Protein 2ISJ (pdb70)

Radius of gyration: 41.14 Å; Cα contacts (8 Å, |Δi|>4): 3629; chains: 8; bounding box: 88×101×103 Å

Solvent-accessible surface area: 62313 Å² total; per-residue (Å²): 84,62,91,23,31,60,6,61,76,119,44,74,61,3,5,30,107,1,3,86,46,9,20,29,4,31,63,17,4,45,105,89,109,8,62,115,137,8,6,63,100,0,8,20,4,0,11,42,4,17,19,24,8,14,0,1,0,0,4,1,0,5,0,83,92,92,109,12,26,81,57,0,47,36,0,6,74,19,0,27,26,37,0,1,103,79,21,88,55,158,96,36,61,69,1,112,72,17,56,13,17,2,0,136,96,0,22,4,0,0,0,1,0,0,15,68,91,40,24,51,108,44,9,8,4,46,32,38,28,81,40,11,0,2,2,6,0,0,1,0,1,0,0,0,8,3,0,0,15,0,15,4,3,4,1,2,38,4,14,5,15,46,57,80,7,0,36,69,31,4,49,12,38,147,83,1,32,9,3,2,0,0,0,0,0,56,8,72,91,10,47,137,81,20,13,13,9,58,69,48,12,14,55,62,11,12,38,57,16,10,25,14,47,33,17,53,12,84,69,92,70,88,24,30,68,5,58,77,119,42,76,61,3,6,31,103,1,2,85,45,10,18,26,4,33,57,26,9,58,111,107,106,17,57,100,112,7,7,58,107,1,7,23,3,0,15,49,3,17,17,22,8,10,0,1,0,0,3,1,0,4,0,87,97,110,120,18,24,68,101,0,52,73,1,6,64,120,0,25,80,62,0,1,129,84,17,93,58,128,86,47,61,58,1,128,89,17,64,15,16,1,0,132,102,0,26,3,0,0,0,0,0,0,8,67,40,22,11,12,104,49,6,6,5,43,29,44,26,87,36,9,0,2,2,7,0,0,1,0,1,0,0,0,6,3,0,0,16,0,14,5,4,4,1,2,37,4,15,6,16,78,50,85,46,1,32,81,51,2,48,15,43,147,52,0,36,13,3,2,0,0,0,0,0,47,4,78,122,12,38,143,78,20,9,8,7,54,85,38,13,56,113,80,44,63,40,122,76,8,23,14,48,40,13,52,49,81,158,91,67,59,22,19,38,5,58,75,121,42,75,63,2,5,28,99,1,2,82,47,10,20,27,5,31,56,13,5,51,96,92,111,11,63,107,132,10,7,58,109,0,8,20,3,0,15,46,3,18,17,26,7,11,0,1,0,0,4,1,0,6,0,80,99,111,123,14,26,65,98,1,43,83,0,8,72,116,0,25,79,70,0,2,126,81,21,67,29,120,72,45,67,66,1,132,79,17,61,14,17,2,0,118,94,0,27,5,0,0,0,0,0,0,11,68,89,47,31,46,108,45,8,9,6,40,28,39,20,87,36,11,0,2,2,6,0,0,1,0,1,0,0,0,6,2,0,0,13,0,14,7,4,3,1,2,37,6,11,6,17,72,50,80,47,0,29,82,43,5,50,15,42,148,86,0,40,5,3,1,0,0,1,0,0,58,4,86,114,14,38,141,78,18,8,10,7,57,68,47,10,10,47,58,12,14,44,58,20,10,23,12,47,30,14,48,12,76,72,89,65,92,20,36,68,5,58,87,118,46,55,59,2,5,27,102,1,2,82,47,8,17,28,4,29,63,24,4,23,77,0,63,10,18,90,101,8,5,61,108,0,10,20,4,0,12,48,3,18,17,25,5,13,0,0,0,0,4,0,0,5,0,80,102,105,117,14,22,61,98,0,46,82,1,5,67,123,0,23,78,76,0,0,119,81,28,83,58,126,102,35,54,55,1,134,87,16,59,18,15,1,0,126,102,0,21,4,0,0,0,0,0,0,16,70,28,24,7,9,72,43,6,10,2,44,32,42,28,84,40,9,0,1,2,7,0,0,1,0,1,0,0,0,6,3,0,0,16,0,14,3,3,4,1,2,39,6,16,5,16,78,59,79,55,2,33,84,49,3,51,13,32,147,60,0,31,17,1,2,2,0,0,0,0,25,2,28,127,9,43,137,86,20,11,8,11,57,81,43,15,58,118,84,43,63,39,128,68,10,23,12,50,41,17,52,45,84,159,97,65,57,27,33,60,5,57,73,114,42,73,60,2,5,29,67,1,2,85,50,9,22,27,4,32,61,17,2,40,99,88,112,13,68,109,129,7,8,57,102,1,5,22,1,0,15,45,2,20,15,23,8,11,0,0,0,0,4,0,0,5,0,76,110,104,120,15,24,67,101,0,48,71,0,6,78,111,0,25,78,77,0,1,115,80,21,83,66,116,89,38,60,61,1,116,72,15,67,15,13,2,0,130,103,1,22,3,0,1,0,0,0,0,9,64,47,21,13,20,107,46,12,7,3,45,24,42,27,88,34,12,0,1,2,7,0,0,1,0,0,0,0,0,7,3,0,0,13,2,24,26,3,3,0,2,39,3,13,7,15,66,50,84,50,0,34,83,55,5,51,14,39,148,50,1,29,6,3,3,0,0,0,0,0,61,14,91,109,13,47,138,78,17,14,14,7,58,65,48,15,52,110,86,47,68,38,126,73,9,23,14,47,33,16,50,52,83,159,87,63,85,27,32,87,10,21,40,79,41,67,61,4,4,28,100,2,2,84,45,8,20,27,4,34,52,38,7,51,99,83,105,16,56,93,114,8,6,59,104,0,9,22,4,0,15,48,2,16,17,21,7,12,0,0,0,0,2,1,0,4,0,87,97,102,118,16,28,69,101,0,48,80,0,8,62,118,0,25,86,64,0,0,121,94,24,99,55,122,77,48,57,60,1,132,77,22,104,16,37,5,0,116,110,0,24,3,0,0,0,0,0,0,14,68,84,44,25,47,109,52,7,8,3,40,27,42,27,79,41,9,0,2,2,6,0,0,1,0,2,0,0,0,6,2,0,0,16,0,12,5,4,5,1,2,41,7,18,4,17,75,53,82,43,6,36,84,48,4,50,12,42,145,84,0,36,17,3,2,5,0,1,0,0,58,8,73,116,10,51,143,81,17,12,11,6,60,83,42,15,11,51,57,11,14,36,59,16,11,24,12,48,40,15,53,12,83,75,102,66,58,22,35,62,5,59,78,120,40,75,62,4,6,28,101,2,3,88,42,10,19,31,3,25,57,13,2,43,112,108,102,13,63,107,133,11,8,56,100,0,7,23,2,0,16,42,1,16,17,23,5,11,0,0,0,0,2,2,0,6,0,77,94,90,108,18,23,77,105,0,50,74,0,6,70,31,0,30,90,62,0,2,120,84,26,88,64,117,69,37,60,56,2,124,62,16,69,15,13,2,0,113,101,0,20,3,0,1,0,1,0,0,16,66,79,48,29,59,106,52,12,12,1,46,26,48,26,84,37,14,0,1,1,7,0,0,1,0,2,0,0,0,5,4,0,0,15,0,15,6,4,4,1,1,37,3,12,6,6,66,58,83,32,0,29,83,47,6,50,12,42,147,86,0,36,17,4,3,0,0,0,0,0,43,4,94,112,12,47,140,79,18,14,13,8,58,72,52,10,11,59,60,13,11,38,44,21,8,24,13,42,31,14,45,5,87,50,93,72,80,39,16,68,8,62,84,121,40,78,59,3,5,31,98,1,3,83,46,10,22,25,5,30,68,36,11,62,107,108,99,15,63,95,97,8,7,56,98,1,9,21,3,0,12,49,2,18,16,22,5,12,0,0,0,0,3,2,0,6,0,78,97,105,112,13,25,63,102,0,58,72,0,9,62,107,0,26,79,84,0,2,128,89,19,89,60,126,84,39,55,58,2,138,74,18,78,16,10,0,0,123,109,1,24,2,0,1,0,0,0,0,15,75,34,26,7,7,76,47,7,10,2,44,31,40,29,77,43,14,0,3,6,7,0,0,1,0,2,0,0,0,7,3,0,0,16,0,12,5,3,5,2,2,38,6,19,3,16,76,51,84,48,4,40,81,42,9,52,13,37,143,59,0,31,18,1,2,4,0,1,0,0,52,9,62,113,11,54,142,79,19,17,12,4,58,91,38,11,52,114,80,44,62,39,122,69,8,28,12,54,39,16,48,42,81,156

Foldseek 3Di:
DDDDDDDPPVVVVLLVVLVQFAAADAPFFDQDADDPVLVVVLLVLLQPFQAALSQSQKDKDKDQDLVLLVLVVVLLVVQLVVVLVVDDDPLSVLSVVDGQHRSNPFRIKMWMKGQLCGCHPDGHRCPPPSCRRLVSSVSSVVSSSSSCVSVQKHKHWHDRGDQVSSCVSVVPDPSMGTSTMMGIHHGPDDDNAHPCVVSPNDHDDDVVCVDADPDPPHD/DDDDDDDPPVVVVLLVCLVQFAAADAPQFAQDDDDPVLVCVLLVQLQVFCAFLSQSQKDKDKDQDQVLLVLVVVQLVVLLVVVLVPDDDPLSVLSVVDGQHRSNRFNIKIWMKGQLCTPHPDGHPCPPPSCRRLVSSVRSVVSSSSVCVVVQKHKHWHDRGDQVSNCVSVVPDPSMGTSTMIGMHHGDDGDSDHPCCVSPNDHDDDVVVVDADPDPPHD/DDDDDDDDPVVVVLLVVLVQFAAADAPFFDQDDDDPVLVCVLLVQLQVFCAFLSQSQKDKDKDADQVLLVLVVVQQVVLLVVVLVVDDDPLSVLSVVDGQHNSNPFRMKIWMKGQLCTCHDDGHPCNPPSCRRLVSSVRSVVSSSSVCSVVQKHKHWHDRGDQVSNCVSVVPDPRMGTSTMMGMHHGPDGDNAHPCCVSVVDHDDDVVVVDADPDPPHD/DDDDDDDDPVVVVLLVVLVQFAAADAPFFDQDADDPVLVCVLLVLLQPFQAALSQSFKDKDKDQDLVLLVQVVVQLVVLLVVVLVVDDDVLSVLSVVDGQHNSNPFNMKMFMKGQLCGCHPDGHPCNPPSCRRLVSSVRSVVSSSSVCVVVQKHKHWHDSGDFVSNCVSVVPDPSMGTSTMMGIHHGPDDDSDHPCVVSPNDDDDDVVCVDADPDPPHD/DDDDDDDDPVVVVLLVCLVQAAAADAPQFDQDADDPVLVVVLLVQLQPFQAALSQSFKDKDKDQDQVLLVQVVVQQVVQLVVVLVVDDDPLSVLSVVDRQHHSNRFNMKIFMKGQLCGDHDDGHPCNPPSCRRLVSNVRSVVSSRSVCVVVQKHKHWHDRGDQVSNCVSVVPDPRMGTNTMMGMHHGPDDDSDHPCVVSPNDHDDDVVVVDADPDDPHD/DDPDDDQDPVSVVLLVCLVQFAAADAPFFAQDDDDPVLVVVLQVLLQPFCAALSQSQKDKDKDQDQVLLVQVVVQLVVLLVVVLVVDDDPVSVLSVPDRQHNSNPFNIKIWMKGQLCGCHPDGHPCPPPSCRRLVSSVSSVVSSSSSCVVVQKHKHWHDRGDQVSNCVSRVPDDRMGTNTMMGMHHGPDDDSDHPCCVSPNDHDDDVVVVDADPDPPHD/DDDDDDDDPVVVVLLVVLVQAAAADAPQFDQDDDDPVLVVVLQVLLQPFQAALSQSFKDKDKDQDQVLLVQVVVQLVVQLVVVLVVDDDVLSVLSVVDGQHNSRRFRMKIWMKGQLQGPHDDGHPCPPPSCRRLVRSVRSVVSSSSSCSVVQKHKHWHDRGDQVSSCVSVVPDPSMGTNTMMGMHHGPDDDSDHPCCVSPNDHDDDVVVVDADPDDPHD/DDDDDDDDPVVVVLVVVLVQFAAADAPQFAQDADDPVLVVQLLVQLQVFQAFLSQSQKDKDKDQDQVLLVLVVVLLVVLLVVVLVVDDDPSSVLSVVDRQHRSRRFNIKIWMKGQQCTPHPDGHPCPPPSCRSLVRSVRSVVSSRSSCVSVQKHKHWHDRGDQVSNCVSRVPDDSMGTNTMMGIHHGDDGDNDHPCCVSPVDHDDDVVCVDADPDPPHD

Structure (mmCIF, N/CA/C/O backbone):
data_2ISJ
#
_entry.id   2ISJ
#
_cell.length_a   65.149
_cell.length_b   172.724
_cell.length_c   92.063
_cell.angle_alpha   90.00
_cell.angle_beta   90.06
_cell.angle_gamma   90.00
#
_symmetry.space_group_name_H-M   'P 1 21 1'
#
loop_
_entity.id
_entity.type
_entity.pdbx_description
1 polymer BluB
2 non-polymer 'FLAVIN MONONUCLEOTIDE'
3 water water
#
loop_
_atom_site.group_PDB
_atom_site.id
_atom_site.type_symbol
_atom_site.label_atom_id
_atom_site.label_alt_id
_atom_site.label_comp_id
_atom_site.label_asym_id
_atom_site.label_entity_id
_atom_site.label_seq_id
_atom_site.pdbx_PDB_ins_code
_atom_site.Cartn_x
_atom_site.Cartn_y
_atom_site.Cartn_z
_atom_site.occupancy
_atom_site.B_iso_or_equiv
_atom_site.auth_seq_id
_atom_site.auth_comp_id
_atom_site.auth_asym_id
_atom_site.auth_atom_id
_atom_site.pdbx_PDB_model_num
ATOM 1 N N . LEU A 1 12 ? 11.409 -11.026 -19.061 1.00 23.04 9 LEU A N 1
ATOM 2 C CA . LEU A 1 12 ? 11.006 -9.902 -18.172 1.00 23.78 9 LEU A CA 1
ATOM 3 C C . LEU A 1 12 ? 9.505 -9.612 -18.099 1.00 22.98 9 LEU A C 1
ATOM 4 O O . LEU A 1 12 ? 8.729 -9.979 -18.983 1.00 24.43 9 LEU A O 1
ATOM 9 N N . THR A 1 13 ? 9.105 -8.945 -17.022 1.00 21.94 10 THR A N 1
ATOM 10 C CA . THR A 1 13 ? 7.705 -8.626 -16.775 1.00 20.66 10 THR A CA 1
ATOM 11 C C . THR A 1 13 ? 7.465 -7.117 -16.706 1.00 19.02 10 THR A C 1
ATOM 12 O O . THR A 1 13 ? 8.409 -6.329 -16.647 1.00 20.14 10 THR A O 1
ATOM 16 N N . ALA A 1 14 ? 6.199 -6.719 -16.717 1.00 18.43 11 ALA A N 1
ATOM 17 C CA . ALA A 1 14 ? 5.837 -5.306 -16.661 1.00 19.15 11 ALA A CA 1
ATOM 18 C C . ALA A 1 14 ? 6.209 -4.687 -15.310 1.00 19.98 11 ALA A C 1
ATOM 19 O O . ALA A 1 14 ? 6.079 -5.331 -14.265 1.00 17.85 11 ALA A O 1
ATOM 21 N N . ALA A 1 15 ? 6.670 -3.439 -15.339 1.00 20.14 12 ALA A N 1
ATOM 22 C CA . ALA A 1 15 ? 7.057 -2.734 -14.114 1.00 22.36 12 ALA A CA 1
ATOM 23 C C . ALA A 1 15 ? 6.896 -1.219 -14.252 1.00 24.16 12 ALA A C 1
ATOM 24 O O . ALA A 1 15 ? 6.891 -0.675 -15.361 1.00 25.84 12 ALA A O 1
ATOM 26 N N . GLY A 1 16 ? 6.775 -0.544 -13.115 1.00 24.54 13 GLY A N 1
ATOM 27 C CA . GLY A 1 16 ? 6.625 0.897 -13.111 1.00 22.06 13 GLY A CA 1
ATOM 28 C C . GLY A 1 16 ? 6.845 1.381 -11.694 1.00 21.96 13 GLY A C 1
ATOM 29 O O . GLY A 1 16 ? 7.326 0.622 -10.846 1.00 21.60 13 GLY A O 1
ATOM 30 N N . ALA A 1 17 ? 6.493 2.634 -11.431 1.00 19.91 14 ALA A N 1
ATOM 31 C CA . ALA A 1 17 ? 6.661 3.209 -10.102 1.00 18.95 14 ALA A CA 1
ATOM 32 C C . ALA A 1 17 ? 5.706 2.567 -9.097 1.00 18.56 14 ALA A C 1
ATOM 33 O O . ALA A 1 17 ? 4.672 2.011 -9.476 1.00 18.90 14 ALA A O 1
ATOM 35 N N . PHE A 1 18 ? 6.068 2.634 -7.818 1.00 16.90 15 PHE A N 1
ATOM 36 C CA . PHE A 1 18 ? 5.238 2.094 -6.743 1.00 14.42 15 PHE A CA 1
ATOM 37 C C . PHE A 1 18 ? 4.065 3.055 -6.560 1.00 15.02 15 PHE A C 1
ATOM 38 O O . PHE A 1 18 ? 4.040 4.143 -7.154 1.00 16.45 15 PHE A O 1
ATOM 46 N N . SER A 1 19 ? 3.087 2.662 -5.754 1.00 12.75 16 SER A N 1
ATOM 47 C CA . SER A 1 19 ? 1.962 3.539 -5.500 1.00 13.43 16 SER A CA 1
ATOM 48 C C . SER A 1 19 ? 2.525 4.616 -4.580 1.00 14.90 16 SER A C 1
ATOM 49 O O . SER A 1 19 ? 3.654 4.499 -4.100 1.00 15.46 16 SER A O 1
ATOM 52 N N . SER A 1 20 ? 1.740 5.654 -4.335 1.00 14.54 17 SER A N 1
ATOM 53 C CA . SER A 1 20 ? 2.156 6.756 -3.481 1.00 15.54 17 SER A CA 1
ATOM 54 C C . SER A 1 20 ? 2.517 6.276 -2.077 1.00 15.45 17 SER A C 1
ATOM 55 O O . SER A 1 20 ? 3.510 6.716 -1.502 1.00 16.53 17 SER A O 1
ATOM 58 N N . ASP A 1 21 ? 1.705 5.377 -1.531 1.00 14.92 18 ASP A N 1
ATOM 59 C CA . ASP A 1 21 ? 1.948 4.839 -0.200 1.00 15.23 18 ASP A CA 1
ATOM 60 C C . ASP A 1 21 ? 3.197 3.967 -0.181 1.00 13.87 18 ASP A C 1
ATOM 61 O O . ASP A 1 21 ? 3.942 3.982 0.794 1.00 12.28 18 ASP A O 1
ATOM 66 N N . GLU A 1 22 ? 3.419 3.206 -1.250 1.00 12.60 19 GLU A N 1
ATOM 67 C CA . GLU A 1 22 ? 4.590 2.332 -1.325 1.00 13.40 19 GLU A CA 1
ATOM 68 C C . GLU A 1 22 ? 5.890 3.132 -1.390 1.00 13.12 19 GLU A C 1
ATOM 69 O O . GLU A 1 22 ? 6.875 2.786 -0.745 1.00 13.00 19 GLU A O 1
ATOM 75 N N . ARG A 1 23 ? 5.882 4.204 -2.169 1.00 11.86 20 ARG A N 1
ATOM 76 C CA . ARG A 1 23 ? 7.054 5.049 -2.309 1.00 10.40 20 ARG A CA 1
ATOM 77 C C . ARG A 1 23 ? 7.366 5.735 -0.993 1.00 10.61 20 ARG A C 1
ATOM 78 O O . ARG A 1 23 ? 8.528 5.926 -0.639 1.00 11.98 20 ARG A O 1
ATOM 86 N N . ALA A 1 24 ? 6.322 6.103 -0.266 1.00 8.21 21 ALA A N 1
ATOM 87 C CA . ALA A 1 24 ? 6.493 6.780 1.006 1.00 8.06 21 ALA A CA 1
ATOM 88 C C . ALA A 1 24 ? 7.095 5.844 2.046 1.00 6.81 21 ALA A C 1
ATOM 89 O O . ALA A 1 24 ? 7.867 6.269 2.892 1.00 7.55 21 ALA A O 1
ATOM 91 N N . ALA A 1 25 ? 6.734 4.567 1.990 1.00 6.34 22 ALA A N 1
ATOM 92 C CA . ALA A 1 25 ? 7.273 3.617 2.943 1.00 3.56 22 ALA A CA 1
ATOM 93 C C . ALA A 1 25 ? 8.770 3.395 2.643 1.00 5.83 22 ALA A C 1
ATOM 94 O O . ALA A 1 25 ? 9.584 3.221 3.555 1.00 4.33 22 ALA A O 1
ATOM 96 N N . VAL A 1 26 ? 9.124 3.425 1.362 1.00 6.40 23 VAL A N 1
ATOM 97 C CA . VAL A 1 26 ? 10.503 3.230 0.947 1.00 6.80 23 VAL A CA 1
ATOM 98 C C . VAL A 1 26 ? 11.363 4.390 1.455 1.00 8.58 23 VAL A C 1
ATOM 99 O O . VAL A 1 26 ? 12.404 4.162 2.075 1.00 9.50 23 VAL A O 1
ATOM 103 N N . TYR A 1 27 ? 10.923 5.625 1.206 1.00 8.13 24 TYR A N 1
ATOM 104 C CA . TYR A 1 27 ? 11.647 6.806 1.668 1.00 8.64 24 TYR A CA 1
ATOM 105 C C . TYR A 1 27 ? 11.595 6.949 3.191 1.00 10.02 24 TYR A C 1
ATOM 106 O O . TYR A 1 27 ? 12.439 7.629 3.778 1.00 9.40 24 TYR A O 1
ATOM 115 N N . ARG A 1 28 ? 10.608 6.333 3.841 1.00 9.65 25 ARG A N 1
ATOM 116 C CA . ARG A 1 28 ? 10.533 6.443 5.293 1.00 9.85 25 ARG A CA 1
ATOM 117 C C . ARG A 1 28 ? 11.676 5.655 5.930 1.00 10.64 25 ARG A C 1
ATOM 118 O O . ARG A 1 28 ? 12.275 6.106 6.910 1.00 11.80 25 ARG A O 1
ATOM 126 N N . ALA A 1 29 ? 11.983 4.488 5.369 1.00 8.38 26 ALA A N 1
ATOM 127 C CA . ALA A 1 29 ? 13.077 3.659 5.873 1.00 9.59 26 ALA A CA 1
ATOM 128 C C . ALA A 1 29 ? 14.418 4.355 5.578 1.00 9.33 26 ALA A C 1
ATOM 129 O O . ALA A 1 29 ? 15.274 4.484 6.449 1.00 8.99 26 ALA A O 1
ATOM 131 N N . ILE A 1 30 ? 14.595 4.803 4.343 1.00 9.62 27 ILE A N 1
ATOM 132 C CA . ILE A 1 30 ? 15.809 5.502 3.956 1.00 8.53 27 ILE A CA 1
ATOM 133 C C . ILE A 1 30 ? 16.010 6.748 4.834 1.00 10.30 27 ILE A C 1
ATOM 134 O O . ILE A 1 30 ? 17.123 7.034 5.267 1.00 11.49 27 ILE A O 1
ATOM 139 N N . GLU A 1 31 ? 14.927 7.468 5.122 1.00 11.38 28 GLU A N 1
ATOM 140 C CA . GLU A 1 31 ? 15.005 8.701 5.910 1.00 11.44 28 GLU A CA 1
ATOM 141 C C . GLU A 1 31 ? 15.057 8.587 7.440 1.00 11.16 28 GLU A C 1
ATOM 142 O O . GLU A 1 31 ? 15.540 9.500 8.099 1.00 10.47 28 GLU A O 1
ATOM 148 N N . THR A 1 32 ? 14.576 7.494 8.023 1.00 13.31 29 THR A N 1
ATOM 149 C CA . THR A 1 32 ? 14.622 7.389 9.482 1.00 11.71 29 THR A CA 1
ATOM 150 C C . THR A 1 32 ? 15.579 6.341 10.034 1.00 12.73 29 THR A C 1
ATOM 151 O O . THR A 1 32 ? 15.734 6.240 11.248 1.00 12.80 29 THR A O 1
ATOM 155 N N . ARG A 1 33 ? 16.216 5.550 9.177 1.00 12.32 30 ARG A N 1
ATOM 156 C CA . ARG A 1 33 ? 17.156 4.566 9.712 1.00 13.65 30 ARG A CA 1
ATOM 157 C C . ARG A 1 33 ? 18.343 5.324 10.311 1.00 12.02 30 ARG A C 1
ATOM 158 O O . ARG A 1 33 ? 18.864 6.270 9.715 1.00 10.47 30 ARG A O 1
ATOM 166 N N . ARG A 1 34 ? 18.758 4.897 11.495 1.00 9.13 31 ARG A N 1
ATOM 167 C CA . ARG A 1 34 ? 19.872 5.516 12.190 1.00 9.60 31 ARG A CA 1
ATOM 168 C C . ARG A 1 34 ? 20.937 4.466 12.438 1.00 8.28 31 ARG A C 1
ATOM 169 O O . ARG A 1 34 ? 20.697 3.278 12.239 1.00 10.71 31 ARG A O 1
ATOM 177 N N . ASP A 1 35 ? 22.120 4.906 12.846 1.00 8.17 32 ASP A N 1
ATOM 178 C CA . ASP A 1 35 ? 23.196 3.982 13.199 1.00 7.77 32 ASP A CA 1
ATOM 179 C C . ASP A 1 35 ? 23.031 3.962 14.713 1.00 7.47 32 ASP A C 1
ATOM 180 O O . ASP A 1 35 ? 23.246 4.974 15.379 1.00 5.45 32 ASP A O 1
ATOM 185 N N . VAL A 1 36 ? 22.626 2.826 15.257 1.00 8.60 33 VAL A N 1
ATOM 186 C CA . VAL A 1 36 ? 22.388 2.756 16.688 1.00 9.28 33 VAL A CA 1
ATOM 187 C C . VAL A 1 36 ? 23.539 2.213 17.512 1.00 9.52 33 VAL A C 1
ATOM 188 O O . VAL A 1 36 ? 24.211 1.256 17.118 1.00 8.74 33 VAL A O 1
ATOM 192 N N . ARG A 1 37 ? 23.752 2.839 18.667 1.00 9.14 34 ARG A N 1
ATOM 193 C CA . ARG A 1 37 ? 24.822 2.436 19.567 1.00 8.03 34 ARG A CA 1
ATOM 194 C C . ARG A 1 37 ? 24.351 2.077 20.975 1.00 8.15 34 ARG A C 1
ATOM 195 O O . ARG A 1 37 ? 24.646 1.002 21.469 1.00 5.87 34 ARG A O 1
ATOM 203 N N . ASP A 1 38 ? 23.604 2.969 21.614 1.00 8.89 35 ASP A N 1
ATOM 204 C CA . ASP A 1 38 ? 23.182 2.741 22.990 1.00 11.46 35 ASP A CA 1
ATOM 205 C C . ASP A 1 38 ? 21.697 2.472 23.282 1.00 11.82 35 ASP A C 1
ATOM 206 O O . ASP A 1 38 ? 21.330 2.325 24.449 1.00 11.19 35 ASP A O 1
ATOM 211 N N . GLU A 1 39 ? 20.845 2.398 22.259 1.00 11.04 36 GLU A N 1
ATOM 212 C CA . GLU A 1 39 ? 19.411 2.164 22.503 1.00 10.82 36 GLU A CA 1
ATOM 213 C C . GLU A 1 39 ? 18.908 0.721 22.360 1.00 10.81 36 GLU A C 1
ATOM 214 O O . GLU A 1 39 ? 17.727 0.438 22.588 1.00 8.85 36 GLU A O 1
ATOM 220 N N . PHE A 1 40 ? 19.799 -0.191 21.998 1.00 9.79 37 PHE A N 1
ATOM 221 C CA . PHE A 1 40 ? 19.425 -1.586 21.823 1.00 11.81 37 PHE A CA 1
ATOM 222 C C . PHE A 1 40 ? 18.675 -2.191 23.005 1.00 12.90 37 PHE A C 1
ATOM 223 O O . PHE A 1 40 ? 19.086 -2.051 24.159 1.00 15.08 37 PHE A O 1
ATOM 231 N N . LEU A 1 41 ? 17.571 -2.869 22.701 1.00 12.66 38 LEU A N 1
ATOM 232 C CA . LEU A 1 41 ? 16.773 -3.538 23.717 1.00 10.57 38 LEU A CA 1
ATOM 233 C C . LEU A 1 41 ? 17.402 -4.922 23.858 1.00 9.78 38 LEU A C 1
ATOM 234 O O . LEU A 1 41 ? 18.167 -5.335 22.993 1.00 8.65 38 LEU A O 1
ATOM 239 N N . PRO A 1 42 ? 17.104 -5.647 24.948 1.00 10.52 39 PRO A N 1
ATOM 240 C CA . PRO A 1 42 ? 17.686 -6.973 25.159 1.00 11.29 39 PRO A CA 1
ATOM 241 C C . PRO A 1 42 ? 17.012 -8.202 24.574 1.00 12.26 39 PRO A C 1
ATOM 242 O O . PRO A 1 42 ? 17.511 -9.307 24.755 1.00 13.66 39 PRO A O 1
ATOM 246 N N . GLU A 1 43 ? 15.896 -8.044 23.878 1.00 11.61 40 GLU A N 1
ATOM 247 C CA . GLU A 1 43 ? 15.253 -9.227 23.335 1.00 10.65 40 GLU A CA 1
ATOM 248 C C . GLU A 1 43 ? 15.940 -9.818 22.106 1.00 9.36 40 GLU A C 1
ATOM 249 O O . GLU A 1 43 ? 16.271 -9.118 21.149 1.00 8.65 40 GLU A O 1
ATOM 255 N N . PRO A 1 44 ? 16.170 -11.130 22.131 1.00 8.06 41 PRO A N 1
ATOM 256 C CA . PRO A 1 44 ? 16.808 -11.796 20.998 1.00 8.66 41 PRO A CA 1
ATOM 257 C C . PRO A 1 44 ? 15.894 -11.629 19.783 1.00 9.80 41 PRO A C 1
ATOM 258 O O . PRO A 1 44 ? 14.676 -11.613 19.934 1.00 10.85 41 PRO A O 1
ATOM 262 N N . LEU A 1 45 ? 16.463 -11.485 18.589 1.00 10.74 42 LEU A N 1
ATOM 263 C CA . LEU A 1 45 ? 15.637 -11.365 17.391 1.00 12.16 42 LEU A CA 1
ATOM 264 C C . LEU A 1 45 ? 15.201 -12.778 16.994 1.00 13.13 42 LEU A C 1
ATOM 265 O O . LEU A 1 45 ? 16.010 -13.703 16.993 1.00 13.58 42 LEU A O 1
ATOM 270 N N . SER A 1 46 ? 13.927 -12.945 16.661 1.00 13.23 43 SER A N 1
ATOM 271 C CA . SER A 1 46 ? 13.421 -14.257 16.292 1.00 14.56 43 SER A CA 1
ATOM 272 C C . SER A 1 46 ? 14.185 -14.833 15.116 1.00 15.02 43 SER A C 1
ATOM 273 O O . SER A 1 46 ? 14.767 -14.095 14.319 1.00 16.51 43 SER A O 1
ATOM 276 N N . GLU A 1 47 ? 14.178 -16.158 15.017 1.00 13.54 44 GLU A N 1
ATOM 277 C CA . GLU A 1 47 ? 14.841 -16.844 13.922 1.00 14.96 44 GLU A CA 1
ATOM 278 C C . GLU A 1 47 ? 14.234 -16.401 12.596 1.00 15.12 44 GLU A C 1
ATOM 279 O O . GLU A 1 47 ? 14.951 -16.216 11.611 1.00 14.12 44 GLU A O 1
ATOM 285 N N . GLU A 1 48 ? 12.912 -16.231 12.577 1.00 14.37 45 GLU A N 1
ATOM 286 C CA . GLU A 1 48 ? 12.211 -15.806 11.369 1.00 15.58 45 GLU A CA 1
ATOM 287 C C . GLU A 1 48 ? 12.633 -14.413 10.932 1.00 13.66 45 GLU A C 1
ATOM 288 O O . GLU A 1 48 ? 12.856 -14.174 9.749 1.00 14.43 45 GLU A O 1
ATOM 294 N N . LEU A 1 49 ? 12.747 -13.493 11.883 1.00 13.31 46 LEU A N 1
ATOM 295 C CA . LEU A 1 49 ? 13.140 -12.125 11.564 1.00 9.76 46 LEU A CA 1
ATOM 296 C C . LEU A 1 49 ? 14.561 -12.075 11.019 1.00 9.10 46 LEU A C 1
ATOM 297 O O . LEU A 1 49 ? 14.870 -11.295 10.114 1.00 9.45 46 LEU A O 1
ATOM 302 N N . ILE A 1 50 ? 15.426 -12.921 11.557 1.00 7.63 47 ILE A N 1
ATOM 303 C CA . ILE A 1 50 ? 16.805 -12.932 11.098 1.00 8.04 47 ILE A CA 1
ATOM 304 C C . ILE A 1 50 ? 16.890 -13.434 9.665 1.00 8.29 47 ILE A C 1
ATOM 305 O O . ILE A 1 50 ? 17.616 -12.876 8.838 1.00 9.76 47 ILE A O 1
ATOM 310 N N . ALA A 1 51 ? 16.139 -14.482 9.357 1.00 7.25 48 ALA A N 1
ATOM 311 C CA . ALA A 1 51 ? 16.162 -15.012 8.004 1.00 7.87 48 ALA A CA 1
ATOM 312 C C . ALA A 1 51 ? 15.704 -13.901 7.046 1.00 8.52 48 ALA A C 1
ATOM 313 O O . ALA A 1 51 ? 16.239 -13.771 5.942 1.00 9.70 48 ALA A O 1
ATOM 315 N N . ARG A 1 52 ? 14.734 -13.092 7.471 1.00 6.04 49 ARG A N 1
ATOM 316 C CA . ARG A 1 52 ? 14.257 -11.997 6.623 1.00 8.16 49 ARG A CA 1
ATOM 317 C C . ARG A 1 52 ? 15.341 -10.951 6.358 1.00 8.62 49 ARG A C 1
ATOM 318 O O . ARG A 1 52 ? 15.492 -10.486 5.227 1.00 8.45 49 ARG A O 1
ATOM 326 N N . LEU A 1 53 ? 16.093 -10.587 7.398 1.00 8.18 50 LEU A N 1
ATOM 327 C CA . LEU A 1 53 ? 17.153 -9.588 7.274 1.00 8.05 50 LEU A CA 1
ATOM 328 C C . LEU A 1 53 ? 18.294 -10.014 6.362 1.00 9.57 50 LEU A C 1
ATOM 329 O O . LEU A 1 53 ? 18.791 -9.218 5.566 1.00 10.32 50 LEU A O 1
ATOM 334 N N . LEU A 1 54 ? 18.726 -11.264 6.510 1.00 10.52 51 LEU A N 1
ATOM 335 C CA . LEU A 1 54 ? 19.813 -11.817 5.709 1.00 9.33 51 LEU A CA 1
ATOM 336 C C . LEU A 1 54 ? 19.350 -11.979 4.250 1.00 8.38 51 LEU A C 1
ATOM 337 O O . LEU A 1 54 ? 20.137 -11.822 3.304 1.00 5.33 51 LEU A O 1
ATOM 342 N N . GLY A 1 55 ? 18.064 -12.291 4.088 1.00 6.70 52 GLY A N 1
ATOM 343 C CA . GLY A 1 55 ? 17.499 -12.471 2.764 1.00 7.96 52 GLY A CA 1
ATOM 344 C C . GLY A 1 55 ? 17.525 -11.177 1.975 1.00 8.23 52 GLY A C 1
ATOM 345 O O . GLY A 1 55 ? 17.808 -11.158 0.777 1.00 7.93 52 GLY A O 1
ATOM 346 N N . ALA A 1 56 ? 17.222 -10.081 2.650 1.00 9.82 53 ALA A N 1
ATOM 347 C CA . ALA A 1 56 ? 17.233 -8.792 1.990 1.00 9.31 53 ALA A CA 1
ATOM 348 C C . ALA A 1 56 ? 18.665 -8.509 1.554 1.00 9.91 53 ALA A C 1
ATOM 349 O O . ALA A 1 56 ? 18.909 -8.052 0.431 1.00 10.11 53 ALA A O 1
ATOM 351 N N . ALA A 1 57 ? 19.613 -8.800 2.442 1.00 8.09 54 ALA A N 1
ATOM 352 C CA . ALA A 1 57 ? 21.023 -8.562 2.149 1.00 7.65 54 ALA A CA 1
ATOM 353 C C . ALA A 1 57 ? 21.440 -9.401 0.954 1.00 7.73 54 ALA A C 1
ATOM 354 O O . ALA A 1 57 ? 22.123 -8.914 0.040 1.00 4.66 54 ALA A O 1
ATOM 356 N N . HIS A 1 58 ? 21.019 -10.663 0.967 1.00 7.99 55 HIS A N 1
ATOM 357 C CA . HIS A 1 58 ? 21.348 -11.585 -0.110 1.00 8.60 55 HIS A CA 1
ATOM 358 C C . HIS A 1 58 ? 20.782 -11.169 -1.464 1.00 9.66 55 HIS A C 1
ATOM 359 O O . HIS A 1 58 ? 21.198 -11.698 -2.499 1.00 10.05 55 HIS A O 1
ATOM 366 N N . GLN A 1 59 ? 19.842 -10.225 -1.468 1.00 10.43 56 GLN A N 1
ATOM 367 C CA . GLN A 1 59 ? 19.247 -9.781 -2.725 1.00 11.78 56 GLN A CA 1
ATOM 368 C C . GLN A 1 59 ? 19.846 -8.484 -3.246 1.00 11.40 56 GLN A C 1
ATOM 369 O O . GLN A 1 59 ? 19.355 -7.911 -4.218 1.00 11.26 56 GLN A O 1
ATOM 375 N N . ALA A 1 60 ? 20.901 -8.012 -2.594 1.00 10.95 57 ALA A N 1
ATOM 376 C CA . ALA A 1 60 ? 21.553 -6.791 -3.042 1.00 7.58 57 ALA A CA 1
ATOM 377 C C . ALA A 1 60 ? 22.229 -7.162 -4.336 1.00 7.99 57 ALA A C 1
ATOM 378 O O . ALA A 1 60 ? 22.359 -8.347 -4.653 1.00 8.79 57 ALA A O 1
ATOM 380 N N . PRO A 1 61 ? 22.654 -6.163 -5.120 1.00 7.58 58 PRO A N 1
ATOM 381 C CA . PRO A 1 61 ? 23.330 -6.450 -6.384 1.00 6.57 58 PRO A CA 1
ATOM 382 C C . PRO A 1 61 ? 24.757 -6.850 -6.048 1.00 7.01 58 PRO A C 1
ATOM 383 O O . PRO A 1 61 ? 25.210 -6.593 -4.937 1.00 7.03 58 PRO A O 1
ATOM 387 N N . SER A 1 62 ? 25.460 -7.486 -6.986 1.00 6.55 59 SER A N 1
ATOM 388 C CA . SER A 1 62 ? 26.863 -7.837 -6.766 1.00 5.21 59 SER A CA 1
ATOM 389 C C . SER A 1 62 ? 27.577 -7.962 -8.113 1.00 4.82 59 SER A C 1
ATOM 390 O O . SER A 1 62 ? 27.046 -8.535 -9.068 1.00 6.19 59 SER A O 1
ATOM 393 N N . VAL A 1 63 ? 28.773 -7.389 -8.183 1.00 2.77 60 VAL A N 1
ATOM 394 C CA . VAL A 1 63 ? 29.579 -7.396 -9.396 1.00 3.85 60 VAL A CA 1
ATOM 395 C C . VAL A 1 63 ? 29.741 -8.821 -9.958 1.00 4.70 60 VAL A C 1
ATOM 396 O O . VAL A 1 63 ? 30.111 -9.761 -9.246 1.00 5.31 60 VAL A O 1
ATOM 400 N N . GLY A 1 64 ? 29.430 -8.975 -11.238 1.00 5.17 61 GLY A N 1
ATOM 401 C CA . GLY A 1 64 ? 29.523 -10.274 -11.879 1.00 5.60 61 GLY A CA 1
ATOM 402 C C . GLY A 1 64 ? 28.637 -11.305 -11.200 1.00 7.34 61 GLY A C 1
ATOM 403 O O . GLY A 1 64 ? 28.840 -12.509 -11.368 1.00 7.57 61 GLY A O 1
ATOM 404 N N . PHE A 1 65 ? 27.647 -10.830 -10.443 1.00 7.45 62 PHE A N 1
ATOM 405 C CA . PHE A 1 65 ? 26.733 -11.699 -9.700 1.00 8.59 62 PHE A CA 1
ATOM 406 C C . PHE A 1 65 ? 27.578 -12.651 -8.854 1.00 9.78 62 PHE A C 1
ATOM 407 O O . PHE A 1 65 ? 27.219 -13.810 -8.625 1.00 12.13 62 PHE A O 1
ATOM 415 N N . MET A 1 66 ? 28.699 -12.112 -8.382 1.00 9.67 63 MET A N 1
ATOM 416 C CA . MET A 1 66 ? 29.680 -12.813 -7.561 1.00 8.20 63 MET A CA 1
ATOM 417 C C . MET A 1 66 ? 29.099 -13.272 -6.232 1.00 8.44 63 MET A C 1
ATOM 418 O O . MET A 1 66 ? 29.333 -14.407 -5.805 1.00 10.06 63 MET A O 1
ATOM 423 N N . GLN A 1 67 ? 28.348 -12.391 -5.572 1.00 7.88 64 GLN A N 1
ATOM 424 C CA . GLN A 1 67 ? 27.741 -12.732 -4.288 1.00 7.37 64 GLN A CA 1
ATOM 425 C C . GLN A 1 67 ? 28.856 -13.125 -3.300 1.00 6.03 64 GLN A C 1
ATOM 426 O O . GLN A 1 67 ? 28.777 -14.138 -2.613 1.00 4.35 64 GLN A O 1
ATOM 432 N N . PRO A 1 68 ? 29.889 -12.281 -3.192 1.00 6.01 65 PRO A N 1
ATOM 433 C CA . PRO A 1 68 ? 31.078 -12.440 -2.337 1.00 6.11 65 PRO A CA 1
ATOM 434 C C . PRO A 1 68 ? 30.894 -12.496 -0.826 1.00 5.21 65 PRO A C 1
ATOM 435 O O . PRO A 1 68 ? 31.865 -12.714 -0.093 1.00 4.85 65 PRO A O 1
ATOM 439 N N . TRP A 1 69 ? 29.665 -12.325 -0.361 1.00 3.81 66 TRP A N 1
ATOM 440 C CA . TRP A 1 69 ? 29.404 -12.278 1.071 1.00 2.62 66 TRP A CA 1
ATOM 441 C C . TRP A 1 69 ? 29.144 -13.548 1.869 1.00 3.39 66 TRP A C 1
ATOM 442 O O . TRP A 1 69 ? 28.697 -14.557 1.341 1.00 2.10 66 TRP A O 1
ATOM 453 N N . ASN A 1 70 ? 29.456 -13.461 3.163 1.00 4.42 67 ASN A N 1
ATOM 454 C CA . ASN A 1 70 ? 29.227 -14.521 4.142 1.00 5.48 67 ASN A CA 1
ATOM 455 C C . ASN A 1 70 ? 28.806 -13.763 5.386 1.00 5.13 67 ASN A C 1
ATOM 456 O O . ASN A 1 70 ? 29.193 -12.611 5.572 1.00 7.12 67 ASN A O 1
ATOM 461 N N . PHE A 1 71 ? 28.022 -14.401 6.241 1.00 5.38 68 PHE A N 1
ATOM 462 C CA . PHE A 1 71 ? 27.536 -13.746 7.445 1.00 5.25 68 PHE A CA 1
ATOM 463 C C . PHE A 1 71 ? 27.766 -14.637 8.664 1.00 6.31 68 PHE A C 1
ATOM 464 O O . PHE A 1 71 ? 27.257 -15.763 8.721 1.00 3.63 68 PHE A O 1
ATOM 472 N N . VAL A 1 72 ? 28.528 -14.139 9.638 1.00 4.43 69 VAL A N 1
ATOM 473 C CA . VAL A 1 72 ? 28.768 -14.905 10.850 1.00 4.33 69 VAL A CA 1
ATOM 474 C C . VAL A 1 72 ? 27.888 -14.313 11.932 1.00 4.01 69 VAL A C 1
ATOM 475 O O . VAL A 1 72 ? 28.045 -13.155 12.293 1.00 7.15 69 VAL A O 1
ATOM 479 N N . LEU A 1 73 ? 26.959 -15.114 12.437 1.00 5.71 70 LEU A N 1
ATOM 480 C CA . LEU A 1 73 ? 26.049 -14.678 13.482 1.00 7.36 70 LEU A CA 1
ATOM 481 C C . LEU A 1 73 ? 26.730 -14.864 14.841 1.00 9.20 70 LEU A C 1
ATOM 482 O O . LEU A 1 73 ? 27.186 -15.963 15.188 1.00 9.65 70 LEU A O 1
ATOM 487 N N . VAL A 1 74 ? 26.775 -13.781 15.609 1.00 9.22 71 VAL A N 1
ATOM 488 C CA . VAL A 1 74 ? 27.411 -13.771 16.918 1.00 9.31 71 VAL A CA 1
ATOM 489 C C . VAL A 1 74 ? 26.409 -13.491 18.026 1.00 10.60 71 VAL A C 1
ATOM 490 O O . VAL A 1 74 ? 25.938 -12.361 18.173 1.00 7.81 71 VAL A O 1
ATOM 494 N N . ARG A 1 75 ? 26.097 -14.510 18.822 1.00 13.45 72 ARG A N 1
ATOM 495 C CA . ARG A 1 75 ? 25.130 -14.332 19.902 1.00 15.77 72 ARG A CA 1
ATOM 496 C C . ARG A 1 75 ? 25.571 -14.769 21.291 1.00 16.10 72 ARG A C 1
ATOM 497 O O . ARG A 1 75 ? 24.734 -14.943 22.173 1.00 18.67 72 ARG A O 1
ATOM 505 N N . GLN A 1 76 ? 26.869 -14.935 21.506 1.00 19.25 73 GLN A N 1
ATOM 506 C CA . GLN A 1 76 ? 27.356 -15.342 22.828 1.00 19.82 73 GLN A CA 1
ATOM 507 C C . GLN A 1 76 ? 28.063 -14.207 23.561 1.00 19.71 73 GLN A C 1
ATOM 508 O O . GLN A 1 76 ? 28.770 -13.400 22.941 1.00 18.61 73 GLN A O 1
ATOM 514 N N . ASP A 1 77 ? 27.862 -14.143 24.879 1.00 19.64 74 ASP A N 1
ATOM 515 C CA . ASP A 1 77 ? 28.490 -13.107 25.707 1.00 20.32 74 ASP A CA 1
ATOM 516 C C . ASP A 1 77 ? 30.010 -13.171 25.568 1.00 18.50 74 ASP A C 1
ATOM 517 O O . ASP A 1 77 ? 30.685 -12.148 25.437 1.00 15.76 74 ASP A O 1
ATOM 522 N N . GLU A 1 78 ? 30.533 -14.391 25.620 1.00 17.26 75 GLU A N 1
ATOM 523 C CA . GLU A 1 78 ? 31.958 -14.631 25.505 1.00 16.67 75 GLU A CA 1
ATOM 524 C C . GLU A 1 78 ? 32.517 -13.975 24.259 1.00 13.69 75 GLU A C 1
ATOM 525 O O . GLU A 1 78 ? 33.500 -13.241 24.325 1.00 12.92 75 GLU A O 1
ATOM 531 N N . THR A 1 79 ? 31.889 -14.231 23.117 1.00 13.10 76 THR A N 1
ATOM 532 C CA . THR A 1 79 ? 32.367 -13.654 21.869 1.00 12.25 76 THR A CA 1
ATOM 533 C C . THR A 1 79 ? 32.190 -12.142 21.889 1.00 12.53 76 THR A C 1
ATOM 534 O O . THR A 1 79 ? 33.084 -11.398 21.493 1.00 12.57 76 THR A O 1
ATOM 538 N N . ARG A 1 80 ? 31.040 -11.681 22.363 1.00 13.06 77 ARG A N 1
ATOM 539 C CA . ARG A 1 80 ? 30.804 -10.247 22.414 1.00 15.50 77 ARG A CA 1
ATOM 540 C C . ARG A 1 80 ? 31.882 -9.551 23.246 1.00 16.62 77 ARG A C 1
ATOM 541 O O . ARG A 1 80 ? 32.367 -8.479 22.882 1.00 15.59 77 ARG A O 1
ATOM 549 N N . GLU A 1 81 ? 32.265 -10.178 24.355 1.00 19.32 78 GLU A N 1
ATOM 550 C CA . GLU A 1 81 ? 33.281 -9.627 25.247 1.00 19.90 78 GLU A CA 1
ATOM 551 C C . GLU A 1 81 ? 34.634 -9.493 24.559 1.00 18.50 78 GLU A C 1
ATOM 552 O O . GLU A 1 81 ? 35.279 -8.456 24.668 1.00 17.08 78 GLU A O 1
ATOM 558 N N . LYS A 1 82 ? 35.051 -10.534 23.840 1.00 16.95 79 LYS A N 1
ATOM 559 C CA . LYS A 1 82 ? 36.337 -10.518 23.139 1.00 16.70 79 LYS A CA 1
ATOM 560 C C . LYS A 1 82 ? 36.358 -9.408 22.089 1.00 15.88 79 LYS A C 1
ATOM 561 O O . LYS A 1 82 ? 37.356 -8.694 21.936 1.00 14.09 79 LYS A O 1
ATOM 567 N N . VAL A 1 83 ? 35.246 -9.273 21.372 1.00 13.16 80 VAL A N 1
ATOM 568 C CA . VAL A 1 83 ? 35.129 -8.269 20.327 1.00 11.47 80 VAL A CA 1
ATOM 569 C C . VAL A 1 83 ? 35.144 -6.879 20.941 1.00 10.77 80 VAL A C 1
ATOM 570 O O . VAL A 1 83 ? 35.868 -6.002 20.483 1.00 9.92 80 VAL A O 1
ATOM 574 N N . TRP A 1 84 ? 34.347 -6.681 21.985 1.00 11.41 81 TRP A N 1
ATOM 575 C CA . TRP A 1 84 ? 34.296 -5.385 22.646 1.00 13.79 81 TRP A CA 1
ATOM 576 C C . TRP A 1 84 ? 35.679 -4.935 23.149 1.00 14.04 81 TRP A C 1
ATOM 577 O O . TRP A 1 84 ? 36.026 -3.756 23.038 1.00 15.76 81 TRP A O 1
ATOM 588 N N . GLN A 1 85 ? 36.466 -5.859 23.700 1.00 12.98 82 GLN A N 1
ATOM 589 C CA . GLN A 1 85 ? 37.807 -5.507 24.183 1.00 13.46 82 GLN A CA 1
ATOM 590 C C . GLN A 1 85 ? 38.727 -5.122 23.024 1.00 11.10 82 GLN A C 1
ATOM 591 O O . GLN A 1 85 ? 39.577 -4.238 23.164 1.00 11.10 82 GLN A O 1
ATOM 597 N N . ALA A 1 86 ? 38.545 -5.777 21.881 1.00 8.57 83 ALA A N 1
ATOM 598 C CA . ALA A 1 86 ? 39.332 -5.469 20.693 1.00 8.42 83 ALA A CA 1
ATOM 599 C C . ALA A 1 86 ? 38.958 -4.054 20.265 1.00 8.15 83 ALA A C 1
ATOM 600 O O . ALA A 1 86 ? 39.772 -3.328 19.698 1.00 7.96 83 ALA A O 1
ATOM 602 N N . PHE A 1 87 ? 37.713 -3.676 20.536 1.00 8.12 84 PHE A N 1
ATOM 603 C CA . PHE A 1 87 ? 37.236 -2.340 20.208 1.00 10.91 84 PHE A CA 1
ATOM 604 C C . PHE A 1 87 ? 37.901 -1.309 21.118 1.00 12.24 84 PHE A C 1
ATOM 605 O O . PHE A 1 87 ? 38.357 -0.268 20.652 1.00 14.44 84 PHE A O 1
ATOM 613 N N . GLN A 1 88 ? 37.923 -1.602 22.418 1.00 11.70 85 GLN A N 1
ATOM 614 C CA . GLN A 1 88 ? 38.530 -0.718 23.423 1.00 14.18 85 GLN A CA 1
ATOM 615 C C . GLN A 1 88 ? 39.989 -0.386 23.106 1.00 12.85 85 GLN A C 1
ATOM 616 O O . GLN A 1 88 ? 40.417 0.771 23.185 1.00 12.30 85 GLN A O 1
ATOM 622 N N . ARG A 1 89 ? 40.751 -1.419 22.773 1.00 12.43 86 ARG A N 1
ATOM 623 C CA . ARG A 1 89 ? 42.155 -1.260 22.427 1.00 11.96 86 ARG A CA 1
ATOM 624 C C . ARG A 1 89 ? 42.287 -0.308 21.240 1.00 12.95 86 ARG A C 1
ATOM 625 O O . ARG A 1 89 ? 43.120 0.601 21.243 1.00 13.77 86 ARG A O 1
ATOM 633 N N . ALA A 1 90 ? 41.458 -0.530 20.223 1.00 12.20 87 ALA A N 1
ATOM 634 C CA . ALA A 1 90 ? 41.483 0.289 19.019 1.00 11.00 87 ALA A CA 1
ATOM 635 C C . ALA A 1 90 ? 40.939 1.684 19.267 1.00 9.48 87 ALA A C 1
ATOM 636 O O . ALA A 1 90 ? 41.467 2.670 18.748 1.00 6.15 87 ALA A O 1
ATOM 638 N N . ASN A 1 91 ? 39.878 1.769 20.062 1.00 8.65 88 ASN A N 1
ATOM 639 C CA . ASN A 1 91 ? 39.277 3.065 20.322 1.00 11.95 88 ASN A CA 1
ATOM 640 C C . ASN A 1 91 ? 40.161 4.037 21.104 1.00 12.21 88 ASN A C 1
ATOM 641 O O . ASN A 1 91 ? 40.135 5.245 20.842 1.00 12.25 88 ASN A O 1
ATOM 646 N N . ASP A 1 92 ? 40.941 3.531 22.056 1.00 14.69 89 ASP A N 1
ATOM 647 C CA . ASP A 1 92 ? 41.817 4.412 22.807 1.00 15.82 89 ASP A CA 1
ATOM 648 C C . ASP A 1 92 ? 42.856 4.922 21.831 1.00 16.49 89 ASP A C 1
ATOM 649 O O . ASP A 1 92 ? 43.260 6.080 21.887 1.00 17.32 89 ASP A O 1
ATOM 654 N N . GLU A 1 93 ? 43.284 4.043 20.933 1.00 15.62 90 GLU A N 1
ATOM 655 C CA . GLU A 1 93 ? 44.276 4.401 19.926 1.00 16.62 90 GLU A CA 1
ATOM 656 C C . GLU A 1 93 ? 43.702 5.525 19.076 1.00 16.83 90 GLU A C 1
ATOM 657 O O . GLU A 1 93 ? 44.354 6.541 18.838 1.00 18.46 90 GLU A O 1
ATOM 663 N N . ALA A 1 94 ? 42.473 5.340 18.612 1.00 16.78 91 ALA A N 1
ATOM 664 C CA . ALA A 1 94 ? 41.828 6.358 17.795 1.00 18.25 91 ALA A CA 1
ATOM 665 C C . ALA A 1 94 ? 41.730 7.644 18.605 1.00 20.88 91 ALA A C 1
ATOM 666 O O . ALA A 1 94 ? 41.971 8.734 18.088 1.00 23.50 91 ALA A O 1
ATOM 668 N N . ALA A 1 95 ? 41.388 7.505 19.884 1.00 22.77 92 ALA A N 1
ATOM 669 C CA . ALA A 1 95 ? 41.243 8.645 20.785 1.00 24.48 92 ALA A CA 1
ATOM 670 C C . ALA A 1 95 ? 42.500 9.501 20.874 1.00 26.30 92 ALA A C 1
ATOM 671 O O . ALA A 1 95 ? 42.429 10.730 20.891 1.00 27.56 92 ALA A O 1
ATOM 673 N N . GLU A 1 96 ? 43.649 8.842 20.933 1.00 28.31 93 GLU A N 1
ATOM 674 C CA . GLU A 1 96 ? 44.925 9.533 21.045 1.00 30.17 93 GLU A CA 1
ATOM 675 C C . GLU A 1 96 ? 45.385 10.150 19.726 1.00 30.24 93 GLU A C 1
ATOM 676 O O . GLU A 1 96 ? 46.509 10.635 19.622 1.00 30.97 93 GLU A O 1
ATOM 682 N N . MET A 1 97 ? 44.517 10.127 18.718 1.00 31.51 94 MET A N 1
ATOM 683 C CA . MET A 1 97 ? 44.841 10.712 17.417 1.00 31.94 94 MET A CA 1
ATOM 684 C C . MET A 1 97 ? 44.244 12.113 17.337 1.00 31.52 94 MET A C 1
ATOM 685 O O . MET A 1 97 ? 44.425 12.827 16.349 1.00 31.48 94 MET A O 1
ATOM 690 N N . PHE A 1 98 ? 43.527 12.487 18.393 1.00 31.28 95 PHE A N 1
ATOM 691 C CA . PHE A 1 98 ? 42.890 13.796 18.499 1.00 31.54 95 PHE A CA 1
ATOM 692 C C . PHE A 1 98 ? 43.479 14.556 19.682 1.00 32.42 95 PHE A C 1
ATOM 693 O O . PHE A 1 98 ? 44.181 13.977 20.514 1.00 32.03 95 PHE A O 1
ATOM 701 N N . SER A 1 99 ? 43.183 15.848 19.762 1.00 34.35 96 SER A N 1
ATOM 702 C CA . SER A 1 99 ? 43.713 16.682 20.835 1.00 36.51 96 SER A CA 1
ATOM 703 C C . SER A 1 99 ? 42.671 17.645 21.390 1.00 37.33 96 SER A C 1
ATOM 704 O O . SER A 1 99 ? 41.551 17.726 20.887 1.00 37.45 96 SER A O 1
ATOM 707 N N . GLY A 1 100 ? 43.065 18.376 22.430 1.00 38.50 97 GLY A N 1
ATOM 708 C CA . GLY A 1 100 ? 42.194 19.357 23.054 1.00 38.77 97 GLY A CA 1
ATOM 709 C C . GLY A 1 100 ? 40.754 18.933 23.243 1.00 39.17 97 GLY A C 1
ATOM 710 O O . GLY A 1 100 ? 40.476 17.816 23.680 1.00 37.62 97 GLY A O 1
ATOM 711 N N . GLU A 1 101 ? 39.840 19.839 22.907 1.00 39.84 98 GLU A N 1
ATOM 712 C CA . GLU A 1 101 ? 38.409 19.594 23.037 1.00 40.21 98 GLU A CA 1
ATOM 713 C C . GLU A 1 101 ? 37.834 18.542 22.084 1.00 38.10 98 GLU A C 1
ATOM 714 O O . GLU A 1 101 ? 36.874 17.862 22.435 1.00 38.78 98 GLU A O 1
ATOM 720 N N . ARG A 1 102 ? 38.400 18.410 20.887 1.00 35.92 99 ARG A N 1
ATOM 721 C CA . ARG A 1 102 ? 37.905 17.422 19.924 1.00 34.05 99 ARG A CA 1
ATOM 722 C C . ARG A 1 102 ? 38.176 15.995 20.410 1.00 32.70 99 ARG A C 1
ATOM 723 O O . ARG A 1 102 ? 37.465 15.053 20.047 1.00 31.81 99 ARG A O 1
ATOM 731 N N . GLN A 1 103 ? 39.213 15.843 21.225 1.00 30.70 100 GLN A N 1
ATOM 732 C CA . GLN A 1 103 ? 39.573 14.547 21.785 1.00 28.58 100 GLN A CA 1
ATOM 733 C C . GLN A 1 103 ? 38.631 14.302 22.962 1.00 28.47 100 GLN A C 1
ATOM 734 O O . GLN A 1 103 ? 38.096 13.203 23.140 1.00 28.59 100 GLN A O 1
ATOM 740 N N . ALA A 1 104 ? 38.424 15.342 23.761 1.00 27.19 101 ALA A N 1
ATOM 741 C CA . ALA A 1 104 ? 37.538 15.246 24.910 1.00 27.49 101 ALA A CA 1
ATOM 742 C C . ALA A 1 104 ? 36.155 14.840 24.412 1.00 27.18 101 ALA A C 1
ATOM 743 O O . ALA A 1 104 ? 35.471 14.017 25.029 1.00 26.87 101 ALA A O 1
ATOM 745 N N . LYS A 1 105 ? 35.752 15.431 23.290 1.00 26.37 102 LYS A N 1
ATOM 746 C CA . LYS A 1 105 ? 34.456 15.146 22.698 1.00 26.26 102 LYS A CA 1
ATOM 747 C C . LYS A 1 105 ? 34.401 13.732 22.140 1.00 24.11 102 LYS A C 1
ATOM 748 O O . LYS A 1 105 ? 33.356 13.087 22.170 1.00 23.37 102 LYS A O 1
ATOM 754 N N . TYR A 1 106 ? 35.530 13.263 21.622 1.00 22.20 103 TYR A N 1
ATOM 755 C CA . TYR A 1 106 ? 35.622 11.921 21.061 1.00 21.94 103 TYR A CA 1
ATOM 756 C C . TYR A 1 106 ? 35.446 10.850 22.132 1.00 21.95 103 TYR A C 1
ATOM 757 O O . TYR A 1 106 ? 34.852 9.803 21.883 1.00 20.82 103 TYR A O 1
ATOM 766 N N . ARG A 1 107 ? 35.982 11.110 23.321 1.00 22.35 104 ARG A N 1
ATOM 767 C CA . ARG A 1 107 ? 35.888 10.161 24.417 1.00 21.60 104 ARG A CA 1
ATOM 768 C C . ARG A 1 107 ? 34.491 10.132 25.028 1.00 21.00 104 ARG A C 1
ATOM 769 O O . ARG A 1 107 ? 34.174 9.250 25.827 1.00 19.88 104 ARG A O 1
ATOM 777 N N . SER A 1 108 ? 33.649 11.085 24.643 1.00 19.53 105 SER A N 1
ATOM 778 C CA . SER A 1 108 ? 32.290 11.139 25.179 1.00 19.49 105 SER A CA 1
ATOM 779 C C . SER A 1 108 ? 31.262 10.454 24.284 1.00 17.74 105 SER A C 1
ATOM 780 O O . SER A 1 108 ? 30.126 10.249 24.696 1.00 17.80 105 SER A O 1
ATOM 783 N N . LEU A 1 109 ? 31.661 10.099 23.068 1.00 17.26 106 LEU A N 1
ATOM 784 C CA . LEU A 1 109 ? 30.757 9.444 22.116 1.00 18.67 106 LEU A CA 1
ATOM 785 C C . LEU A 1 109 ? 30.621 7.944 22.325 1.00 20.41 106 LEU A C 1
ATOM 786 O O . LEU A 1 109 ? 31.581 7.271 22.714 1.00 21.25 106 LEU A O 1
ATOM 791 N N . LYS A 1 110 ? 29.432 7.408 22.071 1.00 20.14 107 LYS A N 1
ATOM 792 C CA . LYS A 1 110 ? 29.297 5.966 22.161 1.00 21.32 107 LYS A CA 1
ATOM 793 C C . LYS A 1 110 ? 29.439 5.549 20.699 1.00 18.86 107 LYS A C 1
ATOM 794 O O . LYS A 1 110 ? 28.685 6.006 19.841 1.00 19.13 107 LYS A O 1
ATOM 800 N N . LEU A 1 111 ? 30.423 4.701 20.424 1.00 16.11 108 LEU A N 1
ATOM 801 C CA . LEU A 1 111 ? 30.727 4.268 19.073 1.00 12.92 108 LEU A CA 1
ATOM 802 C C . LEU A 1 111 ? 30.491 2.802 18.802 1.00 12.76 108 LEU A C 1
ATOM 803 O O . LEU A 1 111 ? 30.997 2.277 17.813 1.00 13.68 108 LEU A O 1
ATOM 808 N N . GLU A 1 112 ? 29.731 2.143 19.673 1.00 12.30 109 GLU A N 1
ATOM 809 C CA . GLU A 1 112 ? 29.420 0.725 19.514 1.00 11.31 109 GLU A CA 1
ATOM 810 C C . GLU A 1 112 ? 28.398 0.295 20.554 1.00 10.19 109 GLU A C 1
ATOM 811 O O . GLU A 1 112 ? 28.212 0.979 21.545 1.00 11.47 109 GLU A O 1
ATOM 817 N N . GLY A 1 113 ? 27.734 -0.835 20.310 1.00 12.64 110 GLY A N 1
ATOM 818 C CA . GLY A 1 113 ? 26.751 -1.374 21.241 1.00 9.00 110 GLY A CA 1
ATOM 819 C C . GLY A 1 113 ? 26.937 -2.883 21.326 1.00 11.20 110 GLY A C 1
ATOM 820 O O . GLY A 1 113 ? 25.999 -3.640 21.589 1.00 13.07 110 GLY A O 1
ATOM 821 N N . ILE A 1 114 ? 28.178 -3.310 21.117 1.00 9.54 111 ILE A N 1
ATOM 822 C CA . ILE A 1 114 ? 28.570 -4.714 21.108 1.00 10.34 111 ILE A CA 1
ATOM 823 C C . ILE A 1 114 ? 28.105 -5.622 22.243 1.00 11.67 111 ILE A C 1
ATOM 824 O O . ILE A 1 114 ? 27.573 -6.702 21.983 1.00 10.94 111 ILE A O 1
ATOM 829 N N . ARG A 1 115 ? 28.305 -5.214 23.493 1.00 13.37 112 ARG A N 1
ATOM 830 C CA . ARG A 1 115 ? 27.901 -6.070 24.614 1.00 16.56 112 ARG A CA 1
ATOM 831 C C . ARG A 1 115 ? 26.412 -6.008 24.920 1.00 17.49 112 ARG A C 1
ATOM 832 O O . ARG A 1 115 ? 25.856 -6.927 25.526 1.00 19.90 112 ARG A O 1
ATOM 840 N N . LYS A 1 116 ? 25.780 -4.925 24.477 1.00 17.86 113 LYS A N 1
ATOM 841 C CA . LYS A 1 116 ? 24.366 -4.656 24.706 1.00 16.79 113 LYS A CA 1
ATOM 842 C C . LYS A 1 116 ? 23.412 -5.215 23.642 1.00 15.56 113 LYS A C 1
ATOM 843 O O . LYS A 1 116 ? 22.322 -5.681 23.973 1.00 14.81 113 LYS A O 1
ATOM 849 N N . ALA A 1 117 ? 23.807 -5.157 22.370 1.00 12.57 114 ALA A N 1
ATOM 850 C CA . ALA A 1 117 ? 22.952 -5.672 21.304 1.00 10.10 114 ALA A CA 1
ATOM 851 C C . ALA A 1 117 ? 22.882 -7.194 21.394 1.00 10.20 114 ALA A C 1
ATOM 852 O O . ALA A 1 117 ? 23.908 -7.871 21.417 1.00 8.29 114 ALA A O 1
ATOM 854 N N . PRO A 1 118 ? 21.660 -7.751 21.444 1.00 9.51 115 PRO A N 1
ATOM 855 C CA . PRO A 1 118 ? 21.463 -9.202 21.538 1.00 10.56 115 PRO A CA 1
ATOM 856 C C . PRO A 1 118 ? 21.995 -9.970 20.344 1.00 9.78 115 PRO A C 1
ATOM 857 O O . PRO A 1 118 ? 22.124 -11.192 20.397 1.00 9.51 115 PRO A O 1
ATOM 861 N N . LEU A 1 119 ? 22.302 -9.248 19.271 1.00 8.10 116 LEU A N 1
ATOM 862 C CA . LEU A 1 119 ? 22.829 -9.879 18.068 1.00 7.78 116 LEU A CA 1
ATOM 863 C C . LEU A 1 119 ? 23.858 -9.028 17.328 1.00 7.10 116 LEU A C 1
ATOM 864 O O . LEU A 1 119 ? 23.751 -7.798 17.250 1.00 4.82 116 LEU A O 1
ATOM 869 N N . SER A 1 120 ? 24.874 -9.695 16.800 1.00 5.99 117 SER A N 1
ATOM 870 C CA . SER A 1 120 ? 25.894 -9.013 16.031 1.00 7.77 117 SER A CA 1
ATOM 871 C C . SER A 1 120 ? 26.133 -9.839 14.788 1.00 7.65 117 SER A C 1
ATOM 872 O O . SER A 1 120 ? 25.904 -11.051 14.790 1.00 5.81 117 SER A O 1
ATOM 875 N N . ILE A 1 121 ? 26.566 -9.177 13.720 1.00 7.93 118 ILE A N 1
ATOM 876 C CA . ILE A 1 121 ? 26.824 -9.865 12.466 1.00 8.20 118 ILE A CA 1
ATOM 877 C C . ILE A 1 121 ? 28.067 -9.308 11.801 1.00 9.09 118 ILE A C 1
ATOM 878 O O . ILE A 1 121 ? 28.181 -8.105 11.588 1.00 10.84 118 ILE A O 1
ATOM 883 N N . CYS A 1 122 ? 28.989 -10.202 11.476 1.00 8.81 119 CYS A N 1
ATOM 884 C CA . CYS A 1 122 ? 30.232 -9.841 10.827 1.00 9.14 119 CYS A CA 1
ATOM 885 C C . CYS A 1 122 ? 30.085 -10.226 9.360 1.00 8.60 119 CYS A C 1
ATOM 886 O O . CYS A 1 122 ? 30.093 -11.401 9.015 1.00 8.01 119 CYS A O 1
ATOM 889 N N . VAL A 1 123 ? 29.934 -9.220 8.508 1.00 10.17 120 VAL A N 1
ATOM 890 C CA . VAL A 1 123 ? 29.747 -9.416 7.078 1.00 9.28 120 VAL A CA 1
ATOM 891 C C . VAL A 1 123 ? 31.087 -9.422 6.385 1.00 9.67 120 VAL A C 1
ATOM 892 O O . VAL A 1 123 ? 31.859 -8.481 6.511 1.00 13.42 120 VAL A O 1
ATOM 896 N N . THR A 1 124 ? 31.359 -10.472 5.631 1.00 10.26 121 THR A N 1
ATOM 897 C CA . THR A 1 124 ? 32.641 -10.578 4.957 1.00 10.54 121 THR A CA 1
ATOM 898 C C . THR A 1 124 ? 32.527 -10.644 3.437 1.00 11.73 121 THR A C 1
ATOM 899 O O . THR A 1 124 ? 31.430 -10.780 2.878 1.00 11.68 121 THR A O 1
ATOM 903 N N . CYS A 1 125 ? 33.680 -10.535 2.785 1.00 11.75 122 CYS A N 1
ATOM 904 C CA . CYS A 1 125 ? 33.791 -10.574 1.336 1.00 10.79 122 CYS A CA 1
ATOM 905 C C . CYS A 1 125 ? 34.902 -11.551 0.983 1.00 11.42 122 CYS A C 1
ATOM 906 O O . CYS A 1 125 ? 36.052 -11.352 1.358 1.00 12.29 122 CYS A O 1
ATOM 909 N N . ASP A 1 126 ? 34.547 -12.614 0.273 1.00 13.11 123 ASP A N 1
ATOM 910 C CA . ASP A 1 126 ? 35.504 -13.635 -0.134 1.00 12.26 123 ASP A CA 1
ATOM 911 C C . ASP A 1 126 ? 36.128 -13.122 -1.413 1.00 13.29 123 ASP A C 1
ATOM 912 O O . ASP A 1 126 ? 35.500 -13.187 -2.469 1.00 13.99 123 ASP A O 1
ATOM 917 N N . ARG A 1 127 ? 37.358 -12.617 -1.328 1.00 11.48 124 ARG A N 1
ATOM 918 C CA . ARG A 1 127 ? 38.020 -12.064 -2.501 1.00 10.54 124 ARG A CA 1
ATOM 919 C C . ARG A 1 127 ? 38.233 -13.067 -3.636 1.00 9.56 124 ARG A C 1
ATOM 920 O O . ARG A 1 127 ? 38.360 -12.673 -4.795 1.00 7.86 124 ARG A O 1
ATOM 928 N N . THR A 1 128 ? 38.257 -14.357 -3.325 1.00 8.58 125 THR A N 1
ATOM 929 C CA . THR A 1 128 ? 38.505 -15.343 -4.369 1.00 11.26 125 THR A CA 1
ATOM 930 C C . THR A 1 128 ? 37.300 -16.094 -4.911 1.00 11.68 125 THR A C 1
ATOM 931 O O . THR A 1 128 ? 37.448 -17.019 -5.703 1.00 12.75 125 THR A O 1
ATOM 935 N N . ARG A 1 129 ? 36.107 -15.708 -4.492 1.00 12.23 126 ARG A N 1
ATOM 936 C CA . ARG A 1 129 ? 34.913 -16.368 -4.994 1.00 12.11 126 ARG A CA 1
ATOM 937 C C . ARG A 1 129 ? 34.710 -15.875 -6.432 1.00 15.25 126 ARG A C 1
ATOM 938 O O . ARG A 1 129 ? 35.183 -14.793 -6.792 1.00 14.59 126 ARG A O 1
ATOM 946 N N . GLY A 1 130 ? 34.029 -16.672 -7.254 1.00 15.09 127 GLY A N 1
ATOM 947 C CA . GLY A 1 130 ? 33.779 -16.265 -8.625 1.00 17.10 127 GLY A CA 1
ATOM 948 C C . GLY A 1 130 ? 34.809 -16.741 -9.631 1.00 18.38 127 GLY A C 1
ATOM 949 O O . GLY A 1 130 ? 34.776 -16.349 -10.801 1.00 18.70 127 GLY A O 1
ATOM 950 N N . GLY A 1 131 ? 35.731 -17.582 -9.178 1.00 20.55 128 GLY A N 1
ATOM 951 C CA . GLY A 1 131 ? 36.751 -18.107 -10.066 1.00 21.87 128 GLY A CA 1
ATOM 952 C C . GLY A 1 131 ? 37.918 -17.178 -10.337 1.00 22.34 128 GLY A C 1
ATOM 953 O O . GLY A 1 131 ? 38.038 -16.113 -9.731 1.00 21.08 128 GLY A O 1
ATOM 954 N N . ALA A 1 132 ? 38.778 -17.600 -11.263 1.00 23.19 129 ALA A N 1
ATOM 955 C CA . ALA A 1 132 ? 39.969 -16.850 -11.650 1.00 24.47 129 ALA A CA 1
ATOM 956 C C . ALA A 1 132 ? 39.668 -15.399 -12.011 1.00 25.13 129 ALA A C 1
ATOM 957 O O . ALA A 1 132 ? 40.314 -14.481 -11.507 1.00 23.84 129 ALA A O 1
ATOM 959 N N . VAL A 1 133 ? 38.691 -15.207 -12.893 1.00 25.71 130 VAL A N 1
ATOM 960 C CA . VAL A 1 133 ? 38.294 -13.878 -13.343 1.00 25.78 130 VAL A CA 1
ATOM 961 C C . VAL A 1 133 ? 36.799 -13.655 -13.121 1.00 24.96 130 VAL A C 1
ATOM 962 O O . VAL A 1 133 ? 35.970 -14.465 -13.541 1.00 23.93 130 VAL A O 1
ATOM 966 N N . VAL A 1 134 ? 36.467 -12.552 -12.456 1.00 23.82 131 VAL A N 1
ATOM 967 C CA . VAL A 1 134 ? 35.078 -12.213 -12.186 1.00 23.83 131 VAL A CA 1
ATOM 968 C C . VAL A 1 134 ? 34.641 -10.978 -12.984 1.00 23.81 131 VAL A C 1
ATOM 969 O O . VAL A 1 134 ? 35.254 -9.913 -12.907 1.00 23.25 131 VAL A O 1
ATOM 973 N N . LEU A 1 135 ? 33.584 -11.159 -13.770 1.00 22.38 132 LEU A N 1
ATOM 974 C CA . LEU A 1 135 ? 33.017 -10.111 -14.605 1.00 22.05 132 LEU A CA 1
ATOM 975 C C . LEU A 1 135 ? 32.781 -8.859 -13.771 1.00 22.06 132 LEU A C 1
ATOM 976 O O . LEU A 1 135 ? 32.216 -8.929 -12.678 1.00 23.41 132 LEU A O 1
ATOM 981 N N . GLY A 1 136 ? 33.211 -7.715 -14.290 1.00 20.79 133 GLY A N 1
ATOM 982 C CA . GLY A 1 136 ? 32.992 -6.467 -13.584 1.00 21.19 133 GLY A CA 1
ATOM 983 C C . GLY A 1 136 ? 34.084 -6.094 -12.607 1.00 22.19 133 GLY A C 1
ATOM 984 O O . GLY A 1 136 ? 34.153 -4.947 -12.150 1.00 21.47 133 GLY A O 1
ATOM 985 N N . ARG A 1 137 ? 34.934 -7.059 -12.276 1.00 20.93 134 ARG A N 1
ATOM 986 C CA . ARG A 1 137 ? 36.028 -6.799 -11.356 1.00 22.29 134 ARG A CA 1
ATOM 987 C C . ARG A 1 137 ? 37.365 -6.925 -12.091 1.00 21.35 134 ARG A C 1
ATOM 988 O O . ARG A 1 137 ? 38.419 -7.055 -11.470 1.00 21.86 134 ARG A O 1
ATOM 996 N N . THR A 1 138 ? 37.309 -6.882 -13.420 1.00 19.74 135 THR A N 1
ATOM 997 C CA . THR A 1 138 ? 38.509 -6.991 -14.246 1.00 18.48 135 THR A CA 1
ATOM 998 C C . THR A 1 138 ? 39.359 -5.716 -14.214 1.00 19.95 135 THR A C 1
ATOM 999 O O . THR A 1 138 ? 40.579 -5.764 -14.418 1.00 20.59 135 THR A O 1
ATOM 1003 N N . HIS A 1 139 ? 38.718 -4.582 -13.952 1.00 18.51 136 HIS A N 1
ATOM 1004 C CA . HIS A 1 139 ? 39.434 -3.320 -13.921 1.00 19.95 136 HIS A CA 1
ATOM 1005 C C . HIS A 1 139 ? 39.547 -2.688 -12.545 1.00 20.65 136 HIS A C 1
ATOM 1006 O O . HIS A 1 139 ? 40.593 -2.145 -12.205 1.00 22.96 136 HIS A O 1
ATOM 1013 N N . ASN A 1 140 ? 38.486 -2.736 -11.752 1.00 20.80 137 ASN A N 1
ATOM 1014 C CA . ASN A 1 140 ? 38.578 -2.211 -10.400 1.00 19.43 137 ASN A CA 1
ATOM 1015 C C . ASN A 1 140 ? 38.327 -3.432 -9.532 1.00 18.02 137 ASN A C 1
ATOM 1016 O O . ASN A 1 140 ? 37.223 -3.972 -9.497 1.00 16.83 137 ASN A O 1
ATOM 1021 N N . PRO A 1 141 ? 39.364 -3.886 -8.822 1.00 18.09 138 PRO A N 1
ATOM 1022 C CA . PRO A 1 141 ? 39.295 -5.057 -7.948 1.00 18.08 138 PRO A CA 1
ATOM 1023 C C . PRO A 1 141 ? 38.496 -4.877 -6.664 1.00 17.02 138 PRO A C 1
ATOM 1024 O O . PRO A 1 141 ? 38.112 -5.858 -6.036 1.00 18.69 138 PRO A O 1
ATOM 1028 N N . GLN A 1 142 ? 38.242 -3.635 -6.272 1.00 16.48 139 GLN A N 1
ATOM 1029 C CA . GLN A 1 142 ? 37.491 -3.373 -5.047 1.00 16.97 139 GLN A CA 1
ATOM 1030 C C . GLN A 1 142 ? 35.975 -3.577 -5.175 1.00 16.78 139 GLN A C 1
ATOM 1031 O O . GLN A 1 142 ? 35.271 -3.640 -4.159 1.00 16.66 139 GLN A O 1
ATOM 1037 N N . MET A 1 143 ? 35.471 -3.689 -6.404 1.00 13.87 140 MET A N 1
ATOM 1038 C CA . MET A 1 143 ? 34.026 -3.845 -6.615 1.00 14.28 140 MET A CA 1
ATOM 1039 C C . MET A 1 143 ? 33.361 -4.967 -5.818 1.00 12.89 140 MET A C 1
ATOM 1040 O O . MET A 1 143 ? 32.170 -4.878 -5.510 1.00 11.04 140 MET A O 1
ATOM 1045 N N . ASP A 1 144 ? 34.110 -6.017 -5.484 1.00 11.73 141 ASP A N 1
ATOM 1046 C CA . ASP A 1 144 ? 33.537 -7.121 -4.712 1.00 12.94 141 ASP A CA 1
ATOM 1047 C C . ASP A 1 144 ? 33.244 -6.665 -3.283 1.00 12.94 141 ASP A C 1
ATOM 1048 O O . ASP A 1 144 ? 32.203 -7.012 -2.712 1.00 12.67 141 ASP A O 1
ATOM 1053 N N . LEU A 1 145 ? 34.159 -5.877 -2.722 1.00 11.53 142 LEU A N 1
ATOM 1054 C CA . LEU A 1 145 ? 33.998 -5.333 -1.376 1.00 9.90 142 LEU A CA 1
ATOM 1055 C C . LEU A 1 145 ? 32.780 -4.408 -1.403 1.00 8.63 142 LEU A C 1
ATOM 1056 O O . LEU A 1 145 ? 31.948 -4.432 -0.496 1.00 9.01 142 LEU A O 1
ATOM 1061 N N . TYR A 1 146 ? 32.681 -3.597 -2.454 1.00 6.86 143 TYR A N 1
ATOM 1062 C CA . TYR A 1 146 ? 31.562 -2.662 -2.605 1.00 6.80 143 TYR A CA 1
ATOM 1063 C C . TYR A 1 146 ? 30.230 -3.408 -2.654 1.00 7.03 143 TYR A C 1
ATOM 1064 O O . TYR A 1 146 ? 29.239 -2.948 -2.087 1.00 7.61 143 TYR A O 1
ATOM 1073 N N . SER A 1 147 ? 30.214 -4.551 -3.348 1.00 7.35 144 SER A N 1
ATOM 1074 C CA . SER A 1 147 ? 29.018 -5.387 -3.450 1.00 7.09 144 SER A CA 1
ATOM 1075 C C . SER A 1 147 ? 28.551 -5.702 -2.040 1.00 6.27 144 SER A C 1
ATOM 1076 O O . SER A 1 147 ? 27.368 -5.603 -1.729 1.00 8.13 144 SER A O 1
ATOM 1079 N N . THR A 1 148 ? 29.499 -6.081 -1.191 1.00 4.15 145 THR A N 1
ATOM 1080 C CA . THR A 1 148 ? 29.201 -6.441 0.182 1.00 4.91 145 THR A CA 1
ATOM 1081 C C . THR A 1 148 ? 28.556 -5.301 0.963 1.00 3.31 145 THR A C 1
ATOM 1082 O O . THR A 1 148 ? 27.658 -5.526 1.782 1.00 2.80 145 THR A O 1
ATOM 1086 N N . VAL A 1 149 ? 29.009 -4.078 0.715 1.00 2.47 146 VAL A N 1
ATOM 1087 C CA . VAL A 1 149 ? 28.417 -2.917 1.384 1.00 3.71 146 VAL A CA 1
ATOM 1088 C C . VAL A 1 149 ? 26.936 -2.776 0.970 1.00 1.07 146 VAL A C 1
ATOM 1089 O O . VAL A 1 149 ? 26.077 -2.451 1.786 1.00 1.00 146 VAL A O 1
ATOM 1093 N N . CYS A 1 150 ? 26.640 -3.032 -0.298 1.00 3.43 147 CYS A N 1
ATOM 1094 C CA . CYS A 1 150 ? 25.259 -2.942 -0.768 1.00 2.80 147 CYS A CA 1
ATOM 1095 C C . CYS A 1 150 ? 24.407 -3.914 0.034 1.00 3.90 147 CYS A C 1
ATOM 1096 O O . CYS A 1 150 ? 23.258 -3.618 0.344 1.00 1.00 147 CYS A O 1
ATOM 1099 N N . ALA A 1 151 ? 24.985 -5.076 0.361 1.00 4.54 148 ALA A N 1
ATOM 1100 C CA . ALA A 1 151 ? 24.291 -6.100 1.136 1.00 5.32 148 ALA A CA 1
ATOM 1101 C C . ALA A 1 151 ? 24.023 -5.549 2.521 1.00 4.11 148 ALA A C 1
ATOM 1102 O O . ALA A 1 151 ? 22.972 -5.797 3.098 1.00 6.68 148 ALA A O 1
ATOM 1104 N N . VAL A 1 152 ? 24.986 -4.803 3.050 1.00 4.72 149 VAL A N 1
ATOM 1105 C CA . VAL A 1 152 ? 24.859 -4.192 4.369 1.00 2.27 149 VAL A CA 1
ATOM 1106 C C . VAL A 1 152 ? 23.728 -3.150 4.410 1.00 2.21 149 VAL A C 1
ATOM 1107 O O . VAL A 1 152 ? 22.900 -3.172 5.321 1.00 1.00 149 VAL A O 1
ATOM 1111 N N . GLN A 1 153 ? 23.708 -2.226 3.446 1.00 1.56 150 GLN A N 1
ATOM 1112 C CA . GLN A 1 153 ? 22.675 -1.186 3.412 1.00 3.20 150 GLN A CA 1
ATOM 1113 C C . GLN A 1 153 ? 21.283 -1.828 3.266 1.00 5.00 150 GLN A C 1
ATOM 1114 O O . GLN A 1 153 ? 20.352 -1.441 3.967 1.00 5.22 150 GLN A O 1
ATOM 1120 N N . ASN A 1 154 ? 21.139 -2.812 2.376 1.00 4.64 151 ASN A N 1
ATOM 1121 C CA . ASN A 1 154 ? 19.852 -3.504 2.230 1.00 4.66 151 ASN A CA 1
ATOM 1122 C C . ASN A 1 154 ? 19.399 -4.027 3.603 1.00 4.21 151 ASN A C 1
ATOM 1123 O O . ASN A 1 154 ? 18.241 -3.889 3.968 1.00 4.54 151 ASN A O 1
ATOM 1128 N N . LEU A 1 155 ? 20.310 -4.628 4.369 1.00 5.83 152 LEU A N 1
ATOM 1129 C CA . LEU A 1 155 ? 19.959 -5.165 5.691 1.00 5.84 152 LEU A CA 1
ATOM 1130 C C . LEU A 1 155 ? 19.634 -4.037 6.664 1.00 5.64 152 LEU A C 1
ATOM 1131 O O . LEU A 1 155 ? 18.692 -4.125 7.447 1.00 5.66 152 LEU A O 1
ATOM 1136 N N . TRP A 1 156 ? 20.426 -2.976 6.606 1.00 6.09 153 TRP A N 1
ATOM 1137 C CA . TRP A 1 156 ? 20.231 -1.821 7.469 1.00 7.82 153 TRP A CA 1
ATOM 1138 C C . TRP A 1 156 ? 18.811 -1.248 7.251 1.00 9.63 153 TRP A C 1
ATOM 1139 O O . TRP A 1 156 ? 18.095 -0.903 8.206 1.00 10.01 153 TRP A O 1
ATOM 1150 N N . LEU A 1 157 ? 18.414 -1.163 5.983 1.00 8.48 154 LEU A N 1
ATOM 1151 C CA . LEU A 1 157 ? 17.105 -0.636 5.590 1.00 7.94 154 LEU A CA 1
ATOM 1152 C C . LEU A 1 157 ? 15.977 -1.596 5.964 1.00 6.86 154 LEU A C 1
ATOM 1153 O O . LEU A 1 157 ? 14.933 -1.186 6.476 1.00 4.59 154 LEU A O 1
ATOM 1158 N N . ALA A 1 158 ? 16.183 -2.879 5.697 1.00 6.92 155 ALA A N 1
ATOM 1159 C CA . ALA A 1 158 ? 15.178 -3.866 6.053 1.00 8.31 155 ALA A CA 1
ATOM 1160 C C . ALA A 1 158 ? 14.996 -3.819 7.576 1.00 10.08 155 ALA A C 1
ATOM 1161 O O . ALA A 1 158 ? 13.871 -3.804 8.077 1.00 11.37 155 ALA A O 1
ATOM 1163 N N . ALA A 1 159 ? 16.110 -3.778 8.302 1.00 7.54 156 ALA A N 1
ATOM 1164 C CA . ALA A 1 159 ? 16.077 -3.746 9.758 1.00 9.36 156 ALA A CA 1
ATOM 1165 C C . ALA A 1 159 ? 15.207 -2.634 10.308 1.00 9.09 156 ALA A C 1
ATOM 1166 O O . ALA A 1 159 ? 14.335 -2.885 11.135 1.00 11.71 156 ALA A O 1
ATOM 1168 N N . ARG A 1 160 ? 15.438 -1.404 9.859 1.00 10.26 157 ARG A N 1
ATOM 1169 C CA . ARG A 1 160 ? 14.643 -0.270 10.332 1.00 11.27 157 ARG A CA 1
ATOM 1170 C C . ARG A 1 160 ? 13.140 -0.509 10.175 1.00 12.05 157 ARG A C 1
ATOM 1171 O O . ARG A 1 160 ? 12.360 -0.209 11.087 1.00 12.79 157 ARG A O 1
ATOM 1179 N N . ALA A 1 161 ? 12.739 -1.031 9.016 1.00 10.75 158 ALA A N 1
ATOM 1180 C CA . ALA A 1 161 ? 11.331 -1.311 8.741 1.00 10.74 158 ALA A CA 1
ATOM 1181 C C . ALA A 1 161 ? 10.780 -2.311 9.761 1.00 12.23 158 ALA A C 1
ATOM 1182 O O . ALA A 1 161 ? 9.582 -2.292 10.087 1.00 10.44 158 ALA A O 1
ATOM 1184 N N . GLU A 1 162 ? 11.661 -3.182 10.257 1.00 10.47 159 GLU A N 1
ATOM 1185 C CA . GLU A 1 162 ? 11.281 -4.186 11.245 1.00 9.45 159 GLU A CA 1
ATOM 1186 C C . GLU A 1 162 ? 11.430 -3.585 12.632 1.00 10.61 159 GLU A C 1
ATOM 1187 O O . GLU A 1 162 ? 11.202 -4.258 13.633 1.00 11.79 159 GLU A O 1
ATOM 1193 N N . GLY A 1 163 ? 11.815 -2.314 12.693 1.00 11.76 160 GLY A N 1
ATOM 1194 C CA . GLY A 1 163 ? 12.007 -1.678 13.982 1.00 12.24 160 GLY A CA 1
ATOM 1195 C C . GLY A 1 163 ? 13.240 -2.224 14.686 1.00 12.71 160 GLY A C 1
ATOM 1196 O O . GLY A 1 163 ? 13.312 -2.263 15.915 1.00 14.93 160 GLY A O 1
ATOM 1197 N N . VAL A 1 164 ? 14.212 -2.670 13.903 1.00 11.04 161 VAL A N 1
ATOM 1198 C CA . VAL A 1 164 ? 15.448 -3.188 14.458 1.00 9.39 161 VAL A CA 1
ATOM 1199 C C . VAL A 1 164 ? 16.538 -2.159 14.212 1.00 10.28 161 VAL A C 1
ATOM 1200 O O . VAL A 1 164 ? 16.765 -1.742 13.076 1.00 11.19 161 VAL A O 1
ATOM 1204 N N . GLY A 1 165 ? 17.198 -1.732 15.280 1.00 11.12 162 GLY A N 1
ATOM 1205 C CA . GLY A 1 165 ? 18.272 -0.766 15.134 1.00 8.22 162 GLY A CA 1
ATOM 1206 C C . GLY A 1 165 ? 19.521 -1.511 14.702 1.00 8.89 162 GLY A C 1
ATOM 1207 O O . GLY A 1 165 ? 19.750 -2.644 15.110 1.00 8.47 162 GLY A O 1
ATOM 1208 N N . VAL A 1 166 ? 20.322 -0.883 13.854 1.00 9.10 163 VAL A N 1
ATOM 1209 C CA . VAL A 1 166 ? 21.547 -1.491 13.379 1.00 6.44 163 VAL A CA 1
ATOM 1210 C C . VAL A 1 166 ? 22.678 -0.483 13.545 1.00 8.43 163 VAL A C 1
ATOM 1211 O O . VAL A 1 166 ? 22.495 0.723 13.319 1.00 6.59 163 VAL A O 1
ATOM 1215 N N . GLY A 1 167 ? 23.837 -0.984 13.967 1.00 7.06 164 GLY A N 1
ATOM 1216 C CA . GLY A 1 167 ? 25.002 -0.135 14.134 1.00 6.94 164 GLY A CA 1
ATOM 1217 C C . GLY A 1 167 ? 26.242 -0.797 13.549 1.00 6.90 164 GLY A C 1
ATOM 1218 O O . GLY A 1 167 ? 26.540 -1.977 13.822 1.00 6.41 164 GLY A O 1
ATOM 1219 N N . TRP A 1 168 ? 26.965 -0.034 12.739 1.00 5.72 165 TRP A N 1
ATOM 1220 C CA . TRP A 1 168 ? 28.181 -0.506 12.088 1.00 7.54 165 TRP A CA 1
ATOM 1221 C C . TRP A 1 168 ? 29.342 -0.092 12.973 1.00 9.21 165 TRP A C 1
ATOM 1222 O O . TRP A 1 168 ? 29.431 1.057 13.384 1.00 13.12 165 TRP A O 1
ATOM 1233 N N . VAL A 1 169 ? 30.231 -1.021 13.281 1.00 11.25 166 VAL A N 1
ATOM 1234 C CA . VAL A 1 169 ? 31.383 -0.702 14.117 1.00 9.96 166 VAL A CA 1
ATOM 1235 C C . VAL A 1 169 ? 32.642 -1.015 13.320 1.00 11.09 166 VAL A C 1
ATOM 1236 O O . VAL A 1 169 ? 32.882 -2.160 12.937 1.00 9.32 166 VAL A O 1
ATOM 1240 N N . SER A 1 170 ? 33.446 0.008 13.060 1.00 10.95 167 SER A N 1
ATOM 1241 C CA . SER A 1 170 ? 34.661 -0.191 12.286 1.00 10.96 167 SER A CA 1
ATOM 1242 C C . SER A 1 170 ? 35.909 0.146 13.082 1.00 11.29 167 SER A C 1
ATOM 1243 O O . SER A 1 170 ? 37.002 0.219 12.526 1.00 11.21 167 SER A O 1
ATOM 1246 N N . ILE A 1 171 ? 35.747 0.347 14.385 1.00 10.62 168 ILE A N 1
ATOM 1247 C CA . ILE A 1 171 ? 36.882 0.690 15.223 1.00 10.81 168 ILE A CA 1
ATOM 1248 C C . ILE A 1 171 ? 37.567 -0.501 15.901 1.00 10.10 168 ILE A C 1
ATOM 1249 O O . ILE A 1 171 ? 37.217 -0.901 17.017 1.00 7.30 168 ILE A O 1
ATOM 1254 N N . PHE A 1 172 ? 38.524 -1.073 15.181 1.00 10.70 169 PHE A N 1
ATOM 1255 C CA . PHE A 1 172 ? 39.350 -2.179 15.653 1.00 13.27 169 PHE A CA 1
ATOM 1256 C C . PHE A 1 172 ? 40.327 -2.632 14.595 1.00 12.52 169 PHE A C 1
ATOM 1257 O O . PHE A 1 172 ? 40.256 -2.203 13.445 1.00 12.91 169 PHE A O 1
ATOM 1265 N N . HIS A 1 173 ? 41.278 -3.464 15.004 1.00 11.60 170 HIS A N 1
ATOM 1266 C CA . HIS A 1 173 ? 42.260 -4.000 14.079 1.00 9.92 170 HIS A CA 1
ATOM 1267 C C . HIS A 1 173 ? 41.614 -5.259 13.527 1.00 8.63 170 HIS A C 1
ATOM 1268 O O . HIS A 1 173 ? 41.320 -6.197 14.279 1.00 8.76 170 HIS A O 1
ATOM 1275 N N . GLU A 1 174 ? 41.363 -5.258 12.220 1.00 8.61 171 GLU A N 1
ATOM 1276 C CA . GLU A 1 174 ? 40.730 -6.389 11.545 1.00 7.66 171 GLU A CA 1
ATOM 1277 C C . GLU A 1 174 ? 41.274 -7.743 11.986 1.00 7.36 171 GLU A C 1
ATOM 1278 O O . GLU A 1 174 ? 40.510 -8.601 12.415 1.00 7.28 171 GLU A O 1
ATOM 1284 N N . SER A 1 175 ? 42.589 -7.930 11.893 1.00 6.15 172 SER A N 1
ATOM 1285 C CA . SER A 1 175 ? 43.212 -9.198 12.261 1.00 7.13 172 SER A CA 1
ATOM 1286 C C . SER A 1 175 ? 42.814 -9.789 13.619 1.00 6.80 172 SER A C 1
ATOM 1287 O O . SER A 1 175 ? 42.828 -11.007 13.791 1.00 7.85 172 SER A O 1
ATOM 1290 N N . GLU A 1 176 ? 42.462 -8.946 14.581 1.00 6.20 173 GLU A N 1
ATOM 1291 C CA . GLU A 1 176 ? 42.050 -9.433 15.898 1.00 7.49 173 GLU A CA 1
ATOM 1292 C C . GLU A 1 176 ? 40.649 -10.046 15.861 1.00 8.81 173 GLU A C 1
ATOM 1293 O O . GLU A 1 176 ? 40.325 -10.956 16.639 1.00 9.98 173 GLU A O 1
ATOM 1299 N N . ILE A 1 177 ? 39.816 -9.536 14.959 1.00 9.05 174 ILE A N 1
ATOM 1300 C CA . ILE A 1 177 ? 38.456 -10.033 14.813 1.00 8.87 174 ILE A CA 1
ATOM 1301 C C . ILE A 1 177 ? 38.482 -11.342 14.023 1.00 8.91 174 ILE A C 1
ATOM 1302 O O . ILE A 1 177 ? 37.797 -12.292 14.379 1.00 8.41 174 ILE A O 1
ATOM 1307 N N . LYS A 1 178 ? 39.289 -11.400 12.965 1.00 10.54 175 LYS A N 1
ATOM 1308 C CA . LYS A 1 178 ? 39.381 -12.617 12.163 1.00 10.99 175 LYS A CA 1
ATOM 1309 C C . LYS A 1 178 ? 39.850 -13.761 13.039 1.00 12.78 175 LYS A C 1
ATOM 1310 O O . LYS A 1 178 ? 39.497 -14.918 12.810 1.00 13.95 175 LYS A O 1
ATOM 1316 N N . ALA A 1 179 ? 40.641 -13.426 14.056 1.00 13.19 176 ALA A N 1
ATOM 1317 C CA . ALA A 1 179 ? 41.157 -14.425 14.977 1.00 12.96 176 ALA A CA 1
ATOM 1318 C C . ALA A 1 179 ? 40.047 -14.915 15.894 1.00 12.87 176 ALA A C 1
ATOM 1319 O O . ALA A 1 179 ? 39.940 -16.104 16.175 1.00 14.73 176 ALA A O 1
ATOM 1321 N N . ILE A 1 180 ? 39.221 -13.995 16.363 1.00 11.42 177 ILE A N 1
ATOM 1322 C CA . ILE A 1 180 ? 38.124 -14.364 17.244 1.00 10.92 177 ILE A CA 1
ATOM 1323 C C . ILE A 1 180 ? 37.143 -15.317 16.548 1.00 13.41 177 ILE A C 1
ATOM 1324 O O . ILE A 1 180 ? 36.694 -16.306 17.134 1.00 12.63 177 ILE A O 1
ATOM 1329 N N . LEU A 1 181 ? 36.847 -15.019 15.285 1.00 14.73 178 LEU A N 1
ATOM 1330 C CA . LEU A 1 181 ? 35.894 -15.787 14.492 1.00 14.59 178 LEU A CA 1
ATOM 1331 C C . LEU A 1 181 ? 36.473 -16.876 13.589 1.00 14.97 178 LEU A C 1
ATOM 1332 O O . LEU A 1 181 ? 35.724 -17.649 12.995 1.00 14.07 178 LEU A O 1
ATOM 1337 N N . GLY A 1 182 ? 37.795 -16.929 13.467 1.00 14.56 179 GLY A N 1
ATOM 1338 C CA . GLY A 1 182 ? 38.406 -17.938 12.622 1.00 11.88 179 GLY A CA 1
ATOM 1339 C C . GLY A 1 182 ? 38.254 -17.688 11.134 1.00 11.34 179 GLY A C 1
ATOM 1340 O O . GLY A 1 182 ? 38.247 -18.624 10.333 1.00 10.81 179 GLY A O 1
ATOM 1341 N N . ILE A 1 183 ? 38.143 -16.425 10.748 1.00 12.37 180 ILE A N 1
ATOM 1342 C CA . ILE A 1 183 ? 37.996 -16.084 9.337 1.00 12.34 180 ILE A CA 1
ATOM 1343 C C . ILE A 1 183 ? 39.319 -16.246 8.584 1.00 13.76 180 ILE A C 1
ATOM 1344 O O . ILE A 1 183 ? 40.348 -15.729 9.008 1.00 14.57 180 ILE A O 1
ATOM 1349 N N . PRO A 1 184 ? 39.294 -16.966 7.444 1.00 15.50 181 PRO A N 1
ATOM 1350 C CA . PRO A 1 184 ? 40.428 -17.269 6.553 1.00 15.86 181 PRO A CA 1
ATOM 1351 C C . PRO A 1 184 ? 41.123 -16.040 5.979 1.00 16.57 181 PRO A C 1
ATOM 1352 O O . PRO A 1 184 ? 40.582 -14.943 6.012 1.00 17.99 181 PRO A O 1
ATOM 1356 N N . ASP A 1 185 ? 42.308 -16.243 5.413 1.00 19.19 182 ASP A N 1
ATOM 1357 C CA . ASP A 1 185 ? 43.071 -15.149 4.825 1.00 21.12 182 ASP A CA 1
ATOM 1358 C C . ASP A 1 185 ? 42.459 -14.586 3.546 1.00 20.99 182 ASP A C 1
ATOM 1359 O O . ASP A 1 185 ? 42.610 -13.396 3.253 1.00 21.98 182 ASP A O 1
ATOM 1364 N N . HIS A 1 186 ? 41.785 -15.429 2.774 1.00 19.46 183 HIS A N 1
ATOM 1365 C CA . HIS A 1 186 ? 41.189 -14.956 1.530 1.00 19.39 183 HIS A CA 1
ATOM 1366 C C . HIS A 1 186 ? 39.832 -14.266 1.728 1.00 16.87 183 HIS A C 1
ATOM 1367 O O . HIS A 1 186 ? 39.181 -13.869 0.763 1.00 18.24 183 HIS A O 1
ATOM 1374 N N . VAL A 1 187 ? 39.416 -14.108 2.979 1.00 12.98 184 VAL A N 1
ATOM 1375 C CA . VAL A 1 187 ? 38.140 -13.470 3.288 1.00 11.76 184 VAL A CA 1
ATOM 1376 C C . VAL A 1 187 ? 38.391 -12.180 4.060 1.00 12.25 184 VAL A C 1
ATOM 1377 O O . VAL A 1 187 ? 39.119 -12.162 5.053 1.00 12.03 184 VAL A O 1
ATOM 1381 N N . GLU A 1 188 ? 37.780 -11.096 3.611 1.00 12.01 185 GLU A N 1
ATOM 1382 C CA . GLU A 1 188 ? 37.997 -9.823 4.266 1.00 12.07 185 GLU A CA 1
ATOM 1383 C C . GLU A 1 188 ? 36.763 -9.294 4.974 1.00 10.74 185 GLU A C 1
ATOM 1384 O O . GLU A 1 188 ? 35.652 -9.372 4.446 1.00 12.42 185 GLU A O 1
ATOM 1390 N N . ILE A 1 189 ? 36.962 -8.765 6.178 1.00 8.42 186 ILE A N 1
ATOM 1391 C CA . ILE A 1 189 ? 35.855 -8.218 6.939 1.00 8.14 186 ILE A CA 1
ATOM 1392 C C . ILE A 1 189 ? 35.463 -6.867 6.347 1.00 8.75 186 ILE A C 1
ATOM 1393 O O . ILE A 1 189 ? 36.301 -5.976 6.168 1.00 7.44 186 ILE A O 1
ATOM 1398 N N . VAL A 1 190 ? 34.188 -6.723 6.018 1.00 8.07 187 VAL A N 1
ATOM 1399 C CA . VAL A 1 190 ? 33.716 -5.463 5.469 1.00 8.75 187 VAL A CA 1
ATOM 1400 C C . VAL A 1 190 ? 33.046 -4.704 6.608 1.00 7.21 187 VAL A C 1
ATOM 1401 O O . VAL A 1 190 ? 33.210 -3.495 6.744 1.00 6.53 187 VAL A O 1
ATOM 1405 N N . ALA A 1 191 ? 32.310 -5.416 7.450 1.00 6.54 188 ALA A N 1
ATOM 1406 C CA . ALA A 1 191 ? 31.640 -4.738 8.538 1.00 7.71 188 ALA A CA 1
ATOM 1407 C C . ALA A 1 191 ? 31.263 -5.614 9.703 1.00 7.91 188 ALA A C 1
ATOM 1408 O O . ALA A 1 191 ? 31.083 -6.815 9.563 1.00 9.82 188 ALA A O 1
ATOM 1410 N N . TRP A 1 192 ? 31.168 -4.982 10.865 1.00 8.17 189 TRP A N 1
ATOM 1411 C CA . TRP A 1 192 ? 30.730 -5.638 12.080 1.00 6.39 189 TRP A CA 1
ATOM 1412 C C . TRP A 1 192 ? 29.458 -4.859 12.337 1.00 5.36 189 TRP A C 1
ATOM 1413 O O . TRP A 1 192 ? 29.486 -3.629 12.380 1.00 5.40 189 TRP A O 1
ATOM 1424 N N . LEU A 1 193 ? 28.341 -5.557 12.487 1.00 5.46 190 LEU A N 1
ATOM 1425 C CA . LEU A 1 193 ? 27.073 -4.874 12.709 1.00 7.02 190 LEU A CA 1
ATOM 1426 C C . LEU A 1 193 ? 26.400 -5.307 14.000 1.00 5.73 190 LEU A C 1
ATOM 1427 O O . LEU A 1 193 ? 26.255 -6.501 14.256 1.00 9.04 190 LEU A O 1
ATOM 1432 N N . CYS A 1 194 ? 25.999 -4.338 14.814 1.00 5.64 191 CYS A N 1
ATOM 1433 C CA . CYS A 1 194 ? 25.292 -4.632 16.063 1.00 5.43 191 CYS A CA 1
ATOM 1434 C C . CYS A 1 194 ? 23.787 -4.517 15.810 1.00 4.34 191 CYS A C 1
ATOM 1435 O O . CYS A 1 194 ? 23.323 -3.509 15.286 1.00 6.77 191 CYS A O 1
ATOM 1438 N N . LEU A 1 195 ? 23.030 -5.543 16.184 1.00 5.53 192 LEU A N 1
ATOM 1439 C CA . LEU A 1 195 ? 21.588 -5.533 15.972 1.00 6.64 192 LEU A CA 1
ATOM 1440 C C . LEU A 1 195 ? 20.757 -5.788 17.214 1.00 8.19 192 LEU A C 1
ATOM 1441 O O . LEU A 1 195 ? 21.147 -6.558 18.090 1.00 7.87 192 LEU A O 1
ATOM 1446 N N . GLY A 1 196 ? 19.597 -5.128 17.262 1.00 9.55 193 GLY A N 1
ATOM 1447 C CA . GLY A 1 196 ? 18.666 -5.272 18.371 1.00 8.17 193 GLY A CA 1
ATOM 1448 C C . GLY A 1 196 ? 17.429 -4.403 18.185 1.00 7.76 193 GLY A C 1
ATOM 1449 O O . GLY A 1 196 ? 17.471 -3.387 17.492 1.00 8.54 193 GLY A O 1
ATOM 1450 N N . PHE A 1 197 ? 16.316 -4.796 18.784 1.00 6.87 194 PHE A N 1
ATOM 1451 C CA . PHE A 1 197 ? 15.097 -4.000 18.675 1.00 8.52 194 PHE A CA 1
ATOM 1452 C C . PHE A 1 197 ? 15.328 -2.652 19.367 1.00 8.82 194 PHE A C 1
ATOM 1453 O O . PHE A 1 197 ? 16.226 -2.521 20.199 1.00 10.57 194 PHE A O 1
ATOM 1461 N N . VAL A 1 198 ? 14.524 -1.657 19.015 1.00 9.79 195 VAL A N 1
ATOM 1462 C CA . VAL A 1 198 ? 14.618 -0.335 19.619 1.00 11.80 195 VAL A CA 1
ATOM 1463 C C . VAL A 1 198 ? 13.213 0.254 19.753 1.00 13.43 195 VAL A C 1
ATOM 1464 O O . VAL A 1 198 ? 12.355 0.015 18.899 1.00 13.77 195 VAL A O 1
ATOM 1468 N N . ASP A 1 199 ? 12.961 0.974 20.841 1.00 12.42 196 ASP A N 1
ATOM 1469 C CA . ASP A 1 199 ? 11.666 1.600 20.993 1.00 13.32 196 ASP A CA 1
ATOM 1470 C C . ASP A 1 199 ? 11.816 3.119 20.844 1.00 13.33 196 ASP A C 1
ATOM 1471 O O . ASP A 1 199 ? 10.881 3.867 21.072 1.00 13.14 196 ASP A O 1
ATOM 1476 N N . ARG A 1 200 ? 13.013 3.526 20.426 1.00 13.41 197 ARG A N 1
ATOM 1477 C CA . ARG A 1 200 ? 13.307 4.945 20.177 1.00 14.32 197 ARG A CA 1
ATOM 1478 C C . ARG A 1 200 ? 14.567 5.157 19.351 1.00 11.21 197 ARG A C 1
ATOM 1479 O O . ARG A 1 200 ? 15.521 4.403 19.451 1.00 9.63 197 ARG A O 1
ATOM 1487 N N . LEU A 1 201 ? 14.548 6.208 18.541 1.00 12.15 198 LEU A N 1
ATOM 1488 C CA . LEU A 1 201 ? 15.649 6.575 17.657 1.00 11.35 198 LEU A CA 1
ATOM 1489 C C . LEU A 1 201 ? 15.834 8.090 17.642 1.00 12.34 198 LEU A C 1
ATOM 1490 O O . LEU A 1 201 ? 14.915 8.842 17.964 1.00 12.91 198 LEU A O 1
ATOM 1495 N N . TYR A 1 202 ? 17.024 8.528 17.246 1.00 14.00 199 TYR A N 1
ATOM 1496 C CA . TYR A 1 202 ? 17.323 9.949 17.100 1.00 13.26 199 TYR A CA 1
ATOM 1497 C C . TYR A 1 202 ? 16.614 10.373 15.813 1.00 12.76 199 TYR A C 1
ATOM 1498 O O . TYR A 1 202 ? 16.397 9.546 14.933 1.00 10.79 199 TYR A O 1
ATOM 1507 N N . GLN A 1 203 ? 16.262 11.651 15.700 1.00 14.42 200 GLN A N 1
ATOM 1508 C CA . GLN A 1 203 ? 15.577 12.152 14.511 1.00 17.44 200 GLN A CA 1
ATOM 1509 C C . GLN A 1 203 ? 16.535 12.699 13.455 1.00 17.57 200 GLN A C 1
ATOM 1510 O O . GLN A 1 203 ? 16.134 13.009 12.337 1.00 18.96 200 GLN A O 1
ATOM 1516 N N . GLU A 1 204 ? 17.797 12.841 13.826 1.00 18.03 201 GLU A N 1
ATOM 1517 C CA . GLU A 1 204 ? 18.822 13.337 12.914 1.00 19.08 201 GLU A CA 1
ATOM 1518 C C . GLU A 1 204 ? 20.056 12.556 13.333 1.00 16.39 201 GLU A C 1
ATOM 1519 O O . GLU A 1 204 ? 20.062 11.947 14.402 1.00 14.99 201 GLU A O 1
ATOM 1525 N N . PRO A 1 205 ? 21.112 12.553 12.510 1.00 15.24 202 PRO A N 1
ATOM 1526 C CA . PRO A 1 205 ? 22.289 11.792 12.940 1.00 14.26 202 PRO A CA 1
ATOM 1527 C C . PRO A 1 205 ? 22.751 12.214 14.345 1.00 14.11 202 PRO A C 1
ATOM 1528 O O . PRO A 1 205 ? 22.814 13.399 14.665 1.00 13.98 202 PRO A O 1
ATOM 1532 N N . GLU A 1 206 ? 23.067 11.232 15.176 1.00 13.77 203 GLU A N 1
ATOM 1533 C CA . GLU A 1 206 ? 23.516 11.480 16.535 1.00 14.28 203 GLU A CA 1
ATOM 1534 C C . GLU A 1 206 ? 24.766 12.368 16.596 1.00 16.06 203 GLU A C 1
ATOM 1535 O O . GLU A 1 206 ? 24.893 13.203 17.499 1.00 17.55 203 GLU A O 1
ATOM 1541 N N . LEU A 1 207 ? 25.690 12.198 15.650 1.00 13.71 204 LEU A N 1
ATOM 1542 C CA . LEU A 1 207 ? 26.919 13.000 15.652 1.00 13.49 204 LEU A CA 1
ATOM 1543 C C . LEU A 1 207 ? 26.666 14.466 15.347 1.00 14.52 204 LEU A C 1
ATOM 1544 O O . LEU A 1 207 ? 27.498 15.327 15.649 1.00 16.29 204 LEU A O 1
ATOM 1549 N N . ALA A 1 208 ? 25.523 14.755 14.738 1.00 15.21 205 ALA A N 1
ATOM 1550 C CA . ALA A 1 208 ? 25.175 16.129 14.417 1.00 14.26 205 ALA A CA 1
ATOM 1551 C C . ALA A 1 208 ? 24.595 16.770 15.668 1.00 15.18 205 ALA A C 1
ATOM 1552 O O . ALA A 1 208 ? 24.829 17.948 15.949 1.00 15.40 205 ALA A O 1
ATOM 1554 N N . ALA A 1 209 ? 23.829 15.986 16.415 1.00 15.12 206 ALA A N 1
ATOM 1555 C CA . ALA A 1 209 ? 23.206 16.474 17.634 1.00 16.50 206 ALA A CA 1
ATOM 1556 C C . ALA A 1 209 ? 24.267 16.702 18.695 1.00 19.11 206 ALA A C 1
ATOM 1557 O O . ALA A 1 209 ? 24.195 17.659 19.469 1.00 19.21 206 ALA A O 1
ATOM 1559 N N . LYS A 1 210 ? 25.256 15.816 18.734 1.00 18.80 207 LYS A N 1
ATOM 1560 C CA . LYS A 1 210 ? 26.317 15.940 19.713 1.00 20.64 207 LYS A CA 1
ATOM 1561 C C . LYS A 1 210 ? 27.392 16.915 19.255 1.00 21.11 207 LYS A C 1
ATOM 1562 O O . LYS A 1 210 ? 28.421 17.087 19.901 1.00 22.19 207 LYS A O 1
ATOM 1568 N N . GLY A 1 211 ? 27.121 17.575 18.137 1.00 21.31 208 GLY A N 1
ATOM 1569 C CA . GLY A 1 211 ? 28.042 18.566 17.618 1.00 21.58 208 GLY A CA 1
ATOM 1570 C C . GLY A 1 211 ? 29.377 18.087 17.097 1.00 21.35 208 GLY A C 1
ATOM 1571 O O . GLY A 1 211 ? 30.361 18.812 17.187 1.00 23.03 208 GLY A O 1
ATOM 1572 N N . TRP A 1 212 ? 29.432 16.881 16.550 1.00 20.51 209 TRP A N 1
ATOM 1573 C CA . TRP A 1 212 ? 30.694 16.395 16.016 1.00 19.39 209 TRP A CA 1
ATOM 1574 C C . TRP A 1 212 ? 30.856 16.878 14.583 1.00 17.94 209 TRP A C 1
ATOM 1575 O O . TRP A 1 212 ? 31.942 17.278 14.169 1.00 19.39 209 TRP A O 1
ATOM 1586 N N . ARG A 1 213 ? 29.762 16.844 13.831 1.00 17.41 210 ARG A N 1
ATOM 1587 C CA . ARG A 1 213 ? 29.764 17.277 12.437 1.00 14.19 210 ARG A CA 1
ATOM 1588 C C . ARG A 1 213 ? 28.308 17.365 11.983 1.00 13.46 210 ARG A C 1
ATOM 1589 O O . ARG A 1 213 ? 27.494 16.506 12.322 1.00 11.76 210 ARG A O 1
ATOM 1597 N N . GLN A 1 214 ? 27.993 18.412 11.224 1.00 13.56 211 GLN A N 1
ATOM 1598 C CA . GLN A 1 214 ? 26.636 18.653 10.723 1.00 13.56 211 GLN A CA 1
ATOM 1599 C C . GLN A 1 214 ? 26.414 18.138 9.305 1.00 12.54 211 GLN A C 1
ATOM 1600 O O . GLN A 1 214 ? 27.360 17.777 8.605 1.00 11.44 211 GLN A O 1
ATOM 1606 N N . ARG A 1 215 ? 25.151 18.125 8.888 1.00 13.27 212 ARG A N 1
ATOM 1607 C CA . ARG A 1 215 ? 24.763 17.677 7.551 1.00 11.42 212 ARG A CA 1
ATOM 1608 C C . ARG A 1 215 ? 25.251 18.664 6.507 1.00 11.32 212 ARG A C 1
ATOM 1609 O O . ARG A 1 215 ? 25.010 19.861 6.620 1.00 12.16 212 ARG A O 1
ATOM 1617 N N . LEU A 1 216 ? 25.927 18.159 5.484 1.00 11.84 213 LEU A N 1
ATOM 1618 C CA . LEU A 1 216 ? 26.418 19.016 4.413 1.00 12.45 213 LEU A CA 1
ATOM 1619 C C . LEU A 1 216 ? 25.272 19.433 3.491 1.00 13.11 213 LEU A C 1
ATOM 1620 O O . LEU A 1 216 ? 24.312 18.685 3.300 1.00 10.65 213 LEU A O 1
ATOM 1625 N N . PRO A 1 217 ? 25.353 20.643 2.914 1.00 15.24 214 PRO A N 1
ATOM 1626 C CA . PRO A 1 217 ? 24.295 21.100 2.008 1.00 15.48 214 PRO A CA 1
ATOM 1627 C C . PRO A 1 217 ? 24.414 20.289 0.717 1.00 15.36 214 PRO A C 1
ATOM 1628 O O . PRO A 1 217 ? 25.406 20.406 -0.001 1.00 14.91 214 PRO A O 1
ATOM 1632 N N . LEU A 1 218 ? 23.414 19.465 0.430 1.00 15.77 215 LEU A N 1
ATOM 1633 C CA . LEU A 1 218 ? 23.437 18.637 -0.773 1.00 15.18 215 LEU A CA 1
ATOM 1634 C C . LEU A 1 218 ? 23.689 19.454 -2.043 1.00 14.68 215 LEU A C 1
ATOM 1635 O O . LEU A 1 218 ? 24.443 19.029 -2.921 1.00 14.16 215 LEU A O 1
ATOM 1640 N N . GLU A 1 219 ? 23.069 20.630 -2.129 1.00 15.46 216 GLU A N 1
ATOM 1641 C CA . GLU A 1 219 ? 23.214 21.490 -3.307 1.00 17.06 216 GLU A CA 1
ATOM 1642 C C . GLU A 1 219 ? 24.673 21.805 -3.637 1.00 15.92 216 GLU A C 1
ATOM 1643 O O . GLU A 1 219 ? 25.008 22.109 -4.785 1.00 17.23 216 GLU A O 1
ATOM 1649 N N . ASP A 1 220 ? 25.538 21.708 -2.634 1.00 15.41 217 ASP A N 1
ATOM 1650 C CA . ASP A 1 220 ? 26.967 21.983 -2.801 1.00 14.14 217 ASP A CA 1
ATOM 1651 C C . ASP A 1 220 ? 27.761 20.786 -3.321 1.00 13.99 217 ASP A C 1
ATOM 1652 O O . ASP A 1 220 ? 28.937 20.924 -3.669 1.00 14.39 217 ASP A O 1
ATOM 1657 N N . LEU A 1 221 ? 27.129 19.618 -3.369 1.00 11.82 218 LEU A N 1
ATOM 1658 C CA . LEU A 1 221 ? 27.823 18.405 -3.782 1.00 10.43 218 LEU A CA 1
ATOM 1659 C C . LEU A 1 221 ? 27.422 17.880 -5.146 1.00 11.59 218 LEU A C 1
ATOM 1660 O O . LEU A 1 221 ? 27.934 16.860 -5.601 1.00 11.76 218 LEU A O 1
ATOM 1665 N N . VAL A 1 222 ? 26.508 18.581 -5.798 1.00 12.11 219 VAL A N 1
ATOM 1666 C CA . VAL A 1 222 ? 26.034 18.170 -7.107 1.00 11.74 219 VAL A CA 1
ATOM 1667 C C . VAL A 1 222 ? 26.637 19.030 -8.198 1.00 11.11 219 VAL A C 1
ATOM 1668 O O . VAL A 1 222 ? 26.543 20.248 -8.151 1.00 11.09 219 VAL A O 1
ATOM 1672 N N . PHE A 1 223 ? 27.264 18.387 -9.175 1.00 13.06 220 PHE A N 1
ATOM 1673 C CA . PHE A 1 223 ? 27.875 19.096 -10.294 1.00 15.70 220 PHE A CA 1
ATOM 1674 C C . PHE A 1 223 ? 27.157 18.714 -11.584 1.00 16.21 220 PHE A C 1
ATOM 1675 O O . PHE A 1 223 ? 26.495 17.680 -11.653 1.00 16.82 220 PHE A O 1
ATOM 1683 N N . GLU A 1 224 ? 27.304 19.555 -12.604 1.00 18.43 221 GLU A N 1
ATOM 1684 C CA . GLU A 1 224 ? 26.679 19.339 -13.907 1.00 19.02 221 GLU A CA 1
ATOM 1685 C C . GLU A 1 224 ? 27.717 19.102 -15.003 1.00 18.04 221 GLU A C 1
ATOM 1686 O O . GLU A 1 224 ? 28.443 20.020 -15.384 1.00 16.22 221 GLU A O 1
ATOM 1692 N N . GLU A 1 225 ? 27.783 17.871 -15.501 1.00 18.12 222 GLU A N 1
ATOM 1693 C CA . GLU A 1 225 ? 28.713 17.508 -16.568 1.00 18.77 222 GLU A CA 1
ATOM 1694 C C . GLU A 1 225 ? 30.185 17.421 -16.192 1.00 19.43 222 GLU A C 1
ATOM 1695 O O . GLU A 1 225 ? 30.835 16.426 -16.491 1.00 21.29 222 GLU A O 1
ATOM 1701 N N . GLY A 1 226 ? 30.718 18.470 -15.569 1.00 19.87 223 GLY A N 1
ATOM 1702 C CA . GLY A 1 226 ? 32.121 18.475 -15.184 1.00 18.59 223 GLY A CA 1
ATOM 1703 C C . GLY A 1 226 ? 32.335 18.703 -13.698 1.00 20.31 223 GLY A C 1
ATOM 1704 O O . GLY A 1 226 ? 31.503 19.328 -13.029 1.00 18.97 223 GLY A O 1
ATOM 1705 N N . TRP A 1 227 ? 33.453 18.201 -13.175 1.00 20.56 224 TRP A N 1
ATOM 1706 C CA . TRP A 1 227 ? 33.751 18.354 -11.758 1.00 20.97 224 TRP A CA 1
ATOM 1707 C C . TRP A 1 227 ? 33.965 19.808 -11.372 1.00 22.42 224 TRP A C 1
ATOM 1708 O O . TRP A 1 227 ? 34.832 20.481 -11.925 1.00 22.23 224 TRP A O 1
ATOM 1719 N N . GLY A 1 228 ? 33.169 20.284 -10.417 1.00 24.05 225 GLY A N 1
ATOM 1720 C CA . GLY A 1 228 ? 33.303 21.654 -9.963 1.00 24.45 225 GLY A CA 1
ATOM 1721 C C . GLY A 1 228 ? 32.300 22.601 -10.581 1.00 26.05 225 GLY A C 1
ATOM 1722 O O . GLY A 1 228 ? 32.071 23.695 -10.055 1.00 26.63 225 GLY A O 1
ATOM 1723 N N . VAL A 1 229 ? 31.697 22.181 -11.692 1.00 26.41 226 VAL A N 1
ATOM 1724 C CA . VAL A 1 229 ? 30.711 22.993 -12.408 1.00 26.58 226 VAL A CA 1
ATOM 1725 C C . VAL A 1 229 ? 29.311 22.849 -11.810 1.00 27.55 226 VAL A C 1
ATOM 1726 O O . VAL A 1 229 ? 28.750 21.751 -11.805 1.00 26.72 226 VAL A O 1
ATOM 1730 N N . ARG A 1 230 ? 28.744 23.949 -11.315 1.00 28.30 227 ARG A N 1
ATOM 1731 C CA . ARG A 1 230 ? 27.398 23.916 -10.742 1.00 30.79 227 ARG A CA 1
ATOM 1732 C C . ARG A 1 230 ? 26.348 24.094 -11.839 1.00 31.38 227 ARG A C 1
ATOM 1733 O O . ARG A 1 230 ? 25.302 24.709 -11.557 1.00 32.42 227 ARG A O 1
ATOM 1742 N N . LEU B 1 12 ? 15.670 12.583 19.641 1.00 30.35 9 LEU B N 1
ATOM 1743 C CA . LEU B 1 12 ? 15.322 11.177 20.006 1.00 32.08 9 LEU B CA 1
ATOM 1744 C C . LEU B 1 12 ? 13.852 11.056 20.434 1.00 32.36 9 LEU B C 1
ATOM 1745 O O . LEU B 1 12 ? 13.447 11.636 21.443 1.00 33.37 9 LEU B O 1
ATOM 1750 N N . THR B 1 13 ? 13.062 10.306 19.664 1.00 31.71 10 THR B N 1
ATOM 1751 C CA . THR B 1 13 ? 11.632 10.106 19.937 1.00 30.15 10 THR B CA 1
ATOM 1752 C C . THR B 1 13 ? 11.232 8.629 19.774 1.00 28.67 10 THR B C 1
ATOM 1753 O O . THR B 1 13 ? 12.012 7.829 19.267 1.00 29.61 10 THR B O 1
ATOM 1757 N N . ALA B 1 14 ? 10.013 8.292 20.200 1.00 26.59 11 ALA B N 1
ATOM 1758 C CA . ALA B 1 14 ? 9.477 6.928 20.119 1.00 23.81 11 ALA B CA 1
ATOM 1759 C C . ALA B 1 14 ? 9.583 6.363 18.691 1.00 23.42 11 ALA B C 1
ATOM 1760 O O . ALA B 1 14 ? 9.363 7.089 17.728 1.00 22.63 11 ALA B O 1
ATOM 1762 N N . ALA B 1 15 ? 9.919 5.081 18.552 1.00 22.37 12 ALA B N 1
ATOM 1763 C CA . ALA B 1 15 ? 10.051 4.451 17.235 1.00 21.28 12 ALA B CA 1
ATOM 1764 C C . ALA B 1 15 ? 9.879 2.929 17.304 1.00 21.58 12 ALA B C 1
ATOM 1765 O O . ALA B 1 15 ? 10.115 2.324 18.341 1.00 22.20 12 ALA B O 1
ATOM 1767 N N . GLY B 1 16 ? 9.463 2.308 16.206 1.00 21.00 13 GLY B N 1
ATOM 1768 C CA . GLY B 1 16 ? 9.306 0.867 16.213 1.00 17.88 13 GLY B CA 1
ATOM 1769 C C . GLY B 1 16 ? 9.169 0.334 14.805 1.00 16.13 13 GLY B C 1
ATOM 1770 O O . GLY B 1 16 ? 9.558 0.983 13.829 1.00 13.21 13 GLY B O 1
ATOM 1771 N N . ALA B 1 17 ? 8.613 -0.862 14.702 1.00 16.02 14 ALA B N 1
ATOM 1772 C CA . ALA B 1 17 ? 8.408 -1.474 13.409 1.00 15.91 14 ALA B CA 1
ATOM 1773 C C . ALA B 1 17 ? 7.357 -0.745 12.544 1.00 15.55 14 ALA B C 1
ATOM 1774 O O . ALA B 1 17 ? 6.432 -0.090 13.054 1.00 17.48 14 ALA B O 1
ATOM 1776 N N . PHE B 1 18 ? 7.554 -0.844 11.230 1.00 14.69 15 PHE B N 1
ATOM 1777 C CA . PHE B 1 18 ? 6.667 -0.275 10.220 1.00 12.93 15 PHE B CA 1
ATOM 1778 C C . PHE B 1 18 ? 5.395 -1.103 10.195 1.00 13.58 15 PHE B C 1
ATOM 1779 O O . PHE B 1 18 ? 5.367 -2.221 10.721 1.00 12.73 15 PHE B O 1
ATOM 1787 N N . SER B 1 19 ? 4.339 -0.568 9.590 1.00 12.20 16 SER B N 1
ATOM 1788 C CA . SER B 1 19 ? 3.088 -1.294 9.494 1.00 12.69 16 SER B CA 1
ATOM 1789 C C . SER B 1 19 ? 3.313 -2.379 8.475 1.00 11.62 16 SER B C 1
ATOM 1790 O O . SER B 1 19 ? 4.211 -2.274 7.642 1.00 10.11 16 SER B O 1
ATOM 1793 N N . SER B 1 20 ? 2.483 -3.409 8.535 1.00 11.38 17 SER B N 1
ATOM 1794 C CA . SER B 1 20 ? 2.562 -4.524 7.610 1.00 13.08 17 SER B CA 1
ATOM 1795 C C . SER B 1 20 ? 2.710 -4.025 6.164 1.00 13.61 17 SER B C 1
ATOM 1796 O O . SER B 1 20 ? 3.592 -4.493 5.435 1.00 14.67 17 SER B O 1
ATOM 1799 N N . ASP B 1 21 ? 1.876 -3.069 5.749 1.00 13.21 18 ASP B N 1
ATOM 1800 C CA . ASP B 1 21 ? 1.976 -2.540 4.381 1.00 12.21 18 ASP B CA 1
ATOM 1801 C C . ASP B 1 21 ? 3.269 -1.770 4.105 1.00 10.41 18 ASP B C 1
ATOM 1802 O O . ASP B 1 21 ? 3.813 -1.844 3.005 1.00 10.16 18 ASP B O 1
ATOM 1807 N N . GLU B 1 22 ? 3.757 -1.021 5.087 1.00 9.12 19 GLU B N 1
ATOM 1808 C CA . GLU B 1 22 ? 4.999 -0.269 4.890 1.00 10.30 19 GLU B CA 1
ATOM 1809 C C . GLU B 1 22 ? 6.171 -1.234 4.751 1.00 9.59 19 GLU B C 1
ATOM 1810 O O . GLU B 1 22 ? 7.033 -1.065 3.895 1.00 10.31 19 GLU B O 1
ATOM 1816 N N . ARG B 1 23 ? 6.194 -2.252 5.600 1.00 10.92 20 ARG B N 1
ATOM 1817 C CA . ARG B 1 23 ? 7.253 -3.246 5.550 1.00 12.92 20 ARG B CA 1
ATOM 1818 C C . ARG B 1 23 ? 7.280 -3.954 4.198 1.00 11.14 20 ARG B C 1
ATOM 1819 O O . ARG B 1 23 ? 8.349 -4.180 3.627 1.00 12.66 20 ARG B O 1
ATOM 1827 N N . ALA B 1 24 ? 6.104 -4.286 3.681 1.00 11.36 21 ALA B N 1
ATOM 1828 C CA . ALA B 1 24 ? 5.993 -4.973 2.391 1.00 10.45 21 ALA B CA 1
ATOM 1829 C C . ALA B 1 24 ? 6.540 -4.125 1.243 1.00 9.29 21 ALA B C 1
ATOM 1830 O O . ALA B 1 24 ? 7.137 -4.654 0.308 1.00 9.50 21 ALA B O 1
ATOM 1832 N N . ALA B 1 25 ? 6.341 -2.811 1.329 1.00 6.92 22 ALA B N 1
ATOM 1833 C CA . ALA B 1 25 ? 6.813 -1.889 0.307 1.00 5.19 22 ALA B CA 1
ATOM 1834 C C . ALA B 1 25 ? 8.336 -1.826 0.285 1.00 5.25 22 ALA B C 1
ATOM 1835 O O . ALA B 1 25 ? 8.943 -1.821 -0.788 1.00 4.28 22 ALA B O 1
ATOM 1837 N N . VAL B 1 26 ? 8.948 -1.772 1.471 1.00 6.06 23 VAL B N 1
ATOM 1838 C CA . VAL B 1 26 ? 10.405 -1.721 1.587 1.00 5.63 23 VAL B CA 1
ATOM 1839 C C . VAL B 1 26 ? 10.989 -3.010 1.026 1.00 6.19 23 VAL B C 1
ATOM 1840 O O . VAL B 1 26 ? 11.938 -2.985 0.253 1.00 6.83 23 VAL B O 1
ATOM 1844 N N . TYR B 1 27 ? 10.408 -4.140 1.411 1.00 6.69 24 TYR B N 1
ATOM 1845 C CA . TYR B 1 27 ? 10.886 -5.421 0.924 1.00 9.24 24 TYR B CA 1
ATOM 1846 C C . TYR B 1 27 ? 10.673 -5.578 -0.575 1.00 10.34 24 TYR B C 1
ATOM 1847 O O . TYR B 1 27 ? 11.439 -6.261 -1.256 1.00 12.75 24 TYR B O 1
ATOM 1856 N N . ARG B 1 28 ? 9.634 -4.940 -1.096 1.00 10.57 25 ARG B N 1
ATOM 1857 C CA . ARG B 1 28 ? 9.356 -5.027 -2.517 1.00 8.60 25 ARG B CA 1
ATOM 1858 C C . ARG B 1 28 ? 10.469 -4.366 -3.333 1.00 7.08 25 ARG B C 1
ATOM 1859 O O . ARG B 1 28 ? 10.926 -4.928 -4.319 1.00 7.60 25 ARG B O 1
ATOM 1867 N N . ALA B 1 29 ? 10.895 -3.171 -2.926 1.00 6.90 26 ALA B N 1
ATOM 1868 C CA . ALA B 1 29 ? 11.963 -2.458 -3.628 1.00 4.79 26 ALA B CA 1
ATOM 1869 C C . ALA B 1 29 ? 13.245 -3.287 -3.552 1.00 5.41 26 ALA B C 1
ATOM 1870 O O . ALA B 1 29 ? 13.966 -3.451 -4.532 1.00 5.80 26 ALA B O 1
ATOM 1872 N N . ILE B 1 30 ? 13.520 -3.812 -2.367 1.00 6.46 27 ILE B N 1
ATOM 1873 C CA . ILE B 1 30 ? 14.700 -4.624 -2.140 1.00 7.86 27 ILE B CA 1
ATOM 1874 C C . ILE B 1 30 ? 14.692 -5.858 -3.042 1.00 10.55 27 ILE B C 1
ATOM 1875 O O . ILE B 1 30 ? 15.709 -6.194 -3.656 1.00 11.93 27 ILE B O 1
ATOM 1880 N N . GLU B 1 31 ? 13.539 -6.515 -3.140 1.00 10.47 28 GLU B N 1
ATOM 1881 C CA . GLU B 1 31 ? 13.431 -7.742 -3.929 1.00 10.81 28 GLU B CA 1
ATOM 1882 C C . GLU B 1 31 ? 13.228 -7.590 -5.433 1.00 9.05 28 GLU B C 1
ATOM 1883 O O . GLU B 1 31 ? 13.556 -8.497 -6.194 1.00 7.37 28 GLU B O 1
ATOM 1889 N N . THR B 1 32 ? 12.705 -6.456 -5.875 1.00 7.00 29 THR B N 1
ATOM 1890 C CA . THR B 1 32 ? 12.477 -6.293 -7.298 1.00 7.99 29 THR B CA 1
ATOM 1891 C C . THR B 1 32 ? 13.441 -5.367 -8.027 1.00 8.44 29 THR B C 1
ATOM 1892 O O . THR B 1 32 ? 13.388 -5.289 -9.258 1.00 7.42 29 THR B O 1
ATOM 1896 N N . ARG B 1 33 ? 14.308 -4.658 -7.304 1.00 6.44 30 ARG B N 1
ATOM 1897 C CA . ARG B 1 33 ? 15.230 -3.775 -8.008 1.00 9.56 30 ARG B CA 1
ATOM 1898 C C . ARG B 1 33 ? 16.261 -4.596 -8.772 1.00 8.85 30 ARG B C 1
ATOM 1899 O O . ARG B 1 33 ? 16.689 -5.661 -8.323 1.00 8.72 30 ARG B O 1
ATOM 1907 N N . ARG B 1 34 ? 16.633 -4.097 -9.943 1.00 7.42 31 ARG B N 1
ATOM 1908 C CA . ARG B 1 34 ? 17.602 -4.764 -10.798 1.00 8.10 31 ARG B CA 1
ATOM 1909 C C . ARG B 1 34 ? 18.661 -3.777 -11.307 1.00 9.23 31 ARG B C 1
ATOM 1910 O O . ARG B 1 34 ? 18.521 -2.551 -11.156 1.00 8.89 31 ARG B O 1
ATOM 1918 N N . ASP B 1 35 ? 19.727 -4.324 -11.886 1.00 7.12 32 ASP B N 1
ATOM 1919 C CA . ASP B 1 35 ? 20.755 -3.503 -12.501 1.00 9.35 32 ASP B CA 1
ATOM 1920 C C . ASP B 1 35 ? 20.288 -3.518 -13.952 1.00 9.21 32 ASP B C 1
ATOM 1921 O O . ASP B 1 35 ? 20.292 -4.565 -14.595 1.00 9.04 32 ASP B O 1
ATOM 1926 N N . VAL B 1 36 ? 19.875 -2.365 -14.458 1.00 8.78 33 VAL B N 1
ATOM 1927 C CA . VAL B 1 36 ? 19.379 -2.273 -15.826 1.00 7.32 33 VAL B CA 1
ATOM 1928 C C . VAL B 1 36 ? 20.450 -1.810 -16.796 1.00 6.44 33 VAL B C 1
ATOM 1929 O O . VAL B 1 36 ? 21.198 -0.871 -16.521 1.00 3.89 33 VAL B O 1
ATOM 1933 N N . ARG B 1 37 ? 20.522 -2.477 -17.939 1.00 7.54 34 ARG B N 1
ATOM 1934 C CA . ARG B 1 37 ? 21.502 -2.111 -18.949 1.00 9.80 34 ARG B CA 1
ATOM 1935 C C . ARG B 1 37 ? 20.889 -1.723 -20.292 1.00 10.65 34 ARG B C 1
ATOM 1936 O O . ARG B 1 37 ? 21.321 -0.757 -20.910 1.00 12.60 34 ARG B O 1
ATOM 1944 N N . ASP B 1 38 ? 19.882 -2.470 -20.737 1.00 12.52 35 ASP B N 1
ATOM 1945 C CA . ASP B 1 38 ? 19.292 -2.237 -22.058 1.00 13.03 35 ASP B CA 1
ATOM 1946 C C . ASP B 1 38 ? 17.793 -1.901 -22.142 1.00 13.80 35 ASP B C 1
ATOM 1947 O O . ASP B 1 38 ? 17.245 -1.817 -23.236 1.00 15.16 35 ASP B O 1
ATOM 1952 N N . GLU B 1 39 ? 17.121 -1.703 -21.013 1.00 13.04 36 GLU B N 1
ATOM 1953 C CA . GLU B 1 39 ? 15.698 -1.371 -21.068 1.00 12.31 36 GLU B CA 1
ATOM 1954 C C . GLU B 1 39 ? 15.397 0.115 -20.808 1.00 11.79 36 GLU B C 1
ATOM 1955 O O . GLU B 1 39 ? 14.243 0.527 -20.831 1.00 12.87 36 GLU B O 1
ATOM 1961 N N . PHE B 1 40 ? 16.429 0.916 -20.565 1.00 12.03 37 PHE B N 1
ATOM 1962 C CA . PHE B 1 40 ? 16.247 2.349 -20.305 1.00 13.94 37 PHE B CA 1
ATOM 1963 C C . PHE B 1 40 ? 15.362 3.031 -21.370 1.00 15.48 37 PHE B C 1
ATOM 1964 O O . PHE B 1 40 ? 15.458 2.709 -22.556 1.00 14.59 37 PHE B O 1
ATOM 1972 N N . LEU B 1 41 ? 14.524 3.979 -20.935 1.00 15.61 38 LEU B N 1
ATOM 1973 C CA . LEU B 1 41 ? 13.630 4.732 -21.824 1.00 15.41 38 LEU B CA 1
ATOM 1974 C C . LEU B 1 41 ? 14.173 6.155 -22.068 1.00 15.79 38 LEU B C 1
ATOM 1975 O O . LEU B 1 41 ? 14.697 6.783 -21.153 1.00 16.32 38 LEU B O 1
ATOM 1980 N N . PRO B 1 42 ? 14.039 6.680 -23.305 1.00 16.40 39 PRO B N 1
ATOM 1981 C CA . PRO B 1 42 ? 14.500 8.013 -23.724 1.00 17.88 39 PRO B CA 1
ATOM 1982 C C . PRO B 1 42 ? 13.896 9.205 -22.992 1.00 18.54 39 PRO B C 1
ATOM 1983 O O . PRO B 1 42 ? 14.453 10.301 -23.020 1.00 19.93 39 PRO B O 1
ATOM 1987 N N . GLU B 1 43 ? 12.760 8.994 -22.341 1.00 20.57 40 GLU B N 1
ATOM 1988 C CA . GLU B 1 43 ? 12.090 10.069 -21.630 1.00 22.41 40 GLU B CA 1
ATOM 1989 C C . GLU B 1 43 ? 12.932 10.682 -20.508 1.00 23.66 40 GLU B C 1
ATOM 1990 O O . GLU B 1 43 ? 13.409 9.982 -19.617 1.00 24.55 40 GLU B O 1
ATOM 1996 N N . PRO B 1 44 ? 13.112 12.013 -20.537 1.00 24.27 41 PRO B N 1
ATOM 1997 C CA . PRO B 1 44 ? 13.893 12.754 -19.535 1.00 23.07 41 PRO B CA 1
ATOM 1998 C C . PRO B 1 44 ? 13.284 12.684 -18.141 1.00 20.70 41 PRO B C 1
ATOM 1999 O O . PRO B 1 44 ? 12.069 12.700 -17.992 1.00 20.52 41 PRO B O 1
ATOM 2003 N N . LEU B 1 45 ? 14.126 12.598 -17.120 1.00 19.34 42 LEU B N 1
ATOM 2004 C CA . LEU B 1 45 ? 13.629 12.577 -15.749 1.00 17.88 42 LEU B CA 1
ATOM 2005 C C . LEU B 1 45 ? 13.523 14.032 -15.321 1.00 15.63 42 LEU B C 1
ATOM 2006 O O . LEU B 1 45 ? 14.366 14.845 -15.686 1.00 14.36 42 LEU B O 1
ATOM 2011 N N . SER B 1 46 ? 12.491 14.371 -14.561 1.00 14.28 43 SER B N 1
ATOM 2012 C CA . SER B 1 46 ? 12.339 15.751 -14.126 1.00 13.45 43 SER B CA 1
ATOM 2013 C C . SER B 1 46 ? 13.359 16.105 -13.055 1.00 13.89 43 SER B C 1
ATOM 2014 O O . SER B 1 46 ? 13.874 15.242 -12.338 1.00 11.98 43 SER B O 1
ATOM 2017 N N . GLU B 1 47 ? 13.650 17.393 -12.966 1.00 14.43 44 GLU B N 1
ATOM 2018 C CA . GLU B 1 47 ? 14.591 17.907 -11.993 1.00 15.10 44 GLU B CA 1
ATOM 2019 C C . GLU B 1 47 ? 14.143 17.479 -10.591 1.00 15.46 44 GLU B C 1
ATOM 2020 O O . GLU B 1 47 ? 14.969 17.170 -9.736 1.00 15.74 44 GLU B O 1
ATOM 2026 N N . GLU B 1 48 ? 12.834 17.448 -10.356 1.00 14.60 45 GLU B N 1
ATOM 2027 C CA . GLU B 1 48 ? 12.318 17.044 -9.054 1.00 15.24 45 GLU B CA 1
ATOM 2028 C C . GLU B 1 48 ? 12.604 15.570 -8.787 1.00 14.30 45 GLU B C 1
ATOM 2029 O O . GLU B 1 48 ? 12.982 15.193 -7.677 1.00 15.49 45 GLU B O 1
ATOM 2035 N N . LEU B 1 49 ? 12.411 14.733 -9.799 1.00 13.02 46 LEU B N 1
ATOM 2036 C CA . LEU B 1 49 ? 12.668 13.309 -9.641 1.00 12.91 46 LEU B CA 1
ATOM 2037 C C . LEU B 1 49 ? 14.149 13.091 -9.332 1.00 13.02 46 LEU B C 1
ATOM 2038 O O . LEU B 1 49 ? 14.509 12.197 -8.564 1.00 13.31 46 LEU B O 1
ATOM 2043 N N . ILE B 1 50 ? 15.010 13.908 -9.929 1.00 11.29 47 ILE B N 1
ATOM 2044 C CA . ILE B 1 50 ? 16.435 13.757 -9.686 1.00 11.03 47 ILE B CA 1
ATOM 2045 C C . ILE B 1 50 ? 16.823 14.220 -8.290 1.00 10.26 47 ILE B C 1
ATOM 2046 O O . ILE B 1 50 ? 17.714 13.652 -7.673 1.00 10.84 47 ILE B O 1
ATOM 2051 N N . ALA B 1 51 ? 16.142 15.245 -7.789 1.00 11.47 48 ALA B N 1
ATOM 2052 C CA . ALA B 1 51 ? 16.417 15.762 -6.456 1.00 8.90 48 ALA B CA 1
ATOM 2053 C C . ALA B 1 51 ? 16.050 14.708 -5.420 1.00 9.54 48 ALA B C 1
ATOM 2054 O O . ALA B 1 51 ? 16.738 14.549 -4.411 1.00 9.83 48 ALA B O 1
ATOM 2056 N N . ARG B 1 52 ? 14.964 13.987 -5.669 1.00 8.44 49 ARG B N 1
ATOM 2057 C CA . ARG B 1 52 ? 14.526 12.971 -4.728 1.00 10.66 49 ARG B CA 1
ATOM 2058 C C . ARG B 1 52 ? 15.513 11.816 -4.661 1.00 11.78 49 ARG B C 1
ATOM 2059 O O . ARG B 1 52 ? 15.830 11.333 -3.578 1.00 13.28 49 ARG B O 1
ATOM 2067 N N . LEU B 1 53 ? 16.014 11.385 -5.814 1.00 11.89 50 LEU B N 1
ATOM 2068 C CA . LEU B 1 53 ? 16.969 10.281 -5.851 1.00 12.68 50 LEU B CA 1
ATOM 2069 C C . LEU B 1 53 ? 18.271 10.682 -5.170 1.00 10.87 50 LEU B C 1
ATOM 2070 O O . LEU B 1 53 ? 18.870 9.900 -4.442 1.00 8.67 50 LEU B O 1
ATOM 2075 N N . LEU B 1 54 ? 18.705 11.910 -5.415 1.00 12.35 51 LEU B N 1
ATOM 2076 C CA . LEU B 1 54 ? 19.923 12.416 -4.805 1.00 12.09 51 LEU B CA 1
ATOM 2077 C C . LEU B 1 54 ? 19.690 12.619 -3.312 1.00 10.98 51 LEU B C 1
ATOM 2078 O O . LEU B 1 54 ? 20.564 12.334 -2.490 1.00 11.02 51 LEU B O 1
ATOM 2083 N N . GLY B 1 55 ? 18.502 13.111 -2.972 1.00 10.29 52 GLY B N 1
ATOM 2084 C CA . GLY B 1 55 ? 18.168 13.337 -1.579 1.00 8.87 52 GLY B CA 1
ATOM 2085 C C . GLY B 1 55 ? 18.282 12.043 -0.800 1.00 8.62 52 GLY B C 1
ATOM 2086 O O . GLY B 1 55 ? 18.800 12.025 0.313 1.00 9.09 52 GLY B O 1
ATOM 2087 N N . ALA B 1 56 ? 17.804 10.958 -1.398 1.00 6.59 53 ALA B N 1
ATOM 2088 C CA . ALA B 1 56 ? 17.845 9.652 -0.768 1.00 8.00 53 ALA B CA 1
ATOM 2089 C C . ALA B 1 56 ? 19.279 9.224 -0.504 1.00 7.55 53 ALA B C 1
ATOM 2090 O O . ALA B 1 56 ? 19.632 8.863 0.610 1.00 10.72 53 ALA B O 1
ATOM 2092 N N . ALA B 1 57 ? 20.106 9.256 -1.539 1.00 7.47 54 ALA B N 1
ATOM 2093 C CA . ALA B 1 57 ? 21.492 8.866 -1.404 1.00 6.25 54 ALA B CA 1
ATOM 2094 C C . ALA B 1 57 ? 22.131 9.648 -0.261 1.00 8.31 54 ALA B C 1
ATOM 2095 O O . ALA B 1 57 ? 22.828 9.083 0.585 1.00 6.35 54 ALA B O 1
ATOM 2097 N N . HIS B 1 58 ? 21.876 10.954 -0.243 1.00 7.83 55 HIS B N 1
ATOM 2098 C CA . HIS B 1 58 ? 22.435 11.832 0.768 1.00 8.06 55 HIS B CA 1
ATOM 2099 C C . HIS B 1 58 ? 21.963 11.486 2.179 1.00 10.35 55 HIS B C 1
ATOM 2100 O O . HIS B 1 58 ? 22.495 12.007 3.160 1.00 12.26 55 HIS B O 1
ATOM 2107 N N . GLN B 1 59 ? 20.979 10.598 2.282 1.00 9.30 56 GLN B N 1
ATOM 2108 C CA . GLN B 1 59 ? 20.462 10.180 3.581 1.00 8.20 56 GLN B CA 1
ATOM 2109 C C . GLN B 1 59 ? 21.216 8.952 4.058 1.00 8.25 56 GLN B C 1
ATOM 2110 O O . GLN B 1 59 ? 20.900 8.393 5.110 1.00 7.56 56 GLN B O 1
ATOM 2116 N N . ALA B 1 60 ? 22.200 8.521 3.277 1.00 5.65 57 ALA B N 1
ATOM 2117 C CA . ALA B 1 60 ? 22.970 7.342 3.635 1.00 6.29 57 ALA B CA 1
ATOM 2118 C C . ALA B 1 60 ? 23.853 7.593 4.846 1.00 5.99 57 ALA B C 1
ATOM 2119 O O . ALA B 1 60 ? 24.109 8.735 5.216 1.00 3.80 57 ALA B O 1
ATOM 2121 N N . PRO B 1 61 ? 24.307 6.516 5.497 1.00 5.36 58 PRO B N 1
ATOM 2122 C CA . PRO B 1 61 ? 25.176 6.663 6.665 1.00 5.64 58 PRO B CA 1
ATOM 2123 C C . PRO B 1 61 ? 26.576 6.976 6.121 1.00 5.72 58 PRO B C 1
ATOM 2124 O O . PRO B 1 61 ? 26.846 6.733 4.950 1.00 5.21 58 PRO B O 1
ATOM 2128 N N . SER B 1 62 ? 27.452 7.548 6.937 1.00 4.59 59 SER B N 1
ATOM 2129 C CA . SER B 1 62 ? 28.809 7.823 6.481 1.00 5.39 59 SER B CA 1
ATOM 2130 C C . SER B 1 62 ? 29.725 7.865 7.696 1.00 5.03 59 SER B C 1
ATOM 2131 O O . SER B 1 62 ? 29.391 8.477 8.708 1.00 4.96 59 SER B O 1
ATOM 2134 N N . VAL B 1 63 ? 30.859 7.167 7.601 1.00 5.14 60 VAL B N 1
ATOM 2135 C CA . VAL B 1 63 ? 31.836 7.078 8.693 1.00 6.33 60 VAL B CA 1
ATOM 2136 C C . VAL B 1 63 ? 32.223 8.473 9.225 1.00 6.69 60 VAL B C 1
ATOM 2137 O O . VAL B 1 63 ? 32.685 9.326 8.474 1.00 5.91 60 VAL B O 1
ATOM 2141 N N . GLY B 1 64 ? 31.991 8.693 10.520 1.00 8.66 61 GLY B N 1
ATOM 2142 C CA . GLY B 1 64 ? 32.298 9.971 11.155 1.00 8.25 61 GLY B CA 1
ATOM 2143 C C . GLY B 1 64 ? 31.423 11.088 10.615 1.00 9.01 61 GLY B C 1
ATOM 2144 O O . GLY B 1 64 ? 31.690 12.266 10.837 1.00 8.06 61 GLY B O 1
ATOM 2145 N N . PHE B 1 65 ? 30.350 10.700 9.930 1.00 8.55 62 PHE B N 1
ATOM 2146 C CA . PHE B 1 65 ? 29.435 11.633 9.289 1.00 8.81 62 PHE B CA 1
ATOM 2147 C C . PHE B 1 65 ? 30.264 12.459 8.303 1.00 10.18 62 PHE B C 1
ATOM 2148 O O . PHE B 1 65 ? 30.058 13.656 8.118 1.00 10.93 62 PHE B O 1
ATOM 2156 N N . MET B 1 66 ? 31.195 11.762 7.660 1.00 11.02 63 MET B N 1
ATOM 2157 C CA . MET B 1 66 ? 32.112 12.311 6.673 1.00 10.95 63 MET B CA 1
ATOM 2158 C C . MET B 1 66 ? 31.406 12.862 5.427 1.00 11.25 63 MET B C 1
ATOM 2159 O O . MET B 1 66 ? 31.772 13.923 4.917 1.00 12.56 63 MET B O 1
ATOM 2164 N N . GLN B 1 67 ? 30.408 12.136 4.928 1.00 10.07 64 GLN B N 1
ATOM 2165 C CA . GLN B 1 67 ? 29.664 12.574 3.750 1.00 10.35 64 GLN B CA 1
ATOM 2166 C C . GLN B 1 67 ? 30.648 12.921 2.634 1.00 9.39 64 GLN B C 1
ATOM 2167 O O . GLN B 1 67 ? 30.580 13.999 2.043 1.00 8.09 64 GLN B O 1
ATOM 2173 N N . PRO B 1 68 ? 31.555 11.986 2.314 1.00 8.82 65 PRO B N 1
ATOM 2174 C CA . PRO B 1 68 ? 32.601 12.105 1.291 1.00 9.18 65 PRO B CA 1
ATOM 2175 C C . PRO B 1 68 ? 32.142 12.153 -0.162 1.00 10.02 65 PRO B C 1
ATOM 2176 O O . PRO B 1 68 ? 32.967 12.247 -1.076 1.00 8.41 65 PRO B O 1
ATOM 2180 N N . TRP B 1 69 ? 30.838 12.105 -0.387 1.00 9.51 66 TRP B N 1
ATOM 2181 C CA . TRP B 1 69 ? 30.349 12.068 -1.758 1.00 9.34 66 TRP B CA 1
ATOM 2182 C C . TRP B 1 69 ? 30.059 13.355 -2.511 1.00 9.99 66 TRP B C 1
ATOM 2183 O O . TRP B 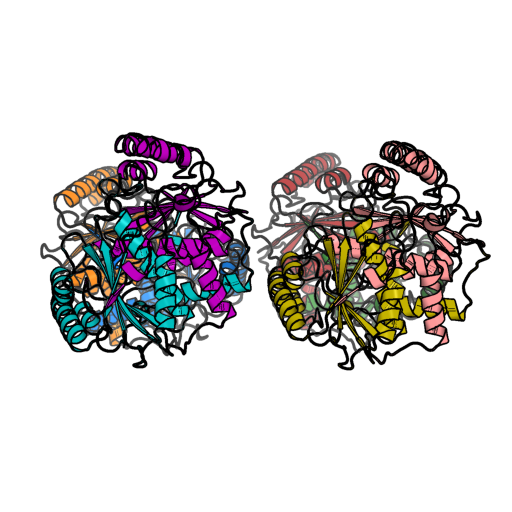1 69 ? 29.836 14.409 -1.923 1.00 10.96 66 TRP B O 1
ATOM 2194 N N . ASN B 1 70 ? 30.089 13.220 -3.835 1.00 10.72 67 ASN B N 1
ATOM 2195 C CA . ASN B 1 70 ? 29.777 14.269 -4.804 1.00 11.51 67 ASN B CA 1
ATOM 2196 C C . ASN B 1 70 ? 29.111 13.511 -5.949 1.00 11.83 67 ASN B C 1
ATOM 2197 O O . ASN B 1 70 ? 29.418 12.334 -6.174 1.00 13.78 67 ASN B O 1
ATOM 2202 N N . PHE B 1 71 ? 28.207 14.169 -6.663 1.00 9.84 68 PHE B N 1
ATOM 2203 C CA . PHE B 1 71 ? 27.490 13.537 -7.770 1.00 11.01 68 PHE B CA 1
ATOM 2204 C C . PHE B 1 71 ? 27.617 14.374 -9.030 1.00 12.20 68 PHE B C 1
ATOM 2205 O O . PHE B 1 71 ? 27.169 15.523 -9.064 1.00 11.04 68 PHE B O 1
ATOM 2213 N N . VAL B 1 72 ? 28.227 13.803 -10.064 1.00 11.86 69 VAL B N 1
ATOM 2214 C CA . VAL B 1 72 ? 28.382 14.512 -11.321 1.00 12.61 69 VAL B CA 1
ATOM 2215 C C . VAL B 1 72 ? 27.309 14.028 -12.300 1.00 14.84 69 VAL B C 1
ATOM 2216 O O . VAL B 1 72 ? 27.419 12.936 -12.869 1.00 15.65 69 VAL B O 1
ATOM 2220 N N . LEU B 1 73 ? 26.268 14.835 -12.482 1.00 15.04 70 LEU B N 1
ATOM 2221 C CA . LEU B 1 73 ? 25.177 14.487 -13.391 1.00 15.45 70 LEU B CA 1
ATOM 2222 C C . LEU B 1 73 ? 25.641 14.657 -14.829 1.00 18.23 70 LEU B C 1
ATOM 2223 O O . LEU B 1 73 ? 26.172 15.713 -15.199 1.00 20.15 70 LEU B O 1
ATOM 2228 N N . VAL B 1 74 ? 25.459 13.617 -15.639 1.00 18.23 71 VAL B N 1
ATOM 2229 C CA . VAL B 1 74 ? 25.871 13.685 -17.034 1.00 21.04 71 VAL B CA 1
ATOM 2230 C C . VAL B 1 74 ? 24.662 13.539 -17.944 1.00 22.65 71 VAL B C 1
ATOM 2231 O O . VAL B 1 74 ? 23.928 12.557 -17.861 1.00 23.61 71 VAL B O 1
ATOM 2235 N N . ARG B 1 75 ? 24.463 14.518 -18.820 1.00 24.60 72 ARG B N 1
ATOM 2236 C CA . ARG B 1 75 ? 23.317 14.503 -19.722 1.00 27.74 72 ARG B CA 1
ATOM 2237 C C . ARG B 1 75 ? 23.601 14.876 -21.170 1.00 28.38 72 ARG B C 1
ATOM 2238 O O . ARG B 1 75 ? 22.669 15.025 -21.957 1.00 28.79 72 ARG B O 1
ATOM 2246 N N . GLN B 1 76 ? 24.871 15.022 -21.528 1.00 29.71 73 GLN B N 1
ATOM 2247 C CA . GLN B 1 76 ? 25.222 15.403 -22.890 1.00 30.28 73 GLN B CA 1
ATOM 2248 C C . GLN B 1 76 ? 25.731 14.236 -23.724 1.00 30.35 73 GLN B C 1
ATOM 2249 O O . GLN B 1 76 ? 26.488 13.394 -23.237 1.00 30.24 73 GLN B O 1
ATOM 2255 N N . ASP B 1 77 ? 25.312 14.196 -24.986 1.00 30.62 74 ASP B N 1
ATOM 2256 C CA . ASP B 1 77 ? 25.716 13.138 -25.908 1.00 30.53 74 ASP B CA 1
ATOM 2257 C C . ASP B 1 77 ? 27.231 12.993 -26.025 1.00 29.65 74 ASP B C 1
ATOM 2258 O O . ASP B 1 77 ? 27.760 11.880 -26.002 1.00 29.64 74 ASP B O 1
ATOM 2263 N N . GLU B 1 78 ? 27.932 14.114 -26.156 1.00 29.23 75 GLU B N 1
ATOM 2264 C CA . GLU B 1 78 ? 29.383 14.075 -26.293 1.00 28.78 75 GLU B CA 1
ATOM 2265 C C . GLU B 1 78 ? 30.076 13.393 -25.106 1.00 27.32 75 GLU B C 1
ATOM 2266 O O . GLU B 1 78 ? 30.966 12.568 -25.296 1.00 23.67 75 GLU B O 1
ATOM 2272 N N . THR B 1 79 ? 29.669 13.737 -23.886 1.00 25.98 76 THR B N 1
ATOM 2273 C CA . THR B 1 79 ? 30.271 13.133 -22.701 1.00 24.72 76 THR B CA 1
ATOM 2274 C C . THR B 1 79 ? 29.971 11.632 -22.670 1.00 24.34 76 THR B C 1
ATOM 2275 O O . THR B 1 79 ? 30.862 10.811 -22.455 1.00 24.05 76 THR B O 1
ATOM 2279 N N . ARG B 1 80 ? 28.709 11.283 -22.889 1.00 23.97 77 ARG B N 1
ATOM 2280 C CA . ARG B 1 80 ? 28.300 9.889 -22.874 1.00 25.07 77 ARG B CA 1
ATOM 2281 C C . ARG B 1 80 ? 29.005 9.076 -23.948 1.00 23.69 77 ARG B C 1
ATOM 2282 O O . ARG B 1 80 ? 29.232 7.878 -23.779 1.00 24.53 77 ARG B O 1
ATOM 2290 N N . GLU B 1 81 ? 29.369 9.734 -25.042 1.00 22.65 78 GLU B N 1
ATOM 2291 C CA . GLU B 1 81 ? 30.077 9.073 -26.131 1.00 20.74 78 GLU B CA 1
ATOM 2292 C C . GLU B 1 81 ? 31.511 8.767 -25.692 1.00 21.39 78 GLU B C 1
ATOM 2293 O O . GLU B 1 81 ? 31.982 7.632 -25.844 1.00 21.13 78 GLU B O 1
ATOM 2299 N N . LYS B 1 82 ? 32.200 9.771 -25.148 1.00 18.80 79 LYS B N 1
ATOM 2300 C CA . LYS B 1 82 ? 33.574 9.576 -24.682 1.00 19.53 79 LYS B CA 1
ATOM 2301 C C . LYS B 1 82 ? 33.612 8.481 -23.622 1.00 17.43 79 LYS B C 1
ATOM 2302 O O . LYS B 1 82 ? 34.482 7.619 -23.645 1.00 17.69 79 LYS B O 1
ATOM 2308 N N . VAL B 1 83 ? 32.655 8.522 -22.699 1.00 16.38 80 VAL B N 1
ATOM 2309 C CA . VAL B 1 83 ? 32.575 7.535 -21.632 1.00 14.70 80 VAL B CA 1
ATOM 2310 C C . VAL B 1 83 ? 32.307 6.154 -22.201 1.00 14.21 80 VAL B C 1
ATOM 2311 O O . VAL B 1 83 ? 32.826 5.160 -21.698 1.00 13.68 80 VAL B O 1
ATOM 2315 N N . TRP B 1 84 ? 31.513 6.095 -23.266 1.00 15.42 81 TRP B N 1
ATOM 2316 C CA . TRP B 1 84 ? 31.190 4.819 -23.890 1.00 14.33 81 TRP B CA 1
ATOM 2317 C C . TRP B 1 84 ? 32.425 4.194 -24.530 1.00 13.99 81 TRP B C 1
ATOM 2318 O O . TRP B 1 84 ? 32.646 2.982 -24.426 1.00 12.89 81 TRP B O 1
ATOM 2329 N N . GLN B 1 85 ? 33.225 5.023 -25.194 1.00 14.59 82 GLN B N 1
ATOM 2330 C CA . GLN B 1 85 ? 34.449 4.554 -25.825 1.00 14.46 82 GLN B CA 1
ATOM 2331 C C . GLN B 1 85 ? 35.334 3.956 -24.734 1.00 14.64 82 GLN B C 1
ATOM 2332 O O . GLN B 1 85 ? 35.931 2.896 -24.915 1.00 15.30 82 GLN B O 1
ATOM 2338 N N . ALA B 1 86 ? 35.402 4.642 -23.595 1.00 13.39 83 ALA B N 1
ATOM 2339 C CA . ALA B 1 86 ? 36.202 4.183 -22.465 1.00 13.83 83 ALA B CA 1
ATOM 2340 C C . ALA B 1 86 ? 35.735 2.792 -22.065 1.00 12.94 83 ALA B C 1
ATOM 2341 O O . ALA B 1 86 ? 36.537 1.880 -21.889 1.00 11.24 83 ALA B O 1
ATOM 2343 N N . PHE B 1 87 ? 34.424 2.640 -21.924 1.00 13.90 84 PHE B N 1
ATOM 2344 C CA . PHE B 1 87 ? 33.851 1.353 -21.568 1.00 15.66 84 PHE B CA 1
ATOM 2345 C C . PHE B 1 87 ? 34.291 0.252 -22.532 1.00 16.26 84 PHE B C 1
ATOM 2346 O O . PHE B 1 87 ? 34.783 -0.789 -22.098 1.00 17.60 84 PHE B O 1
ATOM 2354 N N . GLN B 1 88 ? 34.095 0.490 -23.832 1.00 17.76 85 GLN B N 1
ATOM 2355 C CA . GLN B 1 88 ? 34.444 -0.468 -24.888 1.00 19.69 85 GLN B CA 1
ATOM 2356 C C . GLN B 1 88 ? 35.882 -0.953 -24.863 1.00 20.81 85 GLN B C 1
ATOM 2357 O O . GLN B 1 88 ? 36.151 -2.147 -25.028 1.00 21.88 85 GLN B O 1
ATOM 2363 N N . ARG B 1 89 ? 36.818 -0.030 -24.697 1.00 20.48 86 ARG B N 1
ATOM 2364 C CA . ARG B 1 89 ? 38.203 -0.436 -24.651 1.00 21.01 86 ARG B CA 1
ATOM 2365 C C . ARG B 1 89 ? 38.322 -1.397 -23.478 1.00 20.56 86 ARG B C 1
ATOM 2366 O O . ARG B 1 89 ? 38.750 -2.540 -23.645 1.00 21.27 86 ARG B O 1
ATOM 2374 N N . ALA B 1 90 ? 37.908 -0.936 -22.300 1.00 19.42 87 ALA B N 1
ATOM 2375 C CA . ALA B 1 90 ? 37.980 -1.742 -21.084 1.00 17.96 87 ALA B CA 1
ATOM 2376 C C . ALA B 1 90 ? 37.308 -3.091 -21.281 1.00 17.05 87 ALA B C 1
ATOM 2377 O O . ALA B 1 90 ? 37.886 -4.144 -20.983 1.00 15.13 87 ALA B O 1
ATOM 2379 N N . ASN B 1 91 ? 36.088 -3.056 -21.802 1.00 14.53 88 ASN B N 1
ATOM 2380 C CA . ASN B 1 91 ? 35.335 -4.280 -22.019 1.00 15.71 88 ASN B CA 1
ATOM 2381 C C . ASN B 1 91 ? 36.003 -5.236 -23.012 1.00 15.27 88 ASN B C 1
ATOM 2382 O O . ASN B 1 91 ? 35.858 -6.454 -22.886 1.00 14.26 88 ASN B O 1
ATOM 2387 N N . ASP B 1 92 ? 36.733 -4.705 -23.990 1.00 13.79 89 ASP B N 1
ATOM 2388 C CA . ASP B 1 92 ? 37.406 -5.580 -24.949 1.00 17.50 89 ASP B CA 1
ATOM 2389 C C . ASP B 1 92 ? 38.477 -6.387 -24.239 1.00 17.72 89 ASP B C 1
ATOM 2390 O O . ASP B 1 92 ? 38.564 -7.602 -24.406 1.00 14.79 89 ASP B O 1
ATOM 2395 N N . GLU B 1 93 ? 39.293 -5.702 -23.444 1.00 18.30 90 GLU B N 1
ATOM 2396 C CA . GLU B 1 93 ? 40.362 -6.375 -22.729 1.00 20.68 90 GLU B CA 1
ATOM 2397 C C . GLU B 1 93 ? 39.807 -7.270 -21.629 1.00 19.44 90 GLU B C 1
ATOM 2398 O O . GLU B 1 93 ? 40.478 -8.193 -21.184 1.00 20.18 90 GLU B O 1
ATOM 2404 N N . ALA B 1 94 ? 38.572 -7.015 -21.211 1.00 17.90 91 ALA B N 1
ATOM 2405 C CA . ALA B 1 94 ? 37.953 -7.846 -20.188 1.00 16.53 91 ALA B CA 1
ATOM 2406 C C . ALA B 1 94 ? 37.506 -9.164 -20.834 1.00 17.21 91 ALA B C 1
ATOM 2407 O O . ALA B 1 94 ? 37.828 -10.252 -20.341 1.00 15.67 91 ALA B O 1
ATOM 2409 N N . ALA B 1 95 ? 36.766 -9.058 -21.937 1.00 16.07 92 ALA B N 1
ATOM 2410 C CA . ALA B 1 95 ? 36.275 -10.231 -22.659 1.00 17.05 92 ALA B CA 1
ATOM 2411 C C . ALA B 1 95 ? 37.439 -11.163 -22.974 1.00 18.99 92 ALA B C 1
ATOM 2412 O O . ALA B 1 95 ? 37.332 -12.387 -22.873 1.00 19.50 92 ALA B O 1
ATOM 2414 N N . GLU B 1 96 ? 38.551 -10.553 -23.356 1.00 21.48 93 GLU B N 1
ATOM 2415 C CA . GLU B 1 96 ? 39.783 -11.246 -23.708 1.00 25.44 93 GLU B CA 1
ATOM 2416 C C . GLU B 1 96 ? 40.271 -12.167 -22.575 1.00 27.12 93 GLU B C 1
ATOM 2417 O O . GLU B 1 96 ? 40.952 -13.165 -22.822 1.00 27.35 93 GLU B O 1
ATOM 2423 N N . MET B 1 97 ? 39.918 -11.821 -21.337 1.00 28.40 94 MET B N 1
ATOM 2424 C CA . MET B 1 97 ? 40.327 -12.581 -20.153 1.00 28.61 94 MET B CA 1
ATOM 2425 C C . MET B 1 97 ? 39.542 -13.866 -19.914 1.00 29.38 94 MET B C 1
ATOM 2426 O O . MET B 1 97 ? 39.814 -14.595 -18.959 1.00 29.83 94 MET B O 1
ATOM 2431 N N . PHE B 1 98 ? 38.558 -14.133 -20.764 1.00 29.76 95 PHE B N 1
ATOM 2432 C CA . PHE B 1 98 ? 37.761 -15.343 -20.642 1.00 29.74 95 PHE B CA 1
ATOM 2433 C C . PHE B 1 98 ? 38.073 -16.192 -21.857 1.00 31.20 95 PHE B C 1
ATOM 2434 O O . PHE B 1 98 ? 38.439 -15.660 -22.907 1.00 30.53 95 PHE B O 1
ATOM 2442 N N . SER B 1 99 ? 37.941 -17.506 -21.718 1.00 33.00 96 SER B N 1
ATOM 2443 C CA . SER B 1 99 ? 38.285 -18.407 -22.810 1.00 35.85 96 SER B CA 1
ATOM 2444 C C . SER B 1 99 ? 37.148 -19.156 -23.500 1.00 37.23 96 SER B C 1
ATOM 2445 O O . SER B 1 99 ? 36.153 -19.541 -22.882 1.00 37.52 96 SER B O 1
ATOM 2448 N N . GLY B 1 100 ? 37.333 -19.353 -24.801 1.00 38.44 97 GLY B N 1
ATOM 2449 C CA . GLY B 1 100 ? 36.377 -20.060 -25.629 1.00 39.44 97 GLY B CA 1
ATOM 2450 C C . GLY B 1 100 ? 34.905 -19.921 -25.307 1.00 40.85 97 GLY B C 1
ATOM 2451 O O . GLY B 1 100 ? 34.284 -18.891 -25.568 1.00 41.16 97 GLY B O 1
ATOM 2452 N N . GLU B 1 101 ? 34.345 -20.981 -24.739 1.00 42.13 98 GLU B N 1
ATOM 2453 C CA . GLU B 1 101 ? 32.929 -21.028 -24.400 1.00 43.43 98 GLU B CA 1
ATOM 2454 C C . GLU B 1 101 ? 32.423 -19.823 -23.615 1.00 42.10 98 GLU B C 1
ATOM 2455 O O . GLU B 1 101 ? 31.472 -19.154 -24.024 1.00 41.72 98 GLU B O 1
ATOM 2461 N N . ARG B 1 102 ? 33.055 -19.573 -22.474 1.00 40.13 99 ARG B N 1
ATOM 2462 C CA . ARG B 1 102 ? 32.691 -18.470 -21.594 1.00 37.22 99 ARG B CA 1
ATOM 2463 C C . ARG B 1 102 ? 32.876 -17.098 -22.235 1.00 34.75 99 ARG B C 1
ATOM 2464 O O . ARG B 1 102 ? 32.052 -16.201 -22.044 1.00 32.37 99 ARG B O 1
ATOM 2472 N N . GLN B 1 103 ? 33.960 -16.938 -22.989 1.00 32.19 100 GLN B N 1
ATOM 2473 C CA . GLN B 1 103 ? 34.242 -15.672 -23.649 1.00 30.05 100 GLN B CA 1
ATOM 2474 C C . GLN B 1 103 ? 33.086 -15.260 -24.558 1.00 30.06 100 GLN B C 1
ATOM 2475 O O . GLN B 1 103 ? 32.643 -14.112 -24.527 1.00 29.15 100 GLN B O 1
ATOM 2481 N N . ALA B 1 104 ? 32.601 -16.200 -25.367 1.00 29.56 101 ALA B N 1
ATOM 2482 C CA . ALA B 1 104 ? 31.493 -15.918 -26.276 1.00 29.68 101 ALA B CA 1
ATOM 2483 C C . ALA B 1 104 ? 30.277 -15.463 -25.471 1.00 29.21 101 ALA B C 1
ATOM 2484 O O . ALA B 1 104 ? 29.579 -14.522 -25.857 1.00 28.82 101 ALA B O 1
ATOM 2486 N N . LYS B 1 105 ? 30.025 -16.142 -24.355 1.00 27.60 102 LYS B N 1
ATOM 2487 C CA . LYS B 1 105 ? 28.905 -15.788 -23.495 1.00 27.19 102 LYS B CA 1
ATOM 2488 C C . LYS B 1 105 ? 29.119 -14.364 -22.979 1.00 25.18 102 LYS B C 1
ATOM 2489 O O . LYS B 1 105 ? 28.200 -13.548 -23.000 1.00 25.49 102 LYS B O 1
ATOM 2495 N N . TYR B 1 106 ? 30.336 -14.066 -22.530 1.00 23.00 103 TYR B N 1
ATOM 2496 C CA . TYR B 1 106 ? 30.649 -12.735 -22.029 1.00 22.44 103 TYR B CA 1
ATOM 2497 C C . TYR B 1 106 ? 30.289 -11.694 -23.092 1.00 22.72 103 TYR B C 1
ATOM 2498 O O . TYR B 1 106 ? 29.589 -10.718 -22.814 1.00 22.71 103 TYR B O 1
ATOM 2507 N N . ARG B 1 107 ? 30.770 -11.921 -24.313 1.00 22.78 104 ARG B N 1
ATOM 2508 C CA . ARG B 1 107 ? 30.531 -11.011 -25.431 1.00 22.09 104 ARG B CA 1
ATOM 2509 C C . ARG B 1 107 ? 29.067 -10.783 -25.799 1.00 21.76 104 ARG B C 1
ATOM 2510 O O . ARG B 1 107 ? 28.722 -9.743 -26.358 1.00 21.23 104 ARG B O 1
ATOM 2518 N N . SER B 1 108 ? 28.207 -11.743 -25.482 1.00 21.11 105 SER B N 1
ATOM 2519 C CA . SER B 1 108 ? 26.788 -11.622 -25.791 1.00 20.65 105 SER B CA 1
ATOM 2520 C C . SER B 1 108 ? 26.030 -10.859 -24.710 1.00 20.59 105 SER B C 1
ATOM 2521 O O . SER B 1 108 ? 24.837 -10.603 -24.851 1.00 20.50 105 SER B O 1
ATOM 2524 N N . LEU B 1 109 ? 26.715 -10.507 -23.626 1.00 20.02 106 LEU B N 1
ATOM 2525 C CA . LEU B 1 109 ? 26.081 -9.773 -22.532 1.00 19.54 106 LEU B CA 1
ATOM 2526 C C . LEU B 1 109 ? 26.109 -8.278 -22.772 1.00 19.46 106 LEU B C 1
ATOM 2527 O O . LEU B 1 109 ? 27.025 -7.768 -23.416 1.00 19.38 106 LEU B O 1
ATOM 2532 N N . LYS B 1 110 ? 25.105 -7.574 -22.260 1.00 19.73 107 LYS B N 1
ATOM 2533 C CA . LYS B 1 110 ? 25.090 -6.124 -22.382 1.00 20.38 107 LYS B CA 1
ATOM 2534 C C . LYS B 1 110 ? 25.387 -5.680 -20.963 1.00 19.96 107 LYS B C 1
ATOM 2535 O O . LYS B 1 110 ? 24.656 -6.021 -20.024 1.00 18.82 107 LYS B O 1
ATOM 2541 N N . LEU B 1 111 ? 26.472 -4.929 -20.813 1.00 18.51 108 LEU B N 1
ATOM 2542 C CA . LEU B 1 111 ? 26.916 -4.498 -19.501 1.00 18.01 108 LEU B CA 1
ATOM 2543 C C . LEU B 1 111 ? 26.947 -2.994 -19.280 1.00 18.73 108 LEU B C 1
ATOM 2544 O O . LEU B 1 111 ? 27.830 -2.491 -18.580 1.00 18.04 108 LEU B O 1
ATOM 2549 N N . GLU B 1 112 ? 25.980 -2.282 -19.861 1.00 18.90 109 GLU B N 1
ATOM 2550 C CA . GLU B 1 112 ? 25.901 -0.828 -19.716 1.00 17.20 109 GLU B CA 1
ATOM 2551 C C . GLU B 1 112 ? 24.912 -0.192 -20.690 1.00 17.71 109 GLU B C 1
ATOM 2552 O O . GLU B 1 112 ? 24.695 -0.695 -21.793 1.00 17.33 109 GLU B O 1
ATOM 2558 N N . GLY B 1 113 ? 24.323 0.923 -20.266 1.00 17.88 110 GLY B N 1
ATOM 2559 C CA . GLY B 1 113 ? 23.378 1.652 -21.089 1.00 16.48 110 GLY B CA 1
ATOM 2560 C C . GLY B 1 113 ? 23.755 3.124 -21.093 1.00 16.71 110 GLY B C 1
ATOM 2561 O O . GLY B 1 113 ? 22.902 4.007 -20.987 1.00 16.49 110 GLY B O 1
ATOM 2562 N N . ILE B 1 114 ? 25.053 3.379 -21.209 1.00 15.93 111 ILE B N 1
ATOM 2563 C CA . ILE B 1 114 ? 25.596 4.728 -21.217 1.00 14.65 111 ILE B CA 1
ATOM 2564 C C . ILE B 1 114 ? 24.967 5.629 -22.280 1.00 15.89 111 ILE B C 1
ATOM 2565 O O . ILE B 1 114 ? 24.592 6.768 -21.993 1.00 15.93 111 ILE B O 1
ATOM 2570 N N . ARG B 1 115 ? 24.837 5.115 -23.499 1.00 17.57 112 ARG B N 1
ATOM 2571 C CA . ARG B 1 115 ? 24.265 5.889 -24.600 1.00 18.99 112 ARG B CA 1
ATOM 2572 C C . ARG B 1 115 ? 22.733 5.921 -24.635 1.00 19.29 112 ARG B C 1
ATOM 2573 O O . ARG B 1 115 ? 22.143 6.838 -25.212 1.00 20.85 112 ARG B O 1
ATOM 2581 N N . LYS B 1 116 ? 22.095 4.932 -24.014 1.00 19.38 113 LYS B N 1
ATOM 2582 C CA . LYS B 1 116 ? 20.632 4.850 -23.961 1.00 19.95 113 LYS B CA 1
ATOM 2583 C C . LYS B 1 116 ? 20.044 5.650 -22.807 1.00 18.65 113 LYS B C 1
ATOM 2584 O O . LYS B 1 116 ? 19.046 6.349 -22.967 1.00 20.48 113 LYS B O 1
ATOM 2590 N N . ALA B 1 117 ? 20.660 5.525 -21.638 1.00 16.98 114 ALA B N 1
ATOM 2591 C CA . ALA B 1 117 ? 20.183 6.207 -20.446 1.00 15.23 114 ALA B CA 1
ATOM 2592 C C . ALA B 1 117 ? 20.247 7.723 -20.612 1.00 12.98 114 ALA B C 1
ATOM 2593 O O . ALA B 1 117 ? 21.307 8.292 -20.860 1.00 11.53 114 ALA B O 1
ATOM 2595 N N . PRO B 1 118 ? 19.099 8.397 -20.483 1.00 12.92 115 PRO B N 1
ATOM 2596 C CA . PRO B 1 118 ? 19.018 9.858 -20.617 1.00 13.45 115 PRO B CA 1
ATOM 2597 C C . PRO B 1 118 ? 19.798 10.586 -19.520 1.00 14.26 115 PRO B C 1
ATOM 2598 O O . PRO B 1 118 ? 20.105 11.776 -19.635 1.00 14.07 115 PRO B O 1
ATOM 2602 N N . LEU B 1 119 ? 20.113 9.863 -18.452 1.00 14.14 116 LEU B N 1
ATOM 2603 C CA . LEU B 1 119 ? 20.869 10.434 -17.347 1.00 12.95 116 LEU B CA 1
ATOM 2604 C C . LEU B 1 119 ? 21.871 9.431 -16.784 1.00 11.96 116 LEU B C 1
ATOM 2605 O O . LEU B 1 119 ? 21.576 8.242 -16.657 1.00 12.16 116 LEU B O 1
ATOM 2610 N N . SER B 1 120 ? 23.060 9.927 -16.468 1.00 10.88 117 SER B N 1
ATOM 2611 C CA . SER B 1 120 ? 24.112 9.121 -15.873 1.00 11.05 117 SER B CA 1
ATOM 2612 C C . SER B 1 120 ? 24.607 9.919 -14.681 1.00 10.56 117 SER B C 1
ATOM 2613 O O . SER B 1 120 ? 24.542 11.153 -14.692 1.00 7.78 117 SER B O 1
ATOM 2616 N N . ILE B 1 121 ? 25.068 9.215 -13.646 1.00 10.83 118 ILE B N 1
ATOM 2617 C CA . ILE B 1 121 ? 25.570 9.860 -12.441 1.00 9.75 118 ILE B CA 1
ATOM 2618 C C . ILE B 1 121 ? 26.866 9.226 -11.957 1.00 11.28 118 ILE B C 1
ATOM 2619 O O . ILE B 1 121 ? 26.910 8.045 -11.604 1.00 9.26 118 ILE B O 1
ATOM 2624 N N . CYS B 1 122 ? 27.921 10.031 -11.939 1.00 12.54 119 CYS B N 1
ATOM 2625 C CA . CYS B 1 122 ? 29.225 9.576 -11.497 1.00 12.53 119 CYS B CA 1
ATOM 2626 C C . CYS B 1 122 ? 29.333 9.929 -10.022 1.00 12.76 119 CYS B C 1
ATOM 2627 O O . CYS B 1 122 ? 29.394 11.102 -9.651 1.00 12.91 119 CYS B O 1
ATOM 2630 N N . VAL B 1 123 ? 29.333 8.905 -9.184 1.00 11.46 120 VAL B N 1
ATOM 2631 C CA . VAL B 1 123 ? 29.405 9.099 -7.746 1.00 12.18 120 VAL B CA 1
ATOM 2632 C C . VAL B 1 123 ? 30.852 8.987 -7.276 1.00 12.75 120 VAL B C 1
ATOM 2633 O O . VAL B 1 123 ? 31.482 7.938 -7.433 1.00 14.34 120 VAL B O 1
ATOM 2637 N N . THR B 1 124 ? 31.365 10.068 -6.698 1.00 10.85 121 THR B N 1
ATOM 2638 C CA . THR B 1 124 ? 32.739 10.110 -6.211 1.00 9.96 121 THR B CA 1
ATOM 2639 C C . THR B 1 124 ? 32.852 10.117 -4.684 1.00 10.31 121 THR B C 1
ATOM 2640 O O . THR B 1 124 ? 31.860 10.278 -3.964 1.00 12.12 121 THR B O 1
ATOM 2644 N N . CYS B 1 125 ? 34.077 9.923 -4.211 1.00 10.73 122 CYS B N 1
ATOM 2645 C CA . CYS B 1 125 ? 34.404 9.905 -2.786 1.00 12.42 122 CYS B CA 1
ATOM 2646 C C . CYS B 1 125 ? 35.687 10.711 -2.609 1.00 12.46 122 CYS B C 1
ATOM 2647 O O . CYS B 1 125 ? 36.732 10.352 -3.152 1.00 13.06 122 CYS B O 1
ATOM 2650 N N . ASP B 1 126 ? 35.603 11.802 -1.862 1.00 12.86 123 ASP B N 1
ATOM 2651 C CA . ASP B 1 126 ? 36.760 12.659 -1.629 1.00 13.14 123 ASP B CA 1
ATOM 2652 C C . ASP B 1 126 ? 37.527 12.099 -0.438 1.00 12.25 123 ASP B C 1
ATOM 2653 O O . ASP B 1 126 ? 37.123 12.290 0.708 1.00 11.11 123 ASP B O 1
ATOM 2658 N N . ARG B 1 127 ? 38.627 11.403 -0.712 1.00 12.09 124 ARG B N 1
ATOM 2659 C CA . ARG B 1 127 ? 39.420 10.794 0.353 1.00 13.94 124 ARG B CA 1
ATOM 2660 C C . ARG B 1 127 ? 39.899 11.759 1.451 1.00 14.19 124 ARG B C 1
ATOM 2661 O O . ARG B 1 127 ? 40.119 11.331 2.585 1.00 15.80 124 ARG B O 1
ATOM 2669 N N . THR B 1 128 ? 40.044 13.049 1.144 1.00 13.28 125 THR B N 1
ATOM 2670 C CA . THR B 1 128 ? 40.528 14.007 2.152 1.00 12.37 125 THR B CA 1
ATOM 2671 C C . THR B 1 128 ? 39.499 14.894 2.858 1.00 14.37 125 THR B C 1
ATOM 2672 O O . THR B 1 128 ? 39.882 15.860 3.525 1.00 13.09 125 THR B O 1
ATOM 2676 N N . ARG B 1 129 ? 38.209 14.585 2.715 1.00 15.06 126 ARG B N 1
ATOM 2677 C CA . ARG B 1 129 ? 37.163 15.375 3.365 1.00 16.44 126 ARG B CA 1
ATOM 2678 C C . ARG B 1 129 ? 37.011 14.929 4.815 1.00 19.23 126 ARG B C 1
ATOM 2679 O O . ARG B 1 129 ? 37.298 13.779 5.156 1.00 20.34 126 ARG B O 1
ATOM 2687 N N . GLY B 1 130 ? 36.558 15.837 5.669 1.00 21.66 127 GLY B N 1
ATOM 2688 C CA . GLY B 1 130 ? 36.357 15.487 7.063 1.00 24.64 127 GLY B CA 1
ATOM 2689 C C . GLY B 1 130 ? 37.504 15.849 7.979 1.00 26.74 127 GLY B C 1
ATOM 2690 O O . GLY B 1 130 ? 37.437 15.603 9.189 1.00 26.47 127 GLY B O 1
ATOM 2691 N N . GLY B 1 131 ? 38.556 16.424 7.403 1.00 28.72 128 GLY B N 1
ATOM 2692 C CA . GLY B 1 131 ? 39.710 16.821 8.188 1.00 31.66 128 GLY B CA 1
ATOM 2693 C C . GLY B 1 131 ? 40.861 15.831 8.175 1.00 33.11 128 GLY B C 1
ATOM 2694 O O . GLY B 1 131 ? 40.800 14.793 7.511 1.00 33.62 128 GLY B O 1
ATOM 2695 N N . ALA B 1 132 ? 41.916 16.165 8.917 1.00 33.38 129 ALA B N 1
ATOM 2696 C CA . ALA B 1 132 ? 43.106 15.326 9.014 1.00 34.45 129 ALA B CA 1
ATOM 2697 C C . ALA B 1 132 ? 42.746 13.910 9.448 1.00 34.52 129 ALA B C 1
ATOM 2698 O O . ALA B 1 132 ? 43.180 12.931 8.842 1.00 34.46 129 ALA B O 1
ATOM 2700 N N . VAL B 1 133 ? 41.961 13.802 10.511 1.00 35.09 130 VAL B N 1
ATOM 2701 C CA . VAL B 1 133 ? 41.545 12.496 10.994 1.00 36.64 130 VAL B CA 1
ATOM 2702 C C . VAL B 1 133 ? 40.024 12.455 11.002 1.00 36.97 130 VAL B C 1
ATOM 2703 O O . VAL B 1 133 ? 39.373 13.439 11.358 1.00 36.94 130 VAL B O 1
ATOM 2707 N N . VAL B 1 134 ? 39.463 11.320 10.598 1.00 37.52 131 VAL B N 1
ATOM 2708 C CA . VAL B 1 134 ? 38.015 11.155 10.563 1.00 38.34 131 VAL B CA 1
ATOM 2709 C C . VAL B 1 134 ? 37.586 9.964 11.417 1.00 38.74 131 VAL B C 1
ATOM 2710 O O . VAL B 1 134 ? 38.125 8.860 11.294 1.00 39.09 131 VAL B O 1
ATOM 2714 N N . LEU B 1 135 ? 36.613 10.211 12.288 1.00 38.43 132 LEU B N 1
ATOM 2715 C CA . LEU B 1 135 ? 36.095 9.195 13.192 1.00 38.30 132 LEU B CA 1
ATOM 2716 C C . LEU B 1 135 ? 35.807 7.899 12.440 1.00 38.05 132 LEU B C 1
ATOM 2717 O O . LEU B 1 135 ? 35.531 7.917 11.241 1.00 38.31 132 LEU B O 1
ATOM 2722 N N . GLY B 1 136 ? 35.897 6.779 13.151 1.00 36.34 133 GLY B N 1
ATOM 2723 C CA . GLY B 1 136 ? 35.616 5.485 12.559 1.00 35.60 133 GLY B CA 1
ATOM 2724 C C . GLY B 1 136 ? 36.439 5.091 11.347 1.00 35.49 133 GLY B C 1
ATOM 2725 O O . GLY B 1 136 ? 36.321 3.961 10.862 1.00 33.97 133 GLY B O 1
ATOM 2726 N N . ARG B 1 137 ? 37.264 6.010 10.848 1.00 35.62 134 ARG B N 1
ATOM 2727 C CA . ARG B 1 137 ? 38.097 5.722 9.686 1.00 34.95 134 ARG B CA 1
ATOM 2728 C C . ARG B 1 137 ? 39.567 5.847 10.088 1.00 34.75 134 ARG B C 1
ATOM 2729 O O . ARG B 1 137 ? 40.391 6.386 9.344 1.00 36.42 134 ARG B O 1
ATOM 2737 N N . THR B 1 138 ? 39.884 5.340 11.277 1.00 33.20 135 THR B N 1
ATOM 2738 C CA . THR B 1 138 ? 41.240 5.387 11.810 1.00 31.00 135 THR B CA 1
ATOM 2739 C C . THR B 1 138 ? 41.940 4.031 11.719 1.00 30.53 135 THR B C 1
ATOM 2740 O O . THR B 1 138 ? 43.132 3.930 12.006 1.00 31.21 135 THR B O 1
ATOM 2744 N N . HIS B 1 139 ? 41.208 2.994 11.323 1.00 28.34 136 HIS B N 1
ATOM 2745 C CA . HIS B 1 139 ? 41.785 1.659 11.219 1.00 26.58 136 HIS B CA 1
ATOM 2746 C C . HIS B 1 139 ? 41.622 1.044 9.833 1.00 26.90 136 HIS B C 1
ATOM 2747 O O . HIS B 1 139 ? 42.490 0.308 9.365 1.00 27.08 136 HIS B O 1
ATOM 2754 N N . ASN B 1 140 ? 40.504 1.335 9.182 1.00 25.32 137 ASN B N 1
ATOM 2755 C CA . ASN B 1 140 ? 40.268 0.843 7.837 1.00 22.51 137 ASN B CA 1
ATOM 2756 C C . ASN B 1 140 ? 40.033 2.117 7.045 1.00 21.10 137 ASN B C 1
ATOM 2757 O O . ASN B 1 140 ? 38.973 2.719 7.141 1.00 19.50 137 ASN B O 1
ATOM 2762 N N . PRO B 1 141 ? 41.034 2.553 6.265 1.00 20.06 138 PRO B N 1
ATOM 2763 C CA . PRO B 1 141 ? 40.959 3.768 5.448 1.00 19.42 138 PRO B CA 1
ATOM 2764 C C . PRO B 1 141 ? 39.914 3.705 4.331 1.00 20.29 138 PRO B C 1
ATOM 2765 O O . PRO B 1 141 ? 39.664 4.706 3.656 1.00 21.04 138 PRO B O 1
ATOM 2769 N N . GLN B 1 142 ? 39.307 2.532 4.155 1.00 18.80 139 GLN B N 1
ATOM 2770 C CA . GLN B 1 142 ? 38.302 2.300 3.116 1.00 17.74 139 GLN B CA 1
ATOM 2771 C C . GLN B 1 142 ? 36.873 2.667 3.529 1.00 16.23 139 GLN B C 1
ATOM 2772 O O . GLN B 1 142 ? 35.974 2.728 2.694 1.00 15.22 139 GLN B O 1
ATOM 2778 N N . MET B 1 143 ? 36.663 2.926 4.813 1.00 14.54 140 MET B N 1
ATOM 2779 C CA . MET B 1 143 ? 35.328 3.239 5.290 1.00 12.71 140 MET B CA 1
ATOM 2780 C C . MET B 1 143 ? 34.648 4.413 4.590 1.00 10.64 140 MET B C 1
ATOM 2781 O O . MET B 1 143 ? 33.424 4.505 4.592 1.00 11.39 140 MET B O 1
ATOM 2786 N N . ASP B 1 144 ? 35.424 5.294 3.978 1.00 7.44 141 ASP B N 1
ATOM 2787 C CA . ASP B 1 144 ? 34.836 6.434 3.280 1.00 8.85 141 ASP B CA 1
ATOM 2788 C C . ASP B 1 144 ? 34.255 5.996 1.924 1.00 9.65 141 ASP B C 1
ATOM 2789 O O . ASP B 1 144 ? 33.224 6.504 1.489 1.00 10.25 141 ASP B O 1
ATOM 2794 N N . LEU B 1 145 ? 34.913 5.044 1.264 1.00 9.36 142 LEU B N 1
ATOM 2795 C CA . LEU B 1 145 ? 34.424 4.522 -0.007 1.00 7.98 142 LEU B CA 1
ATOM 2796 C C . LEU B 1 145 ? 33.155 3.705 0.279 1.00 10.06 142 LEU B C 1
ATOM 2797 O O . LEU B 1 145 ? 32.157 3.801 -0.448 1.00 10.14 142 LEU B O 1
ATOM 2802 N N . TYR B 1 146 ? 33.203 2.908 1.349 1.00 10.16 143 TYR B N 1
ATOM 2803 C CA . TYR B 1 146 ? 32.066 2.083 1.754 1.00 8.86 143 TYR B CA 1
ATOM 2804 C C . TYR B 1 146 ? 30.847 2.962 2.025 1.00 9.26 143 TYR B C 1
ATOM 2805 O O . TYR B 1 146 ? 29.718 2.599 1.669 1.00 11.08 143 TYR B O 1
ATOM 2814 N N . SER B 1 147 ? 31.074 4.106 2.669 1.00 7.00 144 SER B N 1
ATOM 2815 C CA . SER B 1 147 ? 30.000 5.056 2.966 1.00 8.03 144 SER B CA 1
ATOM 2816 C C . SER B 1 147 ? 29.352 5.498 1.653 1.00 7.76 144 SER B C 1
ATOM 2817 O O . SER B 1 147 ? 28.135 5.607 1.550 1.00 6.45 144 SER B O 1
ATOM 2820 N N . THR B 1 148 ? 30.193 5.775 0.660 1.00 8.04 145 THR B N 1
ATOM 2821 C CA . THR B 1 148 ? 29.740 6.216 -0.649 1.00 7.45 145 THR B CA 1
ATOM 2822 C C . THR B 1 148 ? 28.910 5.133 -1.354 1.00 7.50 145 THR B C 1
ATOM 2823 O O . THR B 1 148 ? 27.976 5.444 -2.091 1.00 6.69 145 THR B O 1
ATOM 2827 N N . VAL B 1 149 ? 29.244 3.863 -1.122 1.00 6.92 146 VAL B N 1
ATOM 2828 C CA . VAL B 1 149 ? 28.499 2.764 -1.723 1.00 4.60 146 VAL B CA 1
ATOM 2829 C C . VAL B 1 149 ? 27.102 2.709 -1.100 1.00 4.71 146 VAL B C 1
ATOM 2830 O O . VAL B 1 149 ? 26.127 2.364 -1.767 1.00 2.03 146 VAL B O 1
ATOM 2834 N N . CYS B 1 150 ? 27.011 3.069 0.177 1.00 6.35 147 CYS B N 1
ATOM 2835 C CA . CYS B 1 150 ? 25.729 3.081 0.880 1.00 4.86 147 CYS B CA 1
ATOM 2836 C C . CYS B 1 150 ? 24.829 4.118 0.220 1.00 5.16 147 CYS B C 1
ATOM 2837 O O . CYS B 1 150 ? 23.619 3.932 0.130 1.00 5.96 147 CYS B O 1
ATOM 2840 N N . ALA B 1 151 ? 25.437 5.206 -0.242 1.00 5.80 148 ALA B N 1
ATOM 2841 C CA . ALA B 1 151 ? 24.713 6.275 -0.923 1.00 8.66 148 ALA B CA 1
ATOM 2842 C C . ALA B 1 151 ? 24.153 5.717 -2.227 1.00 8.70 148 ALA B C 1
ATOM 2843 O O . ALA B 1 151 ? 23.000 5.957 -2.580 1.00 9.57 148 ALA B O 1
ATOM 2845 N N . VAL B 1 152 ? 24.987 4.961 -2.932 1.00 10.23 149 VAL B N 1
ATOM 2846 C CA . VAL B 1 152 ? 24.601 4.345 -4.188 1.00 7.97 149 VAL B CA 1
ATOM 2847 C C . VAL B 1 152 ? 23.397 3.424 -3.991 1.00 9.40 149 VAL B C 1
ATOM 2848 O O . VAL B 1 152 ? 22.411 3.515 -4.728 1.00 9.99 149 VAL B O 1
ATOM 2852 N N . GLN B 1 153 ? 23.469 2.543 -2.993 1.00 9.85 150 GLN B N 1
ATOM 2853 C CA . GLN B 1 153 ? 22.387 1.587 -2.742 1.00 7.89 150 GLN B CA 1
ATOM 2854 C C . GLN B 1 153 ? 21.062 2.259 -2.391 1.00 8.03 150 GLN B C 1
ATOM 2855 O O . GLN B 1 153 ? 20.002 1.767 -2.774 1.00 7.91 150 GLN B O 1
ATOM 2861 N N . ASN B 1 154 ? 21.115 3.378 -1.669 1.00 6.62 151 ASN B N 1
ATOM 2862 C CA . ASN B 1 154 ? 19.902 4.123 -1.312 1.00 5.55 151 ASN B CA 1
ATOM 2863 C C . ASN B 1 154 ? 19.277 4.687 -2.584 1.00 6.74 151 ASN B C 1
ATOM 2864 O O . ASN B 1 154 ? 18.057 4.713 -2.729 1.00 6.81 151 ASN B O 1
ATOM 2869 N N . LEU B 1 155 ? 20.124 5.169 -3.492 1.00 7.08 152 LEU B N 1
ATOM 2870 C CA . LEU B 1 155 ? 19.654 5.745 -4.749 1.00 8.64 152 LEU B CA 1
ATOM 2871 C C . LEU B 1 155 ? 19.079 4.648 -5.647 1.00 9.32 152 LEU B C 1
ATOM 2872 O O . LEU B 1 155 ? 18.111 4.871 -6.366 1.00 10.83 152 LEU B O 1
ATOM 2877 N N . TRP B 1 156 ? 19.670 3.460 -5.593 1.00 10.38 153 TRP B N 1
ATOM 2878 C CA . TRP B 1 156 ? 19.207 2.324 -6.397 1.00 8.75 153 TRP B CA 1
ATOM 2879 C C . TRP B 1 156 ? 17.785 1.927 -5.952 1.00 8.00 153 TRP B C 1
ATOM 2880 O O . TRP B 1 156 ? 16.898 1.673 -6.770 1.00 6.36 153 TRP B O 1
ATOM 2891 N N . LEU B 1 157 ? 17.592 1.873 -4.638 1.00 7.95 154 LEU B N 1
ATOM 2892 C CA . LEU B 1 157 ? 16.322 1.516 -4.025 1.00 5.47 154 LEU B CA 1
ATOM 2893 C C . LEU B 1 157 ? 15.231 2.564 -4.242 1.00 6.66 154 LEU B C 1
ATOM 2894 O O . LEU B 1 157 ? 14.100 2.232 -4.590 1.00 4.71 154 LEU B O 1
ATOM 2899 N N . ALA B 1 158 ? 15.564 3.831 -4.015 1.00 7.07 155 ALA B N 1
ATOM 2900 C CA . ALA B 1 158 ? 14.597 4.904 -4.212 1.00 6.16 155 ALA B CA 1
ATOM 2901 C C . ALA B 1 158 ? 14.209 4.917 -5.688 1.00 6.94 155 ALA B C 1
ATOM 2902 O O . ALA B 1 158 ? 13.034 5.059 -6.032 1.00 7.05 155 ALA B O 1
ATOM 2904 N N . ALA B 1 159 ? 15.208 4.759 -6.554 1.00 6.10 156 ALA B N 1
ATOM 2905 C CA . ALA B 1 159 ? 14.986 4.743 -7.991 1.00 6.26 156 ALA B CA 1
ATOM 2906 C C . ALA B 1 159 ? 13.965 3.655 -8.342 1.00 8.00 156 ALA B C 1
ATOM 2907 O O . ALA B 1 159 ? 13.052 3.895 -9.137 1.00 9.33 156 ALA B O 1
ATOM 2909 N N . ARG B 1 160 ? 14.099 2.475 -7.741 1.00 5.26 157 ARG B N 1
ATOM 2910 C CA . ARG B 1 160 ? 13.148 1.398 -8.021 1.00 7.96 157 ARG B CA 1
ATOM 2911 C C . ARG B 1 160 ? 11.726 1.799 -7.669 1.00 6.93 157 ARG B C 1
ATOM 2912 O O . ARG B 1 160 ? 10.788 1.450 -8.373 1.00 5.96 157 ARG B O 1
ATOM 2920 N N . ALA B 1 161 ? 11.566 2.522 -6.570 1.00 9.18 158 ALA B N 1
ATOM 2921 C CA . ALA B 1 161 ? 10.241 2.943 -6.138 1.00 8.07 158 ALA B CA 1
ATOM 2922 C C . ALA B 1 161 ? 9.685 4.041 -7.041 1.00 9.05 158 ALA B C 1
ATOM 2923 O O . ALA B 1 161 ? 8.476 4.235 -7.126 1.00 9.14 158 ALA B O 1
ATOM 2925 N N . GLU B 1 162 ? 10.577 4.756 -7.718 1.00 10.81 159 GLU B N 1
ATOM 2926 C CA . GLU B 1 162 ? 10.174 5.834 -8.617 1.00 11.31 159 GLU B CA 1
ATOM 2927 C C . GLU B 1 162 ? 9.936 5.285 -10.023 1.00 13.24 159 GLU B C 1
ATOM 2928 O O . GLU B 1 162 ? 9.612 6.039 -10.941 1.00 12.56 159 GLU B O 1
ATOM 2934 N N . GLY B 1 163 ? 10.091 3.971 -10.187 1.00 13.13 160 GLY B N 1
ATOM 2935 C CA . GLY B 1 163 ? 9.900 3.370 -11.498 1.00 13.24 160 GLY B CA 1
ATOM 2936 C C . GLY B 1 163 ? 11.060 3.762 -12.394 1.00 13.69 160 GLY B C 1
ATOM 2937 O O . GLY B 1 163 ? 10.929 3.879 -13.615 1.00 15.83 160 GLY B O 1
ATOM 2938 N N . VAL B 1 164 ? 12.207 3.984 -11.768 1.00 11.63 161 VAL B N 1
ATOM 2939 C CA . VAL B 1 164 ? 13.412 4.373 -12.474 1.00 9.88 161 VAL B CA 1
ATOM 2940 C C . VAL B 1 164 ? 14.443 3.278 -12.337 1.00 12.12 161 VAL B C 1
ATOM 2941 O O . VAL B 1 164 ? 14.663 2.766 -11.243 1.00 13.75 161 VAL B O 1
ATOM 2945 N N . GLY B 1 165 ? 15.082 2.929 -13.448 1.00 13.15 162 GLY B N 1
ATOM 2946 C CA . GLY B 1 165 ? 16.099 1.895 -13.411 1.00 12.76 162 GLY B CA 1
ATOM 2947 C C . GLY B 1 165 ? 17.497 2.454 -13.211 1.00 12.83 162 GLY B C 1
ATOM 2948 O O . GLY B 1 165 ? 17.804 3.565 -13.637 1.00 11.78 162 GLY B O 1
ATOM 2949 N N . VAL B 1 166 ? 18.347 1.678 -12.551 1.00 13.07 163 VAL B N 1
ATOM 2950 C CA . VAL B 1 166 ? 19.722 2.075 -12.305 1.00 9.26 163 VAL B CA 1
ATOM 2951 C C . VAL B 1 166 ? 20.670 0.945 -12.696 1.00 9.86 163 VAL B C 1
ATOM 2952 O O . VAL B 1 166 ? 20.430 -0.232 -12.396 1.00 9.40 163 VAL B O 1
ATOM 2956 N N . GLY B 1 167 ? 21.744 1.311 -13.383 1.00 8.97 164 GLY B N 1
ATOM 2957 C CA . GLY B 1 167 ? 22.722 0.330 -13.794 1.00 10.37 164 GLY B CA 1
ATOM 2958 C C . GLY B 1 167 ? 24.112 0.806 -13.436 1.00 10.91 164 GLY B C 1
ATOM 2959 O O . GLY B 1 167 ? 24.520 1.907 -13.821 1.00 12.97 164 GLY B O 1
ATOM 2960 N N . TRP B 1 168 ? 24.835 -0.017 -12.685 1.00 8.82 165 TRP B N 1
ATOM 2961 C CA . TRP B 1 168 ? 26.197 0.302 -12.262 1.00 6.86 165 TRP B CA 1
ATOM 2962 C C . TRP B 1 168 ? 27.158 -0.190 -13.328 1.00 7.21 165 TRP B C 1
ATOM 2963 O O . TRP B 1 168 ? 27.060 -1.332 -13.764 1.00 5.56 165 TRP B O 1
ATOM 2974 N N . VAL B 1 169 ? 28.077 0.670 -13.755 1.00 7.78 166 VAL B N 1
ATOM 2975 C CA . VAL B 1 169 ? 29.077 0.273 -14.736 1.00 10.19 166 VAL B CA 1
ATOM 2976 C C . VAL B 1 169 ? 30.456 0.493 -14.117 1.00 12.30 166 VAL B C 1
ATOM 2977 O O . VAL B 1 169 ? 30.799 1.616 -13.743 1.00 11.93 166 VAL B O 1
ATOM 2981 N N . SER B 1 170 ? 31.239 -0.578 -13.999 1.00 12.31 167 SER B N 1
ATOM 2982 C CA . SER B 1 170 ? 32.577 -0.478 -13.415 1.00 12.57 167 SER B CA 1
ATOM 2983 C C . SER B 1 170 ? 33.652 -0.951 -14.370 1.00 12.49 167 SER B C 1
ATOM 2984 O O . SER B 1 170 ? 34.818 -1.055 -13.995 1.00 11.58 167 SER B O 1
ATOM 2987 N N . ILE B 1 171 ? 33.255 -1.258 -15.597 1.00 12.26 168 ILE B N 1
ATOM 2988 C CA . ILE B 1 171 ? 34.213 -1.711 -16.583 1.00 11.92 168 ILE B CA 1
ATOM 2989 C C . ILE B 1 171 ? 34.823 -0.544 -17.357 1.00 11.59 168 ILE B C 1
ATOM 2990 O O . ILE B 1 171 ? 34.391 -0.227 -18.466 1.00 10.48 168 ILE B O 1
ATOM 2995 N N . PHE B 1 172 ? 35.796 0.118 -16.727 1.00 13.79 169 PHE B N 1
ATOM 2996 C CA . PHE B 1 172 ? 36.561 1.214 -17.338 1.00 16.07 169 PHE B CA 1
ATOM 2997 C C . PHE B 1 172 ? 37.929 1.312 -16.695 1.00 15.81 169 PHE B C 1
ATOM 2998 O O . PHE B 1 172 ? 38.255 0.581 -15.766 1.00 15.53 169 PHE B O 1
ATOM 3006 N N . HIS B 1 173 ? 38.712 2.254 -17.208 1.00 15.06 170 HIS B N 1
ATOM 3007 C CA . HIS B 1 173 ? 40.033 2.568 -16.687 1.00 15.64 170 HIS B CA 1
ATOM 3008 C C . HIS B 1 173 ? 39.742 3.901 -16.000 1.00 14.09 170 HIS B C 1
ATOM 3009 O O . HIS B 1 173 ? 39.718 4.945 -16.649 1.00 15.79 170 HIS B O 1
ATOM 3016 N N . GLU B 1 174 ? 39.484 3.852 -14.696 1.00 13.47 171 GLU B N 1
ATOM 3017 C CA . GLU B 1 174 ? 39.158 5.041 -13.913 1.00 13.02 171 GLU B CA 1
ATOM 3018 C C . GLU B 1 174 ? 39.889 6.322 -14.324 1.00 13.31 171 GLU B C 1
ATOM 3019 O O . GLU B 1 174 ? 39.278 7.379 -14.423 1.00 13.09 171 GLU B O 1
ATOM 3025 N N . SER B 1 175 ? 41.190 6.231 -14.563 1.00 14.17 172 SER B N 1
ATOM 3026 C CA . SER B 1 175 ? 41.961 7.407 -14.941 1.00 16.25 172 SER B CA 1
ATOM 3027 C C . SER B 1 175 ? 41.379 8.101 -16.163 1.00 15.76 172 SER B C 1
ATOM 3028 O O . SER B 1 175 ? 41.488 9.319 -16.297 1.00 16.25 172 SER B O 1
ATOM 3031 N N . GLU B 1 176 ? 40.765 7.327 -17.051 1.00 14.56 173 GLU B N 1
ATOM 3032 C CA . GLU B 1 176 ? 40.149 7.880 -18.255 1.00 15.37 173 GLU B CA 1
ATOM 3033 C C . GLU B 1 176 ? 38.900 8.703 -17.941 1.00 14.75 173 GLU B C 1
ATOM 3034 O O . GLU B 1 176 ? 38.711 9.792 -18.485 1.00 15.66 173 GLU B O 1
ATOM 3040 N N . ILE B 1 177 ? 38.042 8.164 -17.075 1.00 13.58 174 ILE B N 1
ATOM 3041 C CA . ILE B 1 177 ? 36.800 8.831 -16.691 1.00 12.53 174 ILE B CA 1
ATOM 3042 C C . ILE B 1 177 ? 37.086 10.106 -15.902 1.00 11.95 174 ILE B C 1
ATOM 3043 O O . ILE B 1 177 ? 36.408 11.119 -16.071 1.00 7.63 174 ILE B O 1
ATOM 3048 N N . LYS B 1 178 ? 38.090 10.038 -15.034 1.00 11.71 175 LYS B N 1
ATOM 3049 C CA . LYS B 1 178 ? 38.470 11.183 -14.224 1.00 14.80 175 LYS B CA 1
ATOM 3050 C C . LYS B 1 178 ? 38.912 12.334 -15.113 1.00 16.04 175 LYS B C 1
ATOM 3051 O O . LYS B 1 178 ? 38.607 13.495 -14.842 1.00 15.98 175 LYS B O 1
ATOM 3057 N N . ALA B 1 179 ? 39.626 12.007 -16.183 1.00 17.47 176 ALA B N 1
ATOM 3058 C CA . ALA B 1 179 ? 40.103 13.019 -17.115 1.00 18.81 176 ALA B CA 1
ATOM 3059 C C . ALA B 1 179 ? 38.947 13.630 -17.903 1.00 19.49 176 ALA B C 1
ATOM 3060 O O . ALA B 1 179 ? 38.947 14.824 -18.186 1.00 19.83 176 ALA B O 1
ATOM 3062 N N . ILE B 1 180 ? 37.960 12.813 -18.254 1.00 19.39 177 ILE B N 1
ATOM 3063 C CA . ILE B 1 180 ? 36.813 13.307 -19.011 1.00 18.49 177 ILE B CA 1
ATOM 3064 C C . ILE B 1 180 ? 35.940 14.231 -18.152 1.00 18.60 177 ILE B C 1
ATOM 3065 O O . ILE B 1 180 ? 35.394 15.223 -18.645 1.00 17.16 177 ILE B O 1
ATOM 3070 N N . LEU B 1 181 ? 35.829 13.912 -16.865 1.00 17.40 178 LEU B N 1
ATOM 3071 C CA . LEU B 1 181 ? 35.025 14.705 -15.945 1.00 17.28 178 LEU B CA 1
ATOM 3072 C C . LEU B 1 181 ? 35.857 15.718 -15.162 1.00 18.37 178 LEU B C 1
ATOM 3073 O O . LEU B 1 181 ? 35.315 16.499 -14.376 1.00 19.22 178 LEU B O 1
ATOM 3078 N N . GLY B 1 182 ? 37.170 15.705 -15.373 1.00 18.78 179 GLY B N 1
ATOM 3079 C CA . GLY B 1 182 ? 38.042 16.635 -14.671 1.00 19.66 179 GLY B CA 1
ATOM 3080 C C . GLY B 1 182 ? 38.049 16.454 -13.161 1.00 19.60 179 GLY B C 1
ATOM 3081 O O . GLY B 1 182 ? 38.001 17.428 -12.409 1.00 19.02 179 GLY B O 1
ATOM 3082 N N . ILE B 1 183 ? 38.116 15.203 -12.719 1.00 19.30 180 ILE B N 1
ATOM 3083 C CA . ILE B 1 183 ? 38.125 14.877 -11.298 1.00 19.94 180 ILE B CA 1
ATOM 3084 C C . ILE B 1 183 ? 39.554 14.901 -10.738 1.00 20.27 180 ILE B C 1
ATOM 3085 O O . ILE B 1 183 ? 40.469 14.318 -11.316 1.00 20.52 180 ILE B O 1
ATOM 3090 N N . PRO B 1 184 ? 39.756 15.591 -9.600 1.00 20.75 181 PRO B N 1
ATOM 3091 C CA . PRO B 1 184 ? 41.055 15.731 -8.921 1.00 20.97 181 PRO B CA 1
ATOM 3092 C C . PRO B 1 184 ? 41.649 14.397 -8.468 1.00 21.70 181 PRO B C 1
ATOM 3093 O O . PRO B 1 184 ? 40.959 13.376 -8.444 1.00 21.34 181 PRO B O 1
ATOM 3097 N N . ASP B 1 185 ? 42.924 14.421 -8.087 1.00 22.14 182 ASP B N 1
ATOM 3098 C CA . ASP B 1 185 ? 43.613 13.216 -7.628 1.00 23.18 182 ASP B CA 1
ATOM 3099 C C . ASP B 1 185 ? 43.122 12.736 -6.263 1.00 20.40 182 ASP B C 1
ATOM 3100 O O . ASP B 1 185 ? 43.097 11.537 -6.003 1.00 20.21 182 ASP B O 1
ATOM 3105 N N . HIS B 1 186 ? 42.737 13.667 -5.394 1.00 18.14 183 HIS B N 1
ATOM 3106 C CA . HIS B 1 186 ? 42.283 13.305 -4.056 1.00 15.39 183 HIS B CA 1
ATOM 3107 C C . HIS B 1 186 ? 40.827 12.827 -4.025 1.00 14.69 183 HIS B C 1
ATOM 3108 O O . HIS B 1 186 ? 40.265 12.568 -2.956 1.00 14.14 183 HIS B O 1
ATOM 3115 N N . VAL B 1 187 ? 40.230 12.700 -5.205 1.00 13.97 184 VAL B N 1
ATOM 3116 C CA . VAL B 1 187 ? 38.844 12.250 -5.329 1.00 11.33 184 VAL B CA 1
ATOM 3117 C C . VAL B 1 187 ? 38.801 10.935 -6.097 1.00 10.85 184 VAL B C 1
ATOM 3118 O O . VAL B 1 187 ? 39.432 10.791 -7.145 1.00 9.87 184 VAL B O 1
ATOM 3122 N N . GLU B 1 188 ? 38.046 9.974 -5.581 1.00 11.39 185 GLU B N 1
ATOM 3123 C CA . GLU B 1 188 ? 37.971 8.678 -6.233 1.00 11.88 185 GLU B CA 1
ATOM 3124 C C . GLU B 1 188 ? 36.578 8.282 -6.694 1.00 11.08 185 GLU B C 1
ATOM 3125 O O . GLU B 1 188 ? 35.590 8.478 -5.987 1.00 11.23 185 GLU B O 1
ATOM 3131 N N . ILE B 1 189 ? 36.510 7.733 -7.902 1.00 9.38 186 ILE B N 1
ATOM 3132 C CA . ILE B 1 189 ? 35.245 7.284 -8.467 1.00 7.98 186 ILE B CA 1
ATOM 3133 C C . ILE B 1 189 ? 34.823 5.966 -7.833 1.00 7.95 186 ILE B C 1
ATOM 3134 O O . ILE B 1 189 ? 35.552 4.975 -7.916 1.00 7.89 186 ILE B O 1
ATOM 3139 N N . VAL B 1 190 ? 33.649 5.951 -7.211 1.00 6.32 187 VAL B N 1
ATOM 3140 C CA . VAL B 1 190 ? 33.140 4.733 -6.610 1.00 8.23 187 VAL B CA 1
ATOM 3141 C C . VAL B 1 190 ? 32.154 4.058 -7.576 1.00 9.59 187 VAL B C 1
ATOM 3142 O O . VAL B 1 190 ? 32.079 2.830 -7.634 1.00 12.74 187 VAL B O 1
ATOM 3146 N N . ALA B 1 191 ? 31.415 4.851 -8.349 1.00 9.39 188 ALA B N 1
ATOM 3147 C CA . ALA B 1 191 ? 30.441 4.276 -9.276 1.00 9.53 188 ALA B CA 1
ATOM 3148 C C . ALA B 1 191 ? 29.927 5.175 -10.388 1.00 9.19 188 ALA B C 1
ATOM 3149 O O . ALA B 1 191 ? 29.777 6.382 -10.220 1.00 9.66 188 ALA B O 1
ATOM 3151 N N . TRP B 1 192 ? 29.652 4.565 -11.535 1.00 10.50 189 TRP B N 1
ATOM 3152 C CA . TRP B 1 192 ? 29.066 5.283 -12.661 1.00 10.82 189 TRP B CA 1
ATOM 3153 C C . TRP B 1 192 ? 27.684 4.655 -12.782 1.00 10.97 189 TRP B C 1
ATOM 3154 O O . TRP B 1 192 ? 27.562 3.473 -13.098 1.00 13.04 189 TRP B O 1
ATOM 3165 N N . LEU B 1 193 ? 26.643 5.426 -12.502 1.00 10.85 190 LEU B N 1
ATOM 3166 C CA . LEU B 1 193 ? 25.288 4.894 -12.586 1.00 10.80 190 LEU B CA 1
ATOM 3167 C C . LEU B 1 193 ? 24.546 5.428 -13.807 1.00 11.36 190 LEU B C 1
ATOM 3168 O O . LEU B 1 193 ? 24.523 6.632 -14.045 1.00 13.41 190 LEU B O 1
ATOM 3173 N N . CYS B 1 194 ? 23.952 4.525 -14.578 1.00 9.04 191 CYS B N 1
ATOM 3174 C CA . CYS B 1 194 ? 23.150 4.905 -15.734 1.00 9.73 191 CYS B CA 1
ATOM 3175 C C . CYS B 1 194 ? 21.707 4.942 -15.233 1.00 10.02 191 CYS B C 1
ATOM 3176 O O . CYS B 1 194 ? 21.279 4.014 -14.559 1.00 12.16 191 CYS B O 1
ATOM 3179 N N . LEU B 1 195 ? 20.958 6.000 -15.543 1.00 10.89 192 LEU B N 1
ATOM 3180 C CA . LEU B 1 195 ? 19.564 6.089 -15.097 1.00 10.14 192 LEU B CA 1
ATOM 3181 C C . LEU B 1 195 ? 18.559 6.446 -16.178 1.00 11.33 192 LEU B C 1
ATOM 3182 O O . LEU B 1 195 ? 18.883 7.116 -17.165 1.00 11.46 192 LEU B O 1
ATOM 3187 N N . GLY B 1 196 ? 17.327 5.996 -15.953 1.00 11.80 193 GLY B N 1
ATOM 3188 C CA . GLY B 1 196 ? 16.229 6.248 -16.865 1.00 10.03 193 GLY B CA 1
ATOM 3189 C C . GLY B 1 196 ? 14.998 5.463 -16.438 1.00 10.00 193 GLY B C 1
ATOM 3190 O O . GLY B 1 196 ? 15.105 4.452 -15.732 1.00 9.75 193 GLY B O 1
ATOM 3191 N N . PHE B 1 197 ? 13.825 5.922 -16.858 1.00 7.49 194 PHE B N 1
ATOM 3192 C CA . PHE B 1 197 ? 12.591 5.232 -16.519 1.00 8.51 194 PHE B CA 1
ATOM 3193 C C . PHE B 1 197 ? 12.660 3.843 -17.138 1.00 7.43 194 PHE B C 1
ATOM 3194 O O . PHE B 1 197 ? 13.349 3.650 -18.135 1.00 7.01 194 PHE B O 1
ATOM 3202 N N . VAL B 1 198 ? 11.979 2.875 -16.537 1.00 8.81 195 VAL B N 1
ATOM 3203 C CA . VAL B 1 198 ? 11.941 1.522 -17.093 1.00 11.15 195 VAL B CA 1
ATOM 3204 C C . VAL B 1 198 ? 10.561 0.903 -16.886 1.00 11.73 195 VAL B C 1
ATOM 3205 O O . VAL B 1 198 ? 9.986 1.022 -15.811 1.00 11.12 195 VAL B O 1
ATOM 3209 N N . ASP B 1 199 ? 10.022 0.254 -17.912 1.00 13.45 196 ASP B N 1
ATOM 3210 C CA . ASP B 1 199 ? 8.700 -0.337 -17.804 1.00 15.29 196 ASP B CA 1
ATOM 3211 C C . ASP B 1 199 ? 8.710 -1.867 -17.754 1.00 15.58 196 ASP B C 1
ATOM 3212 O O . ASP B 1 199 ? 7.666 -2.495 -17.548 1.00 14.41 196 ASP B O 1
ATOM 3217 N N . ARG B 1 200 ? 9.892 -2.448 -17.951 1.00 15.95 197 ARG B N 1
ATOM 3218 C CA . ARG B 1 200 ? 10.075 -3.900 -17.929 1.00 17.82 197 ARG B CA 1
ATOM 3219 C C . ARG B 1 200 ? 11.299 -4.239 -17.076 1.00 18.51 197 ARG B C 1
ATOM 3220 O O . ARG B 1 200 ? 12.336 -3.610 -17.233 1.00 18.40 197 ARG B O 1
ATOM 3228 N N . LEU B 1 201 ? 11.162 -5.204 -16.167 1.00 17.41 198 LEU B N 1
ATOM 3229 C CA . LEU B 1 201 ? 12.277 -5.619 -15.309 1.00 17.75 198 LEU B CA 1
ATOM 3230 C C . LEU B 1 201 ? 12.353 -7.135 -15.262 1.00 17.90 198 LEU B C 1
ATOM 3231 O O . LEU B 1 201 ? 11.326 -7.805 -15.200 1.00 20.18 198 LEU B O 1
ATOM 3236 N N . TYR B 1 202 ? 13.564 -7.675 -15.286 1.00 16.16 199 TYR B N 1
ATOM 3237 C CA . TYR B 1 202 ? 13.730 -9.115 -15.203 1.00 15.22 199 TYR B CA 1
ATOM 3238 C C . TYR B 1 202 ? 13.191 -9.509 -13.833 1.00 13.78 199 TYR B C 1
ATOM 3239 O O . TYR B 1 202 ? 13.242 -8.711 -12.897 1.00 12.03 199 TYR B O 1
ATOM 3248 N N . GLN B 1 203 ? 12.664 -10.723 -13.718 1.00 14.82 200 GLN B N 1
ATOM 3249 C CA . GLN B 1 203 ? 12.112 -11.201 -12.453 1.00 16.57 200 GLN B CA 1
ATOM 3250 C C . GLN B 1 203 ? 13.182 -11.780 -11.531 1.00 14.66 200 GLN B C 1
ATOM 3251 O O . GLN B 1 203 ? 12.949 -12.005 -10.349 1.00 14.38 200 GLN B O 1
ATOM 3257 N N . GLU B 1 204 ? 14.355 -12.026 -12.092 1.00 14.67 201 GLU B N 1
ATOM 3258 C CA . GLU B 1 204 ? 15.489 -12.536 -11.333 1.00 15.49 201 GLU B CA 1
ATOM 3259 C C . GLU B 1 204 ? 16.669 -11.815 -11.967 1.00 14.80 201 GLU B C 1
ATOM 3260 O O . GLU B 1 204 ? 16.519 -11.222 -13.036 1.00 13.13 201 GLU B O 1
ATOM 3266 N N . PRO B 1 205 ? 17.850 -11.849 -11.323 1.00 14.52 202 PRO B N 1
ATOM 3267 C CA . PRO B 1 205 ? 19.021 -11.175 -11.887 1.00 14.14 202 PRO B CA 1
ATOM 3268 C C . PRO B 1 205 ? 19.224 -11.574 -13.347 1.00 13.43 202 PRO B C 1
ATOM 3269 O O . PRO B 1 205 ? 19.191 -12.749 -13.679 1.00 13.91 202 PRO B O 1
ATOM 3273 N N . GLU B 1 206 ? 19.438 -10.590 -14.214 1.00 14.49 203 GLU B N 1
ATOM 3274 C CA . GLU B 1 206 ? 19.640 -10.848 -15.638 1.00 14.63 203 GLU B CA 1
ATOM 3275 C C . GLU B 1 206 ? 20.754 -11.855 -15.929 1.00 15.36 203 GLU B C 1
ATOM 3276 O O . GLU B 1 206 ? 20.644 -12.654 -16.861 1.00 14.34 203 GLU B O 1
ATOM 3282 N N . LEU B 1 207 ? 21.825 -11.821 -15.138 1.00 14.31 204 LEU B N 1
ATOM 3283 C CA . LEU B 1 207 ? 22.928 -12.746 -15.359 1.00 15.92 204 LEU B CA 1
ATOM 3284 C C . LEU B 1 207 ? 22.581 -14.184 -15.009 1.00 15.97 204 LEU B C 1
ATOM 3285 O O . LEU B 1 207 ? 23.226 -15.113 -15.489 1.00 16.88 204 LEU B O 1
ATOM 3290 N N . ALA B 1 208 ? 21.574 -14.376 -14.167 1.00 16.46 205 ALA B N 1
ATOM 3291 C CA . ALA B 1 208 ? 21.163 -15.725 -13.814 1.00 16.01 205 ALA B CA 1
ATOM 3292 C C . ALA B 1 208 ? 20.357 -16.227 -14.998 1.00 17.05 205 ALA B C 1
ATOM 3293 O O . ALA B 1 208 ? 20.603 -17.310 -15.517 1.00 17.49 205 ALA B O 1
ATOM 3295 N N . ALA B 1 209 ? 19.408 -15.409 -15.438 1.00 18.43 206 ALA B N 1
ATOM 3296 C CA . ALA B 1 209 ? 18.551 -15.760 -16.566 1.00 19.98 206 ALA B CA 1
ATOM 3297 C C . ALA B 1 209 ? 19.345 -16.094 -17.827 1.00 20.58 206 ALA B C 1
ATOM 3298 O O . ALA B 1 209 ? 18.881 -16.856 -18.673 1.00 20.26 206 ALA B O 1
ATOM 3300 N N . LYS B 1 210 ? 20.546 -15.539 -17.949 1.00 19.30 207 LYS B N 1
ATOM 3301 C CA . LYS B 1 210 ? 21.341 -15.793 -19.136 1.00 18.62 207 LYS B CA 1
ATOM 3302 C C . LYS B 1 210 ? 22.437 -16.847 -18.979 1.00 19.56 207 LYS B C 1
ATOM 3303 O O . LYS B 1 210 ? 23.281 -17.012 -19.859 1.00 19.60 207 LYS B O 1
ATOM 3309 N N . GLY B 1 211 ? 22.416 -17.567 -17.862 1.00 19.58 208 GLY B N 1
ATOM 3310 C CA . GLY B 1 211 ? 23.393 -18.617 -17.647 1.00 18.80 208 GLY B CA 1
ATOM 3311 C C . GLY B 1 211 ? 24.811 -18.210 -17.285 1.00 19.91 208 GLY B C 1
ATOM 3312 O O . GLY B 1 211 ? 25.755 -18.981 -17.503 1.00 20.22 208 GLY B O 1
ATOM 3313 N N . TRP B 1 212 ? 24.990 -17.013 -16.737 1.00 19.72 209 TRP B N 1
ATOM 3314 C CA . TRP B 1 212 ? 26.335 -16.601 -16.354 1.00 17.21 209 TRP B CA 1
ATOM 3315 C C . TRP B 1 212 ? 26.652 -17.163 -14.971 1.00 15.38 209 TRP B C 1
ATOM 3316 O O . TRP B 1 212 ? 27.652 -17.848 -14.790 1.00 14.94 209 TRP B O 1
ATOM 3327 N N . ARG B 1 213 ? 25.774 -16.891 -14.009 1.00 14.74 210 ARG B N 1
ATOM 3328 C CA . ARG B 1 213 ? 25.930 -17.360 -12.631 1.00 13.47 210 ARG B CA 1
ATOM 3329 C C . ARG B 1 213 ? 24.545 -17.453 -12.008 1.00 13.41 210 ARG B C 1
ATOM 3330 O O . ARG B 1 213 ? 23.704 -16.590 -12.242 1.00 13.65 210 ARG B O 1
ATOM 3338 N N . GLN B 1 214 ? 24.309 -18.487 -11.209 1.00 13.20 211 GLN B N 1
ATOM 3339 C CA . GLN B 1 214 ? 23.018 -18.640 -10.552 1.00 11.53 211 GLN B CA 1
ATOM 3340 C C . GLN B 1 214 ? 23.084 -18.062 -9.147 1.00 10.35 211 GLN B C 1
ATOM 3341 O O . GLN B 1 214 ? 24.165 -17.787 -8.626 1.00 11.15 211 GLN B O 1
ATOM 3347 N N . ARG B 1 215 ? 21.917 -17.862 -8.548 1.00 9.76 212 ARG B N 1
ATOM 3348 C CA . ARG B 1 215 ? 21.815 -17.355 -7.185 1.00 6.80 212 ARG B CA 1
ATOM 3349 C C . ARG B 1 215 ? 22.446 -18.384 -6.236 1.00 7.21 212 ARG B C 1
ATOM 3350 O O . ARG B 1 215 ? 22.166 -19.580 -6.329 1.00 6.70 212 ARG B O 1
ATOM 3358 N N . LEU B 1 216 ? 23.308 -17.931 -5.334 1.00 6.78 213 LEU B N 1
ATOM 3359 C CA . LEU B 1 216 ? 23.925 -18.849 -4.396 1.00 7.05 213 LEU B CA 1
ATOM 3360 C C . LEU B 1 216 ? 22.939 -19.142 -3.275 1.00 8.75 213 LEU B C 1
ATOM 3361 O O . LEU B 1 216 ? 22.087 -18.317 -2.957 1.00 7.15 213 LEU B O 1
ATOM 3366 N N . PRO B 1 217 ? 23.027 -20.344 -2.685 1.00 10.72 214 PRO B N 1
ATOM 3367 C CA . PRO B 1 217 ? 22.160 -20.778 -1.587 1.00 12.00 214 PRO B CA 1
ATOM 3368 C C . PRO B 1 217 ? 22.605 -20.043 -0.328 1.00 12.72 214 PRO B C 1
ATOM 3369 O O . PRO B 1 217 ? 23.699 -20.280 0.182 1.00 12.79 214 PRO B O 1
ATOM 3373 N N . LEU B 1 218 ? 21.757 -19.151 0.164 1.00 13.99 215 LEU B N 1
ATOM 3374 C CA . LEU B 1 218 ? 22.063 -18.368 1.353 1.00 13.87 215 LEU B CA 1
ATOM 3375 C C . LEU B 1 218 ? 22.505 -19.240 2.527 1.00 14.06 215 LEU B C 1
ATOM 3376 O O . LEU B 1 218 ? 23.415 -18.873 3.261 1.00 16.17 215 LEU B O 1
ATOM 3381 N N . GLU B 1 219 ? 21.872 -20.397 2.697 1.00 13.80 216 GLU B N 1
ATOM 3382 C CA . GLU B 1 219 ? 22.216 -21.279 3.807 1.00 15.46 216 GLU B CA 1
ATOM 3383 C C . GLU B 1 219 ? 23.713 -21.613 3.824 1.00 14.75 216 GLU B C 1
ATOM 3384 O O . GLU B 1 219 ? 24.275 -21.934 4.874 1.00 14.03 216 GLU B O 1
ATOM 3390 N N . ASP B 1 220 ? 24.350 -21.531 2.660 1.00 12.60 217 ASP B N 1
ATOM 3391 C CA . ASP B 1 220 ? 25.776 -21.825 2.531 1.00 12.05 217 ASP B CA 1
ATOM 3392 C C . ASP B 1 220 ? 26.679 -20.669 2.986 1.00 10.50 217 ASP B C 1
ATOM 3393 O O . ASP B 1 220 ? 27.882 -20.847 3.169 1.00 10.34 217 ASP B O 1
ATOM 3398 N N . LEU B 1 221 ? 26.099 -19.490 3.167 1.00 9.53 218 LEU B N 1
ATOM 3399 C CA . LEU B 1 221 ? 26.882 -18.310 3.528 1.00 9.76 218 LEU B CA 1
ATOM 3400 C C . LEU B 1 221 ? 26.711 -17.828 4.957 1.00 8.46 218 LEU B C 1
ATOM 3401 O O . LEU B 1 221 ? 27.362 -16.884 5.376 1.00 9.68 218 LEU B O 1
ATOM 3406 N N . VAL B 1 222 ? 25.824 -18.472 5.698 1.00 8.21 219 VAL B N 1
ATOM 3407 C CA . VAL B 1 222 ? 25.558 -18.085 7.068 1.00 7.78 219 VAL B CA 1
ATOM 3408 C C . VAL B 1 222 ? 26.275 -19.013 8.027 1.00 8.43 219 VAL B C 1
ATOM 3409 O O . VAL B 1 222 ? 26.232 -20.232 7.866 1.00 10.14 219 VAL B O 1
ATOM 3413 N N . PHE B 1 223 ? 26.943 -18.430 9.015 1.00 7.12 220 PHE B N 1
ATOM 3414 C CA . PHE B 1 223 ? 27.648 -19.213 10.022 1.00 11.17 220 PHE B CA 1
ATOM 3415 C C . PHE B 1 223 ? 27.186 -18.798 11.420 1.00 11.71 220 PHE B C 1
ATOM 3416 O O . PHE B 1 223 ? 26.773 -17.655 11.638 1.00 9.69 220 PHE B O 1
ATOM 3424 N N . GLU B 1 224 ? 27.273 -19.734 12.360 1.00 12.93 221 GLU B N 1
ATOM 3425 C CA . GLU B 1 224 ? 26.891 -19.490 13.745 1.00 15.26 221 GLU B CA 1
ATOM 3426 C C . GLU B 1 224 ? 28.135 -19.361 14.617 1.00 15.76 221 GLU B C 1
ATOM 3427 O O . GLU B 1 224 ? 28.875 -20.330 14.781 1.00 16.57 221 GLU B O 1
ATOM 3433 N N . GLU B 1 225 ? 28.360 -18.168 15.162 1.00 17.20 222 GLU B N 1
ATOM 3434 C CA . GLU B 1 225 ? 29.494 -17.883 16.054 1.00 17.73 222 GLU B CA 1
ATOM 3435 C C . GLU B 1 225 ? 30.902 -17.843 15.495 1.00 17.29 222 GLU B C 1
ATOM 3436 O O . GLU B 1 225 ? 31.699 -17.001 15.900 1.00 20.12 222 GLU B O 1
ATOM 3442 N N . GLY B 1 226 ? 31.227 -18.755 14.593 1.00 16.67 223 GLY B N 1
ATOM 3443 C CA . GLY B 1 226 ? 32.566 -18.765 14.035 1.00 14.70 223 GLY B CA 1
ATOM 3444 C C . GLY B 1 226 ? 32.555 -19.229 12.597 1.00 14.55 223 GLY B C 1
ATOM 3445 O O . GLY B 1 226 ? 31.659 -19.957 12.170 1.00 12.88 223 GLY B O 1
ATOM 3446 N N . TRP B 1 227 ? 33.556 -18.801 11.843 1.00 14.69 224 TRP B N 1
ATOM 3447 C CA . TRP B 1 227 ? 33.644 -19.173 10.450 1.00 15.74 224 TRP B CA 1
ATOM 3448 C C . TRP B 1 227 ? 33.635 -20.686 10.284 1.00 17.32 224 TRP B C 1
ATOM 3449 O O . TRP B 1 227 ? 34.291 -21.398 11.043 1.00 17.73 224 TRP B O 1
ATOM 3460 N N . GLY B 1 228 ? 32.874 -21.168 9.300 1.00 18.71 225 GLY B N 1
ATOM 3461 C CA . GLY B 1 228 ? 32.793 -22.595 9.035 1.00 18.75 225 GLY B CA 1
ATOM 3462 C C . GLY B 1 228 ? 31.857 -23.401 9.921 1.00 20.55 225 GLY B C 1
ATOM 3463 O O . GLY B 1 228 ? 31.599 -24.573 9.636 1.00 18.94 225 GLY B O 1
ATOM 3464 N N . VAL B 1 229 ? 31.345 -22.789 10.986 1.00 20.98 226 VAL B N 1
ATOM 3465 C CA . VAL B 1 229 ? 30.447 -23.481 11.907 1.00 22.55 226 VAL B CA 1
ATOM 3466 C C . VAL B 1 229 ? 28.980 -23.219 11.585 1.00 24.74 226 VAL B C 1
ATOM 3467 O O . VAL B 1 229 ? 28.568 -22.077 11.393 1.00 26.94 226 VAL B O 1
ATOM 3471 N N . ARG B 1 230 ? 28.197 -24.290 11.524 1.00 26.98 227 ARG B N 1
ATOM 3472 C CA . ARG B 1 230 ? 26.770 -24.199 11.232 1.00 27.82 227 ARG B CA 1
ATOM 3473 C C . ARG B 1 230 ? 25.950 -24.218 12.509 1.00 27.54 227 ARG B C 1
ATOM 3474 O O . ARG B 1 230 ? 24.840 -23.650 12.492 1.00 28.68 227 ARG B O 1
ATOM 3483 N N . LEU C 1 12 ? 48.229 -22.640 23.378 1.00 25.42 9 LEU C N 1
ATOM 3484 C CA . LEU C 1 12 ? 47.630 -21.460 24.056 1.00 26.15 9 LEU C CA 1
ATOM 3485 C C . LEU C 1 12 ? 46.147 -21.250 23.737 1.00 25.14 9 LEU C C 1
ATOM 3486 O O . LEU C 1 12 ? 45.694 -21.512 22.629 1.00 26.52 9 LEU C O 1
ATOM 3491 N N . THR C 1 13 ? 45.406 -20.785 24.738 1.00 24.50 10 THR C N 1
ATOM 3492 C CA . THR C 1 13 ? 43.970 -20.532 24.641 1.00 22.55 10 THR C CA 1
ATOM 3493 C C . THR C 1 13 ? 43.699 -19.026 24.566 1.00 20.47 10 THR C C 1
ATOM 3494 O O . THR C 1 13 ? 44.602 -18.219 24.763 1.00 20.44 10 THR C O 1
ATOM 3498 N N . ALA C 1 14 ? 42.459 -18.649 24.281 1.00 17.94 11 ALA C N 1
ATOM 3499 C CA . ALA C 1 14 ? 42.100 -17.239 24.185 1.00 15.89 11 ALA C CA 1
ATOM 3500 C C . ALA C 1 14 ? 42.150 -16.586 25.564 1.00 13.96 11 ALA C C 1
ATOM 3501 O O . ALA C 1 14 ? 41.754 -17.189 26.555 1.00 14.13 11 ALA C O 1
ATOM 3503 N N . ALA C 1 15 ? 42.647 -15.354 25.617 1.00 12.70 12 ALA C N 1
ATOM 3504 C CA . ALA C 1 15 ? 42.749 -14.620 26.871 1.00 12.44 12 ALA C CA 1
ATOM 3505 C C . ALA C 1 15 ? 42.435 -13.141 26.678 1.00 12.47 12 ALA C C 1
ATOM 3506 O O . ALA C 1 15 ? 42.428 -12.632 25.556 1.00 13.72 12 ALA C O 1
ATOM 3508 N N . GLY C 1 16 ? 42.183 -12.458 27.787 1.00 10.54 13 GLY C N 1
ATOM 3509 C CA . GLY C 1 16 ? 41.878 -11.041 27.738 1.00 10.47 13 GLY C CA 1
ATOM 3510 C C . GLY C 1 16 ? 41.739 -10.520 29.152 1.00 9.65 13 GLY C C 1
ATOM 3511 O O . GLY C 1 16 ? 42.085 -11.214 30.102 1.00 7.86 13 GLY C O 1
ATOM 3512 N N . ALA C 1 17 ? 41.231 -9.303 29.293 1.00 9.64 14 ALA C N 1
ATOM 3513 C CA . ALA C 1 17 ? 41.031 -8.689 30.604 1.00 10.55 14 ALA C CA 1
ATOM 3514 C C . ALA C 1 17 ? 39.995 -9.412 31.473 1.00 10.65 14 ALA C C 1
ATOM 3515 O O . ALA C 1 17 ? 39.001 -9.933 30.965 1.00 11.43 14 ALA C O 1
ATOM 3517 N N . PHE C 1 18 ? 40.238 -9.441 32.783 1.00 10.34 15 PHE C N 1
ATOM 3518 C CA . PHE C 1 18 ? 39.300 -10.048 33.734 1.00 10.09 15 PHE C CA 1
ATOM 3519 C C . PHE C 1 18 ? 38.050 -9.176 33.746 1.00 11.15 15 PHE C C 1
ATOM 3520 O O . PHE C 1 18 ? 38.061 -8.074 33.205 1.00 10.45 15 PHE C O 1
ATOM 3528 N N . SER C 1 19 ? 36.985 -9.653 34.384 1.00 11.98 16 SER C N 1
ATOM 3529 C CA . SER C 1 19 ? 35.751 -8.882 34.466 1.00 13.57 16 SER C CA 1
ATOM 3530 C C . SER C 1 19 ? 35.993 -7.727 35.419 1.00 15.46 16 SER C C 1
ATOM 3531 O O . SER C 1 19 ? 37.046 -7.651 36.055 1.00 17.04 16 SER C O 1
ATOM 3534 N N . SER C 1 20 ? 35.015 -6.836 35.523 1.00 15.35 17 SER C N 1
ATOM 3535 C CA . SER C 1 20 ? 35.123 -5.687 36.409 1.00 16.62 17 SER C CA 1
ATOM 3536 C C . SER C 1 20 ? 35.223 -6.139 37.876 1.00 15.86 17 SER C C 1
ATOM 3537 O O . SER C 1 20 ? 36.001 -5.580 38.654 1.00 15.38 17 SER C O 1
ATOM 3540 N N . ASP C 1 21 ? 34.439 -7.152 38.241 1.00 14.79 18 ASP C N 1
ATOM 3541 C CA . ASP C 1 21 ? 34.440 -7.679 39.606 1.00 13.96 18 ASP C CA 1
ATOM 3542 C C . ASP C 1 21 ? 35.757 -8.398 39.897 1.00 13.20 18 ASP C C 1
ATOM 3543 O O . ASP C 1 21 ? 36.308 -8.286 40.990 1.00 13.52 18 ASP C O 1
ATOM 3548 N N . GLU C 1 22 ? 36.252 -9.149 38.919 1.00 12.07 19 GLU C N 1
ATOM 3549 C CA . GLU C 1 22 ? 37.506 -9.875 39.094 1.00 12.72 19 GLU C CA 1
ATOM 3550 C C . GLU C 1 22 ? 38.671 -8.907 39.205 1.00 11.47 19 GLU C C 1
ATOM 3551 O O . GLU C 1 22 ? 39.562 -9.088 40.024 1.00 10.13 19 GLU C O 1
ATOM 3557 N N . ARG C 1 23 ? 38.644 -7.877 38.370 1.00 11.59 20 ARG C N 1
ATOM 3558 C CA . ARG C 1 23 ? 39.681 -6.864 38.362 1.00 12.03 20 ARG C CA 1
ATOM 3559 C C . ARG C 1 23 ? 39.737 -6.120 39.693 1.00 11.34 20 ARG C C 1
ATOM 3560 O O . ARG C 1 23 ? 40.812 -5.810 40.186 1.00 11.31 20 ARG C O 1
ATOM 3568 N N . ALA C 1 24 ? 38.579 -5.848 40.283 1.00 10.68 21 ALA C N 1
ATOM 3569 C CA . ALA C 1 24 ? 38.544 -5.145 41.560 1.00 10.65 21 ALA C CA 1
ATOM 3570 C C . ALA C 1 24 ? 39.090 -6.003 42.705 1.00 9.61 21 ALA C C 1
ATOM 3571 O O . ALA C 1 24 ? 39.695 -5.476 43.633 1.00 12.92 21 ALA C O 1
ATOM 3573 N N . ALA C 1 25 ? 38.876 -7.314 42.647 1.00 8.19 22 ALA C N 1
ATOM 3574 C CA . ALA C 1 25 ? 39.383 -8.205 43.692 1.00 7.54 22 ALA C CA 1
ATOM 3575 C C . ALA C 1 25 ? 40.907 -8.247 43.644 1.00 8.05 22 ALA C C 1
ATOM 3576 O O . ALA C 1 25 ? 41.564 -8.207 44.689 1.00 6.64 22 ALA C O 1
ATOM 3578 N N . VAL C 1 26 ? 41.464 -8.329 42.432 1.00 6.76 23 VAL C N 1
ATOM 3579 C CA . VAL C 1 26 ? 42.917 -8.373 42.264 1.00 7.21 23 VAL C CA 1
ATOM 3580 C C . VAL C 1 26 ? 43.533 -7.108 42.863 1.00 8.05 23 VAL C C 1
ATOM 3581 O O . VAL C 1 26 ? 44.460 -7.183 43.672 1.00 8.37 23 VAL C O 1
ATOM 3585 N N . TYR C 1 27 ? 43.006 -5.949 42.480 1.00 8.15 24 TYR C N 1
ATOM 3586 C CA . TYR C 1 27 ? 43.507 -4.682 43.010 1.00 9.61 24 TYR C CA 1
ATOM 3587 C C . TYR C 1 27 ? 43.238 -4.544 44.506 1.00 10.05 24 TYR C C 1
ATOM 3588 O O . TYR C 1 27 ? 43.987 -3.873 45.215 1.00 10.67 24 TYR C O 1
ATOM 3597 N N . ARG C 1 28 ? 42.172 -5.177 44.989 1.00 10.26 25 ARG C N 1
ATOM 3598 C CA . ARG C 1 28 ? 41.842 -5.087 46.406 1.00 10.69 25 ARG C CA 1
ATOM 3599 C C . ARG C 1 28 ? 42.898 -5.780 47.265 1.00 8.78 25 ARG C C 1
ATOM 3600 O O . ARG C 1 28 ? 43.226 -5.305 48.348 1.00 11.12 25 ARG C O 1
ATOM 3608 N N . ALA C 1 29 ? 43.416 -6.907 46.785 1.00 6.37 26 ALA C N 1
ATOM 3609 C CA . ALA C 1 29 ? 44.446 -7.647 47.506 1.00 5.70 26 ALA C CA 1
ATOM 3610 C C . ALA C 1 29 ? 45.754 -6.858 47.467 1.00 7.28 26 ALA C C 1
ATOM 3611 O O . ALA C 1 29 ? 46.445 -6.713 48.479 1.00 7.31 26 ALA C O 1
ATOM 3613 N N . ILE C 1 30 ? 46.093 -6.362 46.281 1.00 7.28 27 ILE C N 1
ATOM 3614 C CA . ILE C 1 30 ? 47.307 -5.592 46.087 1.00 6.59 27 ILE C CA 1
ATOM 3615 C C . ILE C 1 30 ? 47.307 -4.346 46.972 1.00 8.86 27 ILE C C 1
ATOM 3616 O O . ILE C 1 30 ? 48.348 -3.983 47.532 1.00 7.76 27 ILE C O 1
ATOM 3621 N N . GLU C 1 31 ? 46.136 -3.715 47.109 1.00 8.19 28 GLU C N 1
ATOM 3622 C CA . GLU C 1 31 ? 45.988 -2.474 47.881 1.00 9.52 28 GLU C CA 1
ATOM 3623 C C . GLU C 1 31 ? 45.727 -2.571 49.394 1.00 8.60 28 GLU C C 1
ATOM 3624 O O . GLU C 1 31 ? 45.934 -1.593 50.112 1.00 6.57 28 GLU C O 1
ATOM 3630 N N . THR C 1 32 ? 45.278 -3.721 49.890 1.00 8.15 29 THR C N 1
ATOM 3631 C CA . THR C 1 32 ? 45.004 -3.830 51.318 1.00 8.29 29 THR C CA 1
ATOM 3632 C C . THR C 1 32 ? 45.918 -4.758 52.100 1.00 10.61 29 THR C C 1
ATOM 3633 O O . THR C 1 32 ? 45.858 -4.782 53.336 1.00 10.49 29 THR C O 1
ATOM 3637 N N . ARG C 1 33 ? 46.754 -5.534 51.415 1.00 8.58 30 ARG C N 1
ATOM 3638 C CA . ARG C 1 33 ? 47.639 -6.418 52.161 1.00 11.44 30 ARG C CA 1
ATOM 3639 C C . ARG C 1 33 ? 48.700 -5.584 52.885 1.00 10.80 30 ARG C C 1
ATOM 3640 O O . ARG C 1 33 ? 49.179 -4.563 52.374 1.00 9.71 30 ARG C O 1
ATOM 3648 N N . ARG C 1 34 ? 49.054 -6.025 54.085 1.00 8.29 31 ARG C N 1
ATOM 3649 C CA . ARG C 1 34 ? 50.030 -5.322 54.890 1.00 7.24 31 ARG C CA 1
ATOM 3650 C C . ARG C 1 34 ? 51.120 -6.278 55.334 1.00 7.76 31 ARG C C 1
ATOM 3651 O O . ARG C 1 34 ? 51.023 -7.488 55.113 1.00 6.51 31 ARG C O 1
ATOM 3659 N N . ASP C 1 35 ? 52.168 -5.722 55.938 1.00 6.24 32 ASP C N 1
ATOM 3660 C CA . ASP C 1 35 ? 53.216 -6.544 56.512 1.00 9.10 32 ASP C CA 1
ATOM 3661 C C . ASP C 1 35 ? 52.749 -6.535 57.966 1.00 8.95 32 ASP C C 1
ATOM 3662 O O . ASP C 1 35 ? 52.743 -5.491 58.612 1.00 11.05 32 ASP C O 1
ATOM 3667 N N . VAL C 1 36 ? 52.324 -7.684 58.469 1.00 9.17 33 VAL C N 1
ATOM 3668 C CA . VAL C 1 36 ? 51.825 -7.757 59.833 1.00 7.62 33 VAL C CA 1
ATOM 3669 C C . VAL C 1 36 ? 52.900 -8.211 60.804 1.00 8.00 33 VAL C C 1
ATOM 3670 O O . VAL C 1 36 ? 53.673 -9.114 60.494 1.00 7.13 33 VAL C O 1
ATOM 3674 N N . ARG C 1 37 ? 52.947 -7.571 61.971 1.00 7.47 34 ARG C N 1
ATOM 3675 C CA . ARG C 1 37 ? 53.923 -7.923 62.993 1.00 10.46 34 ARG C CA 1
ATOM 3676 C C . ARG C 1 37 ? 53.272 -8.280 64.307 1.00 9.86 34 ARG C C 1
ATOM 3677 O O . ARG C 1 37 ? 53.619 -9.278 64.921 1.00 11.70 34 ARG C O 1
ATOM 3685 N N . ASP C 1 38 ? 52.320 -7.459 64.726 1.00 12.19 35 ASP C N 1
ATOM 3686 C CA . ASP C 1 38 ? 51.664 -7.641 66.012 1.00 14.60 35 ASP C CA 1
ATOM 3687 C C . ASP C 1 38 ? 50.172 -8.033 66.046 1.00 14.47 35 ASP C C 1
ATOM 3688 O O . ASP C 1 38 ? 49.577 -8.048 67.126 1.00 14.10 35 ASP C O 1
ATOM 3693 N N . GLU C 1 39 ? 49.557 -8.352 64.910 1.00 11.22 36 GLU C N 1
ATOM 3694 C CA . GLU C 1 39 ? 48.139 -8.723 64.956 1.00 13.31 36 GLU C CA 1
ATOM 3695 C C . GLU C 1 39 ? 47.827 -10.215 64.751 1.00 11.98 36 GLU C C 1
ATOM 3696 O O . GLU C 1 39 ? 46.671 -10.629 64.795 1.00 11.17 36 GLU C O 1
ATOM 3702 N N . PHE C 1 40 ? 48.856 -11.022 64.542 1.00 12.46 37 PHE C N 1
ATOM 3703 C CA . PHE C 1 40 ? 48.662 -12.452 64.334 1.00 12.74 37 PHE C CA 1
ATOM 3704 C C . PHE C 1 40 ? 47.770 -13.094 65.395 1.00 14.73 37 PHE C C 1
ATOM 3705 O O . PHE C 1 40 ? 47.854 -12.774 66.580 1.00 15.55 37 PHE C O 1
ATOM 3713 N N . LEU C 1 41 ? 46.914 -14.008 64.955 1.00 17.40 38 LEU C N 1
ATOM 3714 C CA . LEU C 1 41 ? 46.016 -14.726 65.849 1.00 18.75 38 LEU C CA 1
ATOM 3715 C C . LEU C 1 41 ? 46.621 -16.108 66.071 1.00 19.31 38 LEU C C 1
ATOM 3716 O O . LEU C 1 41 ? 47.322 -16.623 65.202 1.00 18.93 38 LEU C O 1
ATOM 3721 N N . PRO C 1 42 ? 46.361 -16.723 67.237 1.00 19.60 39 PRO C N 1
ATOM 3722 C CA . PRO C 1 42 ? 46.887 -18.047 67.588 1.00 20.55 39 PRO C CA 1
ATOM 3723 C C . PRO C 1 42 ? 46.257 -19.287 66.952 1.00 22.03 39 PRO C C 1
ATOM 3724 O O . PRO C 1 42 ? 46.805 -20.377 67.057 1.00 23.86 39 PRO C O 1
ATOM 3728 N N . GLU C 1 43 ? 45.114 -19.138 66.305 1.00 23.28 40 GLU C N 1
ATOM 3729 C CA . GLU C 1 43 ? 44.469 -20.283 65.683 1.00 25.00 40 GLU C CA 1
ATOM 3730 C C . GLU C 1 43 ? 45.312 -20.823 64.533 1.00 23.65 40 GLU C C 1
ATOM 3731 O O . GLU C 1 43 ? 45.708 -20.080 63.639 1.00 23.24 40 GLU C O 1
ATOM 3737 N N . PRO C 1 44 ? 45.601 -22.132 64.552 1.00 23.19 41 PRO C N 1
ATOM 3738 C CA . PRO C 1 44 ? 46.403 -22.784 63.512 1.00 22.67 41 PRO C CA 1
ATOM 3739 C C . PRO C 1 44 ? 45.770 -22.725 62.131 1.00 22.20 41 PRO C C 1
ATOM 3740 O O . PRO C 1 44 ? 44.547 -22.809 61.984 1.00 22.83 41 PRO C O 1
ATOM 3744 N N . LEU C 1 45 ? 46.613 -22.567 61.119 1.00 21.32 42 LEU C N 1
ATOM 3745 C CA . LEU C 1 45 ? 46.159 -22.549 59.738 1.00 21.71 42 LEU C CA 1
ATOM 3746 C C . LEU C 1 45 ? 46.057 -24.028 59.373 1.00 20.52 42 LEU C C 1
ATOM 3747 O O . LEU C 1 45 ? 46.900 -24.816 59.787 1.00 18.93 42 LEU C O 1
ATOM 3752 N N . SER C 1 46 ? 45.031 -24.414 58.619 1.00 20.86 43 SER C N 1
ATOM 3753 C CA . SER C 1 46 ? 44.868 -25.823 58.252 1.00 20.10 43 SER C CA 1
ATOM 3754 C C . SER C 1 46 ? 45.827 -26.195 57.146 1.00 20.60 43 SER C C 1
ATOM 3755 O O . SER C 1 46 ? 46.296 -25.334 56.402 1.00 20.16 43 SER C O 1
ATOM 3758 N N . GLU C 1 47 ? 46.113 -27.487 57.040 1.00 21.26 44 GLU C N 1
ATOM 3759 C CA . GLU C 1 47 ? 47.019 -27.991 56.021 1.00 20.76 44 GLU C CA 1
ATOM 3760 C C . GLU C 1 47 ? 46.598 -27.571 54.622 1.00 21.08 44 GLU C C 1
ATOM 3761 O O . GLU C 1 47 ? 47.425 -27.185 53.795 1.00 20.17 44 GLU C O 1
ATOM 3767 N N . GLU C 1 48 ? 45.302 -27.640 54.362 1.00 20.48 45 GLU C N 1
ATOM 3768 C CA . GLU C 1 48 ? 44.783 -27.293 53.053 1.00 22.10 45 GLU C CA 1
ATOM 3769 C C . GLU C 1 48 ? 44.989 -25.835 52.673 1.00 20.58 45 GLU C C 1
ATOM 3770 O O . GLU C 1 48 ? 45.217 -25.533 51.502 1.00 20.21 45 GLU C O 1
ATOM 3776 N N . LEU C 1 49 ? 44.926 -24.939 53.657 1.00 18.31 46 LEU C N 1
ATOM 3777 C CA . LEU C 1 49 ? 45.152 -23.515 53.420 1.00 16.67 46 LEU C CA 1
ATOM 3778 C C . LEU C 1 49 ? 46.634 -23.291 53.147 1.00 15.48 46 LEU C C 1
ATOM 3779 O O . LEU C 1 49 ? 47.007 -22.599 52.205 1.00 17.29 46 LEU C O 1
ATOM 3784 N N . ILE C 1 50 ? 47.481 -23.882 53.975 1.00 14.10 47 ILE C N 1
ATOM 3785 C CA . ILE C 1 50 ? 48.912 -23.723 53.791 1.00 13.74 47 ILE C CA 1
ATOM 3786 C C . ILE C 1 50 ? 49.272 -24.220 52.397 1.00 13.26 47 ILE C C 1
ATOM 3787 O O . ILE C 1 50 ? 50.053 -23.591 51.682 1.00 12.71 47 ILE C O 1
ATOM 3792 N N . ALA C 1 51 ? 48.676 -25.335 51.996 1.00 13.82 48 ALA C N 1
ATOM 3793 C CA . ALA C 1 51 ? 48.924 -25.884 50.671 1.00 13.10 48 ALA C CA 1
ATOM 3794 C C . ALA C 1 51 ? 48.478 -24.896 49.586 1.00 14.13 48 ALA C C 1
ATOM 3795 O O . ALA C 1 51 ? 49.082 -24.833 48.517 1.00 15.60 48 ALA C O 1
ATOM 3797 N N . ARG C 1 52 ? 47.420 -24.129 49.845 1.00 13.02 49 ARG C N 1
ATOM 3798 C CA . ARG C 1 52 ? 46.956 -23.170 48.847 1.00 10.49 49 ARG C CA 1
ATOM 3799 C C . ARG C 1 52 ? 47.927 -22.003 48.740 1.00 10.94 49 ARG C C 1
ATOM 3800 O O . ARG C 1 52 ? 48.205 -21.520 47.639 1.00 10.66 49 ARG C O 1
ATOM 3808 N N . LEU C 1 53 ? 48.453 -21.564 49.883 1.00 8.81 50 LEU C N 1
ATOM 3809 C CA . LEU C 1 53 ? 49.396 -20.448 49.915 1.00 9.09 50 LEU C CA 1
ATOM 3810 C C . LEU C 1 53 ? 50.704 -20.799 49.232 1.00 8.38 50 LEU C C 1
ATOM 3811 O O . LEU C 1 53 ? 51.267 -19.989 48.498 1.00 10.34 50 LEU C O 1
ATOM 3816 N N . LEU C 1 54 ? 51.189 -22.008 49.476 1.00 8.86 51 LEU C N 1
ATOM 3817 C CA . LEU C 1 54 ? 52.434 -22.458 48.870 1.00 9.91 51 LEU C CA 1
ATOM 3818 C C . LEU C 1 54 ? 52.202 -22.724 47.389 1.00 7.17 51 LEU C C 1
ATOM 3819 O O . LEU C 1 54 ? 53.074 -22.479 46.559 1.00 9.36 51 LEU C O 1
ATOM 3824 N N . GLY C 1 55 ? 51.011 -23.213 47.065 1.00 8.93 52 GLY C N 1
ATOM 3825 C CA . GLY C 1 55 ? 50.677 -23.494 45.681 1.00 8.51 52 GLY C CA 1
ATOM 3826 C C . GLY C 1 55 ? 50.766 -22.225 44.856 1.00 8.00 52 GLY C C 1
ATOM 3827 O O . GLY C 1 55 ? 51.246 -22.232 43.724 1.00 6.63 52 GLY C O 1
ATOM 3828 N N . ALA C 1 56 ? 50.305 -21.126 45.435 1.00 7.29 53 ALA C N 1
ATOM 3829 C CA . ALA C 1 56 ? 50.345 -19.843 44.761 1.00 5.90 53 ALA C CA 1
ATOM 3830 C C . ALA C 1 56 ? 51.795 -19.422 44.586 1.00 7.12 53 ALA C C 1
ATOM 3831 O O . ALA C 1 56 ? 52.203 -18.981 43.510 1.00 8.98 53 ALA C O 1
ATOM 3833 N N . ALA C 1 57 ? 52.587 -19.574 45.640 1.00 7.47 54 ALA C N 1
ATOM 3834 C CA . ALA C 1 57 ? 53.990 -19.187 45.565 1.00 5.69 54 ALA C CA 1
ATOM 3835 C C . ALA C 1 57 ? 54.651 -19.913 44.408 1.00 7.11 54 ALA C C 1
ATOM 3836 O O . ALA C 1 57 ? 55.373 -19.313 43.616 1.00 5.22 54 ALA C O 1
ATOM 3838 N N . HIS C 1 58 ? 54.385 -21.211 44.311 1.00 8.40 55 HIS C N 1
ATOM 3839 C CA . HIS C 1 58 ? 54.962 -22.054 43.262 1.00 10.12 55 HIS C CA 1
ATOM 3840 C C . HIS C 1 58 ? 54.542 -21.652 41.845 1.00 11.40 55 HIS C C 1
ATOM 3841 O O . HIS C 1 58 ? 55.223 -21.992 40.873 1.00 10.65 55 HIS C O 1
ATOM 3848 N N . GLN C 1 59 ? 53.436 -20.919 41.728 1.00 12.59 56 GLN C N 1
ATOM 3849 C CA . GLN C 1 59 ? 52.937 -20.487 40.419 1.00 11.69 56 GLN C CA 1
ATOM 3850 C C . GLN C 1 59 ? 53.684 -19.251 39.932 1.00 11.08 56 GLN C C 1
ATOM 3851 O O . GLN C 1 59 ? 53.433 -18.749 38.836 1.00 10.78 56 GLN C O 1
ATOM 3857 N N . ALA C 1 60 ? 54.605 -18.758 40.751 1.00 10.08 57 ALA C N 1
ATOM 3858 C CA . ALA C 1 60 ? 55.372 -17.575 40.396 1.00 7.94 57 ALA C CA 1
ATOM 3859 C C . ALA C 1 60 ? 56.276 -17.835 39.198 1.00 7.42 57 ALA C C 1
ATOM 3860 O O . ALA C 1 60 ? 56.505 -18.979 38.813 1.00 6.53 57 ALA C O 1
ATOM 3862 N N . PRO C 1 61 ? 56.776 -16.762 38.571 1.00 6.25 58 PRO C N 1
ATOM 3863 C CA . PRO C 1 61 ? 57.666 -16.902 37.417 1.00 5.90 58 PRO C CA 1
ATOM 3864 C C . PRO C 1 61 ? 59.087 -17.138 37.943 1.00 4.49 58 PRO C C 1
ATOM 3865 O O . PRO C 1 61 ? 59.386 -16.770 39.070 1.00 1.70 58 PRO C O 1
ATOM 3869 N N . SER C 1 62 ? 59.947 -17.773 37.152 1.00 6.31 59 SER C N 1
ATOM 3870 C CA . SER C 1 62 ? 61.330 -17.993 37.574 1.00 7.09 59 SER C CA 1
ATOM 3871 C C . SER C 1 62 ? 62.234 -18.027 36.354 1.00 6.89 59 SER C C 1
ATOM 3872 O O . SER C 1 62 ? 61.900 -18.658 35.355 1.00 8.47 59 SER C O 1
ATOM 3875 N N . VAL C 1 63 ? 63.371 -17.336 36.433 1.00 8.05 60 VAL C N 1
ATOM 3876 C CA . VAL C 1 63 ? 64.332 -17.271 35.330 1.00 8.10 60 VAL C CA 1
ATOM 3877 C C . VAL C 1 63 ? 64.681 -18.687 34.844 1.00 8.73 60 VAL C C 1
ATOM 3878 O O . VAL C 1 63 ? 65.042 -19.551 35.636 1.00 9.15 60 VAL C O 1
ATOM 3882 N N . GLY C 1 64 ? 64.547 -18.919 33.541 1.00 9.28 61 GLY C N 1
ATOM 3883 C CA . GLY C 1 64 ? 64.822 -20.234 32.985 1.00 8.94 61 GLY C CA 1
ATOM 3884 C C . GLY C 1 64 ? 63.901 -21.292 33.572 1.00 8.12 61 GLY C C 1
ATOM 3885 O O . GLY C 1 64 ? 64.155 -22.488 33.450 1.00 7.99 61 GLY C O 1
ATOM 3886 N N . PHE C 1 65 ? 62.823 -20.848 34.207 1.00 8.71 62 PHE C N 1
ATOM 3887 C CA . PHE C 1 65 ? 61.876 -21.750 34.849 1.00 11.14 62 PHE C CA 1
ATOM 3888 C C . PHE C 1 65 ? 62.650 -22.584 35.875 1.00 12.06 62 PHE C C 1
ATOM 3889 O O . PHE C 1 65 ? 62.270 -23.702 36.214 1.00 13.55 62 PHE C O 1
ATOM 3897 N N . MET C 1 66 ? 63.733 -21.994 36.377 1.00 11.56 63 MET C N 1
ATOM 3898 C CA . MET C 1 66 ? 64.622 -22.614 37.352 1.00 10.03 63 MET C CA 1
ATOM 3899 C C . MET C 1 66 ? 63.896 -23.133 38.591 1.00 10.71 63 MET C C 1
ATOM 3900 O O . MET C 1 66 ? 64.200 -24.230 39.087 1.00 10.34 63 MET C O 1
ATOM 3905 N N . GLN C 1 67 ? 62.944 -22.348 39.095 1.00 9.79 64 GLN C N 1
ATOM 3906 C CA . GLN C 1 67 ? 62.172 -22.745 40.272 1.00 8.99 64 GLN C CA 1
ATOM 3907 C C . GLN C 1 67 ? 63.155 -23.114 41.391 1.00 9.38 64 GLN C C 1
ATOM 3908 O O . GLN C 1 67 ? 63.111 -24.219 41.924 1.00 8.60 64 GLN C O 1
ATOM 3914 N N . PRO C 1 68 ? 64.027 -22.163 41.781 1.00 9.45 65 PRO C N 1
ATOM 3915 C CA . PRO C 1 68 ? 65.066 -22.283 42.813 1.00 9.30 65 PRO C CA 1
ATOM 3916 C C . PRO C 1 68 ? 64.612 -22.269 44.267 1.00 8.64 65 PRO C C 1
ATOM 3917 O O . PRO C 1 68 ? 65.444 -22.305 45.178 1.00 8.21 65 PRO C O 1
ATOM 3921 N N . TRP C 1 69 ? 63.307 -22.228 44.492 1.00 6.58 66 TRP C N 1
ATOM 3922 C CA . TRP C 1 69 ? 62.801 -22.159 45.851 1.00 7.89 66 TRP C CA 1
ATOM 3923 C C . TRP C 1 69 ? 62.524 -23.434 46.643 1.00 9.30 66 TRP C C 1
ATOM 3924 O O . TRP C 1 69 ? 62.286 -24.513 46.089 1.00 6.20 66 TRP C O 1
ATOM 3935 N N . ASN C 1 70 ? 62.581 -23.267 47.966 1.00 10.71 67 ASN C N 1
ATOM 3936 C CA . ASN C 1 70 ? 62.290 -24.315 48.949 1.00 11.26 67 ASN C CA 1
ATOM 3937 C C . ASN C 1 70 ? 61.581 -23.596 50.084 1.00 12.81 67 ASN C C 1
ATOM 3938 O O . ASN C 1 70 ? 61.808 -22.402 50.299 1.00 14.24 67 ASN C O 1
ATOM 3943 N N . PHE C 1 71 ? 60.725 -24.317 50.799 1.00 13.43 68 PHE C N 1
ATOM 3944 C CA . PHE C 1 71 ? 59.958 -23.748 51.899 1.00 15.06 68 PHE C CA 1
ATOM 3945 C C . PHE C 1 71 ? 60.124 -24.576 53.164 1.00 16.19 68 PHE C C 1
ATOM 3946 O O . PHE C 1 71 ? 59.738 -25.750 53.210 1.00 16.89 68 PHE C O 1
ATOM 3954 N N . VAL C 1 72 ? 60.708 -23.969 54.189 1.00 14.73 69 VAL C N 1
ATOM 3955 C CA . VAL C 1 72 ? 60.887 -24.668 55.443 1.00 14.76 69 VAL C CA 1
ATOM 3956 C C . VAL C 1 72 ? 59.805 -24.166 56.388 1.00 15.77 69 VAL C C 1
ATOM 3957 O O . VAL C 1 72 ? 59.843 -23.025 56.836 1.00 17.10 69 VAL C O 1
ATOM 3961 N N . LEU C 1 73 ? 58.826 -25.015 56.669 1.00 16.55 70 LEU C N 1
ATOM 3962 C CA . LEU C 1 73 ? 57.740 -24.639 57.564 1.00 17.40 70 LEU C CA 1
ATOM 3963 C C . LEU C 1 73 ? 58.239 -24.794 58.996 1.00 18.89 70 LEU C C 1
ATOM 3964 O O . LEU C 1 73 ? 58.833 -25.820 59.346 1.00 20.18 70 LEU C O 1
ATOM 3969 N N . VAL C 1 74 ? 58.008 -23.776 59.817 1.00 18.94 71 VAL C N 1
ATOM 3970 C CA . VAL C 1 74 ? 58.455 -23.793 61.205 1.00 19.91 71 VAL C CA 1
ATOM 3971 C C . VAL C 1 74 ? 57.282 -23.621 62.146 1.00 21.62 71 VAL C C 1
ATOM 3972 O O . VAL C 1 74 ? 56.570 -22.626 62.071 1.00 21.60 71 VAL C O 1
ATOM 3976 N N . ARG C 1 75 ? 57.096 -24.586 63.044 1.00 24.88 72 ARG C N 1
ATOM 3977 C CA . ARG C 1 75 ? 55.977 -24.547 63.977 1.00 27.73 72 ARG C CA 1
ATOM 3978 C C . ARG C 1 75 ? 56.338 -24.705 65.459 1.00 30.44 72 ARG C C 1
ATOM 3979 O O . ARG C 1 75 ? 55.596 -24.251 66.333 1.00 31.46 72 ARG C O 1
ATOM 3987 N N . GLN C 1 76 ? 57.470 -25.340 65.744 1.00 32.54 73 GLN C N 1
ATOM 3988 C CA . GLN C 1 76 ? 57.889 -25.576 67.127 1.00 33.47 73 GLN C CA 1
ATOM 3989 C C . GLN C 1 76 ? 58.280 -24.339 67.933 1.00 32.58 73 GLN C C 1
ATOM 3990 O O . GLN C 1 76 ? 58.893 -23.406 67.409 1.00 30.76 73 GLN C O 1
ATOM 3996 N N . ASP C 1 77 ? 57.928 -24.356 69.219 1.00 32.50 74 ASP C N 1
ATOM 3997 C CA . ASP C 1 77 ? 58.246 -23.262 70.138 1.00 32.89 74 ASP C CA 1
ATOM 3998 C C . ASP C 1 77 ? 59.751 -23.035 70.245 1.00 32.74 74 ASP C C 1
ATOM 3999 O O . ASP C 1 77 ? 60.226 -21.897 70.202 1.00 32.35 74 ASP C O 1
ATOM 4004 N N . GLU C 1 78 ? 60.492 -24.127 70.405 1.00 31.94 75 GLU C N 1
ATOM 4005 C CA . GLU C 1 78 ? 61.937 -24.060 70.523 1.00 30.97 75 GLU C CA 1
ATOM 4006 C C . GLU C 1 78 ? 62.566 -23.319 69.350 1.00 29.39 75 GLU C C 1
ATOM 4007 O O . GLU C 1 78 ? 63.343 -22.386 69.538 1.00 27.96 75 GLU C O 1
ATOM 4013 N N . THR C 1 79 ? 62.225 -23.737 68.139 1.00 28.31 76 THR C N 1
ATOM 4014 C CA . THR C 1 79 ? 62.778 -23.111 66.947 1.00 27.30 76 THR C CA 1
ATOM 4015 C C . THR C 1 79 ? 62.475 -21.615 66.883 1.00 26.47 76 THR C C 1
ATOM 4016 O O . THR C 1 79 ? 63.338 -20.818 66.520 1.00 25.39 76 THR C O 1
ATOM 4020 N N . ARG C 1 80 ? 61.253 -21.236 67.241 1.00 24.49 77 ARG C N 1
ATOM 4021 C CA . ARG C 1 80 ? 60.871 -19.834 67.209 1.00 25.42 77 ARG C CA 1
ATOM 4022 C C . ARG C 1 80 ? 61.654 -18.982 68.199 1.00 25.25 77 ARG C C 1
ATOM 4023 O O . ARG C 1 80 ? 62.080 -17.875 67.865 1.00 24.08 77 ARG C O 1
ATOM 4031 N N . GLU C 1 81 ? 61.837 -19.496 69.414 1.00 24.91 78 GLU C N 1
ATOM 4032 C CA . GLU C 1 81 ? 62.586 -18.778 70.442 1.00 24.74 78 GLU C CA 1
ATOM 4033 C C . GLU C 1 81 ? 64.033 -18.563 69.987 1.00 23.18 78 GLU C C 1
ATOM 4034 O O . GLU C 1 81 ? 64.623 -17.507 70.230 1.00 20.49 78 GLU C O 1
ATOM 4040 N N . LYS C 1 82 ? 64.591 -19.573 69.325 1.00 20.71 79 LYS C N 1
ATOM 4041 C CA . LYS C 1 82 ? 65.956 -19.513 68.808 1.00 20.41 79 LYS C CA 1
ATOM 4042 C C . LYS C 1 82 ? 66.030 -18.463 67.711 1.00 19.05 79 LYS C C 1
ATOM 4043 O O . LYS C 1 82 ? 66.943 -17.636 67.683 1.00 19.15 79 LYS C O 1
ATOM 4049 N N . VAL C 1 83 ? 65.063 -18.518 66.800 1.00 17.12 80 VAL C N 1
ATOM 4050 C CA . VAL C 1 83 ? 64.989 -17.575 65.700 1.00 15.65 80 VAL C CA 1
ATOM 4051 C C . VAL C 1 83 ? 64.791 -16.179 66.265 1.00 15.83 80 VAL C C 1
ATOM 4052 O O . VAL C 1 83 ? 65.453 -15.227 65.845 1.00 15.13 80 VAL C O 1
ATOM 4056 N N . TRP C 1 84 ? 63.889 -16.061 67.234 1.00 16.80 81 TRP C N 1
ATOM 4057 C CA . TRP C 1 84 ? 63.614 -14.767 67.842 1.00 18.89 81 TRP C CA 1
ATOM 4058 C C . TRP C 1 84 ? 64.863 -14.177 68.498 1.00 20.28 81 TRP C C 1
ATOM 4059 O O . TRP C 1 84 ? 65.175 -12.997 68.307 1.00 21.15 81 TRP C O 1
ATOM 4070 N N . GLN C 1 85 ? 65.570 -14.986 69.280 1.00 18.53 82 GLN C N 1
ATOM 4071 C CA . GLN C 1 85 ? 66.779 -14.505 69.928 1.00 20.10 82 GLN C CA 1
ATOM 4072 C C . GLN C 1 85 ? 67.758 -14.024 68.873 1.00 18.92 82 GLN C C 1
ATOM 4073 O O . GLN C 1 85 ? 68.455 -13.030 69.076 1.00 17.91 82 GLN C O 1
ATOM 4079 N N . ALA C 1 86 ? 67.798 -14.730 67.744 1.00 16.49 83 ALA C N 1
ATOM 4080 C CA . ALA C 1 86 ? 68.678 -14.353 66.643 1.00 16.59 83 ALA C CA 1
ATOM 4081 C C . ALA C 1 86 ? 68.240 -12.980 66.139 1.00 15.17 83 ALA C C 1
ATOM 4082 O O . ALA C 1 86 ? 69.060 -12.167 65.730 1.00 14.94 83 ALA C O 1
ATOM 4084 N N . PHE C 1 87 ? 66.936 -12.728 66.185 1.00 14.39 84 PHE C N 1
ATOM 4085 C CA . PHE C 1 87 ? 66.395 -11.440 65.763 1.00 14.33 84 PHE C CA 1
ATOM 4086 C C . PHE C 1 87 ? 66.808 -10.312 66.712 1.00 14.41 84 PHE C C 1
ATOM 4087 O O . PHE C 1 87 ? 67.251 -9.255 66.270 1.00 13.07 84 PHE C O 1
ATOM 4095 N N . GLN C 1 88 ? 66.628 -10.535 68.012 1.00 16.32 85 GLN C N 1
ATOM 4096 C CA . GLN C 1 88 ? 66.973 -9.543 69.038 1.00 18.17 85 GLN C CA 1
ATOM 4097 C C . GLN C 1 88 ? 68.413 -9.034 68.941 1.00 18.28 85 GLN C C 1
ATOM 4098 O O . GLN C 1 88 ? 68.662 -7.826 69.038 1.00 17.25 85 GLN C O 1
ATOM 4104 N N . ARG C 1 89 ? 69.355 -9.957 68.772 1.00 18.14 86 ARG C N 1
ATOM 4105 C CA . ARG C 1 89 ? 70.763 -9.597 68.666 1.00 19.92 86 ARG C CA 1
ATOM 4106 C C . ARG C 1 89 ? 70.937 -8.597 67.542 1.00 20.58 86 ARG C C 1
ATOM 4107 O O . ARG C 1 89 ? 71.375 -7.463 67.760 1.00 21.77 86 ARG C O 1
ATOM 4115 N N . ALA C 1 90 ? 70.592 -9.031 66.335 1.00 20.26 87 ALA C N 1
ATOM 4116 C CA . ALA C 1 90 ? 70.714 -8.190 65.156 1.00 20.41 87 ALA C CA 1
ATOM 4117 C C . ALA C 1 90 ? 69.935 -6.890 65.272 1.00 19.83 87 ALA C C 1
ATOM 4118 O O . ALA C 1 90 ? 70.429 -5.836 64.866 1.00 19.82 87 ALA C O 1
ATOM 4120 N N . ASN C 1 91 ? 68.731 -6.949 65.841 1.00 18.78 88 ASN C N 1
ATOM 4121 C CA . ASN C 1 91 ? 67.896 -5.756 65.960 1.00 19.49 88 ASN C CA 1
ATOM 4122 C C . ASN C 1 91 ? 68.529 -4.757 66.902 1.00 20.90 88 ASN C C 1
ATOM 4123 O O . ASN C 1 91 ? 68.283 -3.552 66.811 1.00 20.37 88 ASN C O 1
ATOM 4128 N N . ASP C 1 92 ? 69.340 -5.229 67.834 1.00 22.54 89 ASP C N 1
ATOM 4129 C CA . ASP C 1 92 ? 69.992 -4.299 68.723 1.00 21.94 89 ASP C CA 1
ATOM 4130 C C . ASP C 1 92 ? 71.086 -3.637 67.906 1.00 21.72 89 ASP C C 1
ATOM 4131 O O . ASP C 1 92 ? 71.285 -2.424 67.996 1.00 22.10 89 ASP C O 1
ATOM 4136 N N . GLU C 1 93 ? 71.799 -4.440 67.105 1.00 20.55 90 GLU C N 1
ATOM 4137 C CA . GLU C 1 93 ? 72.870 -3.925 66.227 1.00 22.02 90 GLU C CA 1
ATOM 4138 C C . GLU C 1 93 ? 72.357 -2.871 65.249 1.00 19.98 90 GLU C C 1
ATOM 4139 O O . GLU C 1 93 ? 73.060 -1.902 64.900 1.00 22.49 90 GLU C O 1
ATOM 4145 N N . ALA C 1 94 ? 71.124 -3.047 64.794 1.00 18.52 91 ALA C N 1
ATOM 4146 C CA . ALA C 1 94 ? 70.494 -2.131 63.871 1.00 16.95 91 ALA C CA 1
ATOM 4147 C C . ALA C 1 94 ? 70.089 -0.842 64.578 1.00 16.45 91 ALA C C 1
ATOM 4148 O O . ALA C 1 94 ? 70.453 0.249 64.147 1.00 16.30 91 ALA C O 1
ATOM 4150 N N . ALA C 1 95 ? 69.330 -0.969 65.661 1.00 16.72 92 ALA C N 1
ATOM 4151 C CA . ALA C 1 95 ? 68.840 0.178 66.423 1.00 19.14 92 ALA C CA 1
ATOM 4152 C C . ALA C 1 95 ? 69.956 1.170 66.758 1.00 22.01 92 ALA C C 1
ATOM 4153 O O . ALA C 1 95 ? 69.753 2.391 66.790 1.00 22.27 92 ALA C O 1
ATOM 4155 N N . GLU C 1 96 ? 71.134 0.613 67.001 1.00 24.69 93 GLU C N 1
ATOM 4156 C CA . GLU C 1 96 ? 72.359 1.333 67.350 1.00 28.02 93 GLU C CA 1
ATOM 4157 C C . GLU C 1 96 ? 72.854 2.215 66.190 1.00 29.31 93 GLU C C 1
ATOM 4158 O O . GLU C 1 96 ? 73.439 3.285 66.390 1.00 31.92 93 GLU C O 1
ATOM 4164 N N . MET C 1 97 ? 72.580 1.773 64.971 1.00 31.67 94 MET C N 1
ATOM 4165 C CA . MET C 1 97 ? 72.998 2.507 63.785 1.00 33.25 94 MET C CA 1
ATOM 4166 C C . MET C 1 97 ? 72.200 3.795 63.576 1.00 34.15 94 MET C C 1
ATOM 4167 O O . MET C 1 97 ? 72.345 4.465 62.552 1.00 34.99 94 MET C O 1
ATOM 4172 N N . PHE C 1 98 ? 71.365 4.135 64.552 1.00 35.19 95 PHE C N 1
ATOM 4173 C CA . PHE C 1 98 ? 70.550 5.341 64.493 1.00 36.43 95 PHE C CA 1
ATOM 4174 C C . PHE C 1 98 ? 70.861 6.243 65.683 1.00 37.54 95 PHE C C 1
ATOM 4175 O O . PHE C 1 98 ? 71.321 5.772 66.724 1.00 37.76 95 PHE C O 1
ATOM 4183 N N . SER C 1 99 ? 70.596 7.537 65.528 1.00 39.14 96 SER C N 1
ATOM 4184 C CA . SER C 1 99 ? 70.886 8.514 66.572 1.00 40.73 96 SER C CA 1
ATOM 4185 C C . SER C 1 99 ? 69.676 9.284 67.093 1.00 40.55 96 SER C C 1
ATOM 4186 O O . SER C 1 99 ? 68.716 9.523 66.364 1.00 42.44 96 SER C O 1
ATOM 4189 N N . GLY C 1 100 ? 69.752 9.678 68.360 1.00 40.29 97 GLY C N 1
ATOM 4190 C CA . GLY C 1 100 ? 68.699 10.449 69.001 1.00 40.19 97 GLY C CA 1
ATOM 4191 C C . GLY C 1 100 ? 67.249 10.073 68.763 1.00 40.54 97 GLY C C 1
ATOM 4192 O O . GLY C 1 100 ? 66.851 8.921 68.936 1.00 41.07 97 GLY C O 1
ATOM 4193 N N . GLU C 1 101 ? 66.449 11.064 68.376 1.00 40.91 98 GLU C N 1
ATOM 4194 C CA . GLU C 1 101 ? 65.024 10.861 68.129 1.00 40.78 98 GLU C CA 1
ATOM 4195 C C . GLU C 1 101 ? 64.749 9.615 67.297 1.00 39.60 98 GLU C C 1
ATOM 4196 O O . GLU C 1 101 ? 63.964 8.757 67.697 1.00 38.79 98 GLU C O 1
ATOM 4202 N N . ARG C 1 102 ? 65.404 9.519 66.145 1.00 39.53 99 ARG C N 1
ATOM 4203 C CA . ARG C 1 102 ? 65.232 8.382 65.251 1.00 39.50 99 ARG C CA 1
ATOM 4204 C C . ARG C 1 102 ? 65.441 7.032 65.941 1.00 38.90 99 ARG C C 1
ATOM 4205 O O . ARG C 1 102 ? 64.594 6.144 65.836 1.00 38.59 99 ARG C O 1
ATOM 4213 N N . GLN C 1 103 ? 66.562 6.880 66.646 1.00 37.86 100 GLN C N 1
ATOM 4214 C CA . GLN C 1 103 ? 66.863 5.630 67.341 1.00 36.05 100 GLN C CA 1
ATOM 4215 C C . GLN C 1 103 ? 65.759 5.324 68.344 1.00 36.12 100 GLN C C 1
ATOM 4216 O O . GLN C 1 103 ? 65.287 4.190 68.442 1.00 36.28 100 GLN C O 1
ATOM 4222 N N . ALA C 1 104 ? 65.348 6.338 69.095 1.00 34.83 101 ALA C N 1
ATOM 4223 C CA . ALA C 1 104 ? 64.296 6.145 70.077 1.00 33.56 101 ALA C CA 1
ATOM 4224 C C . ALA C 1 104 ? 63.040 5.681 69.350 1.00 33.66 101 ALA C C 1
ATOM 4225 O O . ALA C 1 104 ? 62.216 4.947 69.906 1.00 33.87 101 ALA C O 1
ATOM 4227 N N . LYS C 1 105 ? 62.905 6.110 68.099 1.00 32.27 102 LYS C N 1
ATOM 4228 C CA . LYS C 1 105 ? 61.755 5.744 67.284 1.00 32.00 102 LYS C CA 1
ATOM 4229 C C . LYS C 1 105 ? 61.905 4.296 66.843 1.00 29.30 102 LYS C C 1
ATOM 4230 O O . LYS C 1 105 ? 61.000 3.487 67.025 1.00 28.28 102 LYS C O 1
ATOM 4236 N N . TYR C 1 106 ? 63.063 3.971 66.278 1.00 27.89 103 TYR C N 1
ATOM 4237 C CA . TYR C 1 106 ? 63.327 2.616 65.822 1.00 25.46 103 TYR C CA 1
ATOM 4238 C C . TYR C 1 106 ? 62.990 1.624 66.919 1.00 24.17 103 TYR C C 1
ATOM 4239 O O . TYR C 1 106 ? 62.349 0.608 66.671 1.00 24.23 103 TYR C O 1
ATOM 4248 N N . ARG C 1 107 ? 63.416 1.935 68.138 1.00 24.37 104 ARG C N 1
ATOM 4249 C CA . ARG C 1 107 ? 63.197 1.057 69.284 1.00 23.97 104 ARG C CA 1
ATOM 4250 C C . ARG C 1 107 ? 61.739 0.852 69.688 1.00 24.62 104 ARG C C 1
ATOM 4251 O O . ARG C 1 107 ? 61.400 -0.146 70.330 1.00 25.55 104 ARG C O 1
ATOM 4259 N N . SER C 1 108 ? 60.875 1.786 69.305 1.00 24.26 105 SER C N 1
ATOM 4260 C CA . SER C 1 108 ? 59.461 1.693 69.651 1.00 23.70 105 SER C CA 1
ATOM 4261 C C . SER C 1 108 ? 58.674 0.859 68.657 1.00 22.64 105 SER C C 1
ATOM 4262 O O . SER C 1 108 ? 57.529 0.508 68.914 1.00 23.15 105 SER C O 1
ATOM 4265 N N . LEU C 1 109 ? 59.287 0.551 67.522 1.00 21.21 106 LEU C N 1
ATOM 4266 C CA . LEU C 1 109 ? 58.627 -0.227 66.479 1.00 21.76 106 LEU C CA 1
ATOM 4267 C C . LEU C 1 109 ? 58.653 -1.715 66.756 1.00 22.59 106 LEU C C 1
ATOM 4268 O O . LEU C 1 109 ? 59.570 -2.214 67.413 1.00 24.47 106 LEU C O 1
ATOM 4273 N N . LYS C 1 110 ? 57.644 -2.420 66.255 1.00 21.64 107 LYS C N 1
ATOM 4274 C CA . LYS C 1 110 ? 57.598 -3.871 66.394 1.00 22.85 107 LYS C CA 1
ATOM 4275 C C . LYS C 1 110 ? 57.920 -4.364 64.982 1.00 19.91 107 LYS C C 1
ATOM 4276 O O . LYS C 1 110 ? 57.169 -4.103 64.035 1.00 18.66 107 LYS C O 1
ATOM 4282 N N . LEU C 1 111 ? 59.043 -5.060 64.848 1.00 16.81 108 LEU C N 1
ATOM 4283 C CA . LEU C 1 111 ? 59.503 -5.526 63.551 1.00 16.39 108 LEU C CA 1
ATOM 4284 C C . LEU C 1 111 ? 59.432 -7.028 63.324 1.00 17.08 108 LEU C C 1
ATOM 4285 O O . LEU C 1 111 ? 60.136 -7.562 62.467 1.00 17.44 108 LEU C O 1
ATOM 4290 N N . GLU C 1 112 ? 58.574 -7.710 64.076 1.00 16.25 109 GLU C N 1
ATOM 4291 C CA . GLU C 1 112 ? 58.430 -9.146 63.922 1.00 16.66 109 GLU C CA 1
ATOM 4292 C C . GLU C 1 112 ? 57.337 -9.725 64.810 1.00 16.97 109 GLU C C 1
ATOM 4293 O O . GLU C 1 112 ? 56.866 -9.081 65.742 1.00 17.48 109 GLU C O 1
ATOM 4299 N N . GLY C 1 113 ? 56.931 -10.947 64.488 1.00 16.91 110 GLY C N 1
ATOM 4300 C CA . GLY C 1 113 ? 55.909 -11.641 65.249 1.00 16.85 110 GLY C CA 1
ATOM 4301 C C . GLY C 1 113 ? 56.281 -13.115 65.268 1.00 17.48 110 GLY C C 1
ATOM 4302 O O . GLY C 1 113 ? 55.413 -13.994 65.244 1.00 17.02 110 GLY C O 1
ATOM 4303 N N . ILE C 1 114 ? 57.589 -13.370 65.315 1.00 15.31 111 ILE C N 1
ATOM 4304 C CA . ILE C 1 114 ? 58.135 -14.718 65.311 1.00 17.73 111 ILE C CA 1
ATOM 4305 C C . ILE C 1 114 ? 57.513 -15.651 66.335 1.00 19.82 111 ILE C C 1
ATOM 4306 O O . ILE C 1 114 ? 57.129 -16.769 66.003 1.00 19.41 111 ILE C O 1
ATOM 4311 N N . ARG C 1 115 ? 57.411 -15.196 67.578 1.00 21.61 112 ARG C N 1
ATOM 4312 C CA . ARG C 1 115 ? 56.846 -16.031 68.636 1.00 24.24 112 ARG C CA 1
ATOM 4313 C C . ARG C 1 115 ? 55.315 -16.032 68.692 1.00 23.57 112 ARG C C 1
ATOM 4314 O O . ARG C 1 115 ? 54.703 -16.975 69.201 1.00 25.14 112 ARG C O 1
ATOM 4322 N N . LYS C 1 116 ? 54.704 -14.982 68.155 1.00 22.77 113 LYS C N 1
ATOM 4323 C CA . LYS C 1 116 ? 53.247 -14.836 68.146 1.00 20.33 113 LYS C CA 1
ATOM 4324 C C . LYS C 1 116 ? 52.604 -15.580 66.969 1.00 17.04 113 LYS C C 1
ATOM 4325 O O . LYS C 1 116 ? 51.543 -16.186 67.112 1.00 16.84 113 LYS C O 1
ATOM 4331 N N . ALA C 1 117 ? 53.257 -15.536 65.810 1.00 15.02 114 ALA C N 1
ATOM 4332 C CA . ALA C 1 117 ? 52.751 -16.195 64.606 1.00 11.83 114 ALA C CA 1
ATOM 4333 C C . ALA C 1 117 ? 52.822 -17.715 64.708 1.00 10.53 114 ALA C C 1
ATOM 4334 O O . ALA C 1 117 ? 53.899 -18.286 64.809 1.00 10.73 114 ALA C O 1
ATOM 4336 N N . PRO C 1 118 ? 51.664 -18.389 64.671 1.00 11.09 115 PRO C N 1
ATOM 4337 C CA . PRO C 1 118 ? 51.602 -19.856 64.761 1.00 11.75 115 PRO C CA 1
ATOM 4338 C C . PRO C 1 118 ? 52.395 -20.603 63.684 1.00 12.50 115 PRO C C 1
ATOM 4339 O O . PRO C 1 118 ? 52.757 -21.768 63.851 1.00 11.55 115 PRO C O 1
ATOM 4343 N N . LEU C 1 119 ? 52.681 -19.924 62.582 1.00 13.45 116 LEU C N 1
ATOM 4344 C CA . LEU C 1 119 ? 53.444 -20.539 61.506 1.00 13.26 116 LEU C CA 1
ATOM 4345 C C . LEU C 1 119 ? 54.471 -19.569 60.929 1.00 12.70 116 LEU C C 1
ATOM 4346 O O . LEU C 1 119 ? 54.232 -18.360 60.850 1.00 13.63 116 LEU C O 1
ATOM 4351 N N . SER C 1 120 ? 55.618 -20.111 60.538 1.00 12.35 117 SER C N 1
ATOM 4352 C CA . SER C 1 120 ? 56.683 -19.326 59.932 1.00 11.56 117 SER C CA 1
ATOM 4353 C C . SER C 1 120 ? 57.227 -20.104 58.743 1.00 11.80 117 SER C C 1
ATOM 4354 O O . SER C 1 120 ? 57.279 -21.331 58.763 1.00 11.85 117 SER C O 1
ATOM 4357 N N . ILE C 1 121 ? 57.609 -19.385 57.697 1.00 11.15 118 ILE C N 1
ATOM 4358 C CA . ILE C 1 121 ? 58.147 -20.022 56.511 1.00 9.16 118 ILE C CA 1
ATOM 4359 C C . ILE C 1 121 ? 59.452 -19.355 56.110 1.00 9.22 118 ILE C C 1
ATOM 4360 O O . ILE C 1 121 ? 59.536 -18.138 55.979 1.00 6.55 118 ILE C O 1
ATOM 4365 N N . CYS C 1 122 ? 60.484 -20.164 55.954 1.00 10.24 119 CYS C N 1
ATOM 4366 C CA . CYS C 1 122 ? 61.760 -19.639 55.542 1.00 9.54 119 CYS C CA 1
ATOM 4367 C C . CYS C 1 122 ? 61.850 -19.999 54.072 1.00 10.56 119 CYS C C 1
ATOM 4368 O O . CYS C 1 122 ? 61.853 -21.173 53.703 1.00 11.16 119 CYS C O 1
ATOM 4371 N N . VAL C 1 123 ? 61.885 -18.970 53.237 1.00 10.46 120 VAL C N 1
ATOM 4372 C CA . VAL C 1 123 ? 61.935 -19.146 51.800 1.00 10.33 120 VAL C CA 1
ATOM 4373 C C . VAL C 1 123 ? 63.380 -19.035 51.331 1.00 11.94 120 VAL C C 1
ATOM 4374 O O . VAL C 1 123 ? 64.023 -17.998 51.502 1.00 13.08 120 VAL C O 1
ATOM 4378 N N . THR C 1 124 ? 63.882 -20.116 50.745 1.00 9.65 121 THR C N 1
ATOM 4379 C CA . THR C 1 124 ? 65.252 -20.167 50.274 1.00 10.55 121 THR C CA 1
ATOM 4380 C C . THR C 1 124 ? 65.365 -20.239 48.753 1.00 11.22 121 THR C C 1
ATOM 4381 O O . THR C 1 124 ? 64.386 -20.469 48.049 1.00 12.15 121 THR C O 1
ATOM 4385 N N . CYS C 1 125 ? 66.581 -20.029 48.268 1.00 11.66 122 CYS C N 1
ATOM 4386 C CA . CYS C 1 125 ? 66.893 -20.048 46.847 1.00 11.18 122 CYS C CA 1
ATOM 4387 C C . CYS C 1 125 ? 68.194 -20.825 46.688 1.00 13.17 122 CYS C C 1
ATOM 4388 O O . CYS C 1 125 ? 69.250 -20.366 47.118 1.00 12.04 122 CYS C O 1
ATOM 4391 N N . ASP C 1 126 ? 68.113 -22.009 46.089 1.00 14.36 123 ASP C N 1
ATOM 4392 C CA . ASP C 1 126 ? 69.292 -22.836 45.887 1.00 14.23 123 ASP C CA 1
ATOM 4393 C C . ASP C 1 126 ? 70.008 -22.365 44.632 1.00 15.19 123 ASP C C 1
ATOM 4394 O O . ASP C 1 126 ? 69.595 -22.691 43.520 1.00 14.82 123 ASP C O 1
ATOM 4399 N N . ARG C 1 127 ? 71.087 -21.606 44.830 1.00 15.44 124 ARG C N 1
ATOM 4400 C CA . ARG C 1 127 ? 71.873 -21.023 43.744 1.00 15.50 124 ARG C CA 1
ATOM 4401 C C . ARG C 1 127 ? 72.452 -21.977 42.699 1.00 15.84 124 ARG C C 1
ATOM 4402 O O . ARG C 1 127 ? 72.963 -21.519 41.673 1.00 16.99 124 ARG C O 1
ATOM 4410 N N . THR C 1 128 ? 72.386 -23.286 42.925 1.00 15.51 125 THR C N 1
ATOM 4411 C CA . THR C 1 128 ? 72.957 -24.208 41.940 1.00 16.27 125 THR C CA 1
ATOM 4412 C C . THR C 1 128 ? 71.983 -25.119 41.214 1.00 17.19 125 THR C C 1
ATOM 4413 O O . THR C 1 128 ? 72.407 -26.040 40.511 1.00 17.73 125 THR C O 1
ATOM 4417 N N . ARG C 1 129 ? 70.685 -24.877 41.382 1.00 17.55 126 ARG C N 1
ATOM 4418 C CA . ARG C 1 129 ? 69.671 -25.686 40.709 1.00 17.54 126 ARG C CA 1
ATOM 4419 C C . ARG C 1 129 ? 69.538 -25.199 39.269 1.00 20.36 126 ARG C C 1
ATOM 4420 O O . ARG C 1 129 ? 69.823 -24.034 38.972 1.00 20.14 126 ARG C O 1
ATOM 4428 N N . GLY C 1 130 ? 69.128 -26.090 38.371 1.00 22.60 127 GLY C N 1
ATOM 4429 C CA . GLY C 1 130 ? 68.942 -25.692 36.984 1.00 25.79 127 GLY C CA 1
ATOM 4430 C C . GLY C 1 130 ? 70.035 -26.075 36.004 1.00 28.18 127 GLY C C 1
ATOM 4431 O O . GLY C 1 130 ? 69.845 -25.980 34.786 1.00 27.80 127 GLY C O 1
ATOM 4432 N N . GLY C 1 131 ? 71.181 -26.501 36.524 1.00 29.95 128 GLY C N 1
ATOM 4433 C CA . GLY C 1 131 ? 72.281 -26.890 35.660 1.00 31.78 128 GLY C CA 1
ATOM 4434 C C . GLY C 1 131 ? 73.423 -25.892 35.664 1.00 33.21 128 GLY C C 1
ATOM 4435 O O . GLY C 1 131 ? 73.364 -24.862 36.339 1.00 33.07 128 GLY C O 1
ATOM 4436 N N . ALA C 1 132 ? 74.467 -26.209 34.905 1.00 34.04 129 ALA C N 1
ATOM 4437 C CA . ALA C 1 132 ? 75.643 -25.355 34.794 1.00 35.04 129 ALA C CA 1
ATOM 4438 C C . ALA C 1 132 ? 75.230 -23.930 34.433 1.00 36.04 129 ALA C C 1
ATOM 4439 O O . ALA C 1 132 ? 75.457 -22.987 35.199 1.00 34.93 129 ALA C O 1
ATOM 4441 N N . VAL C 1 133 ? 74.630 -23.783 33.254 1.00 36.61 130 VAL C N 1
ATOM 4442 C CA . VAL C 1 133 ? 74.170 -22.482 32.777 1.00 36.93 130 VAL C CA 1
ATOM 4443 C C . VAL C 1 133 ? 72.638 -22.472 32.787 1.00 36.38 130 VAL C C 1
ATOM 4444 O O . VAL C 1 133 ? 72.003 -23.432 32.341 1.00 35.12 130 VAL C O 1
ATOM 4448 N N . VAL C 1 134 ? 72.054 -21.395 33.308 1.00 35.52 131 VAL C N 1
ATOM 4449 C CA . VAL C 1 134 ? 70.601 -21.259 33.371 1.00 35.10 131 VAL C CA 1
ATOM 4450 C C . VAL C 1 134 ? 70.114 -20.140 32.452 1.00 35.12 131 VAL C C 1
ATOM 4451 O O . VAL C 1 134 ? 70.715 -19.063 32.384 1.00 35.14 131 VAL C O 1
ATOM 4455 N N . LEU C 1 135 ? 69.025 -20.415 31.741 1.00 34.04 132 LEU C N 1
ATOM 4456 C CA . LEU C 1 135 ? 68.437 -19.462 30.812 1.00 33.65 132 LEU C CA 1
ATOM 4457 C C . LEU C 1 135 ? 68.023 -18.180 31.537 1.00 34.24 132 LEU C C 1
ATOM 4458 O O . LEU C 1 135 ? 67.204 -18.224 32.463 1.00 34.03 132 LEU C O 1
ATOM 4463 N N . GLY C 1 136 ? 68.592 -17.050 31.116 1.00 32.71 133 GLY C N 1
ATOM 4464 C CA . GLY C 1 136 ? 68.242 -15.770 31.710 1.00 32.97 133 GLY C CA 1
ATOM 4465 C C . GLY C 1 136 ? 69.050 -15.287 32.903 1.00 33.44 133 GLY C C 1
ATOM 4466 O O . GLY C 1 136 ? 68.866 -14.150 33.346 1.00 33.31 133 GLY C O 1
ATOM 4467 N N . ARG C 1 137 ? 69.924 -16.137 33.436 1.00 33.19 134 ARG C N 1
ATOM 4468 C CA . ARG C 1 137 ? 70.757 -15.766 34.580 1.00 33.05 134 ARG C CA 1
ATOM 4469 C C . ARG C 1 137 ? 72.224 -15.803 34.140 1.00 32.83 134 ARG C C 1
ATOM 4470 O O . ARG C 1 137 ? 73.138 -16.025 34.944 1.00 33.24 134 ARG C O 1
ATOM 4478 N N . THR C 1 138 ? 72.425 -15.575 32.846 1.00 30.49 135 THR C N 1
ATOM 4479 C CA . THR C 1 138 ? 73.740 -15.584 32.219 1.00 27.45 135 THR C CA 1
ATOM 4480 C C . THR C 1 138 ? 74.441 -14.221 32.278 1.00 26.48 135 THR C C 1
ATOM 4481 O O . THR C 1 138 ? 75.648 -14.130 32.066 1.00 24.98 135 THR C O 1
ATOM 4485 N N . HIS C 1 139 ? 73.686 -13.165 32.563 1.00 24.94 136 HIS C N 1
ATOM 4486 C CA . HIS C 1 139 ? 74.263 -11.831 32.628 1.00 23.62 136 HIS C CA 1
ATOM 4487 C C . HIS C 1 139 ? 74.101 -11.160 33.984 1.00 22.87 136 HIS C C 1
ATOM 4488 O O . HIS C 1 139 ? 74.942 -10.367 34.390 1.00 25.23 136 HIS C O 1
ATOM 4495 N N . ASN C 1 140 ? 73.016 -11.471 34.678 1.00 21.97 137 ASN C N 1
ATOM 4496 C CA . ASN C 1 140 ? 72.775 -10.929 36.009 1.00 19.84 137 ASN C CA 1
ATOM 4497 C C . ASN C 1 140 ? 72.576 -12.173 36.865 1.00 18.71 137 ASN C C 1
ATOM 4498 O O . ASN C 1 140 ? 71.550 -12.837 36.776 1.00 17.67 137 ASN C O 1
ATOM 4503 N N . PRO C 1 141 ? 73.563 -12.504 37.704 1.00 17.94 138 PRO C N 1
ATOM 4504 C CA . PRO C 1 141 ? 73.521 -13.678 38.584 1.00 17.51 138 PRO C CA 1
ATOM 4505 C C . PRO C 1 141 ? 72.420 -13.677 39.650 1.00 17.67 138 PRO C C 1
ATOM 4506 O O . PRO C 1 141 ? 72.046 -14.733 40.165 1.00 18.57 138 PRO C O 1
ATOM 4510 N N . GLN C 1 142 ? 71.896 -12.499 39.968 1.00 15.67 139 GLN C N 1
ATOM 4511 C CA . GLN C 1 142 ? 70.858 -12.368 40.988 1.00 15.57 139 GLN C CA 1
ATOM 4512 C C . GLN C 1 142 ? 69.438 -12.762 40.552 1.00 13.78 139 GLN C C 1
ATOM 4513 O O . GLN C 1 142 ? 68.507 -12.761 41.366 1.00 12.08 139 GLN C O 1
ATOM 4519 N N . MET C 1 143 ? 69.271 -13.121 39.283 1.00 11.49 140 MET C N 1
ATOM 4520 C CA . MET C 1 143 ? 67.944 -13.465 38.785 1.00 12.35 140 MET C CA 1
ATOM 4521 C C . MET C 1 143 ? 67.241 -14.601 39.522 1.00 12.48 140 MET C C 1
ATOM 4522 O O . MET C 1 143 ? 66.015 -14.612 39.594 1.00 13.93 140 MET C O 1
ATOM 4527 N N . ASP C 1 144 ? 67.992 -15.554 40.068 1.00 13.49 141 ASP C N 1
ATOM 4528 C CA . ASP C 1 144 ? 67.357 -16.648 40.808 1.00 13.60 141 ASP C CA 1
ATOM 4529 C C . ASP C 1 144 ? 66.771 -16.126 42.117 1.00 13.23 141 ASP C C 1
ATOM 4530 O O . ASP C 1 144 ? 65.643 -16.454 42.471 1.00 16.01 141 ASP C O 1
ATOM 4535 N N . LEU C 1 145 ? 67.539 -15.312 42.833 1.00 12.89 142 LEU C N 1
ATOM 4536 C CA . LEU C 1 145 ? 67.079 -14.732 44.086 1.00 11.36 142 LEU C CA 1
ATOM 4537 C C . LEU C 1 145 ? 65.790 -13.951 43.816 1.00 11.13 142 LEU C C 1
ATOM 4538 O O . LEU C 1 145 ? 64.831 -14.026 44.586 1.00 12.61 142 LEU C O 1
ATOM 4543 N N . TYR C 1 146 ? 65.782 -13.205 42.713 1.00 10.36 143 TYR C N 1
ATOM 4544 C CA . TYR C 1 146 ? 64.631 -12.402 42.299 1.00 9.75 143 TYR C CA 1
ATOM 4545 C C . TYR C 1 146 ? 63.418 -13.290 42.033 1.00 9.45 143 TYR C C 1
ATOM 4546 O O . TYR C 1 146 ? 62.295 -12.950 42.398 1.00 10.75 143 TYR C O 1
ATOM 4555 N N . SER C 1 147 ? 63.649 -14.425 41.384 1.00 8.49 144 SER C N 1
ATOM 4556 C CA . SER C 1 147 ? 62.570 -15.369 41.097 1.00 8.61 144 SER C CA 1
ATOM 4557 C C . SER C 1 147 ? 61.900 -15.744 42.411 1.00 8.47 144 SER C C 1
ATOM 4558 O O . SER C 1 147 ? 60.671 -15.830 42.506 1.00 7.52 144 SER C O 1
ATOM 4561 N N . THR C 1 148 ? 62.724 -15.961 43.431 1.00 8.11 145 THR C N 1
ATOM 4562 C CA . THR C 1 148 ? 62.217 -16.330 44.743 1.00 8.44 145 THR C CA 1
ATOM 4563 C C . THR C 1 148 ? 61.389 -15.237 45.417 1.00 7.44 145 THR C C 1
ATOM 4564 O O . THR C 1 148 ? 60.462 -15.537 46.173 1.00 6.19 145 THR C O 1
ATOM 4568 N N . VAL C 1 149 ? 61.711 -13.973 45.156 1.00 7.95 146 VAL C N 1
ATOM 4569 C CA . VAL C 1 149 ? 60.938 -12.879 45.747 1.00 6.38 146 VAL C CA 1
ATOM 4570 C C . VAL C 1 149 ? 59.556 -12.866 45.089 1.00 6.22 146 VAL C C 1
ATOM 4571 O O . VAL C 1 149 ? 58.549 -12.592 45.740 1.00 5.36 146 VAL C O 1
ATOM 4575 N N . CYS C 1 150 ? 59.515 -13.168 43.794 1.00 7.53 147 CYS C N 1
ATOM 4576 C CA . CYS C 1 150 ? 58.248 -13.214 43.066 1.00 8.85 147 CYS C CA 1
ATOM 4577 C C . CYS C 1 150 ? 57.340 -14.253 43.713 1.00 7.29 147 CYS C C 1
ATOM 4578 O O . CYS C 1 150 ? 56.122 -14.094 43.721 1.00 8.98 147 CYS C O 1
ATOM 4581 N N . ALA C 1 151 ? 57.945 -15.311 44.251 1.00 6.90 148 ALA C N 1
ATOM 4582 C CA . ALA C 1 151 ? 57.212 -16.382 44.925 1.00 5.86 148 ALA C CA 1
ATOM 4583 C C . ALA C 1 151 ? 56.677 -15.906 46.274 1.00 6.45 148 ALA C C 1
ATOM 4584 O O . ALA C 1 151 ? 55.596 -16.310 46.696 1.00 4.91 148 ALA C O 1
ATOM 4586 N N . VAL C 1 152 ? 57.440 -15.050 46.955 1.00 8.09 149 VAL C N 1
ATOM 4587 C CA . VAL C 1 152 ? 57.004 -14.513 48.237 1.00 7.38 149 VAL C CA 1
ATOM 4588 C C . VAL C 1 152 ? 55.819 -13.558 48.047 1.00 7.19 149 VAL C C 1
ATOM 4589 O O . VAL C 1 152 ? 54.837 -13.632 48.787 1.00 6.99 149 VAL C O 1
ATOM 4593 N N . GLN C 1 153 ? 55.910 -12.670 47.055 1.00 7.00 150 GLN C N 1
ATOM 4594 C CA . GLN C 1 153 ? 54.846 -11.697 46.782 1.00 7.27 150 GLN C CA 1
ATOM 4595 C C . GLN C 1 153 ? 53.540 -12.430 46.467 1.00 8.39 150 GLN C C 1
ATOM 4596 O O . GLN C 1 153 ? 52.482 -12.086 46.986 1.00 7.51 150 GLN C O 1
ATOM 4602 N N . ASN C 1 154 ? 53.632 -13.450 45.618 1.00 9.15 151 ASN C N 1
ATOM 4603 C CA . ASN C 1 154 ? 52.485 -14.283 45.253 1.00 8.26 151 ASN C CA 1
ATOM 4604 C C . ASN C 1 154 ? 51.793 -14.803 46.513 1.00 7.76 151 ASN C C 1
ATOM 4605 O O . ASN C 1 154 ? 50.570 -14.758 46.619 1.00 7.92 151 ASN C O 1
ATOM 4610 N N . LEU C 1 155 ? 52.584 -15.319 47.454 1.00 7.22 152 LEU C N 1
ATOM 4611 C CA . LEU C 1 155 ? 52.057 -15.865 48.710 1.00 8.10 152 LEU C CA 1
ATOM 4612 C C . LEU C 1 155 ? 51.476 -14.763 49.597 1.00 7.69 152 LEU C C 1
ATOM 4613 O O . LEU C 1 155 ? 50.454 -14.944 50.250 1.00 7.04 152 LEU C O 1
ATOM 4618 N N . TRP C 1 156 ? 52.133 -13.615 49.614 1.00 8.80 153 TRP C N 1
ATOM 4619 C CA . TRP C 1 156 ? 51.664 -12.486 50.401 1.00 8.64 153 TRP C CA 1
ATOM 4620 C C . TRP C 1 156 ? 50.241 -12.105 49.920 1.00 10.18 153 TRP C C 1
ATOM 4621 O O . TRP C 1 156 ? 49.312 -11.928 50.722 1.00 10.23 153 TRP C O 1
ATOM 4632 N N . LEU C 1 157 ? 50.089 -11.980 48.601 1.00 9.34 154 LEU C N 1
ATOM 4633 C CA . LEU C 1 157 ? 48.817 -11.611 47.974 1.00 8.59 154 LEU C CA 1
ATOM 4634 C C . LEU C 1 157 ? 47.717 -12.629 48.250 1.00 9.36 154 LEU C C 1
ATOM 4635 O O . LEU C 1 157 ? 46.620 -12.276 48.689 1.00 6.79 154 LEU C O 1
ATOM 4640 N N . ALA C 1 158 ? 48.010 -13.899 47.994 1.00 8.85 155 ALA C N 1
ATOM 4641 C CA . ALA C 1 158 ? 47.029 -14.937 48.248 1.00 9.53 155 ALA C CA 1
ATOM 4642 C C . ALA C 1 158 ? 46.690 -14.948 49.741 1.00 10.32 155 ALA C C 1
ATOM 4643 O O . ALA C 1 158 ? 45.534 -15.144 50.117 1.00 11.36 155 ALA C O 1
ATOM 4645 N N . ALA C 1 159 ? 47.693 -14.729 50.592 1.00 9.07 156 ALA C N 1
ATOM 4646 C CA . ALA C 1 159 ? 47.460 -14.716 52.031 1.00 9.06 156 ALA C CA 1
ATOM 4647 C C . ALA C 1 159 ? 46.370 -13.701 52.376 1.00 7.82 156 ALA C C 1
ATOM 4648 O O . ALA C 1 159 ? 45.392 -14.048 53.032 1.00 9.71 156 ALA C O 1
ATOM 4650 N N . ARG C 1 160 ? 46.541 -12.459 51.929 1.00 5.30 157 ARG C N 1
ATOM 4651 C CA . ARG C 1 160 ? 45.553 -11.401 52.172 1.00 7.26 157 ARG C CA 1
ATOM 4652 C C . ARG C 1 160 ? 44.137 -11.840 51.790 1.00 7.82 157 ARG C C 1
ATOM 4653 O O . ARG C 1 160 ? 43.175 -11.546 52.497 1.00 9.10 157 ARG C O 1
ATOM 4661 N N . ALA C 1 161 ? 44.017 -12.530 50.660 1.00 7.40 158 ALA C N 1
ATOM 4662 C CA . ALA C 1 161 ? 42.722 -12.993 50.186 1.00 7.35 158 ALA C CA 1
ATOM 4663 C C . ALA C 1 161 ? 42.168 -14.069 51.114 1.00 9.02 158 ALA C C 1
ATOM 4664 O O . ALA C 1 161 ? 40.953 -14.252 51.215 1.00 8.27 158 ALA C O 1
ATOM 4666 N N . GLU C 1 162 ? 43.068 -14.773 51.797 1.00 11.26 159 GLU C N 1
ATOM 4667 C CA . GLU C 1 162 ? 42.682 -15.845 52.716 1.00 12.78 159 GLU C CA 1
ATOM 4668 C C . GLU C 1 162 ? 42.470 -15.334 54.144 1.00 12.68 159 GLU C C 1
ATOM 4669 O O . GLU C 1 162 ? 42.286 -16.128 55.056 1.00 11.70 159 GLU C O 1
ATOM 4675 N N . GLY C 1 163 ? 42.502 -14.018 54.339 1.00 11.94 160 GLY C N 1
ATOM 4676 C CA . GLY C 1 163 ? 42.311 -13.487 55.679 1.00 12.96 160 GLY C CA 1
ATOM 4677 C C . GLY C 1 163 ? 43.490 -13.842 56.570 1.00 12.51 160 GLY C C 1
ATOM 4678 O O . GLY C 1 163 ? 43.363 -13.992 57.792 1.00 11.72 160 GLY C O 1
ATOM 4679 N N . VAL C 1 164 ? 44.648 -13.976 55.938 1.00 11.59 161 VAL C N 1
ATOM 4680 C CA . VAL C 1 164 ? 45.879 -14.320 56.628 1.00 11.17 161 VAL C CA 1
ATOM 4681 C C . VAL C 1 164 ? 46.877 -13.187 56.482 1.00 13.09 161 VAL C C 1
ATOM 4682 O O . VAL C 1 164 ? 47.022 -12.608 55.407 1.00 14.18 161 VAL C O 1
ATOM 4686 N N . GLY C 1 165 ? 47.557 -12.865 57.574 1.00 14.39 162 GLY C N 1
ATOM 4687 C CA . GLY C 1 165 ? 48.542 -11.803 57.535 1.00 13.37 162 GLY C CA 1
ATOM 4688 C C . GLY C 1 165 ? 49.933 -12.370 57.337 1.00 13.19 162 GLY C C 1
ATOM 4689 O O . GLY C 1 165 ? 50.231 -13.470 57.793 1.00 13.45 162 GLY C O 1
ATOM 4690 N N . VAL C 1 166 ? 50.787 -11.618 56.651 1.00 13.21 163 VAL C N 1
ATOM 4691 C CA . VAL C 1 166 ? 52.158 -12.042 56.399 1.00 8.85 163 VAL C CA 1
ATOM 4692 C C . VAL C 1 166 ? 53.148 -10.939 56.754 1.00 8.01 163 VAL C C 1
ATOM 4693 O O . VAL C 1 166 ? 52.899 -9.756 56.508 1.00 5.89 163 VAL C O 1
ATOM 4697 N N . GLY C 1 167 ? 54.276 -11.341 57.332 1.00 6.39 164 GLY C N 1
ATOM 4698 C CA . GLY C 1 167 ? 55.297 -10.384 57.701 1.00 7.34 164 GLY C CA 1
ATOM 4699 C C . GLY C 1 167 ? 56.679 -10.892 57.336 1.00 8.19 164 GLY C C 1
ATOM 4700 O O . GLY C 1 167 ? 57.057 -12.013 57.702 1.00 11.78 164 GLY C O 1
ATOM 4701 N N . TRP C 1 168 ? 57.426 -10.080 56.598 1.00 6.90 165 TRP C N 1
ATOM 4702 C CA . TRP C 1 168 ? 58.782 -10.430 56.192 1.00 5.35 165 TRP C CA 1
ATOM 4703 C C . TRP C 1 168 ? 59.686 -9.944 57.317 1.00 6.38 165 TRP C C 1
ATOM 4704 O O . TRP C 1 168 ? 59.488 -8.852 57.856 1.00 5.53 165 TRP C O 1
ATOM 4715 N N . VAL C 1 169 ? 60.653 -10.769 57.695 1.00 6.02 166 VAL C N 1
ATOM 4716 C CA . VAL C 1 169 ? 61.604 -10.389 58.727 1.00 6.83 166 VAL C CA 1
ATOM 4717 C C . VAL C 1 169 ? 62.986 -10.628 58.135 1.00 6.79 166 VAL C C 1
ATOM 4718 O O . VAL C 1 169 ? 63.317 -11.745 57.740 1.00 7.90 166 VAL C O 1
ATOM 4722 N N . SER C 1 170 ? 63.776 -9.562 58.044 1.00 6.53 167 SER C N 1
ATOM 4723 C CA . SER C 1 170 ? 65.112 -9.655 57.478 1.00 9.18 167 SER C CA 1
ATOM 4724 C C . SER C 1 170 ? 66.168 -9.183 58.457 1.00 10.53 167 SER C C 1
ATOM 4725 O O . SER C 1 170 ? 67.341 -9.069 58.106 1.00 10.79 167 SER C O 1
ATOM 4728 N N . ILE C 1 171 ? 65.751 -8.907 59.688 1.00 11.64 168 ILE C N 1
ATOM 4729 C CA . ILE C 1 171 ? 66.684 -8.427 60.693 1.00 12.42 168 ILE C CA 1
ATOM 4730 C C . ILE C 1 171 ? 67.274 -9.553 61.533 1.00 11.36 168 ILE C C 1
ATOM 4731 O O . ILE C 1 171 ? 66.762 -9.886 62.597 1.00 11.25 168 ILE C O 1
ATOM 4736 N N . PHE C 1 172 ? 68.359 -10.133 61.021 1.00 13.09 169 PHE C N 1
ATOM 4737 C CA . PHE C 1 172 ? 69.084 -11.222 61.678 1.00 14.31 169 PHE C CA 1
ATOM 4738 C C . PHE C 1 172 ? 70.332 -11.546 60.877 1.00 14.29 169 PHE C C 1
ATOM 4739 O O . PHE C 1 172 ? 70.472 -11.100 59.743 1.00 17.23 169 PHE C O 1
ATOM 4747 N N . HIS C 1 173 ? 71.248 -12.299 61.477 1.00 14.08 170 HIS C N 1
ATOM 4748 C CA . HIS C 1 173 ? 72.460 -12.725 60.787 1.00 13.21 170 HIS C CA 1
ATOM 4749 C C . HIS C 1 173 ? 72.083 -14.042 60.092 1.00 13.21 170 HIS C C 1
ATOM 4750 O O . HIS C 1 173 ? 71.854 -15.054 60.755 1.00 12.33 170 HIS C O 1
ATOM 4757 N N . GLU C 1 174 ? 72.020 -14.020 58.763 1.00 12.25 171 GLU C N 1
ATOM 4758 C CA . GLU C 1 174 ? 71.655 -15.195 57.977 1.00 13.47 171 GLU C CA 1
ATOM 4759 C C . GLU C 1 174 ? 72.332 -16.490 58.400 1.00 14.25 171 GLU C C 1
ATOM 4760 O O . GLU C 1 174 ? 71.674 -17.514 58.519 1.00 13.35 171 GLU C O 1
ATOM 4766 N N . SER C 1 175 ? 73.643 -16.446 58.615 1.00 16.83 172 SER C N 1
ATOM 4767 C CA . SER C 1 175 ? 74.390 -17.633 59.021 1.00 18.10 172 SER C CA 1
ATOM 4768 C C . SER C 1 175 ? 73.731 -18.317 60.215 1.00 18.92 172 SER C C 1
ATOM 4769 O O . SER C 1 175 ? 73.635 -19.547 60.263 1.00 21.13 172 SER C O 1
ATOM 4772 N N . GLU C 1 176 ? 73.268 -17.518 61.172 1.00 18.49 173 GLU C N 1
ATOM 4773 C CA . GLU C 1 176 ? 72.613 -18.045 62.365 1.00 17.35 173 GLU C CA 1
ATOM 4774 C C . GLU C 1 176 ? 71.321 -18.793 62.061 1.00 16.93 173 GLU C C 1
ATOM 4775 O O . GLU C 1 176 ? 71.054 -19.850 62.646 1.00 16.40 173 GLU C O 1
ATOM 4781 N N . ILE C 1 177 ? 70.512 -18.240 61.158 1.00 15.52 174 ILE C N 1
ATOM 4782 C CA . ILE C 1 177 ? 69.252 -18.877 60.784 1.00 12.98 174 ILE C CA 1
ATOM 4783 C C . ILE C 1 177 ? 69.547 -20.161 60.019 1.00 11.85 174 ILE C C 1
ATOM 4784 O O . ILE C 1 177 ? 68.895 -21.180 60.233 1.00 12.35 174 ILE C O 1
ATOM 4789 N N . LYS C 1 178 ? 70.532 -20.115 59.131 1.00 11.34 175 LYS C N 1
ATOM 4790 C CA . LYS C 1 178 ? 70.899 -21.300 58.366 1.00 14.33 175 LYS C CA 1
ATOM 4791 C C . LYS C 1 178 ? 71.343 -22.418 59.302 1.00 15.60 175 LYS C C 1
ATOM 4792 O O . LYS C 1 178 ? 71.005 -23.584 59.095 1.00 14.94 175 LYS C O 1
ATOM 4798 N N . ALA C 1 179 ? 72.096 -22.053 60.339 1.00 17.43 176 ALA C N 1
ATOM 4799 C CA . ALA C 1 179 ? 72.600 -23.028 61.298 1.00 17.46 176 ALA C CA 1
ATOM 4800 C C . ALA C 1 179 ? 71.448 -23.634 62.083 1.00 17.63 176 ALA C C 1
ATOM 4801 O O . ALA C 1 179 ? 71.411 -24.841 62.326 1.00 17.16 176 ALA C O 1
ATOM 4803 N N . ILE C 1 180 ? 70.498 -22.793 62.466 1.00 18.31 177 ILE C N 1
ATOM 4804 C CA . ILE C 1 180 ? 69.337 -23.259 63.207 1.00 18.98 177 ILE C CA 1
ATOM 4805 C C . ILE C 1 180 ? 68.485 -24.214 62.360 1.00 21.56 177 ILE C C 1
ATOM 4806 O O . ILE C 1 180 ? 67.906 -25.173 62.884 1.00 22.93 177 ILE C O 1
ATOM 4811 N N . LEU C 1 181 ? 68.420 -23.969 61.053 1.00 20.22 178 LEU C N 1
ATOM 4812 C CA . LEU C 1 181 ? 67.605 -24.812 60.183 1.00 21.01 178 LEU C CA 1
ATOM 4813 C C . LEU C 1 181 ? 68.369 -25.894 59.424 1.00 20.76 178 LEU C C 1
ATOM 4814 O O . LEU C 1 181 ? 67.758 -26.795 58.848 1.00 19.80 178 LEU C O 1
ATOM 4819 N N . GLY C 1 182 ? 69.695 -25.807 59.426 1.00 19.74 179 GLY C N 1
ATOM 4820 C CA . GLY C 1 182 ? 70.497 -26.799 58.731 1.00 19.44 179 GLY C CA 1
ATOM 4821 C C . GLY C 1 182 ? 70.531 -26.609 57.227 1.00 20.18 179 GLY C C 1
ATOM 4822 O O . GLY C 1 182 ? 70.649 -27.574 56.473 1.00 20.92 179 GLY C O 1
ATOM 4823 N N . ILE C 1 183 ? 70.432 -25.362 56.782 1.00 19.82 180 ILE C N 1
ATOM 4824 C CA . ILE C 1 183 ? 70.454 -25.057 55.358 1.00 18.98 180 ILE C CA 1
ATOM 4825 C C . ILE C 1 183 ? 71.889 -25.096 54.854 1.00 20.28 180 ILE C C 1
ATOM 4826 O O . ILE C 1 183 ? 72.786 -24.557 55.503 1.00 21.76 180 ILE C O 1
ATOM 4831 N N . PRO C 1 184 ? 72.123 -25.744 53.693 1.00 20.32 181 PRO C N 1
ATOM 4832 C CA . PRO C 1 184 ? 73.440 -25.886 53.053 1.00 20.42 181 PRO C CA 1
ATOM 4833 C C . PRO C 1 184 ? 74.044 -24.551 52.621 1.00 21.84 181 PRO C C 1
ATOM 4834 O O . PRO C 1 184 ? 73.364 -23.523 52.609 1.00 23.18 181 PRO C O 1
ATOM 4838 N N . ASP C 1 185 ? 75.320 -24.575 52.248 1.00 20.59 182 ASP C N 1
ATOM 4839 C CA . ASP C 1 185 ? 76.008 -23.367 51.819 1.00 21.73 182 ASP C CA 1
ATOM 4840 C C . ASP C 1 185 ? 75.518 -22.897 50.451 1.00 20.28 182 ASP C C 1
ATOM 4841 O O . ASP C 1 185 ? 75.476 -21.696 50.184 1.00 17.36 182 ASP C O 1
ATOM 4846 N N . HIS C 1 186 ? 75.157 -23.844 49.584 1.00 18.70 183 HIS C N 1
ATOM 4847 C CA . HIS C 1 186 ? 74.713 -23.501 48.235 1.00 16.94 183 HIS C CA 1
ATOM 4848 C C . HIS C 1 186 ? 73.279 -22.988 48.173 1.00 16.11 183 HIS C C 1
ATOM 4849 O O . HIS C 1 186 ? 72.802 -22.596 47.104 1.00 14.81 183 HIS C O 1
ATOM 4856 N N . VAL C 1 187 ? 72.601 -22.991 49.321 1.00 14.91 184 VAL C N 1
ATOM 4857 C CA . VAL C 1 187 ? 71.231 -22.497 49.410 1.00 12.75 184 VAL C CA 1
ATOM 4858 C C . VAL C 1 187 ? 71.295 -21.185 50.168 1.00 14.49 184 VAL C C 1
ATOM 4859 O O . VAL C 1 187 ? 72.046 -21.049 51.131 1.00 15.59 184 VAL C O 1
ATOM 4863 N N . GLU C 1 188 ? 70.498 -20.218 49.738 1.00 14.93 185 GLU C N 1
ATOM 4864 C CA . GLU C 1 188 ? 70.511 -18.912 50.358 1.00 11.60 185 GLU C CA 1
ATOM 4865 C C . GLU C 1 188 ? 69.138 -18.513 50.849 1.00 11.19 185 GLU C C 1
ATOM 4866 O O . GLU C 1 188 ? 68.135 -18.720 50.166 1.00 12.43 185 GLU C O 1
ATOM 4872 N N . ILE C 1 189 ? 69.091 -17.955 52.051 1.00 9.52 186 ILE C N 1
ATOM 4873 C CA . ILE C 1 189 ? 67.831 -17.503 52.619 1.00 8.49 186 ILE C CA 1
ATOM 4874 C C . ILE C 1 189 ? 67.489 -16.182 51.931 1.00 9.12 186 ILE C C 1
ATOM 4875 O O . ILE C 1 189 ? 68.341 -15.296 51.795 1.00 8.45 186 ILE C O 1
ATOM 4880 N N . VAL C 1 190 ? 66.253 -16.055 51.469 1.00 9.06 187 VAL C N 1
ATOM 4881 C CA . VAL C 1 190 ? 65.844 -14.818 50.820 1.00 9.11 187 VAL C CA 1
ATOM 4882 C C . VAL C 1 190 ? 64.806 -14.168 51.713 1.00 8.90 187 VAL C C 1
ATOM 4883 O O . VAL C 1 190 ? 64.703 -12.939 51.770 1.00 11.17 187 VAL C O 1
ATOM 4887 N N . ALA C 1 191 ? 64.073 -14.985 52.457 1.00 7.29 188 ALA C N 1
ATOM 4888 C CA . ALA C 1 191 ? 63.056 -14.425 53.327 1.00 8.53 188 ALA C CA 1
ATOM 4889 C C . ALA C 1 191 ? 62.552 -15.281 54.487 1.00 9.36 188 ALA C C 1
ATOM 4890 O O . ALA C 1 191 ? 62.397 -16.499 54.367 1.00 9.39 188 ALA C O 1
ATOM 4892 N N . TRP C 1 192 ? 62.306 -14.624 55.617 1.00 10.90 189 TRP C N 1
ATOM 4893 C CA . TRP C 1 192 ? 61.715 -15.281 56.771 1.00 10.86 189 TRP C CA 1
ATOM 4894 C C . TRP C 1 192 ? 60.315 -14.648 56.817 1.00 11.37 189 TRP C C 1
ATOM 4895 O O . TRP C 1 192 ? 60.188 -13.422 56.886 1.00 11.72 189 TRP C O 1
ATOM 4906 N N . LEU C 1 193 ? 59.270 -15.470 56.746 1.00 10.15 190 LEU C N 1
ATOM 4907 C CA . LEU C 1 193 ? 57.902 -14.954 56.765 1.00 9.22 190 LEU C CA 1
ATOM 4908 C C . LEU C 1 193 ? 57.099 -15.493 57.943 1.00 9.00 190 LEU C C 1
ATOM 4909 O O . LEU C 1 193 ? 57.072 -16.698 58.164 1.00 6.94 190 LEU C O 1
ATOM 4914 N N . CYS C 1 194 ? 56.449 -14.600 58.690 1.00 9.45 191 CYS C N 1
ATOM 4915 C CA . CYS C 1 194 ? 55.603 -15.004 59.820 1.00 11.07 191 CYS C CA 1
ATOM 4916 C C . CYS C 1 194 ? 54.153 -15.000 59.317 1.00 11.43 191 CYS C C 1
ATOM 4917 O O . CYS C 1 194 ? 53.719 -14.021 58.711 1.00 14.66 191 CYS C O 1
ATOM 4920 N N . LEU C 1 195 ? 53.407 -16.078 59.566 1.00 12.06 192 LEU C N 1
ATOM 4921 C CA . LEU C 1 195 ? 52.014 -16.158 59.118 1.00 10.37 192 LEU C CA 1
ATOM 4922 C C . LEU C 1 195 ? 51.008 -16.445 60.220 1.00 10.36 192 LEU C C 1
ATOM 4923 O O . LEU C 1 195 ? 51.339 -17.060 61.245 1.00 9.52 192 LEU C O 1
ATOM 4928 N N . GLY C 1 196 ? 49.773 -16.000 59.979 1.00 9.86 193 GLY C N 1
ATOM 4929 C CA . GLY C 1 196 ? 48.679 -16.192 60.912 1.00 9.30 193 GLY C CA 1
ATOM 4930 C C . GLY C 1 196 ? 47.449 -15.396 60.499 1.00 12.36 193 GLY C C 1
ATOM 4931 O O . GLY C 1 196 ? 47.552 -14.403 59.768 1.00 12.20 193 GLY C O 1
ATOM 4932 N N . PHE C 1 197 ? 46.277 -15.832 60.949 1.00 11.25 194 PHE C N 1
ATOM 4933 C CA . PHE C 1 197 ? 45.053 -15.118 60.630 1.00 12.39 194 PHE C CA 1
ATOM 4934 C C . PHE C 1 197 ? 45.177 -13.752 61.274 1.00 11.77 194 PHE C C 1
ATOM 4935 O O . PHE C 1 197 ? 45.901 -13.588 62.251 1.00 14.65 194 PHE C O 1
ATOM 4943 N N . VAL C 1 198 ? 44.490 -12.769 60.720 1.00 11.78 195 VAL C N 1
ATOM 4944 C CA . VAL C 1 198 ? 44.500 -11.421 61.274 1.00 11.96 195 VAL C CA 1
ATOM 4945 C C . VAL C 1 198 ? 43.136 -10.809 60.956 1.00 11.62 195 VAL C C 1
ATOM 4946 O O . VAL C 1 198 ? 42.726 -10.770 59.791 1.00 10.90 195 VAL C O 1
ATOM 4950 N N . ASP C 1 199 ? 42.421 -10.362 61.989 1.00 11.51 196 ASP C N 1
ATOM 4951 C CA . ASP C 1 199 ? 41.104 -9.769 61.788 1.00 13.01 196 ASP C CA 1
ATOM 4952 C C . ASP C 1 199 ? 41.140 -8.253 61.713 1.00 14.52 196 ASP C C 1
ATOM 4953 O O . ASP C 1 199 ? 40.097 -7.598 61.628 1.00 15.63 196 ASP C O 1
ATOM 4958 N N . ARG C 1 200 ? 42.335 -7.686 61.778 1.00 14.85 197 ARG C N 1
ATOM 4959 C CA . ARG C 1 200 ? 42.456 -6.249 61.651 1.00 16.57 197 ARG C CA 1
ATOM 4960 C C . ARG C 1 200 ? 43.784 -5.856 61.026 1.00 15.30 197 ARG C C 1
ATOM 4961 O O . ARG C 1 200 ? 44.832 -6.394 61.369 1.00 14.97 197 ARG C O 1
ATOM 4969 N N . LEU C 1 201 ? 43.704 -4.926 60.079 1.00 14.33 198 LEU C N 1
ATOM 4970 C CA . LEU C 1 201 ? 44.857 -4.445 59.331 1.00 14.35 198 LEU C CA 1
ATOM 4971 C C . LEU C 1 201 ? 44.898 -2.932 59.259 1.00 13.09 198 LEU C C 1
ATOM 4972 O O . LEU C 1 201 ? 43.861 -2.282 59.147 1.00 15.93 198 LEU C O 1
ATOM 4977 N N . TYR C 1 202 ? 46.099 -2.373 59.308 1.00 11.58 199 TYR C N 1
ATOM 4978 C CA . TYR C 1 202 ? 46.257 -0.935 59.174 1.00 12.57 199 TYR C CA 1
ATOM 4979 C C . TYR C 1 202 ? 45.698 -0.600 57.782 1.00 13.12 199 TYR C C 1
ATOM 4980 O O . TYR C 1 202 ? 45.690 -1.451 56.891 1.00 11.78 199 TYR C O 1
ATOM 4989 N N . GLN C 1 203 ? 45.227 0.627 57.596 1.00 13.43 200 GLN C N 1
ATOM 4990 C CA . GLN C 1 203 ? 44.673 1.027 56.308 1.00 16.17 200 GLN C CA 1
ATOM 4991 C C . GLN C 1 203 ? 45.745 1.614 55.381 1.00 15.91 200 GLN C C 1
ATOM 4992 O O . GLN C 1 203 ? 45.517 1.805 54.189 1.00 14.61 200 GLN C O 1
ATOM 4998 N N . GLU C 1 204 ? 46.914 1.895 55.948 1.00 16.46 201 GLU C N 1
ATOM 4999 C CA . GLU C 1 204 ? 48.057 2.424 55.203 1.00 16.61 201 GLU C CA 1
ATOM 5000 C C . GLU C 1 204 ? 49.258 1.723 55.842 1.00 15.10 201 GLU C C 1
ATOM 5001 O O . GLU C 1 204 ? 49.109 1.062 56.869 1.00 13.95 201 GLU C O 1
ATOM 5007 N N . PRO C 1 205 ? 50.460 1.855 55.256 1.00 12.83 202 PRO C N 1
ATOM 5008 C CA . PRO C 1 205 ? 51.592 1.175 55.896 1.00 12.61 202 PRO C CA 1
ATOM 5009 C C . PRO C 1 205 ? 51.733 1.578 57.371 1.00 11.20 202 PRO C C 1
ATOM 5010 O O . PRO C 1 205 ? 51.614 2.746 57.716 1.00 9.76 202 PRO C O 1
ATOM 5014 N N . GLU C 1 206 ? 51.971 0.596 58.234 1.00 12.52 203 GLU C N 1
ATOM 5015 C CA . GLU C 1 206 ? 52.136 0.841 59.665 1.00 10.90 203 GLU C CA 1
ATOM 5016 C C . GLU C 1 206 ? 53.237 1.873 59.915 1.00 10.31 203 GLU C C 1
ATOM 5017 O O . GLU C 1 206 ? 53.084 2.759 60.759 1.00 10.22 203 GLU C O 1
ATOM 5023 N N . LEU C 1 207 ? 54.341 1.751 59.180 1.00 7.81 204 LEU C N 1
ATOM 5024 C CA . LEU C 1 207 ? 55.457 2.676 59.315 1.00 10.38 204 LEU C CA 1
ATOM 5025 C C . LEU C 1 207 ? 55.095 4.094 58.880 1.00 10.83 204 LEU C C 1
ATOM 5026 O O . LEU C 1 207 ? 55.791 5.043 59.213 1.00 11.35 204 LEU C O 1
ATOM 5031 N N . ALA C 1 208 ? 54.014 4.247 58.128 1.00 13.75 205 ALA C N 1
ATOM 5032 C CA . ALA C 1 208 ? 53.593 5.581 57.718 1.00 14.32 205 ALA C CA 1
ATOM 5033 C C . ALA C 1 208 ? 52.790 6.159 58.876 1.00 15.99 205 ALA C C 1
ATOM 5034 O O . ALA C 1 208 ? 52.951 7.324 59.244 1.00 15.80 205 ALA C O 1
ATOM 5036 N N . ALA C 1 209 ? 51.939 5.322 59.460 1.00 17.30 206 ALA C N 1
ATOM 5037 C CA . ALA C 1 209 ? 51.099 5.730 60.584 1.00 19.80 206 ALA C CA 1
ATOM 5038 C C . ALA C 1 209 ? 51.930 6.087 61.817 1.00 19.43 206 ALA C C 1
ATOM 5039 O O . ALA C 1 209 ? 51.574 6.994 62.571 1.00 22.11 206 ALA C O 1
ATOM 5041 N N . LYS C 1 210 ? 53.031 5.377 62.021 1.00 19.15 207 LYS C N 1
ATOM 5042 C CA . LYS C 1 210 ? 53.886 5.631 63.173 1.00 19.63 207 LYS C CA 1
ATOM 5043 C C . LYS C 1 210 ? 55.013 6.618 62.886 1.00 21.22 207 LYS C C 1
ATOM 5044 O O . LYS C 1 210 ? 56.008 6.670 63.603 1.00 23.16 207 LYS C O 1
ATOM 5050 N N . GLY C 1 211 ? 54.840 7.400 61.827 1.00 21.52 208 GLY C N 1
ATOM 5051 C CA . GLY C 1 211 ? 55.810 8.414 61.456 1.00 20.87 208 GLY C CA 1
ATOM 5052 C C . GLY C 1 211 ? 57.246 8.033 61.145 1.00 21.94 208 GLY C C 1
ATOM 5053 O O . GLY C 1 211 ? 58.146 8.844 61.354 1.00 23.59 208 GLY C O 1
ATOM 5054 N N . TRP C 1 212 ? 57.493 6.828 60.649 1.00 20.07 209 TRP C N 1
ATOM 5055 C CA . TRP C 1 212 ? 58.868 6.464 60.321 1.00 19.00 209 TRP C CA 1
ATOM 5056 C C . TRP C 1 212 ? 59.230 7.040 58.950 1.00 18.92 209 TRP C C 1
ATOM 5057 O O . TRP C 1 212 ? 60.301 7.610 58.772 1.00 18.43 209 TRP C O 1
ATOM 5068 N N . ARG C 1 213 ? 58.321 6.877 57.991 1.00 19.40 210 ARG C N 1
ATOM 5069 C CA . ARG C 1 213 ? 58.479 7.389 56.623 1.00 20.17 210 ARG C CA 1
ATOM 5070 C C . ARG C 1 213 ? 57.098 7.445 55.978 1.00 17.97 210 ARG C C 1
ATOM 5071 O O . ARG C 1 213 ? 56.236 6.631 56.286 1.00 17.47 210 ARG C O 1
ATOM 5079 N N . GLN C 1 214 ? 56.890 8.398 55.079 1.00 17.32 211 GLN C N 1
ATOM 5080 C CA . GLN C 1 214 ? 55.603 8.519 54.399 1.00 15.76 211 GLN C CA 1
ATOM 5081 C C . GLN C 1 214 ? 55.681 7.978 52.981 1.00 14.53 211 GLN C C 1
ATOM 5082 O O . GLN C 1 214 ? 56.769 7.735 52.455 1.00 13.68 211 GLN C O 1
ATOM 5088 N N . ARG C 1 215 ? 54.512 7.789 52.373 1.00 15.18 212 ARG C N 1
ATOM 5089 C CA . ARG C 1 215 ? 54.410 7.287 51.005 1.00 11.83 212 ARG C CA 1
ATOM 5090 C C . ARG C 1 215 ? 55.053 8.326 50.104 1.00 11.85 212 ARG C C 1
ATOM 5091 O O . ARG C 1 215 ? 54.823 9.523 50.276 1.00 11.06 212 ARG C O 1
ATOM 5099 N N . LEU C 1 216 ? 55.863 7.873 49.152 1.00 11.75 213 LEU C N 1
ATOM 5100 C CA . LEU C 1 216 ? 56.532 8.782 48.227 1.00 12.80 213 LEU C CA 1
ATOM 5101 C C . LEU C 1 216 ? 55.595 9.165 47.083 1.00 14.64 213 LEU C C 1
ATOM 5102 O O . LEU C 1 216 ? 54.739 8.379 46.674 1.00 14.01 213 LEU C O 1
ATOM 5107 N N . PRO C 1 217 ? 55.738 10.389 46.563 1.00 16.24 214 PRO C N 1
ATOM 5108 C CA . PRO C 1 217 ? 54.905 10.874 45.460 1.00 16.56 214 PRO C CA 1
ATOM 5109 C C . PRO C 1 217 ? 55.303 10.085 44.220 1.00 16.40 214 PRO C C 1
ATOM 5110 O O . PRO C 1 217 ? 56.412 10.256 43.705 1.00 15.18 214 PRO C O 1
ATOM 5114 N N . LEU C 1 218 ? 54.401 9.229 43.749 1.00 14.22 215 LEU C N 1
ATOM 5115 C CA . LEU C 1 218 ? 54.662 8.393 42.585 1.00 14.26 215 LEU C CA 1
ATOM 5116 C C . LEU C 1 218 ? 55.098 9.186 41.352 1.00 15.38 215 LEU C C 1
ATOM 5117 O O . LEU C 1 218 ? 55.939 8.718 40.579 1.00 17.13 215 LEU C O 1
ATOM 5122 N N . GLU C 1 219 ? 54.538 10.379 41.174 1.00 14.21 216 GLU C N 1
ATOM 5123 C CA . GLU C 1 219 ? 54.881 11.203 40.023 1.00 16.73 216 GLU C CA 1
ATOM 5124 C C . GLU C 1 219 ? 56.368 11.549 39.979 1.00 15.99 216 GLU C C 1
ATOM 5125 O O . GLU C 1 219 ? 56.899 11.872 38.917 1.00 16.84 216 GLU C O 1
ATOM 5131 N N . ASP C 1 220 ? 57.033 11.495 41.131 1.00 16.46 217 ASP C N 1
ATOM 5132 C CA . ASP C 1 220 ? 58.466 11.801 41.201 1.00 17.37 217 ASP C CA 1
ATOM 5133 C C . ASP C 1 220 ? 59.289 10.580 40.811 1.00 15.85 217 ASP C C 1
ATOM 5134 O O . ASP C 1 220 ? 60.479 10.690 40.499 1.00 17.58 217 ASP C O 1
ATOM 5139 N N . LEU C 1 221 ? 58.659 9.415 40.830 1.00 12.12 218 LEU C N 1
ATOM 5140 C CA . LEU C 1 221 ? 59.383 8.196 40.530 1.00 13.08 218 LEU C CA 1
ATOM 5141 C C . LEU C 1 221 ? 59.317 7.698 39.100 1.00 12.11 218 LEU C C 1
ATOM 5142 O O . LEU C 1 221 ? 60.055 6.786 38.740 1.00 13.40 218 LEU C O 1
ATOM 5147 N N . VAL C 1 222 ? 58.462 8.302 38.279 1.00 12.67 219 VAL C N 1
ATOM 5148 C CA . VAL C 1 222 ? 58.300 7.858 36.895 1.00 11.77 219 VAL C CA 1
ATOM 5149 C C . VAL C 1 222 ? 58.833 8.846 35.868 1.00 11.96 219 VAL C C 1
ATOM 5150 O O . VAL C 1 222 ? 58.498 10.032 35.895 1.00 12.93 219 VAL C O 1
ATOM 5154 N N . PHE C 1 223 ? 59.663 8.336 34.963 1.00 11.82 220 PHE C N 1
ATOM 5155 C CA . PHE C 1 223 ? 60.272 9.135 33.908 1.00 13.14 220 PHE C CA 1
ATOM 5156 C C . PHE C 1 223 ? 59.828 8.642 32.534 1.00 14.14 220 PHE C C 1
ATOM 5157 O O . PHE C 1 223 ? 59.370 7.504 32.392 1.00 13.77 220 PHE C O 1
ATOM 5165 N N . GLU C 1 224 ? 59.994 9.504 31.530 1.00 14.99 221 GLU C N 1
ATOM 5166 C CA . GLU C 1 224 ? 59.631 9.208 30.146 1.00 16.01 221 GLU C CA 1
ATOM 5167 C C . GLU C 1 224 ? 60.862 9.075 29.252 1.00 18.08 221 GLU C C 1
ATOM 5168 O O . GLU C 1 224 ? 61.621 10.031 29.079 1.00 18.98 221 GLU C O 1
ATOM 5174 N N . GLU C 1 225 ? 61.040 7.887 28.678 1.00 18.62 222 GLU C N 1
ATOM 5175 C CA . GLU C 1 225 ? 62.154 7.583 27.779 1.00 18.81 222 GLU C CA 1
ATOM 5176 C C . GLU C 1 225 ? 63.544 7.621 28.387 1.00 18.75 222 GLU C C 1
ATOM 5177 O O . GLU C 1 225 ? 64.374 6.768 28.082 1.00 18.72 222 GLU C O 1
ATOM 5183 N N . GLY C 1 226 ? 63.814 8.607 29.232 1.00 19.54 223 GLY C N 1
ATOM 5184 C CA . GLY C 1 226 ? 65.133 8.687 29.839 1.00 20.11 223 GLY C CA 1
ATOM 5185 C C . GLY C 1 226 ? 65.088 9.015 31.314 1.00 19.40 223 GLY C C 1
ATOM 5186 O O . GLY C 1 226 ? 64.145 9.655 31.789 1.00 20.37 223 GLY C O 1
ATOM 5187 N N . TRP C 1 227 ? 66.102 8.577 32.050 1.00 19.87 224 TRP C N 1
ATOM 5188 C CA . TRP C 1 227 ? 66.152 8.851 33.481 1.00 20.18 224 TRP C CA 1
ATOM 5189 C C . TRP C 1 227 ? 66.143 10.353 33.696 1.00 21.36 224 TRP C C 1
ATOM 5190 O O . TRP C 1 227 ? 66.775 11.089 32.939 1.00 21.56 224 TRP C O 1
ATOM 5201 N N . GLY C 1 228 ? 65.410 10.796 34.718 1.00 23.21 225 GLY C N 1
ATOM 5202 C CA . GLY C 1 228 ? 65.322 12.210 35.038 1.00 22.06 225 GLY C CA 1
ATOM 5203 C C . GLY C 1 228 ? 64.397 13.031 34.159 1.00 23.73 225 GLY C C 1
ATOM 5204 O O . GLY C 1 228 ? 64.185 14.217 34.431 1.00 24.25 225 GLY C O 1
ATOM 5205 N N . VAL C 1 229 ? 63.849 12.418 33.108 1.00 23.81 226 VAL C N 1
ATOM 5206 C CA . VAL C 1 229 ? 62.949 13.122 32.190 1.00 23.41 226 VAL C CA 1
ATOM 5207 C C . VAL C 1 229 ? 61.485 12.963 32.612 1.00 23.76 226 VAL C C 1
ATOM 5208 O O . VAL C 1 229 ? 61.031 11.855 32.897 1.00 21.44 226 VAL C O 1
ATOM 5212 N N . ARG C 1 230 ? 60.755 14.075 32.643 1.00 23.76 227 ARG C N 1
ATOM 5213 C CA . ARG C 1 230 ? 59.349 14.073 33.033 1.00 24.95 227 ARG C CA 1
ATOM 5214 C C . ARG C 1 230 ? 58.382 14.087 31.853 1.00 25.07 227 ARG C C 1
ATOM 5215 O O . ARG C 1 230 ? 57.212 13.695 32.060 1.00 24.39 227 ARG C O 1
ATOM 5224 N N . LEU D 1 12 ? 44.124 1.382 62.071 1.00 26.80 9 LEU D N 1
ATOM 5225 C CA . LEU D 1 12 ? 43.920 -0.094 62.205 1.00 29.11 9 LEU D CA 1
ATOM 5226 C C . LEU D 1 12 ? 42.420 -0.385 62.319 1.00 29.85 9 LEU D C 1
ATOM 5227 O O . LEU D 1 12 ? 41.765 0.163 63.197 1.00 31.39 9 LEU D O 1
ATOM 5232 N N . THR D 1 13 ? 41.879 -1.236 61.450 1.00 29.56 10 THR D N 1
ATOM 5233 C CA . THR D 1 13 ? 40.455 -1.539 61.503 1.00 28.96 10 THR D CA 1
ATOM 5234 C C . THR D 1 13 ? 40.117 -2.962 61.045 1.00 27.29 10 THR D C 1
ATOM 5235 O O . THR D 1 13 ? 40.981 -3.687 60.549 1.00 26.97 10 THR D O 1
ATOM 5239 N N . ALA D 1 14 ? 38.858 -3.350 61.240 1.00 25.24 11 ALA D N 1
ATOM 5240 C CA . ALA D 1 14 ? 38.355 -4.664 60.877 1.00 24.71 11 ALA D CA 1
ATOM 5241 C C . ALA D 1 14 ? 38.732 -5.095 59.440 1.00 25.68 11 ALA D C 1
ATOM 5242 O O . ALA D 1 14 ? 38.612 -4.309 58.493 1.00 25.75 11 ALA D O 1
ATOM 5244 N N . ALA D 1 15 ? 39.166 -6.358 59.309 1.00 26.95 12 ALA D N 1
ATOM 5245 C CA . ALA D 1 15 ? 39.605 -7.007 58.056 1.00 28.21 12 ALA D CA 1
ATOM 5246 C C . ALA D 1 15 ? 39.444 -8.534 58.162 1.00 28.01 12 ALA D C 1
ATOM 5247 O O . ALA D 1 15 ? 39.721 -9.120 59.206 1.00 29.45 12 ALA D O 1
ATOM 5249 N N . GLY D 1 16 ? 39.015 -9.193 57.099 1.00 28.00 13 GLY D N 1
ATOM 5250 C CA . GLY D 1 16 ? 38.873 -10.631 57.180 1.00 26.59 13 GLY D CA 1
ATOM 5251 C C . GLY D 1 16 ? 39.302 -11.210 55.854 1.00 25.79 13 GLY D C 1
ATOM 5252 O O . GLY D 1 16 ? 40.182 -10.674 55.179 1.00 24.39 13 GLY D O 1
ATOM 5253 N N . ALA D 1 17 ? 38.645 -12.304 55.487 1.00 25.09 14 ALA D N 1
ATOM 5254 C CA . ALA D 1 17 ? 38.925 -12.979 54.237 1.00 23.48 14 ALA D CA 1
ATOM 5255 C C . ALA D 1 17 ? 37.960 -12.495 53.174 1.00 22.32 14 ALA D C 1
ATOM 5256 O O . ALA D 1 17 ? 36.809 -12.152 53.462 1.00 23.65 14 ALA D O 1
ATOM 5258 N N . PHE D 1 18 ? 38.467 -12.484 51.950 1.00 22.05 15 PHE D N 1
ATOM 5259 C CA . PHE D 1 18 ? 37.738 -12.079 50.762 1.00 19.64 15 PHE D CA 1
ATOM 5260 C C . PHE D 1 18 ? 36.575 -13.044 50.513 1.00 19.28 15 PHE D C 1
ATOM 5261 O O . PHE D 1 18 ? 36.542 -14.144 51.068 1.00 18.95 15 PHE D O 1
ATOM 5269 N N . SER D 1 19 ? 35.613 -12.623 49.697 1.00 18.83 16 SER D N 1
ATOM 5270 C CA . SER D 1 19 ? 34.477 -13.490 49.387 1.00 18.35 16 SER D CA 1
ATOM 5271 C C . SER D 1 19 ? 34.990 -14.638 48.530 1.00 18.43 16 SER D C 1
ATOM 5272 O O . SER D 1 19 ? 36.107 -14.591 48.009 1.00 18.08 16 SER D O 1
ATOM 5275 N N . SER D 1 20 ? 34.178 -15.672 48.371 1.00 18.86 17 SER D N 1
ATOM 5276 C CA . SER D 1 20 ? 34.591 -16.811 47.559 1.00 19.45 17 SER D CA 1
ATOM 5277 C C . SER D 1 20 ? 34.959 -16.377 46.135 1.00 18.03 17 SER D C 1
ATOM 5278 O O . SER D 1 20 ? 35.915 -16.880 45.558 1.00 18.66 17 SER D O 1
ATOM 5281 N N . ASP D 1 21 ? 34.209 -15.435 45.572 1.00 18.29 18 ASP D N 1
ATOM 5282 C CA . ASP D 1 21 ? 34.496 -14.962 44.220 1.00 17.38 18 ASP D CA 1
ATOM 5283 C C . ASP D 1 21 ? 35.753 -14.105 44.154 1.00 16.09 18 ASP D C 1
ATOM 5284 O O . ASP D 1 21 ? 36.580 -14.290 43.268 1.00 16.64 18 ASP D O 1
ATOM 5289 N N . GLU D 1 22 ? 35.895 -13.168 45.086 1.00 14.35 19 GLU D N 1
ATOM 5290 C CA . GLU D 1 22 ? 37.069 -12.303 45.113 1.00 14.48 19 GLU D CA 1
ATOM 5291 C C . GLU D 1 22 ? 38.333 -13.158 45.199 1.00 13.58 19 GLU D C 1
ATOM 5292 O O . GLU D 1 22 ? 39.267 -12.989 44.428 1.00 12.50 19 GLU D O 1
ATOM 5298 N N . ARG D 1 23 ? 38.343 -14.087 46.143 1.00 13.51 20 ARG D N 1
ATOM 5299 C CA . ARG D 1 23 ? 39.480 -14.966 46.338 1.00 12.59 20 ARG D CA 1
ATOM 5300 C C . ARG D 1 23 ? 39.800 -15.744 45.064 1.00 11.97 20 ARG D C 1
ATOM 5301 O O . ARG D 1 23 ? 40.965 -16.000 44.750 1.00 10.64 20 ARG D O 1
ATOM 5309 N N . ALA D 1 24 ? 38.761 -16.113 44.324 1.00 12.00 21 ALA D N 1
ATOM 5310 C CA . ALA D 1 24 ? 38.949 -16.852 43.079 1.00 11.42 21 ALA D CA 1
ATOM 5311 C C . ALA D 1 24 ? 39.625 -15.961 42.035 1.00 11.15 21 ALA D C 1
ATOM 5312 O O . ALA D 1 24 ? 40.458 -16.419 41.252 1.00 11.21 21 ALA D O 1
ATOM 5314 N N . ALA D 1 25 ? 39.272 -14.681 42.033 1.00 9.72 22 ALA D N 1
ATOM 5315 C CA . ALA D 1 25 ? 39.860 -13.751 41.081 1.00 9.09 22 ALA D CA 1
ATOM 5316 C C . ALA D 1 25 ? 41.347 -13.555 41.358 1.00 8.89 22 ALA D C 1
ATOM 5317 O O . ALA D 1 25 ? 42.150 -13.431 40.430 1.00 6.75 22 ALA D O 1
ATOM 5319 N N . VAL D 1 26 ? 41.709 -13.522 42.639 1.00 10.86 23 VAL D N 1
ATOM 5320 C CA . VAL D 1 26 ? 43.105 -13.328 43.023 1.00 10.89 23 VAL D CA 1
ATOM 5321 C C . VAL D 1 26 ? 43.942 -14.516 42.593 1.00 10.04 23 VAL D C 1
ATOM 5322 O O . VAL D 1 26 ? 45.036 -14.344 42.063 1.00 9.96 23 VAL D O 1
ATOM 5326 N N . TYR D 1 27 ? 43.427 -15.722 42.818 1.00 11.05 24 TYR D N 1
ATOM 5327 C CA . TYR D 1 27 ? 44.146 -16.923 42.413 1.00 12.23 24 TYR D CA 1
ATOM 5328 C C . TYR D 1 27 ? 44.162 -17.053 40.891 1.00 11.90 24 TYR D C 1
ATOM 5329 O O . TYR D 1 27 ? 45.077 -17.644 40.320 1.00 13.22 24 TYR D O 1
ATOM 5338 N N . ARG D 1 28 ? 43.152 -16.504 40.226 1.00 11.63 25 ARG D N 1
ATOM 5339 C CA . ARG D 1 28 ? 43.109 -16.597 38.776 1.00 12.09 25 ARG D CA 1
ATOM 5340 C C . ARG D 1 28 ? 44.256 -15.813 38.136 1.00 10.80 25 ARG D C 1
ATOM 5341 O O . ARG D 1 28 ? 44.904 -16.307 37.213 1.00 11.20 25 ARG D O 1
ATOM 5349 N N . ALA D 1 29 ? 44.507 -14.601 38.627 1.00 8.41 26 ALA D N 1
ATOM 5350 C CA . ALA D 1 29 ? 45.593 -13.764 38.105 1.00 8.85 26 ALA D CA 1
ATOM 5351 C C . ALA D 1 29 ? 46.937 -14.465 38.322 1.00 8.53 26 ALA D C 1
ATOM 5352 O O . ALA D 1 29 ? 47.778 -14.523 37.436 1.00 9.01 26 ALA D O 1
ATOM 5354 N N . ILE D 1 30 ? 47.113 -14.994 39.526 1.00 10.09 27 ILE D N 1
ATOM 5355 C CA . ILE D 1 30 ? 48.318 -15.706 39.922 1.00 8.03 27 ILE D CA 1
ATOM 5356 C C . ILE D 1 30 ? 48.513 -16.959 39.079 1.00 8.91 27 ILE D C 1
ATOM 5357 O O . ILE D 1 30 ? 49.616 -17.233 38.603 1.00 8.91 27 ILE D O 1
ATOM 5362 N N . GLU D 1 31 ? 47.440 -17.715 38.885 1.00 7.76 28 GLU D N 1
ATOM 5363 C CA . GLU D 1 31 ? 47.526 -18.951 38.117 1.00 9.74 28 GLU D CA 1
ATOM 5364 C C . GLU D 1 31 ? 47.620 -18.795 36.596 1.00 9.92 28 GLU D C 1
ATOM 5365 O O . GLU D 1 31 ? 48.160 -19.665 35.925 1.00 9.58 28 GLU D O 1
ATOM 5371 N N . THR D 1 32 ? 47.133 -17.687 36.045 1.00 11.76 29 THR D N 1
ATOM 5372 C CA . THR D 1 32 ? 47.177 -17.521 34.592 1.00 12.25 29 THR D CA 1
ATOM 5373 C C . THR D 1 32 ? 48.160 -16.491 34.039 1.00 14.29 29 THR D C 1
ATOM 5374 O O . THR D 1 32 ? 48.357 -16.426 32.821 1.00 15.53 29 THR D O 1
ATOM 5378 N N . ARG D 1 33 ? 48.778 -15.678 34.889 1.00 14.29 30 ARG D N 1
ATOM 5379 C CA . ARG D 1 33 ? 49.724 -14.721 34.335 1.00 13.62 30 ARG D CA 1
ATOM 5380 C C . ARG D 1 33 ? 50.908 -15.489 33.760 1.00 11.61 30 ARG D C 1
ATOM 5381 O O . ARG D 1 33 ? 51.337 -16.499 34.302 1.00 10.02 30 ARG D O 1
ATOM 5389 N N . ARG D 1 34 ? 51.391 -15.024 32.619 1.00 10.58 31 ARG D N 1
ATOM 5390 C CA . ARG D 1 34 ? 52.502 -15.657 31.942 1.00 9.53 31 ARG D CA 1
ATOM 5391 C C . ARG D 1 34 ? 53.534 -14.603 31.584 1.00 9.40 31 ARG D C 1
ATOM 5392 O O . ARG D 1 34 ? 53.250 -13.396 31.623 1.00 8.37 31 ARG D O 1
ATOM 5400 N N . ASP D 1 35 ? 54.740 -15.067 31.270 1.00 7.43 32 ASP D N 1
ATOM 5401 C CA . ASP D 1 35 ? 55.800 -14.176 30.837 1.00 7.53 32 ASP D CA 1
ATOM 5402 C C . ASP D 1 35 ? 55.528 -14.190 29.350 1.00 7.33 32 ASP D C 1
ATOM 5403 O O . ASP D 1 35 ? 55.578 -15.252 28.716 1.00 8.69 32 ASP D O 1
ATOM 5408 N N . VAL D 1 36 ? 55.227 -13.035 28.782 1.00 6.03 33 VAL D N 1
ATOM 5409 C CA . VAL D 1 36 ? 54.912 -13.003 27.366 1.00 6.88 33 VAL D CA 1
ATOM 5410 C C . VAL D 1 36 ? 56.043 -12.442 26.539 1.00 6.11 33 VAL D C 1
ATOM 5411 O O . VAL D 1 36 ? 56.673 -11.456 26.918 1.00 6.44 33 VAL D O 1
ATOM 5415 N N . ARG D 1 37 ? 56.310 -13.091 25.412 1.00 5.26 34 ARG D N 1
ATOM 5416 C CA . ARG D 1 37 ? 57.385 -12.641 24.541 1.00 8.24 34 ARG D CA 1
ATOM 5417 C C . ARG D 1 37 ? 56.935 -12.283 23.137 1.00 8.68 34 ARG D C 1
ATOM 5418 O O . ARG D 1 37 ? 57.286 -11.229 22.618 1.00 10.09 34 ARG D O 1
ATOM 5426 N N . ASP D 1 38 ? 56.132 -13.152 22.534 1.00 10.83 35 ASP D N 1
ATOM 5427 C CA . ASP D 1 38 ? 55.723 -12.959 21.149 1.00 13.10 35 ASP D CA 1
ATOM 5428 C C . ASP D 1 38 ? 54.245 -12.679 20.836 1.00 13.19 35 ASP D C 1
ATOM 5429 O O . ASP D 1 38 ? 53.895 -12.503 19.669 1.00 13.04 35 ASP D O 1
ATOM 5434 N N . GLU D 1 39 ? 53.377 -12.625 21.844 1.00 14.28 36 GLU D N 1
ATOM 5435 C CA . GLU D 1 39 ? 51.947 -12.385 21.579 1.00 14.27 36 GLU D CA 1
ATOM 5436 C C . GLU D 1 39 ? 51.433 -10.953 21.770 1.00 14.62 36 GLU D C 1
ATOM 5437 O O . GLU D 1 39 ? 50.226 -10.709 21.675 1.00 15.29 36 GLU D O 1
ATOM 5443 N N . PHE D 1 40 ? 52.334 -10.014 22.026 1.00 12.27 37 PHE D N 1
ATOM 5444 C CA . PHE D 1 40 ? 51.945 -8.623 22.236 1.00 14.09 37 PHE D CA 1
ATOM 5445 C C . PHE D 1 40 ? 51.191 -7.986 21.057 1.00 13.90 37 PHE D C 1
ATOM 5446 O O . PHE D 1 40 ? 51.698 -7.950 19.931 1.00 12.93 37 PHE D O 1
ATOM 5454 N N . LEU D 1 41 ? 49.977 -7.498 21.312 1.00 10.93 38 LEU D N 1
ATOM 5455 C CA . LEU D 1 41 ? 49.208 -6.831 20.260 1.00 11.47 38 LEU D CA 1
ATOM 5456 C C . LEU D 1 41 ? 49.827 -5.430 20.142 1.00 11.23 38 LEU D C 1
ATOM 5457 O O . LEU D 1 41 ? 50.464 -4.959 21.075 1.00 10.98 38 LEU D O 1
ATOM 5462 N N . PRO D 1 42 ? 49.648 -4.751 18.998 1.00 12.64 39 PRO D N 1
ATOM 5463 C CA . PRO D 1 42 ? 50.211 -3.416 18.761 1.00 13.23 39 PRO D CA 1
ATOM 5464 C C . PRO D 1 42 ? 49.592 -2.163 19.367 1.00 12.47 39 PRO D C 1
ATOM 5465 O O . PRO D 1 42 ? 50.163 -1.086 19.242 1.00 12.59 39 PRO D O 1
ATOM 5469 N N . GLU D 1 43 ? 48.440 -2.267 20.007 1.00 13.15 40 GLU D N 1
ATOM 5470 C CA . GLU D 1 43 ? 47.841 -1.062 20.557 1.00 14.21 40 GLU D CA 1
ATOM 5471 C C . GLU D 1 43 ? 48.568 -0.519 21.778 1.00 15.04 40 GLU D C 1
ATOM 5472 O O . GLU D 1 43 ? 48.958 -1.264 22.677 1.00 16.29 40 GLU D O 1
ATOM 5478 N N . PRO D 1 44 ? 48.769 0.802 21.818 1.00 15.70 41 PRO D N 1
ATOM 5479 C CA . PRO D 1 44 ? 49.450 1.449 22.946 1.00 15.24 41 PRO D CA 1
ATOM 5480 C C . PRO D 1 44 ? 48.544 1.346 24.162 1.00 13.78 41 PRO D C 1
ATOM 5481 O O . PRO D 1 44 ? 47.324 1.388 24.012 1.00 14.68 41 PRO D O 1
ATOM 5485 N N . LEU D 1 45 ? 49.116 1.199 25.354 1.00 11.89 42 LEU D N 1
ATOM 5486 C CA . LEU D 1 45 ? 48.295 1.143 26.554 1.00 12.84 42 LEU D CA 1
ATOM 5487 C C . LEU D 1 45 ? 47.837 2.559 26.851 1.00 14.08 42 LEU D C 1
ATOM 5488 O O . LEU D 1 45 ? 48.581 3.510 26.605 1.00 14.66 42 LEU D O 1
ATOM 5493 N N . SER D 1 46 ? 46.623 2.712 27.373 1.00 15.74 43 SER D N 1
ATOM 5494 C CA . SER D 1 46 ? 46.117 4.051 27.677 1.00 16.00 43 SER D CA 1
ATOM 5495 C C . SER D 1 46 ? 46.810 4.588 28.909 1.00 17.07 43 SER D C 1
ATOM 5496 O O . SER D 1 46 ? 47.271 3.825 29.757 1.00 17.54 43 SER D O 1
ATOM 5499 N N . GLU D 1 47 ? 46.882 5.909 29.001 1.00 17.39 44 GLU D N 1
ATOM 5500 C CA . GLU D 1 47 ? 47.511 6.559 30.137 1.00 17.41 44 GLU D CA 1
ATOM 5501 C C . GLU D 1 47 ? 46.828 6.103 31.434 1.00 15.94 44 GLU D C 1
ATOM 5502 O O . GLU D 1 47 ? 47.491 5.835 32.437 1.00 15.04 44 GLU D O 1
ATOM 5508 N N . GLU D 1 48 ? 45.503 6.003 31.406 1.00 14.46 45 GLU D N 1
ATOM 5509 C CA . GLU D 1 48 ? 44.745 5.569 32.577 1.00 16.34 45 GLU D CA 1
ATOM 5510 C C . GLU D 1 48 ? 45.189 4.172 33.014 1.00 13.74 45 GLU D C 1
ATOM 5511 O O . GLU D 1 48 ? 45.342 3.912 34.205 1.00 12.77 45 GLU D O 1
ATOM 5517 N N . LEU D 1 49 ? 45.388 3.281 32.043 1.00 12.08 46 LEU D N 1
ATOM 5518 C CA . LEU D 1 49 ? 45.817 1.906 32.314 1.00 10.83 46 LEU D CA 1
ATOM 5519 C C . LEU D 1 49 ? 47.251 1.846 32.861 1.00 10.66 46 LEU D C 1
ATOM 5520 O O . LEU D 1 49 ? 47.563 1.049 33.753 1.00 8.28 46 LEU D O 1
ATOM 5525 N N . ILE D 1 50 ? 48.128 2.685 32.330 1.00 10.72 47 ILE D N 1
ATOM 5526 C CA . ILE D 1 50 ? 49.500 2.691 32.812 1.00 12.01 47 ILE D CA 1
ATOM 5527 C C . ILE D 1 50 ? 49.555 3.199 34.254 1.00 12.20 47 ILE D C 1
ATOM 5528 O O . ILE D 1 50 ? 50.330 2.693 35.070 1.00 13.96 47 ILE D O 1
ATOM 5533 N N . ALA D 1 51 ? 48.720 4.183 34.578 1.00 11.28 48 ALA D N 1
ATOM 5534 C CA . ALA D 1 51 ? 48.702 4.735 35.935 1.00 11.05 48 ALA D CA 1
ATOM 5535 C C . ALA D 1 51 ? 48.301 3.637 36.917 1.00 11.04 48 ALA D C 1
ATOM 5536 O O . ALA D 1 51 ? 48.862 3.524 38.008 1.00 10.88 48 ALA D O 1
ATOM 5538 N N . ARG D 1 52 ? 47.328 2.828 36.514 1.00 10.02 49 ARG D N 1
ATOM 5539 C CA . ARG D 1 52 ? 46.846 1.738 37.345 1.00 9.21 49 ARG D CA 1
ATOM 5540 C C . ARG D 1 52 ? 47.952 0.722 37.631 1.00 9.60 49 ARG D C 1
ATOM 5541 O O . ARG D 1 52 ? 48.159 0.339 38.783 1.00 10.70 49 ARG D O 1
ATOM 5549 N N . LEU D 1 53 ? 48.669 0.290 36.595 1.00 8.42 50 LEU D N 1
ATOM 5550 C CA . LEU D 1 53 ? 49.750 -0.678 36.772 1.00 8.35 50 LEU D CA 1
ATOM 5551 C C . LEU D 1 53 ? 50.859 -0.136 37.693 1.00 8.61 50 LEU D C 1
ATOM 5552 O O . LEU D 1 53 ? 51.238 -0.778 38.673 1.00 9.07 50 LEU D O 1
ATOM 5557 N N . LEU D 1 54 ? 51.389 1.037 37.362 1.00 7.63 51 LEU D N 1
ATOM 5558 C CA . LEU D 1 54 ? 52.443 1.656 38.164 1.00 7.72 51 LEU D CA 1
ATOM 5559 C C . LEU D 1 54 ? 51.934 1.852 39.600 1.00 8.04 51 LEU D C 1
ATOM 5560 O O . LEU D 1 54 ? 52.673 1.646 40.568 1.00 7.59 51 LEU D O 1
ATOM 5565 N N . GLY D 1 55 ? 50.666 2.238 39.732 1.00 6.29 52 GLY D N 1
ATOM 5566 C CA . GLY D 1 55 ? 50.086 2.401 41.052 1.00 6.17 52 GLY D CA 1
ATOM 5567 C C . GLY D 1 55 ? 50.166 1.082 41.813 1.00 8.13 52 GLY D C 1
ATOM 5568 O O . GLY D 1 55 ? 50.654 1.029 42.936 1.00 10.42 52 GLY D O 1
ATOM 5569 N N . ALA D 1 56 ? 49.696 -0.001 41.208 1.00 7.16 53 ALA D N 1
ATOM 5570 C CA . ALA D 1 56 ? 49.749 -1.288 41.879 1.00 7.26 53 ALA D CA 1
ATOM 5571 C C . ALA D 1 56 ? 51.177 -1.592 42.331 1.00 7.04 53 ALA D C 1
ATOM 5572 O O . ALA D 1 56 ? 51.400 -2.043 43.442 1.00 8.59 53 ALA D O 1
ATOM 5574 N N . ALA D 1 57 ? 52.141 -1.337 41.459 1.00 5.99 54 ALA D N 1
ATOM 5575 C CA . ALA D 1 57 ? 53.534 -1.592 41.778 1.00 5.35 54 ALA D CA 1
ATOM 5576 C C . ALA D 1 57 ? 54.000 -0.756 42.977 1.00 6.94 54 ALA D C 1
ATOM 5577 O O . ALA D 1 57 ? 54.762 -1.236 43.832 1.00 4.04 54 ALA D O 1
ATOM 5579 N N . HIS D 1 58 ? 53.530 0.487 43.034 1.00 6.74 55 HIS D N 1
ATOM 5580 C CA . HIS D 1 58 ? 53.892 1.411 44.110 1.00 9.25 55 HIS D CA 1
ATOM 5581 C C . HIS D 1 58 ? 53.309 0.981 45.461 1.00 9.99 55 HIS D C 1
ATOM 5582 O O . HIS D 1 58 ? 53.754 1.442 46.518 1.00 9.28 55 HIS D O 1
ATOM 5589 N N . GLN D 1 59 ? 52.330 0.083 45.432 1.00 9.65 56 GLN D N 1
ATOM 5590 C CA . GLN D 1 59 ? 51.718 -0.370 46.675 1.00 11.95 56 GLN D CA 1
ATOM 5591 C C . GLN D 1 59 ? 52.348 -1.652 47.190 1.00 10.67 56 GLN D C 1
ATOM 5592 O O . GLN D 1 59 ? 51.866 -2.258 48.150 1.00 6.07 56 GLN D O 1
ATOM 5598 N N . ALA D 1 60 ? 53.433 -2.061 46.541 1.00 8.97 57 ALA D N 1
ATOM 5599 C CA . ALA D 1 60 ? 54.137 -3.257 46.972 1.00 8.07 57 ALA D CA 1
ATOM 5600 C C . ALA D 1 60 ? 54.805 -2.894 48.284 1.00 8.18 57 ALA D C 1
ATOM 5601 O O . ALA D 1 60 ? 54.958 -1.713 48.609 1.00 4.90 57 ALA D O 1
ATOM 5603 N N . PRO D 1 61 ? 55.183 -3.908 49.073 1.00 9.53 58 PRO D N 1
ATOM 5604 C CA . PRO D 1 61 ? 55.848 -3.675 50.354 1.00 8.90 58 PRO D CA 1
ATOM 5605 C C . PRO D 1 61 ? 57.291 -3.308 50.028 1.00 8.26 58 PRO D C 1
ATOM 5606 O O . PRO D 1 61 ? 57.743 -3.563 48.914 1.00 6.46 58 PRO D O 1
ATOM 5610 N N . SER D 1 62 ? 58.003 -2.685 50.966 1.00 8.95 59 SER D N 1
ATOM 5611 C CA . SER D 1 62 ? 59.419 -2.357 50.751 1.00 8.78 59 SER D CA 1
ATOM 5612 C C . SER D 1 62 ? 60.139 -2.201 52.098 1.00 8.24 59 SER D C 1
ATOM 5613 O O . SER D 1 62 ? 59.653 -1.516 53.003 1.00 8.96 59 SER D O 1
ATOM 5616 N N . VAL D 1 63 ? 61.284 -2.869 52.224 1.00 5.84 60 VAL D N 1
ATOM 5617 C CA . VAL D 1 63 ? 62.069 -2.850 53.455 1.00 5.96 60 VAL D CA 1
ATOM 5618 C C . VAL D 1 63 ? 62.279 -1.442 54.029 1.00 5.18 60 VAL D C 1
ATOM 5619 O O . VAL D 1 63 ? 62.733 -0.530 53.341 1.00 2.53 60 VAL D O 1
ATOM 5623 N N . GLY D 1 64 ? 61.919 -1.282 55.300 1.00 6.85 61 GLY D N 1
ATOM 5624 C CA . GLY D 1 64 ? 62.040 0.008 55.966 1.00 7.96 61 GLY D CA 1
ATOM 5625 C C . GLY D 1 64 ? 61.209 1.075 55.263 1.00 7.70 61 GLY D C 1
ATOM 5626 O O . GLY D 1 64 ? 61.466 2.267 55.412 1.00 7.07 61 GLY D O 1
ATOM 5627 N N . PHE D 1 65 ? 60.196 0.629 54.520 1.00 5.09 62 PHE D N 1
ATOM 5628 C CA . PHE D 1 65 ? 59.336 1.498 53.725 1.00 6.30 62 PHE D CA 1
ATOM 5629 C C . PHE D 1 65 ? 60.187 2.433 52.870 1.00 7.02 62 PHE D C 1
ATOM 5630 O O . PHE D 1 65 ? 59.817 3.578 52.614 1.00 10.13 62 PHE D O 1
ATOM 5638 N N . MET D 1 66 ? 61.315 1.900 52.417 1.00 5.73 63 MET D N 1
ATOM 5639 C CA . MET D 1 66 ? 62.284 2.597 51.581 1.00 7.11 63 MET D CA 1
ATOM 5640 C C . MET D 1 66 ? 61.718 3.045 50.228 1.00 6.19 63 MET D C 1
ATOM 5641 O O . MET D 1 66 ? 61.985 4.163 49.796 1.00 5.84 63 MET D O 1
ATOM 5646 N N . GLN D 1 67 ? 60.954 2.180 49.557 1.00 5.93 64 GLN D N 1
ATOM 5647 C CA . GLN D 1 67 ? 60.366 2.527 48.251 1.00 6.44 64 GLN D CA 1
ATOM 5648 C C . GLN D 1 67 ? 61.487 2.956 47.295 1.00 7.05 64 GLN D C 1
ATOM 5649 O O . GLN D 1 67 ? 61.450 4.048 46.719 1.00 5.95 64 GLN D O 1
ATOM 5655 N N . PRO D 1 68 ? 62.481 2.076 47.092 1.00 5.90 65 PRO D N 1
ATOM 5656 C CA . PRO D 1 68 ? 63.673 2.246 46.253 1.00 6.53 65 PRO D CA 1
ATOM 5657 C C . PRO D 1 68 ? 63.499 2.296 44.747 1.00 6.69 65 PRO D C 1
ATOM 5658 O O . PRO D 1 68 ? 64.464 2.539 44.012 1.00 5.07 65 PRO D O 1
ATOM 5662 N N . TRP D 1 69 ? 62.275 2.091 44.286 1.00 7.80 66 TRP D N 1
ATOM 5663 C CA . TRP D 1 69 ? 62.029 2.025 42.856 1.00 7.12 66 TRP D CA 1
ATOM 5664 C C . TRP D 1 69 ? 61.770 3.288 42.069 1.00 6.20 66 TRP D C 1
ATOM 5665 O O . TRP D 1 69 ? 61.365 4.306 42.603 1.00 6.08 66 TRP D O 1
ATOM 5676 N N . ASN D 1 70 ? 62.045 3.193 40.775 1.00 8.05 67 ASN D N 1
ATOM 5677 C CA . ASN D 1 70 ? 61.791 4.264 39.808 1.00 9.67 67 ASN D CA 1
ATOM 5678 C C . ASN D 1 70 ? 61.313 3.501 38.587 1.00 7.77 67 ASN D C 1
ATOM 5679 O O . ASN D 1 70 ? 61.635 2.324 38.429 1.00 6.96 67 ASN D O 1
ATOM 5684 N N . PHE D 1 71 ? 60.557 4.160 37.725 1.00 7.69 68 PHE D N 1
ATOM 5685 C CA . PHE D 1 71 ? 60.036 3.503 36.537 1.00 7.13 68 PHE D CA 1
ATOM 5686 C C . PHE D 1 71 ? 60.285 4.362 35.311 1.00 6.86 68 PHE D C 1
ATOM 5687 O O . PHE D 1 71 ? 59.858 5.510 35.256 1.00 4.86 68 PHE D O 1
ATOM 5695 N N . VAL D 1 72 ? 60.977 3.799 34.327 1.00 8.07 69 VAL D N 1
ATOM 5696 C CA . VAL D 1 72 ? 61.264 4.523 33.099 1.00 7.08 69 VAL D CA 1
ATOM 5697 C C . VAL D 1 72 ? 60.453 3.934 31.953 1.00 6.40 69 VAL D C 1
ATOM 5698 O O . VAL D 1 72 ? 60.770 2.859 31.432 1.00 7.77 69 VAL D O 1
ATOM 5702 N N . LEU D 1 73 ? 59.400 4.650 31.574 1.00 6.03 70 LEU D N 1
ATOM 5703 C CA . LEU D 1 73 ? 58.517 4.231 30.485 1.00 7.84 70 LEU D CA 1
ATOM 5704 C C . LEU D 1 73 ? 59.223 4.472 29.170 1.00 9.04 70 LEU D C 1
ATOM 5705 O O . LEU D 1 73 ? 59.798 5.549 28.945 1.00 10.85 70 LEU D O 1
ATOM 5710 N N . VAL D 1 74 ? 59.188 3.469 28.302 1.00 9.47 71 VAL D N 1
ATOM 5711 C CA . VAL D 1 74 ? 59.842 3.559 27.002 1.00 11.21 71 VAL D CA 1
ATOM 5712 C C . VAL D 1 74 ? 58.857 3.265 25.889 1.00 12.60 71 VAL D C 1
ATOM 5713 O O . VAL D 1 74 ? 58.292 2.176 25.828 1.00 12.88 71 VAL D O 1
ATOM 5717 N N . ARG D 1 75 ? 58.666 4.227 24.995 1.00 15.06 72 ARG D N 1
ATOM 5718 C CA . ARG D 1 75 ? 57.714 4.047 23.903 1.00 18.96 72 ARG D CA 1
ATOM 5719 C C . ARG D 1 75 ? 58.294 4.276 22.498 1.00 20.45 72 ARG D C 1
ATOM 5720 O O . ARG D 1 75 ? 57.759 3.764 21.515 1.00 22.84 72 ARG D O 1
ATOM 5728 N N . GLN D 1 76 ? 59.384 5.027 22.404 1.00 20.34 73 GLN D N 1
ATOM 5729 C CA . GLN D 1 76 ? 60.005 5.319 21.113 1.00 21.47 73 GLN D CA 1
ATOM 5730 C C . GLN D 1 76 ? 60.652 4.112 20.432 1.00 21.03 73 GLN D C 1
ATOM 5731 O O . GLN D 1 76 ? 61.400 3.367 21.058 1.00 19.05 73 GLN D O 1
ATOM 5737 N N . ASP D 1 77 ? 60.356 3.925 19.144 1.00 21.48 74 ASP D N 1
ATOM 5738 C CA . ASP D 1 77 ? 60.916 2.802 18.390 1.00 20.97 74 ASP D CA 1
ATOM 5739 C C . ASP D 1 77 ? 62.440 2.832 18.435 1.00 19.61 74 ASP D C 1
ATOM 5740 O O . ASP D 1 77 ? 63.096 1.792 18.516 1.00 16.18 74 ASP D O 1
ATOM 5745 N N . GLU D 1 78 ? 62.999 4.034 18.379 1.00 19.44 75 GLU D N 1
ATOM 5746 C CA . GLU D 1 78 ? 64.442 4.183 18.400 1.00 19.78 75 GLU D CA 1
ATOM 5747 C C . GLU D 1 78 ? 65.058 3.623 19.673 1.00 18.06 75 GLU D C 1
ATOM 5748 O O . GLU D 1 78 ? 66.102 2.984 19.620 1.00 18.86 75 GLU D O 1
ATOM 5754 N N . THR D 1 79 ? 64.415 3.858 20.813 1.00 16.23 76 THR D N 1
ATOM 5755 C CA . THR D 1 79 ? 64.930 3.345 22.077 1.00 15.92 76 THR D CA 1
ATOM 5756 C C . THR D 1 79 ? 64.843 1.820 22.073 1.00 15.01 76 THR D C 1
ATOM 5757 O O . THR D 1 79 ? 65.792 1.130 22.429 1.00 12.91 76 THR D O 1
ATOM 5761 N N . ARG D 1 80 ? 63.698 1.297 21.657 1.00 16.44 77 ARG D N 1
ATOM 5762 C CA . ARG D 1 80 ? 63.515 -0.149 21.605 1.00 17.96 77 ARG D CA 1
ATOM 5763 C C . ARG D 1 80 ? 64.530 -0.795 20.671 1.00 16.77 77 ARG D C 1
ATOM 5764 O O . ARG D 1 80 ? 64.947 -1.933 20.864 1.00 16.17 77 ARG D O 1
ATOM 5772 N N . GLU D 1 81 ? 64.940 -0.046 19.662 1.00 17.61 78 GLU D N 1
ATOM 5773 C CA . GLU D 1 81 ? 65.906 -0.547 18.707 1.00 17.94 78 GLU D CA 1
ATOM 5774 C C . GLU D 1 81 ? 67.230 -0.730 19.440 1.00 17.00 78 GLU D C 1
ATOM 5775 O O . GLU D 1 81 ? 67.862 -1.780 19.360 1.00 14.77 78 GLU D O 1
ATOM 5781 N N . LYS D 1 82 ? 67.631 0.295 20.180 1.00 17.40 79 LYS D N 1
ATOM 5782 C CA . LYS D 1 82 ? 68.883 0.241 20.925 1.00 16.60 79 LYS D CA 1
ATOM 5783 C C . LYS D 1 82 ? 68.874 -0.876 21.955 1.00 15.29 79 LYS D C 1
ATOM 5784 O O . LYS D 1 82 ? 69.838 -1.636 22.071 1.00 16.75 79 LYS D O 1
ATOM 5790 N N . VAL D 1 83 ? 67.781 -0.981 22.699 1.00 14.02 80 VAL D N 1
ATOM 5791 C CA . VAL D 1 83 ? 67.671 -2.018 23.710 1.00 13.65 80 VAL D CA 1
ATOM 5792 C C . VAL D 1 83 ? 67.698 -3.394 23.047 1.00 16.45 80 VAL D C 1
ATOM 5793 O O . VAL D 1 83 ? 68.352 -4.318 23.548 1.00 17.09 80 VAL D O 1
ATOM 5797 N N . TRP D 1 84 ? 66.995 -3.533 21.921 1.00 14.45 81 TRP D N 1
ATOM 5798 C CA . TRP D 1 84 ? 66.959 -4.813 21.221 1.00 14.56 81 TRP D CA 1
ATOM 5799 C C . TRP D 1 84 ? 68.340 -5.289 20.754 1.00 14.57 81 TRP D C 1
ATOM 5800 O O . TRP D 1 84 ? 68.667 -6.474 20.883 1.00 13.64 81 TRP D O 1
ATOM 5811 N N . GLN D 1 85 ? 69.141 -4.377 20.203 1.00 13.54 82 GLN D N 1
ATOM 5812 C CA . GLN D 1 85 ? 70.477 -4.740 19.735 1.00 14.02 82 GLN D CA 1
ATOM 5813 C C . GLN D 1 85 ? 71.336 -5.142 20.928 1.00 14.02 82 GLN D C 1
ATOM 5814 O O . GLN D 1 85 ? 72.169 -6.052 20.839 1.00 13.99 82 GLN D O 1
ATOM 5820 N N . ALA D 1 86 ? 71.119 -4.472 22.056 1.00 12.90 83 ALA D N 1
ATOM 5821 C CA . ALA D 1 86 ? 71.858 -4.795 23.265 1.00 9.89 83 ALA D CA 1
ATOM 5822 C C . ALA D 1 86 ? 71.475 -6.217 23.645 1.00 10.17 83 ALA D C 1
ATOM 5823 O O . ALA D 1 86 ? 72.299 -6.989 24.141 1.00 10.31 83 ALA D O 1
ATOM 5825 N N . PHE D 1 87 ? 70.216 -6.568 23.401 1.00 11.51 84 PHE D N 1
ATOM 5826 C CA . PHE D 1 87 ? 69.750 -7.914 23.709 1.00 11.55 84 PHE D CA 1
ATOM 5827 C C . PHE D 1 87 ? 70.379 -8.962 22.798 1.00 10.99 84 PHE D C 1
ATOM 5828 O O . PHE D 1 87 ? 70.806 -10.009 23.269 1.00 11.99 84 PHE D O 1
ATOM 5836 N N . GLN D 1 88 ? 70.408 -8.698 21.494 1.00 11.99 85 GLN D N 1
ATOM 5837 C CA . GLN D 1 88 ? 70.979 -9.661 20.552 1.00 14.22 85 GLN D CA 1
ATOM 5838 C C . GLN D 1 88 ? 72.441 -9.952 20.884 1.00 15.22 85 GLN D C 1
ATOM 5839 O O . GLN D 1 88 ? 72.874 -11.108 20.863 1.00 14.97 85 GLN D O 1
ATOM 5845 N N . ARG D 1 89 ? 73.198 -8.902 21.194 1.00 14.04 86 ARG D N 1
ATOM 5846 C CA . ARG D 1 89 ? 74.605 -9.058 21.546 1.00 13.28 86 ARG D CA 1
ATOM 5847 C C . ARG D 1 89 ? 74.749 -9.990 22.742 1.00 12.16 86 ARG D C 1
ATOM 5848 O O . ARG D 1 89 ? 75.543 -10.934 22.727 1.00 11.68 86 ARG D O 1
ATOM 5856 N N . ALA D 1 90 ? 73.975 -9.712 23.785 1.00 11.66 87 ALA D N 1
ATOM 5857 C CA . ALA D 1 90 ? 74.005 -10.510 25.005 1.00 11.51 87 ALA D CA 1
ATOM 5858 C C . ALA D 1 90 ? 73.509 -11.921 24.751 1.00 11.79 87 ALA D C 1
ATOM 5859 O O . ALA D 1 90 ? 74.073 -12.899 25.249 1.00 9.48 87 ALA D O 1
ATOM 5861 N N . ASN D 1 91 ? 72.444 -12.025 23.966 1.00 13.24 88 ASN D N 1
ATOM 5862 C CA . ASN D 1 91 ? 71.859 -13.320 23.685 1.00 15.18 88 ASN D CA 1
ATOM 5863 C C . ASN D 1 91 ? 72.781 -14.218 22.870 1.00 17.87 88 ASN D C 1
ATOM 5864 O O . ASN D 1 91 ? 72.845 -15.430 23.104 1.00 17.70 88 ASN D O 1
ATOM 5869 N N . ASP D 1 92 ? 73.509 -13.631 21.925 1.00 19.70 89 ASP D N 1
ATOM 5870 C CA . ASP D 1 92 ? 74.409 -14.431 21.113 1.00 22.91 89 ASP D CA 1
ATOM 5871 C C . ASP D 1 92 ? 75.447 -15.117 22.003 1.00 22.53 89 ASP D C 1
ATOM 5872 O O . ASP D 1 92 ? 75.720 -16.300 21.825 1.00 22.50 89 ASP D O 1
ATOM 5877 N N . GLU D 1 93 ? 76.009 -14.393 22.972 1.00 21.69 90 GLU D N 1
ATOM 5878 C CA . GLU D 1 93 ? 77.010 -14.999 23.853 1.00 22.41 90 GLU D CA 1
ATOM 5879 C C . GLU D 1 93 ? 76.390 -15.923 24.901 1.00 21.13 90 GLU D C 1
ATOM 5880 O O . GLU D 1 93 ? 77.074 -16.755 25.487 1.00 22.64 90 GLU D O 1
ATOM 5886 N N . ALA D 1 94 ? 75.094 -15.788 25.134 1.00 20.44 91 ALA D N 1
ATOM 5887 C CA . ALA D 1 94 ? 74.435 -16.656 26.093 1.00 20.73 91 ALA D CA 1
ATOM 5888 C C . ALA D 1 94 ? 74.203 -17.981 25.381 1.00 21.94 91 ALA D C 1
ATOM 5889 O O . ALA D 1 94 ? 74.336 -19.047 25.981 1.00 22.85 91 ALA D O 1
ATOM 5891 N N . ALA D 1 95 ? 73.871 -17.905 24.092 1.00 22.01 92 ALA D N 1
ATOM 5892 C CA . ALA D 1 95 ? 73.627 -19.098 23.286 1.00 24.08 92 ALA D CA 1
ATOM 5893 C C . ALA D 1 95 ? 74.890 -19.938 23.166 1.00 26.41 92 ALA D C 1
ATOM 5894 O O . ALA D 1 95 ? 74.836 -21.172 23.193 1.00 25.93 92 ALA D O 1
ATOM 5896 N N . GLU D 1 96 ? 76.028 -19.260 23.037 1.00 28.95 93 GLU D N 1
ATOM 5897 C CA . GLU D 1 96 ? 77.315 -19.930 22.901 1.00 32.39 93 GLU D CA 1
ATOM 5898 C C . GLU D 1 96 ? 77.806 -20.521 24.231 1.00 33.21 93 GLU D C 1
ATOM 5899 O O . GLU D 1 96 ? 78.838 -21.189 24.278 1.00 32.18 93 GLU D O 1
ATOM 5905 N N . MET D 1 97 ? 77.066 -20.263 25.308 1.00 34.92 94 MET D N 1
ATOM 5906 C CA . MET D 1 97 ? 77.402 -20.796 26.627 1.00 35.65 94 MET D CA 1
ATOM 5907 C C . MET D 1 97 ? 76.773 -22.178 26.737 1.00 36.14 94 MET D C 1
ATOM 5908 O O . MET D 1 97 ? 76.962 -22.888 27.725 1.00 35.61 94 MET D O 1
ATOM 5913 N N . PHE D 1 98 ? 76.012 -22.540 25.707 1.00 36.30 95 PHE D N 1
ATOM 5914 C CA . PHE D 1 98 ? 75.348 -23.833 25.638 1.00 36.90 95 PHE D CA 1
ATOM 5915 C C . PHE D 1 98 ? 75.940 -24.658 24.508 1.00 37.65 95 PHE D C 1
ATOM 5916 O O . PHE D 1 98 ? 76.780 -24.174 23.748 1.00 36.86 95 PHE D O 1
ATOM 5924 N N . SER D 1 99 ? 75.506 -25.907 24.393 1.00 39.08 96 SER D N 1
ATOM 5925 C CA . SER D 1 99 ? 76.036 -26.759 23.343 1.00 40.82 96 SER D CA 1
ATOM 5926 C C . SER D 1 99 ? 75.032 -27.779 22.823 1.00 41.18 96 SER D C 1
ATOM 5927 O O . SER D 1 99 ? 73.895 -27.853 23.293 1.00 41.16 96 SER D O 1
ATOM 5930 N N . GLY D 1 100 ? 75.471 -28.556 21.837 1.00 41.69 97 GLY D N 1
ATOM 5931 C CA . GLY D 1 100 ? 74.633 -29.581 21.242 1.00 41.99 97 GLY D CA 1
ATOM 5932 C C . GLY D 1 100 ? 73.200 -29.176 20.966 1.00 41.66 97 GLY D C 1
ATOM 5933 O O . GLY D 1 100 ? 72.924 -28.067 20.503 1.00 41.18 97 GLY D O 1
ATOM 5934 N N . GLU D 1 101 ? 72.289 -30.098 21.254 1.00 42.24 98 GLU D N 1
ATOM 5935 C CA . GLU D 1 101 ? 70.864 -29.888 21.050 1.00 42.13 98 GLU D CA 1
ATOM 5936 C C . GLU D 1 101 ? 70.354 -28.762 21.950 1.00 40.83 98 GLU D C 1
ATOM 5937 O O . GLU D 1 101 ? 69.527 -27.952 21.536 1.00 40.94 98 GLU D O 1
ATOM 5943 N N . ARG D 1 102 ? 70.861 -28.713 23.177 1.00 39.34 99 ARG D N 1
ATOM 5944 C CA . ARG D 1 102 ? 70.463 -27.688 24.138 1.00 39.03 99 ARG D CA 1
ATOM 5945 C C . ARG D 1 102 ? 70.651 -26.276 23.590 1.00 37.67 99 ARG D C 1
ATOM 5946 O O . ARG D 1 102 ? 69.813 -25.398 23.804 1.00 37.54 99 ARG D O 1
ATOM 5954 N N . GLN D 1 103 ? 71.766 -26.057 22.901 1.00 36.06 100 GLN D N 1
ATOM 5955 C CA . GLN D 1 103 ? 72.045 -24.760 22.309 1.00 33.84 100 GLN D CA 1
ATOM 5956 C C . GLN D 1 103 ? 71.062 -24.583 21.160 1.00 32.23 100 GLN D C 1
ATOM 5957 O O . GLN D 1 103 ? 70.473 -23.518 20.981 1.00 31.10 100 GLN D O 1
ATOM 5963 N N . ALA D 1 104 ? 70.892 -25.644 20.383 1.00 30.96 101 ALA D N 1
ATOM 5964 C CA . ALA D 1 104 ? 69.977 -25.619 19.255 1.00 29.93 101 ALA D CA 1
ATOM 5965 C C . ALA D 1 104 ? 68.600 -25.154 19.727 1.00 29.48 101 ALA D C 1
ATOM 5966 O O . ALA D 1 104 ? 68.013 -24.229 19.156 1.00 29.20 101 ALA D O 1
ATOM 5968 N N . LYS D 1 105 ? 68.093 -25.795 20.778 1.00 27.73 102 LYS D N 1
ATOM 5969 C CA . LYS D 1 105 ? 66.787 -2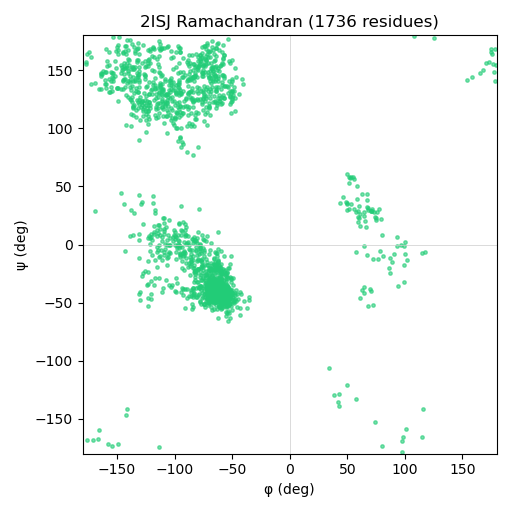5.442 21.311 1.00 26.98 102 LYS D CA 1
ATOM 5970 C C . LYS D 1 105 ? 66.798 -24.010 21.853 1.00 25.81 102 LYS D C 1
ATOM 5971 O O . LYS D 1 105 ? 65.889 -23.230 21.586 1.00 26.98 102 LYS D O 1
ATOM 5977 N N . TYR D 1 106 ? 67.834 -23.666 22.607 1.00 24.66 103 TYR D N 1
ATOM 5978 C CA . TYR D 1 106 ? 67.953 -22.325 23.168 1.00 24.76 103 TYR D CA 1
ATOM 5979 C C . TYR D 1 106 ? 67.766 -21.258 22.083 1.00 23.59 103 TYR D C 1
ATOM 5980 O O . TYR D 1 106 ? 67.118 -20.234 22.306 1.00 23.26 103 TYR D O 1
ATOM 5989 N N . ARG D 1 107 ? 68.333 -21.514 20.908 1.00 24.06 104 ARG D N 1
ATOM 5990 C CA . ARG D 1 107 ? 68.264 -20.590 19.779 1.00 24.44 104 ARG D CA 1
ATOM 5991 C C . ARG D 1 107 ? 66.902 -20.512 19.106 1.00 23.84 104 ARG D C 1
ATOM 5992 O O . ARG D 1 107 ? 66.659 -19.615 18.291 1.00 21.99 104 ARG D O 1
ATOM 6000 N N . SER D 1 108 ? 66.021 -21.452 19.434 1.00 23.60 105 SER D N 1
ATOM 6001 C CA . SER D 1 108 ? 64.687 -21.475 18.845 1.00 23.22 105 SER D CA 1
ATOM 6002 C C . SER D 1 108 ? 63.685 -20.702 19.695 1.00 21.46 105 SER D C 1
ATOM 6003 O O . SER D 1 108 ? 62.654 -20.259 19.195 1.00 22.91 105 SER D O 1
ATOM 6006 N N . LEU D 1 109 ? 64.006 -20.537 20.974 1.00 20.66 106 LEU D N 1
ATOM 6007 C CA . LEU D 1 109 ? 63.153 -19.817 21.927 1.00 19.37 106 LEU D CA 1
ATOM 6008 C C . LEU D 1 109 ? 63.086 -18.322 21.653 1.00 19.57 106 LEU D C 1
ATOM 6009 O O . LEU D 1 109 ? 64.052 -17.740 21.156 1.00 19.74 106 LEU D O 1
ATOM 6014 N N . LYS D 1 110 ? 61.956 -17.695 21.971 1.00 20.03 107 LYS D N 1
ATOM 6015 C CA . LYS D 1 110 ? 61.881 -16.247 21.826 1.00 20.57 107 LYS D CA 1
ATOM 6016 C C . LYS D 1 110 ? 62.041 -15.771 23.268 1.00 19.22 107 LYS D C 1
ATOM 6017 O O . LYS D 1 110 ? 61.285 -16.173 24.155 1.00 17.14 107 LYS D O 1
ATOM 6023 N N . LEU D 1 111 ? 63.034 -14.924 23.504 1.00 18.63 108 LEU D N 1
ATOM 6024 C CA . LEU D 1 111 ? 63.326 -14.478 24.856 1.00 17.47 108 LEU D CA 1
ATOM 6025 C C . LEU D 1 111 ? 62.997 -13.033 25.172 1.00 15.87 108 LEU D C 1
ATOM 6026 O O . LEU D 1 111 ? 63.397 -12.521 26.216 1.00 15.77 108 LEU D O 1
ATOM 6031 N N . GLU D 1 112 ? 62.260 -12.384 24.279 1.00 14.28 109 GLU D N 1
ATOM 6032 C CA . GLU D 1 112 ? 61.876 -10.991 24.473 1.00 13.37 109 GLU D CA 1
ATOM 6033 C C . GLU D 1 112 ? 60.978 -10.495 23.337 1.00 12.41 109 GLU D C 1
ATOM 6034 O O . GLU D 1 112 ? 61.014 -11.028 22.232 1.00 12.52 109 GLU D O 1
ATOM 6040 N N . GLY D 1 113 ? 60.171 -9.479 23.627 1.00 10.32 110 GLY D N 1
ATOM 6041 C CA . GLY D 1 113 ? 59.306 -8.887 22.625 1.00 8.31 110 GLY D CA 1
ATOM 6042 C C . GLY D 1 113 ? 59.555 -7.389 22.657 1.00 9.18 110 GLY D C 1
ATOM 6043 O O . GLY D 1 113 ? 58.643 -6.582 22.480 1.00 10.44 110 GLY D O 1
ATOM 6044 N N . ILE D 1 114 ? 60.811 -7.024 22.887 1.00 10.21 111 ILE D N 1
ATOM 6045 C CA . ILE D 1 114 ? 61.229 -5.633 22.998 1.00 10.40 111 ILE D CA 1
ATOM 6046 C C . ILE D 1 114 ? 60.714 -4.726 21.898 1.00 13.36 111 ILE D C 1
ATOM 6047 O O . ILE D 1 114 ? 60.205 -3.637 22.174 1.00 14.56 111 ILE D O 1
ATOM 6052 N N . ARG D 1 115 ? 60.834 -5.177 20.654 1.00 15.25 112 ARG D N 1
ATOM 6053 C CA . ARG D 1 115 ? 60.404 -4.385 19.503 1.00 16.65 112 ARG D CA 1
ATOM 6054 C C . ARG D 1 115 ? 58.918 -4.495 19.173 1.00 16.47 112 ARG D C 1
ATOM 6055 O O . ARG D 1 115 ? 58.367 -3.635 18.493 1.00 17.50 112 ARG D O 1
ATOM 6063 N N . LYS D 1 116 ? 58.280 -5.552 19.659 1.00 18.33 113 LYS D N 1
ATOM 6064 C CA . LYS D 1 116 ? 56.862 -5.814 19.408 1.00 18.97 113 LYS D CA 1
ATOM 6065 C C . LYS D 1 116 ? 55.978 -5.123 20.448 1.00 17.58 113 LYS D C 1
ATOM 6066 O O . LYS D 1 116 ? 54.952 -4.524 20.115 1.00 17.53 113 LYS D O 1
ATOM 6072 N N . ALA D 1 117 ? 56.374 -5.224 21.713 1.00 15.03 114 ALA D N 1
ATOM 6073 C CA . ALA D 1 117 ? 55.606 -4.617 22.791 1.00 13.97 114 ALA D CA 1
ATOM 6074 C C . ALA D 1 117 ? 55.511 -3.109 22.614 1.00 12.61 114 ALA D C 1
ATOM 6075 O O . ALA D 1 117 ? 56.521 -2.423 22.501 1.00 11.01 114 ALA D O 1
ATOM 6077 N N . PRO D 1 118 ? 54.282 -2.577 22.563 1.00 12.62 115 PRO D N 1
ATOM 6078 C CA . PRO D 1 118 ? 54.055 -1.136 22.402 1.00 12.13 115 PRO D CA 1
ATOM 6079 C C . PRO D 1 118 ? 54.571 -0.342 23.604 1.00 11.75 115 PRO D C 1
ATOM 6080 O O . PRO D 1 118 ? 54.759 0.877 23.532 1.00 11.00 115 PRO D O 1
ATOM 6084 N N . LEU D 1 119 ? 54.797 -1.036 24.715 1.00 10.05 116 LEU D N 1
ATOM 6085 C CA . LEU D 1 119 ? 55.321 -0.372 25.904 1.00 9.92 116 LEU D CA 1
ATOM 6086 C C . LEU D 1 119 ? 56.355 -1.219 26.629 1.00 8.91 116 LEU D C 1
ATOM 6087 O O . LEU D 1 119 ? 56.228 -2.440 26.730 1.00 6.82 116 LEU D O 1
ATOM 6092 N N . SER D 1 120 ? 57.388 -0.552 27.124 1.00 9.44 117 SER D N 1
ATOM 6093 C CA . SER D 1 120 ? 58.427 -1.216 27.885 1.00 8.68 117 SER D CA 1
ATOM 6094 C C . SER D 1 120 ? 58.671 -0.380 29.123 1.00 8.28 117 SER D C 1
ATOM 6095 O O . SER D 1 120 ? 58.532 0.843 29.088 1.00 5.56 117 SER D O 1
ATOM 6098 N N . ILE D 1 121 ? 59.020 -1.049 30.219 1.00 8.00 118 ILE D N 1
ATOM 6099 C CA . ILE D 1 121 ? 59.290 -0.367 31.472 1.00 6.72 118 ILE D CA 1
ATOM 6100 C C . ILE D 1 121 ? 60.546 -0.894 32.149 1.00 6.63 118 ILE D C 1
ATOM 6101 O O . ILE D 1 121 ? 60.640 -2.075 32.473 1.00 3.04 118 ILE D O 1
ATOM 6106 N N . CYS D 1 122 ? 61.514 -0.002 32.347 1.00 6.57 119 CYS D N 1
ATOM 6107 C CA . CYS D 1 122 ? 62.761 -0.355 33.012 1.00 6.51 119 CYS D CA 1
ATOM 6108 C C . CYS D 1 122 ? 62.630 -0.011 34.492 1.00 7.22 119 CYS D C 1
ATOM 6109 O O . CYS D 1 122 ? 62.742 1.149 34.878 1.00 8.33 119 CYS D O 1
ATOM 6112 N N . VAL D 1 123 ? 62.367 -1.027 35.307 1.00 7.87 120 VAL D N 1
ATOM 6113 C CA . VAL D 1 123 ? 62.185 -0.867 36.751 1.00 8.23 120 VAL D CA 1
ATOM 6114 C C . VAL D 1 123 ? 63.556 -0.868 37.418 1.00 10.64 120 VAL D C 1
ATOM 6115 O O . VAL D 1 123 ? 64.318 -1.829 37.259 1.00 10.82 120 VAL D O 1
ATOM 6119 N N . THR D 1 124 ? 63.864 0.187 38.170 1.00 9.76 121 THR D N 1
ATOM 6120 C CA . THR D 1 124 ? 65.167 0.283 38.829 1.00 10.56 121 THR D CA 1
ATOM 6121 C C . THR D 1 124 ? 65.111 0.449 40.353 1.00 10.94 121 THR D C 1
ATOM 6122 O O . THR D 1 124 ? 64.064 0.733 40.933 1.00 10.44 121 THR D O 1
ATOM 6126 N N . CYS D 1 125 ? 66.266 0.275 40.987 1.00 11.08 122 CYS D N 1
ATOM 6127 C CA . CYS D 1 125 ? 66.390 0.380 42.435 1.00 10.90 122 CYS D CA 1
ATOM 6128 C C . CYS D 1 125 ? 67.530 1.327 42.816 1.00 10.55 122 CYS D C 1
ATOM 6129 O O . CYS D 1 125 ? 68.679 1.130 42.425 1.00 10.34 122 CYS D O 1
ATOM 6132 N N . ASP D 1 126 ? 67.192 2.352 43.583 1.00 11.73 123 ASP D N 1
ATOM 6133 C CA . ASP D 1 126 ? 68.141 3.364 44.048 1.00 13.31 123 ASP D CA 1
ATOM 6134 C C . ASP D 1 126 ? 68.757 2.839 45.349 1.00 14.82 123 ASP D C 1
ATOM 6135 O O . ASP D 1 126 ? 68.108 2.851 46.395 1.00 14.95 123 ASP D O 1
ATOM 6140 N N . ARG D 1 127 ? 70.002 2.376 45.292 1.00 15.20 124 ARG D N 1
ATOM 6141 C CA . ARG D 1 127 ? 70.626 1.826 46.492 1.00 18.00 124 ARG D CA 1
ATOM 6142 C C . ARG D 1 127 ? 70.830 2.855 47.605 1.00 17.85 124 ARG D C 1
ATOM 6143 O O . ARG D 1 127 ? 70.970 2.488 48.770 1.00 16.86 124 ARG D O 1
ATOM 6151 N N . THR D 1 128 ? 70.829 4.140 47.267 1.00 17.99 125 THR D N 1
ATOM 6152 C CA . THR D 1 128 ? 71.046 5.147 48.300 1.00 18.73 125 THR D CA 1
ATOM 6153 C C . THR D 1 128 ? 69.807 5.783 48.910 1.00 19.47 125 THR D C 1
ATOM 6154 O O . THR D 1 128 ? 69.927 6.623 49.798 1.00 21.86 125 THR D O 1
ATOM 6158 N N . ARG D 1 129 ? 68.620 5.390 48.459 1.00 18.46 126 ARG D N 1
ATOM 6159 C CA . ARG D 1 129 ? 67.396 5.967 49.010 1.00 19.04 126 ARG D CA 1
ATOM 6160 C C . ARG D 1 129 ? 67.191 5.464 50.446 1.00 21.22 126 ARG D C 1
ATOM 6161 O O . ARG D 1 129 ? 67.554 4.332 50.773 1.00 19.80 126 ARG D O 1
ATOM 6169 N N . GLY D 1 130 ? 66.628 6.314 51.301 1.00 22.39 127 GLY D N 1
ATOM 6170 C CA . GLY D 1 130 ? 66.390 5.924 52.683 1.00 23.56 127 GLY D CA 1
ATOM 6171 C C . GLY D 1 130 ? 67.420 6.420 53.692 1.00 23.94 127 GLY D C 1
ATOM 6172 O O . GLY D 1 130 ? 67.290 6.151 54.891 1.00 23.19 127 GLY D O 1
ATOM 6173 N N . GLY D 1 131 ? 68.437 7.135 53.214 1.00 25.04 128 GLY D N 1
ATOM 6174 C CA . GLY D 1 131 ? 69.469 7.654 54.097 1.00 26.87 128 GLY D CA 1
ATOM 6175 C C . GLY D 1 131 ? 70.708 6.779 54.105 1.00 28.73 128 GLY D C 1
ATOM 6176 O O . GLY D 1 131 ? 70.867 5.926 53.230 1.00 29.44 128 GLY D O 1
ATOM 6177 N N . ALA D 1 132 ? 71.588 6.987 55.083 1.00 29.75 129 ALA D N 1
ATOM 6178 C CA . ALA D 1 132 ? 72.813 6.193 55.190 1.00 31.33 129 ALA D CA 1
ATOM 6179 C C . ALA D 1 132 ? 72.516 4.835 55.822 1.00 31.27 129 ALA D C 1
ATOM 6180 O O . ALA D 1 132 ? 73.249 3.872 55.615 1.00 32.46 129 ALA D O 1
ATOM 6182 N N . VAL D 1 133 ? 71.436 4.766 56.590 1.00 30.85 130 VAL D N 1
ATOM 6183 C CA . VAL D 1 133 ? 71.045 3.526 57.237 1.00 30.82 130 VAL D CA 1
ATOM 6184 C C . VAL D 1 133 ? 69.561 3.308 56.979 1.00 30.41 130 VAL D C 1
ATOM 6185 O O . VAL D 1 133 ? 68.751 4.218 57.160 1.00 29.53 130 VAL D O 1
ATOM 6189 N N . VAL D 1 134 ? 69.211 2.102 56.546 1.00 30.41 131 VAL D N 1
ATOM 6190 C CA . VAL D 1 134 ? 67.821 1.778 56.252 1.00 30.55 131 VAL D CA 1
ATOM 6191 C C . VAL D 1 134 ? 67.278 0.588 57.038 1.00 30.02 131 VAL D C 1
ATOM 6192 O O . VAL D 1 134 ? 67.797 -0.531 56.959 1.00 29.94 131 VAL D O 1
ATOM 6196 N N . LEU D 1 135 ? 66.228 0.863 57.806 1.00 28.19 132 LEU D N 1
ATOM 6197 C CA . LEU D 1 135 ? 65.548 -0.137 58.615 1.00 27.27 132 LEU D CA 1
ATOM 6198 C C . LEU D 1 135 ? 65.441 -1.425 57.797 1.00 27.02 132 LEU D C 1
ATOM 6199 O O . LEU D 1 135 ? 65.155 -1.389 56.596 1.00 27.30 132 LEU D O 1
ATOM 6204 N N . GLY D 1 136 ? 65.687 -2.557 58.448 1.00 25.85 133 GLY D N 1
ATOM 6205 C CA . GLY D 1 136 ? 65.597 -3.840 57.772 1.00 25.77 133 GLY D CA 1
ATOM 6206 C C . GLY D 1 136 ? 66.634 -4.126 56.694 1.00 26.85 133 GLY D C 1
ATOM 6207 O O . GLY D 1 136 ? 66.702 -5.253 56.185 1.00 25.38 133 GLY D O 1
ATOM 6208 N N . ARG D 1 137 ? 67.428 -3.121 56.327 1.00 26.60 134 ARG D N 1
ATOM 6209 C CA . ARG D 1 137 ? 68.456 -3.303 55.309 1.00 27.40 134 ARG D CA 1
ATOM 6210 C C . ARG D 1 137 ? 69.832 -3.065 55.927 1.00 27.10 134 ARG D C 1
ATOM 6211 O O . ARG D 1 137 ? 70.769 -2.632 55.254 1.00 26.38 134 ARG D O 1
ATOM 6219 N N . THR D 1 138 ? 69.935 -3.350 57.219 1.00 26.76 135 THR D N 1
ATOM 6220 C CA . THR D 1 138 ? 71.181 -3.183 57.953 1.00 27.03 135 THR D CA 1
ATOM 6221 C C . THR D 1 138 ? 71.989 -4.484 57.980 1.00 26.84 135 THR D C 1
ATOM 6222 O O . THR D 1 138 ? 73.204 -4.461 58.197 1.00 28.00 135 THR D O 1
ATOM 6226 N N . HIS D 1 139 ? 71.322 -5.612 57.742 1.00 25.36 136 HIS D N 1
ATOM 6227 C CA . HIS D 1 139 ? 71.996 -6.905 57.775 1.00 24.93 136 HIS D CA 1
ATOM 6228 C C . HIS D 1 139 ? 72.041 -7.656 56.449 1.00 24.44 136 HIS D C 1
ATOM 6229 O O . HIS D 1 139 ? 72.855 -8.559 56.269 1.00 24.43 136 HIS D O 1
ATOM 6236 N N . ASN D 1 140 ? 71.162 -7.292 55.524 1.00 24.07 137 ASN D N 1
ATOM 6237 C CA . ASN D 1 140 ? 71.154 -7.900 54.199 1.00 22.12 137 ASN D CA 1
ATOM 6238 C C . ASN D 1 140 ? 70.926 -6.743 53.244 1.00 21.23 137 ASN D C 1
ATOM 6239 O O . ASN D 1 140 ? 69.810 -6.253 53.104 1.00 20.59 137 ASN D O 1
ATOM 6244 N N . PRO D 1 141 ? 71.995 -6.276 52.589 1.00 22.02 138 PRO D N 1
ATOM 6245 C CA . PRO D 1 141 ? 71.964 -5.164 51.634 1.00 21.63 138 PRO D CA 1
ATOM 6246 C C . PRO D 1 141 ? 71.117 -5.406 50.385 1.00 21.59 138 PRO D C 1
ATOM 6247 O O . PRO D 1 141 ? 70.775 -4.462 49.675 1.00 23.31 138 PRO D O 1
ATOM 6251 N N . GLN D 1 142 ? 70.781 -6.663 50.115 1.00 19.40 139 GLN D N 1
ATOM 6252 C CA . GLN D 1 142 ? 69.993 -6.989 48.934 1.00 17.83 139 GLN D CA 1
ATOM 6253 C C . GLN D 1 142 ? 68.494 -6.734 49.120 1.00 15.75 139 GLN D C 1
ATOM 6254 O O . GLN D 1 142 ? 67.735 -6.717 48.150 1.00 16.16 139 GLN D O 1
ATOM 6260 N N . MET D 1 143 ? 68.080 -6.515 50.365 1.00 13.00 140 MET D N 1
ATOM 6261 C CA . MET D 1 143 ? 66.673 -6.270 50.681 1.00 11.09 140 MET D CA 1
ATOM 6262 C C . MET D 1 143 ? 66.004 -5.181 49.827 1.00 10.73 140 MET D C 1
ATOM 6263 O O . MET D 1 143 ? 64.808 -5.268 49.540 1.00 8.82 140 MET D O 1
ATOM 6268 N N . ASP D 1 144 ? 66.760 -4.164 49.419 1.00 7.07 141 ASP D N 1
ATOM 6269 C CA . ASP D 1 144 ? 66.187 -3.100 48.603 1.00 9.62 141 ASP D CA 1
ATOM 6270 C C . ASP D 1 144 ? 65.916 -3.574 47.168 1.00 9.52 141 ASP D C 1
ATOM 6271 O O . ASP D 1 144 ? 64.958 -3.129 46.535 1.00 11.27 141 ASP D O 1
ATOM 6276 N N . LEU D 1 145 ? 66.744 -4.485 46.668 1.00 9.36 142 LEU D N 1
ATOM 6277 C CA . LEU D 1 145 ? 66.562 -5.038 45.325 1.00 7.99 142 LEU D CA 1
ATOM 6278 C C . LEU D 1 145 ? 65.349 -5.958 45.370 1.00 7.33 142 LEU D C 1
ATOM 6279 O O . LEU D 1 145 ? 64.517 -5.962 44.456 1.00 5.85 142 LEU D O 1
ATOM 6284 N N . TYR D 1 146 ? 65.248 -6.734 46.444 1.00 6.25 143 TYR D N 1
ATOM 6285 C CA . TYR D 1 146 ? 64.121 -7.649 46.594 1.00 6.32 143 TYR D CA 1
ATOM 6286 C C . TYR D 1 146 ? 62.794 -6.875 46.598 1.00 6.08 143 TYR D C 1
ATOM 6287 O O . TYR D 1 146 ? 61.844 -7.255 45.902 1.00 6.13 143 TYR D O 1
ATOM 6296 N N . SER D 1 147 ? 62.732 -5.791 47.368 1.00 4.09 144 SER D N 1
ATOM 6297 C CA . SER D 1 147 ? 61.513 -4.976 47.436 1.00 5.12 144 SER D CA 1
ATOM 6298 C C . SER D 1 147 ? 61.084 -4.556 46.036 1.00 4.19 144 SER D C 1
ATOM 6299 O O . SER D 1 147 ? 59.898 -4.584 45.709 1.00 4.47 144 SER D O 1
ATOM 6302 N N . THR D 1 148 ? 62.051 -4.161 45.212 1.00 4.05 145 THR D N 1
ATOM 6303 C CA . THR D 1 148 ? 61.749 -3.732 43.852 1.00 3.90 145 THR D CA 1
ATOM 6304 C C . THR D 1 148 ? 61.144 -4.895 43.068 1.00 4.28 145 THR D C 1
ATOM 6305 O O . THR D 1 148 ? 60.258 -4.697 42.236 1.00 2.06 145 THR D O 1
ATOM 6309 N N . VAL D 1 149 ? 61.625 -6.111 43.325 1.00 4.86 146 VAL D N 1
ATOM 6310 C CA . VAL D 1 149 ? 61.085 -7.290 42.641 1.00 3.94 146 VAL D CA 1
ATOM 6311 C C . VAL D 1 149 ? 59.613 -7.427 43.048 1.00 4.46 146 VAL D C 1
ATOM 6312 O O . VAL D 1 149 ? 58.759 -7.769 42.235 1.00 2.16 146 VAL D O 1
ATOM 6316 N N . CYS D 1 150 ? 59.324 -7.141 44.315 1.00 4.62 147 CYS D N 1
ATOM 6317 C CA . CYS D 1 150 ? 57.956 -7.216 44.808 1.00 5.59 147 CYS D CA 1
ATOM 6318 C C . CYS D 1 150 ? 57.075 -6.282 43.995 1.00 4.91 147 CYS D C 1
ATOM 6319 O O . CYS D 1 150 ? 55.932 -6.611 43.686 1.00 4.81 147 CYS D O 1
ATOM 6322 N N . ALA D 1 151 ? 57.615 -5.117 43.649 1.00 4.91 148 ALA D N 1
ATOM 6323 C CA . ALA D 1 151 ? 56.870 -4.136 42.867 1.00 5.46 148 ALA D CA 1
ATOM 6324 C C . ALA D 1 151 ? 56.551 -4.701 41.484 1.00 3.12 148 ALA D C 1
ATOM 6325 O O . ALA D 1 151 ? 55.437 -4.551 40.987 1.00 5.16 148 ALA D O 1
ATOM 6327 N N . VAL D 1 152 ? 57.539 -5.349 40.878 1.00 2.74 149 VAL D N 1
ATOM 6328 C CA . VAL D 1 152 ? 57.400 -5.959 39.561 1.00 2.48 149 VAL D CA 1
ATOM 6329 C C . VAL D 1 152 ? 56.318 -7.063 39.544 1.00 3.23 149 VAL D C 1
ATOM 6330 O O . VAL D 1 152 ? 55.520 -7.128 38.616 1.00 1.06 149 VAL D O 1
ATOM 6334 N N . GLN D 1 153 ? 56.290 -7.919 40.569 1.00 3.59 150 GLN D N 1
ATOM 6335 C CA . GLN D 1 153 ? 55.300 -9.001 40.635 1.00 4.45 150 GLN D CA 1
ATOM 6336 C C . GLN D 1 153 ? 53.881 -8.427 40.749 1.00 4.69 150 GLN D C 1
ATOM 6337 O O . GLN D 1 153 ? 52.946 -8.950 40.143 1.00 4.95 150 GLN D O 1
ATOM 6343 N N . ASN D 1 154 ? 53.728 -7.356 41.525 1.00 4.21 151 ASN D N 1
ATOM 6344 C CA . ASN D 1 154 ? 52.432 -6.691 41.677 1.00 4.17 151 ASN D CA 1
ATOM 6345 C C . ASN D 1 154 ? 52.000 -6.163 40.311 1.00 4.39 151 ASN D C 1
ATOM 6346 O O . ASN D 1 154 ? 50.851 -6.306 39.917 1.00 4.95 151 ASN D O 1
ATOM 6351 N N . LEU D 1 155 ? 52.930 -5.550 39.589 1.00 6.84 152 LEU D N 1
ATOM 6352 C CA . LEU D 1 155 ? 52.623 -5.010 38.271 1.00 8.00 152 LEU D CA 1
ATOM 6353 C C . LEU D 1 155 ? 52.319 -6.159 37.297 1.00 8.93 152 LEU D C 1
ATOM 6354 O O . LEU D 1 155 ? 51.434 -6.042 36.440 1.00 8.48 152 LEU D O 1
ATOM 6359 N N . TRP D 1 156 ? 53.032 -7.274 37.449 1.00 7.91 153 TRP D N 1
ATOM 6360 C CA . TRP D 1 156 ? 52.829 -8.445 36.593 1.00 7.38 153 TRP D CA 1
ATOM 6361 C C . TRP D 1 156 ? 51.400 -9.008 36.766 1.00 8.02 153 TRP D C 1
ATOM 6362 O O . TRP D 1 156 ? 50.717 -9.342 35.792 1.00 7.49 153 TRP D O 1
ATOM 6373 N N . LEU D 1 157 ? 50.960 -9.103 38.018 1.00 7.70 154 LEU D N 1
ATOM 6374 C CA . LEU D 1 157 ? 49.635 -9.620 38.353 1.00 7.50 154 LEU D CA 1
ATOM 6375 C C . LEU D 1 157 ? 48.504 -8.648 37.961 1.00 6.89 154 LEU D C 1
ATOM 6376 O O . LEU D 1 157 ? 47.493 -9.057 37.392 1.00 5.25 154 LEU D O 1
ATOM 6381 N N . ALA D 1 158 ? 48.674 -7.365 38.262 1.00 6.67 155 ALA D N 1
ATOM 6382 C CA . ALA D 1 158 ? 47.661 -6.379 37.904 1.00 7.97 155 ALA D CA 1
ATOM 6383 C C . ALA D 1 158 ? 47.499 -6.355 36.388 1.00 9.74 155 ALA D C 1
ATOM 6384 O O . ALA D 1 158 ? 46.386 -6.220 35.878 1.00 11.03 155 ALA D O 1
ATOM 6386 N N . ALA D 1 159 ? 48.611 -6.480 35.669 1.00 10.31 156 ALA D N 1
ATOM 6387 C CA . ALA D 1 159 ? 48.574 -6.468 34.209 1.00 10.17 156 ALA D CA 1
ATOM 6388 C C . ALA D 1 159 ? 47.739 -7.623 33.688 1.00 10.51 156 ALA D C 1
ATOM 6389 O O . ALA D 1 159 ? 46.902 -7.440 32.799 1.00 11.20 156 ALA D O 1
ATOM 6391 N N . ARG D 1 160 ? 47.956 -8.813 34.238 1.00 11.02 157 ARG D N 1
ATOM 6392 C CA . ARG D 1 160 ? 47.178 -9.978 33.814 1.00 12.05 157 ARG D CA 1
ATOM 6393 C C . ARG D 1 160 ? 45.684 -9.713 33.963 1.00 12.73 157 ARG D C 1
ATOM 6394 O O . ARG D 1 160 ? 44.886 -10.099 33.110 1.00 14.42 157 ARG D O 1
ATOM 6402 N N . ALA D 1 161 ? 45.307 -9.066 35.059 1.00 13.65 158 ALA D N 1
ATOM 6403 C CA . ALA D 1 161 ? 43.907 -8.767 35.312 1.00 13.59 158 ALA D CA 1
ATOM 6404 C C . ALA D 1 161 ? 43.379 -7.799 34.257 1.00 13.44 158 ALA D C 1
ATOM 6405 O O . ALA D 1 161 ? 42.197 -7.838 33.904 1.00 13.40 158 ALA D O 1
ATOM 6407 N N . GLU D 1 162 ? 44.266 -6.950 33.749 1.00 10.77 159 GLU D N 1
ATOM 6408 C CA . GLU D 1 162 ? 43.905 -5.967 32.738 1.00 10.79 159 GLU D CA 1
ATOM 6409 C C . GLU D 1 162 ? 44.103 -6.511 31.310 1.00 12.54 159 GLU D C 1
ATOM 6410 O O . GLU D 1 162 ? 44.018 -5.765 30.334 1.00 11.84 159 GLU D O 1
ATOM 6416 N N . GLY D 1 163 ? 44.372 -7.809 31.189 1.00 12.15 160 GLY D N 1
ATOM 6417 C CA . GLY D 1 163 ? 44.579 -8.390 29.873 1.00 12.53 160 GLY D CA 1
ATOM 6418 C C . GLY D 1 163 ? 45.847 -7.881 29.210 1.00 13.88 160 GLY D C 1
ATOM 6419 O O . GLY D 1 163 ? 45.936 -7.744 27.986 1.00 15.09 160 GLY D O 1
ATOM 6420 N N . VAL D 1 164 ? 46.847 -7.597 30.028 1.00 12.48 161 VAL D N 1
ATOM 6421 C CA . VAL D 1 164 ? 48.101 -7.098 29.515 1.00 9.69 161 VAL D CA 1
ATOM 6422 C C . VAL D 1 164 ? 49.190 -8.110 29.791 1.00 11.41 161 VAL D C 1
ATOM 6423 O O . VAL D 1 164 ? 49.447 -8.460 30.948 1.00 10.77 161 VAL D O 1
ATOM 6427 N N . GLY D 1 165 ? 49.822 -8.586 28.723 1.00 10.57 162 GLY D N 1
ATOM 6428 C CA . GLY D 1 165 ? 50.904 -9.535 28.879 1.00 9.00 162 GLY D CA 1
ATOM 6429 C C . GLY D 1 165 ? 52.127 -8.777 29.364 1.00 9.34 162 GLY D C 1
ATOM 6430 O O . GLY D 1 165 ? 52.286 -7.593 29.081 1.00 7.59 162 GLY D O 1
ATOM 6431 N N . VAL D 1 166 ? 52.982 -9.452 30.118 1.00 10.03 163 VAL D N 1
ATOM 6432 C CA . VAL D 1 166 ? 54.193 -8.831 30.633 1.00 9.94 163 VAL D CA 1
ATOM 6433 C C . VAL D 1 166 ? 55.328 -9.824 30.482 1.00 9.63 163 VAL D C 1
ATOM 6434 O O . VAL D 1 166 ? 55.188 -11.008 30.812 1.00 8.32 163 VAL D O 1
ATOM 6438 N N . GLY D 1 167 ? 56.444 -9.332 29.961 1.00 9.39 164 GLY D N 1
ATOM 6439 C CA . GLY D 1 167 ? 57.611 -10.173 29.787 1.00 10.23 164 GLY D CA 1
ATOM 6440 C C . GLY D 1 167 ? 58.816 -9.522 30.436 1.00 9.75 164 GLY D C 1
ATOM 6441 O O . GLY D 1 167 ? 59.075 -8.332 30.232 1.00 12.44 164 GLY D O 1
ATOM 6442 N N . TRP D 1 168 ? 59.537 -10.293 31.242 1.00 8.08 165 TRP D N 1
ATOM 6443 C CA . TRP D 1 168 ? 60.736 -9.813 31.921 1.00 4.66 165 TRP D CA 1
ATOM 6444 C C . TRP D 1 168 ? 61.911 -10.208 31.053 1.00 5.18 165 TRP D C 1
ATOM 6445 O O . TRP D 1 168 ? 62.019 -11.361 30.656 1.00 7.88 165 TRP D O 1
ATOM 6456 N N . VAL D 1 169 ? 62.797 -9.271 30.754 1.00 6.64 166 VAL D N 1
ATOM 6457 C CA . VAL D 1 169 ? 63.969 -9.584 29.951 1.00 7.14 166 VAL D CA 1
ATOM 6458 C C . VAL D 1 169 ? 65.206 -9.213 30.776 1.00 11.68 166 VAL D C 1
ATOM 6459 O O . VAL D 1 169 ? 65.362 -8.065 31.203 1.00 12.74 166 VAL D O 1
ATOM 6463 N N . SER D 1 170 ? 66.083 -10.191 31.001 1.00 12.12 167 SER D N 1
ATOM 6464 C CA . SER D 1 170 ? 67.291 -9.977 31.788 1.00 11.73 167 SER D CA 1
ATOM 6465 C C . SER D 1 170 ? 68.572 -10.296 31.011 1.00 12.22 167 SER D C 1
ATOM 6466 O O . SER D 1 170 ? 69.681 -10.177 31.549 1.00 6.62 167 SER D O 1
ATOM 6469 N N . ILE D 1 171 ? 68.418 -10.698 29.748 1.00 10.79 168 ILE D N 1
ATOM 6470 C CA . ILE D 1 171 ? 69.576 -11.015 28.918 1.00 10.56 168 ILE D CA 1
ATOM 6471 C C . ILE D 1 171 ? 70.143 -9.729 28.298 1.00 9.54 168 ILE D C 1
ATOM 6472 O O . ILE D 1 171 ? 69.932 -9.425 27.126 1.00 5.68 168 ILE D O 1
ATOM 6477 N N . PHE D 1 172 ? 70.858 -8.982 29.132 1.00 11.66 169 PHE D N 1
ATOM 6478 C CA . PHE D 1 172 ? 71.480 -7.715 28.764 1.00 14.18 169 PHE D CA 1
ATOM 6479 C C . PHE D 1 172 ? 72.732 -7.539 29.590 1.00 14.55 169 PHE D C 1
ATOM 6480 O O . PHE D 1 172 ? 72.914 -8.197 30.613 1.00 15.47 169 PHE D O 1
ATOM 6488 N N . HIS D 1 173 ? 73.576 -6.618 29.144 1.00 13.60 170 HIS D N 1
ATOM 6489 C CA . HIS D 1 173 ? 74.772 -6.245 29.873 1.00 12.72 170 HIS D CA 1
ATOM 6490 C C . HIS D 1 173 ? 74.219 -4.967 30.499 1.00 11.87 170 HIS D C 1
ATOM 6491 O O . HIS D 1 173 ? 73.972 -3.987 29.797 1.00 11.12 170 HIS D O 1
ATOM 6498 N N . GLU D 1 174 ? 73.995 -4.990 31.808 1.00 12.16 171 GLU D N 1
ATOM 6499 C CA . GLU D 1 174 ? 73.432 -3.840 32.513 1.00 11.74 171 GLU D CA 1
ATOM 6500 C C . GLU D 1 174 ? 73.926 -2.454 32.089 1.00 11.36 171 GLU D C 1
ATOM 6501 O O . GLU D 1 174 ? 73.120 -1.548 31.867 1.00 12.55 171 GLU D O 1
ATOM 6507 N N . SER D 1 175 ? 75.240 -2.284 31.987 1.00 8.87 172 SER D N 1
ATOM 6508 C CA . SER D 1 175 ? 75.818 -0.998 31.615 1.00 9.20 172 SER D CA 1
ATOM 6509 C C . SER D 1 175 ? 75.346 -0.438 30.268 1.00 9.86 172 SER D C 1
ATOM 6510 O O . SER D 1 175 ? 75.205 0.782 30.108 1.00 10.15 172 SER D O 1
ATOM 6513 N N . GLU D 1 176 ? 75.125 -1.317 29.296 1.00 9.75 173 GLU D N 1
ATOM 6514 C CA . GLU D 1 176 ? 74.664 -0.882 27.980 1.00 10.27 173 GLU D CA 1
ATOM 6515 C C . GLU D 1 176 ? 73.281 -0.243 28.057 1.00 11.77 173 GLU D C 1
ATOM 6516 O O . GLU D 1 176 ? 73.037 0.812 27.464 1.00 12.05 173 GLU D O 1
ATOM 6522 N N . ILE D 1 177 ? 72.379 -0.873 28.799 1.00 11.52 174 ILE D N 1
ATOM 6523 C CA . ILE D 1 177 ? 71.033 -0.340 28.941 1.00 12.66 174 ILE D CA 1
ATOM 6524 C C . ILE D 1 177 ? 71.064 0.951 29.742 1.00 13.96 174 ILE D C 1
ATOM 6525 O O . ILE D 1 177 ? 70.352 1.893 29.418 1.00 13.07 174 ILE D O 1
ATOM 6530 N N . LYS D 1 178 ? 71.898 1.002 30.781 1.00 15.55 175 LYS D N 1
ATOM 6531 C CA . LYS D 1 178 ? 71.988 2.206 31.603 1.00 16.07 175 LYS D CA 1
ATOM 6532 C C . LYS D 1 178 ? 72.477 3.397 30.792 1.00 16.00 175 LYS D C 1
ATOM 6533 O O . LYS D 1 178 ? 72.133 4.544 31.082 1.00 16.26 175 LYS D O 1
ATOM 6539 N N . ALA D 1 179 ? 73.274 3.127 29.767 1.00 15.12 176 ALA D N 1
ATOM 6540 C CA . ALA D 1 179 ? 73.798 4.194 28.929 1.00 14.96 176 ALA D CA 1
ATOM 6541 C C . ALA D 1 179 ? 72.741 4.703 27.955 1.00 16.06 176 ALA D C 1
ATOM 6542 O O . ALA D 1 179 ? 72.795 5.852 27.521 1.00 15.45 176 ALA D O 1
ATOM 6544 N N . ILE D 1 180 ? 71.778 3.850 27.614 1.00 16.08 177 ILE D N 1
ATOM 6545 C CA . ILE D 1 180 ? 70.718 4.238 26.692 1.00 14.20 177 ILE D CA 1
ATOM 6546 C C . ILE D 1 180 ? 69.684 5.105 27.412 1.00 14.54 177 ILE D C 1
ATOM 6547 O O . ILE D 1 180 ? 69.131 6.046 26.830 1.00 13.34 177 ILE D O 1
ATOM 6552 N N . LEU D 1 181 ? 69.438 4.792 28.684 1.00 13.60 178 LEU D N 1
ATOM 6553 C CA . LEU D 1 181 ? 68.451 5.519 29.476 1.00 12.64 178 LEU D CA 1
ATOM 6554 C C . LEU D 1 181 ? 69.069 6.574 30.386 1.00 12.75 178 LEU D C 1
ATOM 6555 O O . LEU D 1 181 ? 68.358 7.356 31.017 1.00 12.76 178 LEU D O 1
ATOM 6560 N N . GLY D 1 182 ? 70.394 6.597 30.447 1.00 13.95 179 GLY D N 1
ATOM 6561 C CA . GLY D 1 182 ? 71.077 7.574 31.277 1.00 12.90 179 GLY D CA 1
ATOM 6562 C C . GLY D 1 182 ? 70.926 7.326 32.765 1.00 11.95 179 GLY D C 1
ATOM 6563 O O . GLY D 1 182 ? 70.962 8.253 33.562 1.00 10.59 179 GLY D O 1
ATOM 6564 N N . ILE D 1 183 ? 70.761 6.067 33.146 1.00 13.75 180 ILE D N 1
ATOM 6565 C CA . ILE D 1 183 ? 70.605 5.715 34.549 1.00 14.12 180 ILE D CA 1
ATOM 6566 C C . ILE D 1 183 ? 71.907 5.888 35.344 1.00 15.81 180 ILE D C 1
ATOM 6567 O O . ILE D 1 183 ? 72.972 5.449 34.913 1.00 15.57 180 ILE D O 1
ATOM 6572 N N . PRO D 1 184 ? 71.823 6.550 36.517 1.00 17.27 181 PRO D N 1
ATOM 6573 C CA . PRO D 1 184 ? 72.892 6.869 37.483 1.00 17.62 181 PRO D CA 1
ATOM 6574 C C . PRO D 1 184 ? 73.616 5.652 38.058 1.00 18.17 181 PRO D C 1
ATOM 6575 O O . PRO D 1 184 ? 73.045 4.567 38.141 1.00 16.63 181 PRO D O 1
ATOM 6579 N N . ASP D 1 185 ? 74.861 5.858 38.490 1.00 20.54 182 ASP D N 1
ATOM 6580 C CA . ASP D 1 185 ? 75.691 4.795 39.056 1.00 20.63 182 ASP D CA 1
ATOM 6581 C C . ASP D 1 185 ? 75.130 4.167 40.327 1.00 20.59 182 ASP D C 1
ATOM 6582 O O . ASP D 1 185 ? 75.243 2.955 40.524 1.00 20.29 182 ASP D O 1
ATOM 6587 N N . HIS D 1 186 ? 74.533 4.990 41.186 1.00 19.13 183 HIS D N 1
ATOM 6588 C CA . HIS D 1 186 ? 73.962 4.518 42.445 1.00 19.25 183 HIS D CA 1
ATOM 6589 C C . HIS D 1 186 ? 72.601 3.828 42.267 1.00 17.81 183 HIS D C 1
ATOM 6590 O O . HIS D 1 186 ? 71.994 3.351 43.231 1.00 15.50 183 HIS D O 1
ATOM 6597 N N . VAL D 1 187 ? 72.141 3.769 41.021 1.00 17.11 184 VAL D N 1
ATOM 6598 C CA . VAL D 1 187 ? 70.859 3.154 40.679 1.00 13.89 184 VAL D CA 1
ATOM 6599 C C . VAL D 1 187 ? 71.106 1.872 39.892 1.00 13.85 184 VAL D C 1
ATOM 6600 O O . VAL D 1 187 ? 71.917 1.842 38.963 1.00 13.36 184 VAL D O 1
ATOM 6604 N N . GLU D 1 188 ? 70.406 0.811 40.262 1.00 12.45 185 GLU D N 1
ATOM 6605 C CA . GLU D 1 188 ? 70.585 -0.463 39.586 1.00 11.55 185 GLU D CA 1
ATOM 6606 C C . GLU D 1 188 ? 69.324 -0.970 38.910 1.00 10.45 185 GLU D C 1
ATOM 6607 O O . GLU D 1 188 ? 68.223 -0.864 39.455 1.00 10.54 185 GLU D O 1
ATOM 6613 N N . ILE D 1 189 ? 69.495 -1.529 37.716 1.00 8.74 186 ILE D N 1
ATOM 6614 C CA . ILE D 1 189 ? 68.376 -2.075 36.967 1.00 6.60 186 ILE D CA 1
ATOM 6615 C C . ILE D 1 189 ? 68.009 -3.429 37.555 1.00 7.75 186 ILE D C 1
ATOM 6616 O O . ILE D 1 189 ? 68.852 -4.319 37.692 1.00 8.88 186 ILE D O 1
ATOM 6621 N N . VAL D 1 190 ? 66.750 -3.571 37.933 1.00 7.49 187 VAL D N 1
ATOM 6622 C CA . VAL D 1 190 ? 66.263 -4.820 38.489 1.00 7.46 187 VAL D CA 1
ATOM 6623 C C . VAL D 1 190 ? 65.554 -5.572 37.364 1.00 8.39 187 VAL D C 1
ATOM 6624 O O . VAL D 1 190 ? 65.714 -6.791 37.219 1.00 9.58 187 VAL D O 1
ATOM 6628 N N . ALA D 1 191 ? 64.800 -4.840 36.548 1.00 6.47 188 ALA D N 1
ATOM 6629 C CA . ALA D 1 191 ? 64.074 -5.477 35.466 1.00 7.71 188 ALA D CA 1
ATOM 6630 C C . ALA D 1 191 ? 63.725 -4.614 34.269 1.00 6.53 188 ALA D C 1
ATOM 6631 O O . ALA D 1 191 ? 63.515 -3.414 34.378 1.00 6.88 188 ALA D O 1
ATOM 6633 N N . TRP D 1 192 ? 63.681 -5.252 33.111 1.00 8.24 189 TRP D N 1
ATOM 6634 C CA . TRP D 1 192 ? 63.246 -4.583 31.902 1.00 8.57 189 TRP D CA 1
ATOM 6635 C C . TRP D 1 192 ? 61.978 -5.357 31.613 1.00 8.25 189 TRP D C 1
ATOM 6636 O O . TRP D 1 192 ? 61.999 -6.588 31.468 1.00 6.26 189 TRP D O 1
ATOM 6647 N N . LEU D 1 193 ? 60.868 -4.645 31.554 1.00 7.78 190 LEU D N 1
ATOM 6648 C CA . LEU D 1 193 ? 59.597 -5.296 31.308 1.00 8.73 190 LEU D CA 1
ATOM 6649 C C . LEU D 1 193 ? 58.982 -4.906 29.976 1.00 8.31 190 LEU D C 1
ATOM 6650 O O . LEU D 1 193 ? 58.909 -3.727 29.639 1.00 8.63 190 LEU D O 1
ATOM 6655 N N . CYS D 1 194 ? 58.552 -5.914 29.223 1.00 9.09 191 CYS D N 1
ATOM 6656 C CA . CYS D 1 194 ? 57.901 -5.702 27.938 1.00 7.42 191 CYS D CA 1
ATOM 6657 C C . CYS D 1 194 ? 56.408 -5.803 28.216 1.00 8.40 191 CYS D C 1
ATOM 6658 O O . CYS D 1 194 ? 55.964 -6.749 28.872 1.00 9.37 191 CYS D O 1
ATOM 6661 N N . LEU D 1 195 ? 55.638 -4.833 27.734 1.00 7.32 192 LEU D N 1
ATOM 6662 C CA . LEU D 1 195 ? 54.194 -4.839 27.960 1.00 9.27 192 LEU D CA 1
ATOM 6663 C C . LEU D 1 195 ? 53.362 -4.610 26.707 1.00 9.43 192 LEU D C 1
ATOM 6664 O O . LEU D 1 195 ? 53.755 -3.871 25.803 1.00 8.49 192 LEU D O 1
ATOM 6669 N N . GLY D 1 196 ? 52.198 -5.254 26.683 1.00 10.24 193 GLY D N 1
ATOM 6670 C CA . GLY D 1 196 ? 51.280 -5.130 25.567 1.00 8.01 193 GLY D CA 1
ATOM 6671 C C . GLY D 1 196 ? 50.064 -6.013 25.758 1.00 9.26 193 GLY D C 1
ATOM 6672 O O . GLY D 1 196 ? 50.144 -7.083 26.377 1.00 8.80 193 GLY D O 1
ATOM 6673 N N . PHE D 1 197 ? 48.929 -5.560 25.238 1.00 7.55 194 PHE D N 1
ATOM 6674 C CA . PHE D 1 197 ? 47.691 -6.316 25.324 1.00 6.67 194 PHE D CA 1
ATOM 6675 C C . PHE D 1 197 ? 47.908 -7.673 24.664 1.00 6.90 194 PHE D C 1
ATOM 6676 O O . PHE D 1 197 ? 48.830 -7.844 23.875 1.00 7.52 194 PHE D O 1
ATOM 6684 N N . VAL D 1 198 ? 47.050 -8.632 24.987 1.00 8.59 195 VAL D N 1
ATOM 6685 C CA . VAL D 1 198 ? 47.116 -9.971 24.401 1.00 10.07 195 VAL D CA 1
ATOM 6686 C C . VAL D 1 198 ? 45.699 -10.513 24.227 1.00 11.24 195 VAL D C 1
ATOM 6687 O O . VAL D 1 198 ? 44.798 -10.143 24.973 1.00 10.74 195 VAL D O 1
ATOM 6691 N N . ASP D 1 199 ? 45.497 -11.379 23.239 1.00 12.80 196 ASP D N 1
ATOM 6692 C CA . ASP D 1 199 ? 44.187 -11.988 23.054 1.00 14.56 196 ASP D CA 1
ATOM 6693 C C . ASP D 1 199 ? 44.365 -13.486 23.204 1.00 15.62 196 ASP D C 1
ATOM 6694 O O . ASP D 1 199 ? 43.421 -14.255 23.030 1.00 15.12 196 ASP D O 1
ATOM 6699 N N . ARG D 1 200 ? 45.590 -13.894 23.533 1.00 16.33 197 ARG D N 1
ATOM 6700 C CA . ARG D 1 200 ? 45.902 -15.306 23.736 1.00 16.92 197 ARG D CA 1
ATOM 6701 C C . ARG D 1 200 ? 47.127 -15.505 24.619 1.00 13.88 197 ARG D C 1
ATOM 6702 O O . ARG D 1 200 ? 48.097 -14.755 24.543 1.00 12.79 197 ARG D O 1
ATOM 6710 N N . LEU D 1 201 ? 47.054 -16.535 25.462 1.00 13.28 198 LEU D N 1
ATOM 6711 C CA . LEU D 1 201 ? 48.101 -16.908 26.406 1.00 11.70 198 LEU D CA 1
ATOM 6712 C C . LEU D 1 201 ? 48.252 -18.421 26.479 1.00 12.61 198 LEU D C 1
ATOM 6713 O O . LEU D 1 201 ? 47.279 -19.157 26.305 1.00 13.09 198 LEU D O 1
ATOM 6718 N N . TYR D 1 202 ? 49.471 -18.871 26.754 1.00 11.81 199 TYR D N 1
ATOM 6719 C CA . TYR D 1 202 ? 49.758 -20.292 26.909 1.00 11.95 199 TYR D CA 1
ATOM 6720 C C . TYR D 1 202 ? 49.045 -20.718 28.189 1.00 12.00 199 TYR D C 1
ATOM 6721 O O . TYR D 1 202 ? 48.859 -19.908 29.091 1.00 9.52 199 TYR D O 1
ATOM 6730 N N . GLN D 1 203 ? 48.650 -21.980 28.278 1.00 13.54 200 GLN D N 1
ATOM 6731 C CA . GLN D 1 203 ? 47.955 -22.440 29.474 1.00 16.89 200 GLN D CA 1
ATOM 6732 C C . GLN D 1 203 ? 48.900 -22.882 30.588 1.00 16.39 200 GLN D C 1
ATOM 6733 O O . GLN D 1 203 ? 48.484 -23.051 31.737 1.00 16.61 200 GLN D O 1
ATOM 6739 N N . GLU D 1 204 ? 50.167 -23.065 30.231 1.00 15.69 201 GLU D N 1
ATOM 6740 C CA . GLU D 1 204 ? 51.217 -23.451 31.172 1.00 17.97 201 GLU D CA 1
ATOM 6741 C C . GLU D 1 204 ? 52.476 -22.696 30.740 1.00 16.70 201 GLU D C 1
ATOM 6742 O O . GLU D 1 204 ? 52.500 -22.083 29.672 1.00 14.17 201 GLU D O 1
ATOM 6748 N N . PRO D 1 205 ? 53.541 -22.729 31.558 1.00 16.58 202 PRO D N 1
ATOM 6749 C CA . PRO D 1 205 ? 54.733 -21.994 31.119 1.00 17.08 202 PRO D CA 1
ATOM 6750 C C . PRO D 1 205 ? 55.187 -22.394 29.715 1.00 16.42 202 PRO D C 1
ATOM 6751 O O . PRO D 1 205 ? 55.318 -23.575 29.402 1.00 17.09 202 PRO D O 1
ATOM 6755 N N . GLU D 1 206 ? 55.415 -21.396 28.875 1.00 15.75 203 GLU D N 1
ATOM 6756 C CA . GLU D 1 206 ? 55.850 -21.620 27.508 1.00 15.29 203 GLU D CA 1
ATOM 6757 C C . GLU D 1 206 ? 57.104 -22.496 27.443 1.00 17.31 203 GLU D C 1
ATOM 6758 O O . GLU D 1 206 ? 57.238 -23.337 26.558 1.00 18.83 203 GLU D O 1
ATOM 6764 N N . LEU D 1 207 ? 58.023 -22.297 28.381 1.00 17.43 204 LEU D N 1
ATOM 6765 C CA . LEU D 1 207 ? 59.260 -23.068 28.413 1.00 16.91 204 LEU D CA 1
ATOM 6766 C C . LEU D 1 207 ? 59.028 -24.565 28.637 1.00 17.69 204 LEU D C 1
ATOM 6767 O O . LEU D 1 207 ? 59.847 -25.387 28.229 1.00 17.42 204 LEU D O 1
ATOM 6772 N N . ALA D 1 208 ? 57.920 -24.919 29.286 1.00 16.49 205 ALA D N 1
ATOM 6773 C CA . ALA D 1 208 ? 57.601 -26.326 29.522 1.00 17.17 205 ALA D CA 1
ATOM 6774 C C . ALA D 1 208 ? 57.008 -26.923 28.241 1.00 17.84 205 ALA D C 1
ATOM 6775 O O . ALA D 1 208 ? 57.262 -28.079 27.902 1.00 18.03 205 ALA D O 1
ATOM 6777 N N . ALA D 1 209 ? 56.227 -26.117 27.529 1.00 17.92 206 ALA D N 1
ATOM 6778 C CA . ALA D 1 209 ? 55.599 -26.551 26.287 1.00 19.64 206 ALA D CA 1
ATOM 6779 C C . ALA D 1 209 ? 56.655 -26.797 25.222 1.00 20.73 206 ALA D C 1
ATOM 6780 O O . ALA D 1 209 ? 56.477 -27.641 24.343 1.00 23.15 206 ALA D O 1
ATOM 6782 N N . LYS D 1 210 ? 57.752 -26.056 25.301 1.00 20.86 207 LYS D N 1
ATOM 6783 C CA . LYS D 1 210 ? 58.827 -26.203 24.335 1.00 21.61 207 LYS D CA 1
ATOM 6784 C C . LYS D 1 210 ? 59.937 -27.122 24.849 1.00 21.53 207 LYS D C 1
ATOM 6785 O O . LYS D 1 210 ? 61.061 -27.107 24.348 1.00 22.93 207 LYS D O 1
ATOM 6791 N N . GLY D 1 211 ? 59.595 -27.924 25.854 1.00 22.46 208 GLY D N 1
ATOM 6792 C CA . GLY D 1 211 ? 60.522 -28.888 26.428 1.00 22.24 208 GLY D CA 1
ATOM 6793 C C . GLY D 1 211 ? 61.857 -28.407 26.963 1.00 22.96 208 GLY D C 1
ATOM 6794 O O . GLY D 1 211 ? 62.842 -29.150 26.924 1.00 23.79 208 GLY D O 1
ATOM 6795 N N . TRP D 1 212 ? 61.915 -27.179 27.464 1.00 22.50 209 TRP D N 1
ATOM 6796 C CA . TRP D 1 212 ? 63.168 -26.677 28.006 1.00 22.01 209 TRP D CA 1
ATOM 6797 C C . TRP D 1 212 ? 63.334 -27.137 29.446 1.00 21.13 209 TRP D C 1
ATOM 6798 O O . TRP D 1 212 ? 64.436 -27.468 29.873 1.00 20.42 209 TRP D O 1
ATOM 6809 N N . ARG D 1 213 ? 62.228 -27.168 30.187 1.00 19.50 210 ARG D N 1
ATOM 6810 C CA . ARG D 1 213 ? 62.256 -27.588 31.581 1.00 17.49 210 ARG D CA 1
ATOM 6811 C C . ARG D 1 213 ? 60.821 -27.679 32.088 1.00 18.57 210 ARG D C 1
ATOM 6812 O O . ARG D 1 213 ? 59.994 -26.811 31.794 1.00 18.62 210 ARG D O 1
ATOM 6820 N N . GLN D 1 214 ? 60.539 -28.732 32.852 1.00 17.53 211 GLN D N 1
ATOM 6821 C CA . GLN D 1 214 ? 59.205 -28.981 33.401 1.00 18.67 211 GLN D CA 1
ATOM 6822 C C . GLN D 1 214 ? 58.962 -28.409 34.798 1.00 17.47 211 GLN D C 1
ATOM 6823 O O . GLN D 1 214 ? 59.901 -28.126 35.548 1.00 18.23 211 GLN D O 1
ATOM 6829 N N . ARG D 1 215 ? 57.684 -28.260 35.136 1.00 17.05 212 ARG D N 1
ATOM 6830 C CA . ARG D 1 215 ? 57.260 -27.769 36.446 1.00 16.29 212 ARG D CA 1
ATOM 6831 C C . ARG D 1 215 ? 57.740 -28.763 37.503 1.00 16.51 212 ARG D C 1
ATOM 6832 O O . ARG D 1 215 ? 57.606 -29.978 37.326 1.00 16.71 212 ARG D O 1
ATOM 6840 N N . LEU D 1 216 ? 58.289 -28.252 38.598 1.00 15.14 213 LEU D N 1
ATOM 6841 C CA . LEU D 1 216 ? 58.761 -29.116 39.670 1.00 14.06 213 LEU D CA 1
ATOM 6842 C C . LEU D 1 216 ? 57.636 -29.503 40.607 1.00 14.08 213 LEU D C 1
ATOM 6843 O O . LEU D 1 216 ? 56.682 -28.752 40.788 1.00 15.02 213 LEU D O 1
ATOM 6848 N N . PRO D 1 217 ? 57.732 -30.694 41.213 1.00 14.14 214 PRO D N 1
ATOM 6849 C CA . PRO D 1 217 ? 56.710 -31.165 42.145 1.00 13.77 214 PRO D CA 1
ATOM 6850 C C . PRO D 1 217 ? 56.860 -30.357 43.428 1.00 13.99 214 PRO D C 1
ATOM 6851 O O . PRO D 1 217 ? 57.893 -30.420 44.085 1.00 14.39 214 PRO D O 1
ATOM 6855 N N . LEU D 1 218 ? 55.827 -29.607 43.781 1.00 13.72 215 LEU D N 1
ATOM 6856 C CA . LEU D 1 218 ? 55.855 -28.781 44.980 1.00 13.48 215 LEU D CA 1
ATOM 6857 C C . LEU D 1 218 ? 56.119 -29.584 46.261 1.00 13.01 215 LEU D C 1
ATOM 6858 O O . LEU D 1 218 ? 56.831 -29.122 47.142 1.00 13.48 215 LEU D O 1
ATOM 6863 N N . GLU D 1 219 ? 55.558 -30.785 46.359 1.00 13.29 216 GLU D N 1
ATOM 6864 C CA . GLU D 1 219 ? 55.739 -31.610 47.552 1.00 14.59 216 GLU D CA 1
ATOM 6865 C C . GLU D 1 219 ? 57.217 -31.844 47.893 1.00 14.15 216 GLU D C 1
ATOM 6866 O O . GLU D 1 219 ? 57.574 -31.997 49.060 1.00 13.35 216 GLU D O 1
ATOM 6872 N N . ASP D 1 220 ? 58.072 -31.857 46.875 1.00 13.94 217 ASP D N 1
ATOM 6873 C CA . ASP D 1 220 ? 59.506 -32.085 47.074 1.00 12.46 217 ASP D CA 1
ATOM 6874 C C . ASP D 1 220 ? 60.254 -30.875 47.622 1.00 13.74 217 ASP D C 1
ATOM 6875 O O . ASP D 1 220 ? 61.361 -31.014 48.148 1.00 13.83 217 ASP D O 1
ATOM 6880 N N . LEU D 1 221 ? 59.655 -29.695 47.491 1.00 13.34 218 LEU D N 1
ATOM 6881 C CA . LEU D 1 221 ? 60.292 -28.449 47.911 1.00 13.21 218 LEU D CA 1
ATOM 6882 C C . LEU D 1 221 ? 59.885 -27.950 49.283 1.00 13.98 218 LEU D C 1
ATOM 6883 O O . LEU D 1 221 ? 60.307 -26.877 49.705 1.00 14.97 218 LEU D O 1
ATOM 6888 N N . VAL D 1 222 ? 59.073 -28.729 49.982 1.00 14.59 219 VAL D N 1
ATOM 6889 C CA . VAL D 1 222 ? 58.603 -28.329 51.296 1.00 15.69 219 VAL D CA 1
ATOM 6890 C C . VAL D 1 222 ? 59.202 -29.190 52.394 1.00 16.03 219 VAL D C 1
ATOM 6891 O O . VAL D 1 222 ? 59.206 -30.422 52.305 1.00 16.47 219 VAL D O 1
ATOM 6895 N N . PHE D 1 223 ? 59.700 -28.530 53.430 1.00 13.98 220 PHE D N 1
ATOM 6896 C CA . PHE D 1 223 ? 60.304 -29.226 54.549 1.00 15.09 220 PHE D CA 1
ATOM 6897 C C . PHE D 1 223 ? 59.605 -28.835 55.835 1.00 15.43 220 PHE D C 1
ATOM 6898 O O . PHE D 1 223 ? 58.976 -27.784 55.913 1.00 17.27 220 PHE D O 1
ATOM 6906 N N . GLU D 1 224 ? 59.730 -29.684 56.845 1.00 17.07 221 GLU D N 1
ATOM 6907 C CA . GLU D 1 224 ? 59.115 -29.441 58.144 1.00 19.72 221 GLU D CA 1
ATOM 6908 C C . GLU D 1 224 ? 60.185 -29.243 59.212 1.00 19.82 221 GLU D C 1
ATOM 6909 O O . GLU D 1 224 ? 60.974 -30.147 59.478 1.00 21.82 221 GLU D O 1
ATOM 6915 N N . GLU D 1 225 ? 60.201 -28.056 59.812 1.00 20.41 222 GLU D N 1
ATOM 6916 C CA . GLU D 1 225 ? 61.161 -27.694 60.860 1.00 22.11 222 GLU D CA 1
ATOM 6917 C C . GLU D 1 225 ? 62.613 -27.557 60.417 1.00 21.56 222 GLU D C 1
ATOM 6918 O O . GLU D 1 225 ? 63.249 -26.541 60.680 1.00 22.53 222 GLU D O 1
ATOM 6924 N N . GLY D 1 226 ? 63.140 -28.583 59.758 1.00 22.97 223 GLY D N 1
ATOM 6925 C CA . GLY D 1 226 ? 64.520 -28.545 59.310 1.00 22.95 223 GLY D CA 1
ATOM 6926 C C . GLY D 1 226 ? 64.674 -28.871 57.837 1.00 24.17 223 GLY D C 1
ATOM 6927 O O . GLY D 1 226 ? 63.821 -29.537 57.240 1.00 23.74 223 GLY D O 1
ATOM 6928 N N . TRP D 1 227 ? 65.771 -28.399 57.251 1.00 24.09 224 TRP D N 1
ATOM 6929 C CA . TRP D 1 227 ? 66.049 -28.629 55.840 1.00 24.59 224 TRP D CA 1
ATOM 6930 C C . TRP D 1 227 ? 66.198 -30.118 55.550 1.00 26.43 224 TRP D C 1
ATOM 6931 O O . TRP D 1 227 ? 66.778 -30.856 56.348 1.00 26.91 224 TRP D O 1
ATOM 6942 N N . GLY D 1 228 ? 65.671 -30.555 54.409 1.00 27.82 225 GLY D N 1
ATOM 6943 C CA . GLY D 1 228 ? 65.766 -31.959 54.043 1.00 28.26 225 GLY D CA 1
ATOM 6944 C C . GLY D 1 228 ? 64.802 -32.860 54.796 1.00 29.48 225 GLY D C 1
ATOM 6945 O O . GLY D 1 228 ? 64.629 -34.015 54.426 1.00 29.52 225 GLY D O 1
ATOM 6946 N N . VAL D 1 229 ? 64.174 -32.342 55.849 1.00 31.17 226 VAL D N 1
ATOM 6947 C CA . VAL D 1 229 ? 63.223 -33.124 56.645 1.00 33.23 226 VAL D CA 1
ATOM 6948 C C . VAL D 1 229 ? 61.783 -32.864 56.198 1.00 35.32 226 VAL D C 1
ATOM 6949 O O . VAL D 1 229 ? 61.325 -31.720 56.204 1.00 35.28 226 VAL D O 1
ATOM 6953 N N . ARG D 1 230 ? 61.075 -33.923 55.810 1.00 36.13 227 ARG D N 1
ATOM 6954 C CA . ARG D 1 230 ? 59.682 -33.805 55.379 1.00 37.06 227 ARG D CA 1
ATOM 6955 C C . ARG D 1 230 ? 58.780 -34.211 56.538 1.00 37.76 227 ARG D C 1
ATOM 6956 O O . ARG D 1 230 ? 57.558 -33.985 56.436 1.00 38.25 227 ARG D O 1
ATOM 6965 N N . LEU E 1 12 ? 15.087 30.844 20.747 1.00 38.42 9 LEU E N 1
ATOM 6966 C CA . LEU E 1 12 ? 16.174 31.806 21.085 1.00 37.68 9 LEU E CA 1
ATOM 6967 C C . LEU E 1 12 ? 16.181 32.162 22.572 1.00 38.29 9 LEU E C 1
ATOM 6968 O O . LEU E 1 12 ? 15.155 32.085 23.246 1.00 38.93 9 LEU E O 1
ATOM 6973 N N . THR E 1 13 ? 17.347 32.555 23.074 1.00 38.58 10 THR E N 1
ATOM 6974 C CA . THR E 1 13 ? 17.511 32.899 24.483 1.00 38.11 10 THR E CA 1
ATOM 6975 C C . THR E 1 13 ? 17.649 34.400 24.738 1.00 37.53 10 THR E C 1
ATOM 6976 O O . THR E 1 13 ? 17.811 35.190 23.805 1.00 36.77 10 THR E O 1
ATOM 6980 N N . ALA E 1 14 ? 17.599 34.778 26.014 1.00 35.91 11 ALA E N 1
ATOM 6981 C CA . ALA E 1 14 ? 17.708 36.177 26.424 1.00 34.85 11 ALA E CA 1
ATOM 6982 C C . ALA E 1 14 ? 19.096 36.758 26.147 1.00 33.99 11 ALA E C 1
ATOM 6983 O O . ALA E 1 14 ? 20.103 36.048 26.189 1.00 33.88 11 ALA E O 1
ATOM 6985 N N . ALA E 1 15 ? 19.138 38.058 25.876 1.00 32.29 12 ALA E N 1
ATOM 6986 C CA . ALA E 1 15 ? 20.393 38.742 25.588 1.00 30.64 12 ALA E CA 1
ATOM 6987 C C . ALA E 1 15 ? 20.328 40.199 26.021 1.00 29.27 12 ALA E C 1
ATOM 6988 O O . ALA E 1 15 ? 19.260 40.709 26.361 1.00 29.54 12 ALA E O 1
ATOM 6990 N N . GLY E 1 16 ? 21.483 40.857 26.000 1.00 28.86 13 GLY E N 1
ATOM 6991 C CA . GLY E 1 16 ? 21.570 42.255 26.376 1.00 26.96 13 GLY E CA 1
ATOM 6992 C C . GLY E 1 16 ? 22.951 42.798 26.050 1.00 26.94 13 GLY E C 1
ATOM 6993 O O . GLY E 1 16 ? 23.731 42.147 25.358 1.00 26.20 13 GLY E O 1
ATOM 6994 N N . ALA E 1 17 ? 23.259 43.990 26.549 1.00 26.69 14 ALA E N 1
ATOM 6995 C CA . ALA E 1 17 ? 24.561 44.600 26.310 1.00 27.50 14 ALA E CA 1
ATOM 6996 C C . ALA E 1 17 ? 25.634 43.940 27.178 1.00 26.96 14 ALA E C 1
ATOM 6997 O O . ALA E 1 17 ? 25.346 43.475 28.283 1.00 27.40 14 ALA E O 1
ATOM 6999 N N . PHE E 1 18 ? 26.864 43.890 26.668 1.00 26.69 15 PHE E N 1
ATOM 7000 C CA . PHE E 1 18 ? 27.992 43.315 27.401 1.00 25.25 15 PHE E CA 1
ATOM 7001 C C . PHE E 1 18 ? 28.282 44.200 28.617 1.00 25.59 15 PHE E C 1
ATOM 7002 O O . PHE E 1 18 ? 27.773 45.322 28.715 1.00 24.74 15 PHE E O 1
ATOM 7010 N N . SER E 1 19 ? 29.102 43.701 29.540 1.00 24.51 16 SER E N 1
ATOM 7011 C CA . SER E 1 19 ? 29.457 44.482 30.721 1.00 23.71 16 SER E CA 1
ATOM 7012 C C . SER E 1 19 ? 30.396 45.591 30.258 1.00 23.44 16 SER E C 1
ATOM 7013 O O . SER E 1 19 ? 30.828 45.605 29.109 1.00 21.18 16 SER E O 1
ATOM 7016 N N . SER E 1 20 ? 30.714 46.521 31.150 1.00 24.15 17 SER E N 1
ATOM 7017 C CA . SER E 1 20 ? 31.607 47.614 30.791 1.00 23.86 17 SER E CA 1
ATOM 7018 C C . SER E 1 20 ? 32.982 47.084 30.390 1.00 24.41 17 SER E C 1
ATOM 7019 O O . SER E 1 20 ? 33.573 47.563 29.424 1.00 25.26 17 SER E O 1
ATOM 7022 N N . ASP E 1 21 ? 33.491 46.093 31.122 1.00 24.47 18 ASP E N 1
ATOM 7023 C CA . ASP E 1 21 ? 34.800 45.514 30.808 1.00 24.08 18 ASP E CA 1
ATOM 7024 C C . ASP E 1 21 ? 34.738 44.743 29.489 1.00 23.13 18 ASP E C 1
ATOM 7025 O O . ASP E 1 21 ? 35.710 44.727 28.733 1.00 21.94 18 ASP E O 1
ATOM 7030 N N . GLU E 1 22 ? 33.607 44.091 29.219 1.00 21.92 19 GLU E N 1
ATOM 7031 C CA . GLU E 1 22 ? 33.468 43.342 27.965 1.00 22.75 19 GLU E CA 1
ATOM 7032 C C . GLU E 1 22 ? 33.422 44.335 26.813 1.00 22.12 19 GLU E C 1
ATOM 7033 O O . GLU E 1 22 ? 34.139 44.197 25.825 1.00 20.19 19 GLU E O 1
ATOM 7039 N N . ARG E 1 23 ? 32.583 45.353 26.977 1.00 23.25 20 ARG E N 1
ATOM 7040 C CA . ARG E 1 23 ? 32.400 46.400 25.980 1.00 23.41 20 ARG E CA 1
ATOM 7041 C C . ARG E 1 23 ? 33.721 47.088 25.668 1.00 23.15 20 ARG E C 1
ATOM 7042 O O . ARG E 1 23 ? 34.060 47.302 24.500 1.00 20.72 20 ARG E O 1
ATOM 7050 N N . ALA E 1 24 ? 34.467 47.427 26.717 1.00 22.82 21 ALA E N 1
ATOM 7051 C CA . ALA E 1 24 ? 35.751 48.102 26.552 1.00 22.97 21 ALA E CA 1
ATOM 7052 C C . ALA E 1 24 ? 36.745 47.226 25.791 1.00 22.74 21 ALA E C 1
ATOM 7053 O O . ALA E 1 24 ? 37.493 47.714 24.943 1.00 24.82 21 ALA E O 1
ATOM 7055 N N . ALA E 1 25 ? 36.748 45.931 26.090 1.00 21.85 22 ALA E N 1
ATOM 7056 C CA . ALA E 1 25 ? 37.653 45.006 25.418 1.00 21.77 22 ALA E CA 1
ATOM 7057 C C . ALA E 1 25 ? 37.323 44.942 23.930 1.00 21.18 22 ALA E C 1
ATOM 7058 O O . ALA E 1 25 ? 38.224 44.894 23.092 1.00 23.49 22 ALA E O 1
ATOM 7060 N N . VAL E 1 26 ? 36.032 44.932 23.607 1.00 20.23 23 VAL E N 1
ATOM 7061 C CA . VAL E 1 26 ? 35.597 44.904 22.216 1.00 18.74 23 VAL E CA 1
ATOM 7062 C C . VAL E 1 26 ? 36.076 46.179 21.530 1.00 18.90 23 VAL E C 1
ATOM 7063 O O . VAL E 1 26 ? 36.759 46.118 20.518 1.00 20.02 23 VAL E O 1
ATOM 7067 N N . TYR E 1 27 ? 35.721 47.338 22.074 1.00 19.59 24 TYR E N 1
ATOM 7068 C CA . TYR E 1 27 ? 36.166 48.585 21.468 1.00 20.91 24 TYR E CA 1
ATOM 7069 C C . TYR E 1 27 ? 37.687 48.656 21.353 1.00 21.30 24 TYR E C 1
ATOM 7070 O O . TYR E 1 27 ? 38.209 49.205 20.378 1.00 21.56 24 TYR E O 1
ATOM 7079 N N . ARG E 1 28 ? 38.398 48.095 22.329 1.00 20.30 25 ARG E N 1
ATOM 7080 C CA . ARG E 1 28 ? 39.860 48.112 22.284 1.00 21.77 25 ARG E CA 1
ATOM 7081 C C . ARG E 1 28 ? 40.389 47.332 21.087 1.00 21.21 25 ARG E C 1
ATOM 7082 O O . ARG E 1 28 ? 41.378 47.725 20.476 1.00 22.49 25 ARG E O 1
ATOM 7090 N N . ALA E 1 29 ? 39.747 46.217 20.761 1.00 20.20 26 ALA E N 1
ATOM 7091 C CA . ALA E 1 29 ? 40.173 45.435 19.603 1.00 20.45 26 ALA E CA 1
ATOM 7092 C C . ALA E 1 29 ? 39.963 46.304 18.359 1.00 19.54 26 ALA E C 1
ATOM 7093 O O . ALA E 1 29 ? 40.821 46.386 17.485 1.00 20.05 26 ALA E O 1
ATOM 7095 N N . ILE E 1 30 ? 38.815 46.970 18.309 1.00 19.41 27 ILE E N 1
ATOM 7096 C CA . ILE E 1 30 ? 38.460 47.829 17.185 1.00 19.88 27 ILE E CA 1
ATOM 7097 C C . ILE E 1 30 ? 39.317 49.090 17.059 1.00 20.42 2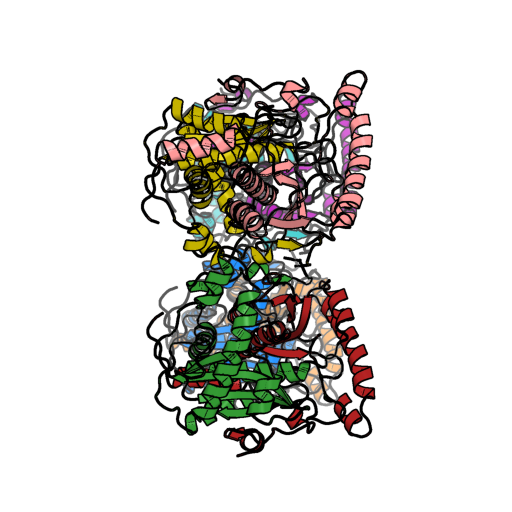7 ILE E C 1
ATOM 7098 O O . ILE E 1 30 ? 39.714 49.464 15.956 1.00 20.78 27 ILE E O 1
ATOM 7103 N N . GLU E 1 31 ? 39.597 49.740 18.186 1.00 20.01 28 GLU E N 1
ATOM 7104 C CA . GLU E 1 31 ? 40.378 50.975 18.190 1.00 20.45 28 GLU E CA 1
ATOM 7105 C C . GLU E 1 31 ? 41.895 50.853 18.081 1.00 19.90 28 GLU E C 1
ATOM 7106 O O . GLU E 1 31 ? 42.553 51.813 17.695 1.00 20.05 28 GLU E O 1
ATOM 7112 N N . THR E 1 32 ? 42.462 49.697 18.414 1.00 19.52 29 THR E N 1
ATOM 7113 C CA . THR E 1 32 ? 43.913 49.557 18.338 1.00 19.12 29 THR E CA 1
ATOM 7114 C C . THR E 1 32 ? 44.454 48.626 17.256 1.00 19.82 29 THR E C 1
ATOM 7115 O O . THR E 1 32 ? 45.655 48.647 16.978 1.00 18.84 29 THR E O 1
ATOM 7119 N N . ARG E 1 33 ? 43.603 47.813 16.637 1.00 20.09 30 ARG E N 1
ATOM 7120 C CA . ARG E 1 33 ? 44.122 46.920 15.611 1.00 21.33 30 ARG E CA 1
ATOM 7121 C C . ARG E 1 33 ? 44.664 47.705 14.416 1.00 21.72 30 ARG E C 1
ATOM 7122 O O . ARG E 1 33 ? 44.155 48.770 14.064 1.00 21.92 30 ARG E O 1
ATOM 7130 N N . ARG E 1 34 ? 45.728 47.181 13.816 1.00 21.42 31 ARG E N 1
ATOM 7131 C CA . ARG E 1 34 ? 46.378 47.841 12.693 1.00 19.65 31 ARG E CA 1
ATOM 7132 C C . ARG E 1 34 ? 46.677 46.879 11.561 1.00 18.26 31 ARG E C 1
ATOM 7133 O O . ARG E 1 34 ? 46.653 45.659 11.735 1.00 16.66 31 ARG E O 1
ATOM 7141 N N . ASP E 1 35 ? 46.965 47.447 10.397 1.00 17.42 32 ASP E N 1
ATOM 7142 C CA . ASP E 1 35 ? 47.348 46.655 9.246 1.00 16.82 32 ASP E CA 1
ATOM 7143 C C . ASP E 1 35 ? 48.869 46.666 9.393 1.00 17.03 32 ASP E C 1
ATOM 7144 O O . ASP E 1 35 ? 49.506 47.714 9.279 1.00 17.28 32 ASP E O 1
ATOM 7149 N N . VAL E 1 36 ? 49.435 45.503 9.668 1.00 16.05 33 VAL E N 1
ATOM 7150 C CA . VAL E 1 36 ? 50.866 45.361 9.870 1.00 16.54 33 VAL E CA 1
ATOM 7151 C C . VAL E 1 36 ? 51.562 44.905 8.600 1.00 17.28 33 VAL E C 1
ATOM 7152 O O . VAL E 1 36 ? 51.034 44.076 7.855 1.00 17.99 33 VAL E O 1
ATOM 7156 N N . ARG E 1 37 ? 52.748 45.453 8.359 1.00 16.72 34 ARG E N 1
ATOM 7157 C CA . ARG E 1 37 ? 53.536 45.087 7.190 1.00 18.95 34 ARG E CA 1
ATOM 7158 C C . ARG E 1 37 ? 54.973 44.741 7.566 1.00 19.10 34 ARG E C 1
ATOM 7159 O O . ARG E 1 37 ? 55.543 43.788 7.048 1.00 20.73 34 ARG E O 1
ATOM 7167 N N . ASP E 1 38 ? 55.546 45.508 8.484 1.00 20.33 35 ASP E N 1
ATOM 7168 C CA . ASP E 1 38 ? 56.943 45.328 8.846 1.00 21.88 35 ASP E CA 1
ATOM 7169 C C . ASP E 1 38 ? 57.311 44.840 10.254 1.00 21.31 35 ASP E C 1
ATOM 7170 O O . ASP E 1 38 ? 58.465 44.483 10.492 1.00 21.24 35 ASP E O 1
ATOM 7175 N N . GLU E 1 39 ? 56.359 44.802 11.180 1.00 20.64 36 GLU E N 1
ATOM 7176 C CA . GLU E 1 39 ? 56.678 44.377 12.543 1.00 20.86 36 GLU E CA 1
ATOM 7177 C C . GLU E 1 39 ? 56.473 42.891 12.854 1.00 20.78 36 GLU E C 1
ATOM 7178 O O . GLU E 1 39 ? 56.526 42.478 14.019 1.00 20.58 36 GLU E O 1
ATOM 7184 N N . PHE E 1 40 ? 56.254 42.085 11.822 1.00 20.53 37 PHE E N 1
ATOM 7185 C CA . PHE E 1 40 ? 56.051 40.651 12.022 1.00 19.80 37 PHE E CA 1
ATOM 7186 C C . PHE E 1 40 ? 57.268 39.964 12.635 1.00 20.49 37 PHE E C 1
ATOM 7187 O O . PHE E 1 40 ? 58.383 40.071 12.120 1.00 19.55 37 PHE E O 1
ATOM 7195 N N . LEU E 1 41 ? 57.045 39.261 13.740 1.00 22.30 38 LEU E N 1
ATOM 7196 C CA . LEU E 1 41 ? 58.110 38.528 14.413 1.00 23.61 38 LEU E CA 1
ATOM 7197 C C . LEU E 1 41 ? 58.231 37.171 13.727 1.00 25.03 38 LEU E C 1
ATOM 7198 O O . LEU E 1 41 ? 57.330 36.749 13.005 1.00 24.80 38 LEU E O 1
ATOM 7203 N N . PRO E 1 42 ? 59.349 36.469 13.942 1.00 27.57 39 PRO E N 1
ATOM 7204 C CA . PRO E 1 42 ? 59.564 35.158 13.325 1.00 28.32 39 PRO E CA 1
ATOM 7205 C C . PRO E 1 42 ? 58.838 33.957 13.948 1.00 29.40 39 PRO E C 1
ATOM 7206 O O . PRO E 1 42 ? 58.544 32.989 13.250 1.00 30.30 39 PRO E O 1
ATOM 7210 N N . GLU E 1 43 ? 58.544 34.015 15.244 1.00 31.01 40 GLU E N 1
ATOM 7211 C CA . GLU E 1 43 ? 57.885 32.899 15.934 1.00 33.24 40 GLU E CA 1
ATOM 7212 C C . GLU E 1 43 ? 56.614 32.359 15.264 1.00 34.57 40 GLU E C 1
ATOM 7213 O O . GLU E 1 43 ? 55.587 33.041 15.198 1.00 33.87 40 GLU E O 1
ATOM 7219 N N . PRO E 1 44 ? 56.672 31.112 14.763 1.00 34.83 41 PRO E N 1
ATOM 7220 C CA . PRO E 1 44 ? 55.534 30.464 14.100 1.00 34.40 41 PRO E CA 1
ATOM 7221 C C . PRO E 1 44 ? 54.313 30.414 15.025 1.00 33.08 41 PRO E C 1
ATOM 7222 O O . PRO E 1 44 ? 54.459 30.262 16.240 1.00 33.03 41 PRO E O 1
ATOM 7226 N N . LEU E 1 45 ? 53.114 30.545 14.457 1.00 31.11 42 LEU E N 1
ATOM 7227 C CA . LEU E 1 45 ? 51.898 30.489 15.266 1.00 29.35 42 LEU E CA 1
ATOM 7228 C C . LEU E 1 45 ? 51.534 29.014 15.445 1.00 28.71 42 LEU E C 1
ATOM 7229 O O . LEU E 1 45 ? 51.728 28.207 14.531 1.00 28.68 42 LEU E O 1
ATOM 7234 N N . SER E 1 46 ? 51.017 28.652 16.615 1.00 27.60 43 SER E N 1
ATOM 7235 C CA . SER E 1 46 ? 50.648 27.260 16.855 1.00 27.88 43 SER E CA 1
ATOM 7236 C C . SER E 1 46 ? 49.387 26.903 16.071 1.00 28.65 43 SER E C 1
ATOM 7237 O O . SER E 1 46 ? 48.657 27.784 15.613 1.00 28.60 43 SER E O 1
ATOM 7240 N N . GLU E 1 47 ? 49.144 25.608 15.906 1.00 28.98 44 GLU E N 1
ATOM 7241 C CA . GLU E 1 47 ? 47.971 25.141 15.188 1.00 29.55 44 GLU E CA 1
ATOM 7242 C C . GLU E 1 47 ? 46.699 25.547 15.927 1.00 29.79 44 GLU E C 1
ATOM 7243 O O . GLU E 1 47 ? 45.657 25.774 15.307 1.00 29.10 44 GLU E O 1
ATOM 7249 N N . GLU E 1 48 ? 46.794 25.640 17.252 1.00 29.93 45 GLU E N 1
ATOM 7250 C CA . GLU E 1 48 ? 45.657 26.016 18.086 1.00 29.52 45 GLU E CA 1
ATOM 7251 C C . GLU E 1 48 ? 45.241 27.459 17.902 1.00 27.74 45 GLU E C 1
ATOM 7252 O O . GLU E 1 48 ? 44.057 27.784 17.968 1.00 27.43 45 GLU E O 1
ATOM 7258 N N . LEU E 1 49 ? 46.219 28.328 17.680 1.00 27.28 46 LEU E N 1
ATOM 7259 C CA . LEU E 1 49 ? 45.936 29.741 17.478 1.00 25.79 46 LEU E CA 1
ATOM 7260 C C . LEU E 1 49 ? 45.281 29.934 16.128 1.00 23.30 46 LEU E C 1
ATOM 7261 O O . LEU E 1 49 ? 44.250 30.589 16.025 1.00 24.49 46 LEU E O 1
ATOM 7266 N N . ILE E 1 50 ? 45.895 29.359 15.097 1.00 22.21 47 ILE E N 1
ATOM 7267 C CA . ILE E 1 50 ? 45.391 29.450 13.730 1.00 19.99 47 ILE E CA 1
ATOM 7268 C C . ILE E 1 50 ? 43.961 28.939 13.647 1.00 19.02 47 ILE E C 1
ATOM 7269 O O . ILE E 1 50 ? 43.143 29.479 12.901 1.00 21.50 47 ILE E O 1
ATOM 7274 N N . ALA E 1 51 ? 43.655 27.897 14.409 1.00 17.37 48 ALA E N 1
ATOM 7275 C CA . ALA E 1 51 ? 42.302 27.354 14.401 1.00 16.10 48 ALA E CA 1
ATOM 7276 C C . ALA E 1 51 ? 41.324 28.346 15.043 1.00 15.91 48 ALA E C 1
ATOM 7277 O O . ALA E 1 51 ? 40.195 28.505 14.581 1.00 17.04 48 ALA E O 1
ATOM 7279 N N . ARG E 1 52 ? 41.749 29.016 16.107 1.00 15.00 49 ARG E N 1
ATOM 7280 C CA . ARG E 1 52 ? 40.865 29.973 16.758 1.00 14.92 49 ARG E CA 1
ATOM 7281 C C . ARG E 1 52 ? 40.563 31.130 15.812 1.00 13.88 49 ARG E C 1
ATOM 7282 O O . ARG E 1 52 ? 39.416 31.565 15.701 1.00 13.20 49 ARG E O 1
ATOM 7290 N N . LEU E 1 53 ? 41.591 31.607 15.121 1.00 11.94 50 LEU E N 1
ATOM 7291 C CA . LEU E 1 53 ? 41.444 32.715 14.183 1.00 11.13 50 LEU E CA 1
ATOM 7292 C C . LEU E 1 53 ? 40.520 32.342 13.033 1.00 12.17 50 LEU E C 1
ATOM 7293 O O . LEU E 1 53 ? 39.608 33.094 12.680 1.00 10.59 50 LEU E O 1
ATOM 7298 N N . LEU E 1 54 ? 40.762 31.182 12.437 1.00 12.75 51 LEU E N 1
ATOM 7299 C CA . LEU E 1 54 ? 39.922 30.739 11.344 1.00 12.66 51 LEU E CA 1
ATOM 7300 C C . LEU E 1 54 ? 38.501 30.573 11.869 1.00 12.72 51 LEU E C 1
ATOM 7301 O O . LEU E 1 54 ? 37.539 30.875 11.175 1.00 13.89 51 LEU E O 1
ATOM 7306 N N . GLY E 1 55 ? 38.383 30.113 13.111 1.00 13.80 52 GLY E N 1
ATOM 7307 C CA . GLY E 1 55 ? 37.078 29.925 13.720 1.00 14.19 52 GLY E CA 1
ATOM 7308 C C . GLY E 1 55 ? 36.303 31.225 13.852 1.00 16.47 52 GLY E C 1
ATOM 7309 O O . GLY E 1 55 ? 35.076 31.237 13.750 1.00 16.81 52 GLY E O 1
ATOM 7310 N N . ALA E 1 56 ? 37.013 32.326 14.082 1.00 15.66 53 ALA E N 1
ATOM 7311 C CA . ALA E 1 56 ? 36.363 33.616 14.222 1.00 15.61 53 ALA E CA 1
ATOM 7312 C C . ALA E 1 56 ? 35.852 34.055 12.856 1.00 14.85 53 ALA E C 1
ATOM 7313 O O . ALA E 1 56 ? 34.736 34.549 12.729 1.00 15.90 53 ALA E O 1
ATOM 7315 N N . ALA E 1 57 ? 36.663 33.858 11.827 1.00 13.29 54 ALA E N 1
ATOM 7316 C CA . ALA E 1 57 ? 36.258 34.237 10.483 1.00 14.20 54 ALA E CA 1
ATOM 7317 C C . ALA E 1 57 ? 35.014 33.450 10.085 1.00 15.94 54 ALA E C 1
ATOM 7318 O O . ALA E 1 57 ? 34.078 33.991 9.493 1.00 16.30 54 ALA E O 1
ATOM 7320 N N . HIS E 1 58 ? 35.010 32.167 10.421 1.00 15.72 55 HIS E N 1
ATOM 7321 C CA . HIS E 1 58 ? 33.900 31.291 10.090 1.00 16.25 55 HIS E CA 1
ATOM 7322 C C . HIS E 1 58 ? 32.602 31.702 10.794 1.00 16.96 55 HIS E C 1
ATOM 7323 O O . HIS E 1 58 ? 31.515 31.343 10.348 1.00 18.61 55 HIS E O 1
ATOM 7330 N N . GLN E 1 59 ? 32.709 32.457 11.887 1.00 16.99 56 GLN E N 1
ATOM 7331 C CA . GLN E 1 59 ? 31.525 32.910 12.624 1.00 15.50 56 GLN E CA 1
ATOM 7332 C C . GLN E 1 59 ? 30.951 34.184 11.998 1.00 16.12 56 GLN E C 1
ATOM 7333 O O . GLN E 1 59 ? 30.000 34.773 12.513 1.00 14.52 56 GLN E O 1
ATOM 7339 N N . ALA E 1 60 ? 31.531 34.602 10.880 1.00 14.50 57 ALA E N 1
ATOM 7340 C CA . ALA E 1 60 ? 31.065 35.795 10.194 1.00 14.73 57 ALA E CA 1
ATOM 7341 C C . ALA E 1 60 ? 29.733 35.526 9.502 1.00 13.89 57 ALA E C 1
ATOM 7342 O O . ALA E 1 60 ? 29.367 34.375 9.252 1.00 13.73 57 ALA E O 1
ATOM 7344 N N . PRO E 1 61 ? 28.972 36.591 9.209 1.00 12.39 58 PRO E N 1
ATOM 7345 C CA . PRO E 1 61 ? 27.687 36.389 8.536 1.00 10.41 58 PRO E CA 1
ATOM 7346 C C . PRO E 1 61 ? 27.962 36.138 7.057 1.00 12.33 58 PRO E C 1
ATOM 7347 O O . PRO E 1 61 ? 29.065 36.411 6.572 1.00 11.41 58 PRO E O 1
ATOM 7351 N N . SER E 1 62 ? 26.978 35.599 6.346 1.00 10.95 59 SER E N 1
ATOM 7352 C CA . SER E 1 62 ? 27.143 35.361 4.917 1.00 13.52 59 SER E CA 1
ATOM 7353 C C . SER E 1 62 ? 25.772 35.287 4.252 1.00 13.55 59 SER E C 1
ATOM 7354 O O . SER E 1 62 ? 24.874 34.591 4.730 1.00 13.80 59 SER E O 1
ATOM 7357 N N . VAL E 1 63 ? 25.616 36.025 3.156 1.00 12.39 60 VAL E N 1
ATOM 7358 C CA . VAL E 1 63 ? 24.353 36.072 2.432 1.00 13.17 60 VAL E CA 1
ATOM 7359 C C . VAL E 1 63 ? 23.744 34.676 2.275 1.00 13.77 60 VAL E C 1
ATOM 7360 O O . VAL E 1 63 ? 24.420 33.731 1.851 1.00 13.00 60 VAL E O 1
ATOM 7364 N N . GLY E 1 64 ? 22.468 34.550 2.634 1.00 14.36 61 GLY E N 1
ATOM 7365 C CA . GLY E 1 64 ? 21.791 33.267 2.531 1.00 14.59 61 GLY E CA 1
ATOM 7366 C C . GLY E 1 64 ? 22.606 32.154 3.162 1.00 16.36 61 GLY E C 1
ATOM 7367 O O . GLY E 1 64 ? 22.537 30.999 2.741 1.00 16.80 61 GLY E O 1
ATOM 7368 N N . PHE E 1 65 ? 23.388 32.513 4.176 1.00 18.06 62 PHE E N 1
ATOM 7369 C CA . PHE E 1 65 ? 24.251 31.578 4.893 1.00 16.68 62 PHE E CA 1
ATOM 7370 C C . PHE E 1 65 ? 25.027 30.692 3.925 1.00 16.94 62 PHE E C 1
ATOM 7371 O O . PHE E 1 65 ? 25.199 29.492 4.139 1.00 18.18 62 PHE E O 1
ATOM 7379 N N . MET E 1 66 ? 25.502 31.325 2.859 1.00 17.10 63 MET E N 1
ATOM 7380 C CA . MET E 1 66 ? 26.269 30.687 1.797 1.00 17.46 63 MET E CA 1
ATOM 7381 C C . MET E 1 66 ? 27.615 30.133 2.292 1.00 18.49 63 MET E C 1
ATOM 7382 O O . MET E 1 66 ? 28.010 29.021 1.921 1.00 17.48 63 MET E O 1
ATOM 7387 N N . GLN E 1 67 ? 28.314 30.914 3.120 1.00 17.83 64 GLN E N 1
ATOM 7388 C CA . GLN E 1 67 ? 29.619 30.511 3.662 1.00 17.17 64 GLN E CA 1
ATOM 7389 C C . GLN E 1 67 ? 30.497 30.099 2.478 1.00 17.16 64 GLN E C 1
ATOM 7390 O O . GLN E 1 67 ? 31.019 28.980 2.434 1.00 18.74 64 GLN E O 1
ATOM 7396 N N . PRO E 1 68 ? 30.690 31.019 1.514 1.00 15.87 65 PRO E N 1
ATOM 7397 C CA . PRO E 1 68 ? 31.474 30.830 0.289 1.00 15.18 65 PRO E CA 1
ATOM 7398 C C . PRO E 1 68 ? 32.982 30.952 0.391 1.00 13.37 65 PRO E C 1
ATOM 7399 O O . PRO E 1 68 ? 33.655 31.006 -0.630 1.00 14.84 65 PRO E O 1
ATOM 7403 N N . TRP E 1 69 ? 33.527 30.997 1.595 1.00 12.50 66 TRP E N 1
ATOM 7404 C CA . TRP E 1 69 ? 34.968 31.149 1.711 1.00 13.43 66 TRP E CA 1
ATOM 7405 C C . TRP E 1 69 ? 35.768 29.871 1.902 1.00 13.17 66 TRP E C 1
ATOM 7406 O O . TRP E 1 69 ? 35.250 28.853 2.343 1.00 15.01 66 TRP E O 1
ATOM 7417 N N . ASN E 1 70 ? 37.038 29.945 1.528 1.00 14.37 67 ASN E N 1
ATOM 7418 C CA . ASN E 1 70 ? 38.001 28.861 1.709 1.00 15.57 67 ASN E CA 1
ATOM 7419 C C . ASN E 1 70 ? 39.261 29.592 2.143 1.00 15.72 67 ASN E C 1
ATOM 7420 O O . ASN E 1 70 ? 39.437 30.775 1.820 1.00 15.15 67 ASN E O 1
ATOM 7425 N N . PHE E 1 71 ? 40.127 28.896 2.874 1.00 14.85 68 PHE E N 1
ATOM 7426 C CA . PHE E 1 71 ? 41.361 29.490 3.367 1.00 13.99 68 PHE E CA 1
ATOM 7427 C C . PHE E 1 71 ? 42.573 28.683 2.906 1.00 15.57 68 PHE E C 1
ATOM 7428 O O . PHE E 1 71 ? 42.704 27.512 3.257 1.00 16.87 68 PHE E O 1
ATOM 7436 N N . VAL E 1 72 ? 43.455 29.293 2.119 1.00 14.81 69 VAL E N 1
ATOM 7437 C CA . VAL E 1 72 ? 44.654 28.591 1.688 1.00 15.68 69 VAL E CA 1
ATOM 7438 C C . VAL E 1 72 ? 45.791 29.064 2.598 1.00 17.79 69 VAL E C 1
ATOM 7439 O O . VAL E 1 72 ? 46.223 30.223 2.524 1.00 16.31 69 VAL E O 1
ATOM 7443 N N . LEU E 1 73 ? 46.250 28.176 3.477 1.00 17.66 70 LEU E N 1
ATOM 7444 C CA . LEU E 1 73 ? 47.323 28.504 4.398 1.00 17.79 70 LEU E CA 1
ATOM 7445 C C . LEU E 1 73 ? 48.666 28.350 3.686 1.00 21.70 70 LEU E C 1
ATOM 7446 O O . LEU E 1 73 ? 48.964 27.285 3.135 1.00 23.24 70 LEU E O 1
ATOM 7451 N N . VAL E 1 74 ? 49.465 29.416 3.684 1.00 23.66 71 VAL E N 1
ATOM 7452 C CA . VAL E 1 74 ? 50.776 29.396 3.037 1.00 26.43 71 VAL E CA 1
ATOM 7453 C C . VAL E 1 74 ? 51.869 29.462 4.099 1.00 28.28 71 VAL E C 1
ATOM 7454 O O . VAL E 1 74 ? 51.966 30.442 4.843 1.00 30.03 71 VAL E O 1
ATOM 7458 N N . ARG E 1 75 ? 52.693 28.422 4.167 1.00 29.57 72 ARG E N 1
ATOM 7459 C CA . ARG E 1 75 ? 53.756 28.363 5.163 1.00 31.84 72 ARG E CA 1
ATOM 7460 C C . ARG E 1 75 ? 55.142 28.001 4.640 1.00 32.47 72 ARG E C 1
ATOM 7461 O O . ARG E 1 75 ? 56.060 27.773 5.426 1.00 33.58 72 ARG E O 1
ATOM 7469 N N . GLN E 1 76 ? 55.308 27.954 3.324 1.00 33.67 73 GLN E N 1
ATOM 7470 C CA . GLN E 1 76 ? 56.605 27.599 2.765 1.00 35.16 73 GLN E CA 1
ATOM 7471 C C . GLN E 1 76 ? 57.291 28.737 2.026 1.00 34.99 73 GLN E C 1
ATOM 7472 O O . GLN E 1 76 ? 56.669 29.461 1.248 1.00 35.03 73 GLN E O 1
ATOM 7478 N N . ASP E 1 77 ? 58.585 28.887 2.288 1.00 34.59 74 ASP E N 1
ATOM 7479 C CA . ASP E 1 77 ? 59.373 29.958 1.702 1.00 35.54 74 ASP E CA 1
ATOM 7480 C C . ASP E 1 77 ? 59.269 30.153 0.194 1.00 35.30 74 ASP E C 1
ATOM 7481 O O . ASP E 1 77 ? 59.193 31.288 -0.270 1.00 33.91 74 ASP E O 1
ATOM 7486 N N . GLU E 1 78 ? 59.258 29.073 -0.579 1.00 35.57 75 GLU E N 1
ATOM 7487 C CA . GLU E 1 78 ? 59.177 29.239 -2.026 1.00 36.66 75 GLU E CA 1
ATOM 7488 C C . GLU E 1 78 ? 57.824 29.784 -2.487 1.00 36.16 75 GLU E C 1
ATOM 7489 O O . GLU E 1 78 ? 57.746 30.474 -3.503 1.00 35.24 75 GLU E O 1
ATOM 7495 N N . THR E 1 79 ? 56.758 29.474 -1.752 1.00 35.47 76 THR E N 1
ATOM 7496 C CA . THR E 1 79 ? 55.438 29.979 -2.119 1.00 35.01 76 THR E CA 1
ATOM 7497 C C . THR E 1 79 ? 55.475 31.493 -1.913 1.00 34.94 76 THR E C 1
ATOM 7498 O O . THR E 1 79 ? 55.220 32.268 -2.837 1.00 33.65 76 THR E O 1
ATOM 7502 N N . ARG E 1 80 ? 55.815 31.897 -0.691 1.00 35.07 77 ARG E N 1
ATOM 7503 C CA . ARG E 1 80 ? 55.897 33.303 -0.324 1.00 35.86 77 ARG E CA 1
ATOM 7504 C C . ARG E 1 80 ? 56.818 34.043 -1.282 1.00 35.29 77 ARG E C 1
ATOM 7505 O O . ARG E 1 80 ? 56.550 35.183 -1.658 1.00 35.45 77 ARG E O 1
ATOM 7513 N N . GLU E 1 81 ? 57.899 33.382 -1.679 1.00 34.87 78 GLU E N 1
ATOM 7514 C CA . GLU E 1 81 ? 58.862 33.974 -2.593 1.00 34.93 78 GLU E CA 1
ATOM 7515 C C . GLU E 1 81 ? 58.243 34.187 -3.973 1.00 34.73 78 GLU E C 1
ATOM 7516 O O . GLU E 1 81 ? 58.563 35.154 -4.665 1.00 34.52 78 GLU E O 1
ATOM 7522 N N . LYS E 1 82 ? 57.354 33.280 -4.365 1.00 35.00 79 LYS E N 1
ATOM 7523 C CA . LYS E 1 82 ? 56.673 33.385 -5.652 1.00 35.46 79 LYS E CA 1
ATOM 7524 C C . LYS E 1 82 ? 55.611 34.480 -5.587 1.00 34.12 79 LYS E C 1
ATOM 7525 O O . LYS E 1 82 ? 55.400 35.211 -6.554 1.00 32.92 79 LYS E O 1
ATOM 7531 N N . VAL E 1 83 ? 54.944 34.584 -4.441 1.00 32.95 80 VAL E N 1
ATOM 7532 C CA . VAL E 1 83 ? 53.901 35.584 -4.250 1.00 32.16 80 VAL E CA 1
ATOM 7533 C C . VAL E 1 83 ? 54.533 36.955 -4.093 1.00 31.51 80 VAL E C 1
ATOM 7534 O O . VAL E 1 83 ? 54.088 37.925 -4.701 1.00 29.32 80 VAL E O 1
ATOM 7538 N N . TRP E 1 84 ? 55.577 37.032 -3.277 1.00 31.70 81 TRP E N 1
ATOM 7539 C CA . TRP E 1 84 ? 56.257 38.299 -3.079 1.00 32.12 81 TRP E CA 1
ATOM 7540 C C . TRP E 1 84 ? 56.669 38.841 -4.443 1.00 31.68 81 TRP E C 1
ATOM 7541 O O . TRP E 1 84 ? 56.547 40.037 -4.702 1.00 31.35 81 TRP E O 1
ATOM 7552 N N . GLN E 1 85 ? 57.149 37.950 -5.308 1.00 30.98 82 GLN E N 1
ATOM 7553 C CA . GLN E 1 85 ? 57.576 38.323 -6.655 1.00 31.68 82 GLN E CA 1
ATOM 7554 C C . GLN E 1 85 ? 56.388 38.831 -7.475 1.00 31.60 82 GLN E C 1
ATOM 7555 O O . GLN E 1 85 ? 56.537 39.702 -8.333 1.00 31.71 82 GLN E O 1
ATOM 7561 N N . ALA E 1 86 ? 55.208 38.283 -7.209 1.00 31.30 83 ALA E N 1
ATOM 7562 C CA . ALA E 1 86 ? 54.002 38.715 -7.906 1.00 30.49 83 ALA E CA 1
ATOM 7563 C C . ALA E 1 86 ? 53.696 40.147 -7.460 1.00 29.64 83 ALA E C 1
ATOM 7564 O O . ALA E 1 86 ? 53.299 40.989 -8.261 1.00 29.39 83 ALA E O 1
ATOM 7566 N N . PHE E 1 87 ? 53.897 40.409 -6.171 1.00 28.99 84 PHE E N 1
ATOM 7567 C CA . PHE E 1 87 ? 53.663 41.727 -5.592 1.00 28.26 84 PHE E CA 1
ATOM 7568 C C . PHE E 1 87 ? 54.548 42.812 -6.206 1.00 27.74 84 PHE E C 1
ATOM 7569 O O . PHE E 1 87 ? 54.051 43.847 -6.639 1.00 28.01 84 PHE E O 1
ATOM 7577 N N . GLN E 1 88 ? 55.859 42.582 -6.215 1.00 27.56 85 GLN E N 1
ATOM 7578 C CA . GLN E 1 88 ? 56.806 43.547 -6.774 1.00 27.88 85 GLN E CA 1
ATOM 7579 C C . GLN E 1 88 ? 56.419 43.962 -8.188 1.00 27.72 85 GLN E C 1
ATOM 7580 O O . GLN E 1 88 ? 56.451 45.148 -8.517 1.00 26.46 85 GLN E O 1
ATOM 7586 N N . ARG E 1 89 ? 56.068 42.986 -9.026 1.00 27.31 86 ARG E N 1
ATOM 7587 C CA . ARG E 1 89 ? 55.674 43.282 -10.401 1.00 27.49 86 ARG E CA 1
ATOM 7588 C C . ARG E 1 89 ? 54.562 44.332 -10.419 1.00 27.15 86 ARG E C 1
ATOM 7589 O O . ARG E 1 89 ? 54.721 45.409 -10.996 1.00 27.19 86 ARG E O 1
ATOM 7597 N N . ALA E 1 90 ? 53.445 44.022 -9.767 1.00 25.48 87 ALA E N 1
ATOM 7598 C CA . ALA E 1 90 ? 52.301 44.935 -9.721 1.00 26.60 87 ALA E CA 1
ATOM 7599 C C . ALA E 1 90 ? 52.589 46.238 -8.983 1.00 25.83 87 ALA E C 1
ATOM 7600 O O . ALA E 1 90 ? 52.142 47.304 -9.392 1.00 25.29 87 ALA E O 1
ATOM 7602 N N . ASN E 1 91 ? 53.333 46.154 -7.893 1.00 27.05 88 ASN E N 1
ATOM 7603 C CA . ASN E 1 91 ? 53.642 47.343 -7.125 1.00 27.79 88 ASN E CA 1
ATOM 7604 C C . ASN E 1 91 ? 54.434 48.345 -7.960 1.00 29.11 88 ASN E C 1
ATOM 7605 O O . ASN E 1 91 ? 54.233 49.554 -7.844 1.00 29.51 88 ASN E O 1
ATOM 7610 N N . ASP E 1 92 ? 55.332 47.846 -8.802 1.00 30.72 89 ASP E N 1
ATOM 7611 C CA . ASP E 1 92 ? 56.124 48.727 -9.656 1.00 33.52 89 ASP E CA 1
ATOM 7612 C C . ASP E 1 92 ? 55.209 49.387 -10.684 1.00 33.10 89 ASP E C 1
ATOM 7613 O O . ASP E 1 92 ? 55.378 50.561 -11.013 1.00 33.86 89 ASP E O 1
ATOM 7618 N N . GLU E 1 93 ? 54.243 48.625 -11.191 1.00 32.27 90 GLU E N 1
ATOM 7619 C CA . GLU E 1 93 ? 53.285 49.138 -12.164 1.00 31.27 90 GLU E CA 1
ATOM 7620 C C . GLU E 1 93 ? 52.424 50.187 -11.469 1.00 29.22 90 GLU E C 1
ATOM 7621 O O . GLU E 1 93 ? 51.982 51.152 -12.086 1.00 30.20 90 GLU E O 1
ATOM 7627 N N . ALA E 1 94 ? 52.196 49.984 -10.176 1.00 27.36 91 ALA E N 1
ATOM 7628 C CA . ALA E 1 94 ? 51.395 50.902 -9.372 1.00 26.62 91 ALA E CA 1
ATOM 7629 C C . ALA E 1 94 ? 52.138 52.209 -9.122 1.00 26.08 91 ALA E C 1
ATOM 7630 O O . ALA E 1 94 ? 51.539 53.283 -9.111 1.00 24.30 91 ALA E O 1
ATOM 7632 N N . ALA E 1 95 ? 53.444 52.111 -8.909 1.00 26.15 92 ALA E N 1
ATOM 7633 C CA . ALA E 1 95 ? 54.249 53.291 -8.649 1.00 27.82 92 ALA E CA 1
ATOM 7634 C C . ALA E 1 95 ? 54.322 54.161 -9.892 1.00 29.13 92 ALA E C 1
ATOM 7635 O O . ALA E 1 95 ? 54.359 55.387 -9.800 1.00 28.44 92 ALA E O 1
ATOM 7637 N N . GLU E 1 96 ? 54.328 53.514 -11.055 1.00 31.30 93 GLU E N 1
ATOM 7638 C CA . GLU E 1 96 ? 54.407 54.217 -12.330 1.00 32.76 93 GLU E CA 1
ATOM 7639 C C . GLU E 1 96 ? 53.149 55.039 -12.602 1.00 33.31 93 GLU E C 1
ATOM 7640 O O . GLU E 1 96 ? 53.156 55.940 -13.442 1.00 33.80 93 GLU E O 1
ATOM 7646 N N . MET E 1 97 ? 52.072 54.728 -11.888 1.00 33.78 94 MET E N 1
ATOM 7647 C CA . MET E 1 97 ? 50.813 55.452 -12.055 1.00 34.38 94 MET E CA 1
ATOM 7648 C C . MET E 1 97 ? 50.818 56.754 -11.266 1.00 34.52 94 MET E C 1
ATOM 7649 O O . MET E 1 97 ? 49.868 57.533 -11.336 1.00 35.20 94 MET E O 1
ATOM 7654 N N . PHE E 1 98 ? 51.885 56.975 -10.505 1.00 34.38 95 PHE E N 1
ATOM 7655 C CA . PHE E 1 98 ? 52.031 58.187 -9.705 1.00 35.06 95 PHE E CA 1
ATOM 7656 C C . PHE E 1 98 ? 53.160 59.032 -10.291 1.00 36.54 95 PHE E C 1
ATOM 7657 O O . PHE E 1 98 ? 53.904 58.563 -11.155 1.00 36.65 95 PHE E O 1
ATOM 7665 N N . SER E 1 99 ? 53.295 60.271 -9.826 1.00 37.67 96 SER E N 1
ATOM 7666 C CA . SER E 1 99 ? 54.337 61.149 -10.347 1.00 39.12 96 SER E CA 1
ATOM 7667 C C . SER E 1 99 ? 55.000 62.020 -9.294 1.00 39.56 96 SER E C 1
ATOM 7668 O O . SER E 1 99 ? 54.612 62.016 -8.127 1.00 39.66 96 SER E O 1
ATOM 7671 N N . GLY E 1 100 ? 56.008 62.767 -9.732 1.00 40.33 97 GLY E N 1
ATOM 7672 C CA . GLY E 1 100 ? 56.725 63.670 -8.852 1.00 41.03 97 GLY E CA 1
ATOM 7673 C C . GLY E 1 100 ? 56.979 63.171 -7.447 1.00 40.64 97 GLY E C 1
ATOM 7674 O O . GLY E 1 100 ? 57.477 62.060 -7.254 1.00 41.27 97 GLY E O 1
ATOM 7675 N N . GLU E 1 101 ? 56.625 63.996 -6.465 1.00 40.08 98 GLU E N 1
ATOM 7676 C CA . GLU E 1 101 ? 56.841 63.661 -5.064 1.00 39.95 98 GLU E CA 1
ATOM 7677 C C . GLU E 1 101 ? 55.957 62.517 -4.583 1.00 38.28 98 GLU E C 1
ATOM 7678 O O . GLU E 1 101 ? 56.408 61.666 -3.815 1.00 37.96 98 GLU E O 1
ATOM 7684 N N . ARG E 1 102 ? 54.705 62.490 -5.034 1.00 36.38 99 ARG E N 1
ATOM 7685 C CA . ARG E 1 102 ? 53.795 61.424 -4.633 1.00 34.71 99 ARG E CA 1
ATOM 7686 C C . ARG E 1 102 ? 54.407 60.059 -4.937 1.00 33.02 99 ARG E C 1
ATOM 7687 O O . ARG E 1 102 ? 54.445 59.188 -4.069 1.00 30.80 99 ARG E O 1
ATOM 7695 N N . GLN E 1 103 ? 54.899 59.880 -6.163 1.00 32.17 100 GLN E N 1
ATOM 7696 C CA . GLN E 1 103 ? 55.515 58.613 -6.547 1.00 31.81 100 GLN E CA 1
ATOM 7697 C C . GLN E 1 103 ? 56.650 58.263 -5.599 1.00 30.90 100 GLN E C 1
ATOM 7698 O O . GLN E 1 103 ? 56.784 57.114 -5.187 1.00 31.78 100 GLN E O 1
ATOM 7704 N N . ALA E 1 104 ? 57.465 59.255 -5.256 1.00 30.05 101 ALA E N 1
ATOM 7705 C CA . ALA E 1 104 ? 58.576 59.036 -4.340 1.00 29.78 101 ALA E CA 1
ATOM 7706 C C . ALA E 1 104 ? 58.031 58.514 -3.021 1.00 29.66 101 ALA E C 1
ATOM 7707 O O . ALA E 1 104 ? 58.499 57.503 -2.500 1.00 29.01 101 ALA E O 1
ATOM 7709 N N . LYS E 1 105 ? 57.029 59.206 -2.487 1.00 29.47 102 LYS E N 1
ATOM 7710 C CA . LYS E 1 105 ? 56.424 58.801 -1.227 1.00 29.37 102 LYS E CA 1
ATOM 7711 C C . LYS E 1 105 ? 55.959 57.354 -1.319 1.00 28.13 102 LYS E C 1
ATOM 7712 O O . LYS E 1 105 ? 56.292 56.527 -0.472 1.00 28.05 102 LYS E O 1
ATOM 7718 N N . TYR E 1 106 ? 55.192 57.059 -2.363 1.00 28.13 103 TYR E N 1
ATOM 7719 C CA . TYR E 1 106 ? 54.665 55.718 -2.600 1.00 26.70 103 TYR E CA 1
ATOM 7720 C C . TYR E 1 106 ? 55.759 54.650 -2.483 1.00 26.57 103 TYR E C 1
ATOM 7721 O O . TYR E 1 106 ? 55.581 53.645 -1.799 1.00 25.67 103 TYR E O 1
ATOM 7730 N N . ARG E 1 107 ? 56.887 54.875 -3.153 1.00 27.49 104 ARG E N 1
ATOM 7731 C CA . ARG E 1 107 ? 58.000 53.927 -3.135 1.00 26.98 104 ARG E CA 1
ATOM 7732 C C . ARG E 1 107 ? 58.650 53.764 -1.768 1.00 26.81 104 ARG E C 1
ATOM 7733 O O . ARG E 1 107 ? 59.375 52.799 -1.538 1.00 28.40 104 ARG E O 1
ATOM 7741 N N . SER E 1 108 ? 58.395 54.700 -0.862 1.00 26.33 105 SER E N 1
ATOM 7742 C CA . SER E 1 108 ? 58.982 54.632 0.471 1.00 26.45 105 SER E CA 1
ATOM 7743 C C . SER E 1 108 ? 58.087 53.895 1.466 1.00 26.27 105 SER E C 1
ATOM 7744 O O . SER E 1 108 ? 58.494 53.639 2.598 1.00 27.34 105 SER E O 1
ATOM 7747 N N . LEU E 1 109 ? 56.875 53.552 1.044 1.00 24.96 106 LEU E N 1
ATOM 7748 C CA . LEU E 1 109 ? 55.939 52.854 1.917 1.00 23.10 106 LEU E CA 1
ATOM 7749 C C . LEU E 1 109 ? 56.155 51.349 1.857 1.00 23.15 106 LEU E C 1
ATOM 7750 O O . LEU E 1 109 ? 56.480 50.807 0.798 1.00 22.95 106 LEU E O 1
ATOM 7755 N N . LYS E 1 110 ? 55.992 50.668 2.986 1.00 22.84 107 LYS E N 1
ATOM 7756 C CA . LYS E 1 110 ? 56.102 49.217 2.958 1.00 24.85 107 LYS E CA 1
ATOM 7757 C C . LYS E 1 110 ? 54.638 48.763 2.830 1.00 23.26 107 LYS E C 1
ATOM 7758 O O . LYS E 1 110 ? 53.800 49.025 3.705 1.00 22.27 107 LYS E O 1
ATOM 7764 N N . LEU E 1 111 ? 54.336 48.105 1.720 1.00 21.24 108 LEU E N 1
ATOM 7765 C CA . LEU E 1 111 ? 52.978 47.671 1.442 1.00 20.48 108 LEU E CA 1
ATOM 7766 C C . LEU E 1 111 ? 52.717 46.183 1.623 1.00 19.68 108 LEU E C 1
ATOM 7767 O O . LEU E 1 111 ? 51.755 45.655 1.062 1.00 17.81 108 LEU E O 1
ATOM 7772 N N . GLU E 1 112 ? 53.562 45.516 2.408 1.00 18.94 109 GLU E N 1
ATOM 7773 C CA . GLU E 1 112 ? 53.401 44.087 2.662 1.00 18.93 109 GLU E CA 1
ATOM 7774 C C . GLU E 1 112 ? 54.535 43.482 3.488 1.00 19.02 109 GLU E C 1
ATOM 7775 O O . GLU E 1 112 ? 55.568 44.113 3.713 1.00 17.39 109 GLU E O 1
ATOM 7781 N N . GLY E 1 113 ? 54.316 42.250 3.943 1.00 18.92 110 GLY E N 1
ATOM 7782 C CA . GLY E 1 113 ? 55.306 41.534 4.727 1.00 18.33 110 GLY E CA 1
ATOM 7783 C C . GLY E 1 113 ? 55.199 40.058 4.392 1.00 17.73 110 GLY E C 1
ATOM 7784 O O . GLY E 1 113 ? 55.222 39.202 5.276 1.00 16.86 110 GLY E O 1
ATOM 7785 N N . ILE E 1 114 ? 55.079 39.767 3.101 1.00 17.71 111 ILE E N 1
ATOM 7786 C CA . ILE E 1 114 ? 54.942 38.399 2.612 1.00 20.72 111 ILE E CA 1
ATOM 7787 C C . ILE E 1 114 ? 56.064 37.464 3.044 1.00 22.16 111 ILE E C 1
ATOM 7788 O O . ILE E 1 114 ? 55.821 36.340 3.489 1.00 22.42 111 ILE E O 1
ATOM 7793 N N . ARG E 1 115 ? 57.297 37.924 2.908 1.00 23.46 112 ARG E N 1
ATOM 7794 C CA . ARG E 1 115 ? 58.434 37.095 3.270 1.00 25.24 112 ARG E CA 1
ATOM 7795 C C . ARG E 1 115 ? 58.766 37.108 4.758 1.00 24.80 112 ARG E C 1
ATOM 7796 O O . ARG E 1 115 ? 59.336 36.155 5.275 1.00 26.03 112 ARG E O 1
ATOM 7804 N N . LYS E 1 116 ? 58.391 38.180 5.445 1.00 25.42 113 LYS E N 1
ATOM 7805 C CA . LYS E 1 116 ? 58.676 38.315 6.871 1.00 25.87 113 LYS E CA 1
ATOM 7806 C C . LYS E 1 116 ? 57.653 37.600 7.744 1.00 23.80 113 LYS E C 1
ATOM 7807 O O . LYS E 1 116 ? 57.979 37.098 8.816 1.00 25.19 113 LYS E O 1
ATOM 7813 N N . ALA E 1 117 ? 56.414 37.560 7.274 1.00 23.22 114 ALA E N 1
ATOM 7814 C CA . ALA E 1 117 ? 55.333 36.923 8.007 1.00 21.67 114 ALA E CA 1
ATOM 7815 C C . ALA E 1 117 ? 55.460 35.411 7.960 1.00 20.03 114 ALA E C 1
ATOM 7816 O O . ALA E 1 117 ? 55.518 34.813 6.891 1.00 19.95 114 ALA E O 1
ATOM 7818 N N . PRO E 1 118 ? 55.508 34.773 9.133 1.00 20.02 115 PRO E N 1
ATOM 7819 C CA . PRO E 1 118 ? 55.631 33.315 9.246 1.00 20.59 115 PRO E CA 1
ATOM 7820 C C . PRO E 1 118 ? 54.441 32.575 8.646 1.00 20.41 115 PRO E C 1
ATOM 7821 O O . PRO E 1 118 ? 54.520 31.380 8.363 1.00 21.10 115 PRO E O 1
ATOM 7825 N N . LEU E 1 119 ? 53.338 33.290 8.463 1.00 20.59 116 LEU E N 1
ATOM 7826 C CA . LEU E 1 119 ? 52.131 32.699 7.887 1.00 20.13 116 LEU E CA 1
ATOM 7827 C C . LEU E 1 119 ? 51.383 33.681 6.996 1.00 19.67 116 LEU E C 1
ATOM 7828 O O . LEU E 1 119 ? 51.381 34.893 7.233 1.00 20.56 116 LEU E O 1
ATOM 7833 N N . SER E 1 120 ? 50.758 33.141 5.959 1.00 18.59 117 SER E N 1
ATOM 7834 C CA . SER E 1 120 ? 49.955 33.926 5.037 1.00 17.97 117 SER E CA 1
ATOM 7835 C C . SER E 1 120 ? 48.697 33.132 4.717 1.00 18.24 117 SER E C 1
ATOM 7836 O O . SER E 1 120 ? 48.744 31.907 4.585 1.00 19.24 117 SER E O 1
ATOM 7839 N N . ILE E 1 121 ? 47.569 33.826 4.613 1.00 18.04 118 ILE E N 1
ATOM 7840 C CA . ILE E 1 121 ? 46.306 33.169 4.301 1.00 15.89 118 ILE E CA 1
ATOM 7841 C C . ILE E 1 121 ? 45.631 33.814 3.105 1.00 16.12 118 ILE E C 1
ATOM 7842 O O . ILE E 1 121 ? 45.356 35.010 3.120 1.00 17.93 118 ILE E O 1
ATOM 7847 N N . CYS E 1 122 ? 45.378 33.026 2.065 1.00 16.82 119 CYS E N 1
ATOM 7848 C CA . CYS E 1 122 ? 44.692 33.533 0.885 1.00 16.77 119 CYS E CA 1
ATOM 7849 C C . CYS E 1 122 ? 43.240 33.198 1.152 1.00 17.38 119 CYS E C 1
ATOM 7850 O O . CYS E 1 122 ? 42.868 32.026 1.223 1.00 15.74 119 CYS E O 1
ATOM 7853 N N . VAL E 1 123 ? 42.430 34.234 1.342 1.00 17.97 120 VAL E N 1
ATOM 7854 C CA . VAL E 1 123 ? 41.011 34.056 1.632 1.00 17.63 120 VAL E CA 1
ATOM 7855 C C . VAL E 1 123 ? 40.241 34.161 0.323 1.00 18.12 120 VAL E C 1
ATOM 7856 O O . VAL E 1 123 ? 40.290 35.193 -0.347 1.00 17.91 120 VAL E O 1
ATOM 7860 N N . THR E 1 124 ? 39.542 33.086 -0.042 1.00 17.25 121 THR E N 1
ATOM 7861 C CA . THR E 1 124 ? 38.794 33.056 -1.295 1.00 16.26 121 THR E CA 1
ATOM 7862 C C . THR E 1 124 ? 37.285 33.016 -1.112 1.00 15.64 121 THR E C 1
ATOM 7863 O O . THR E 1 124 ? 36.776 32.863 0.004 1.00 15.26 121 THR E O 1
ATOM 7867 N N . CYS E 1 125 ? 36.581 33.151 -2.230 1.00 15.43 122 CYS E N 1
ATOM 7868 C CA . CYS E 1 125 ? 35.124 33.133 -2.254 1.00 15.03 122 CYS E CA 1
ATOM 7869 C C . CYS E 1 125 ? 34.679 32.298 -3.448 1.00 15.43 122 CYS E C 1
ATOM 7870 O O . CYS E 1 125 ? 35.074 32.568 -4.585 1.00 16.03 122 CYS E O 1
ATOM 7873 N N . ASP E 1 126 ? 33.869 31.277 -3.183 1.00 16.14 123 ASP E N 1
ATOM 7874 C CA . ASP E 1 126 ? 33.361 30.397 -4.232 1.00 19.11 123 ASP E CA 1
ATOM 7875 C C . ASP E 1 126 ? 32.050 31.001 -4.757 1.00 20.12 123 ASP E C 1
ATOM 7876 O O . ASP E 1 126 ? 31.003 30.866 -4.117 1.00 19.97 123 ASP E O 1
ATOM 7881 N N . ARG E 1 127 ? 32.111 31.658 -5.917 1.00 21.23 124 ARG E N 1
ATOM 7882 C CA . ARG E 1 127 ? 30.937 32.320 -6.505 1.00 23.38 124 ARG E CA 1
ATOM 7883 C C . ARG E 1 127 ? 29.744 31.407 -6.825 1.00 24.11 124 ARG E C 1
ATOM 7884 O O . ARG E 1 127 ? 28.599 31.867 -6.889 1.00 24.69 124 ARG E O 1
ATOM 7892 N N . THR E 1 128 ? 29.999 30.120 -7.024 1.00 23.42 125 THR E N 1
ATOM 7893 C CA . THR E 1 128 ? 28.918 29.206 -7.360 1.00 23.30 125 THR E CA 1
ATOM 7894 C C . THR E 1 128 ? 28.510 28.245 -6.254 1.00 24.52 125 THR E C 1
ATOM 7895 O O . THR E 1 128 ? 27.816 27.269 -6.522 1.00 23.87 125 THR E O 1
ATOM 7899 N N . ARG E 1 129 ? 28.930 28.509 -5.019 1.00 25.79 126 ARG E N 1
ATOM 7900 C CA . ARG E 1 129 ? 28.565 27.631 -3.908 1.00 28.03 126 ARG E CA 1
ATOM 7901 C C . ARG E 1 129 ? 27.212 28.018 -3.339 1.00 29.87 126 ARG E C 1
ATOM 7902 O O . ARG E 1 129 ? 26.953 29.194 -3.084 1.00 30.17 126 ARG E O 1
ATOM 7910 N N . GLY E 1 130 ? 26.352 27.025 -3.142 1.00 31.79 127 GLY E N 1
ATOM 7911 C CA . GLY E 1 130 ? 25.039 27.298 -2.584 1.00 35.10 127 GLY E CA 1
ATOM 7912 C C . GLY E 1 130 ? 23.869 26.971 -3.493 1.00 37.35 127 GLY E C 1
ATOM 7913 O O . GLY E 1 130 ? 22.712 27.058 -3.073 1.00 37.64 127 GLY E O 1
ATOM 7914 N N . GLY E 1 131 ? 24.156 26.598 -4.736 1.00 39.17 128 GLY E N 1
ATOM 7915 C CA . GLY E 1 131 ? 23.085 26.271 -5.662 1.00 41.88 128 GLY E CA 1
ATOM 7916 C C . GLY E 1 131 ? 22.977 27.221 -6.841 1.00 43.11 128 GLY E C 1
ATOM 7917 O O . GLY E 1 131 ? 23.890 28.004 -7.109 1.00 43.66 128 GLY E O 1
ATOM 7918 N N . ALA E 1 132 ? 21.850 27.152 -7.543 1.00 44.33 129 ALA E N 1
ATOM 7919 C CA . ALA E 1 132 ? 21.605 27.991 -8.713 1.00 46.15 129 ALA E CA 1
ATOM 7920 C C . ALA E 1 132 ? 21.254 29.418 -8.314 1.00 46.94 129 ALA E C 1
ATOM 7921 O O . ALA E 1 132 ? 21.709 30.385 -8.933 1.00 47.12 129 ALA E O 1
ATOM 7923 N N . VAL E 1 133 ? 20.430 29.541 -7.282 1.00 48.10 130 VAL E N 1
ATOM 7924 C CA . VAL E 1 133 ? 20.025 30.847 -6.783 1.00 49.81 130 VAL E CA 1
ATOM 7925 C C . VAL E 1 133 ? 20.263 30.895 -5.276 1.00 50.12 130 VAL E C 1
ATOM 7926 O O . VAL E 1 133 ? 19.758 30.052 -4.526 1.00 50.20 130 VAL E O 1
ATOM 7930 N N . VAL E 1 134 ? 21.045 31.875 -4.836 1.00 49.78 131 VAL E N 1
ATOM 7931 C CA . VAL E 1 134 ? 21.337 32.013 -3.421 1.00 49.06 131 VAL E CA 1
ATOM 7932 C C . VAL E 1 134 ? 20.523 33.148 -2.809 1.00 48.70 131 VAL E C 1
ATOM 7933 O O . VAL E 1 134 ? 20.377 34.221 -3.399 1.00 48.01 131 VAL E O 1
ATOM 7937 N N . LEU E 1 135 ? 19.990 32.884 -1.622 1.00 47.94 132 LEU E N 1
ATOM 7938 C CA . LEU E 1 135 ? 19.173 33.837 -0.883 1.00 47.65 132 LEU E CA 1
ATOM 7939 C C . LEU E 1 135 ? 19.935 35.142 -0.631 1.00 48.03 132 LEU E C 1
ATOM 7940 O O . LEU E 1 135 ? 21.042 35.125 -0.094 1.00 48.09 132 LEU E O 1
ATOM 7945 N N . GLY E 1 136 ? 19.336 36.267 -1.018 1.00 48.01 133 GLY E N 1
ATOM 7946 C CA . GLY E 1 136 ? 19.967 37.558 -0.807 1.00 48.04 133 GLY E CA 1
ATOM 7947 C C . GLY E 1 136 ? 20.787 38.068 -1.979 1.00 48.67 133 GLY E C 1
ATOM 7948 O O . GLY E 1 136 ? 20.816 39.273 -2.242 1.00 49.71 133 GLY E O 1
ATOM 7949 N N . ARG E 1 137 ? 21.454 37.160 -2.686 1.00 48.11 134 ARG E N 1
ATOM 7950 C CA . ARG E 1 137 ? 22.278 37.546 -3.826 1.00 48.00 134 ARG E CA 1
ATOM 7951 C C . ARG E 1 137 ? 21.476 37.425 -5.120 1.00 47.29 134 ARG E C 1
ATOM 7952 O O . ARG E 1 137 ? 22.013 37.105 -6.179 1.00 47.03 134 ARG E O 1
ATOM 7960 N N . THR E 1 138 ? 20.179 37.688 -5.015 1.00 47.40 135 THR E N 1
ATOM 7961 C CA . THR E 1 138 ? 19.272 37.627 -6.156 1.00 47.21 135 THR E CA 1
ATOM 7962 C C . THR E 1 138 ? 19.222 38.969 -6.894 1.00 46.73 135 THR E C 1
ATOM 7963 O O . THR E 1 138 ? 18.808 39.036 -8.054 1.00 45.44 135 THR E O 1
ATOM 7967 N N . HIS E 1 139 ? 19.648 40.032 -6.211 1.00 46.25 136 HIS E N 1
ATOM 7968 C CA . HIS E 1 139 ? 19.649 41.370 -6.790 1.00 45.41 136 HIS E CA 1
ATOM 7969 C C . HIS E 1 139 ? 21.018 42.053 -6.797 1.00 44.60 136 HIS E C 1
ATOM 7970 O O . HIS E 1 139 ? 21.209 43.059 -7.477 1.00 45.21 136 HIS E O 1
ATOM 7977 N N . ASN E 1 140 ? 21.967 41.511 -6.040 1.00 43.57 137 ASN E N 1
ATOM 7978 C CA . ASN E 1 140 ? 23.327 42.047 -6.026 1.00 42.07 137 ASN E CA 1
ATOM 7979 C C . ASN E 1 140 ? 24.284 40.866 -5.934 1.00 40.72 137 ASN E C 1
ATOM 7980 O O . ASN E 1 140 ? 24.470 40.284 -4.865 1.00 41.36 137 ASN E O 1
ATOM 7985 N N . PRO E 1 141 ? 24.907 40.497 -7.063 1.00 39.57 138 PRO E N 1
ATOM 7986 C CA . PRO E 1 141 ? 25.851 39.380 -7.135 1.00 38.18 138 PRO E CA 1
ATOM 7987 C C . PRO E 1 141 ? 27.074 39.500 -6.220 1.00 36.33 138 PRO E C 1
ATOM 7988 O O . PRO E 1 141 ? 27.662 38.491 -5.836 1.00 36.78 138 PRO E O 1
ATOM 7992 N N . GLN E 1 142 ? 27.450 40.725 -5.867 1.00 33.41 139 GLN E N 1
ATOM 7993 C CA . GLN E 1 142 ? 28.619 40.954 -5.015 1.00 31.05 139 GLN E CA 1
ATOM 7994 C C . GLN E 1 142 ? 28.451 40.618 -3.533 1.00 28.09 139 GLN E C 1
ATOM 7995 O O . GLN E 1 142 ? 29.418 40.671 -2.778 1.00 28.81 139 GLN E O 1
ATOM 8001 N N . MET E 1 143 ? 27.242 40.272 -3.110 1.00 25.45 140 MET E N 1
ATOM 8002 C CA . MET E 1 143 ? 27.007 39.975 -1.701 1.00 22.75 140 MET E CA 1
ATOM 8003 C C . MET E 1 143 ? 27.757 38.769 -1.144 1.00 21.53 140 MET E C 1
ATOM 8004 O O . MET E 1 143 ? 27.920 38.651 0.077 1.00 19.68 140 MET E O 1
ATOM 8009 N N . ASP E 1 144 ? 28.216 37.875 -2.015 1.00 18.38 141 ASP E N 1
ATOM 8010 C CA . ASP E 1 144 ? 28.955 36.715 -1.532 1.00 18.31 141 ASP E CA 1
ATOM 8011 C C . ASP E 1 144 ? 30.383 37.132 -1.193 1.00 17.93 141 ASP E C 1
ATOM 8012 O O . ASP E 1 144 ? 30.971 36.645 -0.232 1.00 19.19 141 ASP E O 1
ATOM 8017 N N . LEU E 1 145 ? 30.922 38.056 -1.979 1.00 17.88 142 LEU E N 1
ATOM 8018 C CA . LEU E 1 145 ? 32.271 38.568 -1.765 1.00 17.44 142 LEU E CA 1
ATOM 8019 C C . LEU E 1 145 ? 32.305 39.393 -0.478 1.00 17.20 142 LEU E C 1
ATOM 8020 O O . LEU E 1 145 ? 33.248 39.295 0.305 1.00 18.51 142 LEU E O 1
ATOM 8025 N N . TYR E 1 146 ? 31.276 40.214 -0.269 1.00 16.23 143 TYR E N 1
ATOM 8026 C CA . TYR E 1 146 ? 31.186 41.038 0.934 1.00 14.69 143 TYR E CA 1
ATOM 8027 C C . TYR E 1 146 ? 31.076 40.122 2.146 1.00 14.93 143 TYR E C 1
ATOM 8028 O O . TYR E 1 146 ? 31.614 40.430 3.213 1.00 16.21 143 TYR E O 1
ATOM 8037 N N . SER E 1 147 ? 30.360 39.006 1.981 1.00 15.23 144 SER E N 1
ATOM 8038 C CA . SER E 1 147 ? 30.194 38.020 3.056 1.00 15.28 144 SER E CA 1
ATOM 8039 C C . SER E 1 147 ? 31.576 37.542 3.472 1.00 14.77 144 SER E C 1
ATOM 8040 O O . SER E 1 147 ? 31.840 37.288 4.647 1.00 16.75 144 SER E O 1
ATOM 8043 N N . THR E 1 148 ? 32.463 37.421 2.498 1.00 13.31 145 THR E N 1
ATOM 8044 C CA . THR E 1 148 ? 33.808 36.957 2.782 1.00 14.02 145 THR E CA 1
ATOM 8045 C C . THR E 1 148 ? 34.613 38.011 3.528 1.00 14.49 145 THR E C 1
ATOM 8046 O O . THR E 1 148 ? 35.372 37.681 4.441 1.00 14.27 145 THR E O 1
ATOM 8050 N N . VAL E 1 149 ? 34.438 39.274 3.149 1.00 14.71 146 VAL E N 1
ATOM 8051 C CA . VAL E 1 149 ? 35.176 40.359 3.793 1.00 15.88 146 VAL E CA 1
ATOM 8052 C C . VAL E 1 149 ? 34.856 40.449 5.283 1.00 15.50 146 VAL E C 1
ATOM 8053 O O . VAL E 1 149 ? 35.720 40.813 6.085 1.00 16.91 146 VAL E O 1
ATOM 8057 N N . CYS E 1 150 ? 33.624 40.111 5.652 1.00 14.41 147 CYS E N 1
ATOM 8058 C CA . CYS E 1 150 ? 33.214 40.149 7.054 1.00 13.92 147 CYS E CA 1
ATOM 8059 C C . CYS E 1 150 ? 34.008 39.110 7.825 1.00 13.59 147 CYS E C 1
ATOM 8060 O O . CYS E 1 150 ? 34.259 39.270 9.013 1.00 12.31 147 CYS E O 1
ATOM 8063 N N . ALA E 1 151 ? 34.389 38.039 7.133 1.00 14.08 148 ALA E N 1
ATOM 8064 C CA . ALA E 1 151 ? 35.163 36.967 7.743 1.00 14.09 148 ALA E CA 1
ATOM 8065 C C . ALA E 1 151 ? 36.597 37.443 7.924 1.00 13.97 148 ALA E C 1
ATOM 8066 O O . ALA E 1 151 ? 37.233 37.147 8.927 1.00 13.62 148 ALA E O 1
ATOM 8068 N N . VAL E 1 152 ? 37.106 38.185 6.944 1.00 15.23 149 VAL E N 1
ATOM 8069 C CA . VAL E 1 152 ? 38.464 38.709 7.030 1.00 14.55 149 VAL E CA 1
ATOM 8070 C C . VAL E 1 152 ? 38.540 39.612 8.253 1.00 14.64 149 VAL E C 1
ATOM 8071 O O . VAL E 1 152 ? 39.436 39.464 9.075 1.00 15.55 149 VAL E O 1
ATOM 8075 N N . GLN E 1 153 ? 37.585 40.535 8.375 1.00 14.46 150 GLN E N 1
ATOM 8076 C CA . GLN E 1 153 ? 37.557 41.476 9.496 1.00 14.13 150 GLN E CA 1
ATOM 8077 C C . GLN E 1 153 ? 37.439 40.814 10.875 1.00 15.33 150 GLN E C 1
ATOM 8078 O O . GLN E 1 153 ? 38.026 41.296 11.838 1.00 13.68 150 GLN E O 1
ATOM 8084 N N . ASN E 1 154 ? 36.669 39.734 10.981 1.00 15.71 151 ASN E N 1
ATOM 8085 C CA . ASN E 1 154 ? 36.545 39.037 12.263 1.00 17.27 151 ASN E CA 1
ATOM 8086 C C . ASN E 1 154 ? 37.915 38.451 12.621 1.00 18.84 151 ASN E C 1
ATOM 8087 O O . ASN E 1 154 ? 38.353 38.512 13.776 1.00 18.83 151 ASN E O 1
ATOM 8092 N N . LEU E 1 155 ? 38.585 37.890 11.617 1.00 18.84 152 LEU E N 1
ATOM 8093 C CA . LEU E 1 155 ? 39.906 37.291 11.791 1.00 18.47 152 LEU E CA 1
ATOM 8094 C C . LEU E 1 155 ? 40.874 38.391 12.218 1.00 19.03 152 LEU E C 1
ATOM 8095 O O . LEU E 1 155 ? 41.737 38.178 13.071 1.00 20.30 152 LEU E O 1
ATOM 8100 N N . TRP E 1 156 ? 40.706 39.574 11.632 1.00 18.58 153 TRP E N 1
ATOM 8101 C CA . TRP E 1 156 ? 41.566 40.714 11.927 1.00 17.16 153 TRP E CA 1
ATOM 8102 C C . TRP E 1 156 ? 41.488 41.112 13.399 1.00 16.71 153 TRP E C 1
ATOM 8103 O O . TRP E 1 156 ? 42.509 41.231 14.078 1.00 17.50 153 TRP E O 1
ATOM 8114 N N . LEU E 1 157 ? 40.271 41.319 13.883 1.00 16.53 154 LEU E N 1
ATOM 8115 C CA . LEU E 1 157 ? 40.057 41.715 15.265 1.00 16.70 154 LEU E CA 1
ATOM 8116 C C . LEU E 1 157 ? 40.511 40.646 16.257 1.00 17.73 154 LEU E C 1
ATOM 8117 O O . LEU E 1 157 ? 41.224 40.955 17.211 1.00 18.75 154 LEU E O 1
ATOM 8122 N N . ALA E 1 158 ? 40.103 39.396 16.039 1.00 17.41 155 ALA E N 1
ATOM 8123 C CA . ALA E 1 158 ? 40.497 38.313 16.935 1.00 17.16 155 ALA E CA 1
ATOM 8124 C C . ALA E 1 158 ? 42.017 38.263 17.013 1.00 18.43 155 ALA E C 1
ATOM 8125 O O . ALA E 1 158 ? 42.589 38.087 18.090 1.00 17.05 155 ALA E O 1
ATOM 8127 N N . ALA E 1 159 ? 42.670 38.429 15.867 1.00 18.79 156 ALA E N 1
ATOM 8128 C CA . ALA E 1 159 ? 44.127 38.400 15.821 1.00 19.37 156 ALA E CA 1
ATOM 8129 C C . ALA E 1 159 ? 44.693 39.424 16.795 1.00 20.22 156 ALA E C 1
ATOM 8130 O O . ALA E 1 159 ? 45.563 39.105 17.601 1.00 20.97 156 ALA E O 1
ATOM 8132 N N . ARG E 1 160 ? 44.187 40.653 16.729 1.00 21.04 157 ARG E N 1
ATOM 8133 C CA . ARG E 1 160 ? 44.660 41.712 17.615 1.00 20.84 157 ARG E CA 1
ATOM 8134 C C . ARG E 1 160 ? 44.532 41.286 19.071 1.00 21.00 157 ARG E C 1
ATOM 8135 O O . ARG E 1 160 ? 45.403 41.577 19.887 1.00 21.32 157 ARG E O 1
ATOM 8143 N N . ALA E 1 161 ? 43.444 40.599 19.395 1.00 20.29 158 ALA E N 1
ATOM 8144 C CA . ALA E 1 161 ? 43.231 40.126 20.756 1.00 21.50 158 ALA E CA 1
ATOM 8145 C C . ALA E 1 161 ? 44.295 39.087 21.116 1.00 21.57 158 ALA E C 1
ATOM 8146 O O . ALA E 1 161 ? 44.745 39.012 22.258 1.00 22.02 158 ALA E O 1
ATOM 8148 N N . GLU E 1 162 ? 44.695 38.297 20.126 1.00 20.83 159 GLU E N 1
ATOM 8149 C CA . GLU E 1 162 ? 45.695 37.251 20.310 1.00 20.93 159 GLU E CA 1
ATOM 8150 C C . GLU E 1 162 ? 47.126 37.789 20.213 1.00 22.03 159 GLU E C 1
ATOM 8151 O O . GLU E 1 162 ? 48.090 37.024 20.318 1.00 21.39 159 GLU E O 1
ATOM 8157 N N . GLY E 1 163 ? 47.269 39.097 20.007 1.00 21.84 160 GLY E N 1
ATOM 8158 C CA . GLY E 1 163 ? 48.599 39.675 19.888 1.00 20.98 160 GLY E CA 1
ATOM 8159 C C . GLY E 1 163 ? 49.206 39.347 18.532 1.00 20.95 160 GLY E C 1
ATOM 8160 O O . GLY E 1 163 ? 50.427 39.385 18.337 1.00 20.16 160 GLY E O 1
ATOM 8161 N N . VAL E 1 164 ? 48.337 39.023 17.584 1.00 19.61 161 VAL E N 1
ATOM 8162 C CA . VAL E 1 164 ? 48.756 38.683 16.236 1.00 18.78 161 VAL E CA 1
ATOM 8163 C C . VAL E 1 164 ? 48.487 39.855 15.289 1.00 20.34 161 VAL E C 1
ATOM 8164 O O . VAL E 1 164 ? 47.390 40.431 15.275 1.00 20.48 161 VAL E O 1
ATOM 8168 N N . GLY E 1 165 ? 49.500 40.213 14.508 1.00 19.15 162 GLY E N 1
ATOM 8169 C CA . GLY E 1 165 ? 49.348 41.300 13.566 1.00 16.39 162 GLY E CA 1
ATOM 8170 C C . GLY E 1 165 ? 48.926 40.738 12.226 1.00 16.89 162 GLY E C 1
ATOM 8171 O O . GLY E 1 165 ? 49.350 39.647 11.826 1.00 17.01 162 GLY E O 1
ATOM 8172 N N . VAL E 1 166 ? 48.081 41.486 11.531 1.00 15.21 163 VAL E N 1
ATOM 8173 C CA . VAL E 1 166 ? 47.594 41.074 10.229 1.00 12.43 163 VAL E CA 1
ATOM 8174 C C . VAL E 1 166 ? 47.683 42.215 9.230 1.00 12.86 163 VAL E C 1
ATOM 8175 O O . VAL E 1 166 ? 47.309 43.355 9.527 1.00 12.74 163 VAL E O 1
ATOM 8179 N N . GLY E 1 167 ? 48.173 41.901 8.039 1.00 12.00 164 GLY E N 1
ATOM 8180 C CA . GLY E 1 167 ? 48.281 42.907 7.005 1.00 12.31 164 GLY E CA 1
ATOM 8181 C C . GLY E 1 167 ? 47.550 42.403 5.788 1.00 13.68 164 GLY E C 1
ATOM 8182 O O . GLY E 1 167 ? 47.676 41.232 5.438 1.00 17.00 164 GLY E O 1
ATOM 8183 N N . TRP E 1 168 ? 46.764 43.260 5.153 1.00 13.55 165 TRP E N 1
ATOM 8184 C CA . TRP E 1 168 ? 46.029 42.856 3.962 1.00 14.82 165 TRP E CA 1
ATOM 8185 C C . TRP E 1 168 ? 46.885 43.292 2.788 1.00 15.26 165 TRP E C 1
ATOM 8186 O O . TRP E 1 168 ? 47.401 44.397 2.805 1.00 17.03 165 TRP E O 1
ATOM 8197 N N . VAL E 1 169 ? 47.064 42.421 1.797 1.00 14.72 166 VAL E N 1
ATOM 8198 C CA . VAL E 1 169 ? 47.838 42.764 0.609 1.00 15.16 166 VAL E CA 1
ATOM 8199 C C . VAL E 1 169 ? 46.966 42.575 -0.625 1.00 16.19 166 VAL E C 1
ATOM 8200 O O . VAL E 1 169 ? 46.582 41.457 -0.951 1.00 16.54 166 VAL E O 1
ATOM 8204 N N . SER E 1 170 ? 46.672 43.671 -1.317 1.00 18.04 167 SER E N 1
ATOM 8205 C CA . SER E 1 170 ? 45.818 43.626 -2.504 1.00 19.50 167 SER E CA 1
ATOM 8206 C C . SER E 1 170 ? 46.523 44.131 -3.760 1.00 20.15 167 SER E C 1
ATOM 8207 O O . SER E 1 170 ? 45.892 44.328 -4.803 1.00 19.77 167 SER E O 1
ATOM 8210 N N . ILE E 1 171 ? 47.826 44.348 -3.659 1.00 20.72 168 ILE E N 1
ATOM 8211 C CA . ILE E 1 171 ? 48.586 44.858 -4.789 1.00 20.83 168 ILE E CA 1
ATOM 8212 C C . ILE E 1 171 ? 49.263 43.749 -5.599 1.00 22.12 168 ILE E C 1
ATOM 8213 O O . ILE E 1 171 ? 50.385 43.333 -5.291 1.00 21.93 168 ILE E O 1
ATOM 8218 N N . PHE E 1 172 ? 48.558 43.275 -6.626 1.00 22.10 169 PHE E N 1
ATOM 8219 C CA . PHE E 1 172 ? 49.047 42.227 -7.522 1.00 23.63 169 PHE E CA 1
ATOM 8220 C C . PHE E 1 172 ? 47.987 41.801 -8.537 1.00 23.95 169 PHE E C 1
ATOM 8221 O O . PHE E 1 172 ? 46.801 42.094 -8.378 1.00 23.24 169 PHE E O 1
ATOM 8229 N N . HIS E 1 173 ? 48.420 41.113 -9.586 1.00 23.84 170 HIS E N 1
ATOM 8230 C CA . HIS E 1 173 ? 47.495 40.628 -10.600 1.00 25.20 170 HIS E CA 1
ATOM 8231 C C . HIS E 1 173 ? 46.891 39.340 -10.049 1.00 24.13 170 HIS E C 1
ATOM 8232 O O . HIS E 1 173 ? 47.598 38.354 -9.868 1.00 23.51 170 HIS E O 1
ATOM 8239 N N . GLU E 1 174 ? 45.589 39.355 -9.771 1.00 23.83 171 GLU E N 1
ATOM 8240 C CA . GLU E 1 174 ? 44.916 38.184 -9.210 1.00 24.46 171 GLU E CA 1
ATOM 8241 C C . GLU E 1 174 ? 45.135 36.889 -9.980 1.00 23.73 171 GLU E C 1
ATOM 8242 O O . GLU E 1 174 ? 45.271 35.829 -9.372 1.00 22.66 171 GLU E O 1
ATOM 8248 N N . SER E 1 175 ? 45.162 36.966 -11.308 1.00 23.93 172 SER E N 1
ATOM 8249 C CA . SER E 1 175 ? 45.350 35.766 -12.123 1.00 23.87 172 SER E CA 1
ATOM 8250 C C . SER E 1 175 ? 46.665 35.067 -11.791 1.00 23.25 172 SER E C 1
ATOM 8251 O O . SER E 1 175 ? 46.754 33.844 -11.852 1.00 23.41 172 SER E O 1
ATOM 8254 N N . GLU E 1 176 ? 47.681 35.843 -11.426 1.00 22.64 173 GLU E N 1
ATOM 8255 C CA . GLU E 1 176 ? 48.976 35.269 -11.091 1.00 22.41 173 GLU E CA 1
ATOM 8256 C C . GLU E 1 176 ? 48.953 34.502 -9.778 1.00 23.37 173 GLU E C 1
ATOM 8257 O O . GLU E 1 176 ? 49.567 33.442 -9.671 1.00 23.56 173 GLU E O 1
ATOM 8263 N N . ILE E 1 177 ? 48.250 35.028 -8.779 1.00 22.84 174 ILE E N 1
ATOM 8264 C CA . ILE E 1 177 ? 48.195 34.359 -7.484 1.00 22.48 174 ILE E CA 1
ATOM 8265 C C . ILE E 1 177 ? 47.374 33.074 -7.553 1.00 23.72 174 ILE E C 1
ATOM 8266 O O . ILE E 1 177 ? 47.626 32.127 -6.802 1.00 23.64 174 ILE E O 1
ATOM 8271 N N . LYS E 1 178 ? 46.390 33.037 -8.449 1.00 23.78 175 LYS E N 1
ATOM 8272 C CA . LYS E 1 178 ? 45.566 31.842 -8.589 1.00 23.92 175 LYS E CA 1
ATOM 8273 C C . LYS E 1 178 ? 46.408 30.750 -9.235 1.00 24.31 175 LYS E C 1
ATOM 8274 O O . LYS E 1 178 ? 46.366 29.591 -8.820 1.00 25.31 175 LYS E O 1
ATOM 8280 N N . ALA E 1 179 ? 47.183 31.126 -10.245 1.00 23.98 176 ALA E N 1
ATOM 8281 C CA . ALA E 1 179 ? 48.041 30.169 -10.926 1.00 24.29 176 ALA E CA 1
ATOM 8282 C C . ALA E 1 179 ? 48.990 29.538 -9.912 1.00 24.43 176 ALA E C 1
ATOM 8283 O O . ALA E 1 179 ? 49.226 28.336 -9.931 1.00 24.09 176 ALA E O 1
ATOM 8285 N N . ILE E 1 180 ? 49.529 30.359 -9.020 1.00 26.51 177 ILE E N 1
ATOM 8286 C CA . ILE E 1 180 ? 50.455 29.872 -8.000 1.00 27.61 177 ILE E CA 1
ATOM 8287 C C . ILE E 1 180 ? 49.783 28.905 -7.025 1.00 27.70 177 ILE E C 1
ATOM 8288 O O . ILE E 1 180 ? 50.365 27.882 -6.657 1.00 28.68 177 ILE E O 1
ATOM 8293 N N . LEU E 1 181 ? 48.561 29.226 -6.614 1.00 26.67 178 LEU E N 1
ATOM 8294 C CA . LEU E 1 181 ? 47.836 28.386 -5.666 1.00 27.33 178 LEU E CA 1
ATOM 8295 C C . LEU E 1 181 ? 46.934 27.334 -6.306 1.00 29.02 178 LEU E C 1
ATOM 8296 O O . LEU E 1 181 ? 46.351 26.505 -5.607 1.00 29.76 178 LEU E O 1
ATOM 8301 N N . GLY E 1 182 ? 46.817 27.372 -7.629 1.00 30.43 179 GLY E N 1
ATOM 8302 C CA . GLY E 1 182 ? 45.982 26.409 -8.325 1.00 30.69 179 GLY E CA 1
ATOM 8303 C C . GLY E 1 182 ? 44.508 26.584 -8.012 1.00 30.70 179 GLY E C 1
ATOM 8304 O O . GLY E 1 182 ? 43.775 25.605 -7.876 1.00 30.74 179 GLY E O 1
ATOM 8305 N N . ILE E 1 183 ? 44.078 27.838 -7.902 1.00 30.28 180 ILE E N 1
ATOM 8306 C CA . ILE E 1 183 ? 42.688 28.178 -7.603 1.00 29.15 180 ILE E CA 1
ATOM 8307 C C . ILE E 1 183 ? 41.835 28.187 -8.882 1.00 29.44 180 ILE E C 1
ATOM 8308 O O . ILE E 1 183 ? 42.215 28.794 -9.883 1.00 28.29 180 ILE E O 1
ATOM 8313 N N . PRO E 1 184 ? 40.668 27.511 -8.853 1.00 29.79 181 PRO E N 1
ATOM 8314 C CA . PRO E 1 184 ? 39.704 27.382 -9.956 1.00 30.55 181 PRO E CA 1
ATOM 8315 C C . PRO E 1 184 ? 39.154 28.701 -10.500 1.00 31.34 181 PRO E C 1
ATOM 8316 O O . PRO E 1 184 ? 39.366 29.771 -9.926 1.00 33.12 181 PRO E O 1
ATOM 8320 N N . ASP E 1 185 ? 38.423 28.607 -11.602 1.00 30.84 182 ASP E N 1
ATOM 8321 C CA . ASP E 1 185 ? 37.839 29.780 -12.236 1.00 31.21 182 ASP E CA 1
ATOM 8322 C C . ASP E 1 185 ? 36.600 30.291 -11.514 1.00 28.90 182 ASP E C 1
ATOM 8323 O O . ASP E 1 185 ? 36.319 31.488 -11.535 1.00 29.12 182 ASP E O 1
ATOM 8328 N N . HIS E 1 186 ? 35.857 29.389 -10.881 1.00 24.93 183 HIS E N 1
ATOM 8329 C CA . HIS E 1 186 ? 34.638 29.783 -10.189 1.00 23.74 183 HIS E CA 1
ATOM 8330 C C . HIS E 1 186 ? 34.888 30.271 -8.763 1.00 23.04 183 HIS E C 1
ATOM 8331 O O . HIS E 1 186 ? 33.950 30.564 -8.024 1.00 22.37 183 HIS E O 1
ATOM 8338 N N . VAL E 1 187 ? 36.157 30.356 -8.384 1.00 22.64 184 VAL E N 1
ATOM 8339 C CA . VAL E 1 187 ? 36.531 30.836 -7.063 1.00 22.16 184 VAL E CA 1
ATOM 8340 C C . VAL E 1 187 ? 37.344 32.112 -7.235 1.00 21.74 184 VAL E C 1
ATOM 8341 O O . VAL E 1 187 ? 38.234 32.177 -8.082 1.00 21.57 184 VAL E O 1
ATOM 8345 N N . GLU E 1 188 ? 37.036 33.128 -6.440 1.00 20.88 185 GLU E N 1
ATOM 8346 C CA . GLU E 1 188 ? 37.756 34.393 -6.539 1.00 20.69 185 GLU E CA 1
ATOM 8347 C C . GLU E 1 188 ? 38.526 34.764 -5.268 1.00 19.92 185 GLU E C 1
ATOM 8348 O O . GLU E 1 188 ? 38.069 34.508 -4.147 1.00 19.21 185 GLU E O 1
ATOM 8354 N N . ILE E 1 189 ? 39.700 35.363 -5.455 1.00 18.02 186 ILE E N 1
ATOM 8355 C CA . ILE E 1 189 ? 40.529 35.789 -4.331 1.00 17.80 186 ILE E CA 1
ATOM 8356 C C . ILE E 1 189 ? 39.986 37.111 -3.798 1.00 17.81 186 ILE E C 1
ATOM 8357 O O . ILE E 1 189 ? 39.843 38.073 -4.549 1.00 19.48 186 ILE E O 1
ATOM 8362 N N . VAL E 1 190 ? 39.676 37.155 -2.508 1.00 18.30 187 VAL E N 1
ATOM 8363 C CA . VAL E 1 190 ? 39.151 38.370 -1.897 1.00 20.16 187 VAL E CA 1
ATOM 8364 C C . VAL E 1 190 ? 40.229 39.106 -1.106 1.00 19.61 187 VAL E C 1
ATOM 8365 O O . VAL E 1 190 ? 40.250 40.342 -1.069 1.00 19.88 187 VAL E O 1
ATOM 8369 N N . ALA E 1 191 ? 41.129 38.350 -0.485 1.00 18.93 188 ALA E N 1
ATOM 8370 C CA . ALA E 1 191 ? 42.200 38.954 0.302 1.00 19.64 188 ALA E CA 1
ATOM 8371 C C . ALA E 1 191 ? 43.391 38.035 0.534 1.00 19.95 188 ALA E C 1
ATOM 8372 O O . ALA E 1 191 ? 43.241 36.814 0.616 1.00 21.27 188 ALA E O 1
ATOM 8374 N N . TRP E 1 192 ? 44.575 38.636 0.629 1.00 19.05 189 TRP E N 1
ATOM 8375 C CA . TRP E 1 192 ? 45.799 37.903 0.931 1.00 18.35 189 TRP E CA 1
ATOM 8376 C C . TRP E 1 192 ? 46.233 38.485 2.264 1.00 18.17 189 TRP E C 1
ATOM 8377 O O . TRP E 1 192 ? 46.510 39.678 2.358 1.00 19.36 189 TRP E O 1
ATOM 8388 N N . LEU E 1 193 ? 46.291 37.654 3.295 1.00 19.22 190 LEU E N 1
ATOM 8389 C CA . LEU E 1 193 ? 46.680 38.138 4.608 1.00 19.52 190 LEU E CA 1
ATOM 8390 C C . LEU E 1 193 ? 48.033 37.632 5.078 1.00 22.00 190 LEU E C 1
ATOM 8391 O O . LEU E 1 193 ? 48.371 36.456 4.897 1.00 22.09 190 LEU E O 1
ATOM 8396 N N . CYS E 1 194 ? 48.795 38.544 5.681 1.00 22.68 191 CYS E N 1
ATOM 8397 C CA . CYS E 1 194 ? 50.097 38.240 6.257 1.00 23.61 191 CYS E CA 1
ATOM 8398 C C . CYS E 1 194 ? 49.849 38.253 7.763 1.00 23.87 191 CYS E C 1
ATOM 8399 O O . CYS E 1 194 ? 49.294 39.216 8.294 1.00 23.79 191 CYS E O 1
ATOM 8402 N N . LEU E 1 195 ? 50.228 37.179 8.445 1.00 25.08 192 LEU E N 1
ATOM 8403 C CA . LEU E 1 195 ? 50.020 37.092 9.889 1.00 25.55 192 LEU E CA 1
ATOM 8404 C C . LEU E 1 195 ? 51.325 36.859 10.628 1.00 25.93 192 LEU E C 1
ATOM 8405 O O . LEU E 1 195 ? 52.302 36.396 10.044 1.00 26.49 192 LEU E O 1
ATOM 8410 N N . GLY E 1 196 ? 51.324 37.175 11.919 1.00 25.94 193 GLY E N 1
ATOM 8411 C CA . GLY E 1 196 ? 52.509 36.996 12.733 1.00 24.83 193 GLY E CA 1
ATOM 8412 C C . GLY E 1 196 ? 52.449 37.873 13.965 1.00 25.36 193 GLY E C 1
ATOM 8413 O O . GLY E 1 196 ? 51.933 38.987 13.906 1.00 26.06 193 GLY E O 1
ATOM 8414 N N . PHE E 1 197 ? 52.968 37.370 15.081 1.00 24.57 194 PHE E N 1
ATOM 8415 C CA . PHE E 1 197 ? 52.974 38.121 16.331 1.00 24.85 194 PHE E CA 1
ATOM 8416 C C . PHE E 1 197 ? 53.682 39.459 16.161 1.00 25.73 194 PHE E C 1
ATOM 8417 O O . PHE E 1 197 ? 54.424 39.669 15.200 1.00 26.25 194 PHE E O 1
ATOM 8425 N N . VAL E 1 198 ? 53.455 40.356 17.113 1.00 27.59 195 VAL E N 1
ATOM 8426 C CA . VAL E 1 198 ? 54.101 41.663 17.125 1.00 28.72 195 VAL E CA 1
ATOM 8427 C C . VAL E 1 198 ? 54.186 42.160 18.566 1.00 29.91 195 VAL E C 1
ATOM 8428 O O . VAL E 1 198 ? 53.319 41.855 19.390 1.00 29.04 195 VAL E O 1
ATOM 8432 N N . ASP E 1 199 ? 55.241 42.911 18.868 1.00 31.62 196 ASP E N 1
ATOM 8433 C CA . ASP E 1 199 ? 55.431 43.459 20.206 1.00 33.52 196 ASP E CA 1
ATOM 8434 C C . ASP E 1 199 ? 55.114 44.946 20.196 1.00 33.20 196 ASP E C 1
ATOM 8435 O O . ASP E 1 199 ? 55.094 45.599 21.241 1.00 32.76 196 ASP E O 1
ATOM 8440 N N . ARG E 1 200 ? 54.876 45.485 19.009 1.00 33.49 197 ARG E N 1
ATOM 8441 C CA . ARG E 1 200 ? 54.569 46.900 18.897 1.00 33.58 197 ARG E CA 1
ATOM 8442 C C . ARG E 1 200 ? 53.740 47.258 17.668 1.00 31.05 197 ARG E C 1
ATOM 8443 O O . ARG E 1 200 ? 53.893 46.666 16.602 1.00 30.36 197 ARG E O 1
ATOM 8451 N N . LEU E 1 201 ? 52.853 48.233 17.841 1.00 29.11 198 LEU E N 1
ATOM 8452 C CA . LEU E 1 201 ? 51.969 48.690 16.775 1.00 26.28 198 LEU E CA 1
ATOM 8453 C C . LEU E 1 201 ? 51.933 50.212 16.766 1.00 25.73 198 LEU E C 1
ATOM 8454 O O . LEU E 1 201 ? 52.102 50.844 17.807 1.00 25.50 198 LEU E O 1
ATOM 8459 N N . TYR E 1 202 ? 51.710 50.803 15.597 1.00 25.56 199 TYR E N 1
ATOM 8460 C CA . TYR E 1 202 ? 51.607 52.256 15.512 1.00 24.91 199 TYR E CA 1
ATOM 8461 C C . TYR E 1 202 ? 50.359 52.615 16.307 1.00 24.62 199 TYR E C 1
ATOM 8462 O O . TYR E 1 202 ? 49.448 51.792 16.419 1.00 24.92 199 TYR E O 1
ATOM 8471 N N . GLN E 1 203 ? 50.310 53.821 16.866 1.00 24.12 200 GLN E N 1
ATOM 8472 C CA . GLN E 1 203 ? 49.147 54.234 17.654 1.00 25.13 200 GLN E CA 1
ATOM 8473 C C . GLN E 1 203 ? 48.035 54.828 16.798 1.00 23.81 200 GLN E C 1
ATOM 8474 O O . GLN E 1 203 ? 46.928 55.089 17.272 1.00 22.21 200 GLN E O 1
ATOM 8480 N N . GLU E 1 204 ? 48.348 55.026 15.527 1.00 23.87 201 GLU E N 1
ATOM 8481 C CA . GLU E 1 204 ? 47.411 55.576 14.565 1.00 23.23 201 GLU E CA 1
ATOM 8482 C C . GLU E 1 204 ? 47.805 54.938 13.246 1.00 22.20 201 GLU E C 1
ATOM 8483 O O . GLU E 1 204 ? 48.879 54.340 13.140 1.00 20.37 201 GLU E O 1
ATOM 8489 N N . PRO E 1 205 ? 46.947 55.060 12.226 1.00 20.80 202 PRO E N 1
ATOM 8490 C CA . PRO E 1 205 ? 47.227 54.492 10.909 1.00 20.46 202 PRO E CA 1
ATOM 8491 C C . PRO E 1 205 ? 48.618 54.882 10.422 1.00 21.01 202 PRO E C 1
ATOM 8492 O O . PRO E 1 205 ? 48.969 56.064 10.391 1.00 22.30 202 PRO E O 1
ATOM 8496 N N . GLU E 1 206 ? 49.408 53.884 10.049 1.00 19.61 203 GLU E N 1
ATOM 8497 C CA . GLU E 1 206 ? 50.762 54.130 9.579 1.00 18.54 203 GLU E CA 1
ATOM 8498 C C . GLU E 1 206 ? 50.754 55.124 8.426 1.00 18.94 203 GLU E C 1
ATOM 8499 O O . GLU E 1 206 ? 51.611 56.011 8.351 1.00 19.62 203 GLU E O 1
ATOM 8505 N N . LEU E 1 207 ? 49.779 54.981 7.533 1.00 17.82 204 LEU E N 1
ATOM 8506 C CA . LEU E 1 207 ? 49.680 55.867 6.386 1.00 16.16 204 LEU E CA 1
ATOM 8507 C C . LEU E 1 207 ? 49.466 57.323 6.776 1.00 16.95 204 LEU E C 1
ATOM 8508 O O . LEU E 1 207 ? 49.887 58.225 6.054 1.00 19.01 204 LEU E O 1
ATOM 8513 N N . ALA E 1 208 ? 48.820 57.560 7.915 1.00 17.88 205 ALA E N 1
ATOM 8514 C CA . ALA E 1 208 ? 48.599 58.928 8.378 1.00 18.58 205 ALA E CA 1
ATOM 8515 C C . ALA E 1 208 ? 49.916 59.469 8.927 1.00 19.98 205 ALA E C 1
ATOM 8516 O O . ALA E 1 208 ? 50.305 60.596 8.635 1.00 20.33 205 ALA E O 1
ATOM 8518 N N . ALA E 1 209 ? 50.604 58.654 9.719 1.00 21.15 206 ALA E N 1
ATOM 8519 C CA . ALA E 1 209 ? 51.878 59.056 10.299 1.00 22.99 206 ALA E CA 1
ATOM 8520 C C . ALA E 1 209 ? 52.898 59.382 9.213 1.00 24.44 206 ALA E C 1
ATOM 8521 O O . ALA E 1 209 ? 53.718 60.288 9.370 1.00 25.46 206 ALA E O 1
ATOM 8523 N N . LYS E 1 210 ? 52.847 58.650 8.107 1.00 24.65 207 LYS E N 1
ATOM 8524 C CA . LYS E 1 210 ? 53.787 58.891 7.021 1.00 25.28 207 LYS E CA 1
ATOM 8525 C C . LYS E 1 210 ? 53.263 59.910 6.016 1.00 25.19 207 LYS E C 1
ATOM 8526 O O . LYS E 1 210 ? 53.783 60.038 4.910 1.00 26.63 207 LYS E O 1
ATOM 8532 N N . GLY E 1 211 ? 52.228 60.638 6.414 1.00 24.41 208 GLY E N 1
ATOM 8533 C CA . GLY E 1 211 ? 51.658 61.662 5.557 1.00 23.79 208 GLY E CA 1
ATOM 8534 C C . GLY E 1 211 ? 51.094 61.280 4.196 1.00 23.13 208 GLY E C 1
ATOM 8535 O O . GLY E 1 211 ? 51.181 62.077 3.256 1.00 22.98 208 GLY E O 1
ATOM 8536 N N . TRP E 1 212 ? 50.525 60.084 4.061 1.00 21.03 209 TRP E N 1
ATOM 8537 C CA . TRP E 1 212 ? 49.937 59.707 2.776 1.00 21.87 209 TRP E CA 1
ATOM 8538 C C . TRP E 1 212 ? 48.516 60.268 2.754 1.00 20.59 209 TRP E C 1
ATOM 8539 O O . TRP E 1 212 ? 48.119 60.946 1.807 1.00 21.75 209 TRP E O 1
ATOM 8550 N N . ARG E 1 213 ? 47.758 59.987 3.809 1.00 19.48 210 ARG E N 1
ATOM 8551 C CA . ARG E 1 213 ? 46.392 60.493 3.951 1.00 18.80 210 ARG E CA 1
ATOM 8552 C C . ARG E 1 213 ? 46.085 60.617 5.438 1.00 18.41 210 ARG E C 1
ATOM 8553 O O . ARG E 1 213 ? 46.544 59.809 6.244 1.00 18.61 210 ARG E O 1
ATOM 8561 N N . GLN E 1 214 ? 45.311 61.627 5.804 1.00 16.35 211 GLN E N 1
ATOM 8562 C CA . GLN E 1 214 ? 44.955 61.804 7.196 1.00 15.91 211 GLN E CA 1
ATOM 8563 C C . GLN E 1 214 ? 43.565 61.245 7.446 1.00 14.99 211 GLN E C 1
ATOM 8564 O O . GLN E 1 214 ? 42.820 60.946 6.508 1.00 12.95 211 GLN E O 1
ATOM 8570 N N . ARG E 1 215 ? 43.239 61.079 8.721 1.00 14.37 212 ARG E N 1
ATOM 8571 C CA . ARG E 1 215 ? 41.935 60.584 9.137 1.00 12.73 212 ARG E CA 1
ATOM 8572 C C . ARG E 1 215 ? 40.914 61.634 8.686 1.00 13.72 212 ARG E C 1
ATOM 8573 O O . ARG E 1 215 ? 41.120 62.839 8.902 1.00 15.10 212 ARG E O 1
ATOM 8581 N N . LEU E 1 216 ? 39.837 61.190 8.042 1.00 11.47 213 LEU E N 1
ATOM 8582 C CA . LEU E 1 216 ? 38.796 62.111 7.600 1.00 10.74 213 LEU E CA 1
ATOM 8583 C C . LEU E 1 216 ? 37.840 62.401 8.756 1.00 11.32 213 LEU E C 1
ATOM 8584 O O . LEU E 1 216 ? 37.563 61.532 9.578 1.00 9.69 213 LEU E O 1
ATOM 8589 N N . PRO E 1 217 ? 37.334 63.639 8.838 1.00 12.88 214 PRO E N 1
ATOM 8590 C CA . PRO E 1 217 ? 36.399 64.033 9.895 1.00 13.45 214 PRO E CA 1
ATOM 8591 C C . PRO E 1 217 ? 35.131 63.210 9.683 1.00 14.83 214 PRO E C 1
ATOM 8592 O O . PRO E 1 217 ? 34.543 63.257 8.603 1.00 16.92 214 PRO E O 1
ATOM 8596 N N . LEU E 1 218 ? 34.707 62.463 10.695 1.00 14.13 215 LEU E N 1
ATOM 8597 C CA . LEU E 1 218 ? 33.518 61.624 10.562 1.00 13.05 215 LEU E CA 1
ATOM 8598 C C . LEU E 1 218 ? 32.230 62.418 10.390 1.00 13.40 215 LEU E C 1
ATOM 8599 O O . LEU E 1 218 ? 31.294 61.946 9.748 1.00 13.45 215 LEU E O 1
ATOM 8604 N N . GLU E 1 219 ? 32.175 63.616 10.959 1.00 11.62 216 GLU E N 1
ATOM 8605 C CA . GLU E 1 219 ? 30.972 64.421 10.849 1.00 13.44 216 GLU E CA 1
ATOM 8606 C C . GLU E 1 219 ? 30.621 64.697 9.391 1.00 13.93 216 GLU E C 1
ATOM 8607 O O . GLU E 1 219 ? 29.447 64.852 9.054 1.00 13.66 216 GLU E O 1
ATOM 8613 N N . ASP E 1 220 ? 31.637 64.761 8.533 1.00 12.21 217 ASP E N 1
ATOM 8614 C CA . ASP E 1 220 ? 31.425 65.018 7.110 1.00 13.16 217 ASP E CA 1
ATOM 8615 C C . ASP E 1 220 ? 30.791 63.848 6.374 1.00 12.37 217 ASP E C 1
ATOM 8616 O O . ASP E 1 220 ? 30.188 64.033 5.322 1.00 14.01 217 ASP E O 1
ATOM 8621 N N . LEU E 1 221 ? 30.936 62.649 6.923 1.00 9.74 218 LEU E N 1
ATOM 8622 C CA . LEU E 1 221 ? 30.424 61.444 6.283 1.00 11.30 218 LEU E CA 1
ATOM 8623 C C . LEU E 1 221 ? 29.059 60.944 6.771 1.00 11.08 218 LEU E C 1
ATOM 8624 O O . LEU E 1 221 ? 28.550 59.937 6.275 1.00 9.69 218 LEU E O 1
ATOM 8629 N N . VAL E 1 222 ? 28.458 61.649 7.722 1.00 12.19 219 VAL E N 1
ATOM 8630 C CA . VAL E 1 222 ? 27.169 61.228 8.259 1.00 13.01 219 VAL E CA 1
ATOM 8631 C C . VAL E 1 222 ? 26.028 62.121 7.812 1.00 15.32 219 VAL E C 1
ATOM 8632 O O . VAL E 1 222 ? 26.044 63.330 8.057 1.00 18.07 219 VAL E O 1
ATOM 8636 N N . PHE E 1 223 ? 25.033 61.520 7.165 1.00 16.26 220 PHE E N 1
ATOM 8637 C CA . PHE E 1 223 ? 23.871 62.261 6.682 1.00 18.16 220 PHE E CA 1
ATOM 8638 C C . PHE E 1 223 ? 22.578 61.850 7.399 1.00 18.95 220 PHE E C 1
ATOM 8639 O O . PHE E 1 223 ? 22.464 60.725 7.898 1.00 17.20 220 PHE E O 1
ATOM 8647 N N . GLU E 1 224 ? 21.607 62.770 7.422 1.00 19.93 221 GLU E N 1
ATOM 8648 C CA . GLU E 1 224 ? 20.297 62.543 8.041 1.00 21.83 221 GLU E CA 1
ATOM 8649 C C . GLU E 1 224 ? 19.217 62.404 6.970 1.00 21.96 221 GLU E C 1
ATOM 8650 O O . GLU E 1 224 ? 18.976 63.334 6.197 1.00 23.39 221 GLU E O 1
ATOM 8656 N N . GLU E 1 225 ? 18.570 61.241 6.942 1.00 22.90 222 GLU E N 1
ATOM 8657 C CA . GLU E 1 225 ? 17.503 60.923 5.986 1.00 22.13 222 GLU E CA 1
ATOM 8658 C C . GLU E 1 225 ? 17.892 60.949 4.517 1.00 20.57 222 GLU E C 1
ATOM 8659 O O . GLU E 1 225 ? 17.554 60.034 3.772 1.00 21.00 222 GLU E O 1
ATOM 8665 N N . GLY E 1 226 ? 18.598 61.991 4.095 1.00 20.13 223 GLY E N 1
ATOM 8666 C CA . GLY E 1 226 ? 18.994 62.072 2.705 1.00 18.95 223 GLY E CA 1
ATOM 8667 C C . GLY E 1 226 ? 20.454 62.412 2.497 1.00 20.39 223 GLY E C 1
ATOM 8668 O O . GLY E 1 226 ? 21.114 62.977 3.371 1.00 21.96 223 GLY E O 1
ATOM 8669 N N . TRP E 1 227 ? 20.952 62.072 1.316 1.00 20.17 224 TRP E N 1
ATOM 8670 C CA . TRP E 1 227 ? 22.331 62.337 0.952 1.00 21.84 224 TRP E CA 1
ATOM 8671 C C . TRP E 1 227 ? 22.569 63.834 0.754 1.00 23.26 224 TRP E C 1
ATOM 8672 O O . TRP E 1 227 ? 21.964 64.456 -0.121 1.00 25.80 224 TRP E O 1
ATOM 8683 N N . GLY E 1 228 ? 23.449 64.410 1.568 1.00 22.99 225 GLY E N 1
ATOM 8684 C CA . GLY E 1 228 ? 23.739 65.824 1.448 1.00 22.24 225 GLY E CA 1
ATOM 8685 C C . GLY E 1 228 ? 22.997 66.652 2.470 1.00 22.51 225 GLY E C 1
ATOM 8686 O O . GLY E 1 228 ? 23.087 67.877 2.474 1.00 23.95 225 GLY E O 1
ATOM 8687 N N . VAL E 1 229 ? 22.252 65.989 3.340 1.00 23.20 226 VAL E N 1
ATOM 8688 C CA . VAL E 1 229 ? 21.505 66.698 4.368 1.00 24.20 226 VAL E CA 1
ATOM 8689 C C . VAL E 1 229 ? 22.120 66.379 5.721 1.00 25.87 226 VAL E C 1
ATOM 8690 O O . VAL E 1 229 ? 22.409 65.221 6.022 1.00 27.07 226 VAL E O 1
ATOM 8694 N N . ARG E 1 230 ? 22.334 67.411 6.527 1.00 26.68 227 ARG E N 1
ATOM 8695 C CA . ARG E 1 230 ? 22.921 67.238 7.845 1.00 27.40 227 ARG E CA 1
ATOM 8696 C C . ARG E 1 230 ? 21.856 67.245 8.926 1.00 27.55 227 ARG E C 1
ATOM 8697 O O . ARG E 1 230 ? 22.195 66.916 10.087 1.00 26.69 227 ARG E O 1
ATOM 8706 N N . LEU F 1 12 ? 54.722 54.368 16.845 1.00 36.04 9 LEU F N 1
ATOM 8707 C CA . LEU F 1 12 ? 54.947 52.962 17.289 1.00 36.70 9 LEU F CA 1
ATOM 8708 C C . LEU F 1 12 ? 55.203 52.904 18.790 1.00 37.27 9 LEU F C 1
ATOM 8709 O O . LEU F 1 12 ? 55.912 53.747 19.343 1.00 37.64 9 LEU F O 1
ATOM 8714 N N . THR F 1 13 ? 54.629 51.906 19.451 1.00 37.67 10 THR F N 1
ATOM 8715 C CA . THR F 1 13 ? 54.806 51.764 20.891 1.00 38.61 10 THR F CA 1
ATOM 8716 C C . THR F 1 13 ? 54.561 50.312 21.299 1.00 38.85 10 THR F C 1
ATOM 8717 O O . THR F 1 13 ? 54.020 49.528 20.520 1.00 39.82 10 THR F O 1
ATOM 8721 N N . ALA F 1 14 ? 54.959 49.956 22.516 1.00 38.51 11 ALA F N 1
ATOM 8722 C CA . ALA F 1 14 ? 54.767 48.594 22.999 1.00 38.50 11 ALA F CA 1
ATOM 8723 C C . ALA F 1 14 ? 53.311 48.211 22.781 1.00 39.03 11 ALA F C 1
ATOM 8724 O O . ALA F 1 14 ? 52.405 48.958 23.140 1.00 38.25 11 ALA F O 1
ATOM 8726 N N . ALA F 1 15 ? 53.093 47.050 22.175 1.00 40.03 12 ALA F N 1
ATOM 8727 C CA . ALA F 1 15 ? 51.742 46.587 21.900 1.00 41.56 12 ALA F CA 1
ATOM 8728 C C . ALA F 1 15 ? 51.055 46.072 23.159 1.00 42.62 12 ALA F C 1
ATOM 8729 O O . ALA F 1 15 ? 51.494 45.084 23.755 1.00 43.76 12 ALA F O 1
ATOM 8731 N N . GLY F 1 16 ? 49.982 46.749 23.563 1.00 42.50 13 GLY F N 1
ATOM 8732 C CA . GLY F 1 16 ? 49.247 46.320 24.738 1.00 41.76 13 GLY F CA 1
ATOM 8733 C C . GLY F 1 16 ? 48.763 44.900 24.510 1.00 41.03 13 GLY F C 1
ATOM 8734 O O . GLY F 1 16 ? 48.443 44.529 23.381 1.00 39.43 13 GLY F O 1
ATOM 8735 N N . ALA F 1 17 ? 48.716 44.100 25.572 1.00 40.65 14 ALA F N 1
ATOM 8736 C CA . ALA F 1 17 ? 48.273 42.712 25.456 1.00 39.88 14 ALA F CA 1
ATOM 8737 C C . ALA F 1 17 ? 46.863 42.533 26.001 1.00 38.52 14 ALA F C 1
ATOM 8738 O O . ALA F 1 17 ? 46.492 43.139 27.013 1.00 39.16 14 ALA F O 1
ATOM 8740 N N . PHE F 1 18 ? 46.078 41.706 25.317 1.00 35.33 15 PHE F N 1
ATOM 8741 C CA . PHE F 1 18 ? 44.711 41.441 25.739 1.00 32.33 15 PHE F CA 1
ATOM 8742 C C . PHE F 1 18 ? 44.693 40.291 26.743 1.00 32.22 15 PHE F C 1
ATOM 8743 O O . PHE F 1 18 ? 45.100 39.170 26.426 1.00 31.38 15 PHE F O 1
ATOM 8751 N N . SER F 1 19 ? 44.232 40.576 27.958 1.00 30.29 16 SER F N 1
ATOM 8752 C CA . SER F 1 19 ? 44.164 39.557 28.992 1.00 28.07 16 SER F CA 1
ATOM 8753 C C . SER F 1 19 ? 43.203 38.467 28.547 1.00 28.21 16 SER F C 1
ATOM 8754 O O . SER F 1 19 ? 42.523 38.595 27.529 1.00 28.46 16 SER F O 1
ATOM 8757 N N . SER F 1 20 ? 43.153 37.393 29.320 1.00 27.34 17 SER F N 1
ATOM 8758 C CA . SER F 1 20 ? 42.278 36.273 29.026 1.00 26.19 17 SER F CA 1
ATOM 8759 C C . SER F 1 20 ? 40.821 36.738 29.021 1.00 25.25 17 SER F C 1
ATOM 8760 O O . SER F 1 20 ? 40.008 36.256 28.228 1.00 23.54 17 SER F O 1
ATOM 8763 N N . ASP F 1 21 ? 40.496 37.667 29.917 1.00 24.52 18 ASP F N 1
ATOM 8764 C CA . ASP F 1 21 ? 39.143 38.205 30.014 1.00 25.71 18 ASP F CA 1
ATOM 8765 C C . ASP F 1 21 ? 38.835 39.072 28.790 1.00 24.75 18 ASP F C 1
ATOM 8766 O O . ASP F 1 21 ? 37.787 38.920 28.162 1.00 23.38 18 ASP F O 1
ATOM 8771 N N . GLU F 1 22 ? 39.751 39.982 28.463 1.00 22.96 19 GLU F N 1
ATOM 8772 C CA . GLU F 1 22 ? 39.584 40.867 27.316 1.00 21.95 19 GLU F CA 1
ATOM 8773 C C . GLU F 1 22 ? 39.413 40.057 26.038 1.00 21.69 19 GLU F C 1
ATOM 8774 O O . GLU F 1 22 ? 38.577 40.378 25.191 1.00 20.41 19 GLU F O 1
ATOM 8780 N N . ARG F 1 23 ? 40.221 39.011 25.911 1.00 20.37 20 ARG F N 1
ATOM 8781 C CA . ARG F 1 23 ? 40.189 38.148 24.747 1.00 20.54 20 ARG F CA 1
ATOM 8782 C C . ARG F 1 23 ? 38.848 37.431 24.589 1.00 20.70 20 ARG F C 1
ATOM 8783 O O . ARG F 1 23 ? 38.320 37.332 23.479 1.00 20.41 20 ARG F O 1
ATOM 8791 N N . ALA F 1 24 ? 38.286 36.948 25.694 1.00 19.81 21 ALA F N 1
ATOM 8792 C CA . ALA F 1 24 ? 36.997 36.251 25.643 1.00 19.59 21 ALA F CA 1
ATOM 8793 C C . ALA F 1 24 ? 35.854 37.211 25.297 1.00 19.55 21 ALA F C 1
ATOM 8794 O O . ALA F 1 24 ? 34.797 36.790 24.829 1.00 20.73 21 ALA F O 1
ATOM 8796 N N . ALA F 1 25 ? 36.071 38.501 25.529 1.00 19.87 22 ALA F N 1
ATOM 8797 C CA . ALA F 1 25 ? 35.053 39.503 25.234 1.00 20.54 22 ALA F CA 1
ATOM 8798 C C . ALA F 1 25 ? 34.960 39.689 23.732 1.00 19.94 22 ALA F C 1
ATOM 8799 O O . ALA F 1 25 ? 33.866 39.784 23.179 1.00 21.74 22 ALA F O 1
ATOM 8801 N N . VAL F 1 26 ? 36.115 39.736 23.076 1.00 19.38 23 VAL F N 1
ATOM 8802 C CA . VAL F 1 26 ? 36.166 39.909 21.626 1.00 18.87 23 VAL F CA 1
ATOM 8803 C C . VAL F 1 26 ? 35.560 38.706 20.906 1.00 18.28 23 VAL F C 1
ATOM 8804 O O . VAL F 1 26 ? 34.872 38.858 19.887 1.00 17.89 23 VAL F O 1
ATOM 8808 N N . TYR F 1 27 ? 35.815 37.512 21.435 1.00 17.10 24 TYR F N 1
ATOM 8809 C CA . TYR F 1 27 ? 35.277 36.297 20.843 1.00 16.13 24 TYR F CA 1
ATOM 8810 C C . TYR F 1 27 ? 33.790 36.177 21.117 1.00 17.45 24 TYR F C 1
ATOM 8811 O O . TYR F 1 27 ? 33.041 35.668 20.287 1.00 18.72 24 TYR F O 1
ATOM 8820 N N . ARG F 1 28 ? 33.355 36.657 22.276 1.00 16.21 25 ARG F N 1
ATOM 8821 C CA . ARG F 1 28 ? 31.949 36.579 22.610 1.00 16.59 25 ARG F CA 1
ATOM 8822 C C . ARG F 1 28 ? 31.136 37.403 21.614 1.00 16.83 25 ARG F C 1
ATOM 8823 O O . ARG F 1 28 ? 30.049 36.994 21.191 1.00 15.50 25 ARG F O 1
ATOM 8831 N N . ALA F 1 29 ? 31.672 38.562 21.239 1.00 16.70 26 ALA F N 1
ATOM 8832 C CA . ALA F 1 29 ? 30.991 39.437 20.294 1.00 17.03 26 ALA F CA 1
ATOM 8833 C C . ALA F 1 29 ? 30.913 38.768 18.931 1.00 17.45 26 ALA F C 1
ATOM 8834 O O . ALA F 1 29 ? 29.850 38.723 18.311 1.00 19.07 26 ALA F O 1
ATOM 8836 N N . ILE F 1 30 ? 32.049 38.244 18.479 1.00 18.59 27 ILE F N 1
ATOM 8837 C CA . ILE F 1 30 ? 32.156 37.570 17.189 1.00 18.06 27 ILE F CA 1
ATOM 8838 C C . ILE F 1 30 ? 31.234 36.360 17.077 1.00 19.13 27 ILE F C 1
ATOM 8839 O O . ILE F 1 30 ? 30.574 36.161 16.057 1.00 19.55 27 ILE F O 1
ATOM 8844 N N . GLU F 1 31 ? 31.197 35.561 18.137 1.00 19.84 28 GLU F N 1
ATOM 8845 C CA . GLU F 1 31 ? 30.409 34.332 18.162 1.00 20.78 28 GLU F CA 1
ATOM 8846 C C . GLU F 1 31 ? 28.927 34.478 18.500 1.00 21.59 28 GLU F C 1
ATOM 8847 O O . GLU F 1 31 ? 28.140 33.582 18.189 1.00 22.91 28 GLU F O 1
ATOM 8853 N N . THR F 1 32 ? 28.535 35.584 19.132 1.00 21.64 29 THR F N 1
ATOM 8854 C CA . THR F 1 32 ? 27.129 35.755 19.497 1.00 21.26 29 THR F CA 1
ATOM 8855 C C . THR F 1 32 ? 26.335 36.756 18.658 1.00 20.92 29 THR F C 1
ATOM 8856 O O . THR F 1 32 ? 25.103 36.722 18.668 1.00 20.17 29 THR F O 1
ATOM 8860 N N . ARG F 1 33 ? 27.009 37.641 17.929 1.00 19.89 30 ARG F N 1
ATOM 8861 C CA . ARG F 1 33 ? 26.262 38.596 17.113 1.00 21.12 30 ARG F CA 1
ATOM 8862 C C . ARG F 1 33 ? 25.375 37.811 16.152 1.00 20.13 30 ARG F C 1
ATOM 8863 O O . ARG F 1 33 ? 25.737 36.729 15.691 1.00 20.29 30 ARG F O 1
ATOM 8871 N N . ARG F 1 34 ? 24.203 38.354 15.859 1.00 20.85 31 ARG F N 1
ATOM 8872 C CA . ARG F 1 34 ? 23.272 37.692 14.953 1.00 19.43 31 ARG F CA 1
ATOM 8873 C C . ARG F 1 34 ? 22.681 38.704 13.988 1.00 19.05 31 ARG F C 1
ATOM 8874 O O . ARG F 1 34 ? 22.591 39.893 14.296 1.00 20.58 31 ARG F O 1
ATOM 8882 N N . ASP F 1 35 ? 22.295 38.239 12.808 1.00 17.81 32 ASP F N 1
ATOM 8883 C CA . ASP F 1 35 ? 21.660 39.131 11.867 1.00 18.47 32 ASP F CA 1
ATOM 8884 C C . ASP F 1 35 ? 20.214 39.167 12.359 1.00 17.48 32 ASP F C 1
ATOM 8885 O O . ASP F 1 35 ? 19.485 38.183 12.224 1.0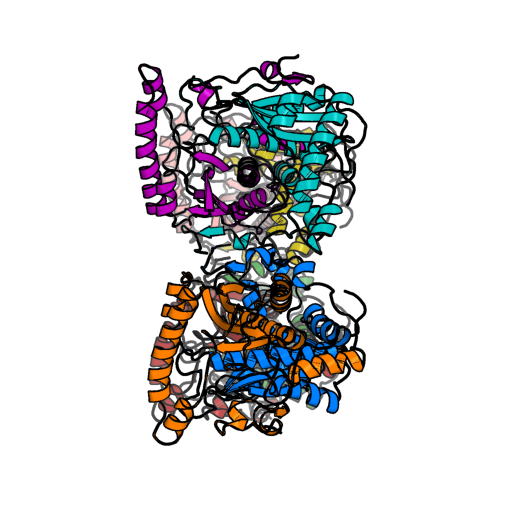0 18.15 32 ASP F O 1
ATOM 8890 N N . VAL F 1 36 ? 19.810 40.286 12.950 1.00 17.26 33 VAL F N 1
ATOM 8891 C CA . VAL F 1 36 ? 18.453 40.427 13.474 1.00 17.01 33 VAL F CA 1
ATOM 8892 C C . VAL F 1 36 ? 17.449 40.951 12.441 1.00 16.78 33 VAL F C 1
ATOM 8893 O O . VAL F 1 36 ? 17.778 41.815 11.630 1.00 15.11 33 VAL F O 1
ATOM 8897 N N . ARG F 1 37 ? 16.229 40.412 12.483 1.00 17.63 34 ARG F N 1
ATOM 8898 C CA . ARG F 1 37 ? 15.156 40.808 11.573 1.00 19.15 34 ARG F CA 1
ATOM 8899 C C . ARG F 1 37 ? 13.846 41.127 12.288 1.00 21.25 34 ARG F C 1
ATOM 8900 O O . ARG F 1 37 ? 13.221 42.151 12.024 1.00 21.74 34 ARG F O 1
ATOM 8908 N N . ASP F 1 38 ? 13.440 40.248 13.199 1.00 23.68 35 ASP F N 1
ATOM 8909 C CA . ASP F 1 38 ? 12.168 40.412 13.878 1.00 26.56 35 ASP F CA 1
ATOM 8910 C C . ASP F 1 38 ? 12.165 40.592 15.400 1.00 26.88 35 ASP F C 1
ATOM 8911 O O . ASP F 1 38 ? 11.118 40.437 16.033 1.00 28.41 35 ASP F O 1
ATOM 8916 N N . GLU F 1 39 ? 13.304 40.919 15.999 1.00 25.96 36 GLU F N 1
ATOM 8917 C CA . GLU F 1 39 ? 13.323 41.115 17.444 1.00 25.90 36 GLU F CA 1
ATOM 8918 C C . GLU F 1 39 ? 13.654 42.542 17.880 1.00 26.00 36 GLU F C 1
ATOM 8919 O O . GLU F 1 39 ? 13.840 42.807 19.071 1.00 25.92 36 GLU F O 1
ATOM 8925 N N . PHE F 1 40 ? 13.736 43.462 16.925 1.00 25.43 37 PHE F N 1
ATOM 8926 C CA . PHE F 1 40 ? 14.038 44.850 17.258 1.00 25.55 37 PHE F CA 1
ATOM 8927 C C . PHE F 1 40 ? 13.020 45.409 18.248 1.00 26.39 37 PHE F C 1
ATOM 8928 O O . PHE F 1 40 ? 11.834 45.083 18.186 1.00 26.87 37 PHE F O 1
ATOM 8936 N N . LEU F 1 41 ? 13.490 46.247 19.164 1.00 26.61 38 LEU F N 1
ATOM 8937 C CA . LEU F 1 41 ? 12.614 46.881 20.139 1.00 26.63 38 LEU F CA 1
ATOM 8938 C C . LEU F 1 41 ? 12.339 48.280 19.596 1.00 26.42 38 LEU F C 1
ATOM 8939 O O . LEU F 1 41 ? 13.149 48.825 18.859 1.00 27.05 38 LEU F O 1
ATOM 8944 N N . PRO F 1 42 ? 11.190 48.874 19.940 1.00 27.26 39 PRO F N 1
ATOM 8945 C CA . PRO F 1 42 ? 10.893 50.217 19.428 1.00 28.55 39 PRO F CA 1
ATOM 8946 C C . PRO F 1 42 ? 11.594 51.399 20.096 1.00 30.72 39 PRO F C 1
ATOM 8947 O O . PRO F 1 42 ? 11.476 52.533 19.629 1.00 30.98 39 PRO F O 1
ATOM 8951 N N . GLU F 1 43 ? 12.331 51.146 21.173 1.00 32.28 40 GLU F N 1
ATOM 8952 C CA . GLU F 1 43 ? 13.022 52.226 21.876 1.00 34.06 40 GLU F CA 1
ATOM 8953 C C . GLU F 1 43 ? 14.185 52.777 21.050 1.00 33.58 40 GLU F C 1
ATOM 8954 O O . GLU F 1 43 ? 15.120 52.051 20.721 1.00 33.67 40 GLU F O 1
ATOM 8960 N N . PRO F 1 44 ? 14.133 54.076 20.705 1.00 32.53 41 PRO F N 1
ATOM 8961 C CA . PRO F 1 44 ? 15.164 54.752 19.914 1.00 31.44 41 PRO F CA 1
ATOM 8962 C C . PRO F 1 44 ? 16.547 54.711 20.558 1.00 30.42 41 PRO F C 1
ATOM 8963 O O . PRO F 1 44 ? 16.675 54.570 21.776 1.00 30.37 41 PRO F O 1
ATOM 8967 N N . LEU F 1 45 ? 17.576 54.837 19.726 1.00 28.94 42 LEU F N 1
ATOM 8968 C CA . LEU F 1 45 ? 18.957 54.824 20.189 1.00 27.36 42 LEU F CA 1
ATOM 8969 C C . LEU F 1 45 ? 19.372 56.233 20.594 1.00 27.39 42 LEU F C 1
ATOM 8970 O O . LEU F 1 45 ? 18.976 57.213 19.957 1.00 26.39 42 LEU F O 1
ATOM 8975 N N . SER F 1 46 ? 20.151 56.334 21.666 1.00 26.56 43 SER F N 1
ATOM 8976 C CA . SER F 1 46 ? 20.619 57.633 22.131 1.00 26.75 43 SER F CA 1
ATOM 8977 C C . SER F 1 46 ? 21.585 58.162 21.086 1.00 26.67 43 SER F C 1
ATOM 8978 O O . SER F 1 46 ? 22.219 57.387 20.372 1.00 26.05 43 SER F O 1
ATOM 8981 N N . GLU F 1 47 ? 21.694 59.481 20.998 1.00 26.72 44 GLU F N 1
ATOM 8982 C CA . GLU F 1 47 ? 22.585 60.104 20.031 1.00 28.64 44 GLU F CA 1
ATOM 8983 C C . GLU F 1 47 ? 24.046 59.761 20.349 1.00 28.79 44 GLU F C 1
ATOM 8984 O O . GLU F 1 47 ? 24.910 59.793 19.472 1.00 29.72 44 GLU F O 1
ATOM 8990 N N . GLU F 1 48 ? 24.304 59.423 21.608 1.00 28.51 45 GLU F N 1
ATOM 8991 C CA . GLU F 1 48 ? 25.646 59.081 22.070 1.00 29.28 45 GLU F CA 1
ATOM 8992 C C . GLU F 1 48 ? 26.019 57.641 21.701 1.00 28.24 45 GLU F C 1
ATOM 8993 O O . GLU F 1 48 ? 27.188 57.332 21.448 1.00 27.92 45 GLU F O 1
ATOM 8999 N N . LEU F 1 49 ? 25.015 56.770 21.672 1.00 26.57 46 LEU F N 1
ATOM 9000 C CA . LEU F 1 49 ? 25.211 55.368 21.321 1.00 24.53 46 LEU F CA 1
ATOM 9001 C C . LEU F 1 49 ? 25.482 55.251 19.830 1.00 22.59 46 LEU F C 1
ATOM 9002 O O . LEU F 1 49 ? 26.278 54.420 19.397 1.00 22.88 46 LEU F O 1
ATOM 9007 N N . ILE F 1 50 ? 24.809 56.089 19.047 1.00 21.42 47 ILE F N 1
ATOM 9008 C CA . ILE F 1 50 ? 24.974 56.089 17.600 1.00 19.68 47 ILE F CA 1
ATOM 9009 C C . ILE F 1 50 ? 26.369 56.587 17.270 1.00 18.97 47 ILE F C 1
ATOM 9010 O O . ILE F 1 50 ? 27.058 56.024 16.417 1.00 19.97 47 ILE F O 1
ATOM 9015 N N . ALA F 1 51 ? 26.786 57.649 17.946 1.00 17.99 48 ALA F N 1
ATOM 9016 C CA . ALA F 1 51 ? 28.119 58.185 17.716 1.00 18.32 48 ALA F CA 1
ATOM 9017 C C . ALA F 1 51 ? 29.147 57.072 17.949 1.00 16.05 48 ALA F C 1
ATOM 9018 O O . ALA F 1 51 ? 30.100 56.942 17.192 1.00 15.79 48 ALA F O 1
ATOM 9020 N N . ARG F 1 52 ? 28.937 56.255 18.979 1.00 16.45 49 ARG F N 1
ATOM 9021 C CA . ARG F 1 52 ? 29.869 55.165 19.283 1.00 16.61 49 ARG F CA 1
ATOM 9022 C C . ARG F 1 52 ? 29.957 54.143 18.167 1.00 15.28 49 ARG F C 1
ATOM 9023 O O . ARG F 1 52 ? 31.049 53.751 17.764 1.00 15.11 49 ARG F O 1
ATOM 9031 N N . LEU F 1 53 ? 28.798 53.704 17.688 1.00 15.43 50 LEU F N 1
ATOM 9032 C CA . LEU F 1 53 ? 28.731 52.723 16.617 1.00 13.83 50 LEU F CA 1
ATOM 9033 C C . LEU F 1 53 ? 29.362 53.286 15.358 1.00 13.57 50 LEU F C 1
ATOM 9034 O O . LEU F 1 53 ? 30.098 52.588 14.661 1.00 14.60 50 LEU F O 1
ATOM 9039 N N . LEU F 1 54 ? 29.077 54.551 15.063 1.00 13.46 51 LEU F N 1
ATOM 9040 C CA . LEU F 1 54 ? 29.644 55.173 13.880 1.00 12.93 51 LEU F CA 1
ATOM 9041 C C . LEU F 1 54 ? 31.150 55.276 14.048 1.00 12.31 51 LEU F C 1
ATOM 9042 O O . LEU F 1 54 ? 31.908 54.994 13.121 1.00 12.42 51 LEU F O 1
ATOM 9047 N N . GLY F 1 55 ? 31.580 55.654 15.247 1.00 11.87 52 GLY F N 1
ATOM 9048 C CA . GLY F 1 55 ? 33.003 55.775 15.514 1.00 13.80 52 GLY F CA 1
ATOM 9049 C C . GLY F 1 55 ? 33.733 54.471 15.256 1.00 12.91 52 GLY F C 1
ATOM 9050 O O . GLY F 1 55 ? 34.741 54.441 14.555 1.00 13.02 52 GLY F O 1
ATOM 9051 N N . ALA F 1 56 ? 33.212 53.387 15.822 1.00 13.89 53 ALA F N 1
ATOM 9052 C CA . ALA F 1 56 ? 33.809 52.068 15.656 1.00 12.82 53 ALA F CA 1
ATOM 9053 C C . ALA F 1 56 ? 33.960 51.715 14.179 1.00 13.04 53 ALA F C 1
ATOM 9054 O O . ALA F 1 56 ? 34.979 51.163 13.775 1.00 12.86 53 ALA F O 1
ATOM 9056 N N . ALA F 1 57 ? 32.942 52.032 13.383 1.00 12.93 54 ALA F N 1
ATOM 9057 C CA . ALA F 1 57 ? 32.965 51.749 11.948 1.00 12.46 54 ALA F CA 1
ATOM 9058 C C . ALA F 1 57 ? 34.002 52.605 11.231 1.00 11.71 54 ALA F C 1
ATOM 9059 O O . ALA F 1 57 ? 34.633 52.153 10.275 1.00 10.95 54 ALA F O 1
ATOM 9061 N N . HIS F 1 58 ? 34.178 53.838 11.699 1.00 12.18 55 HIS F N 1
ATOM 9062 C CA . HIS F 1 58 ? 35.149 54.761 11.109 1.00 11.94 55 HIS F CA 1
ATOM 9063 C C . HIS F 1 58 ? 36.582 54.322 11.452 1.00 14.34 55 HIS F C 1
ATOM 9064 O O . HIS F 1 58 ? 37.544 54.779 10.827 1.00 15.45 55 HIS F O 1
ATOM 9071 N N . GLN F 1 59 ? 36.715 53.429 12.437 1.00 15.01 56 GLN F N 1
ATOM 9072 C CA . GLN F 1 59 ? 38.024 52.903 12.863 1.00 15.98 56 GLN F CA 1
ATOM 9073 C C . GLN F 1 59 ? 38.373 51.648 12.065 1.00 15.74 56 GLN F C 1
ATOM 9074 O O . GLN F 1 59 ? 39.350 50.949 12.364 1.00 14.62 56 GLN F O 1
ATOM 9080 N N . ALA F 1 60 ? 37.563 51.354 11.057 1.00 13.91 57 ALA F N 1
ATOM 9081 C CA . ALA F 1 60 ? 37.796 50.182 10.233 1.00 12.89 57 ALA F CA 1
ATOM 9082 C C . ALA F 1 60 ? 38.915 50.462 9.255 1.00 11.09 57 ALA F C 1
ATOM 9083 O O . ALA F 1 60 ? 39.185 51.616 8.917 1.00 11.53 57 ALA F O 1
ATOM 9085 N N . PRO F 1 61 ? 39.597 49.407 8.795 1.00 10.06 58 PRO F N 1
ATOM 9086 C CA . PRO F 1 61 ? 40.686 49.600 7.841 1.00 9.82 58 PRO F CA 1
ATOM 9087 C C . PRO F 1 61 ? 40.070 50.000 6.498 1.00 9.37 58 PRO F C 1
ATOM 9088 O O . PRO F 1 61 ? 38.859 49.886 6.320 1.00 6.83 58 PRO F O 1
ATOM 9092 N N . SER F 1 62 ? 40.891 50.482 5.569 1.00 7.26 59 SER F N 1
ATOM 9093 C CA . SER F 1 62 ? 40.390 50.861 4.247 1.00 8.62 59 SER F CA 1
ATOM 9094 C C . SER F 1 62 ? 41.563 51.023 3.300 1.00 8.71 59 SER F C 1
ATOM 9095 O O . SER F 1 62 ? 42.578 51.638 3.647 1.00 9.32 59 SER F O 1
ATOM 9098 N N . VAL F 1 63 ? 41.429 50.453 2.107 1.00 9.25 60 VAL F N 1
ATOM 9099 C CA . VAL F 1 63 ? 42.498 50.510 1.109 1.00 8.77 60 VAL F CA 1
ATOM 9100 C C . VAL F 1 63 ? 43.034 51.932 0.925 1.00 7.68 60 VAL F C 1
ATOM 9101 O O . VAL F 1 63 ? 42.261 52.880 0.803 1.00 7.98 60 VAL F O 1
ATOM 9105 N N . GLY F 1 64 ? 44.360 52.072 0.931 1.00 10.44 61 GLY F N 1
ATOM 9106 C CA . GLY F 1 64 ? 44.991 53.378 0.777 1.00 8.74 61 GLY F CA 1
ATOM 9107 C C . GLY F 1 64 ? 44.411 54.393 1.745 1.00 10.20 61 GLY F C 1
ATOM 9108 O O . GLY F 1 64 ? 44.357 55.591 1.461 1.00 10.21 61 GLY F O 1
ATOM 9109 N N . PHE F 1 65 ? 43.976 53.902 2.900 1.00 10.48 62 PHE F N 1
ATOM 9110 C CA . PHE F 1 65 ? 43.362 54.736 3.927 1.00 10.33 62 PHE F CA 1
ATOM 9111 C C . PHE F 1 65 ? 42.377 55.701 3.274 1.00 10.71 62 PHE F C 1
ATOM 9112 O O . PHE F 1 65 ? 42.204 56.840 3.710 1.00 10.82 62 PHE F O 1
ATOM 9120 N N . MET F 1 66 ? 41.726 55.195 2.229 1.00 11.55 63 MET F N 1
ATOM 9121 C CA . MET F 1 66 ? 40.729 55.911 1.430 1.00 11.77 63 MET F CA 1
ATOM 9122 C C . MET F 1 66 ? 39.499 56.344 2.231 1.00 10.99 63 MET F C 1
ATOM 9123 O O . MET F 1 66 ? 38.955 57.421 1.989 1.00 13.39 63 MET F O 1
ATOM 9128 N N . GLN F 1 67 ? 39.053 55.514 3.170 1.00 9.82 64 GLN F N 1
ATOM 9129 C CA . GLN F 1 67 ? 37.878 55.850 3.981 1.00 9.09 64 GLN F CA 1
ATOM 9130 C C . GLN F 1 67 ? 36.723 56.251 3.045 1.00 11.40 64 GLN F C 1
ATOM 9131 O O . GLN F 1 67 ? 36.162 57.347 3.159 1.00 12.39 64 GLN F O 1
ATOM 9137 N N . PRO F 1 68 ? 36.331 55.344 2.132 1.00 11.02 65 PRO F N 1
ATOM 9138 C CA . PRO F 1 68 ? 35.266 55.523 1.135 1.00 11.90 65 PRO F CA 1
ATOM 9139 C C . PRO F 1 68 ? 33.826 55.564 1.626 1.00 11.57 65 PRO F C 1
ATOM 9140 O O . PRO F 1 68 ? 32.913 55.865 0.851 1.00 12.99 65 PRO F O 1
ATOM 9144 N N . TRP F 1 69 ? 33.621 55.274 2.903 1.00 9.42 66 TRP F N 1
ATOM 9145 C CA . TRP F 1 69 ? 32.280 55.207 3.461 1.00 9.97 66 TRP F CA 1
ATOM 9146 C C . TRP F 1 69 ? 31.529 56.484 3.835 1.00 11.26 66 TRP F C 1
ATOM 9147 O O . TRP F 1 69 ? 32.115 57.530 4.109 1.00 12.10 66 TRP F O 1
ATOM 9158 N N . ASN F 1 70 ? 30.206 56.366 3.808 1.00 11.90 67 ASN F N 1
ATOM 9159 C CA . ASN F 1 70 ? 29.286 57.430 4.198 1.00 13.43 67 ASN F CA 1
ATOM 9160 C C . ASN F 1 70 ? 28.191 56.701 4.955 1.00 12.85 67 ASN F C 1
ATOM 9161 O O . ASN F 1 70 ? 28.032 55.483 4.805 1.00 13.47 67 ASN F O 1
ATOM 9166 N N . PHE F 1 71 ? 27.452 57.434 5.777 1.00 11.79 68 PHE F N 1
ATOM 9167 C CA . PHE F 1 71 ? 26.384 56.841 6.563 1.00 12.78 68 PHE F CA 1
ATOM 9168 C C . PHE F 1 71 ? 25.172 57.758 6.481 1.00 14.12 68 PHE F C 1
ATOM 9169 O O . PHE F 1 71 ? 25.251 58.921 6.876 1.00 17.13 68 PHE F O 1
ATOM 9177 N N . VAL F 1 72 ? 24.066 57.240 5.946 1.00 15.01 69 VAL F N 1
ATOM 9178 C CA . VAL F 1 72 ? 22.819 57.994 5.822 1.00 13.25 69 VAL F CA 1
ATOM 9179 C C . VAL F 1 72 ? 21.889 57.417 6.877 1.00 14.05 69 VAL F C 1
ATOM 9180 O O . VAL F 1 72 ? 21.453 56.275 6.750 1.00 12.14 69 VAL F O 1
ATOM 9184 N N . LEU F 1 73 ? 21.591 58.191 7.915 1.00 15.45 70 LEU F N 1
ATOM 9185 C CA . LEU F 1 73 ? 20.724 57.709 8.982 1.00 16.02 70 LEU F CA 1
ATOM 9186 C C . LEU F 1 73 ? 19.244 57.895 8.641 1.00 17.71 70 LEU F C 1
ATOM 9187 O O . LEU F 1 73 ? 18.797 59.013 8.371 1.00 18.08 70 LEU F O 1
ATOM 9192 N N . VAL F 1 74 ? 18.493 56.793 8.653 1.00 19.07 71 VAL F N 1
ATOM 9193 C CA . VAL F 1 74 ? 17.058 56.815 8.362 1.00 20.62 71 VAL F CA 1
ATOM 9194 C C . VAL F 1 74 ? 16.255 56.617 9.650 1.00 22.46 71 VAL F C 1
ATOM 9195 O O . VAL F 1 74 ? 16.425 55.621 10.356 1.00 21.61 71 VAL F O 1
ATOM 9199 N N . ARG F 1 75 ? 15.384 57.576 9.953 1.00 25.87 72 ARG F N 1
ATOM 9200 C CA . ARG F 1 75 ? 14.565 57.525 11.160 1.00 28.74 72 ARG F CA 1
ATOM 9201 C C . ARG F 1 75 ? 13.131 57.979 10.927 1.00 29.99 72 ARG F C 1
ATOM 9202 O O . ARG F 1 75 ? 12.362 58.133 11.881 1.00 29.85 72 ARG F O 1
ATOM 9210 N N . GLN F 1 76 ? 12.771 58.201 9.666 1.00 31.63 73 GLN F N 1
ATOM 9211 C CA . GLN F 1 76 ? 11.419 58.636 9.341 1.00 34.33 73 GLN F CA 1
ATOM 9212 C C . GLN F 1 76 ? 10.573 57.497 8.779 1.00 35.11 73 GLN F C 1
ATOM 9213 O O . GLN F 1 76 ? 11.068 56.647 8.039 1.00 35.44 73 GLN F O 1
ATOM 9219 N N . ASP F 1 77 ? 9.293 57.485 9.131 1.00 35.41 74 ASP F N 1
ATOM 9220 C CA . ASP F 1 77 ? 8.396 56.443 8.659 1.00 36.04 74 ASP F CA 1
ATOM 9221 C C . ASP F 1 77 ? 8.212 56.484 7.146 1.00 36.32 74 ASP F C 1
ATOM 9222 O O . ASP F 1 77 ? 8.268 55.455 6.476 1.00 36.71 74 ASP F O 1
ATOM 9227 N N . GLU F 1 78 ? 7.980 57.676 6.608 1.00 35.97 75 GLU F N 1
ATOM 9228 C CA . GLU F 1 78 ? 7.773 57.819 5.175 1.00 34.49 75 GLU F CA 1
ATOM 9229 C C . GLU F 1 78 ? 8.915 57.203 4.379 1.00 32.55 75 GLU F C 1
ATOM 9230 O O . GLU F 1 78 ? 8.701 56.605 3.327 1.00 33.34 75 GLU F O 1
ATOM 9236 N N . THR F 1 79 ? 10.133 57.349 4.885 1.00 31.08 76 THR F N 1
ATOM 9237 C CA . THR F 1 79 ? 11.292 56.793 4.207 1.00 29.05 76 THR F CA 1
ATOM 9238 C C . THR F 1 79 ? 11.277 55.269 4.338 1.00 28.08 76 THR F C 1
ATOM 9239 O O . THR F 1 79 ? 11.484 54.546 3.363 1.00 27.51 76 THR F O 1
ATOM 9243 N N . ARG F 1 80 ? 11.019 54.783 5.546 1.00 27.82 77 ARG F N 1
ATOM 9244 C CA . ARG F 1 80 ? 10.982 53.347 5.787 1.00 29.22 77 ARG F CA 1
ATOM 9245 C C . ARG F 1 80 ? 9.832 52.669 5.072 1.00 29.23 77 ARG F C 1
ATOM 9246 O O . ARG F 1 80 ? 9.924 51.498 4.699 1.00 27.78 77 ARG F O 1
ATOM 9254 N N . GLU F 1 81 ? 8.749 53.413 4.881 1.00 29.79 78 GLU F N 1
ATOM 9255 C CA . GLU F 1 81 ? 7.590 52.886 4.185 1.00 29.21 78 GLU F CA 1
ATOM 9256 C C . GLU F 1 81 ? 7.998 52.663 2.738 1.00 28.07 78 GLU F C 1
ATOM 9257 O O . GLU F 1 81 ? 7.736 51.611 2.166 1.00 28.76 78 GLU F O 1
ATOM 9263 N N . LYS F 1 82 ? 8.656 53.653 2.148 1.00 28.41 79 LYS F N 1
ATOM 9264 C CA . LYS F 1 82 ? 9.108 53.529 0.769 1.00 28.14 79 LYS F CA 1
ATOM 9265 C C . LYS F 1 82 ? 10.141 52.412 0.647 1.00 27.38 79 LYS F C 1
ATOM 9266 O O . LYS F 1 82 ? 10.007 51.519 -0.191 1.00 27.03 79 LYS F O 1
ATOM 9272 N N . VAL F 1 83 ? 11.170 52.460 1.486 1.00 26.61 80 VAL F N 1
ATOM 9273 C CA . VAL F 1 83 ? 12.217 51.440 1.441 1.00 25.98 80 VAL F CA 1
ATOM 9274 C C . VAL F 1 83 ? 11.634 50.032 1.570 1.00 25.66 80 VAL F C 1
ATOM 9275 O O . VAL F 1 83 ? 12.051 49.118 0.858 1.00 24.69 80 VAL F O 1
ATOM 9279 N N . TRP F 1 84 ? 10.672 49.854 2.471 1.00 25.54 81 TRP F N 1
ATOM 9280 C CA . TRP F 1 84 ? 10.056 48.543 2.640 1.00 26.59 81 TRP F CA 1
ATOM 9281 C C . TRP F 1 84 ? 9.370 48.113 1.346 1.00 27.17 81 TRP F C 1
ATOM 9282 O O . TRP F 1 84 ? 9.403 46.939 0.979 1.00 27.48 81 TRP F O 1
ATOM 9293 N N . GLN F 1 85 ? 8.739 49.067 0.665 1.00 27.44 82 GLN F N 1
ATOM 9294 C CA . GLN F 1 85 ? 8.052 48.779 -0.590 1.00 28.22 82 GLN F CA 1
ATOM 9295 C C . GLN F 1 85 ? 9.044 48.360 -1.664 1.00 27.56 82 GLN F C 1
ATOM 9296 O O . GLN F 1 85 ? 8.735 47.517 -2.505 1.00 28.16 82 GLN F O 1
ATOM 9302 N N . ALA F 1 86 ? 10.233 48.952 -1.638 1.00 26.05 83 ALA F N 1
ATOM 9303 C CA . ALA F 1 86 ? 11.266 48.597 -2.598 1.00 25.23 83 ALA F CA 1
ATOM 9304 C C . ALA F 1 86 ? 11.664 47.160 -2.266 1.00 25.03 83 ALA F C 1
ATOM 9305 O O . ALA F 1 86 ? 11.957 46.359 -3.156 1.00 23.89 83 ALA F O 1
ATOM 9307 N N . PHE F 1 87 ? 11.654 46.838 -0.975 1.00 25.52 84 PHE F N 1
ATOM 9308 C CA . PHE F 1 87 ? 11.999 45.493 -0.533 1.00 26.94 84 PHE F CA 1
ATOM 9309 C C . PHE F 1 87 ? 10.989 44.477 -1.048 1.00 28.27 84 PHE F C 1
ATOM 9310 O O . PHE F 1 87 ? 11.371 43.439 -1.585 1.00 27.97 84 PHE F O 1
ATOM 9318 N N . GLN F 1 88 ? 9.704 44.774 -0.862 1.00 30.83 85 GLN F N 1
ATOM 9319 C CA . GLN F 1 88 ? 8.637 43.882 -1.313 1.00 34.06 85 GLN F CA 1
ATOM 9320 C C . GLN F 1 88 ? 8.714 43.591 -2.803 1.00 33.94 85 GLN F C 1
ATOM 9321 O O . GLN F 1 88 ? 8.514 42.454 -3.227 1.00 34.09 85 GLN F O 1
ATOM 9327 N N . ARG F 1 89 ? 8.987 44.618 -3.602 1.00 33.88 86 ARG F N 1
ATOM 9328 C CA . ARG F 1 89 ? 9.110 44.407 -5.035 1.00 33.88 86 ARG F CA 1
ATOM 9329 C C . ARG F 1 89 ? 10.133 43.297 -5.232 1.00 33.04 86 ARG F C 1
ATOM 9330 O O . ARG F 1 89 ? 9.805 42.203 -5.686 1.00 32.85 86 ARG F O 1
ATOM 9338 N N . ALA F 1 90 ? 11.374 43.592 -4.855 1.00 32.11 87 ALA F N 1
ATOM 9339 C CA . ALA F 1 90 ? 12.483 42.655 -4.978 1.00 30.94 87 ALA F CA 1
ATOM 9340 C C . ALA F 1 90 ? 12.207 41.261 -4.413 1.00 30.53 87 ALA F C 1
ATOM 9341 O O . ALA F 1 90 ? 12.528 40.258 -5.048 1.00 29.08 87 ALA F O 1
ATOM 9343 N N . ASN F 1 91 ? 11.619 41.189 -3.224 1.00 28.74 88 ASN F N 1
ATOM 9344 C CA . ASN F 1 91 ? 11.349 39.891 -2.618 1.00 30.77 88 ASN F CA 1
ATOM 9345 C C . ASN F 1 91 ? 10.383 39.009 -3.426 1.00 32.57 88 ASN F C 1
ATOM 9346 O O . ASN F 1 91 ? 10.606 37.800 -3.541 1.00 31.32 88 ASN F O 1
ATOM 9351 N N . ASP F 1 92 ? 9.321 39.597 -3.984 1.00 34.01 89 ASP F N 1
ATOM 9352 C CA . ASP F 1 92 ? 8.354 38.818 -4.766 1.00 35.42 89 ASP F CA 1
ATOM 9353 C C . ASP F 1 92 ? 8.957 38.178 -6.011 1.00 36.73 89 ASP F C 1
ATOM 9354 O O . ASP F 1 92 ? 8.536 37.094 -6.425 1.00 37.29 89 ASP F O 1
ATOM 9359 N N . GLU F 1 93 ? 9.932 38.844 -6.621 1.00 37.80 90 GLU F N 1
ATOM 9360 C CA . GLU F 1 93 ? 10.555 38.287 -7.811 1.00 38.96 90 GLU F CA 1
ATOM 9361 C C . GLU F 1 93 ? 11.622 37.267 -7.426 1.00 39.60 90 GLU F C 1
ATOM 9362 O O . GLU F 1 93 ? 11.887 36.325 -8.174 1.00 40.40 90 GLU F O 1
ATOM 9368 N N . ALA F 1 94 ? 12.220 37.440 -6.251 1.00 39.52 91 ALA F N 1
ATOM 9369 C CA . ALA F 1 94 ? 13.242 36.506 -5.787 1.00 40.14 91 ALA F CA 1
ATOM 9370 C C . ALA F 1 94 ? 12.582 35.171 -5.447 1.00 40.07 91 ALA F C 1
ATOM 9371 O O . ALA F 1 94 ? 13.056 34.112 -5.853 1.00 39.65 91 ALA F O 1
ATOM 9373 N N . ALA F 1 95 ? 11.486 35.231 -4.699 1.00 41.00 92 ALA F N 1
ATOM 9374 C CA . ALA F 1 95 ? 10.751 34.033 -4.323 1.00 43.28 92 ALA F CA 1
ATOM 9375 C C . ALA F 1 95 ? 10.290 33.332 -5.598 1.00 45.11 92 ALA F C 1
ATOM 9376 O O . ALA F 1 95 ? 10.034 32.126 -5.609 1.00 45.21 92 ALA F O 1
ATOM 9378 N N . GLU F 1 96 ? 10.193 34.107 -6.674 1.00 46.60 93 GLU F N 1
ATOM 9379 C CA . GLU F 1 96 ? 9.764 33.598 -7.968 1.00 48.36 93 GLU F CA 1
ATOM 9380 C C . GLU F 1 96 ? 10.879 32.801 -8.645 1.00 48.40 93 GLU F C 1
ATOM 9381 O O . GLU F 1 96 ? 10.634 32.059 -9.598 1.00 49.11 93 GLU F O 1
ATOM 9387 N N . MET F 1 97 ? 12.100 32.957 -8.144 1.00 48.53 94 MET F N 1
ATOM 9388 C CA . MET F 1 97 ? 13.253 32.245 -8.686 1.00 48.57 94 MET F CA 1
ATOM 9389 C C . MET F 1 97 ? 13.407 30.878 -8.015 1.00 48.27 94 MET F C 1
ATOM 9390 O O . MET F 1 97 ? 14.280 30.087 -8.375 1.00 48.92 94 MET F O 1
ATOM 9395 N N . PHE F 1 98 ? 12.547 30.612 -7.038 1.00 47.14 95 PHE F N 1
ATOM 9396 C CA . PHE F 1 98 ? 12.551 29.344 -6.323 1.00 46.42 95 PHE F CA 1
ATOM 9397 C C . PHE F 1 98 ? 11.273 28.600 -6.704 1.00 47.24 95 PHE F C 1
ATOM 9398 O O . PHE F 1 98 ? 10.226 29.216 -6.914 1.00 46.57 95 PHE F O 1
ATOM 9406 N N . SER F 1 99 ? 11.356 27.277 -6.794 1.00 48.13 96 SER F N 1
ATOM 9407 C CA . SER F 1 99 ? 10.198 26.488 -7.197 1.00 49.31 96 SER F CA 1
ATOM 9408 C C . SER F 1 99 ? 9.816 25.373 -6.227 1.00 49.06 96 SER F C 1
ATOM 9409 O O . SER F 1 99 ? 10.631 24.913 -5.427 1.00 49.50 96 SER F O 1
ATOM 9412 N N . GLY F 1 100 ? 8.558 24.950 -6.311 1.00 48.61 97 GLY F N 1
ATOM 9413 C CA . GLY F 1 100 ? 8.064 23.883 -5.463 1.00 48.16 97 GLY F CA 1
ATOM 9414 C C . GLY F 1 100 ? 8.169 24.103 -3.967 1.00 48.50 97 GLY F C 1
ATOM 9415 O O . GLY F 1 100 ? 7.808 25.160 -3.446 1.00 48.76 97 GLY F O 1
ATOM 9416 N N . GLU F 1 101 ? 8.671 23.084 -3.277 1.00 48.37 98 GLU F N 1
ATOM 9417 C CA . GLU F 1 101 ? 8.827 23.100 -1.825 1.00 48.11 98 GLU F CA 1
ATOM 9418 C C . GLU F 1 101 ? 9.651 24.281 -1.296 1.00 46.24 98 GLU F C 1
ATOM 9419 O O . GLU F 1 101 ? 9.231 24.972 -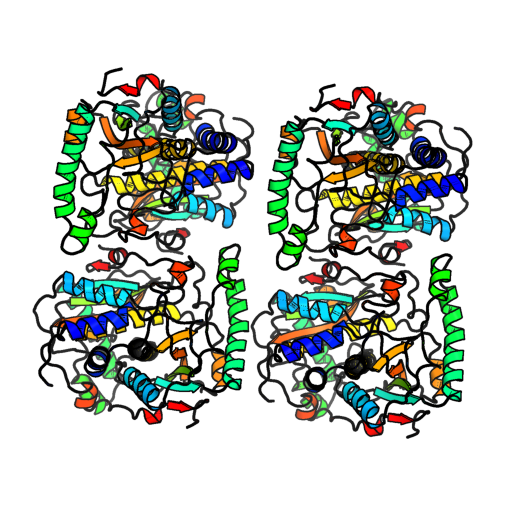0.366 1.00 45.63 98 GLU F O 1
ATOM 9425 N N . ARG F 1 102 ? 10.829 24.495 -1.878 1.00 44.17 99 ARG F N 1
ATOM 9426 C CA . ARG F 1 102 ? 11.705 25.584 -1.458 1.00 42.12 99 ARG F CA 1
ATOM 9427 C C . ARG F 1 102 ? 11.103 26.963 -1.715 1.00 41.31 99 ARG F C 1
ATOM 9428 O O . ARG F 1 102 ? 11.510 27.941 -1.090 1.00 41.09 99 ARG F O 1
ATOM 9436 N N . GLN F 1 103 ? 10.151 27.056 -2.637 1.00 39.97 100 GLN F N 1
ATOM 9437 C CA . GLN F 1 103 ? 9.529 28.345 -2.903 1.00 39.58 100 GLN F CA 1
ATOM 9438 C C . GLN F 1 103 ? 8.778 28.790 -1.661 1.00 39.68 100 GLN F C 1
ATOM 9439 O O . GLN F 1 103 ? 8.925 29.928 -1.211 1.00 40.12 100 GLN F O 1
ATOM 9445 N N . ALA F 1 104 ? 7.978 27.880 -1.112 1.00 38.92 101 ALA F N 1
ATOM 9446 C CA . ALA F 1 104 ? 7.185 28.159 0.081 1.00 38.34 101 ALA F CA 1
ATOM 9447 C C . ALA F 1 104 ? 8.063 28.490 1.283 1.00 36.66 101 ALA F C 1
ATOM 9448 O O . ALA F 1 104 ? 7.825 29.470 1.985 1.00 37.04 101 ALA F O 1
ATOM 9450 N N . LYS F 1 105 ? 9.072 27.661 1.518 1.00 35.99 102 LYS F N 1
ATOM 9451 C CA . LYS F 1 105 ? 9.990 27.862 2.632 1.00 34.93 102 LYS F CA 1
ATOM 9452 C C . LYS F 1 105 ? 10.558 29.283 2.589 1.00 34.33 102 LYS F C 1
ATOM 9453 O O . LYS F 1 105 ? 10.588 29.987 3.597 1.00 34.13 102 LYS F O 1
ATOM 9459 N N . TYR F 1 106 ? 11.000 29.697 1.407 1.00 34.09 103 TYR F N 1
ATOM 9460 C CA . TYR F 1 106 ? 11.563 31.028 1.214 1.00 33.87 103 TYR F CA 1
ATOM 9461 C C . TYR F 1 106 ? 10.533 32.109 1.500 1.00 34.79 103 TYR F C 1
ATOM 9462 O O . TYR F 1 106 ? 10.872 33.207 1.939 1.00 35.35 103 TYR F O 1
ATOM 9471 N N . ARG F 1 107 ? 9.276 31.784 1.228 1.00 35.35 104 ARG F N 1
ATOM 9472 C CA . ARG F 1 107 ? 8.168 32.710 1.404 1.00 34.97 104 ARG F CA 1
ATOM 9473 C C . ARG F 1 107 ? 7.738 32.819 2.866 1.00 34.19 104 ARG F C 1
ATOM 9474 O O . ARG F 1 107 ? 6.924 33.672 3.218 1.00 33.03 104 ARG F O 1
ATOM 9482 N N . SER F 1 108 ? 8.293 31.958 3.717 1.00 33.48 105 SER F N 1
ATOM 9483 C CA . SER F 1 108 ? 7.973 31.974 5.144 1.00 32.53 105 SER F CA 1
ATOM 9484 C C . SER F 1 108 ? 9.118 32.587 5.946 1.00 32.65 105 SER F C 1
ATOM 9485 O O . SER F 1 108 ? 9.043 32.686 7.171 1.00 32.94 105 SER F O 1
ATOM 9488 N N . LEU F 1 109 ? 10.178 32.985 5.250 1.00 31.24 106 LEU F N 1
ATOM 9489 C CA . LEU F 1 109 ? 11.352 33.581 5.881 1.00 30.34 106 LEU F CA 1
ATOM 9490 C C . LEU F 1 109 ? 11.203 35.074 6.137 1.00 30.94 106 LEU F C 1
ATOM 9491 O O . LEU F 1 109 ? 10.592 35.794 5.345 1.00 30.66 106 LEU F O 1
ATOM 9496 N N . LYS F 1 110 ? 11.759 35.535 7.251 1.00 31.41 107 LYS F N 1
ATOM 9497 C CA . LYS F 1 110 ? 11.722 36.954 7.591 1.00 32.52 107 LYS F CA 1
ATOM 9498 C C . LYS F 1 110 ? 13.088 37.479 7.170 1.00 31.80 107 LYS F C 1
ATOM 9499 O O . LYS F 1 110 ? 14.099 37.189 7.807 1.00 32.06 107 LYS F O 1
ATOM 9505 N N . LEU F 1 111 ? 13.117 38.247 6.091 1.00 31.49 108 LEU F N 1
ATOM 9506 C CA . LEU F 1 111 ? 14.377 38.762 5.577 1.00 30.41 108 LEU F CA 1
ATOM 9507 C C . LEU F 1 111 ? 14.591 40.261 5.771 1.00 28.89 108 LEU F C 1
ATOM 9508 O O . LEU F 1 111 ? 15.388 40.868 5.059 1.00 28.84 108 LEU F O 1
ATOM 9513 N N . GLU F 1 112 ? 13.899 40.854 6.740 1.00 28.36 109 GLU F N 1
ATOM 9514 C CA . GLU F 1 112 ? 14.045 42.285 6.986 1.00 27.02 109 GLU F CA 1
ATOM 9515 C C . GLU F 1 112 ? 13.246 42.796 8.175 1.00 27.42 109 GLU F C 1
ATOM 9516 O O . GLU F 1 112 ? 12.258 42.187 8.585 1.00 29.32 109 GLU F O 1
ATOM 9522 N N . GLY F 1 113 ? 13.684 43.925 8.722 1.00 25.90 110 GLY F N 1
ATOM 9523 C CA . GLY F 1 113 ? 12.997 44.547 9.841 1.00 25.52 110 GLY F CA 1
ATOM 9524 C C . GLY F 1 113 ? 12.891 46.046 9.583 1.00 24.67 110 GLY F C 1
ATOM 9525 O O . GLY F 1 113 ? 12.814 46.859 10.507 1.00 22.74 110 GLY F O 1
ATOM 9526 N N . ILE F 1 114 ? 12.884 46.404 8.303 1.00 24.71 111 ILE F N 1
ATOM 9527 C CA . ILE F 1 114 ? 12.813 47.794 7.870 1.00 25.82 111 ILE F CA 1
ATOM 9528 C C . ILE F 1 114 ? 11.829 48.686 8.634 1.00 27.41 111 ILE F C 1
ATOM 9529 O O . ILE F 1 114 ? 12.152 49.825 8.973 1.00 25.87 111 ILE F O 1
ATOM 9534 N N . ARG F 1 115 ? 10.639 48.169 8.916 1.00 28.65 112 ARG F N 1
ATOM 9535 C CA . ARG F 1 115 ? 9.624 48.960 9.599 1.00 31.78 112 ARG F CA 1
ATOM 9536 C C . ARG F 1 115 ? 9.571 48.839 11.125 1.00 32.70 112 ARG F C 1
ATOM 9537 O O . ARG F 1 115 ? 8.940 49.662 11.792 1.00 32.30 112 ARG F O 1
ATOM 9545 N N . LYS F 1 116 ? 10.244 47.829 11.674 1.00 33.30 113 LYS F N 1
ATOM 9546 C CA . LYS F 1 116 ? 10.276 47.609 13.123 1.00 33.58 113 LYS F CA 1
ATOM 9547 C C . LYS F 1 116 ? 11.452 48.321 13.799 1.00 32.19 113 LYS F C 1
ATOM 9548 O O . LYS F 1 116 ? 11.331 48.830 14.915 1.00 31.87 113 LYS F O 1
ATOM 9554 N N . ALA F 1 117 ? 12.593 48.332 13.121 1.00 30.61 114 ALA F N 1
ATOM 9555 C CA . ALA F 1 117 ? 13.793 48.952 13.657 1.00 28.96 114 ALA F CA 1
ATOM 9556 C C . ALA F 1 117 ? 13.640 50.458 13.769 1.00 27.69 114 ALA F C 1
ATOM 9557 O O . ALA F 1 117 ? 13.364 51.138 12.781 1.00 28.00 114 ALA F O 1
ATOM 9559 N N . PRO F 1 118 ? 13.820 51.001 14.983 1.00 26.95 115 PRO F N 1
ATOM 9560 C CA . PRO F 1 118 ? 13.702 52.442 15.231 1.00 26.21 115 PRO F CA 1
ATOM 9561 C C . PRO F 1 118 ? 14.797 53.236 14.522 1.00 25.48 115 PRO F C 1
ATOM 9562 O O . PRO F 1 118 ? 14.738 54.462 14.441 1.00 23.74 115 PRO F O 1
ATOM 9566 N N . LEU F 1 119 ? 15.797 52.521 14.015 1.00 24.20 116 LEU F N 1
ATOM 9567 C CA . LEU F 1 119 ? 16.899 53.150 13.304 1.00 22.78 116 LEU F CA 1
ATOM 9568 C C . LEU F 1 119 ? 17.374 52.302 12.141 1.00 21.48 116 LEU F C 1
ATOM 9569 O O . LEU F 1 119 ? 17.391 51.075 12.213 1.00 21.74 116 LEU F O 1
ATOM 9574 N N . SER F 1 120 ? 17.740 52.973 11.060 1.00 20.42 117 SER F N 1
ATOM 9575 C CA . SER F 1 120 ? 18.259 52.318 9.874 1.00 19.53 117 SER F CA 1
ATOM 9576 C C . SER F 1 120 ? 19.423 53.156 9.378 1.00 18.36 117 SER F C 1
ATOM 9577 O O . SER F 1 120 ? 19.453 54.372 9.594 1.00 17.07 117 SER F O 1
ATOM 9580 N N . ILE F 1 121 ? 20.383 52.503 8.729 1.00 16.76 118 ILE F N 1
ATOM 9581 C CA . ILE F 1 121 ? 21.558 53.187 8.196 1.00 16.22 118 ILE F CA 1
ATOM 9582 C C . ILE F 1 121 ? 21.926 52.647 6.818 1.00 15.20 118 ILE F C 1
ATOM 9583 O O . ILE F 1 121 ? 22.098 51.446 6.644 1.00 17.17 118 ILE F O 1
ATOM 9588 N N . CYS F 1 122 ? 22.032 53.528 5.833 1.00 13.87 119 CYS F N 1
ATOM 9589 C CA . CYS F 1 122 ? 22.428 53.085 4.512 1.00 14.17 119 CYS F CA 1
ATOM 9590 C C . CYS F 1 122 ? 23.920 53.381 4.395 1.00 14.59 119 CYS F C 1
ATOM 9591 O O . CYS F 1 122 ? 24.340 54.540 4.409 1.00 15.28 119 CYS F O 1
ATOM 9594 N N . VAL F 1 123 ? 24.714 52.320 4.302 1.00 14.08 120 VAL F N 1
ATOM 9595 C CA . VAL F 1 123 ? 26.164 52.432 4.210 1.00 13.78 120 VAL F CA 1
ATOM 9596 C C . VAL F 1 123 ? 26.621 52.464 2.760 1.00 13.21 120 VAL F C 1
ATOM 9597 O O . VAL F 1 123 ? 26.418 51.505 2.018 1.00 13.87 120 VAL F O 1
ATOM 9601 N N . THR F 1 124 ? 27.248 53.568 2.363 1.00 12.91 121 THR F N 1
ATOM 9602 C CA . THR F 1 124 ? 27.705 53.727 0.988 1.00 12.86 121 THR F CA 1
ATOM 9603 C C . THR F 1 124 ? 29.214 53.726 0.814 1.00 15.01 121 THR F C 1
ATOM 9604 O O . THR F 1 124 ? 29.980 53.815 1.782 1.00 14.77 121 THR F O 1
ATOM 9608 N N . CYS F 1 125 ? 29.628 53.623 -0.443 1.00 15.21 122 CYS F N 1
ATOM 9609 C CA . CYS F 1 125 ? 31.033 53.612 -0.801 1.00 17.01 122 CYS F CA 1
ATOM 9610 C C . CYS F 1 125 ? 31.246 54.570 -1.967 1.00 18.48 122 CYS F C 1
ATOM 9611 O O . CYS F 1 125 ? 30.797 54.305 -3.082 1.00 19.65 122 CYS F O 1
ATOM 9614 N N . ASP F 1 126 ? 31.916 55.686 -1.697 1.00 18.26 123 ASP F N 1
ATOM 9615 C CA . ASP F 1 126 ? 32.201 56.687 -2.720 1.00 18.63 123 ASP F CA 1
ATOM 9616 C C . ASP F 1 126 ? 33.312 56.129 -3.605 1.00 18.51 123 ASP F C 1
ATOM 9617 O O . ASP F 1 126 ? 34.469 56.090 -3.185 1.00 17.90 123 ASP F O 1
ATOM 9622 N N . ARG F 1 127 ? 32.970 55.705 -4.822 1.00 19.30 124 ARG F N 1
ATOM 9623 C CA . ARG F 1 127 ? 33.975 55.141 -5.728 1.00 19.86 124 ARG F CA 1
ATOM 9624 C C . ARG F 1 127 ? 35.056 56.135 -6.186 1.00 20.30 124 ARG F C 1
ATOM 9625 O O . ARG F 1 127 ? 36.134 55.717 -6.620 1.00 20.59 124 ARG F O 1
ATOM 9633 N N . THR F 1 128 ? 34.787 57.437 -6.085 1.00 20.56 125 THR F N 1
ATOM 9634 C CA . THR F 1 128 ? 35.763 58.441 -6.527 1.00 21.14 125 THR F CA 1
ATOM 9635 C C . THR F 1 128 ? 36.551 59.174 -5.440 1.00 20.58 125 THR F C 1
ATOM 9636 O O . THR F 1 128 ? 37.314 60.093 -5.735 1.00 20.78 125 THR F O 1
ATOM 9640 N N . ARG F 1 129 ? 36.372 58.775 -4.188 1.00 18.88 126 ARG F N 1
ATOM 9641 C CA . ARG F 1 129 ? 37.112 59.399 -3.103 1.00 18.64 126 ARG F CA 1
ATOM 9642 C C . ARG F 1 129 ? 38.554 58.885 -3.187 1.00 19.74 126 ARG F C 1
ATOM 9643 O O . ARG F 1 129 ? 38.796 57.757 -3.633 1.00 18.79 126 ARG F O 1
ATOM 9651 N N . GLY F 1 130 ? 39.508 59.718 -2.781 1.00 19.86 127 GLY F N 1
ATOM 9652 C CA . GLY F 1 130 ? 40.906 59.327 -2.829 1.00 20.25 127 GLY F CA 1
ATOM 9653 C C . GLY F 1 130 ? 41.658 59.883 -4.028 1.00 21.97 127 GLY F C 1
ATOM 9654 O O . GLY F 1 130 ? 42.876 59.738 -4.118 1.00 23.14 127 GLY F O 1
ATOM 9655 N N . GLY F 1 131 ? 40.942 60.510 -4.958 1.00 23.55 128 GLY F N 1
ATOM 9656 C CA . GLY F 1 131 ? 41.593 61.073 -6.132 1.00 25.22 128 GLY F CA 1
ATOM 9657 C C . GLY F 1 131 ? 41.556 60.196 -7.379 1.00 27.26 128 GLY F C 1
ATOM 9658 O O . GLY F 1 131 ? 40.850 59.183 -7.426 1.00 25.97 128 GLY F O 1
ATOM 9659 N N . ALA F 1 132 ? 42.328 60.589 -8.390 1.00 28.24 129 ALA F N 1
ATOM 9660 C CA . ALA F 1 132 ? 42.392 59.859 -9.658 1.00 29.93 129 ALA F CA 1
ATOM 9661 C C . ALA F 1 132 ? 42.846 58.422 -9.466 1.00 30.04 129 ALA F C 1
ATOM 9662 O O . ALA F 1 132 ? 42.236 57.498 -10.000 1.00 31.81 129 ALA F O 1
ATOM 9664 N N . VAL F 1 133 ? 43.925 58.249 -8.709 1.00 30.14 130 VAL F N 1
ATOM 9665 C CA . VAL F 1 133 ? 44.494 56.932 -8.431 1.00 29.42 130 VAL F CA 1
ATOM 9666 C C . VAL F 1 133 ? 44.678 56.737 -6.927 1.00 29.08 130 VAL F C 1
ATOM 9667 O O . VAL F 1 133 ? 45.363 57.522 -6.263 1.00 27.95 130 VAL F O 1
ATOM 9671 N N . VAL F 1 134 ? 44.076 55.678 -6.400 1.00 28.29 131 VAL F N 1
ATOM 9672 C CA . VAL F 1 134 ? 44.158 55.382 -4.979 1.00 28.18 131 VAL F CA 1
ATOM 9673 C C . VAL F 1 134 ? 44.979 54.135 -4.651 1.00 27.02 131 VAL F C 1
ATOM 9674 O O . VAL F 1 134 ? 44.731 53.044 -5.168 1.00 26.62 131 VAL F O 1
ATOM 9678 N N . LEU F 1 135 ? 45.965 54.326 -3.781 1.00 26.06 132 LEU F N 1
ATOM 9679 C CA . LEU F 1 135 ? 46.857 53.265 -3.334 1.00 25.23 132 LEU F CA 1
ATOM 9680 C C . LEU F 1 135 ? 46.069 51.981 -3.074 1.00 24.97 132 LEU F C 1
ATOM 9681 O O . LEU F 1 135 ? 44.939 52.028 -2.593 1.00 23.20 132 LEU F O 1
ATOM 9686 N N . GLY F 1 136 ? 46.667 50.842 -3.411 1.00 25.76 133 GLY F N 1
ATOM 9687 C CA . GLY F 1 136 ? 46.026 49.560 -3.181 1.00 26.74 133 GLY F CA 1
ATOM 9688 C C . GLY F 1 136 ? 44.846 49.192 -4.065 1.00 27.55 133 GLY F C 1
ATOM 9689 O O . GLY F 1 136 ? 44.421 48.037 -4.064 1.00 28.25 133 GLY F O 1
ATOM 9690 N N . ARG F 1 137 ? 44.305 50.150 -4.812 1.00 27.88 134 ARG F N 1
ATOM 9691 C CA . ARG F 1 137 ? 43.173 49.866 -5.689 1.00 28.18 134 ARG F CA 1
ATOM 9692 C C . ARG F 1 137 ? 43.634 49.914 -7.146 1.00 28.17 134 ARG F C 1
ATOM 9693 O O . ARG F 1 137 ? 42.830 49.934 -8.073 1.00 28.52 134 ARG F O 1
ATOM 9701 N N . THR F 1 138 ? 44.946 49.913 -7.335 1.00 30.35 135 THR F N 1
ATOM 9702 C CA . THR F 1 138 ? 45.537 49.974 -8.667 1.00 31.05 135 THR F CA 1
ATOM 9703 C C . THR F 1 138 ? 45.391 48.685 -9.484 1.00 31.63 135 THR F C 1
ATOM 9704 O O . THR F 1 138 ? 45.550 48.704 -10.707 1.00 31.12 135 THR F O 1
ATOM 9708 N N . HIS F 1 139 ? 45.093 47.570 -8.819 1.00 32.01 136 HIS F N 1
ATOM 9709 C CA . HIS F 1 139 ? 44.923 46.306 -9.528 1.00 32.71 136 HIS F CA 1
ATOM 9710 C C . HIS F 1 139 ? 43.573 45.638 -9.311 1.00 33.28 136 HIS F C 1
ATOM 9711 O O . HIS F 1 139 ? 43.058 44.981 -10.216 1.00 35.67 136 HIS F O 1
ATOM 9718 N N . ASN F 1 140 ? 43.002 45.787 -8.119 1.00 34.37 137 ASN F N 1
ATOM 9719 C CA . ASN F 1 140 ? 41.667 45.250 -7.856 1.00 34.22 137 ASN F CA 1
ATOM 9720 C C . ASN F 1 140 ? 40.845 46.433 -7.355 1.00 33.86 137 ASN F C 1
ATOM 9721 O O . ASN F 1 140 ? 40.894 46.786 -6.178 1.00 33.51 137 ASN F O 1
ATOM 9726 N N . PRO F 1 141 ? 40.077 47.066 -8.256 1.00 33.88 138 PRO F N 1
ATOM 9727 C CA . PRO F 1 141 ? 39.234 48.223 -7.935 1.00 32.56 138 PRO F CA 1
ATOM 9728 C C . PRO F 1 141 ? 38.113 47.927 -6.951 1.00 30.96 138 PRO F C 1
ATOM 9729 O O . PRO F 1 141 ? 37.424 48.840 -6.501 1.00 30.49 138 PRO F O 1
ATOM 9733 N N . GLN F 1 142 ? 37.934 46.653 -6.619 1.00 29.57 139 GLN F N 1
ATOM 9734 C CA . GLN F 1 142 ? 36.880 46.248 -5.693 1.00 27.96 139 GLN F CA 1
ATOM 9735 C C . GLN F 1 142 ? 37.266 46.442 -4.227 1.00 25.46 139 GLN F C 1
ATOM 9736 O O . GLN F 1 142 ? 36.445 46.263 -3.325 1.00 24.07 139 GLN F O 1
ATOM 9742 N N . MET F 1 143 ? 38.512 46.838 -3.994 1.00 23.37 140 MET F N 1
ATOM 9743 C CA . MET F 1 143 ? 39.007 47.022 -2.634 1.00 21.23 140 MET F CA 1
ATOM 9744 C C . MET F 1 143 ? 38.275 48.082 -1.818 1.00 18.60 140 MET F C 1
ATOM 9745 O O . MET F 1 143 ? 38.082 47.921 -0.622 1.00 16.30 140 MET F O 1
ATOM 9750 N N . ASP F 1 144 ? 37.878 49.173 -2.452 1.00 18.13 141 ASP F N 1
ATOM 9751 C CA . ASP F 1 144 ? 37.171 50.216 -1.717 1.00 18.13 141 ASP F CA 1
ATOM 9752 C C . ASP F 1 144 ? 35.833 49.688 -1.194 1.00 17.25 141 ASP F C 1
ATOM 9753 O O . ASP F 1 144 ? 35.471 49.924 -0.043 1.00 16.47 141 ASP F O 1
ATOM 9758 N N . LEU F 1 145 ? 35.097 48.976 -2.044 1.00 15.96 142 LEU F N 1
ATOM 9759 C CA . LEU F 1 145 ? 33.820 48.397 -1.639 1.00 14.46 142 LEU F CA 1
ATOM 9760 C C . LEU F 1 145 ? 34.053 47.455 -0.453 1.00 13.24 142 LEU F C 1
ATOM 9761 O O . LEU F 1 145 ? 33.251 47.404 0.478 1.00 13.10 142 LEU F O 1
ATOM 9766 N N . TYR F 1 146 ? 35.156 46.711 -0.498 1.00 14.01 143 TYR F N 1
ATOM 9767 C CA . TYR F 1 146 ? 35.490 45.765 0.565 1.00 14.50 143 TYR F CA 1
ATOM 9768 C C . TYR F 1 146 ? 35.765 46.476 1.877 1.00 15.40 143 TYR F C 1
ATOM 9769 O O . TYR F 1 146 ? 35.317 46.037 2.942 1.00 14.59 143 TYR F O 1
ATOM 9778 N N . SER F 1 147 ? 36.512 47.574 1.790 1.00 16.76 144 SER F N 1
ATOM 9779 C CA . SER F 1 147 ? 36.848 48.366 2.965 1.00 18.17 144 SER F CA 1
ATOM 9780 C C . SER F 1 147 ? 35.539 48.748 3.648 1.00 18.41 144 SER F C 1
ATOM 9781 O O . SER F 1 147 ? 35.389 48.603 4.862 1.00 20.62 144 SER F O 1
ATOM 9784 N N . THR F 1 148 ? 34.585 49.216 2.851 1.00 17.22 145 THR F N 1
ATOM 9785 C CA . THR F 1 148 ? 33.290 49.625 3.376 1.00 18.50 145 THR F CA 1
ATOM 9786 C C . THR F 1 148 ? 32.661 48.505 4.191 1.00 18.61 145 THR F C 1
ATOM 9787 O O . THR F 1 148 ? 31.995 48.756 5.196 1.00 19.06 145 THR F O 1
ATOM 9791 N N . VAL F 1 149 ? 32.864 47.266 3.755 1.00 18.62 146 VAL F N 1
ATOM 9792 C CA . VAL F 1 149 ? 32.286 46.135 4.469 1.00 16.73 146 VAL F CA 1
ATOM 9793 C C . VAL F 1 149 ? 32.969 45.947 5.824 1.00 17.33 146 VAL F C 1
ATOM 9794 O O . VAL F 1 149 ? 32.319 45.523 6.795 1.00 14.80 146 VAL F O 1
ATOM 9798 N N . CYS F 1 150 ? 34.266 46.265 5.898 1.00 14.95 147 CYS F N 1
ATOM 9799 C CA . CYS F 1 150 ? 34.988 46.136 7.166 1.00 14.25 147 CYS F CA 1
ATOM 9800 C C . CYS F 1 150 ? 34.379 47.135 8.159 1.00 14.49 147 CYS F C 1
ATOM 9801 O O . CYS F 1 150 ? 34.372 46.900 9.368 1.00 15.68 147 CYS F O 1
ATOM 9804 N N . ALA F 1 151 ? 33.856 48.245 7.641 1.00 12.91 148 ALA F N 1
ATOM 9805 C CA . ALA F 1 151 ? 33.228 49.260 8.487 1.00 12.83 148 ALA F CA 1
ATOM 9806 C C . ALA F 1 151 ? 31.915 48.698 9.017 1.00 14.04 148 ALA F C 1
ATOM 9807 O O . ALA F 1 151 ? 31.591 48.829 10.201 1.00 12.62 148 ALA F O 1
ATOM 9809 N N . VAL F 1 152 ? 31.161 48.072 8.121 1.00 12.85 149 VAL F N 1
ATOM 9810 C CA . VAL F 1 152 ? 29.889 47.468 8.480 1.00 11.90 149 VAL F CA 1
ATOM 9811 C C . VAL F 1 152 ? 30.080 46.426 9.578 1.00 13.13 149 VAL F C 1
ATOM 9812 O O . VAL F 1 152 ? 29.363 46.437 10.586 1.00 13.38 149 VAL F O 1
ATOM 9816 N N . GLN F 1 153 ? 31.049 45.529 9.385 1.00 11.78 150 GLN F N 1
ATOM 9817 C CA . GLN F 1 153 ? 31.295 44.468 10.355 1.00 13.17 150 GLN F CA 1
ATOM 9818 C C . GLN F 1 153 ? 31.697 45.039 11.707 1.00 13.03 150 GLN F C 1
ATOM 9819 O O . GLN F 1 153 ? 31.254 44.551 12.755 1.00 12.77 150 GLN F O 1
ATOM 9825 N N . ASN F 1 154 ? 32.533 46.071 11.689 1.00 13.00 151 ASN F N 1
ATOM 9826 C CA . ASN F 1 154 ? 32.957 46.704 12.936 1.00 12.78 151 ASN F CA 1
ATOM 9827 C C . ASN F 1 154 ? 31.738 47.181 13.700 1.00 13.36 151 ASN F C 1
ATOM 9828 O O . ASN F 1 154 ? 31.641 46.979 14.908 1.00 15.00 151 ASN F O 1
ATOM 9833 N N . LEU F 1 155 ? 30.808 47.808 12.984 1.00 12.16 152 LEU F N 1
ATOM 9834 C CA . LEU F 1 155 ? 29.594 48.336 13.591 1.00 13.33 152 LEU F CA 1
ATOM 9835 C C . LEU F 1 155 ? 28.736 47.208 14.146 1.00 13.97 152 LEU F C 1
ATOM 9836 O O . LEU F 1 155 ? 28.198 47.306 15.247 1.00 14.78 152 LEU F O 1
ATOM 9841 N N . TRP F 1 156 ? 28.616 46.136 13.372 1.00 15.15 153 TRP F N 1
ATOM 9842 C CA . TRP F 1 156 ? 27.826 44.972 13.759 1.00 14.43 153 TRP F CA 1
ATOM 9843 C C . TRP F 1 156 ? 28.306 44.423 15.102 1.00 15.02 153 TRP F C 1
ATOM 9844 O O . TRP F 1 156 ? 27.518 44.231 16.039 1.00 15.50 153 TRP F O 1
ATOM 9855 N N . LEU F 1 157 ? 29.607 44.167 15.180 1.00 14.94 154 LEU F N 1
ATOM 9856 C CA . LEU F 1 157 ? 30.223 43.636 16.390 1.00 13.82 154 LEU F CA 1
ATOM 9857 C C . LEU F 1 157 ? 30.071 44.590 17.571 1.00 14.02 154 LEU F C 1
ATOM 9858 O O . LEU F 1 157 ? 29.684 44.173 18.671 1.00 13.30 154 LEU F O 1
ATOM 9863 N N . ALA F 1 158 ? 30.361 45.867 17.344 1.00 13.29 155 ALA F N 1
ATOM 9864 C CA . ALA F 1 158 ? 30.236 46.869 18.398 1.00 15.20 155 ALA F CA 1
ATOM 9865 C C . ALA F 1 158 ? 28.777 46.964 18.824 1.00 15.85 155 ALA F C 1
ATOM 9866 O O . ALA F 1 158 ? 28.473 47.156 20.005 1.00 15.82 155 ALA F O 1
ATOM 9868 N N . ALA F 1 159 ? 27.874 46.828 17.857 1.00 16.30 156 ALA F N 1
ATOM 9869 C CA . ALA F 1 159 ? 26.447 46.892 18.153 1.00 16.54 156 ALA F CA 1
ATOM 9870 C C . ALA F 1 159 ? 26.095 45.769 19.106 1.00 16.61 156 ALA F C 1
ATOM 9871 O O . ALA F 1 159 ? 25.364 45.980 20.073 1.00 17.94 156 ALA F O 1
ATOM 9873 N N . ARG F 1 160 ? 26.614 44.575 18.832 1.00 15.97 157 ARG F N 1
ATOM 9874 C CA . ARG F 1 160 ? 26.334 43.423 19.686 1.00 16.10 157 ARG F CA 1
ATOM 9875 C C . ARG F 1 160 ? 26.708 43.709 21.135 1.00 15.91 157 ARG F C 1
ATOM 9876 O O . ARG F 1 160 ? 25.901 43.515 22.039 1.00 15.38 157 ARG F O 1
ATOM 9884 N N . ALA F 1 161 ? 27.937 44.172 21.345 1.00 17.31 158 ALA F N 1
ATOM 9885 C CA . ALA F 1 161 ? 28.428 44.478 22.686 1.00 17.85 158 ALA F CA 1
ATOM 9886 C C . ALA F 1 161 ? 27.577 45.534 23.382 1.00 17.04 158 ALA F C 1
ATOM 9887 O O . ALA F 1 161 ? 27.552 45.610 24.608 1.00 18.24 158 ALA F O 1
ATOM 9889 N N . GLU F 1 162 ? 26.893 46.353 22.591 1.00 17.19 159 GLU F N 1
ATOM 9890 C CA . GLU F 1 162 ? 26.041 47.410 23.126 1.00 17.20 159 GLU F CA 1
ATOM 9891 C C . GLU F 1 162 ? 24.616 46.894 23.332 1.00 17.35 159 GLU F C 1
ATOM 9892 O O . GLU F 1 162 ? 23.736 47.634 23.779 1.00 17.17 159 GLU F O 1
ATOM 9898 N N . GLY F 1 163 ? 24.392 45.624 23.009 1.00 17.31 160 GLY F N 1
ATOM 9899 C CA . GLY F 1 163 ? 23.065 45.055 23.154 1.00 17.36 160 GLY F CA 1
ATOM 9900 C C . GLY F 1 163 ? 22.144 45.567 22.058 1.00 17.87 160 GLY F C 1
ATOM 9901 O O . GLY F 1 163 ? 20.922 45.578 22.208 1.00 16.86 160 GLY F O 1
ATOM 9902 N N . VAL F 1 164 ? 22.750 45.992 20.950 1.00 17.65 161 VAL F N 1
ATOM 9903 C CA . VAL F 1 164 ? 22.023 46.514 19.802 1.00 15.16 161 VAL F CA 1
ATOM 9904 C C . VAL F 1 164 ? 22.047 45.499 18.663 1.00 15.90 161 VAL F C 1
ATOM 9905 O O . VAL F 1 164 ? 23.108 45.089 18.194 1.00 15.03 161 VAL F O 1
ATOM 9909 N N . GLY F 1 165 ? 20.865 45.095 18.223 1.00 16.82 162 GLY F N 1
ATOM 9910 C CA . GLY F 1 165 ? 20.785 44.134 17.145 1.00 16.77 162 GLY F CA 1
ATOM 9911 C C . GLY F 1 165 ? 20.965 44.843 15.822 1.00 17.18 162 GLY F C 1
ATOM 9912 O O . GLY F 1 165 ? 20.675 46.034 15.702 1.00 17.73 162 GLY F O 1
ATOM 9913 N N . VAL F 1 166 ? 21.445 44.108 14.828 1.00 15.09 163 VAL F N 1
ATOM 9914 C CA . VAL F 1 166 ? 21.666 44.665 13.509 1.00 14.34 163 VAL F CA 1
ATOM 9915 C C . VAL F 1 166 ? 21.380 43.629 12.426 1.00 15.69 163 VAL F C 1
ATOM 9916 O O . VAL F 1 166 ? 21.710 42.442 12.568 1.00 15.71 163 VAL F O 1
ATOM 9920 N N . GLY F 1 167 ? 20.763 44.086 11.345 1.00 14.79 164 GLY F N 1
ATOM 9921 C CA . GLY F 1 167 ? 20.460 43.199 10.247 1.00 15.63 164 GLY F CA 1
ATOM 9922 C C . GLY F 1 167 ? 20.832 43.835 8.926 1.00 16.99 164 GLY F C 1
ATOM 9923 O O . GLY F 1 167 ? 20.660 45.037 8.720 1.00 18.96 164 GLY F O 1
ATOM 9924 N N . TRP F 1 168 ? 21.362 43.021 8.026 1.00 18.52 165 TRP F N 1
ATOM 9925 C CA . TRP F 1 168 ? 21.750 43.486 6.704 1.00 17.40 165 TRP F CA 1
ATOM 9926 C C . TRP F 1 168 ? 20.615 43.105 5.770 1.00 17.31 165 TRP F C 1
ATOM 9927 O O . TRP F 1 168 ? 20.072 42.011 5.876 1.00 17.73 165 TRP F O 1
ATOM 9938 N N . VAL F 1 169 ? 20.236 44.008 4.874 1.00 17.46 166 VAL F N 1
ATOM 9939 C CA . VAL F 1 169 ? 19.181 43.699 3.924 1.00 17.83 166 VAL F CA 1
ATOM 9940 C C . VAL F 1 169 ? 19.775 43.969 2.551 1.00 18.40 166 VAL F C 1
ATOM 9941 O O . VAL F 1 169 ? 20.271 45.065 2.286 1.00 16.85 166 VAL F O 1
ATOM 9945 N N . SER F 1 170 ? 19.734 42.958 1.688 1.00 19.44 167 SER F N 1
ATOM 9946 C CA . SER F 1 170 ? 20.312 43.056 0.354 1.00 21.54 167 SER F CA 1
ATOM 9947 C C . SER F 1 170 ? 19.321 42.786 -0.764 1.00 22.39 167 SER F C 1
ATOM 9948 O O . SER F 1 170 ? 19.696 42.719 -1.939 1.00 21.82 167 SER F O 1
ATOM 9951 N N . ILE F 1 171 ? 18.059 42.622 -0.397 1.00 24.52 168 ILE F N 1
ATOM 9952 C CA . ILE F 1 171 ? 17.020 42.342 -1.371 1.00 25.19 168 ILE F CA 1
ATOM 9953 C C . ILE F 1 171 ? 16.325 43.632 -1.819 1.00 26.79 168 ILE F C 1
ATOM 9954 O O . ILE F 1 171 ? 15.281 44.012 -1.280 1.00 26.09 168 ILE F O 1
ATOM 9959 N N . PHE F 1 172 ? 16.936 44.306 -2.798 1.00 27.91 169 PHE F N 1
ATOM 9960 C CA . PHE F 1 172 ? 16.411 45.553 -3.365 1.00 29.67 169 PHE F CA 1
ATOM 9961 C C . PHE F 1 172 ? 17.016 45.813 -4.735 1.00 28.71 169 PHE F C 1
ATOM 9962 O O . PHE F 1 172 ? 17.996 45.190 -5.134 1.00 28.08 169 PHE F O 1
ATOM 9970 N N . HIS F 1 173 ? 16.422 46.772 -5.432 1.00 28.98 170 HIS F N 1
ATOM 9971 C CA . HIS F 1 173 ? 16.913 47.231 -6.722 1.00 29.70 170 HIS F CA 1
ATOM 9972 C C . HIS F 1 173 ? 17.670 48.495 -6.296 1.00 30.16 170 HIS F C 1
ATOM 9973 O O . HIS F 1 173 ? 17.052 49.534 -6.031 1.00 30.06 170 HIS F O 1
ATOM 9980 N N . GLU F 1 174 ? 18.995 48.388 -6.193 1.00 29.32 171 GLU F N 1
ATOM 9981 C CA . GLU F 1 174 ? 19.833 49.504 -5.756 1.00 28.72 171 GLU F CA 1
ATOM 9982 C C . GLU F 1 174 ? 19.324 50.834 -6.289 1.00 28.64 171 GLU F C 1
ATOM 9983 O O . GLU F 1 174 ? 19.068 51.758 -5.515 1.00 27.81 171 GLU F O 1
ATOM 9989 N N . SER F 1 175 ? 19.162 50.918 -7.609 1.00 29.15 172 SER F N 1
ATOM 9990 C CA . SER F 1 175 ? 18.680 52.137 -8.261 1.00 28.14 172 SER F CA 1
ATOM 9991 C C . SER F 1 175 ? 17.509 52.754 -7.507 1.00 26.46 172 SER F C 1
ATOM 9992 O O . SER F 1 175 ? 17.434 53.974 -7.349 1.00 24.76 172 SER F O 1
ATOM 9995 N N . GLU F 1 176 ? 16.600 51.905 -7.039 1.00 25.55 173 GLU F N 1
ATOM 9996 C CA . GLU F 1 176 ? 15.428 52.369 -6.305 1.00 27.47 173 GLU F CA 1
ATOM 9997 C C . GLU F 1 176 ? 15.775 53.018 -4.971 1.00 27.30 173 GLU F C 1
ATOM 9998 O O . GLU F 1 176 ? 15.271 54.097 -4.649 1.00 27.51 173 GLU F O 1
ATOM 10004 N N . ILE F 1 177 ? 16.623 52.357 -4.190 1.00 26.33 174 ILE F N 1
ATOM 10005 C CA . ILE F 1 177 ? 17.020 52.895 -2.896 1.00 25.62 174 ILE F CA 1
ATOM 10006 C C . ILE F 1 177 ? 17.794 54.197 -3.068 1.00 24.36 174 ILE F C 1
ATOM 10007 O O . ILE F 1 177 ? 17.589 55.149 -2.319 1.00 24.71 174 ILE F O 1
ATOM 10012 N N . LYS F 1 178 ? 18.677 54.236 -4.061 1.00 23.05 175 LYS F N 1
ATOM 10013 C CA . LYS F 1 178 ? 19.469 55.435 -4.325 1.00 24.08 175 LYS F CA 1
ATOM 10014 C C . LYS F 1 178 ? 18.566 56.617 -4.658 1.00 23.88 175 LYS F C 1
ATOM 10015 O O . LYS F 1 178 ? 18.843 57.752 -4.266 1.00 23.25 175 LYS F O 1
ATOM 10021 N N . ALA F 1 179 ? 17.483 56.342 -5.381 1.00 23.80 176 ALA F N 1
ATOM 10022 C CA . ALA F 1 179 ? 16.540 57.386 -5.769 1.00 22.42 176 ALA F CA 1
ATOM 10023 C C . ALA F 1 179 ? 15.780 57.883 -4.547 1.00 22.55 176 ALA F C 1
ATOM 10024 O O . ALA F 1 179 ? 15.426 59.061 -4.461 1.00 23.31 176 ALA F O 1
ATOM 10026 N N . ILE F 1 180 ? 15.546 56.986 -3.595 1.00 22.23 177 ILE F N 1
ATOM 10027 C CA . ILE F 1 180 ? 14.826 57.338 -2.376 1.00 23.65 177 ILE F CA 1
ATOM 10028 C C . ILE F 1 180 ? 15.665 58.183 -1.405 1.00 24.99 177 ILE F C 1
ATOM 10029 O O . ILE F 1 180 ? 15.121 58.976 -0.626 1.00 25.47 177 ILE F O 1
ATOM 10034 N N . LEU F 1 181 ? 16.984 58.016 -1.440 1.00 24.87 178 LEU F N 1
ATOM 10035 C CA . LEU F 1 181 ? 17.845 58.773 -0.533 1.00 24.96 178 LEU F CA 1
ATOM 10036 C C . LEU F 1 181 ? 18.697 59.816 -1.248 1.00 23.79 178 LEU F C 1
ATOM 10037 O O . LEU F 1 181 ? 19.562 60.444 -0.643 1.00 25.06 178 LEU F O 1
ATOM 10042 N N . GLY F 1 182 ? 18.452 59.994 -2.539 1.00 23.22 179 GLY F N 1
ATOM 10043 C CA . GLY F 1 182 ? 19.207 60.970 -3.301 1.00 22.79 179 GLY F CA 1
ATOM 10044 C C . GLY F 1 182 ? 20.693 60.682 -3.435 1.00 22.64 179 GLY F C 1
ATOM 10045 O O . GLY F 1 182 ? 21.493 61.609 -3.583 1.00 24.75 179 GLY F O 1
ATOM 10046 N N . ILE F 1 183 ? 21.068 59.409 -3.391 1.00 20.10 180 ILE F N 1
ATOM 10047 C CA . ILE F 1 183 ? 22.465 59.023 -3.511 1.00 20.87 180 ILE F CA 1
ATOM 10048 C C . ILE F 1 183 ? 22.938 59.213 -4.955 1.00 23.29 180 ILE F C 1
ATOM 10049 O O . ILE F 1 183 ? 22.329 58.688 -5.884 1.00 25.41 180 ILE F O 1
ATOM 10054 N N . PRO F 1 184 ? 24.042 59.962 -5.155 1.00 24.67 181 PRO F N 1
ATOM 10055 C CA . PRO F 1 184 ? 24.658 60.278 -6.454 1.00 24.96 181 PRO F CA 1
ATOM 10056 C C . PRO F 1 184 ? 25.185 59.089 -7.263 1.00 26.42 181 PRO F C 1
ATOM 10057 O O . PRO F 1 184 ? 25.236 57.961 -6.774 1.00 25.81 181 PRO F O 1
ATOM 10061 N N . ASP F 1 185 ? 25.606 59.377 -8.495 1.00 27.64 182 ASP F N 1
ATOM 10062 C CA . ASP F 1 185 ? 26.131 58.376 -9.429 1.00 30.11 182 ASP F CA 1
ATOM 10063 C C . ASP F 1 185 ? 27.455 57.715 -9.068 1.00 29.64 182 ASP F C 1
ATOM 10064 O O . ASP F 1 185 ? 27.619 56.510 -9.244 1.00 30.64 182 ASP F O 1
ATOM 10069 N N . HIS F 1 186 ? 28.406 58.508 -8.595 1.00 29.27 183 HIS F N 1
ATOM 10070 C CA . HIS F 1 186 ? 29.720 57.987 -8.250 1.00 30.02 183 HIS F CA 1
ATOM 10071 C C . HIS F 1 186 ? 29.773 57.260 -6.905 1.00 27.80 183 HIS F C 1
ATOM 10072 O O . HIS F 1 186 ? 30.827 56.769 -6.500 1.00 28.53 183 HIS F O 1
ATOM 10079 N N . VAL F 1 187 ? 28.631 57.181 -6.227 1.00 25.51 184 VAL F N 1
ATOM 10080 C CA . VAL F 1 187 ? 28.541 56.527 -4.924 1.00 22.78 184 VAL F CA 1
ATOM 10081 C C . VAL F 1 187 ? 27.688 55.273 -5.051 1.00 23.39 184 VAL F C 1
ATOM 10082 O O . VAL F 1 187 ? 26.662 55.275 -5.729 1.00 24.05 184 VAL F O 1
ATOM 10086 N N . GLU F 1 188 ? 28.102 54.203 -4.391 1.00 21.84 185 GLU F N 1
ATOM 10087 C CA . GLU F 1 188 ? 27.373 52.952 -4.478 1.00 21.35 185 GLU F CA 1
ATOM 10088 C C . GLU F 1 188 ? 26.980 52.412 -3.106 1.00 20.32 185 GLU F C 1
ATOM 10089 O O . GLU F 1 188 ? 27.727 52.539 -2.137 1.00 20.43 185 GLU F O 1
ATOM 10095 N N . ILE F 1 189 ? 25.792 51.825 -3.026 1.00 18.80 186 ILE F N 1
ATOM 10096 C CA . ILE F 1 189 ? 25.308 51.275 -1.771 1.00 17.24 186 ILE F CA 1
ATOM 10097 C C . ILE F 1 189 ? 25.920 49.910 -1.496 1.00 17.32 186 ILE F C 1
ATOM 10098 O O . ILE F 1 189 ? 25.932 49.025 -2.357 1.00 16.42 186 ILE F O 1
ATOM 10103 N N . VAL F 1 190 ? 26.441 49.747 -0.287 1.00 16.16 187 VAL F N 1
ATOM 10104 C CA . VAL F 1 190 ? 27.049 48.491 0.100 1.00 16.27 187 VAL F CA 1
ATOM 10105 C C . VAL F 1 190 ? 26.115 47.707 1.005 1.00 15.39 187 VAL F C 1
ATOM 10106 O O . VAL F 1 190 ? 26.033 46.484 0.914 1.00 15.61 187 VAL F O 1
ATOM 10110 N N . ALA F 1 191 ? 25.394 48.412 1.865 1.00 15.79 188 ALA F N 1
ATOM 10111 C CA . ALA F 1 191 ? 24.488 47.741 2.779 1.00 15.64 188 ALA F CA 1
ATOM 10112 C C . ALA F 1 191 ? 23.429 48.631 3.407 1.00 15.58 188 ALA F C 1
ATOM 10113 O O . ALA F 1 191 ? 23.635 49.826 3.608 1.00 13.56 188 ALA F O 1
ATOM 10115 N N . TRP F 1 192 ? 22.280 48.025 3.693 1.00 16.34 189 TRP F N 1
ATOM 10116 C CA . TRP F 1 192 ? 21.202 48.711 4.375 1.00 15.58 189 TRP F CA 1
ATOM 10117 C C . TRP F 1 192 ? 21.150 47.988 5.703 1.00 15.85 189 TRP F C 1
ATOM 10118 O O . TRP F 1 192 ? 20.965 46.776 5.746 1.00 17.45 189 TRP F O 1
ATOM 10129 N N . LEU F 1 193 ? 21.317 48.725 6.788 1.00 16.63 190 LEU F N 1
ATOM 10130 C CA . LEU F 1 193 ? 21.312 48.114 8.101 1.00 17.30 190 LEU F CA 1
ATOM 10131 C C . LEU F 1 193 ? 20.122 48.535 8.954 1.00 17.86 190 LEU F C 1
ATOM 10132 O O . LEU F 1 193 ? 19.819 49.722 9.067 1.00 17.87 190 LEU F O 1
ATOM 10137 N N . CYS F 1 194 ? 19.436 47.556 9.535 1.00 16.26 191 CYS F N 1
ATOM 10138 C CA . CYS F 1 194 ? 18.316 47.847 10.422 1.00 16.85 191 CYS F CA 1
ATOM 10139 C C . CYS F 1 194 ? 18.912 47.668 11.807 1.00 17.35 191 CYS F C 1
ATOM 10140 O O . CYS F 1 194 ? 19.651 46.708 12.040 1.00 19.27 191 CYS F O 1
ATOM 10143 N N . LEU F 1 195 ? 18.614 48.580 12.726 1.00 17.30 192 LEU F N 1
ATOM 10144 C CA . LEU F 1 195 ? 19.166 48.467 14.073 1.00 17.95 192 LEU F CA 1
ATOM 10145 C C . LEU F 1 195 ? 18.130 48.696 15.156 1.00 18.03 192 LEU F C 1
ATOM 10146 O O . LEU F 1 195 ? 17.036 49.184 14.888 1.00 19.39 192 LEU F O 1
ATOM 10151 N N . GLY F 1 196 ? 18.487 48.344 16.384 1.00 17.59 193 GLY F N 1
ATOM 10152 C CA . GLY F 1 196 ? 17.578 48.533 17.494 1.00 19.45 193 GLY F CA 1
ATOM 10153 C C . GLY F 1 196 ? 17.863 47.555 18.608 1.00 21.29 193 GLY F C 1
ATOM 10154 O O . GLY F 1 196 ? 18.197 46.403 18.345 1.00 23.25 193 GLY F O 1
ATOM 10155 N N . PHE F 1 197 ? 17.749 48.015 19.851 1.00 22.08 194 PHE F N 1
ATOM 10156 C CA . PHE F 1 197 ? 17.983 47.161 21.006 1.00 23.34 194 PHE F CA 1
ATOM 10157 C C . PHE F 1 197 ? 17.199 45.854 20.889 1.00 24.85 194 PHE F C 1
ATOM 10158 O O . PHE F 1 197 ? 16.214 45.766 20.150 1.00 24.40 194 PHE F O 1
ATOM 10166 N N . VAL F 1 198 ? 17.648 44.842 21.622 1.00 25.23 195 VAL F N 1
ATOM 10167 C CA . VAL F 1 198 ? 16.992 43.545 21.652 1.00 26.14 195 VAL F CA 1
ATOM 10168 C C . VAL F 1 198 ? 17.320 42.882 22.979 1.00 27.59 195 VAL F C 1
ATOM 10169 O O . VAL F 1 198 ? 18.397 43.099 23.543 1.00 28.63 195 VAL F O 1
ATOM 10173 N N . ASP F 1 199 ? 16.386 42.088 23.486 1.00 28.49 196 ASP F N 1
ATOM 10174 C CA . ASP F 1 199 ? 16.608 41.367 24.728 1.00 28.82 196 ASP F CA 1
ATOM 10175 C C . ASP F 1 199 ? 16.542 39.870 24.450 1.00 29.64 196 ASP F C 1
ATOM 10176 O O . ASP F 1 199 ? 16.540 39.058 25.372 1.00 29.76 196 ASP F O 1
ATOM 10181 N N . ARG F 1 200 ? 16.490 39.516 23.169 1.00 30.09 197 ARG F N 1
ATOM 10182 C CA . ARG F 1 200 ? 16.426 38.121 22.747 1.00 31.10 197 ARG F CA 1
ATOM 10183 C C . ARG F 1 200 ? 17.162 37.923 21.431 1.00 29.43 197 ARG F C 1
ATOM 10184 O O . ARG F 1 200 ? 16.992 38.693 20.491 1.00 29.43 197 ARG F O 1
ATOM 10192 N N . LEU F 1 201 ? 17.974 36.877 21.377 1.00 28.45 198 LEU F N 1
ATOM 10193 C CA . LEU F 1 201 ? 18.750 36.542 20.191 1.00 27.88 198 LEU F CA 1
ATOM 10194 C C . LEU F 1 201 ? 18.787 35.031 20.012 1.00 28.64 198 LEU F C 1
ATOM 10195 O O . LEU F 1 201 ? 18.685 34.279 20.981 1.00 28.54 198 LEU F O 1
ATOM 10200 N N . TYR F 1 202 ? 18.928 34.587 18.771 1.00 29.72 199 TYR F N 1
ATOM 10201 C CA . TYR F 1 202 ? 19.018 33.161 18.494 1.00 30.16 199 TYR F CA 1
ATOM 10202 C C . TYR F 1 202 ? 20.431 32.742 18.883 1.00 29.92 199 TYR F C 1
ATOM 10203 O O . TYR F 1 202 ? 21.371 33.515 18.731 1.00 29.87 199 TYR F O 1
ATOM 10212 N N . GLN F 1 203 ? 20.582 31.530 19.402 1.00 30.78 200 GLN F N 1
ATOM 10213 C CA . GLN F 1 203 ? 21.894 31.048 19.808 1.00 31.22 200 GLN F CA 1
ATOM 10214 C C . GLN F 1 203 ? 22.712 30.636 18.591 1.00 29.93 200 GLN F C 1
ATOM 10215 O O . GLN F 1 203 ? 23.934 30.529 18.656 1.00 29.86 200 GLN F O 1
ATOM 10221 N N . GLU F 1 204 ? 22.026 30.398 17.480 1.00 28.97 201 GLU F N 1
ATOM 10222 C CA . GLU F 1 204 ? 22.685 30.001 16.242 1.00 29.24 201 GLU F CA 1
ATOM 10223 C C . GLU F 1 204 ? 22.042 30.778 15.098 1.00 27.03 201 GLU F C 1
ATOM 10224 O O . GLU F 1 204 ? 21.044 31.473 15.297 1.00 26.76 201 GLU F O 1
ATOM 10230 N N . PRO F 1 205 ? 22.601 30.672 13.883 1.00 25.36 202 PRO F N 1
ATOM 10231 C CA . PRO F 1 205 ? 22.010 31.400 12.760 1.00 24.89 202 PRO F CA 1
ATOM 10232 C C . PRO F 1 205 ? 20.541 31.012 12.580 1.00 25.10 202 PRO F C 1
ATOM 10233 O O . PRO F 1 205 ? 20.185 29.835 12.661 1.00 23.79 202 PRO F O 1
ATOM 10237 N N . GLU F 1 206 ? 19.693 32.008 12.348 1.00 25.15 203 GLU F N 1
ATOM 10238 C CA . GLU F 1 206 ? 18.273 31.770 12.162 1.00 24.86 203 GLU F CA 1
ATOM 10239 C C . GLU F 1 206 ? 18.060 30.819 10.987 1.00 24.77 203 GLU F C 1
ATOM 10240 O O . GLU F 1 206 ? 17.305 29.858 11.097 1.00 25.13 203 GLU F O 1
ATOM 10246 N N . LEU F 1 207 ? 18.745 31.068 9.874 1.00 23.94 204 LEU F N 1
ATOM 10247 C CA . LEU F 1 207 ? 18.597 30.222 8.695 1.00 25.10 204 LEU F CA 1
ATOM 10248 C C . LEU F 1 207 ? 18.956 28.753 8.893 1.00 25.82 204 LEU F C 1
ATOM 10249 O O . LEU F 1 207 ? 18.532 27.904 8.115 1.00 26.23 204 LEU F O 1
ATOM 10254 N N . ALA F 1 208 ? 19.739 28.443 9.918 1.00 27.11 205 ALA F N 1
ATOM 10255 C CA . ALA F 1 208 ? 20.103 27.049 10.164 1.00 27.10 205 ALA F CA 1
ATOM 10256 C C . ALA F 1 208 ? 18.994 26.378 10.966 1.00 27.12 205 ALA F C 1
ATOM 10257 O O . ALA F 1 208 ? 18.579 25.260 10.660 1.00 26.79 205 ALA F O 1
ATOM 10259 N N . ALA F 1 209 ? 18.512 27.072 11.992 1.00 27.16 206 ALA F N 1
ATOM 10260 C CA . ALA F 1 209 ? 17.450 26.535 12.833 1.00 28.85 206 ALA F CA 1
ATOM 10261 C C . ALA F 1 209 ? 16.196 26.261 12.015 1.00 29.68 206 ALA F C 1
ATOM 10262 O O . ALA F 1 209 ? 15.369 25.433 12.399 1.00 30.91 206 ALA F O 1
ATOM 10264 N N . LYS F 1 210 ? 16.064 26.942 10.880 1.00 30.08 207 LYS F N 1
ATOM 10265 C CA . LYS F 1 210 ? 14.885 26.782 10.038 1.00 30.86 207 LYS F CA 1
ATOM 10266 C C . LYS F 1 210 ? 15.040 25.862 8.829 1.00 30.86 207 LYS F C 1
ATOM 10267 O O . LYS F 1 210 ? 14.125 25.740 8.018 1.00 31.26 207 LYS F O 1
ATOM 10273 N N . GLY F 1 211 ? 16.191 25.215 8.703 1.00 30.12 208 GLY F N 1
ATOM 10274 C CA . GLY F 1 211 ? 16.381 24.298 7.595 1.00 29.75 208 GLY F CA 1
ATOM 10275 C C . GLY F 1 211 ? 16.724 24.873 6.234 1.00 30.21 208 GLY F C 1
ATOM 10276 O O . GLY F 1 211 ? 16.492 24.224 5.213 1.00 30.92 208 GLY F O 1
ATOM 10277 N N . TRP F 1 212 ? 17.269 26.081 6.183 1.00 29.42 209 TRP F N 1
ATOM 10278 C CA . TRP F 1 212 ? 17.632 26.631 4.888 1.00 28.12 209 TRP F CA 1
ATOM 10279 C C . TRP F 1 212 ? 19.011 26.099 4.552 1.00 27.40 209 TRP F C 1
ATOM 10280 O O . TRP F 1 212 ? 19.214 25.466 3.517 1.00 26.80 209 TRP F O 1
ATOM 10291 N N . ARG F 1 213 ? 19.952 26.333 5.461 1.00 26.26 210 ARG F N 1
ATOM 10292 C CA . ARG F 1 213 ? 21.326 25.894 5.269 1.00 22.87 210 ARG F CA 1
ATOM 10293 C C . ARG F 1 213 ? 21.989 25.695 6.634 1.00 22.19 210 ARG F C 1
ATOM 10294 O O . ARG F 1 213 ? 21.726 26.447 7.575 1.00 22.97 210 ARG F O 1
ATOM 10302 N N . GLN F 1 214 ? 22.840 24.682 6.743 1.00 20.54 211 GLN F N 1
ATOM 10303 C CA . GLN F 1 214 ? 23.528 24.404 7.999 1.00 19.73 211 GLN F CA 1
ATOM 10304 C C . GLN F 1 214 ? 24.967 24.913 7.980 1.00 18.49 211 GLN F C 1
ATOM 10305 O O . GLN F 1 214 ? 25.530 25.172 6.916 1.00 18.50 211 GLN F O 1
ATOM 10311 N N . ARG F 1 215 ? 25.548 25.062 9.165 1.00 17.63 212 ARG F N 1
ATOM 10312 C CA . ARG F 1 215 ? 26.922 25.534 9.313 1.00 16.77 212 ARG F CA 1
ATOM 10313 C C . ARG F 1 215 ? 27.885 24.538 8.666 1.00 15.98 212 ARG F C 1
ATOM 10314 O O . ARG F 1 215 ? 27.938 23.377 9.060 1.00 14.63 212 ARG F O 1
ATOM 10322 N N . LEU F 1 216 ? 28.642 24.991 7.674 1.00 15.71 213 LEU F N 1
ATOM 10323 C CA . LEU F 1 216 ? 29.601 24.117 7.011 1.00 15.53 213 LEU F CA 1
ATOM 10324 C C . LEU F 1 216 ? 30.689 23.730 8.005 1.00 15.10 213 LEU F C 1
ATOM 10325 O O . LEU F 1 216 ? 30.887 24.418 9.004 1.00 17.11 213 LEU F O 1
ATOM 10330 N N . PRO F 1 217 ? 31.394 22.616 7.749 1.00 14.46 214 PRO F N 1
ATOM 10331 C CA . PRO F 1 217 ? 32.481 22.100 8.590 1.00 15.01 214 PRO F CA 1
ATOM 10332 C C . PRO F 1 217 ? 33.751 22.868 8.231 1.00 15.56 214 PRO F C 1
ATOM 10333 O O . PRO F 1 217 ? 34.278 22.699 7.129 1.00 14.81 214 PRO F O 1
ATOM 10337 N N . LEU F 1 218 ? 34.246 23.696 9.150 1.00 16.88 215 LEU F N 1
ATOM 10338 C CA . LEU F 1 218 ? 35.443 24.489 8.874 1.00 15.58 215 LEU F CA 1
ATOM 10339 C C . LEU F 1 218 ? 36.597 23.640 8.361 1.00 14.81 215 LEU F C 1
ATOM 10340 O O . LEU F 1 218 ? 37.229 23.998 7.376 1.00 15.13 215 LEU F O 1
ATOM 10345 N N . GLU F 1 219 ? 36.859 22.508 9.009 1.00 15.83 216 GLU F N 1
ATOM 10346 C CA . GLU F 1 219 ? 37.960 21.646 8.590 1.00 17.97 216 GLU F CA 1
ATOM 10347 C C . GLU F 1 219 ? 37.892 21.289 7.108 1.00 17.62 216 GLU F C 1
ATOM 10348 O O . GLU F 1 219 ? 38.890 20.894 6.517 1.00 17.77 216 GLU F O 1
ATOM 10354 N N . ASP F 1 220 ? 36.712 21.425 6.513 1.00 18.61 217 ASP F N 1
ATOM 10355 C CA . ASP F 1 220 ? 36.530 21.115 5.095 1.00 18.32 217 ASP F CA 1
ATOM 10356 C C . ASP F 1 220 ? 36.883 22.300 4.200 1.00 17.99 217 ASP F C 1
ATOM 10357 O O . ASP F 1 220 ? 37.101 22.141 3.001 1.00 17.60 217 ASP F O 1
ATOM 10362 N N . LEU F 1 221 ? 36.953 23.486 4.791 1.00 17.89 218 LEU F N 1
ATOM 10363 C CA . LEU F 1 221 ? 37.238 24.694 4.031 1.00 18.36 218 LEU F CA 1
ATOM 10364 C C . LEU F 1 221 ? 38.674 25.202 4.125 1.00 19.11 218 LEU F C 1
ATOM 10365 O O . LEU F 1 221 ? 39.001 26.240 3.545 1.00 21.27 218 LEU F O 1
ATOM 10370 N N . VAL F 1 222 ? 39.534 24.475 4.836 1.00 19.86 219 VAL F N 1
ATOM 10371 C CA . VAL F 1 222 ? 40.936 24.889 4.994 1.00 17.39 219 VAL F CA 1
ATOM 10372 C C . VAL F 1 222 ? 41.900 24.061 4.153 1.00 17.43 219 VAL F C 1
ATOM 10373 O O . VAL F 1 222 ? 41.826 22.837 4.139 1.00 19.00 219 VAL F O 1
ATOM 10377 N N . PHE F 1 223 ? 42.805 24.736 3.456 1.00 17.53 220 PHE F N 1
ATOM 10378 C CA . PHE F 1 223 ? 43.781 24.060 2.613 1.00 19.37 220 PHE F CA 1
ATOM 10379 C C . PHE F 1 223 ? 45.224 24.413 3.001 1.00 20.72 220 PHE F C 1
ATOM 10380 O O . PHE F 1 223 ? 45.479 25.474 3.583 1.00 20.36 220 PHE F O 1
ATOM 10388 N N . GLU F 1 224 ? 46.158 23.524 2.659 1.00 20.23 221 GLU F N 1
ATOM 10389 C CA . GLU F 1 224 ? 47.579 23.710 2.957 1.00 20.06 221 GLU F CA 1
ATOM 10390 C C . GLU F 1 224 ? 48.409 23.974 1.700 1.00 20.58 221 GLU F C 1
ATOM 10391 O O . GLU F 1 224 ? 48.596 23.082 0.876 1.00 18.97 221 GLU F O 1
ATOM 10397 N N . GLU F 1 225 ? 48.899 25.206 1.573 1.00 21.50 222 GLU F N 1
ATOM 10398 C CA . GLU F 1 225 ? 49.738 25.632 0.454 1.00 23.93 222 GLU F CA 1
ATOM 10399 C C . GLU F 1 225 ? 49.066 25.626 -0.908 1.00 23.91 222 GLU F C 1
ATOM 10400 O O . GLU F 1 225 ? 49.349 26.489 -1.737 1.00 25.60 222 GLU F O 1
ATOM 10406 N N . GLY F 1 226 ? 48.197 24.649 -1.148 1.00 22.99 223 GLY F N 1
ATOM 10407 C CA . GLY F 1 226 ? 47.526 24.567 -2.433 1.00 23.01 223 GLY F CA 1
ATOM 10408 C C . GLY F 1 226 ? 46.035 24.286 -2.361 1.00 21.96 223 GLY F C 1
ATOM 10409 O O . GLY F 1 226 ? 45.555 23.640 -1.434 1.00 20.95 223 GLY F O 1
ATOM 10410 N N . TRP F 1 227 ? 45.299 24.776 -3.351 1.00 21.95 224 TRP F N 1
ATOM 10411 C CA . TRP F 1 227 ? 43.856 24.578 -3.405 1.00 22.35 224 TRP F CA 1
ATOM 10412 C C . TRP F 1 227 ? 43.517 23.102 -3.548 1.00 24.43 224 TRP F C 1
ATOM 10413 O O . TRP F 1 227 ? 44.118 22.391 -4.362 1.00 25.34 224 TRP F O 1
ATOM 10424 N N . GLY F 1 228 ? 42.560 22.648 -2.744 1.00 24.88 225 GLY F N 1
ATOM 10425 C CA . GLY F 1 228 ? 42.138 21.264 -2.788 1.00 26.69 225 GLY F CA 1
ATOM 10426 C C . GLY F 1 228 ? 42.977 20.350 -1.917 1.00 28.70 225 GLY F C 1
ATOM 10427 O O . GLY F 1 228 ? 42.532 19.257 -1.554 1.00 29.72 225 GLY F O 1
ATOM 10428 N N . VAL F 1 229 ? 44.184 20.797 -1.576 1.00 28.55 226 VAL F N 1
ATOM 10429 C CA . VAL F 1 229 ? 45.098 20.010 -0.751 1.00 30.14 226 VAL F CA 1
ATOM 10430 C C . VAL F 1 229 ? 44.849 20.204 0.745 1.00 31.14 226 VAL F C 1
ATOM 10431 O O . VAL F 1 229 ? 44.862 21.327 1.244 1.00 31.83 226 VAL F O 1
ATOM 10435 N N . ARG F 1 230 ? 44.632 19.103 1.458 1.00 32.47 227 ARG F N 1
ATOM 10436 C CA . ARG F 1 230 ? 44.362 19.152 2.891 1.00 34.33 227 ARG F CA 1
ATOM 10437 C C . ARG F 1 230 ? 45.575 19.363 3.776 1.00 35.49 227 ARG F C 1
ATOM 10438 O O . ARG F 1 230 ? 45.421 20.048 4.812 1.00 35.61 227 ARG F O 1
ATOM 10447 N N . LEU G 1 12 ? 81.921 44.097 67.965 1.00 42.11 9 LEU G N 1
ATOM 10448 C CA . LEU G 1 12 ? 81.041 42.917 68.197 1.00 42.71 9 LEU G CA 1
ATOM 10449 C C . LEU G 1 12 ? 80.936 42.503 69.666 1.00 42.83 9 LEU G C 1
ATOM 10450 O O . LEU G 1 12 ? 81.914 42.545 70.412 1.00 43.47 9 LEU G O 1
ATOM 10455 N N . THR G 1 13 ? 79.731 42.102 70.062 1.00 42.74 10 THR G N 1
ATOM 10456 C CA . THR G 1 13 ? 79.439 41.688 71.430 1.00 42.78 10 THR G CA 1
ATOM 10457 C C . THR G 1 13 ? 79.339 40.165 71.552 1.00 42.75 10 THR G C 1
ATOM 10458 O O . THR G 1 13 ? 79.130 39.463 70.563 1.00 42.88 10 THR G O 1
ATOM 10462 N N . ALA G 1 14 ? 79.485 39.659 72.772 1.00 42.61 11 ALA G N 1
ATOM 10463 C CA . ALA G 1 14 ? 79.429 38.222 73.020 1.00 42.00 11 ALA G CA 1
ATOM 10464 C C . ALA G 1 14 ? 78.059 37.619 72.727 1.00 41.07 11 ALA G C 1
ATOM 10465 O O . ALA G 1 14 ? 77.029 38.219 73.029 1.00 40.68 11 ALA G O 1
ATOM 10467 N N . ALA G 1 15 ? 78.059 36.418 72.152 1.00 40.47 12 ALA G N 1
ATOM 10468 C CA . ALA G 1 15 ? 76.820 35.722 71.808 1.00 39.67 12 ALA G CA 1
ATOM 10469 C C . ALA G 1 15 ? 76.892 34.201 71.987 1.00 38.94 12 ALA G C 1
ATOM 10470 O O . ALA G 1 15 ? 77.965 33.589 71.906 1.00 38.18 12 ALA G O 1
ATOM 10472 N N . GLY G 1 16 ? 75.730 33.601 72.226 1.00 38.06 13 GLY G N 1
ATOM 10473 C CA . GLY G 1 16 ? 75.649 32.164 72.410 1.00 36.44 13 GLY G CA 1
ATOM 10474 C C . GLY G 1 16 ? 74.277 31.619 72.044 1.00 35.07 13 GLY G C 1
ATOM 10475 O O . GLY G 1 16 ? 73.420 32.345 71.528 1.00 33.89 13 GLY G O 1
ATOM 10476 N N . ALA G 1 17 ? 74.069 30.332 72.305 1.00 32.66 14 ALA G N 1
ATOM 10477 C CA . ALA G 1 17 ? 72.797 29.693 72.012 1.00 30.56 14 ALA G CA 1
ATOM 10478 C C . ALA G 1 17 ? 71.693 30.290 72.886 1.00 30.20 14 ALA G C 1
ATOM 10479 O O . ALA G 1 17 ? 71.937 30.688 74.024 1.00 30.32 14 ALA G O 1
ATOM 10481 N N . PHE G 1 18 ? 70.482 30.363 72.344 1.00 28.44 15 PHE G N 1
ATOM 10482 C CA . PHE G 1 18 ? 69.341 30.883 73.088 1.00 28.37 15 PHE G CA 1
ATOM 10483 C C . PHE G 1 18 ? 69.061 29.963 74.279 1.00 29.00 15 PHE G C 1
ATOM 10484 O O . PHE G 1 18 ? 69.618 28.869 74.370 1.00 27.19 15 PHE G O 1
ATOM 10492 N N . SER G 1 19 ? 68.196 30.402 75.190 1.00 30.54 16 SER G N 1
ATOM 10493 C CA . SER G 1 19 ? 67.846 29.575 76.344 1.00 31.94 16 SER G CA 1
ATOM 10494 C C . SER G 1 19 ? 66.955 28.446 75.831 1.00 32.93 16 SER G C 1
ATOM 10495 O O . SER G 1 19 ? 66.482 28.490 74.694 1.00 32.39 16 SER G O 1
ATOM 10498 N N . SER G 1 20 ? 66.719 27.440 76.665 1.00 33.85 17 SER G N 1
ATOM 10499 C CA . SER G 1 20 ? 65.895 26.306 76.262 1.00 33.66 17 SER G CA 1
ATOM 10500 C C . SER G 1 20 ? 64.483 26.725 75.867 1.00 34.09 17 SER G C 1
ATOM 10501 O O . SER G 1 20 ? 63.914 26.180 74.918 1.00 34.39 17 SER G O 1
ATOM 10504 N N . ASP G 1 21 ? 63.913 27.682 76.594 1.00 33.94 18 ASP G N 1
ATOM 10505 C CA . ASP G 1 21 ? 62.569 28.152 76.276 1.00 34.61 18 ASP G CA 1
ATOM 10506 C C . ASP G 1 21 ? 62.590 28.957 74.979 1.00 34.05 18 ASP G C 1
ATOM 10507 O O . ASP G 1 21 ? 61.670 28.862 74.169 1.00 33.63 18 ASP G O 1
ATOM 10512 N N . GLU G 1 22 ? 63.639 29.755 74.793 1.00 32.49 19 GLU G N 1
ATOM 10513 C CA . GLU G 1 22 ? 63.766 30.568 73.589 1.00 32.68 19 GLU G CA 1
ATOM 10514 C C . GLU G 1 22 ? 63.930 29.647 72.379 1.00 32.82 19 GLU G C 1
ATOM 10515 O O . GLU G 1 22 ? 63.245 29.794 71.366 1.00 32.27 19 GLU G O 1
ATOM 10521 N N . ARG G 1 23 ? 64.847 28.694 72.503 1.00 32.92 20 ARG G N 1
ATOM 10522 C CA . ARG G 1 23 ? 65.127 27.740 71.437 1.00 33.74 20 ARG G CA 1
ATOM 10523 C C . ARG G 1 23 ? 63.856 26.977 71.056 1.00 33.36 20 ARG G C 1
ATOM 10524 O O . ARG G 1 23 ? 63.652 26.632 69.893 1.00 33.67 20 ARG G O 1
ATOM 10532 N N . ALA G 1 24 ? 62.995 26.736 72.039 1.00 31.77 21 ALA G N 1
ATOM 10533 C CA . ALA G 1 24 ? 61.753 26.007 71.810 1.00 29.73 21 ALA G CA 1
ATOM 10534 C C . ALA G 1 24 ? 60.700 26.830 71.078 1.00 28.65 21 ALA G C 1
ATOM 10535 O O . ALA G 1 24 ? 59.933 26.297 70.277 1.00 28.57 21 ALA G O 1
ATOM 10537 N N . ALA G 1 25 ? 60.656 28.127 71.362 1.00 27.92 22 ALA G N 1
ATOM 10538 C CA . ALA G 1 25 ? 59.683 29.005 70.730 1.00 26.10 22 ALA G CA 1
ATOM 10539 C C . ALA G 1 25 ? 60.086 29.327 69.295 1.00 25.18 22 ALA G C 1
ATOM 10540 O O . ALA G 1 25 ? 59.237 29.558 68.438 1.00 25.50 22 ALA G O 1
ATOM 10542 N N . VAL G 1 26 ? 61.386 29.349 69.035 1.00 24.52 23 VAL G N 1
ATOM 10543 C CA . VAL G 1 26 ? 61.876 29.631 67.694 1.00 24.35 23 VAL G CA 1
ATOM 10544 C C . VAL G 1 26 ? 61.446 28.506 66.749 1.00 24.60 23 VAL G C 1
ATOM 10545 O O . VAL G 1 26 ? 60.940 28.760 65.649 1.00 23.75 23 VAL G O 1
ATOM 10549 N N . TYR G 1 27 ? 61.649 27.266 67.189 1.00 23.52 24 TYR G N 1
ATOM 10550 C CA . TYR G 1 27 ? 61.263 26.098 66.406 1.00 23.52 24 TYR G CA 1
ATOM 10551 C C . TYR G 1 27 ? 59.740 25.978 66.317 1.00 24.44 24 TYR G C 1
ATOM 10552 O O . TYR G 1 27 ? 59.210 25.490 65.320 1.00 25.99 24 TYR G O 1
ATOM 10561 N N . ARG G 1 28 ? 59.030 26.421 67.352 1.00 23.10 25 ARG G N 1
ATOM 10562 C CA . ARG G 1 28 ? 57.576 26.324 67.334 1.00 22.41 25 ARG G CA 1
ATOM 10563 C C . ARG G 1 28 ? 56.982 27.160 66.202 1.00 22.22 25 ARG G C 1
ATOM 10564 O O . ARG G 1 28 ? 55.971 26.787 65.606 1.00 22.35 25 ARG G O 1
ATOM 10572 N N . ALA G 1 29 ? 57.603 28.299 65.920 1.00 21.51 26 ALA G N 1
ATOM 10573 C CA . ALA G 1 29 ? 57.139 29.174 64.850 1.00 19.66 26 ALA G CA 1
ATOM 10574 C C . ALA G 1 29 ? 57.436 28.502 63.510 1.00 19.81 26 ALA G C 1
ATOM 10575 O O . ALA G 1 29 ? 56.590 28.458 62.616 1.00 18.10 26 ALA G O 1
ATOM 10577 N N . ILE G 1 30 ? 58.650 27.982 63.385 1.00 18.65 27 ILE G N 1
ATOM 10578 C CA . ILE G 1 30 ? 59.070 27.316 62.167 1.00 19.82 27 ILE G CA 1
ATOM 10579 C C . ILE G 1 30 ? 58.221 26.078 61.907 1.00 20.54 27 ILE G C 1
ATOM 10580 O O . ILE G 1 30 ? 57.936 25.748 60.755 1.00 20.18 27 ILE G O 1
ATOM 10585 N N . GLU G 1 31 ? 57.801 25.407 62.977 1.00 21.45 28 GLU G N 1
ATOM 10586 C CA . GLU G 1 31 ? 57.016 24.183 62.841 1.00 22.11 28 GLU G CA 1
ATOM 10587 C C . GLU G 1 31 ? 55.495 24.327 62.830 1.00 22.56 28 GLU G C 1
ATOM 10588 O O . GLU G 1 31 ? 54.794 23.352 62.547 1.00 23.80 28 GLU G O 1
ATOM 10594 N N . THR G 1 32 ? 54.973 25.517 63.117 1.00 21.47 29 THR G N 1
ATOM 10595 C CA . THR G 1 32 ? 53.518 25.696 63.107 1.00 21.04 29 THR G CA 1
ATOM 10596 C C . THR G 1 32 ? 52.978 26.680 62.067 1.00 21.66 29 THR G C 1
ATOM 10597 O O . THR G 1 32 ? 51.770 26.714 61.811 1.00 22.24 29 THR G O 1
ATOM 10601 N N . ARG G 1 33 ? 53.845 27.480 61.455 1.00 22.04 30 ARG G N 1
ATOM 10602 C CA . ARG G 1 33 ? 53.336 28.417 60.465 1.00 23.29 30 ARG G CA 1
ATOM 10603 C C . ARG G 1 33 ? 52.754 27.650 59.283 1.00 23.59 30 ARG G C 1
ATOM 10604 O O . ARG G 1 33 ? 53.235 26.573 58.911 1.00 22.93 30 ARG G O 1
ATOM 10612 N N . ARG G 1 34 ? 51.703 28.211 58.700 1.00 22.84 31 ARG G N 1
ATOM 10613 C CA . ARG G 1 34 ? 51.029 27.576 57.580 1.00 22.42 31 ARG G CA 1
ATOM 10614 C C . ARG G 1 34 ? 50.786 28.574 56.466 1.00 20.91 31 ARG G C 1
ATOM 10615 O O . ARG G 1 34 ? 50.790 29.783 56.691 1.00 21.99 31 ARG G O 1
ATOM 10623 N N . ASP G 1 35 ? 50.586 28.060 55.260 1.00 18.79 32 ASP G N 1
ATOM 10624 C CA . ASP G 1 35 ? 50.266 28.907 54.126 1.00 18.87 32 ASP G CA 1
ATOM 10625 C C . ASP G 1 35 ? 48.750 29.020 54.276 1.00 17.91 32 ASP G C 1
ATOM 10626 O O . ASP G 1 35 ? 48.037 28.024 54.134 1.00 18.21 32 ASP G O 1
ATOM 10631 N N . VAL G 1 36 ? 48.260 30.216 54.579 1.00 16.93 33 VAL G N 1
ATOM 10632 C CA . VAL G 1 36 ? 46.830 30.413 54.782 1.00 17.92 33 VAL G CA 1
ATOM 10633 C C . VAL G 1 36 ? 46.101 30.941 53.550 1.00 19.28 33 VAL G C 1
ATOM 10634 O O . VAL G 1 36 ? 46.607 31.821 52.851 1.00 18.98 33 VAL G O 1
ATOM 10638 N N . ARG G 1 37 ? 44.914 30.395 53.287 1.00 20.00 34 ARG G N 1
ATOM 10639 C CA . ARG G 1 37 ? 44.100 30.837 52.157 1.00 21.03 34 ARG G CA 1
ATOM 10640 C C . ARG G 1 37 ? 42.654 31.113 52.545 1.00 21.28 34 ARG G C 1
ATOM 10641 O O . ARG G 1 37 ? 42.075 32.110 52.122 1.00 20.01 34 ARG G O 1
ATOM 10649 N N . ASP G 1 38 ? 42.087 30.235 53.368 1.00 23.19 35 ASP G N 1
ATOM 10650 C CA . ASP G 1 38 ? 40.677 30.326 53.728 1.00 25.79 35 ASP G CA 1
ATOM 10651 C C . ASP G 1 38 ? 40.269 30.606 55.170 1.00 25.25 35 ASP G C 1
ATOM 10652 O O . ASP G 1 38 ? 39.082 30.718 55.454 1.00 24.51 35 ASP G O 1
ATOM 10657 N N . GLU G 1 39 ? 41.222 30.721 56.086 1.00 26.58 36 GLU G N 1
ATOM 10658 C CA . GLU G 1 39 ? 40.862 30.971 57.482 1.00 27.40 36 GLU G CA 1
ATOM 10659 C C . GLU G 1 39 ? 40.996 32.421 57.949 1.00 27.62 36 GLU G C 1
ATOM 10660 O O . GLU G 1 39 ? 40.849 32.707 59.140 1.00 26.90 36 GLU G O 1
ATOM 10666 N N . PHE G 1 40 ? 41.265 33.330 57.016 1.00 28.55 37 PHE G N 1
ATOM 10667 C CA . PHE G 1 40 ? 41.433 34.746 57.335 1.00 29.15 37 PHE G CA 1
ATOM 10668 C C . PHE G 1 40 ? 40.238 35.383 58.043 1.00 30.88 37 PHE G C 1
ATOM 10669 O O . PHE G 1 40 ? 39.103 35.311 57.556 1.00 31.29 37 PHE G O 1
ATOM 10677 N N . LEU G 1 41 ? 40.503 36.013 59.187 1.00 31.23 38 LEU G N 1
ATOM 10678 C CA . LEU G 1 41 ? 39.464 36.698 59.941 1.00 31.53 38 LEU G CA 1
ATOM 10679 C C . LEU G 1 41 ? 39.333 38.088 59.315 1.00 32.85 38 LEU G C 1
ATOM 10680 O O . LEU G 1 41 ? 40.275 38.591 58.701 1.00 32.69 38 LEU G O 1
ATOM 10685 N N . PRO G 1 42 ? 38.158 38.722 59.450 1.00 33.08 39 PRO G N 1
ATOM 10686 C CA . PRO G 1 42 ? 37.916 40.054 58.886 1.00 34.14 39 PRO G CA 1
ATOM 10687 C C . PRO G 1 42 ? 38.486 41.265 59.641 1.00 34.51 39 PRO G C 1
ATOM 10688 O O . PRO G 1 42 ? 38.664 42.337 59.053 1.00 33.39 39 PRO G O 1
ATOM 10692 N N . GLU G 1 43 ? 38.777 41.099 60.933 1.00 35.43 40 GLU G N 1
ATOM 10693 C CA . GLU G 1 43 ? 39.310 42.197 61.731 1.00 36.33 40 GLU G CA 1
ATOM 10694 C C . GLU G 1 43 ? 40.610 42.713 61.131 1.00 35.97 40 GLU G C 1
ATOM 10695 O O . GLU G 1 43 ? 41.532 41.941 60.870 1.00 36.51 40 GLU G O 1
ATOM 10701 N N . PRO G 1 44 ? 40.685 44.037 60.885 1.00 35.88 41 PRO G N 1
ATOM 10702 C CA . PRO G 1 44 ? 41.873 44.681 60.316 1.00 35.51 41 PRO G CA 1
ATOM 10703 C C . PRO G 1 44 ? 43.063 44.623 61.288 1.00 34.33 41 PRO G C 1
ATOM 10704 O O . PRO G 1 44 ? 42.881 44.618 62.509 1.00 34.22 41 PRO G O 1
ATOM 10708 N N . LEU G 1 45 ? 44.278 44.577 60.743 1.00 33.15 42 LEU G N 1
ATOM 10709 C CA . LEU G 1 45 ? 45.489 44.542 61.550 1.00 31.36 42 LEU G CA 1
ATOM 10710 C C . LEU G 1 45 ? 45.861 45.974 61.904 1.00 30.70 42 LEU G C 1
ATOM 10711 O O . LEU G 1 45 ? 45.678 46.881 61.088 1.00 29.95 42 LEU G O 1
ATOM 10716 N N . SER G 1 46 ? 46.380 46.180 63.111 1.00 29.28 43 SER G N 1
ATOM 10717 C CA . SER G 1 46 ? 46.750 47.522 63.536 1.00 29.84 43 SER G CA 1
ATOM 10718 C C . SER G 1 46 ? 48.060 47.940 62.881 1.00 30.94 43 SER G C 1
ATOM 10719 O O . SER G 1 46 ? 48.930 47.107 62.623 1.00 31.34 43 SER G O 1
ATOM 10722 N N . GLU G 1 47 ? 48.188 49.237 62.614 1.00 31.53 44 GLU G N 1
ATOM 10723 C CA . GLU G 1 47 ? 49.378 49.798 61.987 1.00 30.72 44 GLU G CA 1
ATOM 10724 C C . GLU G 1 47 ? 50.659 49.442 62.739 1.00 30.51 44 GLU G C 1
ATOM 10725 O O . GLU G 1 47 ? 51.730 49.367 62.140 1.00 28.27 44 GLU G O 1
ATOM 10731 N N . GLU G 1 48 ? 50.543 49.228 64.050 1.00 31.76 45 GLU G N 1
ATOM 10732 C CA . GLU G 1 48 ? 51.696 48.875 64.881 1.00 31.49 45 GLU G CA 1
ATOM 10733 C C . GLU G 1 48 ? 52.150 47.448 64.605 1.00 30.87 45 GLU G C 1
ATOM 10734 O O . GLU G 1 48 ? 53.345 47.169 64.524 1.00 30.91 45 GLU G O 1
ATOM 10740 N N . LEU G 1 49 ? 51.185 46.544 64.473 1.00 31.49 46 LEU G N 1
ATOM 10741 C CA . LEU G 1 49 ? 51.474 45.143 64.191 1.00 30.09 46 LEU G CA 1
ATOM 10742 C C . LEU G 1 49 ? 52.033 45.020 62.775 1.00 29.29 46 LEU G C 1
ATOM 10743 O O . LEU G 1 49 ? 52.927 44.215 62.523 1.00 29.39 46 LEU G O 1
ATOM 10748 N N . ILE G 1 50 ? 51.503 45.825 61.856 1.00 27.74 47 ILE G N 1
ATOM 10749 C CA . ILE G 1 50 ? 51.961 45.815 60.471 1.00 26.51 47 ILE G CA 1
ATOM 10750 C C . ILE G 1 50 ? 53.415 46.270 60.444 1.00 26.50 47 ILE G C 1
ATOM 10751 O O . ILE G 1 50 ? 54.234 45.744 59.689 1.00 27.00 47 ILE G O 1
ATOM 10756 N N . ALA G 1 51 ? 53.731 47.248 61.284 1.00 25.64 48 ALA G N 1
ATOM 10757 C CA . ALA G 1 51 ? 55.090 47.771 61.366 1.00 24.46 48 ALA G CA 1
ATOM 10758 C C . ALA G 1 51 ? 56.040 46.689 61.876 1.00 23.09 48 ALA G C 1
ATOM 10759 O O . ALA G 1 51 ? 57.151 46.546 61.382 1.00 23.18 48 ALA G O 1
ATOM 10761 N N . ARG G 1 52 ? 55.591 45.923 62.861 1.00 23.24 49 ARG G N 1
ATOM 10762 C CA . ARG G 1 52 ? 56.410 44.861 63.422 1.00 23.30 49 ARG G CA 1
ATOM 10763 C C . ARG G 1 52 ? 56.660 43.753 62.412 1.00 23.67 49 ARG G C 1
ATOM 10764 O O . ARG G 1 52 ? 57.740 43.160 62.383 1.00 23.67 49 ARG G O 1
ATOM 10772 N N . LEU G 1 53 ? 55.666 43.469 61.578 1.00 24.47 50 LEU G N 1
ATOM 10773 C CA . LEU G 1 53 ? 55.829 42.426 60.574 1.00 23.02 50 LEU G CA 1
ATOM 10774 C C . LEU G 1 53 ? 56.800 42.908 59.497 1.00 22.78 50 LEU G C 1
ATOM 10775 O O . LEU G 1 53 ? 57.630 42.140 59.016 1.00 23.65 50 LEU G O 1
ATOM 10780 N N . LEU G 1 54 ? 56.710 44.185 59.133 1.00 20.73 51 LEU G N 1
ATOM 10781 C CA . LEU G 1 54 ? 57.602 44.739 58.122 1.00 20.10 51 LEU G CA 1
ATOM 10782 C C . LEU G 1 54 ? 59.018 44.892 58.682 1.00 19.52 51 LEU G C 1
ATOM 10783 O O . LEU G 1 54 ? 60.005 44.660 57.978 1.00 17.52 51 LEU G O 1
ATOM 10788 N N . GLY G 1 55 ? 59.108 45.285 59.950 1.00 17.71 52 GLY G N 1
ATOM 10789 C CA . GLY G 1 55 ? 60.403 45.439 60.580 1.00 17.33 52 GLY G CA 1
ATOM 10790 C C . GLY G 1 55 ? 61.114 44.099 60.597 1.00 16.31 52 GLY G C 1
ATOM 10791 O O . GLY G 1 55 ? 62.330 44.016 60.468 1.00 16.59 52 GLY G O 1
ATOM 10792 N N . ALA G 1 56 ? 60.341 43.037 60.756 1.00 16.51 53 ALA G N 1
ATOM 10793 C CA . ALA G 1 56 ? 60.899 41.697 60.763 1.00 14.31 53 ALA G CA 1
ATOM 10794 C C . ALA G 1 56 ? 61.510 41.425 59.395 1.00 13.44 53 ALA G C 1
ATOM 10795 O O . ALA G 1 56 ? 62.629 40.919 59.302 1.00 14.35 53 ALA G O 1
ATOM 10797 N N . ALA G 1 57 ? 60.782 41.772 58.336 1.00 10.82 54 ALA G N 1
ATOM 10798 C CA . ALA G 1 57 ? 61.266 41.558 56.975 1.00 12.58 54 ALA G CA 1
ATOM 10799 C C . ALA G 1 57 ? 62.524 42.371 56.687 1.00 14.02 54 ALA G C 1
ATOM 10800 O O . ALA G 1 57 ? 63.444 41.896 56.014 1.00 13.25 54 ALA G O 1
ATOM 10802 N N . HIS G 1 58 ? 62.559 43.595 57.200 1.00 14.64 55 HIS G N 1
ATOM 10803 C CA . HIS G 1 58 ? 63.697 44.479 56.988 1.00 16.88 55 HIS G CA 1
ATOM 10804 C C . HIS G 1 58 ? 64.958 43.971 57.709 1.00 18.04 55 HIS G C 1
ATOM 10805 O O . HIS G 1 58 ? 66.070 44.338 57.347 1.00 18.16 55 HIS G O 1
ATOM 10812 N N . GLN G 1 59 ? 64.780 43.122 58.720 1.00 19.68 56 GLN G N 1
ATOM 10813 C CA . GLN G 1 59 ? 65.915 42.566 59.472 1.00 21.83 56 GLN G CA 1
ATOM 10814 C C . GLN G 1 59 ? 66.534 41.391 58.721 1.00 21.00 56 GLN G C 1
ATOM 10815 O O . GLN G 1 59 ? 67.448 40.741 59.219 1.00 21.82 56 GLN G O 1
ATOM 10821 N N . ALA G 1 60 ? 66.021 41.106 57.530 1.00 20.39 57 ALA G N 1
ATOM 10822 C CA . ALA G 1 60 ? 66.527 39.991 56.747 1.00 18.75 57 ALA G CA 1
ATOM 10823 C C . ALA G 1 60 ? 67.882 40.300 56.138 1.00 18.68 57 ALA G C 1
ATOM 10824 O O . ALA G 1 60 ? 68.271 41.461 56.018 1.00 18.82 57 ALA G O 1
ATOM 10826 N N . PRO G 1 61 ? 68.631 39.256 55.756 1.00 18.26 58 PRO G N 1
ATOM 10827 C CA . PRO G 1 61 ? 69.948 39.445 55.150 1.00 17.82 58 PRO G CA 1
ATOM 10828 C C . PRO G 1 61 ? 69.733 39.771 53.674 1.00 16.08 58 PRO G C 1
ATOM 10829 O O . PRO G 1 61 ? 68.647 39.566 53.153 1.00 14.60 58 PRO G O 1
ATOM 10833 N N . SER G 1 62 ? 70.753 40.295 53.010 1.00 16.20 59 SER G N 1
ATOM 10834 C CA . SER G 1 62 ? 70.645 40.602 51.594 1.00 16.30 59 SER G CA 1
ATOM 10835 C C . SER G 1 62 ? 72.029 40.702 50.976 1.00 16.69 59 SER G C 1
ATOM 10836 O O . SER G 1 62 ? 72.954 41.260 51.567 1.00 18.01 59 SER G O 1
ATOM 10839 N N . VAL G 1 63 ? 72.166 40.131 49.786 1.00 17.63 60 VAL G N 1
ATOM 10840 C CA . VAL G 1 63 ? 73.431 40.136 49.080 1.00 19.32 60 VAL G CA 1
ATOM 10841 C C . VAL G 1 63 ? 74.004 41.553 49.024 1.00 19.69 60 VAL G C 1
ATOM 10842 O O . VAL G 1 63 ? 73.352 42.480 48.546 1.00 18.76 60 VAL G O 1
ATOM 10846 N N . GLY G 1 64 ? 75.222 41.715 49.532 1.00 19.23 61 GLY G N 1
ATOM 10847 C CA . GLY G 1 64 ? 75.859 43.022 49.529 1.00 19.01 61 GLY G CA 1
ATOM 10848 C C . GLY G 1 64 ? 75.075 44.053 50.322 1.00 20.99 61 GLY G C 1
ATOM 10849 O O . GLY G 1 64 ? 75.173 45.259 50.063 1.00 19.62 61 GLY G O 1
ATOM 10850 N N . PHE G 1 65 ? 74.298 43.576 51.296 1.00 20.42 62 PHE G N 1
ATOM 10851 C CA . PHE G 1 65 ? 73.473 44.439 52.137 1.00 19.15 62 PHE G CA 1
ATOM 10852 C C . PHE G 1 65 ? 72.663 45.379 51.249 1.00 19.58 62 PHE G C 1
ATOM 10853 O O . PHE G 1 65 ? 72.403 46.538 51.592 1.00 18.12 62 PHE G O 1
ATOM 10861 N N . MET G 1 66 ? 72.265 44.833 50.107 1.00 18.49 63 MET G N 1
ATOM 10862 C CA . MET G 1 66 ? 71.495 45.530 49.089 1.00 20.20 63 MET G CA 1
ATOM 10863 C C . MET G 1 66 ? 70.142 46.030 49.595 1.00 19.69 63 MET G C 1
ATOM 10864 O O . MET G 1 66 ? 69.745 47.160 49.299 1.00 18.37 63 MET G O 1
ATOM 10869 N N . GLN G 1 67 ? 69.439 45.189 50.354 1.00 18.04 64 GLN G N 1
ATOM 10870 C CA . GLN G 1 67 ? 68.120 45.547 50.867 1.00 17.16 64 GLN G CA 1
ATOM 10871 C C . GLN G 1 67 ? 67.256 45.953 49.660 1.00 18.21 64 GLN G C 1
ATOM 10872 O O . GLN G 1 67 ? 66.717 47.061 49.610 1.00 17.53 64 GLN G O 1
ATOM 10878 N N . PRO G 1 68 ? 67.093 45.037 48.685 1.00 17.26 65 PRO G N 1
ATOM 10879 C CA . PRO G 1 68 ? 66.324 45.239 47.453 1.00 16.28 65 PRO G CA 1
ATOM 10880 C C . PRO G 1 68 ? 64.805 45.212 47.560 1.00 17.35 65 PRO G C 1
ATOM 10881 O O . PRO G 1 68 ? 64.111 45.303 46.547 1.00 18.94 65 PRO G O 1
ATOM 10885 N N . TRP G 1 69 ? 64.278 45.100 48.768 1.00 16.19 66 TRP G N 1
ATOM 10886 C CA . TRP G 1 69 ? 62.837 45.016 48.916 1.00 18.53 66 TRP G CA 1
ATOM 10887 C C . TRP G 1 69 ? 62.018 46.297 49.057 1.00 19.12 66 TRP G C 1
ATOM 10888 O O . TRP G 1 69 ? 62.529 47.357 49.418 1.00 18.19 66 TRP G O 1
ATOM 10899 N N . ASN G 1 70 ? 60.730 46.157 48.748 1.00 19.29 67 ASN G N 1
ATOM 10900 C CA . ASN G 1 70 ? 59.731 47.210 48.862 1.00 21.29 67 ASN G CA 1
ATOM 10901 C C . ASN G 1 70 ? 58.442 46.515 49.254 1.00 22.18 67 ASN G C 1
ATOM 10902 O O . ASN G 1 70 ? 58.247 45.341 48.930 1.00 22.08 67 ASN G O 1
ATOM 10907 N N . PHE G 1 71 ? 57.564 47.236 49.944 1.00 23.99 68 PHE G N 1
ATOM 10908 C CA . PHE G 1 71 ? 56.296 46.670 50.410 1.00 24.80 68 PHE G CA 1
ATOM 10909 C C . PHE G 1 71 ? 55.075 47.504 49.998 1.00 25.75 68 PHE G C 1
ATOM 10910 O O . PHE G 1 71 ? 54.870 48.614 50.500 1.00 26.04 68 PHE G O 1
ATOM 10918 N N . VAL G 1 72 ? 54.266 46.960 49.092 1.00 25.40 69 VAL G N 1
ATOM 10919 C CA . VAL G 1 72 ? 53.062 47.636 48.625 1.00 24.49 69 VAL G CA 1
ATOM 10920 C C . VAL G 1 72 ? 51.873 47.081 49.400 1.00 24.91 69 VAL G C 1
ATOM 10921 O O . VAL G 1 72 ? 51.377 45.998 49.096 1.00 25.07 69 VAL G O 1
ATOM 10925 N N . LEU G 1 73 ? 51.425 47.816 50.410 1.00 25.28 70 LEU G N 1
ATOM 10926 C CA . LEU G 1 73 ? 50.295 47.374 51.216 1.00 26.10 70 LEU G CA 1
ATOM 10927 C C . LEU G 1 73 ? 49.008 47.548 50.411 1.00 27.27 70 LEU G C 1
ATOM 10928 O O . LEU G 1 73 ? 48.826 48.568 49.751 1.00 27.78 70 LEU G O 1
ATOM 10933 N N . VAL G 1 74 ? 48.129 46.548 50.462 1.00 28.12 71 VAL G N 1
ATOM 10934 C CA . VAL G 1 74 ? 46.860 46.587 49.736 1.00 30.10 71 VAL G CA 1
ATOM 10935 C C . VAL G 1 74 ? 45.697 46.363 50.695 1.00 32.03 71 VAL G C 1
ATOM 10936 O O . VAL G 1 74 ? 45.561 45.286 51.275 1.00 33.22 71 VAL G O 1
ATOM 10940 N N . ARG G 1 75 ? 44.854 47.379 50.850 1.00 33.77 72 ARG G N 1
ATOM 10941 C CA . ARG G 1 75 ? 43.722 47.298 51.766 1.00 36.17 72 ARG G CA 1
ATOM 10942 C C . ARG G 1 75 ? 42.366 47.724 51.208 1.00 37.37 72 ARG G C 1
ATOM 10943 O O . ARG G 1 75 ? 41.380 47.743 51.946 1.00 38.92 72 ARG G O 1
ATOM 10951 N N . GLN G 1 76 ? 42.303 48.061 49.924 1.00 37.68 73 GLN G N 1
ATOM 10952 C CA . GLN G 1 76 ? 41.037 48.483 49.329 1.00 38.22 73 GLN G CA 1
ATOM 10953 C C . GLN G 1 76 ? 40.393 47.395 48.479 1.00 37.42 73 GLN G C 1
ATOM 10954 O O . GLN G 1 76 ? 41.056 46.751 47.664 1.00 37.74 73 GLN G O 1
ATOM 10960 N N . ASP G 1 77 ? 39.091 47.199 48.676 1.00 36.69 74 ASP G N 1
ATOM 10961 C CA . ASP G 1 77 ? 38.341 46.179 47.952 1.00 37.14 74 ASP G CA 1
ATOM 10962 C C . ASP G 1 77 ? 38.562 46.165 46.438 1.00 36.31 74 ASP G C 1
ATOM 10963 O O . ASP G 1 77 ? 38.792 45.103 45.858 1.00 35.33 74 ASP G O 1
ATOM 10968 N N . GLU G 1 78 ? 38.493 47.330 45.796 1.00 35.51 75 GLU G N 1
ATOM 10969 C CA . GLU G 1 78 ? 38.679 47.392 44.349 1.00 37.11 75 GLU G CA 1
ATOM 10970 C C . GLU G 1 78 ? 39.964 46.687 43.930 1.00 36.44 75 GLU G C 1
ATOM 10971 O O . GLU G 1 78 ? 39.978 45.936 42.955 1.00 35.76 75 GLU G O 1
ATOM 10977 N N . THR G 1 79 ? 41.040 46.928 44.672 1.00 35.33 76 THR G N 1
ATOM 10978 C CA . THR G 1 79 ? 42.321 46.317 44.348 1.00 34.99 76 THR G CA 1
ATOM 10979 C C . THR G 1 79 ? 42.264 44.797 44.500 1.00 34.93 76 THR G C 1
ATOM 10980 O O . THR G 1 79 ? 42.657 44.060 43.596 1.00 34.40 76 THR G O 1
ATOM 10984 N N . ARG G 1 80 ? 41.763 44.325 45.635 1.00 35.76 77 ARG G N 1
ATOM 10985 C CA . ARG G 1 80 ? 41.674 42.889 45.852 1.00 37.07 77 ARG G CA 1
ATOM 10986 C C . ARG G 1 80 ? 40.831 42.220 44.768 1.00 37.05 77 ARG G C 1
ATOM 10987 O O . ARG G 1 80 ? 41.219 41.186 44.220 1.00 36.93 77 ARG G O 1
ATOM 10995 N N . GLU G 1 81 ? 39.688 42.826 44.457 1.00 37.32 78 GLU G N 1
ATOM 10996 C CA . GLU G 1 81 ? 38.772 42.302 43.447 1.00 37.13 78 GLU G CA 1
ATOM 10997 C C . GLU G 1 81 ? 39.391 42.214 42.059 1.00 35.55 78 GLU G C 1
ATOM 10998 O O . GLU G 1 81 ? 38.989 41.383 41.250 1.00 36.24 78 GLU G O 1
ATOM 11004 N N . LYS G 1 82 ? 40.365 43.073 41.784 1.00 33.97 79 LYS G N 1
ATOM 11005 C CA . LYS G 1 82 ? 41.036 43.072 40.489 1.00 31.85 79 LYS G CA 1
ATOM 11006 C C . LYS G 1 82 ? 42.160 42.042 40.455 1.00 31.28 79 LYS G C 1
ATOM 11007 O O . LYS G 1 82 ? 42.395 41.407 39.429 1.00 29.77 79 LYS G O 1
ATOM 11013 N N . VAL G 1 83 ? 42.868 41.885 41.570 1.00 29.68 80 VAL G N 1
ATOM 11014 C CA . VAL G 1 83 ? 43.953 40.915 41.613 1.00 28.93 80 VAL G CA 1
ATOM 11015 C C . VAL G 1 83 ? 43.332 39.529 41.528 1.00 28.23 80 VAL G C 1
ATOM 11016 O O . VAL G 1 83 ? 43.835 38.657 40.826 1.00 27.67 80 VAL G O 1
ATOM 11020 N N . TRP G 1 84 ? 42.226 39.343 42.242 1.00 27.07 81 TRP G N 1
ATOM 11021 C CA . TRP G 1 84 ? 41.525 38.070 42.240 1.00 26.09 81 TRP G CA 1
ATOM 11022 C C . TRP G 1 84 ? 41.145 37.661 40.820 1.00 24.20 81 TRP G C 1
ATOM 11023 O O . TRP G 1 84 ? 41.234 36.493 40.463 1.00 22.64 81 TRP G O 1
ATOM 11034 N N . GLN G 1 85 ? 40.712 38.627 40.017 1.00 25.16 82 GLN G N 1
ATOM 11035 C CA . GLN G 1 85 ? 40.332 38.361 38.630 1.00 26.21 82 GLN G CA 1
ATOM 11036 C C . GLN G 1 85 ? 41.577 37.993 37.823 1.00 26.42 82 GLN G C 1
ATOM 11037 O O . GLN G 1 85 ? 41.487 37.340 36.776 1.00 25.19 82 GLN G O 1
ATOM 11043 N N . ALA G 1 86 ? 42.738 38.427 38.313 1.00 24.34 83 ALA G N 1
ATOM 11044 C CA . ALA G 1 86 ? 44.003 38.100 37.666 1.00 24.22 83 ALA G CA 1
ATOM 11045 C C . ALA G 1 86 ? 44.246 36.627 38.008 1.00 24.34 83 ALA G C 1
ATOM 11046 O O . ALA G 1 86 ? 44.492 35.796 37.128 1.00 24.26 83 ALA G O 1
ATOM 11048 N N . PHE G 1 87 ? 44.145 36.320 39.302 1.00 23.63 84 PHE G N 1
ATOM 11049 C CA . PHE G 1 87 ? 44.316 34.965 39.821 1.00 22.59 84 PHE G CA 1
ATOM 11050 C C . PHE G 1 87 ? 43.436 33.976 39.049 1.00 22.66 84 PHE G C 1
ATOM 11051 O O . PHE G 1 87 ? 43.913 32.956 38.544 1.00 20.47 84 PHE G O 1
ATOM 11059 N N . GLN G 1 88 ? 42.147 34.289 38.965 1.00 22.61 85 GLN G N 1
ATOM 11060 C CA . GLN G 1 88 ? 41.199 33.434 38.265 1.00 23.84 85 GLN G CA 1
ATOM 11061 C C . GLN G 1 88 ? 41.647 33.115 36.847 1.00 23.17 85 GLN G C 1
ATOM 11062 O O . GLN G 1 88 ? 41.671 31.953 36.452 1.00 22.75 85 GLN G O 1
ATOM 11068 N N . ARG G 1 89 ? 41.999 34.146 36.084 1.00 23.73 86 ARG G N 1
ATOM 11069 C CA . ARG G 1 89 ? 42.445 33.954 34.707 1.00 23.11 86 ARG G CA 1
ATOM 11070 C C . ARG G 1 89 ? 43.583 32.952 34.639 1.00 23.23 86 ARG G C 1
ATOM 11071 O O . ARG G 1 89 ? 43.553 32.011 33.847 1.00 23.68 86 ARG G O 1
ATOM 11079 N N . ALA G 1 90 ? 44.590 33.162 35.479 1.00 24.00 87 ALA G N 1
ATOM 11080 C CA . ALA G 1 90 ? 45.758 32.296 35.499 1.00 22.98 87 ALA G CA 1
ATOM 11081 C C . ALA G 1 90 ? 45.458 30.917 36.065 1.00 24.18 87 ALA G C 1
ATOM 11082 O O . ALA G 1 90 ? 45.900 29.904 35.521 1.00 21.99 87 ALA G O 1
ATOM 11084 N N . ASN G 1 91 ? 44.703 30.878 37.156 1.00 24.67 88 ASN G N 1
ATOM 11085 C CA . ASN G 1 91 ? 44.385 29.610 37.780 1.00 27.59 88 ASN G CA 1
ATOM 11086 C C . ASN G 1 91 ? 43.678 28.691 36.801 1.00 29.35 88 ASN G C 1
ATOM 11087 O O . ASN G 1 91 ? 43.971 27.497 36.739 1.00 29.74 88 ASN G O 1
ATOM 11092 N N . ASP G 1 92 ? 42.763 29.259 36.022 1.00 31.93 89 ASP G N 1
ATOM 11093 C CA . ASP G 1 92 ? 42.004 28.482 35.055 1.00 33.80 89 ASP G CA 1
ATOM 11094 C C . ASP G 1 92 ? 42.871 27.857 33.964 1.00 33.34 89 ASP G C 1
ATOM 11095 O O . ASP G 1 92 ? 42.561 26.773 33.470 1.00 32.21 89 ASP G O 1
ATOM 11100 N N . GLU G 1 93 ? 43.948 28.537 33.583 1.00 31.98 90 GLU G N 1
ATOM 11101 C CA . GLU G 1 93 ? 44.845 27.996 32.567 1.00 32.34 90 GLU G CA 1
ATOM 11102 C C . GLU G 1 93 ? 45.654 26.892 33.242 1.00 31.12 90 GLU G C 1
ATOM 11103 O O . GLU G 1 93 ? 46.076 25.927 32.601 1.00 29.66 90 GLU G O 1
ATOM 11109 N N . ALA G 1 94 ? 45.853 27.048 34.549 1.00 30.25 91 ALA G N 1
ATOM 11110 C CA . ALA G 1 94 ? 46.611 26.088 35.343 1.00 29.80 91 ALA G CA 1
ATOM 11111 C C . ALA G 1 94 ? 45.893 24.749 35.414 1.00 29.28 91 ALA G C 1
ATOM 11112 O O . ALA G 1 94 ? 46.457 23.720 35.067 1.00 28.59 91 ALA G O 1
ATOM 11114 N N . ALA G 1 95 ? 44.647 24.768 35.869 1.00 30.37 92 ALA G N 1
ATOM 11115 C CA . ALA G 1 95 ? 43.871 23.542 35.972 1.00 31.74 92 ALA G CA 1
ATOM 11116 C C . ALA G 1 95 ? 43.880 22.772 34.652 1.00 33.47 92 ALA G C 1
ATOM 11117 O O . ALA G 1 95 ? 44.042 21.553 34.634 1.00 32.87 92 ALA G O 1
ATOM 11119 N N . GLU G 1 96 ? 43.720 23.502 33.551 1.00 36.37 93 GLU G N 1
ATOM 11120 C CA . GLU G 1 96 ? 43.668 22.897 32.229 1.00 38.30 93 GLU G CA 1
ATOM 11121 C C . GLU G 1 96 ? 44.947 22.141 31.906 1.00 39.36 93 GLU G C 1
ATOM 11122 O O . GLU G 1 96 ? 44.968 21.319 30.993 1.00 40.61 93 GLU G O 1
ATOM 11128 N N . MET G 1 97 ? 46.008 22.404 32.661 1.00 40.47 94 MET G N 1
ATOM 11129 C CA . MET G 1 97 ? 47.285 21.735 32.422 1.00 39.91 94 MET G CA 1
ATOM 11130 C C . MET G 1 97 ? 47.280 20.349 33.033 1.00 39.48 94 MET G C 1
ATOM 11131 O O . MET G 1 97 ? 48.193 19.548 32.851 1.00 39.44 94 MET G O 1
ATOM 11136 N N . PHE G 1 98 ? 46.230 20.094 33.796 1.00 38.75 95 PHE G N 1
ATOM 11137 C CA . PHE G 1 98 ? 46.077 18.780 34.430 1.00 39.54 95 PHE G CA 1
ATOM 11138 C C . PHE G 1 98 ? 44.906 18.028 33.784 1.00 40.79 95 PHE G C 1
ATOM 11139 O O . PHE G 1 98 ? 44.081 18.610 33.077 1.00 42.16 95 PHE G O 1
ATOM 11147 N N . SER G 1 99 ? 44.782 16.734 34.102 1.00 41.30 96 SER G N 1
ATOM 11148 C CA . SER G 1 99 ? 43.733 15.923 33.540 1.00 41.53 96 SER G CA 1
ATOM 11149 C C . SER G 1 99 ? 43.373 14.800 34.543 1.00 42.22 96 SER G C 1
ATOM 11150 O O . SER G 1 99 ? 44.075 14.615 35.550 1.00 41.23 96 SER G O 1
ATOM 11153 N N . GLY G 1 100 ? 42.246 14.118 34.323 1.00 42.17 97 GLY G N 1
ATOM 11154 C CA . GLY G 1 100 ? 41.885 13.024 35.194 1.00 42.75 97 GLY G CA 1
ATOM 11155 C C . GLY G 1 100 ? 41.401 13.509 36.522 1.00 43.29 97 GLY G C 1
ATOM 11156 O O . GLY G 1 100 ? 40.906 14.630 36.610 1.00 43.10 97 GLY G O 1
ATOM 11157 N N . GLU G 1 101 ? 41.559 12.699 37.546 1.00 43.84 98 GLU G N 1
ATOM 11158 C CA . GLU G 1 101 ? 41.076 13.075 38.854 1.00 44.54 98 GLU G CA 1
ATOM 11159 C C . GLU G 1 101 ? 41.881 14.202 39.452 1.00 43.77 98 GLU G C 1
ATOM 11160 O O . GLU G 1 101 ? 41.339 14.984 40.226 1.00 43.49 98 GLU G O 1
ATOM 11166 N N . ARG G 1 102 ? 43.163 14.290 39.096 1.00 42.49 99 ARG G N 1
ATOM 11167 C CA . ARG G 1 102 ? 44.030 15.329 39.623 1.00 42.51 99 ARG G CA 1
ATOM 11168 C C . ARG G 1 102 ? 43.481 16.713 39.310 1.00 41.96 99 ARG G C 1
ATOM 11169 O O . ARG G 1 102 ? 43.442 17.586 40.178 1.00 41.00 99 ARG G O 1
ATOM 11177 N N . GLN G 1 103 ? 43.065 16.912 38.061 1.00 42.13 100 GLN G N 1
ATOM 11178 C CA . GLN G 1 103 ? 42.512 18.192 37.638 1.00 40.74 100 GLN G CA 1
ATOM 11179 C C . GLN G 1 103 ? 41.285 18.448 38.496 1.00 39.13 100 GLN G C 1
ATOM 11180 O O . GLN G 1 103 ? 41.012 19.575 38.904 1.00 38.68 100 GLN G O 1
ATOM 11186 N N . ALA G 1 104 ? 40.541 17.385 38.764 1.00 37.35 101 ALA G N 1
ATOM 11187 C CA . ALA G 1 104 ? 39.357 17.504 39.591 1.00 36.24 101 ALA G CA 1
ATOM 11188 C C . ALA G 1 104 ? 39.832 17.888 40.982 1.00 35.24 101 ALA G C 1
ATOM 11189 O O . ALA G 1 104 ? 39.273 18.783 41.615 1.00 34.32 101 ALA G O 1
ATOM 11191 N N . LYS G 1 105 ? 40.873 17.203 41.449 1.00 34.72 102 LYS G N 1
ATOM 11192 C CA . LYS G 1 105 ? 41.427 17.475 42.767 1.00 34.60 102 LYS G CA 1
ATOM 11193 C C . LYS G 1 105 ? 41.964 18.902 42.798 1.00 33.65 102 LYS G C 1
ATOM 11194 O O . LYS G 1 105 ? 41.839 19.605 43.804 1.00 32.50 102 LYS G O 1
ATOM 11200 N N . TYR G 1 106 ? 42.554 19.317 41.682 1.00 32.62 103 TYR G N 1
ATOM 11201 C CA . TYR G 1 106 ? 43.120 20.654 41.548 1.00 33.37 103 TYR G CA 1
ATOM 11202 C C . TYR G 1 106 ? 42.051 21.732 41.701 1.00 33.49 103 TYR G C 1
ATOM 11203 O O . TYR G 1 106 ? 42.328 22.821 42.209 1.00 32.25 103 TYR G O 1
ATOM 11212 N N . ARG G 1 107 ? 40.832 21.426 41.259 1.00 33.10 104 ARG G N 1
ATOM 11213 C CA . ARG G 1 107 ? 39.734 22.381 41.332 1.00 32.08 104 ARG G CA 1
ATOM 11214 C C . ARG G 1 107 ? 39.089 22.437 42.712 1.00 31.51 104 ARG G C 1
ATOM 11215 O O . ARG G 1 107 ? 38.354 23.371 43.024 1.00 31.88 104 ARG G O 1
ATOM 11223 N N . SER G 1 108 ? 39.385 21.447 43.546 1.00 31.38 105 SER G N 1
ATOM 11224 C CA . SER G 1 108 ? 38.838 21.391 44.899 1.00 30.94 105 SER G CA 1
ATOM 11225 C C . SER G 1 108 ? 39.756 22.088 45.909 1.00 30.99 105 SER G C 1
ATOM 11226 O O . SER G 1 108 ? 39.406 22.255 47.079 1.00 31.09 105 SER G O 1
ATOM 11229 N N . LEU G 1 109 ? 40.933 22.493 45.450 1.00 30.54 106 LEU G N 1
ATOM 11230 C CA . LEU G 1 109 ? 41.900 23.160 46.314 1.00 29.20 106 LEU G CA 1
ATOM 11231 C C . LEU G 1 109 ? 41.644 24.661 46.387 1.00 28.75 106 LEU G C 1
ATOM 11232 O O . LEU G 1 109 ? 41.260 25.278 45.391 1.00 26.69 106 LEU G O 1
ATOM 11237 N N . LYS G 1 110 ? 41.835 25.250 47.564 1.00 29.02 107 LYS G N 1
ATOM 11238 C CA . LYS G 1 110 ? 41.680 26.695 47.677 1.00 30.62 107 LYS G CA 1
ATOM 11239 C C . LYS G 1 110 ? 43.118 27.227 47.636 1.00 28.78 107 LYS G C 1
ATOM 11240 O O . LYS G 1 110 ? 43.955 26.875 48.471 1.00 27.58 107 LYS G O 1
ATOM 11246 N N . LEU G 1 111 ? 43.401 28.063 46.646 1.00 27.54 108 LEU G N 1
ATOM 11247 C CA . LEU G 1 111 ? 44.746 28.584 46.454 1.00 26.27 108 LEU G CA 1
ATOM 11248 C C . LEU G 1 111 ? 44.979 30.059 46.756 1.00 24.70 108 LEU G C 1
ATOM 11249 O O . LEU G 1 111 ? 45.970 30.617 46.293 1.00 24.80 108 LEU G O 1
ATOM 11254 N N . GLU G 1 112 ? 44.089 30.693 47.517 1.00 23.68 109 GLU G N 1
ATOM 11255 C CA . GLU G 1 112 ? 44.259 32.109 47.849 1.00 22.13 109 GLU G CA 1
ATOM 11256 C C . GLU G 1 112 ? 43.114 32.700 48.645 1.00 22.46 109 GLU G C 1
ATOM 11257 O O . GLU G 1 112 ? 41.988 32.222 48.575 1.00 20.44 109 GLU G O 1
ATOM 11263 N N . GLY G 1 113 ? 43.422 33.760 49.390 1.00 23.25 110 GLY G N 1
ATOM 11264 C CA . GLY G 1 113 ? 42.426 34.454 50.185 1.00 23.11 110 GLY G CA 1
ATOM 11265 C C . GLY G 1 113 ? 42.487 35.944 49.884 1.00 23.94 110 GLY G C 1
ATOM 11266 O O . GLY G 1 113 ? 42.267 36.782 50.760 1.00 23.29 110 GLY G O 1
ATOM 11267 N N . ILE G 1 114 ? 42.785 36.263 48.627 1.00 24.12 111 ILE G N 1
ATOM 11268 C CA . ILE G 1 114 ? 42.904 37.640 48.149 1.00 25.25 111 ILE G CA 1
ATOM 11269 C C . ILE G 1 114 ? 41.727 38.550 48.489 1.00 27.19 111 ILE G C 1
ATOM 11270 O O . ILE G 1 114 ? 41.896 39.764 48.650 1.00 27.37 111 ILE G O 1
ATOM 11275 N N . ARG G 1 115 ? 40.535 37.973 48.596 1.00 28.65 112 ARG G N 1
ATOM 11276 C CA . ARG G 1 115 ? 39.353 38.769 48.899 1.00 29.82 112 ARG G CA 1
ATOM 11277 C C . ARG G 1 115 ? 38.935 38.746 50.365 1.00 29.42 112 ARG G C 1
ATOM 11278 O O . ARG G 1 115 ? 38.357 39.709 50.868 1.00 30.41 112 ARG G O 1
ATOM 11286 N N . LYS G 1 116 ? 39.245 37.654 51.052 1.00 29.37 113 LYS G N 1
ATOM 11287 C CA . LYS G 1 116 ? 38.881 37.504 52.452 1.00 28.73 113 LYS G CA 1
ATOM 11288 C C . LYS G 1 116 ? 39.881 38.188 53.381 1.00 27.85 113 LYS G C 1
ATOM 11289 O O . LYS G 1 116 ? 39.493 38.834 54.353 1.00 27.75 113 LYS G O 1
ATOM 11295 N N . ALA G 1 117 ? 41.170 38.042 53.077 1.00 27.90 114 ALA G N 1
ATOM 11296 C CA . ALA G 1 117 ? 42.227 38.637 53.892 1.00 27.34 114 ALA G CA 1
ATOM 11297 C C . ALA G 1 117 ? 42.105 40.154 53.905 1.00 26.06 114 ALA G C 1
ATOM 11298 O O . ALA G 1 117 ? 42.121 40.799 52.854 1.00 24.04 114 ALA G O 1
ATOM 11300 N N . PRO G 1 118 ? 41.993 40.745 55.105 1.00 25.36 115 PRO G N 1
ATOM 11301 C CA . PRO G 1 118 ? 41.864 42.199 55.237 1.00 27.05 115 PRO G CA 1
ATOM 11302 C C . PRO G 1 118 ? 43.098 42.970 54.785 1.00 26.54 115 PRO G C 1
ATOM 11303 O O . PRO G 1 118 ? 43.048 44.185 54.616 1.00 28.09 115 PRO G O 1
ATOM 11307 N N . LEU G 1 119 ? 44.202 42.260 54.582 1.00 26.58 116 LEU G N 1
ATOM 11308 C CA . LEU G 1 119 ? 45.442 42.906 54.163 1.00 23.51 116 LEU G CA 1
ATOM 11309 C C . LEU G 1 119 ? 46.274 42.061 53.217 1.00 22.41 116 LEU G C 1
ATOM 11310 O O . LEU G 1 119 ? 46.476 40.871 53.444 1.00 23.80 116 LEU G O 1
ATOM 11315 N N . SER G 1 120 ? 46.745 42.681 52.144 1.00 20.26 117 SER G N 1
ATOM 11316 C CA . SER G 1 120 ? 47.607 42.001 51.195 1.00 19.03 117 SER G CA 1
ATOM 11317 C C . SER G 1 120 ? 48.865 42.848 51.066 1.00 17.78 117 SER G C 1
ATOM 11318 O O . SER G 1 120 ? 48.800 44.074 51.169 1.00 17.55 117 SER G O 1
ATOM 11321 N N . ILE G 1 121 ? 50.004 42.186 50.886 1.00 16.26 118 ILE G N 1
ATOM 11322 C CA . ILE G 1 121 ? 51.287 42.869 50.731 1.00 14.36 118 ILE G CA 1
ATOM 11323 C C . ILE G 1 121 ? 52.041 42.270 49.555 1.00 14.55 118 ILE G C 1
ATOM 11324 O O . ILE G 1 121 ? 52.392 41.086 49.567 1.00 14.54 118 ILE G O 1
ATOM 11329 N N . CYS G 1 122 ? 52.265 43.088 48.534 1.00 13.21 119 CYS G N 1
ATOM 11330 C CA . CYS G 1 122 ? 52.994 42.659 47.353 1.00 13.60 119 CYS G CA 1
ATOM 11331 C C . CYS G 1 122 ? 54.456 42.974 47.618 1.00 14.87 119 CYS G C 1
ATOM 11332 O O . CYS G 1 122 ? 54.810 44.133 47.829 1.00 15.26 119 CYS G O 1
ATOM 11335 N N . VAL G 1 123 ? 55.304 41.950 47.620 1.00 15.07 120 VAL G N 1
ATOM 11336 C CA . VAL G 1 123 ? 56.717 42.153 47.889 1.00 15.40 120 VAL G CA 1
ATOM 11337 C C . VAL G 1 123 ? 57.511 42.170 46.592 1.00 17.76 120 VAL G C 1
ATOM 11338 O O . VAL G 1 123 ? 57.461 41.218 45.804 1.00 17.14 120 VAL G O 1
ATOM 11342 N N . THR G 1 124 ? 58.242 43.266 46.385 1.00 17.47 121 THR G N 1
ATOM 11343 C CA . THR G 1 124 ? 59.036 43.460 45.181 1.00 18.01 121 THR G CA 1
ATOM 11344 C C . THR G 1 124 ? 60.536 43.486 45.433 1.00 19.10 121 THR G C 1
ATOM 11345 O O . THR G 1 124 ? 60.998 43.568 46.572 1.00 19.01 121 THR G O 1
ATOM 11349 N N . CYS G 1 125 ? 61.286 43.438 44.340 1.00 20.94 122 CYS G N 1
ATOM 11350 C CA . CYS G 1 125 ? 62.736 43.453 44.385 1.00 22.52 122 CYS G CA 1
ATOM 11351 C C . CYS G 1 125 ? 63.272 44.364 43.288 1.00 24.33 122 CYS G C 1
ATOM 11352 O O . CYS G 1 125 ? 63.129 44.075 42.098 1.00 24.92 122 CYS G O 1
ATOM 11355 N N . ASP G 1 126 ? 63.873 45.472 43.702 1.00 24.92 123 ASP G N 1
ATOM 11356 C CA . ASP G 1 126 ? 64.446 46.435 42.774 1.00 26.15 123 ASP G CA 1
ATOM 11357 C C . ASP G 1 126 ? 65.698 45.786 42.185 1.00 27.32 123 ASP G C 1
ATOM 11358 O O . ASP G 1 126 ? 66.734 45.741 42.842 1.00 27.50 123 ASP G O 1
ATOM 11363 N N . ARG G 1 127 ? 65.605 45.296 40.950 1.00 28.18 124 ARG G N 1
ATOM 11364 C CA . ARG G 1 127 ? 66.730 44.617 40.297 1.00 28.72 124 ARG G CA 1
ATOM 11365 C C . ARG G 1 127 ? 68.008 45.435 40.083 1.00 28.56 124 ARG G C 1
ATOM 11366 O O . ARG G 1 127 ? 69.082 44.869 39.852 1.00 28.55 124 ARG G O 1
ATOM 11374 N N . THR G 1 128 ? 67.908 46.754 40.163 1.00 27.18 125 THR G N 1
ATOM 11375 C CA . THR G 1 128 ? 69.077 47.581 39.932 1.00 26.86 125 THR G CA 1
ATOM 11376 C C . THR G 1 128 ? 69.554 48.385 41.134 1.00 28.12 125 THR G C 1
ATOM 11377 O O . THR G 1 128 ? 70.600 49.034 41.061 1.00 28.33 125 THR G O 1
ATOM 11381 N N . ARG G 1 129 ? 68.798 48.355 42.230 1.00 27.65 126 ARG G N 1
ATOM 11382 C CA . ARG G 1 129 ? 69.191 49.096 43.427 1.00 27.78 126 ARG G CA 1
ATOM 11383 C C . ARG G 1 129 ? 70.562 48.615 43.912 1.00 29.10 126 ARG G C 1
ATOM 11384 O O . ARG G 1 129 ? 70.836 47.418 43.922 1.00 29.67 126 ARG G O 1
ATOM 11392 N N . GLY G 1 130 ? 71.421 49.554 44.301 1.00 30.81 127 GLY G N 1
ATOM 11393 C CA . GLY G 1 130 ? 72.745 49.192 44.777 1.00 32.92 127 GLY G CA 1
ATOM 11394 C C . GLY G 1 130 ? 73.861 49.690 43.876 1.00 34.88 127 GLY G C 1
ATOM 11395 O O . GLY G 1 130 ? 75.039 49.579 44.217 1.00 33.81 127 GLY G O 1
ATOM 11396 N N . GLY G 1 131 ? 73.493 50.239 42.720 1.00 37.03 128 GLY G N 1
ATOM 11397 C CA . GLY G 1 131 ? 74.490 50.751 41.795 1.00 39.54 128 GLY G CA 1
ATOM 11398 C C . GLY G 1 131 ? 74.572 50.028 40.458 1.00 42.25 128 GLY G C 1
ATOM 11399 O O . GLY G 1 131 ? 73.551 49.644 39.872 1.00 42.56 128 GLY G O 1
ATOM 11400 N N . ALA G 1 132 ? 75.800 49.856 39.972 1.00 43.21 129 ALA G N 1
ATOM 11401 C CA . ALA G 1 132 ? 76.058 49.186 38.702 1.00 44.79 129 ALA G CA 1
ATOM 11402 C C . ALA G 1 132 ? 76.664 47.815 38.971 1.00 46.01 129 ALA G C 1
ATOM 11403 O O . ALA G 1 132 ? 76.474 46.869 38.201 1.00 46.20 129 ALA G O 1
ATOM 11405 N N . VAL G 1 133 ? 77.398 47.723 40.074 1.00 47.30 130 VAL G N 1
ATOM 11406 C CA . VAL G 1 133 ? 78.033 46.477 40.489 1.00 48.33 130 VAL G CA 1
ATOM 11407 C C . VAL G 1 133 ? 77.747 46.263 41.976 1.00 48.87 130 VAL G C 1
ATOM 11408 O O . VAL G 1 133 ? 78.047 47.128 42.802 1.00 48.91 130 VAL G O 1
ATOM 11412 N N . VAL G 1 134 ? 77.161 45.115 42.309 1.00 49.09 131 VAL G N 1
ATOM 11413 C CA . VAL G 1 134 ? 76.835 44.806 43.697 1.00 48.80 131 VAL G CA 1
ATOM 11414 C C . VAL G 1 134 ? 77.506 43.535 44.208 1.00 48.43 131 VAL G C 1
ATOM 11415 O O . VAL G 1 134 ? 77.488 42.488 43.553 1.00 48.01 131 VAL G O 1
ATOM 11419 N N . LEU G 1 135 ? 78.094 43.653 45.394 1.00 47.50 132 LEU G N 1
ATOM 11420 C CA . LEU G 1 135 ? 78.781 42.552 46.057 1.00 47.23 132 LEU G CA 1
ATOM 11421 C C . LEU G 1 135 ? 77.879 41.313 46.119 1.00 47.50 132 LEU G C 1
ATOM 11422 O O . LEU G 1 135 ? 76.775 41.370 46.658 1.00 48.26 132 LEU G O 1
ATOM 11427 N N . GLY G 1 136 ? 78.346 40.200 45.564 1.00 47.57 133 GLY G N 1
ATOM 11428 C CA . GLY G 1 136 ? 77.560 38.978 45.601 1.00 47.41 133 GLY G CA 1
ATOM 11429 C C . GLY G 1 136 ? 76.765 38.644 44.350 1.00 47.84 133 GLY G C 1
ATOM 11430 O O . GLY G 1 136 ? 76.581 37.472 44.026 1.00 47.94 133 GLY G O 1
ATOM 11431 N N . ARG G 1 137 ? 76.291 39.660 43.640 1.00 47.99 134 ARG G N 1
ATOM 11432 C CA . ARG G 1 137 ? 75.506 39.426 42.430 1.00 49.13 134 ARG G CA 1
ATOM 11433 C C . ARG G 1 137 ? 76.391 39.515 41.179 1.00 49.22 134 ARG G C 1
ATOM 11434 O O . ARG G 1 137 ? 75.897 39.659 40.057 1.00 49.04 134 ARG G O 1
ATOM 11442 N N . THR G 1 138 ? 77.702 39.417 41.385 1.00 49.67 135 THR G N 1
ATOM 11443 C CA . THR G 1 138 ? 78.674 39.488 40.296 1.00 49.74 135 THR G CA 1
ATOM 11444 C C . THR G 1 138 ? 78.729 38.217 39.452 1.00 49.64 135 THR G C 1
ATOM 11445 O O . THR G 1 138 ? 79.181 38.249 38.305 1.00 49.07 135 THR G O 1
ATOM 11449 N N . HIS G 1 139 ? 78.281 37.098 40.020 1.00 49.98 136 HIS G N 1
ATOM 11450 C CA . HIS G 1 139 ? 78.283 35.826 39.297 1.00 50.08 136 HIS G CA 1
ATOM 11451 C C . HIS G 1 139 ? 76.884 35.243 39.101 1.00 49.25 136 HIS G C 1
ATOM 11452 O O . HIS G 1 139 ? 76.604 34.617 38.075 1.00 48.86 136 HIS G O 1
ATOM 11459 N N . ASN G 1 140 ? 76.010 35.450 40.082 1.00 48.25 137 ASN G N 1
ATOM 11460 C CA . ASN G 1 140 ? 74.636 34.967 39.987 1.00 47.38 137 ASN G CA 1
ATOM 11461 C C . ASN G 1 140 ? 73.700 36.162 40.145 1.00 45.78 137 ASN G C 1
ATOM 11462 O O . ASN G 1 140 ? 73.590 36.738 41.226 1.00 44.61 137 ASN G O 1
ATOM 11467 N N . PRO G 1 141 ? 73.016 36.551 39.059 1.00 45.25 138 PRO G N 1
ATOM 11468 C CA . PRO G 1 141 ? 72.090 37.686 39.085 1.00 44.24 138 PRO G CA 1
ATOM 11469 C C . PRO G 1 141 ? 70.862 37.492 39.976 1.00 42.58 138 PRO G C 1
ATOM 11470 O O . PRO G 1 141 ? 70.175 38.458 40.303 1.00 43.04 138 PRO G O 1
ATOM 11474 N N . GLN G 1 142 ? 70.598 36.255 40.383 1.00 39.54 139 GLN G N 1
ATOM 11475 C CA . GLN G 1 142 ? 69.422 35.964 41.198 1.00 37.69 139 GLN G CA 1
ATOM 11476 C C . GLN G 1 142 ? 69.550 36.069 42.719 1.00 34.73 139 GLN G C 1
ATOM 11477 O O . GLN G 1 142 ? 68.618 35.714 43.439 1.00 34.70 139 GLN G O 1
ATOM 11483 N N . MET G 1 143 ? 70.678 36.560 43.219 1.00 31.94 140 MET G N 1
ATOM 11484 C CA . MET G 1 143 ? 70.840 36.670 44.665 1.00 28.49 140 MET G CA 1
ATOM 11485 C C . MET G 1 143 ? 70.025 37.816 45.266 1.00 26.91 140 MET G C 1
ATOM 11486 O O . MET G 1 143 ? 69.787 37.849 46.476 1.00 25.31 140 MET G O 1
ATOM 11491 N N . ASP G 1 144 ? 69.590 38.759 44.434 1.00 24.83 141 ASP G N 1
ATOM 11492 C CA . ASP G 1 144 ? 68.787 39.865 44.952 1.00 24.08 141 ASP G CA 1
ATOM 11493 C C . ASP G 1 144 ? 67.370 39.350 45.177 1.00 22.24 141 ASP G C 1
ATOM 11494 O O . ASP G 1 144 ? 66.730 39.681 46.168 1.00 22.54 141 ASP G O 1
ATOM 11499 N N . LEU G 1 145 ? 66.899 38.516 44.259 1.00 20.88 142 LEU G N 1
ATOM 11500 C CA . LEU G 1 145 ? 65.570 37.926 44.376 1.00 20.61 142 LEU G CA 1
ATOM 11501 C C . LEU G 1 145 ? 65.535 37.097 45.657 1.00 19.13 142 LEU G C 1
ATOM 11502 O O . LEU G 1 145 ? 64.667 37.291 46.509 1.00 18.83 142 LEU G O 1
ATOM 11507 N N . TYR G 1 146 ? 66.493 36.182 45.783 1.00 18.82 143 TYR G N 1
ATOM 11508 C CA . TYR G 1 146 ? 66.587 35.300 46.951 1.00 19.72 143 TYR G CA 1
ATOM 11509 C C . TYR G 1 146 ? 66.621 36.080 48.262 1.00 18.84 143 TYR G C 1
ATOM 11510 O O . TYR G 1 146 ? 66.084 35.626 49.273 1.00 18.76 143 TYR G O 1
ATOM 11519 N N . SER G 1 147 ? 67.255 37.251 48.244 1.00 19.20 144 SER G N 1
ATOM 11520 C CA . SER G 1 147 ? 67.333 38.090 49.441 1.00 19.42 144 SER G CA 1
ATOM 11521 C C . SER G 1 147 ? 65.915 38.480 49.824 1.00 19.07 144 SER G C 1
ATOM 11522 O O . SER G 1 147 ? 65.513 38.386 50.987 1.00 20.23 144 SER G O 1
ATOM 11525 N N . THR G 1 148 ? 65.159 38.912 48.821 1.00 18.61 145 THR G N 1
ATOM 11526 C CA . THR G 1 148 ? 63.781 39.338 49.020 1.00 17.91 145 THR G CA 1
ATOM 11527 C C . THR G 1 148 ? 62.956 38.217 49.630 1.00 17.31 145 THR G C 1
ATOM 11528 O O . THR G 1 148 ? 62.112 38.457 50.495 1.00 16.93 145 THR G O 1
ATOM 11532 N N . VAL G 1 149 ? 63.208 36.992 49.177 1.00 16.04 146 VAL G N 1
ATOM 11533 C CA . VAL G 1 149 ? 62.488 35.835 49.687 1.00 15.26 146 VAL G CA 1
ATOM 11534 C C . VAL G 1 149 ? 62.790 35.663 51.171 1.00 14.83 146 VAL G C 1
ATOM 11535 O O . VAL G 1 149 ? 61.896 35.342 51.954 1.00 14.14 146 VAL G O 1
ATOM 11539 N N . CYS G 1 150 ? 64.043 35.891 51.559 1.00 15.46 147 CYS G N 1
ATOM 11540 C CA . CYS G 1 150 ? 64.430 35.764 52.966 1.00 15.85 147 CYS G CA 1
ATOM 11541 C C . CYS G 1 150 ? 63.609 36.691 53.848 1.00 15.27 147 CYS G C 1
ATOM 11542 O O . CYS G 1 150 ? 63.275 36.340 54.984 1.00 14.01 147 CYS G O 1
ATOM 11545 N N . ALA G 1 151 ? 63.308 37.882 53.329 1.00 14.06 148 ALA G N 1
ATOM 11546 C CA . ALA G 1 151 ? 62.519 38.866 54.069 1.00 14.49 148 ALA G CA 1
ATOM 11547 C C . ALA G 1 151 ? 61.092 38.346 54.221 1.00 14.64 148 ALA G C 1
ATOM 11548 O O . ALA G 1 151 ? 60.499 38.427 55.301 1.00 15.27 148 ALA G O 1
ATOM 11550 N N . VAL G 1 152 ? 60.541 37.814 53.133 1.00 15.09 149 VAL G N 1
ATOM 11551 C CA . VAL G 1 152 ? 59.192 37.253 53.161 1.00 13.84 149 VAL G CA 1
ATOM 11552 C C . VAL G 1 152 ? 59.123 36.222 54.289 1.00 13.76 149 VAL G C 1
ATOM 11553 O O . VAL G 1 152 ? 58.249 36.284 55.154 1.00 13.17 149 VAL G O 1
ATOM 11557 N N . GLN G 1 153 ? 60.062 35.279 54.261 1.00 12.50 150 GLN G N 1
ATOM 11558 C CA . GLN G 1 153 ? 60.130 34.206 55.248 1.00 13.90 150 GLN G CA 1
ATOM 11559 C C . GLN G 1 153 ? 60.174 34.736 56.673 1.00 15.16 150 GLN G C 1
ATOM 11560 O O . GLN G 1 153 ? 59.474 34.232 57.548 1.00 16.06 150 GLN G O 1
ATOM 11566 N N . ASN G 1 154 ? 60.990 35.755 56.914 1.00 16.22 151 ASN G N 1
ATOM 11567 C CA . ASN G 1 154 ? 61.069 36.335 58.249 1.00 17.25 151 ASN G CA 1
ATOM 11568 C C . ASN G 1 154 ? 59.692 36.860 58.631 1.00 18.75 151 ASN G C 1
ATOM 11569 O O . ASN G 1 154 ? 59.253 36.725 59.776 1.00 19.41 151 ASN G O 1
ATOM 11574 N N . LEU G 1 155 ? 59.011 37.467 57.666 1.00 18.13 152 LEU G N 1
ATOM 11575 C CA . LEU G 1 155 ? 57.683 38.021 57.917 1.00 17.94 152 LEU G CA 1
ATOM 11576 C C . LEU G 1 155 ? 56.706 36.892 58.197 1.00 17.99 152 LEU G C 1
ATOM 11577 O O . LEU G 1 155 ? 55.846 36.998 59.081 1.00 16.77 152 LEU G O 1
ATOM 11582 N N . TRP G 1 156 ? 56.857 35.802 57.453 1.00 18.84 153 TRP G N 1
ATOM 11583 C CA . TRP G 1 156 ? 55.997 34.629 57.589 1.00 18.84 153 TRP G CA 1
ATOM 11584 C C . TRP G 1 156 ? 56.080 34.053 59.000 1.00 19.26 153 TRP G C 1
ATOM 11585 O O . TRP G 1 156 ? 55.064 33.722 59.628 1.00 19.45 153 TRP G O 1
ATOM 11596 N N . LEU G 1 157 ? 57.306 33.935 59.502 1.00 19.92 154 LEU G N 1
ATOM 11597 C CA . LEU G 1 157 ? 57.581 33.416 60.830 1.00 20.51 154 LEU G CA 1
ATOM 11598 C C . LEU G 1 157 ? 57.166 34.402 61.933 1.00 21.22 154 LEU G C 1
ATOM 11599 O O . LEU G 1 157 ? 56.725 33.986 62.992 1.00 21.36 154 LEU G O 1
ATOM 11604 N N . ALA G 1 158 ? 57.333 35.701 61.722 1.00 21.67 155 ALA G N 1
ATOM 11605 C CA . ALA G 1 158 ? 56.910 36.669 62.741 1.00 22.54 155 ALA G CA 1
ATOM 11606 C C . ALA G 1 158 ? 55.375 36.704 62.811 1.00 24.04 155 ALA G C 1
ATOM 11607 O O . ALA G 1 158 ? 54.768 36.606 63.894 1.00 25.58 155 ALA G O 1
ATOM 11609 N N . ALA G 1 159 ? 54.725 36.856 61.659 1.00 23.30 156 ALA G N 1
ATOM 11610 C CA . ALA G 1 159 ? 53.270 36.899 61.613 1.00 22.94 156 ALA G CA 1
ATOM 11611 C C . ALA G 1 159 ? 52.673 35.724 62.373 1.00 23.43 156 ALA G C 1
ATOM 11612 O O . ALA G 1 159 ? 51.664 35.877 63.055 1.00 25.04 156 ALA G O 1
ATOM 11614 N N . ARG G 1 160 ? 53.288 34.552 62.248 1.00 22.64 157 ARG G N 1
ATOM 11615 C CA . ARG G 1 160 ? 52.800 33.359 62.927 1.00 23.15 157 ARG G CA 1
ATOM 11616 C C . ARG G 1 160 ? 52.787 33.562 64.443 1.00 23.20 157 ARG G C 1
ATOM 11617 O O . ARG G 1 160 ? 51.776 33.320 65.094 1.00 23.85 157 ARG G O 1
ATOM 11625 N N . ALA G 1 161 ? 53.906 34.016 64.999 1.00 22.01 158 ALA G N 1
ATOM 11626 C CA . ALA G 1 161 ? 53.991 34.241 66.434 1.00 22.22 158 ALA G CA 1
ATOM 11627 C C . ALA G 1 161 ? 52.963 35.272 66.881 1.00 22.15 158 ALA G C 1
ATOM 11628 O O . ALA G 1 161 ? 52.549 35.285 68.038 1.00 22.58 158 ALA G O 1
ATOM 11630 N N . GLU G 1 162 ? 52.549 36.129 65.953 1.00 22.36 159 GLU G N 1
ATOM 11631 C CA . GLU G 1 162 ? 51.566 37.174 66.232 1.00 24.52 159 GLU G CA 1
ATOM 11632 C C . GLU G 1 162 ? 50.112 36.735 65.967 1.00 24.28 159 GLU G C 1
ATOM 11633 O O . GLU G 1 162 ? 49.203 37.565 65.928 1.00 24.94 159 GLU G O 1
ATOM 11639 N N . GLY G 1 163 ? 49.891 35.436 65.786 1.00 24.42 160 GLY G N 1
ATOM 11640 C CA . GLY G 1 163 ? 48.543 34.956 65.526 1.00 23.57 160 GLY G CA 1
ATOM 11641 C C . GLY G 1 163 ? 48.014 35.465 64.194 1.00 23.19 160 GLY G C 1
ATOM 11642 O O . GLY G 1 163 ? 46.807 35.498 63.959 1.00 23.72 160 GLY G O 1
ATOM 11643 N N . VAL G 1 164 ? 48.928 35.868 63.318 1.00 22.08 161 VAL G N 1
ATOM 11644 C CA . VAL G 1 164 ? 48.559 36.373 62.008 1.00 20.03 161 VAL G CA 1
ATOM 11645 C C . VAL G 1 164 ? 48.880 35.340 60.949 1.00 21.42 161 VAL G C 1
ATOM 11646 O O . VAL G 1 164 ? 49.994 34.820 60.891 1.00 22.69 161 VAL G O 1
ATOM 11650 N N . GLY G 1 165 ? 47.898 35.047 60.109 1.00 21.17 162 GLY G N 1
ATOM 11651 C CA . GLY G 1 165 ? 48.110 34.082 59.053 1.00 21.02 162 GLY G CA 1
ATOM 11652 C C . GLY G 1 165 ? 48.584 34.778 57.796 1.00 20.36 162 GLY G C 1
ATOM 11653 O O . GLY G 1 165 ? 48.177 35.908 57.512 1.00 21.98 162 GLY G O 1
ATOM 11654 N N . VAL G 1 166 ? 49.447 34.100 57.047 1.00 19.63 163 VAL G N 1
ATOM 11655 C CA . VAL G 1 166 ? 49.989 34.635 55.808 1.00 18.39 163 VAL G CA 1
ATOM 11656 C C . VAL G 1 166 ? 49.880 33.576 54.708 1.00 19.70 163 VAL G C 1
ATOM 11657 O O . VAL G 1 166 ? 50.023 32.378 54.966 1.00 19.93 163 VAL G O 1
ATOM 11661 N N . GLY G 1 167 ? 49.620 34.019 53.484 1.00 18.14 164 GLY G N 1
ATOM 11662 C CA . GLY G 1 167 ? 49.512 33.083 52.386 1.00 17.71 164 GLY G CA 1
ATOM 11663 C C . GLY G 1 167 ? 50.189 33.623 51.145 1.00 17.66 164 GLY G C 1
ATOM 11664 O O . GLY G 1 167 ? 50.033 34.797 50.798 1.00 17.78 164 GLY G O 1
ATOM 11665 N N . TRP G 1 168 ? 50.952 32.768 50.478 1.00 16.16 165 TRP G N 1
ATOM 11666 C CA . TRP G 1 168 ? 51.658 33.172 49.272 1.00 15.74 165 TRP G CA 1
ATOM 11667 C C . TRP G 1 168 ? 50.794 32.810 48.079 1.00 14.74 165 TRP G C 1
ATOM 11668 O O . TRP G 1 168 ? 50.314 31.687 47.980 1.00 15.61 165 TRP G O 1
ATOM 11679 N N . VAL G 1 169 ? 50.584 33.767 47.184 1.00 14.59 166 VAL G N 1
ATOM 11680 C CA . VAL G 1 169 ? 49.790 33.528 45.987 1.00 13.95 166 VAL G CA 1
ATOM 11681 C C . VAL G 1 169 ? 50.661 33.853 44.791 1.00 15.37 166 VAL G C 1
ATOM 11682 O O . VAL G 1 169 ? 50.945 35.022 44.525 1.00 15.91 166 VAL G O 1
ATOM 11686 N N . SER G 1 170 ? 51.087 32.822 44.070 1.00 15.87 167 SER G N 1
ATOM 11687 C CA . SER G 1 170 ? 51.946 33.017 42.908 1.00 17.21 167 SER G CA 1
ATOM 11688 C C . SER G 1 170 ? 51.280 32.600 41.607 1.00 18.40 167 SER G C 1
ATOM 11689 O O . SER G 1 170 ? 51.937 32.491 40.572 1.00 19.43 167 SER G O 1
ATOM 11692 N N . ILE G 1 171 ? 49.978 32.364 41.646 1.00 19.13 168 ILE G N 1
ATOM 11693 C CA . ILE G 1 171 ? 49.295 31.951 40.435 1.00 21.68 168 ILE G CA 1
ATOM 11694 C C . ILE G 1 171 ? 48.654 33.113 39.678 1.00 23.40 168 ILE G C 1
ATOM 11695 O O . ILE G 1 171 ? 47.522 33.512 39.959 1.00 23.31 168 ILE G O 1
ATOM 11700 N N . PHE G 1 172 ? 49.411 33.663 38.733 1.00 25.39 169 PHE G N 1
ATOM 11701 C CA . PHE G 1 172 ? 48.946 34.751 37.879 1.00 26.67 169 PHE G CA 1
ATOM 11702 C C . PHE G 1 172 ? 50.016 35.301 36.967 1.00 26.93 169 PHE G C 1
ATOM 11703 O O . PHE G 1 172 ? 51.201 35.023 37.131 1.00 27.39 169 PHE G O 1
ATOM 11711 N N . HIS G 1 173 ? 49.583 36.067 35.977 1.00 27.76 170 HIS G N 1
ATOM 11712 C CA . HIS G 1 173 ? 50.506 36.679 35.039 1.00 28.58 170 HIS G CA 1
ATOM 11713 C C . HIS G 1 173 ? 51.080 37.915 35.730 1.00 29.24 170 HIS G C 1
ATOM 11714 O O . HIS G 1 173 ? 50.353 38.875 36.010 1.00 29.83 170 HIS G O 1
ATOM 11721 N N . GLU G 1 174 ? 52.377 37.879 36.023 1.00 28.60 171 GLU G N 1
ATOM 11722 C CA . GLU G 1 174 ? 53.034 38.990 36.698 1.00 28.29 171 GLU G CA 1
ATOM 11723 C C . GLU G 1 174 ? 52.719 40.319 36.035 1.00 27.82 171 GLU G C 1
ATOM 11724 O O . GLU G 1 174 ? 52.340 41.273 36.705 1.00 27.41 171 GLU G O 1
ATOM 11730 N N . SER G 1 175 ? 52.871 40.371 34.715 1.00 27.68 172 SER G N 1
ATOM 11731 C CA . SER G 1 175 ? 52.609 41.590 33.955 1.00 28.20 172 SER G CA 1
ATOM 11732 C C . SER G 1 175 ? 51.279 42.228 34.355 1.00 27.07 172 SER G C 1
ATOM 11733 O O . SER G 1 175 ? 51.161 43.453 34.439 1.00 25.35 172 SER G O 1
ATOM 11736 N N . GLU G 1 176 ? 50.283 41.383 34.597 1.00 25.49 173 GLU G N 1
ATOM 11737 C CA . GLU G 1 176 ? 48.965 41.847 34.983 1.00 24.01 173 GLU G CA 1
ATOM 11738 C C . GLU G 1 176 ? 48.939 42.436 36.386 1.00 23.36 173 GLU G C 1
ATOM 11739 O O . GLU G 1 176 ? 48.161 43.350 36.657 1.00 24.11 173 GLU G O 1
ATOM 11745 N N . ILE G 1 177 ? 49.776 41.926 37.284 1.00 21.75 174 ILE G N 1
ATOM 11746 C CA . ILE G 1 177 ? 49.791 42.472 38.643 1.00 20.73 174 ILE G CA 1
ATOM 11747 C C . ILE G 1 177 ? 50.556 43.801 38.705 1.00 21.10 174 ILE G C 1
ATOM 11748 O O . ILE G 1 177 ? 50.161 44.730 39.425 1.00 20.17 174 ILE G O 1
ATOM 11753 N N . LYS G 1 178 ? 51.643 43.890 37.943 1.00 20.51 175 LYS G N 1
ATOM 11754 C CA . LYS G 1 178 ? 52.452 45.105 37.908 1.00 22.85 175 LYS G CA 1
ATOM 11755 C C . LYS G 1 178 ? 51.638 46.244 37.301 1.00 23.40 175 LYS G C 1
ATOM 11756 O O . LYS G 1 178 ? 51.798 47.407 37.681 1.00 23.84 175 LYS G O 1
ATOM 11762 N N . ALA G 1 179 ? 50.761 45.903 36.359 1.00 21.66 176 ALA G N 1
ATOM 11763 C CA . ALA G 1 179 ? 49.924 46.901 35.713 1.00 21.83 176 ALA G CA 1
ATOM 11764 C C . ALA G 1 179 ? 48.921 47.480 36.706 1.00 21.17 176 ALA G C 1
ATOM 11765 O O . ALA G 1 179 ? 48.647 48.676 36.694 1.00 21.21 176 ALA G O 1
ATOM 11767 N N . ILE G 1 180 ? 48.387 46.622 37.568 1.00 21.15 177 ILE G N 1
ATOM 11768 C CA . ILE G 1 180 ? 47.403 47.028 38.573 1.00 21.26 177 ILE G CA 1
ATOM 11769 C C . ILE G 1 180 ? 47.998 47.943 39.648 1.00 23.17 177 ILE G C 1
ATOM 11770 O O . ILE G 1 180 ? 47.379 48.931 40.059 1.00 23.82 177 ILE G O 1
ATOM 11775 N N . LEU G 1 181 ? 49.193 47.604 40.115 1.00 22.76 178 LEU G N 1
ATOM 11776 C CA . LEU G 1 181 ? 49.836 48.390 41.154 1.00 22.89 178 LEU G CA 1
ATOM 11777 C C . LEU G 1 181 ? 50.807 49.428 40.597 1.00 21.98 178 LEU G C 1
ATOM 11778 O O . LEU G 1 181 ? 51.400 50.191 41.349 1.00 22.26 178 LEU G O 1
ATOM 11783 N N . GLY G 1 182 ? 50.956 49.455 39.276 1.00 23.39 179 GLY G N 1
ATOM 11784 C CA . GLY G 1 182 ? 51.847 50.414 38.643 1.00 23.72 179 GLY G CA 1
ATOM 11785 C C . GLY G 1 182 ? 53.321 50.195 38.939 1.00 25.09 179 GLY G C 1
ATOM 11786 O O . GLY G 1 182 ? 54.054 51.151 39.190 1.00 25.51 179 GLY G O 1
ATOM 11787 N N . ILE G 1 183 ? 53.761 48.940 38.893 1.00 25.64 180 ILE G N 1
ATOM 11788 C CA . ILE G 1 183 ? 55.152 48.597 39.164 1.00 26.47 180 ILE G CA 1
ATOM 11789 C C . ILE G 1 183 ? 56.036 48.703 37.915 1.00 27.60 180 ILE G C 1
ATOM 11790 O O . ILE G 1 183 ? 55.735 48.117 36.872 1.00 28.48 180 ILE G O 1
ATOM 11795 N N . PRO G 1 184 ? 57.149 49.455 38.019 1.00 27.91 181 PRO G N 1
ATOM 11796 C CA . PRO G 1 184 ? 58.122 49.689 36.946 1.00 28.07 181 PRO G CA 1
ATOM 11797 C C . PRO G 1 184 ? 58.715 48.402 36.377 1.00 29.41 181 PRO G C 1
ATOM 11798 O O . PRO G 1 184 ? 58.648 47.348 37.003 1.00 29.46 181 PRO G O 1
ATOM 11802 N N . ASP G 1 185 ? 59.314 48.501 35.196 1.00 30.00 182 ASP G N 1
ATOM 11803 C CA . ASP G 1 185 ? 59.918 47.345 34.549 1.00 31.94 182 ASP G CA 1
ATOM 11804 C C . ASP G 1 185 ? 61.170 46.874 35.292 1.00 31.67 182 ASP G C 1
ATOM 11805 O O . ASP G 1 185 ? 61.486 45.685 35.293 1.00 30.83 182 ASP G O 1
ATOM 11810 N N . HIS G 1 186 ? 61.875 47.811 35.925 1.00 30.77 183 HIS G N 1
ATOM 11811 C CA . HIS G 1 186 ? 63.102 47.494 36.654 1.00 28.99 183 HIS G CA 1
ATOM 11812 C C . HIS G 1 186 ? 62.851 46.912 38.045 1.00 27.47 183 HIS G C 1
ATOM 11813 O O . HIS G 1 186 ? 63.790 46.617 38.783 1.00 26.15 183 HIS G O 1
ATOM 11820 N N . VAL G 1 187 ? 61.583 46.748 38.400 1.00 25.85 184 VAL G N 1
ATOM 11821 C CA . VAL G 1 187 ? 61.226 46.176 39.692 1.00 25.57 184 VAL G CA 1
ATOM 11822 C C . VAL G 1 187 ? 60.423 44.907 39.426 1.00 25.74 184 VAL G C 1
ATOM 11823 O O . VAL G 1 187 ? 59.514 44.905 38.601 1.00 25.28 184 VAL G O 1
ATOM 11827 N N . GLU G 1 188 ? 60.761 43.827 40.122 1.00 25.27 185 GLU G N 1
ATOM 11828 C CA . GLU G 1 188 ? 60.063 42.564 39.925 1.00 24.95 185 GLU G CA 1
ATOM 11829 C C . GLU G 1 188 ? 59.263 42.140 41.153 1.00 23.08 185 GLU G C 1
ATOM 11830 O O . GLU G 1 188 ? 59.631 42.458 42.283 1.00 22.53 185 GLU G O 1
ATOM 11836 N N . ILE G 1 189 ? 58.155 41.441 40.923 1.00 21.28 186 ILE G N 1
ATOM 11837 C CA . ILE G 1 189 ? 57.316 40.961 42.012 1.00 21.88 186 ILE G CA 1
ATOM 11838 C C . ILE G 1 189 ? 57.863 39.618 42.448 1.00 22.05 186 ILE G C 1
ATOM 11839 O O . ILE G 1 189 ? 58.117 38.750 41.619 1.00 21.93 186 ILE G O 1
ATOM 11844 N N . VAL G 1 190 ? 58.055 39.446 43.747 1.00 24.76 187 VAL G N 1
ATOM 11845 C CA . VAL G 1 190 ? 58.581 38.190 44.257 1.00 25.30 187 VAL G CA 1
ATOM 11846 C C . VAL G 1 190 ? 57.466 37.393 44.913 1.00 25.62 187 VAL G C 1
ATOM 11847 O O . VAL G 1 190 ? 57.430 36.160 44.831 1.00 26.58 187 VAL G O 1
ATOM 11851 N N . ALA G 1 191 ? 56.538 38.094 45.551 1.00 25.10 188 ALA G N 1
ATOM 11852 C CA . ALA G 1 191 ? 55.457 37.401 46.229 1.00 23.64 188 ALA G CA 1
ATOM 11853 C C . ALA G 1 191 ? 54.275 38.276 46.582 1.00 24.01 188 ALA G C 1
ATOM 11854 O O . ALA G 1 191 ? 54.427 39.457 46.906 1.00 23.32 188 ALA G O 1
ATOM 11856 N N . TRP G 1 192 ? 53.092 37.672 46.508 1.00 22.62 189 TRP G N 1
ATOM 11857 C CA . TRP G 1 192 ? 51.861 38.335 46.887 1.00 21.43 189 TRP G CA 1
ATOM 11858 C C . TRP G 1 192 ? 51.442 37.622 48.164 1.00 20.69 189 TRP G C 1
ATOM 11859 O O . TRP G 1 192 ? 51.177 36.418 48.154 1.00 22.19 189 TRP G O 1
ATOM 11870 N N . LEU G 1 193 ? 51.401 38.358 49.266 1.00 20.57 190 LEU G N 1
ATOM 11871 C CA . LEU G 1 193 ? 51.027 37.776 50.547 1.00 19.88 190 LEU G CA 1
ATOM 11872 C C . LEU G 1 193 ? 49.665 38.255 51.035 1.00 20.58 190 LEU G C 1
ATOM 11873 O O . LEU G 1 193 ? 49.365 39.459 51.024 1.00 20.09 190 LEU G O 1
ATOM 11878 N N . CYS G 1 194 ? 48.844 37.299 51.451 1.00 20.49 191 CYS G N 1
ATOM 11879 C CA . CYS G 1 194 ? 47.531 37.590 52.007 1.00 21.00 191 CYS G CA 1
ATOM 11880 C C . CYS G 1 194 ? 47.721 37.429 53.514 1.00 21.09 191 CYS G C 1
ATOM 11881 O O . CYS G 1 194 ? 48.231 36.405 53.970 1.00 20.18 191 CYS G O 1
ATOM 11884 N N . LEU G 1 195 ? 47.337 38.447 54.278 1.00 21.73 192 LEU G N 1
ATOM 11885 C CA . LEU G 1 195 ? 47.476 38.403 55.726 1.00 22.30 192 LEU G CA 1
ATOM 11886 C C . LEU G 1 195 ? 46.161 38.698 56.419 1.00 23.90 192 LEU G C 1
ATOM 11887 O O . LEU G 1 195 ? 45.347 39.485 55.937 1.00 23.30 192 LEU G O 1
ATOM 11892 N N . GLY G 1 196 ? 45.972 38.062 57.567 1.00 25.64 193 GLY G N 1
ATOM 11893 C CA . GLY G 1 196 ? 44.769 38.262 58.345 1.00 25.73 193 GLY G CA 1
ATOM 11894 C C . GLY G 1 196 ? 44.838 37.365 59.559 1.00 27.29 193 GLY G C 1
ATOM 11895 O O . GLY G 1 196 ? 45.318 36.235 59.468 1.00 28.70 193 GLY G O 1
ATOM 11896 N N . PHE G 1 197 ? 44.386 37.863 60.701 1.00 27.89 194 PHE G N 1
ATOM 11897 C CA . PHE G 1 197 ? 44.394 37.062 61.917 1.00 28.46 194 PHE G CA 1
ATOM 11898 C C . PHE G 1 197 ? 43.713 35.717 61.659 1.00 29.08 194 PHE G C 1
ATOM 11899 O O . PHE G 1 197 ? 42.903 35.583 60.740 1.00 29.06 194 PHE G O 1
ATOM 11907 N N . VAL G 1 198 ? 44.054 34.726 62.474 1.00 30.48 195 VAL G N 1
ATOM 11908 C CA . VAL G 1 198 ? 43.460 33.397 62.370 1.00 32.38 195 VAL G CA 1
ATOM 11909 C C . VAL G 1 198 ? 43.428 32.808 63.770 1.00 34.40 195 VAL G C 1
ATOM 11910 O O . VAL G 1 198 ? 44.409 32.911 64.507 1.00 35.16 195 VAL G O 1
ATOM 11914 N N . ASP G 1 199 ? 42.303 32.210 64.147 1.00 37.31 196 ASP G N 1
ATOM 11915 C CA . ASP G 1 199 ? 42.192 31.608 65.469 1.00 40.65 196 ASP G CA 1
ATOM 11916 C C . ASP G 1 199 ? 42.244 30.088 65.390 1.00 40.36 196 ASP G C 1
ATOM 11917 O O . ASP G 1 199 ? 42.023 29.387 66.382 1.00 42.34 196 ASP G O 1
ATOM 11922 N N . ARG G 1 200 ? 42.548 29.585 64.200 1.00 38.68 197 ARG G N 1
ATOM 11923 C CA . ARG G 1 200 ? 42.658 28.153 63.984 1.00 37.77 197 ARG G CA 1
ATOM 11924 C C . ARG G 1 200 ? 43.474 27.854 62.726 1.00 36.14 197 ARG G C 1
ATOM 11925 O O . ARG G 1 200 ? 43.286 28.486 61.681 1.00 36.30 197 ARG G O 1
ATOM 11933 N N . LEU G 1 201 ? 44.392 26.898 62.846 1.00 33.11 198 LEU G N 1
ATOM 11934 C CA . LEU G 1 201 ? 45.264 26.503 61.738 1.00 31.46 198 LEU G CA 1
ATOM 11935 C C . LEU G 1 201 ? 45.322 24.989 61.545 1.00 29.51 198 LEU G C 1
ATOM 11936 O O . LEU G 1 201 ? 44.788 24.223 62.341 1.00 27.57 198 LEU G O 1
ATOM 11941 N N . TYR G 1 202 ? 45.985 24.573 60.472 1.00 29.47 199 TYR G N 1
ATOM 11942 C CA . TYR G 1 202 ? 46.164 23.160 60.172 1.00 28.71 199 TYR G CA 1
ATOM 11943 C C . TYR G 1 202 ? 47.421 22.710 60.911 1.00 28.75 199 TYR G C 1
ATOM 11944 O O . TYR G 1 202 ? 48.352 23.493 61.082 1.00 29.29 199 TYR G O 1
ATOM 11953 N N . GLN G 1 203 ? 47.445 21.460 61.360 1.00 28.72 200 GLN G N 1
ATOM 11954 C CA . GLN G 1 203 ? 48.602 20.937 62.077 1.00 28.96 200 GLN G CA 1
ATOM 11955 C C . GLN G 1 203 ? 49.671 20.476 61.092 1.00 27.94 200 GLN G C 1
ATOM 11956 O O . GLN G 1 203 ? 50.849 20.399 61.433 1.00 28.14 200 GLN G O 1
ATOM 11962 N N . GLU G 1 204 ? 49.245 20.163 59.873 1.00 25.89 201 GLU G N 1
ATOM 11963 C CA . GLU G 1 204 ? 50.155 19.724 58.822 1.00 25.03 201 GLU G CA 1
ATOM 11964 C C . GLU G 1 204 ? 49.827 20.520 57.567 1.00 22.83 201 GLU G C 1
ATOM 11965 O O . GLU G 1 204 ? 48.811 21.212 57.521 1.00 22.83 201 GLU G O 1
ATOM 11971 N N . PRO G 1 205 ? 50.686 20.440 56.534 1.00 21.76 202 PRO G N 1
ATOM 11972 C CA . PRO G 1 205 ? 50.429 21.177 55.293 1.00 20.38 202 PRO G CA 1
ATOM 11973 C C . PRO G 1 205 ? 49.082 20.787 54.691 1.00 19.22 202 PRO G C 1
ATOM 11974 O O . PRO G 1 205 ? 48.787 19.608 54.502 1.00 17.67 202 PRO G O 1
ATOM 11978 N N . GLU G 1 206 ? 48.276 21.796 54.397 1.00 19.04 203 GLU G N 1
ATOM 11979 C CA . GLU G 1 206 ? 46.953 21.590 53.842 1.00 19.12 203 GLU G CA 1
ATOM 11980 C C . GLU G 1 206 ? 47.006 20.672 52.627 1.00 18.57 203 GLU G C 1
ATOM 11981 O O . GLU G 1 206 ? 46.174 19.772 52.490 1.00 19.63 203 GLU G O 1
ATOM 11987 N N . LEU G 1 207 ? 47.983 20.888 51.751 1.00 16.06 204 LEU G N 1
ATOM 11988 C CA . LEU G 1 207 ? 48.118 20.057 50.562 1.00 14.91 204 LEU G CA 1
ATOM 11989 C C . LEU G 1 207 ? 48.391 18.587 50.879 1.00 15.96 204 LEU G C 1
ATOM 11990 O O . LEU G 1 207 ? 48.254 17.722 50.009 1.00 16.18 204 LEU G O 1
ATOM 11995 N N . ALA G 1 208 ? 48.777 18.297 52.118 1.00 15.97 205 ALA G N 1
ATOM 11996 C CA . ALA G 1 208 ? 49.027 16.909 52.509 1.00 17.61 205 ALA G CA 1
ATOM 11997 C C . ALA G 1 208 ? 47.725 16.293 53.027 1.00 19.16 205 ALA G C 1
ATOM 11998 O O . ALA G 1 208 ? 47.364 15.174 52.653 1.00 18.98 205 ALA G O 1
ATOM 12000 N N . ALA G 1 209 ? 47.020 17.033 53.881 1.00 19.49 206 ALA G N 1
ATOM 12001 C CA . ALA G 1 209 ? 45.760 16.556 54.448 1.00 23.01 206 ALA G CA 1
ATOM 12002 C C . ALA G 1 209 ? 44.683 16.359 53.388 1.00 24.35 206 ALA G C 1
ATOM 12003 O O . ALA G 1 209 ? 43.752 15.581 53.589 1.00 25.97 206 ALA G O 1
ATOM 12005 N N . LYS G 1 210 ? 44.810 17.061 52.263 1.00 25.26 207 LYS G N 1
ATOM 12006 C CA . LYS G 1 210 ? 43.836 16.948 51.183 1.00 25.94 207 LYS G CA 1
ATOM 12007 C C . LYS G 1 210 ? 44.268 15.974 50.089 1.00 26.79 207 LYS G C 1
ATOM 12008 O O . LYS G 1 210 ? 43.629 15.874 49.039 1.00 28.64 207 LYS G O 1
ATOM 12014 N N . GLY G 1 211 ? 45.357 15.258 50.343 1.00 26.98 208 GLY G N 1
ATOM 12015 C CA . GLY G 1 211 ? 45.843 14.266 49.401 1.00 24.29 208 GLY G CA 1
ATOM 12016 C C . GLY G 1 211 ? 46.484 14.720 48.105 1.00 24.32 208 GLY G C 1
ATOM 12017 O O . GLY G 1 211 ? 46.396 14.007 47.104 1.00 25.18 208 GLY G O 1
ATOM 12018 N N . TRP G 1 212 ? 47.135 15.879 48.097 1.00 23.44 209 TRP G N 1
ATOM 12019 C CA . TRP G 1 212 ? 47.789 16.345 46.877 1.00 21.64 209 TRP G CA 1
ATOM 12020 C C . TRP G 1 212 ? 49.258 15.905 46.851 1.00 21.88 209 TRP G C 1
ATOM 12021 O O . TRP G 1 212 ? 49.760 15.437 45.825 1.00 23.41 209 TRP G O 1
ATOM 12032 N N . ARG G 1 213 ? 49.939 16.046 47.986 1.00 22.06 210 ARG G N 1
ATOM 12033 C CA . ARG G 1 213 ? 51.341 15.642 48.124 1.00 20.83 210 ARG G CA 1
ATOM 12034 C C . ARG G 1 213 ? 51.687 15.465 49.602 1.00 20.58 210 ARG G C 1
ATOM 12035 O O . ARG G 1 213 ? 51.283 16.264 50.442 1.00 19.83 210 ARG G O 1
ATOM 12043 N N . GLN G 1 214 ? 52.427 14.409 49.917 1.00 20.12 211 GLN G N 1
ATOM 12044 C CA . GLN G 1 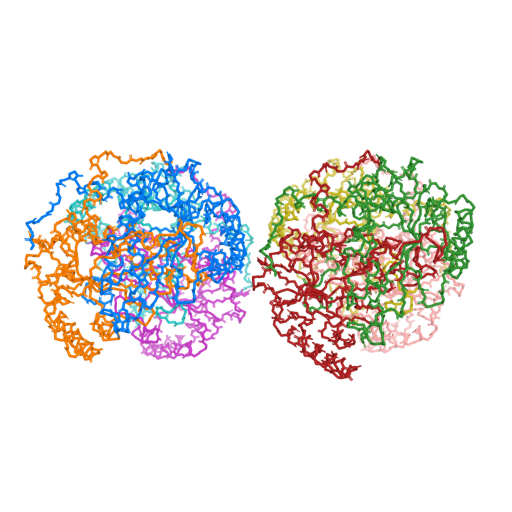214 ? 52.829 14.145 51.294 1.00 20.17 211 GLN G CA 1
ATOM 12045 C C . GLN G 1 214 ? 54.225 14.704 51.548 1.00 18.29 211 GLN G C 1
ATOM 12046 O O . GLN G 1 214 ? 54.922 15.106 50.618 1.00 17.24 211 GLN G O 1
ATOM 12052 N N . ARG G 1 215 ? 54.623 14.725 52.814 1.00 17.25 212 ARG G N 1
ATOM 12053 C CA . ARG G 1 215 ? 55.937 15.225 53.211 1.00 15.67 212 ARG G CA 1
ATOM 12054 C C . ARG G 1 215 ? 57.008 14.220 52.795 1.00 14.95 212 ARG G C 1
ATOM 12055 O O . ARG G 1 215 ? 56.907 13.033 53.112 1.00 15.13 212 ARG G O 1
ATOM 12063 N N . LEU G 1 216 ? 58.032 14.683 52.086 1.00 13.24 213 LEU G N 1
ATOM 12064 C CA . LEU G 1 216 ? 59.091 13.780 51.668 1.00 13.18 213 LEU G CA 1
ATOM 12065 C C . LEU G 1 216 ? 59.963 13.465 52.887 1.00 14.15 213 LEU G C 1
ATOM 12066 O O . LEU G 1 216 ? 60.020 14.242 53.842 1.00 13.01 213 LEU G O 1
ATOM 12071 N N . PRO G 1 217 ? 60.636 12.306 52.882 1.00 15.30 214 PRO G N 1
ATOM 12072 C CA . PRO G 1 217 ? 61.493 11.945 54.017 1.00 15.53 214 PRO G CA 1
ATOM 12073 C C . PRO G 1 217 ? 62.785 12.758 53.913 1.00 16.68 214 PRO G C 1
ATOM 12074 O O . PRO G 1 217 ? 63.483 12.688 52.903 1.00 17.94 214 PRO G O 1
ATOM 12078 N N . LEU G 1 218 ? 63.106 13.528 54.948 1.00 16.62 215 LEU G N 1
ATOM 12079 C CA . LEU G 1 218 ? 64.310 14.356 54.915 1.00 15.50 215 LEU G CA 1
ATOM 12080 C C . LEU G 1 218 ? 65.581 13.557 54.632 1.00 14.44 215 LEU G C 1
ATOM 12081 O O . LEU G 1 218 ? 66.488 14.052 53.968 1.00 13.11 215 LEU G O 1
ATOM 12086 N N . GLU G 1 219 ? 65.637 12.318 55.111 1.00 13.52 216 GLU G N 1
ATOM 12087 C CA . GLU G 1 219 ? 66.821 11.503 54.903 1.00 14.35 216 GLU G CA 1
ATOM 12088 C C . GLU G 1 219 ? 67.149 11.277 53.430 1.00 14.69 216 GLU G C 1
ATOM 12089 O O . GLU G 1 219 ? 68.308 11.085 53.081 1.00 15.63 216 GLU G O 1
ATOM 12095 N N . ASP G 1 220 ? 66.139 11.296 52.567 1.00 14.60 217 ASP G N 1
ATOM 12096 C CA . ASP G 1 220 ? 66.366 11.080 51.136 1.00 14.79 217 ASP G CA 1
ATOM 12097 C C . ASP G 1 220 ? 67.041 12.264 50.438 1.00 13.98 217 ASP G C 1
ATOM 12098 O O . ASP G 1 220 ? 67.703 12.094 49.417 1.00 11.70 217 ASP G O 1
ATOM 12103 N N . LEU G 1 221 ? 66.867 13.453 51.004 1.00 14.27 218 LEU G N 1
ATOM 12104 C CA . LEU G 1 221 ? 67.408 14.690 50.443 1.00 15.24 218 LEU G CA 1
ATOM 12105 C C . LEU G 1 221 ? 68.793 15.117 50.961 1.00 16.33 218 LEU G C 1
ATOM 12106 O O . LEU G 1 221 ? 69.380 16.064 50.441 1.00 17.55 218 LEU G O 1
ATOM 12111 N N . VAL G 1 222 ? 69.315 14.421 51.971 1.00 18.05 219 VAL G N 1
ATOM 12112 C CA . VAL G 1 222 ? 70.618 14.759 52.551 1.00 18.67 219 VAL G CA 1
ATOM 12113 C C . VAL G 1 222 ? 71.770 13.899 52.026 1.00 21.09 219 VAL G C 1
ATOM 12114 O O . VAL G 1 222 ? 71.686 12.671 52.025 1.00 20.86 219 VAL G O 1
ATOM 12118 N N . PHE G 1 223 ? 72.847 14.548 51.588 1.00 23.00 220 PHE G N 1
ATOM 12119 C CA . PHE G 1 223 ? 74.020 13.833 51.086 1.00 26.85 220 PHE G CA 1
ATOM 12120 C C . PHE G 1 223 ? 75.279 14.142 51.894 1.00 28.75 220 PHE G C 1
ATOM 12121 O O . PHE G 1 223 ? 75.339 15.139 52.616 1.00 29.67 220 PHE G O 1
ATOM 12129 N N . GLU G 1 224 ? 76.283 13.281 51.757 1.00 30.64 221 GLU G N 1
ATOM 12130 C CA . GLU G 1 224 ? 77.554 13.444 52.456 1.00 32.01 221 GLU G CA 1
ATOM 12131 C C . GLU G 1 224 ? 78.693 13.664 51.467 1.00 33.53 221 GLU G C 1
ATOM 12132 O O . GLU G 1 224 ? 78.997 12.787 50.656 1.00 33.94 221 GLU G O 1
ATOM 12138 N N . GLU G 1 225 ? 79.314 14.838 51.545 1.00 33.83 222 GLU G N 1
ATOM 12139 C CA . GLU G 1 225 ? 80.429 15.207 50.675 1.00 34.91 222 GLU G CA 1
ATOM 12140 C C . GLU G 1 225 ? 80.099 15.288 49.191 1.00 34.40 222 GLU G C 1
ATOM 12141 O O . GLU G 1 225 ? 80.592 16.174 48.491 1.00 34.65 222 GLU G O 1
ATOM 12147 N N . GLY G 1 226 ? 79.274 14.364 48.711 1.00 34.30 223 GLY G N 1
ATOM 12148 C CA . GLY G 1 226 ? 78.925 14.367 47.306 1.00 32.20 223 GLY G CA 1
ATOM 12149 C C . GLY G 1 226 ? 77.502 13.951 47.008 1.00 32.78 223 GLY G C 1
ATOM 12150 O O . GLY G 1 226 ? 76.858 13.236 47.779 1.00 32.58 223 GLY G O 1
ATOM 12151 N N . TRP G 1 227 ? 77.016 14.409 45.863 1.00 32.67 224 TRP G N 1
ATOM 12152 C CA . TRP G 1 227 ? 75.671 14.105 45.415 1.00 32.90 224 TRP G CA 1
ATOM 12153 C C . TRP G 1 227 ? 75.494 12.597 45.275 1.00 33.65 224 TRP G C 1
ATOM 12154 O O . TRP G 1 227 ? 76.353 11.911 44.724 1.00 35.65 224 TRP G O 1
ATOM 12165 N N . GLY G 1 228 ? 74.388 12.078 45.791 1.00 33.37 225 GLY G N 1
ATOM 12166 C CA . GLY G 1 228 ? 74.136 10.654 45.683 1.00 33.70 225 GLY G CA 1
ATOM 12167 C C . GLY G 1 228 ? 74.742 9.814 46.784 1.00 33.02 225 GLY G C 1
ATOM 12168 O O . GLY G 1 228 ? 74.251 8.723 47.068 1.00 33.87 225 GLY G O 1
ATOM 12169 N N . VAL G 1 229 ? 75.805 10.314 47.403 1.00 33.67 226 VAL G N 1
ATOM 12170 C CA . VAL G 1 229 ? 76.476 9.595 48.482 1.00 33.11 226 VAL G CA 1
ATOM 12171 C C . VAL G 1 229 ? 75.846 9.929 49.834 1.00 33.67 226 VAL G C 1
ATOM 12172 O O . VAL G 1 229 ? 75.669 11.100 50.171 1.00 33.64 226 VAL G O 1
ATOM 12176 N N . ARG G 1 230 ? 75.508 8.897 50.603 1.00 32.93 227 ARG G N 1
ATOM 12177 C CA . ARG G 1 230 ? 74.893 9.088 51.912 1.00 33.72 227 ARG G CA 1
ATOM 12178 C C . ARG G 1 230 ? 75.934 9.153 53.038 1.00 33.16 227 ARG G C 1
ATOM 12179 O O . ARG G 1 230 ? 75.548 9.103 54.227 1.00 30.27 227 ARG G O 1
ATOM 12188 N N . LEU H 1 12 ? 42.479 20.184 61.264 1.00 41.18 9 LEU H N 1
ATOM 12189 C CA . LEU H 1 12 ? 42.634 21.628 61.597 1.00 42.84 9 LEU H CA 1
ATOM 12190 C C . LEU H 1 12 ? 42.088 21.911 62.986 1.00 43.42 9 LEU H C 1
ATOM 12191 O O . LEU H 1 12 ? 40.878 21.885 63.193 1.00 45.13 9 LEU H O 1
ATOM 12196 N N . THR H 1 13 ? 42.975 22.201 63.934 1.00 45.16 10 THR H N 1
ATOM 12197 C CA . THR H 1 13 ? 42.553 22.490 65.305 1.00 45.88 10 THR H CA 1
ATOM 12198 C C . THR H 1 13 ? 42.840 23.935 65.684 1.00 46.64 10 THR H C 1
ATOM 12199 O O . THR H 1 13 ? 43.285 24.728 64.858 1.00 46.13 10 THR H O 1
ATOM 12203 N N . ALA H 1 14 ? 42.598 24.260 66.951 1.00 47.32 11 ALA H N 1
ATOM 12204 C CA . ALA H 1 14 ? 42.818 25.604 67.461 1.00 47.82 11 ALA H CA 1
ATOM 12205 C C . ALA H 1 14 ? 44.223 26.068 67.138 1.00 48.42 11 ALA H C 1
ATOM 12206 O O . ALA H 1 14 ? 45.129 25.264 66.917 1.00 48.85 11 ALA H O 1
ATOM 12208 N N . ALA H 1 15 ? 44.393 27.381 67.128 1.00 47.87 12 ALA H N 1
ATOM 12209 C CA . ALA H 1 15 ? 45.679 27.997 66.878 1.00 48.04 12 ALA H CA 1
ATOM 12210 C C . ALA H 1 15 ? 45.769 29.212 67.815 1.00 48.43 12 ALA H C 1
ATOM 12211 O O . ALA H 1 15 ? 45.322 29.141 68.966 1.00 49.71 12 ALA H O 1
ATOM 12213 N N . GLY H 1 16 ? 46.353 30.304 67.304 1.00 47.87 13 GLY H N 1
ATOM 12214 C CA . GLY H 1 16 ? 46.477 31.565 68.039 1.00 45.41 13 GLY H CA 1
ATOM 12215 C C . GLY H 1 16 ? 47.872 32.171 68.190 1.00 43.82 13 GLY H C 1
ATOM 12216 O O . GLY H 1 16 ? 48.856 31.591 67.733 1.00 43.40 13 GLY H O 1
ATOM 12217 N N . ALA H 1 17 ? 47.953 33.346 68.824 1.00 42.79 14 ALA H N 1
ATOM 12218 C CA . ALA H 1 17 ? 49.243 34.008 69.062 1.00 41.46 14 ALA H CA 1
ATOM 12219 C C . ALA H 1 17 ? 50.088 33.396 70.196 1.00 40.76 14 ALA H C 1
ATOM 12220 O O . ALA H 1 17 ? 49.585 32.686 71.080 1.00 40.32 14 ALA H O 1
ATOM 12222 N N . PHE H 1 18 ? 51.380 33.697 70.151 1.00 39.78 15 PHE H N 1
ATOM 12223 C CA . PHE H 1 18 ? 52.355 33.215 71.125 1.00 37.95 15 PHE H CA 1
ATOM 12224 C C . PHE H 1 18 ? 52.302 34.036 72.393 1.00 37.65 15 PHE H C 1
ATOM 12225 O O . PHE H 1 18 ? 51.771 35.143 72.400 1.00 37.38 15 PHE H O 1
ATOM 12233 N N . SER H 1 19 ? 52.841 33.485 73.473 1.00 37.44 16 SER H N 1
ATOM 12234 C CA . SER H 1 19 ? 52.881 34.218 74.735 1.00 37.71 16 SER H CA 1
ATOM 12235 C C . SER H 1 19 ? 53.848 35.369 74.489 1.00 36.76 16 SER H C 1
ATOM 12236 O O . SER H 1 19 ? 54.470 35.451 73.426 1.00 36.28 16 SER H O 1
ATOM 12239 N N . SER H 1 20 ? 53.986 36.255 75.466 1.00 36.87 17 SER H N 1
ATOM 12240 C CA . SER H 1 20 ? 54.892 37.388 75.316 1.00 35.92 17 SER H CA 1
ATOM 12241 C C . SER H 1 20 ? 56.347 36.932 75.138 1.00 35.57 17 SER H C 1
ATOM 12242 O O . SER H 1 20 ? 57.057 37.450 74.270 1.00 36.04 17 SER H O 1
ATOM 12245 N N . ASP H 1 21 ? 56.784 35.967 75.950 1.00 34.90 18 ASP H N 1
ATOM 12246 C CA . ASP H 1 21 ? 58.155 35.457 75.873 1.00 34.75 18 ASP H CA 1
ATOM 12247 C C . ASP H 1 21 ? 58.447 34.730 74.567 1.00 34.21 18 ASP H C 1
ATOM 12248 O O . ASP H 1 21 ? 59.535 34.863 74.004 1.00 33.36 18 ASP H O 1
ATOM 12253 N N . GLU H 1 22 ? 57.487 33.951 74.086 1.00 32.14 19 GLU H N 1
ATOM 12254 C CA . GLU H 1 22 ? 57.695 33.231 72.837 1.00 32.26 19 GLU H CA 1
ATOM 12255 C C . GLU H 1 22 ? 57.942 34.198 71.681 1.00 30.68 19 GLU H C 1
ATOM 12256 O O . GLU H 1 22 ? 58.912 34.050 70.934 1.00 29.96 19 GLU H O 1
ATOM 12262 N N . ARG H 1 23 ? 57.079 35.200 71.552 1.00 28.72 20 ARG H N 1
ATOM 12263 C CA . ARG H 1 23 ? 57.219 36.178 70.481 1.00 29.67 20 ARG H CA 1
ATOM 12264 C C . ARG H 1 23 ? 58.558 36.892 70.580 1.00 28.22 20 ARG H C 1
ATOM 12265 O O . ARG H 1 23 ? 59.157 37.245 69.565 1.00 28.78 20 ARG H O 1
ATOM 12273 N N . ALA H 1 24 ? 59.032 37.094 71.805 1.00 27.68 21 ALA H N 1
ATOM 12274 C CA . ALA H 1 24 ? 60.311 37.760 72.012 1.00 27.73 21 ALA H CA 1
ATOM 12275 C C . ALA H 1 24 ? 61.437 36.897 71.438 1.00 27.26 21 ALA H C 1
ATOM 12276 O O . ALA H 1 24 ? 62.328 37.393 70.748 1.00 27.44 21 ALA H O 1
ATOM 12278 N N . ALA H 1 25 ? 61.384 35.600 71.724 1.00 26.31 22 ALA H N 1
ATOM 12279 C CA . ALA H 1 25 ? 62.388 34.675 71.226 1.00 26.06 22 ALA H CA 1
ATOM 12280 C C . ALA H 1 25 ? 62.418 34.705 69.700 1.00 25.76 22 ALA H C 1
ATOM 12281 O O . ALA H 1 25 ? 63.488 34.759 69.095 1.00 26.05 22 ALA H O 1
ATOM 12283 N N . VAL H 1 26 ? 61.239 34.667 69.081 1.00 25.79 23 VAL H N 1
ATOM 12284 C CA . VAL H 1 26 ? 61.152 34.687 67.624 1.00 24.78 23 VAL H CA 1
ATOM 12285 C C . VAL H 1 26 ? 61.848 35.919 67.068 1.00 24.35 23 VAL H C 1
ATOM 12286 O O . VAL H 1 26 ? 62.678 35.820 66.168 1.00 24.22 23 VAL H O 1
ATOM 12290 N N . TYR H 1 27 ? 61.517 37.078 67.618 1.00 25.34 24 TYR H N 1
ATOM 12291 C CA . TYR H 1 27 ? 62.124 38.320 67.166 1.00 27.09 24 TYR H CA 1
ATOM 12292 C C . TYR H 1 27 ? 63.605 38.433 67.492 1.00 26.82 24 TYR H C 1
ATOM 12293 O O . TYR H 1 27 ? 64.365 39.058 66.744 1.00 28.11 24 TYR H O 1
ATOM 12302 N N . ARG H 1 28 ? 64.030 37.834 68.596 1.00 25.66 25 ARG H N 1
ATOM 12303 C CA . ARG H 1 28 ? 65.437 37.913 68.946 1.00 24.76 25 ARG H CA 1
ATOM 12304 C C . ARG H 1 28 ? 66.274 37.226 67.880 1.00 23.42 25 ARG H C 1
ATOM 12305 O O . ARG H 1 28 ? 67.316 37.737 67.474 1.00 21.98 25 ARG H O 1
ATOM 12313 N N . ALA H 1 29 ? 65.818 36.057 67.436 1.00 21.95 26 ALA H N 1
ATOM 12314 C CA . ALA H 1 29 ? 66.532 35.312 66.405 1.00 21.67 26 ALA H CA 1
ATOM 12315 C C . ALA H 1 29 ? 66.647 36.165 65.135 1.00 21.10 26 ALA H C 1
ATOM 12316 O O . ALA H 1 29 ? 67.735 36.390 64.617 1.00 22.12 26 ALA H O 1
ATOM 12318 N N . ILE H 1 30 ? 65.515 36.653 64.651 1.00 20.66 27 ILE H N 1
ATOM 12319 C CA . ILE H 1 30 ? 65.491 37.466 63.450 1.00 21.41 27 ILE H CA 1
ATOM 12320 C C . ILE H 1 30 ? 66.317 38.748 63.568 1.00 22.60 27 ILE H C 1
ATOM 12321 O O . ILE H 1 30 ? 66.983 39.151 62.614 1.00 22.04 27 ILE H O 1
ATOM 12326 N N . GLU H 1 31 ? 66.284 39.380 64.737 1.00 23.34 28 GLU H N 1
ATOM 12327 C CA . GLU H 1 31 ? 67.011 40.631 64.941 1.00 25.63 28 GLU H CA 1
ATOM 12328 C C . GLU H 1 31 ? 68.513 40.527 65.215 1.00 25.74 28 GLU H C 1
ATOM 12329 O O . GLU H 1 31 ? 69.240 41.498 65.010 1.00 27.24 28 GLU H O 1
ATOM 12335 N N . THR H 1 32 ? 68.992 39.374 65.671 1.00 25.73 29 THR H N 1
ATOM 12336 C CA . THR H 1 32 ? 70.415 39.255 65.970 1.00 25.70 29 THR H CA 1
ATOM 12337 C C . THR H 1 32 ? 71.200 38.292 65.098 1.00 24.43 29 THR H C 1
ATOM 12338 O O . THR H 1 32 ? 72.418 38.204 65.234 1.00 25.43 29 THR H O 1
ATOM 12342 N N . ARG H 1 33 ? 70.537 37.565 64.207 1.00 22.99 30 ARG H N 1
ATOM 12343 C CA . ARG H 1 33 ? 71.285 36.641 63.365 1.00 23.56 30 ARG H CA 1
ATOM 12344 C C . ARG H 1 33 ? 72.092 37.404 62.315 1.00 22.03 30 ARG H C 1
ATOM 12345 O O . ARG H 1 33 ? 71.590 38.320 61.671 1.00 20.73 30 ARG H O 1
ATOM 12353 N N . ARG H 1 34 ? 73.356 37.015 62.163 1.00 23.43 31 ARG H N 1
ATOM 12354 C CA . ARG H 1 34 ? 74.279 37.655 61.227 1.00 23.52 31 ARG H CA 1
ATOM 12355 C C . ARG H 1 34 ? 74.834 36.670 60.204 1.00 23.99 31 ARG H C 1
ATOM 12356 O O . ARG H 1 34 ? 74.708 35.457 60.367 1.00 24.24 31 ARG H O 1
ATOM 12364 N N . ASP H 1 35 ? 75.448 37.198 59.148 1.00 24.08 32 ASP H N 1
ATOM 12365 C CA . ASP H 1 35 ? 76.073 36.357 58.133 1.00 24.95 32 ASP H CA 1
ATOM 12366 C C . ASP H 1 35 ? 77.558 36.293 58.497 1.00 25.37 32 ASP H C 1
ATOM 12367 O O . ASP H 1 35 ? 78.350 37.111 58.037 1.00 24.29 32 ASP H O 1
ATOM 12372 N N . VAL H 1 36 ? 77.922 35.319 59.324 1.00 25.02 33 VAL H N 1
ATOM 12373 C CA . VAL H 1 36 ? 79.294 35.153 59.781 1.00 24.70 33 VAL H CA 1
ATOM 12374 C C . VAL H 1 36 ? 80.288 34.727 58.701 1.00 26.45 33 VAL H C 1
ATOM 12375 O O . VAL H 1 36 ? 79.992 33.881 57.857 1.00 26.55 33 VAL H O 1
ATOM 12379 N N . ARG H 1 37 ? 81.475 35.325 58.744 1.00 28.18 34 ARG H N 1
ATOM 12380 C CA . ARG H 1 37 ? 82.533 35.012 57.790 1.00 30.46 34 ARG H CA 1
ATOM 12381 C C . ARG H 1 37 ? 83.854 34.677 58.476 1.00 31.84 34 ARG H C 1
ATOM 12382 O O . ARG H 1 37 ? 84.667 33.932 57.923 1.00 32.00 34 ARG H O 1
ATOM 12390 N N . ASP H 1 38 ? 84.069 35.213 59.675 1.00 31.42 35 ASP H N 1
ATOM 12391 C CA . ASP H 1 38 ? 85.344 34.987 60.334 1.00 33.21 35 ASP H CA 1
ATOM 12392 C C . ASP H 1 38 ? 85.364 34.527 61.795 1.00 33.04 35 ASP H C 1
ATOM 12393 O O . ASP H 1 38 ? 86.412 34.119 62.287 1.00 32.89 35 ASP H O 1
ATOM 12398 N N . GLU H 1 39 ? 84.236 34.565 62.494 1.00 33.96 36 GLU H N 1
ATOM 12399 C CA . GLU H 1 39 ? 84.242 34.131 63.892 1.00 35.47 36 GLU H CA 1
ATOM 12400 C C . GLU H 1 39 ? 83.917 32.647 64.087 1.00 35.23 36 GLU H C 1
ATOM 12401 O O . GLU H 1 39 ? 83.586 32.213 65.192 1.00 36.21 36 GLU H O 1
ATOM 12407 N N . PHE H 1 40 ? 84.026 31.869 63.015 1.00 34.52 37 PHE H N 1
ATOM 12408 C CA . PHE H 1 40 ? 83.749 30.437 63.080 1.00 34.22 37 PHE H CA 1
ATOM 12409 C C . PHE H 1 40 ? 84.688 29.704 64.044 1.00 33.79 37 PHE H C 1
ATOM 12410 O O . PHE H 1 40 ? 85.908 29.848 63.965 1.00 33.88 37 PHE H O 1
ATOM 12418 N N . LEU H 1 41 ? 84.118 28.922 64.956 1.00 32.72 38 LEU H N 1
ATOM 12419 C CA . LEU H 1 41 ? 84.924 28.154 65.902 1.00 32.74 38 LEU H CA 1
ATOM 12420 C C . LEU H 1 41 ? 85.154 26.754 65.331 1.00 32.68 38 LEU H C 1
ATOM 12421 O O . LEU H 1 41 ? 84.275 26.181 64.691 1.00 32.74 38 LEU H O 1
ATOM 12426 N N . PRO H 1 42 ? 86.344 26.185 65.566 1.00 33.22 39 PRO H N 1
ATOM 12427 C CA . PRO H 1 42 ? 86.711 24.854 65.074 1.00 33.59 39 PRO H CA 1
ATOM 12428 C C . PRO H 1 42 ? 85.844 23.688 65.557 1.00 33.76 39 PRO H C 1
ATOM 12429 O O . PRO H 1 42 ? 85.673 22.704 64.841 1.00 33.04 39 PRO H O 1
ATOM 12433 N N . GLU H 1 43 ? 85.293 23.797 66.760 1.00 35.20 40 GLU H N 1
ATOM 12434 C CA . GLU H 1 43 ? 84.471 22.723 67.308 1.00 37.21 40 GLU H CA 1
ATOM 12435 C C . GLU H 1 43 ? 83.433 22.200 66.311 1.00 37.31 40 GLU H C 1
ATOM 12436 O O . GLU H 1 43 ? 82.514 22.917 65.913 1.00 37.53 40 GLU H O 1
ATOM 12442 N N . PRO H 1 44 ? 83.574 20.935 65.889 1.00 37.25 41 PRO H N 1
ATOM 12443 C CA . PRO H 1 44 ? 82.643 20.319 64.936 1.00 36.77 41 PRO H CA 1
ATOM 12444 C C . PRO H 1 44 ? 81.218 20.258 65.480 1.00 36.03 41 PRO H C 1
ATOM 12445 O O . PRO H 1 44 ? 81.011 20.144 66.685 1.00 36.39 41 PRO H O 1
ATOM 12449 N N . LEU H 1 45 ? 80.237 20.329 64.588 1.00 35.41 42 LEU H N 1
ATOM 12450 C CA . LEU H 1 45 ? 78.841 20.270 65.003 1.00 34.72 42 LEU H CA 1
ATOM 12451 C C . LEU H 1 45 ? 78.424 18.811 65.196 1.00 33.01 42 LEU H C 1
ATOM 12452 O O . LEU H 1 45 ? 78.892 17.922 64.485 1.00 31.32 42 LEU H O 1
ATOM 12457 N N . SER H 1 46 ? 77.555 18.572 66.173 1.00 32.95 43 SER H N 1
ATOM 12458 C CA . SER H 1 46 ? 77.087 17.220 66.462 1.00 33.15 43 SER H CA 1
ATOM 12459 C C . SER H 1 46 ? 76.013 16.802 65.469 1.00 33.29 43 SER H C 1
ATOM 12460 O O . SER H 1 46 ? 75.299 17.643 64.921 1.00 32.73 43 SER H O 1
ATOM 12463 N N . GLU H 1 47 ? 75.899 15.496 65.254 1.00 33.54 44 GLU H N 1
ATOM 12464 C CA . GLU H 1 47 ? 74.919 14.950 64.326 1.00 34.36 44 GLU H CA 1
ATOM 12465 C C . GLU H 1 47 ? 73.494 15.351 64.728 1.00 32.75 44 GLU H C 1
ATOM 12466 O O . GLU H 1 47 ? 72.639 15.571 63.868 1.00 31.27 44 GLU H O 1
ATOM 12472 N N . GLU H 1 48 ? 73.257 15.454 66.035 1.00 32.14 45 GLU H N 1
ATOM 12473 C CA . GLU H 1 48 ? 71.950 15.835 66.572 1.00 31.68 45 GLU H CA 1
ATOM 12474 C C . GLU H 1 48 ? 71.637 17.322 66.356 1.00 30.91 45 GLU H C 1
ATOM 12475 O O . GLU H 1 48 ? 70.469 17.720 66.285 1.00 29.95 45 GLU H O 1
ATOM 12481 N N . LEU H 1 49 ? 72.679 18.140 66.254 1.00 28.06 46 LEU H N 1
ATOM 12482 C CA . LEU H 1 49 ? 72.489 19.567 66.020 1.00 25.85 46 LEU H CA 1
ATOM 12483 C C . LEU H 1 49 ? 72.230 19.786 64.538 1.00 24.51 46 LEU H C 1
ATOM 12484 O O . LEU H 1 49 ? 71.327 20.534 64.163 1.00 24.92 46 LEU H O 1
ATOM 12489 N N . ILE H 1 50 ? 73.035 19.131 63.702 1.00 22.46 47 ILE H N 1
ATOM 12490 C CA . ILE H 1 50 ? 72.900 19.253 62.260 1.00 21.92 47 ILE H CA 1
ATOM 12491 C C . ILE H 1 50 ? 71.507 18.793 61.881 1.00 21.48 47 ILE H C 1
ATOM 12492 O O . ILE H 1 50 ? 70.824 19.436 61.088 1.00 22.22 47 ILE H O 1
ATOM 12497 N N . ALA H 1 51 ? 71.085 17.684 62.472 1.00 20.78 48 ALA H N 1
ATOM 12498 C CA . ALA H 1 51 ? 69.774 17.134 62.196 1.00 20.84 48 ALA H CA 1
ATOM 12499 C C . ALA H 1 51 ? 68.701 18.168 62.512 1.00 20.46 48 ALA H C 1
ATOM 12500 O O . ALA H 1 51 ? 67.808 18.396 61.704 1.00 20.51 48 ALA H O 1
ATOM 12502 N N . ARG H 1 52 ? 68.793 18.799 63.677 1.00 20.44 49 ARG H N 1
ATOM 12503 C CA . ARG H 1 52 ? 67.810 19.806 64.062 1.00 19.57 49 ARG H CA 1
ATOM 12504 C C . ARG H 1 52 ? 67.719 20.962 63.072 1.00 18.21 49 ARG H C 1
ATOM 12505 O O . ARG H 1 52 ? 66.624 21.427 62.759 1.00 17.34 49 ARG H O 1
ATOM 12513 N N . LEU H 1 53 ? 68.859 21.419 62.567 1.00 17.40 50 LEU H N 1
ATOM 12514 C CA . LEU H 1 53 ? 68.860 22.534 61.625 1.00 17.48 50 LEU H CA 1
ATOM 12515 C C . LEU H 1 53 ? 68.236 22.157 60.278 1.00 17.71 50 LEU H C 1
ATOM 12516 O O . LEU H 1 53 ? 67.361 22.860 59.770 1.00 17.10 50 LEU H O 1
ATOM 12521 N N . LEU H 1 54 ? 68.693 21.051 59.700 1.00 16.52 51 LEU H N 1
ATOM 12522 C CA . LEU H 1 54 ? 68.149 20.578 58.435 1.00 15.20 51 LEU H CA 1
ATOM 12523 C C . LEU H 1 54 ? 66.641 20.391 58.590 1.00 14.51 51 LEU H C 1
ATOM 12524 O O . LEU H 1 54 ? 65.871 20.745 57.703 1.00 13.18 51 LEU H O 1
ATOM 12529 N N . GLY H 1 55 ? 66.234 19.836 59.730 1.00 14.67 52 GLY H N 1
ATOM 12530 C CA . GLY H 1 55 ? 64.826 19.600 60.000 1.00 13.10 52 GLY H CA 1
ATOM 12531 C C . GLY H 1 55 ? 64.016 20.871 59.869 1.00 14.38 52 GLY H C 1
ATOM 12532 O O . GLY H 1 55 ? 62.937 20.875 59.280 1.00 15.53 52 GLY H O 1
ATOM 12533 N N . ALA H 1 56 ? 64.542 21.959 60.420 1.00 14.71 53 ALA H N 1
ATOM 12534 C CA . ALA H 1 56 ? 63.874 23.251 60.360 1.00 12.78 53 ALA H CA 1
ATOM 12535 C C . ALA H 1 56 ? 63.789 23.744 58.916 1.00 12.28 53 ALA H C 1
ATOM 12536 O O . ALA H 1 56 ? 62.772 24.278 58.496 1.00 12.33 53 ALA H O 1
ATOM 12538 N N . ALA H 1 57 ? 64.868 23.574 58.162 1.00 12.78 54 ALA H N 1
ATOM 12539 C CA . ALA H 1 57 ? 64.886 23.992 56.763 1.00 13.26 54 ALA H CA 1
ATOM 12540 C C . ALA H 1 57 ? 63.802 23.248 56.003 1.00 13.45 54 ALA H C 1
ATOM 12541 O O . ALA H 1 57 ? 63.045 23.840 55.238 1.00 13.01 54 ALA H O 1
ATOM 12543 N N . HIS H 1 58 ? 63.732 21.940 56.227 1.00 14.06 55 HIS H N 1
ATOM 12544 C CA . HIS H 1 58 ? 62.752 21.098 55.562 1.00 13.78 55 HIS H CA 1
ATOM 12545 C C . HIS H 1 58 ? 61.320 21.515 55.914 1.00 14.14 55 HIS H C 1
ATOM 12546 O O . HIS H 1 58 ? 60.392 21.201 55.179 1.00 14.19 55 HIS H O 1
ATOM 12553 N N . GLN H 1 59 ? 61.148 22.235 57.024 1.00 14.35 56 GLN H N 1
ATOM 12554 C CA . GLN H 1 59 ? 59.821 22.691 57.472 1.00 14.25 56 GLN H CA 1
ATOM 12555 C C . GLN H 1 59 ? 59.351 23.976 56.781 1.00 13.93 56 GLN H C 1
ATOM 12556 O O . GLN H 1 59 ? 58.290 24.516 57.100 1.00 10.86 56 GLN H O 1
ATOM 12562 N N . ALA H 1 60 ? 60.150 24.476 55.847 1.00 15.55 57 ALA H N 1
ATOM 12563 C CA . ALA H 1 60 ? 59.793 25.691 55.132 1.00 15.03 57 ALA H CA 1
ATOM 12564 C C . ALA H 1 60 ? 58.736 25.379 54.095 1.00 15.13 57 ALA H C 1
ATOM 12565 O O . ALA H 1 60 ? 58.487 24.214 53.766 1.00 15.04 57 ALA H O 1
ATOM 12567 N N . PRO H 1 61 ? 58.079 26.420 53.580 1.00 13.98 58 PRO H N 1
ATOM 12568 C CA . PRO H 1 61 ? 57.047 26.204 52.567 1.00 13.96 58 PRO H CA 1
ATOM 12569 C C . PRO H 1 61 ? 57.699 25.894 51.228 1.00 13.14 58 PRO H C 1
ATOM 12570 O O . PRO H 1 61 ? 58.913 26.026 51.075 1.00 10.63 58 PRO H O 1
ATOM 12574 N N . SER H 1 62 ? 56.892 25.469 50.265 1.00 11.81 59 SER H N 1
ATOM 12575 C CA . SER H 1 62 ? 57.392 25.168 48.931 1.00 12.10 59 SER H CA 1
ATOM 12576 C C . SER H 1 62 ? 56.211 25.107 47.975 1.00 12.29 59 SER H C 1
ATOM 12577 O O . SER H 1 62 ? 55.187 24.483 48.268 1.00 11.38 59 SER H O 1
ATOM 12580 N N . VAL H 1 63 ? 56.356 25.762 46.830 1.00 12.47 60 VAL H N 1
ATOM 12581 C CA . VAL H 1 63 ? 55.285 25.806 45.842 1.00 12.29 60 VAL H CA 1
ATOM 12582 C C . VAL H 1 63 ? 54.737 24.409 45.518 1.00 12.34 60 VAL H C 1
ATOM 12583 O O . VAL H 1 63 ? 55.490 23.505 45.171 1.00 13.84 60 VAL H O 1
ATOM 12587 N N . GLY H 1 64 ? 53.424 24.235 45.657 1.00 12.04 61 GLY H N 1
ATOM 12588 C CA . GLY H 1 64 ? 52.810 22.948 45.378 1.00 12.45 61 GLY H CA 1
ATOM 12589 C C . GLY H 1 64 ? 53.380 21.841 46.247 1.00 15.22 61 GLY H C 1
ATOM 12590 O O . GLY H 1 64 ? 53.326 20.656 45.897 1.00 13.99 61 GLY H O 1
ATOM 12591 N N . PHE H 1 65 ? 53.921 22.238 47.396 1.00 14.47 62 PHE H N 1
ATOM 12592 C CA . PHE H 1 65 ? 54.529 21.316 48.345 1.00 13.91 62 PHE H CA 1
ATOM 12593 C C . PHE H 1 65 ? 55.502 20.379 47.640 1.00 13.66 62 PHE H C 1
ATOM 12594 O O . PHE H 1 65 ? 55.630 19.203 47.979 1.00 13.96 62 PHE H O 1
ATOM 12602 N N . MET H 1 66 ? 56.191 20.955 46.659 1.00 14.07 63 MET H N 1
ATOM 12603 C CA . MET H 1 66 ? 57.195 20.297 45.827 1.00 13.14 63 MET H CA 1
ATOM 12604 C C . MET H 1 66 ? 58.431 19.829 46.613 1.00 12.19 63 MET H C 1
ATOM 12605 O O . MET H 1 66 ? 58.994 18.764 46.320 1.00 10.98 63 MET H O 1
ATOM 12610 N N . GLN H 1 67 ? 58.862 20.624 47.597 1.00 11.23 64 GLN H N 1
ATOM 12611 C CA . GLN H 1 67 ? 60.037 20.273 48.410 1.00 10.21 64 GLN H CA 1
ATOM 12612 C C . GLN H 1 67 ? 61.189 19.891 47.476 1.00 11.34 64 GLN H C 1
ATOM 12613 O O . GLN H 1 67 ? 61.708 18.775 47.536 1.00 10.73 64 GLN H O 1
ATOM 12619 N N . PRO H 1 68 ? 61.616 20.828 46.615 1.00 12.10 65 PRO H N 1
ATOM 12620 C CA . PRO H 1 68 ? 62.685 20.657 45.628 1.00 11.81 65 PRO H CA 1
ATOM 12621 C C . PRO H 1 68 ? 64.117 20.668 46.131 1.00 12.97 65 PRO H C 1
ATOM 12622 O O . PRO H 1 68 ? 65.045 20.464 45.349 1.00 14.07 65 PRO H O 1
ATOM 12626 N N . TRP H 1 69 ? 64.303 20.893 47.424 1.00 11.56 66 TRP H N 1
ATOM 12627 C CA . TRP H 1 69 ? 65.642 20.983 47.975 1.00 10.72 66 TRP H CA 1
ATOM 12628 C C . TRP H 1 69 ? 66.403 19.702 48.273 1.00 11.67 66 TRP H C 1
ATOM 12629 O O . TRP H 1 69 ? 65.834 18.629 48.448 1.00 11.19 66 TRP H O 1
ATOM 12640 N N . ASN H 1 70 ? 67.718 19.860 48.319 1.00 11.48 67 ASN H N 1
ATOM 12641 C CA . ASN H 1 70 ? 68.645 18.799 48.647 1.00 15.08 67 ASN H CA 1
ATOM 12642 C C . ASN H 1 70 ? 69.776 19.492 49.389 1.00 15.98 67 ASN H C 1
ATOM 12643 O O . ASN H 1 70 ? 70.089 20.656 49.117 1.00 14.71 67 ASN H O 1
ATOM 12648 N N . PHE H 1 71 ? 70.367 18.778 50.339 1.00 16.14 68 PHE H N 1
ATOM 12649 C CA . PHE H 1 71 ? 71.455 19.316 51.137 1.00 16.13 68 PHE H CA 1
ATOM 12650 C C . PHE H 1 71 ? 72.686 18.408 51.023 1.00 17.57 68 PHE H C 1
ATOM 12651 O O . PHE H 1 71 ? 72.606 17.209 51.292 1.00 17.87 68 PHE H O 1
ATOM 12659 N N . VAL H 1 72 ? 73.816 18.971 50.602 1.00 18.36 69 VAL H N 1
ATOM 12660 C CA . VAL H 1 72 ? 75.051 18.203 50.511 1.00 18.83 69 VAL H CA 1
ATOM 12661 C C . VAL H 1 72 ? 75.939 18.697 51.653 1.00 21.08 69 VAL H C 1
ATOM 12662 O O . VAL H 1 72 ? 76.400 19.835 51.629 1.00 22.57 69 VAL H O 1
ATOM 12666 N N . LEU H 1 73 ? 76.163 17.854 52.656 1.00 21.07 70 LEU H N 1
ATOM 12667 C CA . LEU H 1 73 ? 76.991 18.235 53.796 1.00 23.67 70 LEU H CA 1
ATOM 12668 C C . LEU H 1 73 ? 78.482 18.103 53.466 1.00 25.67 70 LEU H C 1
ATOM 12669 O O . LEU H 1 73 ? 78.937 17.034 53.055 1.00 28.33 70 LEU H O 1
ATOM 12674 N N . VAL H 1 74 ? 79.234 19.190 53.646 1.00 26.79 71 VAL H N 1
ATOM 12675 C CA . VAL H 1 74 ? 80.673 19.210 53.360 1.00 28.14 71 VAL H CA 1
ATOM 12676 C C . VAL H 1 74 ? 81.510 19.416 54.625 1.00 29.68 71 VAL H C 1
ATOM 12677 O O . VAL H 1 74 ? 81.288 20.370 55.372 1.00 28.74 71 VAL H O 1
ATOM 12681 N N . ARG H 1 75 ? 82.471 18.520 54.853 1.00 32.60 72 ARG H N 1
ATOM 12682 C CA . ARG H 1 75 ? 83.333 18.591 56.038 1.00 36.38 72 ARG H CA 1
ATOM 12683 C C . ARG H 1 75 ? 84.777 18.173 55.749 1.00 38.32 72 ARG H C 1
ATOM 12684 O O . ARG H 1 75 ? 85.645 18.270 56.617 1.00 38.96 72 ARG H O 1
ATOM 12692 N N . GLN H 1 76 ? 85.025 17.702 54.533 1.00 40.81 73 GLN H N 1
ATOM 12693 C CA . GLN H 1 76 ? 86.359 17.267 54.143 1.00 42.94 73 GLN H CA 1
ATOM 12694 C C . GLN H 1 76 ? 87.242 18.413 53.669 1.00 43.56 73 GLN H C 1
ATOM 12695 O O . GLN H 1 76 ? 86.883 19.144 52.745 1.00 42.89 73 GLN H O 1
ATOM 12701 N N . ASP H 1 77 ? 88.401 18.558 54.310 1.00 44.88 74 ASP H N 1
ATOM 12702 C CA . ASP H 1 77 ? 89.359 19.608 53.969 1.00 45.45 74 ASP H CA 1
ATOM 12703 C C . ASP H 1 77 ? 89.598 19.696 52.466 1.00 45.25 74 ASP H C 1
ATOM 12704 O O . ASP H 1 77 ? 89.653 20.790 51.907 1.00 44.91 74 ASP H O 1
ATOM 12709 N N . GLU H 1 78 ? 89.750 18.542 51.820 1.00 45.28 75 GLU H N 1
ATOM 12710 C CA . GLU H 1 78 ? 89.993 18.497 50.381 1.00 45.96 75 GLU H CA 1
ATOM 12711 C C . GLU H 1 78 ? 88.949 19.274 49.587 1.00 45.15 75 GLU H C 1
ATOM 12712 O O . GLU H 1 78 ? 89.282 20.184 48.828 1.00 44.75 75 GLU H O 1
ATOM 12718 N N . THR H 1 79 ? 87.685 18.910 49.760 1.00 44.34 76 THR H N 1
ATOM 12719 C CA . THR H 1 79 ? 86.609 19.593 49.058 1.00 43.44 76 THR H CA 1
ATOM 12720 C C . THR H 1 79 ? 86.637 21.072 49.435 1.00 42.23 76 THR H C 1
ATOM 12721 O O . THR H 1 79 ? 86.712 21.941 48.572 1.00 41.53 76 THR H O 1
ATOM 12725 N N . ARG H 1 80 ? 86.592 21.339 50.736 1.00 42.47 77 ARG H N 1
ATOM 12726 C CA . ARG H 1 80 ? 86.606 22.701 51.254 1.00 43.82 77 ARG H CA 1
ATOM 12727 C C . ARG H 1 80 ? 87.753 23.524 50.686 1.00 44.94 77 ARG H C 1
ATOM 12728 O O . ARG H 1 80 ? 87.748 24.754 50.770 1.00 44.89 77 ARG H O 1
ATOM 12736 N N . GLU H 1 81 ? 88.734 22.833 50.110 1.00 46.15 78 GLU H N 1
ATOM 12737 C CA . GLU H 1 81 ? 89.884 23.481 49.493 1.00 46.27 78 GLU H CA 1
ATOM 12738 C C . GLU H 1 81 ? 89.559 23.709 48.024 1.00 46.18 78 GLU H C 1
ATOM 12739 O O . GLU H 1 81 ? 89.633 24.834 47.533 1.00 47.07 78 GLU H O 1
ATOM 12745 N N . LYS H 1 82 ? 89.187 22.636 47.330 1.00 45.44 79 LYS H N 1
ATOM 12746 C CA . LYS H 1 82 ? 88.841 22.721 45.916 1.00 45.06 79 LYS H CA 1
ATOM 12747 C C . LYS H 1 82 ? 87.778 23.789 45.684 1.00 44.51 79 LYS H C 1
ATOM 12748 O O . LYS H 1 82 ? 87.610 24.279 44.566 1.00 43.50 79 LYS H O 1
ATOM 12754 N N . VAL H 1 83 ? 87.067 24.143 46.753 1.00 44.83 80 VAL H N 1
ATOM 12755 C CA . VAL H 1 83 ? 86.013 25.150 46.691 1.00 44.30 80 VAL H CA 1
ATOM 12756 C C . VAL H 1 83 ? 86.538 26.531 47.064 1.00 44.35 80 VAL H C 1
ATOM 12757 O O . VAL H 1 83 ? 86.180 27.529 46.434 1.00 44.07 80 VAL H O 1
ATOM 12761 N N . TRP H 1 84 ? 87.386 26.592 48.087 1.00 45.19 81 TRP H N 1
ATOM 12762 C CA . TRP H 1 84 ? 87.941 27.870 48.505 1.00 45.34 81 TRP H CA 1
ATOM 12763 C C . TRP H 1 84 ? 88.666 28.519 47.331 1.00 45.61 81 TRP H C 1
ATOM 12764 O O . TRP H 1 84 ? 88.860 29.736 47.305 1.00 45.32 81 TRP H O 1
ATOM 12775 N N . GLN H 1 85 ? 89.070 27.699 46.365 1.00 46.27 82 GLN H N 1
ATOM 12776 C CA . GLN H 1 85 ? 89.747 28.194 45.171 1.00 46.83 82 GLN H CA 1
ATOM 12777 C C . GLN H 1 85 ? 88.680 28.654 44.183 1.00 46.42 82 GLN H C 1
ATOM 12778 O O . GLN H 1 85 ? 88.811 29.708 43.555 1.00 46.06 82 GLN H O 1
ATOM 12784 N N . ALA H 1 86 ? 87.627 27.850 44.044 1.00 46.07 83 ALA H N 1
ATOM 12785 C CA . ALA H 1 86 ? 86.527 28.180 43.140 1.00 45.36 83 ALA H CA 1
ATOM 12786 C C . ALA H 1 86 ? 86.042 29.570 43.517 1.00 44.69 83 ALA H C 1
ATOM 12787 O O . ALA H 1 86 ? 85.544 30.321 42.677 1.00 44.24 83 ALA H O 1
ATOM 12789 N N . PHE H 1 87 ? 86.206 29.892 44.797 1.00 44.23 84 PHE H N 1
ATOM 12790 C CA . PHE H 1 87 ? 85.821 31.183 45.354 1.00 44.13 84 PHE H CA 1
ATOM 12791 C C . PHE H 1 87 ? 86.793 32.261 44.882 1.00 45.56 84 PHE H C 1
ATOM 12792 O O . PHE H 1 87 ? 86.381 33.329 44.421 1.00 45.29 84 PHE H O 1
ATOM 12800 N N . GLN H 1 88 ? 88.086 31.964 45.005 1.00 46.91 85 GLN H N 1
ATOM 12801 C CA . GLN H 1 88 ? 89.142 32.882 44.598 1.00 48.01 85 GLN H CA 1
ATOM 12802 C C . GLN H 1 88 ? 88.989 33.313 43.149 1.00 48.16 85 GLN H C 1
ATOM 12803 O O . GLN H 1 88 ? 88.886 34.502 42.863 1.00 47.95 85 GLN H O 1
ATOM 12809 N N . ARG H 1 89 ? 88.987 32.343 42.240 1.00 49.24 86 ARG H N 1
ATOM 12810 C CA . ARG H 1 89 ? 88.835 32.628 40.817 1.00 49.95 86 ARG H CA 1
ATOM 12811 C C . ARG H 1 89 ? 87.743 33.666 40.633 1.00 50.33 86 ARG H C 1
ATOM 12812 O O . ARG H 1 89 ? 87.982 34.762 40.124 1.00 50.69 86 ARG H O 1
ATOM 12820 N N . ALA H 1 90 ? 86.541 33.306 41.067 1.00 50.49 87 ALA H N 1
ATOM 12821 C CA . ALA H 1 90 ? 85.389 34.184 40.952 1.00 50.63 87 ALA H CA 1
ATOM 12822 C C . ALA H 1 90 ? 85.594 35.529 41.638 1.00 49.92 87 ALA H C 1
ATOM 12823 O O . ALA H 1 90 ? 85.353 36.573 41.038 1.00 50.24 87 ALA H O 1
ATOM 12825 N N . ASN H 1 91 ? 86.039 35.501 42.891 1.00 49.39 88 ASN H N 1
ATOM 12826 C CA . ASN H 1 91 ? 86.240 36.727 43.656 1.00 49.21 88 ASN H CA 1
ATOM 12827 C C . ASN H 1 91 ? 87.256 37.683 43.036 1.00 50.27 88 ASN H C 1
ATOM 12828 O O . ASN H 1 91 ? 87.075 38.898 43.093 1.00 49.87 88 ASN H O 1
ATOM 12833 N N . ASP H 1 92 ? 88.324 37.142 42.454 1.00 51.86 89 ASP H N 1
ATOM 12834 C CA . ASP H 1 92 ? 89.336 37.985 41.818 1.00 52.16 89 ASP H CA 1
ATOM 12835 C C . ASP H 1 92 ? 88.689 38.735 40.663 1.00 52.16 89 ASP H C 1
ATOM 12836 O O . ASP H 1 92 ? 88.611 39.964 40.670 1.00 52.18 89 ASP H O 1
ATOM 12841 N N . GLU H 1 93 ? 88.223 37.980 39.673 1.00 52.06 90 GLU H N 1
ATOM 12842 C CA . GLU H 1 93 ? 87.584 38.563 38.504 1.00 51.96 90 GLU H CA 1
ATOM 12843 C C . GLU H 1 93 ? 86.361 39.372 38.917 1.00 51.62 90 GLU H C 1
ATOM 12844 O O . GLU H 1 93 ? 85.733 40.041 38.095 1.00 52.20 90 GLU H O 1
ATOM 12850 N N . ALA H 1 94 ? 86.036 39.310 40.203 1.00 50.90 91 ALA H N 1
ATOM 12851 C CA . ALA H 1 94 ? 84.899 40.043 40.740 1.00 50.79 91 ALA H CA 1
ATOM 12852 C C . ALA H 1 94 ? 85.363 41.398 41.269 1.00 50.56 91 ALA H C 1
ATOM 12853 O O . ALA H 1 94 ? 84.665 42.403 41.131 1.00 50.96 91 ALA H O 1
ATOM 12855 N N . ALA H 1 95 ? 86.540 41.420 41.886 1.00 49.94 92 ALA H N 1
ATOM 12856 C CA . ALA H 1 95 ? 87.087 42.660 42.420 1.00 50.93 92 ALA H CA 1
ATOM 12857 C C . ALA H 1 95 ? 87.509 43.527 41.242 1.00 51.68 92 ALA H C 1
ATOM 12858 O O . ALA H 1 95 ? 87.546 44.754 41.337 1.00 51.62 92 ALA H O 1
ATOM 12860 N N . GLU H 1 96 ? 87.820 42.873 4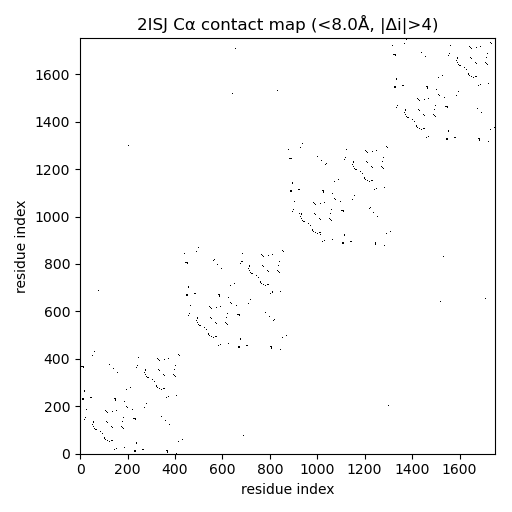0.127 1.00 52.40 93 GLU H N 1
ATOM 12861 C CA . GLU H 1 96 ? 88.224 43.566 38.913 1.00 52.67 93 GLU H CA 1
ATOM 12862 C C . GLU H 1 96 ? 86.978 44.119 38.220 1.00 52.44 93 GLU H C 1
ATOM 12863 O O . GLU H 1 96 ? 86.923 44.223 36.991 1.00 52.64 93 GLU H O 1
ATOM 12869 N N . MET H 1 97 ? 85.973 44.450 39.028 1.00 51.75 94 MET H N 1
ATOM 12870 C CA . MET H 1 97 ? 84.719 45.018 38.542 1.00 51.04 94 MET H CA 1
ATOM 12871 C C . MET H 1 97 ? 84.553 46.346 39.261 1.00 49.98 94 MET H C 1
ATOM 12872 O O . MET H 1 97 ? 83.860 47.245 38.788 1.00 50.40 94 MET H O 1
ATOM 12877 N N . PHE H 1 98 ? 85.196 46.446 40.419 1.00 49.40 95 PHE H N 1
ATOM 12878 C CA . PHE H 1 98 ? 85.178 47.661 41.226 1.00 48.95 95 PHE H CA 1
ATOM 12879 C C . PHE H 1 98 ? 86.434 48.437 40.847 1.00 48.40 95 PHE H C 1
ATOM 12880 O O . PHE H 1 98 ? 87.341 47.887 40.219 1.00 48.03 95 PHE H O 1
ATOM 12888 N N . SER H 1 99 ? 86.504 49.709 41.215 1.00 47.97 96 SER H N 1
ATOM 12889 C CA . SER H 1 99 ? 87.672 50.485 40.830 1.00 48.48 96 SER H CA 1
ATOM 12890 C C . SER H 1 99 ? 88.117 51.509 41.860 1.00 48.27 96 SER H C 1
ATOM 12891 O O . SER H 1 99 ? 87.385 51.838 42.793 1.00 48.21 96 SER H O 1
ATOM 12894 N N . GLY H 1 100 ? 89.335 52.004 41.680 1.00 48.24 97 GLY H N 1
ATOM 12895 C CA . GLY H 1 100 ? 89.877 52.998 42.583 1.00 47.90 97 GLY H CA 1
ATOM 12896 C C . GLY H 1 100 ? 89.763 52.664 44.057 1.00 48.08 97 GLY H C 1
ATOM 12897 O O . GLY H 1 100 ? 90.266 51.642 44.520 1.00 47.42 97 GLY H O 1
ATOM 12898 N N . GLU H 1 101 ? 89.086 53.537 44.795 1.00 49.02 98 GLU H N 1
ATOM 12899 C CA . GLU H 1 101 ? 88.911 53.375 46.232 1.00 49.79 98 GLU H CA 1
ATOM 12900 C C . GLU H 1 101 ? 87.981 52.228 46.643 1.00 50.12 98 GLU H C 1
ATOM 12901 O O . GLU H 1 101 ? 88.114 51.690 47.740 1.00 50.29 98 GLU H O 1
ATOM 12907 N N . ARG H 1 102 ? 87.044 51.856 45.773 1.00 50.44 99 ARG H N 1
ATOM 12908 C CA . ARG H 1 102 ? 86.106 50.773 46.080 1.00 50.90 99 ARG H CA 1
ATOM 12909 C C . ARG H 1 102 ? 86.679 49.381 45.830 1.00 50.61 99 ARG H C 1
ATOM 12910 O O . ARG H 1 102 ? 86.297 48.422 46.501 1.00 50.44 99 ARG H O 1
ATOM 12918 N N . GLN H 1 103 ? 87.586 49.268 44.863 1.00 50.56 100 GLN H N 1
ATOM 12919 C CA . GLN H 1 103 ? 88.208 47.984 44.558 1.00 50.67 100 GLN H CA 1
ATOM 12920 C C . GLN H 1 103 ? 89.082 47.587 45.731 1.00 50.38 100 GLN H C 1
ATOM 12921 O O . GLN H 1 103 ? 89.389 46.412 45.921 1.00 50.97 100 GLN H O 1
ATOM 12927 N N . ALA H 1 104 ? 89.473 48.583 46.517 1.00 50.13 101 ALA H N 1
ATOM 12928 C CA . ALA H 1 104 ? 90.324 48.364 47.679 1.00 50.41 101 ALA H CA 1
ATOM 12929 C C . ALA H 1 104 ? 89.507 47.998 48.912 1.00 50.20 101 ALA H C 1
ATOM 12930 O O . ALA H 1 104 ? 89.915 47.156 49.712 1.00 50.59 101 ALA H O 1
ATOM 12932 N N . LYS H 1 105 ? 88.354 48.638 49.068 1.00 50.06 102 LYS H N 1
ATOM 12933 C CA . LYS H 1 105 ? 87.489 48.366 50.209 1.00 49.18 102 LYS H CA 1
ATOM 12934 C C . LYS H 1 105 ? 86.904 46.967 50.049 1.00 48.52 102 LYS H C 1
ATOM 12935 O O . LYS H 1 105 ? 86.688 46.254 51.029 1.00 48.07 102 LYS H O 1
ATOM 12941 N N . TYR H 1 106 ? 86.655 46.583 48.800 1.00 48.35 103 TYR H N 1
ATOM 12942 C CA . TYR H 1 106 ? 86.111 45.269 48.489 1.00 47.93 103 TYR H CA 1
ATOM 12943 C C . TYR H 1 106 ? 87.185 44.232 48.768 1.00 48.23 103 TYR H C 1
ATOM 12944 O O . TYR H 1 106 ? 86.948 43.226 49.440 1.00 48.17 103 TYR H O 1
ATOM 12953 N N . ARG H 1 107 ? 88.371 44.500 48.237 1.00 47.96 104 ARG H N 1
ATOM 12954 C CA . ARG H 1 107 ? 89.510 43.612 48.383 1.00 47.52 104 ARG H CA 1
ATOM 12955 C C . ARG H 1 107 ? 89.913 43.475 49.853 1.00 46.68 104 ARG H C 1
ATOM 12956 O O . ARG H 1 107 ? 90.760 42.651 50.197 1.00 47.34 104 ARG H O 1
ATOM 12964 N N . SER H 1 108 ? 89.288 44.270 50.718 1.00 45.95 105 SER H N 1
ATOM 12965 C CA . SER H 1 108 ? 89.586 44.243 52.152 1.00 45.62 105 SER H CA 1
ATOM 12966 C C . SER H 1 108 ? 88.479 43.583 52.974 1.00 45.60 105 SER H C 1
ATOM 12967 O O . SER H 1 108 ? 88.542 43.560 54.207 1.00 45.43 105 SER H O 1
ATOM 12970 N N . LEU H 1 109 ? 87.463 43.067 52.290 1.00 44.56 106 LEU H N 1
ATOM 12971 C CA . LEU H 1 109 ? 86.339 42.408 52.949 1.00 44.18 106 LEU H CA 1
ATOM 12972 C C . LEU H 1 109 ? 86.479 40.895 52.876 1.00 43.93 106 LEU H C 1
ATOM 12973 O O . LEU H 1 109 ? 86.891 40.359 51.846 1.00 44.66 106 LEU H O 1
ATOM 12978 N N . LYS H 1 110 ? 86.151 40.201 53.961 1.00 43.76 107 LYS H N 1
ATOM 12979 C CA . LYS H 1 110 ? 86.205 38.746 53.917 1.00 43.96 107 LYS H CA 1
ATOM 12980 C C . LYS H 1 110 ? 84.774 38.293 53.614 1.00 42.75 107 LYS H C 1
ATOM 12981 O O . LYS H 1 110 ? 83.868 38.408 54.445 1.00 40.74 107 LYS H O 1
ATOM 12987 N N . LEU H 1 111 ? 84.587 37.787 52.402 1.00 42.07 108 LEU H N 1
ATOM 12988 C CA . LEU H 1 111 ? 83.283 37.360 51.930 1.00 41.72 108 LEU H CA 1
ATOM 12989 C C . LEU H 1 111 ? 82.987 35.879 52.130 1.00 41.42 108 LEU H C 1
ATOM 12990 O O . LEU H 1 111 ? 82.020 35.367 51.568 1.00 41.94 108 LEU H O 1
ATOM 12995 N N . GLU H 1 112 ? 83.801 35.189 52.925 1.00 40.95 109 GLU H N 1
ATOM 12996 C CA . GLU H 1 112 ? 83.583 33.763 53.152 1.00 39.87 109 GLU H CA 1
ATOM 12997 C C . GLU H 1 112 ? 84.207 33.200 54.424 1.00 39.22 109 GLU H C 1
ATOM 12998 O O . GLU H 1 112 ? 84.706 33.937 55.274 1.00 39.99 109 GLU H O 1
ATOM 13004 N N . GLY H 1 113 ? 84.156 31.877 54.536 1.00 38.35 110 GLY H N 1
ATOM 13005 C CA . GLY H 1 113 ? 84.704 31.170 55.681 1.00 37.41 110 GLY H CA 1
ATOM 13006 C C . GLY H 1 113 ? 84.724 29.689 55.351 1.00 36.38 110 GLY H C 1
ATOM 13007 O O . GLY H 1 113 ? 84.621 28.826 56.225 1.00 35.35 110 GLY H O 1
ATOM 13008 N N . ILE H 1 114 ? 84.852 29.416 54.058 1.00 36.97 111 ILE H N 1
ATOM 13009 C CA . ILE H 1 114 ? 84.885 28.066 53.520 1.00 37.29 111 ILE H CA 1
ATOM 13010 C C . ILE H 1 114 ? 85.887 27.156 54.209 1.00 39.15 111 ILE H C 1
ATOM 13011 O O . ILE H 1 114 ? 85.683 25.943 54.266 1.00 39.44 111 ILE H O 1
ATOM 13016 N N . ARG H 1 115 ? 86.963 27.733 54.739 1.00 40.29 112 ARG H N 1
ATOM 13017 C CA . ARG H 1 115 ? 87.989 26.925 55.384 1.00 40.71 112 ARG H CA 1
ATOM 13018 C C . ARG H 1 115 ? 88.070 26.971 56.908 1.00 40.53 112 ARG H C 1
ATOM 13019 O O . ARG H 1 115 ? 88.766 26.156 57.508 1.00 40.77 112 ARG H O 1
ATOM 13027 N N . LYS H 1 116 ? 87.375 27.915 57.535 1.00 40.20 113 LYS H N 1
ATOM 13028 C CA . LYS H 1 116 ? 87.376 28.005 58.994 1.00 39.80 113 LYS H CA 1
ATOM 13029 C C . LYS H 1 116 ? 86.184 27.226 59.534 1.00 39.10 113 LYS H C 1
ATOM 13030 O O . LYS H 1 116 ? 86.268 26.567 60.572 1.00 39.13 113 LYS H O 1
ATOM 13036 N N . ALA H 1 117 ? 85.073 27.312 58.811 1.00 37.41 114 ALA H N 1
ATOM 13037 C CA . ALA H 1 117 ? 83.836 26.650 59.196 1.00 36.28 114 ALA H CA 1
ATOM 13038 C C . ALA H 1 117 ? 83.932 25.129 59.204 1.00 34.57 114 ALA H C 1
ATOM 13039 O O . ALA H 1 117 ? 84.173 24.505 58.174 1.00 34.03 114 ALA H O 1
ATOM 13041 N N . PRO H 1 118 ? 83.738 24.510 60.378 1.00 33.77 115 PRO H N 1
ATOM 13042 C CA . PRO H 1 118 ? 83.807 23.048 60.470 1.00 33.97 115 PRO H CA 1
ATOM 13043 C C . PRO H 1 118 ? 82.723 22.365 59.627 1.00 33.80 115 PRO H C 1
ATOM 13044 O O . PRO H 1 118 ? 82.805 21.170 59.336 1.00 35.03 115 PRO H O 1
ATOM 13048 N N . LEU H 1 119 ? 81.707 23.130 59.234 1.00 32.74 116 LEU H N 1
ATOM 13049 C CA . LEU H 1 119 ? 80.625 22.598 58.410 1.00 30.81 116 LEU H CA 1
ATOM 13050 C C . LEU H 1 119 ? 80.250 23.547 57.276 1.00 29.23 116 LEU H C 1
ATOM 13051 O O . LEU H 1 119 ? 80.228 24.766 57.449 1.00 29.20 116 LEU H O 1
ATOM 13056 N N . SER H 1 120 ? 79.968 22.971 56.112 1.00 27.54 117 SER H N 1
ATOM 13057 C CA . SER H 1 120 ? 79.561 23.735 54.939 1.00 26.25 117 SER H CA 1
ATOM 13058 C C . SER H 1 120 ? 78.405 22.961 54.312 1.00 25.58 117 SER H C 1
ATOM 13059 O O . SER H 1 120 ? 78.466 21.733 54.207 1.00 26.89 117 SER H O 1
ATOM 13062 N N . ILE H 1 121 ? 77.353 23.670 53.907 1.00 24.10 118 ILE H N 1
ATOM 13063 C CA . ILE H 1 121 ? 76.184 23.025 53.315 1.00 21.23 118 ILE H CA 1
ATOM 13064 C C . ILE H 1 121 ? 75.763 23.640 51.996 1.00 19.84 118 ILE H C 1
ATOM 13065 O O . ILE H 1 121 ? 75.394 24.809 51.933 1.00 21.80 118 ILE H O 1
ATOM 13070 N N . CYS H 1 122 ? 75.805 22.842 50.941 1.00 18.89 119 CYS H N 1
ATOM 13071 C CA . CYS H 1 122 ? 75.390 23.310 49.638 1.00 19.32 119 CYS H CA 1
ATOM 13072 C C . CYS H 1 122 ? 73.908 22.971 49.519 1.00 20.49 119 CYS H C 1
ATOM 13073 O O . CYS H 1 122 ? 73.516 21.808 49.669 1.00 20.18 119 CYS H O 1
ATOM 13076 N N . VAL H 1 123 ? 73.087 23.988 49.267 1.00 20.54 120 VAL H N 1
ATOM 13077 C CA . VAL H 1 123 ? 71.638 23.810 49.153 1.00 19.96 120 VAL H CA 1
ATOM 13078 C C . VAL H 1 123 ? 71.197 23.892 47.694 1.00 20.45 120 VAL H C 1
ATOM 13079 O O . VAL H 1 123 ? 71.383 24.916 47.034 1.00 21.96 120 VAL H O 1
ATOM 13083 N N . THR H 1 124 ? 70.606 22.810 47.195 1.00 20.84 121 THR H N 1
ATOM 13084 C CA . THR H 1 124 ? 70.174 22.759 45.802 1.00 20.27 121 THR H CA 1
ATOM 13085 C C . THR H 1 124 ? 68.667 22.683 45.593 1.00 19.41 121 THR H C 1
ATOM 13086 O O . THR H 1 124 ? 67.911 22.335 46.498 1.00 17.97 121 THR H O 1
ATOM 13090 N N . CYS H 1 125 ? 68.255 23.003 44.372 1.00 19.19 122 CYS H N 1
ATOM 13091 C CA . CYS H 1 125 ? 66.856 22.990 43.971 1.00 20.14 122 CYS H CA 1
ATOM 13092 C C . CYS H 1 125 ? 66.692 22.069 42.769 1.00 22.16 122 CYS H C 1
ATOM 13093 O O . CYS H 1 125 ? 67.236 22.332 41.692 1.00 20.79 122 CYS H O 1
ATOM 13096 N N . ASP H 1 126 ? 65.952 20.982 42.963 1.00 24.61 123 ASP H N 1
ATOM 13097 C CA . ASP H 1 126 ? 65.709 20.021 41.895 1.00 25.84 123 ASP H CA 1
ATOM 13098 C C . ASP H 1 126 ? 64.564 20.550 41.041 1.00 26.66 123 ASP H C 1
ATOM 13099 O O . ASP H 1 126 ? 63.401 20.541 41.460 1.00 27.51 123 ASP H O 1
ATOM 13104 N N . ARG H 1 127 ? 64.903 21.005 39.837 1.00 26.66 124 ARG H N 1
ATOM 13105 C CA . ARG H 1 127 ? 63.927 21.576 38.913 1.00 28.00 124 ARG H CA 1
ATOM 13106 C C . ARG H 1 127 ? 62.910 20.598 38.325 1.00 27.57 124 ARG H C 1
ATOM 13107 O O . ARG H 1 127 ? 61.823 21.006 37.913 1.00 27.50 124 ARG H O 1
ATOM 13115 N N . THR H 1 128 ? 63.251 19.313 38.290 1.00 27.77 125 THR H N 1
ATOM 13116 C CA . THR H 1 128 ? 62.351 18.308 37.721 1.00 28.83 125 THR H CA 1
ATOM 13117 C C . THR H 1 128 ? 61.468 17.576 38.730 1.00 28.28 125 THR H C 1
ATOM 13118 O O . THR H 1 128 ? 60.586 16.814 38.340 1.00 29.50 125 THR H O 1
ATOM 13122 N N . ARG H 1 129 ? 61.696 17.802 40.018 1.00 26.94 126 ARG H N 1
ATOM 13123 C CA . ARG H 1 129 ? 60.902 17.141 41.048 1.00 25.45 126 ARG H CA 1
ATOM 13124 C C . ARG H 1 129 ? 59.448 17.593 41.035 1.00 26.17 126 ARG H C 1
ATOM 13125 O O . ARG H 1 129 ? 59.136 18.709 40.618 1.00 26.79 126 ARG H O 1
ATOM 13133 N N . GLY H 1 130 ? 58.559 16.717 41.492 1.00 27.28 127 GLY H N 1
ATOM 13134 C CA . GLY H 1 130 ? 57.147 17.049 41.543 1.00 27.32 127 GLY H CA 1
ATOM 13135 C C . GLY H 1 130 ? 56.344 16.634 40.328 1.00 28.59 127 GLY H C 1
ATOM 13136 O O . GLY H 1 130 ? 55.133 16.852 40.288 1.00 27.27 127 GLY H O 1
ATOM 13137 N N . GLY H 1 131 ? 57.009 16.042 39.337 1.00 30.01 128 GLY H N 1
ATOM 13138 C CA . GLY H 1 131 ? 56.319 15.609 38.132 1.00 31.51 128 GLY H CA 1
ATOM 13139 C C . GLY H 1 131 ? 56.485 16.539 36.937 1.00 33.23 128 GLY H C 1
ATOM 13140 O O . GLY H 1 131 ? 57.425 17.339 36.876 1.00 33.79 128 GLY H O 1
ATOM 13141 N N . ALA H 1 132 ? 55.563 16.440 35.982 1.00 33.95 129 ALA H N 1
ATOM 13142 C CA . ALA H 1 132 ? 55.610 17.263 34.777 1.00 34.69 129 ALA H CA 1
ATOM 13143 C C . ALA H 1 132 ? 55.058 18.665 35.021 1.00 35.65 129 ALA H C 1
ATOM 13144 O O . ALA H 1 132 ? 55.509 19.632 34.408 1.00 35.75 129 ALA H O 1
ATOM 13146 N N . VAL H 1 133 ? 54.080 18.773 35.915 1.00 36.33 130 VAL H N 1
ATOM 13147 C CA . VAL H 1 133 ? 53.476 20.063 36.235 1.00 36.52 130 VAL H CA 1
ATOM 13148 C C . VAL H 1 133 ? 53.279 20.182 37.742 1.00 36.77 130 VAL H C 1
ATOM 13149 O O . VAL H 1 133 ? 52.610 19.352 38.359 1.00 36.52 130 VAL H O 1
ATOM 13153 N N . VAL H 1 134 ? 53.867 21.216 38.332 1.00 37.01 131 VAL H N 1
ATOM 13154 C CA . VAL H 1 134 ? 53.736 21.426 39.765 1.00 37.19 131 VAL H CA 1
ATOM 13155 C C . VAL H 1 134 ? 52.828 22.607 40.076 1.00 37.08 131 VAL H C 1
ATOM 13156 O O . VAL H 1 134 ? 52.992 23.700 39.532 1.00 36.54 131 VAL H O 1
ATOM 13160 N N . LEU H 1 135 ? 51.857 22.359 40.950 1.00 37.04 132 LEU H N 1
ATOM 13161 C CA . LEU H 1 135 ? 50.902 23.373 41.378 1.00 37.70 132 LEU H CA 1
ATOM 13162 C C . LEU H 1 135 ? 51.618 24.649 41.796 1.00 37.44 132 LEU H C 1
ATOM 13163 O O . LEU H 1 135 ? 52.537 24.609 42.610 1.00 38.66 132 LEU H O 1
ATOM 13168 N N . GLY H 1 136 ? 51.197 25.783 41.245 1.00 37.05 133 GLY H N 1
ATOM 13169 C CA . GLY H 1 136 ? 51.808 27.048 41.623 1.00 36.55 133 GLY H CA 1
ATOM 13170 C C . GLY H 1 136 ? 53.045 27.484 40.859 1.00 36.35 133 GLY H C 1
ATOM 13171 O O . GLY H 1 136 ? 53.486 28.627 40.990 1.00 36.33 133 GLY H O 1
ATOM 13172 N N . ARG H 1 137 ? 53.617 26.587 40.067 1.00 36.51 134 ARG H N 1
ATOM 13173 C CA . ARG H 1 137 ? 54.801 26.922 39.283 1.00 37.84 134 ARG H CA 1
ATOM 13174 C C . ARG H 1 137 ? 54.449 26.908 37.789 1.00 37.33 134 ARG H C 1
ATOM 13175 O O . ARG H 1 137 ? 55.328 26.922 36.927 1.00 38.15 134 ARG H O 1
ATOM 13183 N N . THR H 1 138 ? 53.155 26.890 37.488 1.00 36.00 135 THR H N 1
ATOM 13184 C CA . THR H 1 138 ? 52.696 26.869 36.105 1.00 35.16 135 THR H CA 1
ATOM 13185 C C . THR H 1 138 ? 52.837 28.228 35.430 1.00 34.94 135 THR H C 1
ATOM 13186 O O . THR H 1 138 ? 52.844 28.313 34.202 1.00 35.26 135 THR H O 1
ATOM 13190 N N . HIS H 1 139 ? 52.953 29.286 36.229 1.00 34.94 136 HIS H N 1
ATOM 13191 C CA . HIS H 1 139 ? 53.084 30.639 35.693 1.00 35.71 136 HIS H CA 1
ATOM 13192 C C . HIS H 1 139 ? 54.402 31.324 36.048 1.00 35.13 136 HIS H C 1
ATOM 13193 O O . HIS H 1 139 ? 54.883 32.178 35.304 1.00 34.71 136 HIS H O 1
ATOM 13200 N N . ASN H 1 140 ? 54.978 30.962 37.188 1.00 35.47 137 ASN H N 1
ATOM 13201 C CA . ASN H 1 140 ? 56.251 31.539 37.611 1.00 36.48 137 ASN H CA 1
ATOM 13202 C C . ASN H 1 140 ? 57.145 30.360 37.971 1.00 35.94 137 ASN H C 1
ATOM 13203 O O . ASN H 1 140 ? 56.943 29.719 38.998 1.00 34.80 137 ASN H O 1
ATOM 13208 N N . PRO H 1 141 ? 58.144 30.056 37.125 1.00 36.19 138 PRO H N 1
ATOM 13209 C CA . PRO H 1 141 ? 59.059 28.934 37.368 1.00 35.86 138 PRO H CA 1
ATOM 13210 C C . PRO H 1 141 ? 59.946 29.094 38.599 1.00 34.97 138 PRO H C 1
ATOM 13211 O O . PRO H 1 141 ? 60.112 28.160 39.377 1.00 35.73 138 PRO H O 1
ATOM 13215 N N . GLN H 1 142 ? 60.505 30.285 38.771 1.00 33.78 139 GLN H N 1
ATOM 13216 C CA . GLN H 1 142 ? 61.386 30.570 39.897 1.00 31.29 139 GLN H CA 1
ATOM 13217 C C . GLN H 1 142 ? 60.828 30.185 41.267 1.00 28.28 139 GLN H C 1
ATOM 13218 O O . GLN H 1 142 ? 61.556 30.207 42.258 1.00 28.61 139 GLN H O 1
ATOM 13224 N N . MET H 1 143 ? 59.549 29.828 41.337 1.00 25.29 140 MET H N 1
ATOM 13225 C CA . MET H 1 143 ? 58.960 29.476 42.626 1.00 22.71 140 MET H CA 1
ATOM 13226 C C . MET H 1 143 ? 59.649 28.310 43.333 1.00 20.96 140 MET H C 1
ATOM 13227 O O . MET H 1 143 ? 59.717 28.291 44.562 1.00 17.75 140 MET H O 1
ATOM 13232 N N . ASP H 1 144 ? 60.164 27.341 42.581 1.00 20.94 141 ASP H N 1
ATOM 13233 C CA . ASP H 1 144 ? 60.850 26.222 43.226 1.00 21.29 141 ASP H CA 1
ATOM 13234 C C . ASP H 1 144 ? 62.134 26.725 43.899 1.00 19.61 141 ASP H C 1
ATOM 13235 O O . ASP H 1 144 ? 62.475 26.319 45.016 1.00 18.66 141 ASP H O 1
ATOM 13240 N N . LEU H 1 145 ? 62.827 27.629 43.214 1.00 18.29 142 LEU H N 1
ATOM 13241 C CA . LEU H 1 145 ? 64.057 28.225 43.723 1.00 18.23 142 LEU H CA 1
ATOM 13242 C C . LEU H 1 145 ? 63.757 29.050 44.976 1.00 18.18 142 LEU H C 1
ATOM 13243 O O . LEU H 1 145 ? 64.467 28.940 45.972 1.00 17.41 142 LEU H O 1
ATOM 13248 N N . TYR H 1 146 ? 62.714 29.880 44.925 1.00 16.47 143 TYR H N 1
ATOM 13249 C CA . TYR H 1 146 ? 62.355 30.695 46.085 1.00 17.99 143 TYR H CA 1
ATOM 13250 C C . TYR H 1 146 ? 62.013 29.784 47.253 1.00 16.98 143 TYR H C 1
ATOM 13251 O O . TYR H 1 146 ? 62.355 30.072 48.403 1.00 14.73 143 TYR H O 1
ATOM 13260 N N . SER H 1 147 ? 61.321 28.691 46.941 1.00 17.54 144 SER H N 1
ATOM 13261 C CA . SER H 1 147 ? 60.930 27.707 47.946 1.00 19.60 144 SER H CA 1
ATOM 13262 C C . SER H 1 147 ? 62.177 27.248 48.691 1.00 18.04 144 SER H C 1
ATOM 13263 O O . SER H 1 147 ? 62.192 27.193 49.913 1.00 20.04 144 SER H O 1
ATOM 13266 N N . THR H 1 148 ? 63.226 26.934 47.940 1.00 17.49 145 THR H N 1
ATOM 13267 C CA . THR H 1 148 ? 64.482 26.481 48.519 1.00 17.49 145 THR H CA 1
ATOM 13268 C C . THR H 1 148 ? 65.103 27.562 49.406 1.00 18.14 145 THR H C 1
ATOM 13269 O O . THR H 1 148 ? 65.693 27.262 50.449 1.00 19.03 145 THR H O 1
ATOM 13273 N N . VAL H 1 149 ? 64.973 28.818 48.988 1.00 17.48 146 VAL H N 1
ATOM 13274 C CA . VAL H 1 149 ? 65.511 29.944 49.751 1.00 16.17 146 VAL H CA 1
ATOM 13275 C C . VAL H 1 149 ? 64.799 30.013 51.091 1.00 17.18 146 VAL H C 1
ATOM 13276 O O . VAL H 1 149 ? 65.420 30.254 52.124 1.00 17.91 146 VAL H O 1
ATOM 13280 N N . CYS H 1 150 ? 63.486 29.805 51.075 1.00 17.55 147 CYS H N 1
ATOM 13281 C CA . CYS H 1 150 ? 62.727 29.824 52.319 1.00 18.22 147 CYS H CA 1
ATOM 13282 C C . CYS H 1 150 ? 63.342 28.805 53.281 1.00 18.70 147 CYS H C 1
ATOM 13283 O O . CYS H 1 150 ? 63.458 29.058 54.479 1.00 19.20 147 CYS H O 1
ATOM 13286 N N . ALA H 1 151 ? 63.731 27.646 52.749 1.00 18.48 148 ALA H N 1
ATOM 13287 C CA . ALA H 1 151 ? 64.353 26.607 53.565 1.00 18.31 148 ALA H CA 1
ATOM 13288 C C . ALA H 1 151 ? 65.647 27.176 54.151 1.00 19.01 148 ALA H C 1
ATOM 13289 O O . ALA H 1 151 ? 65.943 27.008 55.343 1.00 18.11 148 ALA H O 1
ATOM 13291 N N . VAL H 1 152 ? 66.407 27.863 53.301 1.00 17.71 149 VAL H N 1
ATOM 13292 C CA . VAL H 1 152 ? 67.667 28.468 53.714 1.00 16.21 149 VAL H CA 1
ATOM 13293 C C . VAL H 1 152 ? 67.492 29.392 54.916 1.00 17.01 149 VAL H C 1
ATOM 13294 O O . VAL H 1 152 ? 68.216 29.261 55.905 1.00 15.88 149 VAL H O 1
ATOM 13298 N N . GLN H 1 153 ? 66.531 30.317 54.838 1.00 17.16 150 GLN H N 1
ATOM 13299 C CA . GLN H 1 153 ? 66.305 31.261 55.933 1.00 18.49 150 GLN H CA 1
ATOM 13300 C C . GLN H 1 153 ? 65.912 30.549 57.220 1.00 19.05 150 GLN H C 1
ATOM 13301 O O . GLN H 1 153 ? 66.347 30.928 58.304 1.00 20.37 150 GLN H O 1
ATOM 13307 N N . ASN H 1 154 ? 65.078 29.523 57.101 1.00 20.31 151 ASN H N 1
ATOM 13308 C CA . ASN H 1 154 ? 64.651 28.756 58.265 1.00 20.66 151 ASN H CA 1
ATOM 13309 C C . ASN H 1 154 ? 65.876 28.149 58.964 1.00 20.34 151 ASN H C 1
ATOM 13310 O O . ASN H 1 154 ? 65.953 28.136 60.192 1.00 20.45 151 ASN H O 1
ATOM 13315 N N . LEU H 1 155 ? 66.835 27.650 58.189 1.00 19.12 152 LEU H N 1
ATOM 13316 C CA . LEU H 1 155 ? 68.032 27.057 58.784 1.00 19.14 152 LEU H CA 1
ATOM 13317 C C . LEU H 1 155 ? 68.864 28.158 59.436 1.00 19.75 152 LEU H C 1
ATOM 13318 O O . LEU H 1 155 ? 69.483 27.947 60.483 1.00 18.13 152 LEU H O 1
ATOM 13323 N N . TRP H 1 156 ? 68.853 29.337 58.816 1.00 20.12 153 TRP H N 1
ATOM 13324 C CA . TRP H 1 156 ? 69.613 30.481 59.307 1.00 19.75 153 TRP H CA 1
ATOM 13325 C C . TRP H 1 156 ? 69.168 30.902 60.706 1.00 20.88 153 TRP H C 1
ATOM 13326 O O . TRP H 1 156 ? 70.003 31.129 61.590 1.00 21.51 153 TRP H O 1
ATOM 13337 N N . LEU H 1 157 ? 67.857 31.020 60.905 1.00 20.73 154 LEU H N 1
ATOM 13338 C CA . LEU H 1 157 ? 67.330 31.416 62.206 1.00 20.49 154 LEU H CA 1
ATOM 13339 C C . LEU H 1 157 ? 67.578 30.316 63.234 1.00 21.75 154 LEU H C 1
ATOM 13340 O O . LEU H 1 157 ? 68.158 30.566 64.291 1.00 21.78 154 LEU H O 1
ATOM 13345 N N . ALA H 1 158 ? 67.135 29.100 62.919 1.00 22.79 155 ALA H N 1
ATOM 13346 C CA . ALA H 1 158 ? 67.315 27.956 63.809 1.00 22.90 155 ALA H CA 1
ATOM 13347 C C . ALA H 1 158 ? 68.755 27.895 64.300 1.00 23.84 155 ALA H C 1
ATOM 13348 O O . ALA H 1 158 ? 69.010 27.630 65.473 1.00 24.12 155 ALA H O 1
ATOM 13350 N N . ALA H 1 159 ? 69.695 28.153 63.398 1.00 23.39 156 ALA H N 1
ATOM 13351 C CA . ALA H 1 159 ? 71.105 28.121 63.754 1.00 24.45 156 ALA H CA 1
ATOM 13352 C C . ALA H 1 159 ? 71.421 29.180 64.815 1.00 25.37 156 ALA H C 1
ATOM 13353 O O . ALA H 1 159 ? 72.104 28.896 65.804 1.00 25.39 156 ALA H O 1
ATOM 13355 N N . ARG H 1 160 ? 70.918 30.395 64.615 1.00 24.61 157 ARG H N 1
ATOM 13356 C CA . ARG H 1 160 ? 71.164 31.466 65.570 1.00 24.83 157 ARG H CA 1
ATOM 13357 C C . ARG H 1 160 ? 70.680 31.056 66.950 1.00 24.43 157 ARG H C 1
ATOM 13358 O O . ARG H 1 160 ? 71.399 31.204 67.932 1.00 24.64 157 ARG H O 1
ATOM 13366 N N . ALA H 1 161 ? 69.460 30.537 67.021 1.00 23.99 158 ALA H N 1
ATOM 13367 C CA . ALA H 1 161 ? 68.893 30.107 68.291 1.00 24.18 158 ALA H CA 1
ATOM 13368 C C . ALA H 1 161 ? 69.725 28.994 68.929 1.00 24.49 158 ALA H C 1
ATOM 13369 O O . ALA H 1 161 ? 69.662 28.779 70.141 1.00 24.12 158 ALA H O 1
ATOM 13371 N N . GLU H 1 162 ? 70.499 28.290 68.107 1.00 23.91 159 GLU H N 1
ATOM 13372 C CA . GLU H 1 162 ? 71.344 27.201 68.584 1.00 24.14 159 GLU H CA 1
ATOM 13373 C C . GLU H 1 162 ? 72.744 27.753 68.868 1.00 25.25 159 GLU H C 1
ATOM 13374 O O . GLU H 1 162 ? 73.641 27.028 69.318 1.00 23.69 159 GLU H O 1
ATOM 13380 N N . GLY H 1 163 ? 72.920 29.043 68.588 1.00 25.46 160 GLY H N 1
ATOM 13381 C CA . GLY H 1 163 ? 74.200 29.689 68.815 1.00 24.52 160 GLY H CA 1
ATOM 13382 C C . GLY H 1 163 ? 75.182 29.408 67.696 1.00 24.31 160 GLY H C 1
ATOM 13383 O O . GLY H 1 163 ? 76.367 29.741 67.799 1.00 23.80 160 GLY H O 1
ATOM 13384 N N . VAL H 1 164 ? 74.688 28.785 66.629 1.00 22.73 161 VAL H N 1
ATOM 13385 C CA . VAL H 1 164 ? 75.518 28.454 65.471 1.00 21.16 161 VAL H CA 1
ATOM 13386 C C . VAL H 1 164 ? 75.523 29.578 64.436 1.00 21.43 161 VAL H C 1
ATOM 13387 O O . VAL H 1 164 ? 74.472 30.022 63.979 1.00 19.70 161 VAL H O 1
ATOM 13391 N N . GLY H 1 165 ? 76.715 30.030 64.070 1.00 21.66 162 GLY H N 1
ATOM 13392 C CA . GLY H 1 165 ? 76.820 31.089 63.090 1.00 21.88 162 GLY H CA 1
ATOM 13393 C C . GLY H 1 165 ? 76.736 30.524 61.690 1.00 21.75 162 GLY H C 1
ATOM 13394 O O . GLY H 1 165 ? 77.228 29.424 61.430 1.00 21.38 162 GLY H O 1
ATOM 13395 N N . VAL H 1 166 ? 76.107 31.274 60.788 1.00 22.08 163 VAL H N 1
ATOM 13396 C CA . VAL H 1 166 ? 75.955 30.852 59.396 1.00 19.81 163 VAL H CA 1
ATOM 13397 C C . VAL H 1 166 ? 76.343 31.980 58.453 1.00 20.60 163 VAL H C 1
ATOM 13398 O O . VAL H 1 166 ? 76.120 33.153 58.747 1.00 21.91 163 VAL H O 1
ATOM 13402 N N . GLY H 1 167 ? 76.920 31.614 57.317 1.00 22.27 164 GLY H N 1
ATOM 13403 C CA . GLY H 1 167 ? 77.324 32.599 56.333 1.00 21.64 164 GLY H CA 1
ATOM 13404 C C . GLY H 1 167 ? 77.077 32.064 54.938 1.00 21.65 164 GLY H C 1
ATOM 13405 O O . GLY H 1 167 ? 77.498 30.963 54.600 1.00 22.36 164 GLY H O 1
ATOM 13406 N N . TRP H 1 168 ? 76.385 32.853 54.131 1.00 21.42 165 TRP H N 1
ATOM 13407 C CA . TRP H 1 168 ? 76.043 32.489 52.759 1.00 21.14 165 TRP H CA 1
ATOM 13408 C C . TRP H 1 168 ? 77.176 32.947 51.842 1.00 20.43 165 TRP H C 1
ATOM 13409 O O . TRP H 1 168 ? 77.738 34.011 52.058 1.00 20.36 165 TRP H O 1
ATOM 13420 N N . VAL H 1 169 ? 77.527 32.145 50.841 1.00 20.80 166 VAL H N 1
ATOM 13421 C CA . VAL H 1 169 ? 78.575 32.540 49.899 1.00 23.02 166 VAL H CA 1
ATOM 13422 C C . VAL H 1 169 ? 78.049 32.412 48.470 1.00 23.65 166 VAL H C 1
ATOM 13423 O O . VAL H 1 169 ? 77.745 31.316 47.999 1.00 23.20 166 VAL H O 1
ATOM 13427 N N . SER H 1 170 ? 77.946 33.541 47.782 1.00 25.61 167 SER H N 1
ATOM 13428 C CA . SER H 1 170 ? 77.420 33.555 46.423 1.00 28.87 167 SER H CA 1
ATOM 13429 C C . SER H 1 170 ? 78.459 33.747 45.327 1.00 29.34 167 SER H C 1
ATOM 13430 O O . SER H 1 170 ? 78.162 33.572 44.145 1.00 29.83 167 SER H O 1
ATOM 13433 N N . ILE H 1 171 ? 79.676 34.095 45.726 1.00 31.82 168 ILE H N 1
ATOM 13434 C CA . ILE H 1 171 ? 80.765 34.333 44.785 1.00 33.54 168 ILE H CA 1
ATOM 13435 C C . ILE H 1 171 ? 81.406 33.038 44.287 1.00 35.17 168 ILE H C 1
ATOM 13436 O O . ILE H 1 171 ? 82.417 32.591 44.829 1.00 34.14 168 ILE H O 1
ATOM 13441 N N . PHE H 1 172 ? 80.800 32.445 43.257 1.00 37.92 169 PHE H N 1
ATOM 13442 C CA . PHE H 1 172 ? 81.286 31.201 42.649 1.00 40.38 169 PHE H CA 1
ATOM 13443 C C . PHE H 1 172 ? 80.961 31.146 41.164 1.00 41.81 169 PHE H C 1
ATOM 13444 O O . PHE H 1 172 ? 80.491 32.109 40.561 1.00 42.82 169 PHE H O 1
ATOM 13452 N N . HIS H 1 173 ? 81.212 29.972 40.604 1.00 42.67 170 HIS H N 1
ATOM 13453 C CA . HIS H 1 173 ? 80.926 29.659 39.217 1.00 44.06 170 HIS H CA 1
ATOM 13454 C C . HIS H 1 173 ? 80.201 28.327 39.362 1.00 44.63 170 HIS H C 1
ATOM 13455 O O . HIS H 1 173 ? 80.825 27.265 39.369 1.00 45.44 170 HIS H O 1
ATOM 13462 N N . GLU H 1 174 ? 78.882 28.398 39.512 1.00 44.30 171 GLU H N 1
ATOM 13463 C CA . GLU H 1 174 ? 78.064 27.209 39.698 1.00 44.59 171 GLU H CA 1
ATOM 13464 C C . GLU H 1 174 ? 78.570 26.013 38.899 1.00 44.12 171 GLU H C 1
ATOM 13465 O O . GLU H 1 174 ? 78.700 24.915 39.436 1.00 43.78 171 GLU H O 1
ATOM 13471 N N . SER H 1 175 ? 78.866 26.231 37.623 1.00 44.25 172 SER H N 1
ATOM 13472 C CA . SER H 1 175 ? 79.357 25.156 36.767 1.00 44.41 172 SER H CA 1
ATOM 13473 C C . SER H 1 175 ? 80.437 24.354 37.490 1.00 43.64 172 SER H C 1
ATOM 13474 O O . SER H 1 175 ? 80.451 23.121 37.439 1.00 42.39 172 SER H O 1
ATOM 13477 N N . GLU H 1 176 ? 81.330 25.068 38.169 1.00 42.21 173 GLU H N 1
ATOM 13478 C CA . GLU H 1 176 ? 82.421 24.441 38.899 1.00 43.47 173 GLU H CA 1
ATOM 13479 C C . GLU H 1 176 ? 81.966 23.692 40.148 1.00 43.15 173 GLU H C 1
ATOM 13480 O O . GLU H 1 176 ? 82.307 22.526 40.330 1.00 44.15 173 GLU H O 1
ATOM 13486 N N . ILE H 1 177 ? 81.204 24.359 41.011 1.00 42.08 174 ILE H N 1
ATOM 13487 C CA . ILE H 1 177 ? 80.735 23.728 42.240 1.00 41.31 174 ILE H CA 1
ATOM 13488 C C . ILE H 1 177 ? 79.967 22.444 41.965 1.00 40.83 174 ILE H C 1
ATOM 13489 O O . ILE H 1 177 ? 80.076 21.471 42.716 1.00 40.43 174 ILE H O 1
ATOM 13494 N N . LYS H 1 178 ? 79.189 22.440 40.890 1.00 40.09 175 LYS H N 1
ATOM 13495 C CA . LYS H 1 178 ? 78.425 21.255 40.529 1.00 41.07 175 LYS H CA 1
ATOM 13496 C C . LYS H 1 178 ? 79.410 20.177 40.067 1.00 41.50 175 LYS H C 1
ATOM 13497 O O . LYS H 1 178 ? 79.097 18.982 40.055 1.00 41.67 175 LYS H O 1
ATOM 13503 N N . ALA H 1 179 ? 80.609 20.615 39.696 1.00 41.00 176 ALA H N 1
ATOM 13504 C CA . ALA H 1 179 ? 81.650 19.705 39.239 1.00 40.23 176 ALA H CA 1
ATOM 13505 C C . ALA H 1 179 ? 82.444 19.156 40.418 1.00 40.07 176 ALA H C 1
ATOM 13506 O O . ALA H 1 179 ? 83.010 18.067 40.339 1.00 40.55 176 ALA H O 1
ATOM 13508 N N . ILE H 1 180 ? 82.482 19.909 41.512 1.00 39.12 177 ILE H N 1
ATOM 13509 C CA . ILE H 1 180 ? 83.214 19.481 42.699 1.00 38.56 177 ILE H CA 1
ATOM 13510 C C . ILE H 1 180 ? 82.377 18.579 43.604 1.00 38.91 177 ILE H C 1
ATOM 13511 O O . ILE H 1 180 ? 82.916 17.910 44.485 1.00 40.27 177 ILE H O 1
ATOM 13516 N N . LEU H 1 181 ? 81.064 18.555 43.392 1.00 37.55 178 LEU H N 1
ATOM 13517 C CA . LEU H 1 181 ? 80.192 17.726 44.215 1.00 36.27 178 LEU H CA 1
ATOM 13518 C C . LEU H 1 181 ? 79.441 16.686 43.392 1.00 36.87 178 LEU H C 1
ATOM 13519 O O . LEU H 1 181 ? 78.787 15.798 43.942 1.00 36.90 178 LEU H O 1
ATOM 13524 N N . GLY H 1 182 ? 79.537 16.799 42.072 1.00 36.82 179 GLY H N 1
ATOM 13525 C CA . GLY H 1 182 ? 78.872 15.851 41.198 1.00 36.38 179 GLY H CA 1
ATOM 13526 C C . GLY H 1 182 ? 77.374 16.049 41.075 1.00 36.06 179 GLY H C 1
ATOM 13527 O O . GLY H 1 182 ? 76.640 15.095 40.823 1.00 36.24 179 GLY H O 1
ATOM 13528 N N . ILE H 1 183 ? 76.923 17.288 41.244 1.00 35.87 180 ILE H N 1
ATOM 13529 C CA . ILE H 1 183 ? 75.505 17.623 41.152 1.00 35.46 180 ILE H CA 1
ATOM 13530 C C . ILE H 1 183 ? 74.984 17.508 39.708 1.00 35.96 180 ILE H C 1
ATOM 13531 O O . ILE H 1 183 ? 75.622 17.981 38.769 1.00 34.29 180 ILE H O 1
ATOM 13536 N N . PRO H 1 184 ? 73.813 16.865 39.524 1.00 37.88 181 PRO H N 1
ATOM 13537 C CA . PRO H 1 184 ? 73.137 16.637 38.240 1.00 39.63 181 PRO H CA 1
ATOM 13538 C C . PRO H 1 184 ? 72.884 17.885 37.398 1.00 41.88 181 PRO H C 1
ATOM 13539 O O . PRO H 1 184 ? 73.187 19.004 37.817 1.00 42.93 181 PRO H O 1
ATOM 13543 N N . ASP H 1 185 ? 72.322 17.673 36.207 1.00 44.48 182 ASP H N 1
ATOM 13544 C CA . ASP H 1 185 ? 71.998 18.757 35.273 1.00 46.18 182 ASP H CA 1
ATOM 13545 C C . ASP H 1 185 ? 70.719 19.490 35.671 1.00 45.46 182 ASP H C 1
ATOM 13546 O O . ASP H 1 185 ? 70.682 20.724 35.715 1.00 45.55 182 ASP H O 1
ATOM 13551 N N . HIS H 1 186 ? 69.674 18.713 35.943 1.00 43.89 183 HIS H N 1
ATOM 13552 C CA . HIS H 1 186 ? 68.369 19.250 36.312 1.00 42.51 183 HIS H CA 1
ATOM 13553 C C . HIS H 1 186 ? 68.323 19.844 37.716 1.00 39.54 183 HIS H C 1
ATOM 13554 O O . HIS H 1 186 ? 67.269 20.281 38.177 1.00 40.43 183 HIS H O 1
ATOM 13561 N N . VAL H 1 187 ? 69.462 19.857 38.396 1.00 35.66 184 VAL H N 1
ATOM 13562 C CA . VAL H 1 187 ? 69.525 20.405 39.743 1.00 33.04 184 VAL H CA 1
ATOM 13563 C C . VAL H 1 187 ? 70.360 21.683 39.750 1.00 31.76 184 VAL H C 1
ATOM 13564 O O . VAL H 1 187 ? 71.473 21.713 39.229 1.00 31.63 184 VAL H O 1
ATOM 13568 N N . GLU H 1 188 ? 69.814 22.740 40.339 1.00 30.06 185 GLU H N 1
ATOM 13569 C CA . GLU H 1 188 ? 70.522 24.006 40.400 1.00 29.40 185 GLU H CA 1
ATOM 13570 C C . GLU H 1 188 ? 70.920 24.364 41.827 1.00 27.65 185 GLU H C 1
ATOM 13571 O O . GLU H 1 188 ? 70.233 24.016 42.788 1.00 26.42 185 GLU H O 1
ATOM 13577 N N . ILE H 1 189 ? 72.049 25.049 41.958 1.00 26.85 186 ILE H N 1
ATOM 13578 C CA . ILE H 1 189 ? 72.534 25.470 43.261 1.00 25.31 186 ILE H CA 1
ATOM 13579 C C . ILE H 1 189 ? 71.865 26.781 43.639 1.00 23.85 186 ILE H C 1
ATOM 13580 O O . ILE H 1 189 ? 71.752 27.685 42.820 1.00 24.28 186 ILE H O 1
ATOM 13585 N N . VAL H 1 190 ? 71.409 26.861 44.883 1.00 23.92 187 VAL H N 1
ATOM 13586 C CA . VAL H 1 190 ? 70.749 28.051 45.393 1.00 22.49 187 VAL H CA 1
ATOM 13587 C C . VAL H 1 190 ? 71.655 28.723 46.410 1.00 22.87 187 VAL H C 1
ATOM 13588 O O . VAL H 1 190 ? 71.730 29.952 46.466 1.00 23.10 187 VAL H O 1
ATOM 13592 N N . ALA H 1 191 ? 72.357 27.926 47.210 1.00 22.39 188 ALA H N 1
ATOM 13593 C CA . ALA H 1 191 ? 73.238 28.512 48.212 1.00 22.01 188 ALA H CA 1
ATOM 13594 C C . ALA H 1 191 ? 74.359 27.627 48.729 1.00 22.95 188 ALA H C 1
ATOM 13595 O O . ALA H 1 191 ? 74.304 26.398 48.647 1.00 21.94 188 ALA H O 1
ATOM 13597 N N . TRP H 1 192 ? 75.384 28.290 49.253 1.00 23.69 189 TRP H N 1
ATOM 13598 C CA . TRP H 1 192 ? 76.514 27.630 49.879 1.00 23.81 189 TRP H CA 1
ATOM 13599 C C . TRP H 1 192 ? 76.553 28.268 51.254 1.00 24.26 189 TRP H C 1
ATOM 13600 O O . TRP H 1 192 ? 76.831 29.462 51.387 1.00 24.39 189 TRP H O 1
ATOM 13611 N N . LEU H 1 193 ? 76.257 27.473 52.273 1.00 25.24 190 LEU H N 1
ATOM 13612 C CA . LEU H 1 193 ? 76.228 27.966 53.640 1.00 24.84 190 LEU H CA 1
ATOM 13613 C C . LEU H 1 193 ? 77.407 27.473 54.473 1.00 26.02 190 LEU H C 1
ATOM 13614 O O . LEU H 1 193 ? 77.702 26.277 54.502 1.00 26.14 190 LEU H O 1
ATOM 13619 N N . CYS H 1 194 ? 78.086 28.405 55.137 1.00 25.47 191 CYS H N 1
ATOM 13620 C CA . CYS H 1 194 ? 79.204 28.074 56.011 1.00 25.14 191 CYS H CA 1
ATOM 13621 C C . CYS H 1 194 ? 78.638 28.084 57.419 1.00 25.15 191 CYS H C 1
ATOM 13622 O O . CYS H 1 194 ? 77.926 29.016 57.801 1.00 26.09 191 CYS H O 1
ATOM 13625 N N . LEU H 1 195 ? 78.943 27.053 58.195 1.00 24.73 192 LEU H N 1
ATOM 13626 C CA . LEU H 1 195 ? 78.425 26.977 59.555 1.00 24.46 192 LEU H CA 1
ATOM 13627 C C . LEU H 1 195 ? 79.473 26.616 60.599 1.00 23.49 192 LEU H C 1
ATOM 13628 O O . LEU H 1 195 ? 80.503 26.020 60.286 1.00 21.59 192 LEU H O 1
ATOM 13633 N N . GLY H 1 196 ? 79.185 26.982 61.845 1.00 23.86 193 GLY H N 1
ATOM 13634 C CA . GLY H 1 196 ? 80.080 26.697 62.951 1.00 25.03 193 GLY H CA 1
ATOM 13635 C C . GLY H 1 196 ? 79.682 27.540 64.145 1.00 25.50 193 GLY H C 1
ATOM 13636 O O . GLY H 1 196 ? 79.195 28.655 63.968 1.00 26.03 193 GLY H O 1
ATOM 13637 N N . PHE H 1 197 ? 79.867 27.018 65.354 1.00 25.48 194 PHE H N 1
ATOM 13638 C CA . PHE H 1 197 ? 79.516 27.767 66.559 1.00 27.03 194 PHE H CA 1
ATOM 13639 C C . PHE H 1 197 ? 80.274 29.087 66.605 1.00 27.32 194 PHE H C 1
ATOM 13640 O O . PHE H 1 197 ? 81.298 29.246 65.944 1.00 26.91 194 PHE H O 1
ATOM 13648 N N . VAL H 1 198 ? 79.764 30.030 67.388 1.00 28.14 195 VAL H N 1
ATOM 13649 C CA . VAL H 1 198 ? 80.408 31.328 67.554 1.00 31.29 195 VAL H CA 1
ATOM 13650 C C . VAL H 1 198 ? 80.076 31.881 68.935 1.00 33.21 195 VAL H C 1
ATOM 13651 O O . VAL H 1 198 ? 79.029 31.571 69.505 1.00 35.15 195 VAL H O 1
ATOM 13655 N N . ASP H 1 199 ? 80.969 32.699 69.474 1.00 34.14 196 ASP H N 1
ATOM 13656 C CA . ASP H 1 199 ? 80.743 33.291 70.780 1.00 35.82 196 ASP H CA 1
ATOM 13657 C C . ASP H 1 199 ? 80.753 34.810 70.663 1.00 36.87 196 ASP H C 1
ATOM 13658 O O . ASP H 1 199 ? 80.467 35.522 71.627 1.00 36.20 196 ASP H O 1
ATOM 13663 N N . ARG H 1 200 ? 81.079 35.290 69.465 1.00 38.14 197 ARG H N 1
ATOM 13664 C CA . ARG H 1 200 ? 81.137 36.720 69.171 1.00 38.61 197 ARG H CA 1
ATOM 13665 C C . ARG H 1 200 ? 80.383 37.049 67.885 1.00 37.04 197 ARG H C 1
ATOM 13666 O O . ARG H 1 200 ? 80.573 36.398 66.859 1.00 36.72 197 ARG H O 1
ATOM 13674 N N . LEU H 1 201 ? 79.531 38.066 67.952 1.00 36.29 198 LEU H N 1
ATOM 13675 C CA . LEU H 1 201 ? 78.737 38.500 66.807 1.00 35.15 198 LEU H CA 1
ATOM 13676 C C . LEU H 1 201 ? 78.641 40.019 66.753 1.00 35.01 198 LEU H C 1
ATOM 13677 O O . LEU H 1 201 ? 78.627 40.680 67.791 1.00 35.11 198 LEU H O 1
ATOM 13682 N N . TYR H 1 202 ? 78.574 40.572 65.545 1.00 34.85 199 TYR H N 1
ATOM 13683 C CA . TYR H 1 202 ? 78.446 42.019 65.382 1.00 34.39 199 TYR H CA 1
ATOM 13684 C C . TYR H 1 202 ? 77.039 42.410 65.820 1.00 33.63 199 TYR H C 1
ATOM 13685 O O . TYR H 1 202 ? 76.131 41.581 65.815 1.00 31.64 199 TYR H O 1
ATOM 13694 N N . GLN H 1 203 ? 76.860 43.668 66.207 1.00 35.14 200 GLN H N 1
ATOM 13695 C CA . GLN H 1 203 ? 75.553 44.137 66.649 1.00 36.13 200 GLN H CA 1
ATOM 13696 C C . GLN H 1 203 ? 74.717 44.688 65.504 1.00 35.59 200 GLN H C 1
ATOM 13697 O O . GLN H 1 203 ? 73.505 44.858 65.632 1.00 35.92 200 GLN H O 1
ATOM 13703 N N . GLU H 1 204 ? 75.378 44.968 64.388 1.00 35.10 201 GLU H N 1
ATOM 13704 C CA . GLU H 1 204 ? 74.714 45.478 63.197 1.00 34.80 201 GLU H CA 1
ATOM 13705 C C . GLU H 1 204 ? 75.393 44.774 62.038 1.00 33.67 201 GLU H C 1
ATOM 13706 O O . GLU H 1 204 ? 76.433 44.141 62.227 1.00 32.81 201 GLU H O 1
ATOM 13712 N N . PRO H 1 205 ? 74.815 44.860 60.829 1.00 32.98 202 PRO H N 1
ATOM 13713 C CA . PRO H 1 205 ? 75.456 44.193 59.697 1.00 33.18 202 PRO H CA 1
ATOM 13714 C C . PRO H 1 205 ? 76.922 44.595 59.645 1.00 34.08 202 PRO H C 1
ATOM 13715 O O . PRO H 1 205 ? 77.267 45.759 59.862 1.00 33.53 202 PRO H O 1
ATOM 13719 N N . GLU H 1 206 ? 77.782 43.620 59.383 1.00 34.23 203 GLU H N 1
ATOM 13720 C CA . GLU H 1 206 ? 79.211 43.865 59.304 1.00 34.10 203 GLU H CA 1
ATOM 13721 C C . GLU H 1 206 ? 79.453 44.889 58.196 1.00 34.55 203 GLU H C 1
ATOM 13722 O O . GLU H 1 206 ? 80.176 45.873 58.391 1.00 33.79 203 GLU H O 1
ATOM 13728 N N . LEU H 1 207 ? 78.830 44.652 57.041 1.00 33.49 204 LEU H N 1
ATOM 13729 C CA . LEU H 1 207 ? 78.968 45.537 55.891 1.00 32.32 204 LEU H CA 1
ATOM 13730 C C . LEU H 1 207 ? 78.581 46.971 56.203 1.00 31.96 204 LEU H C 1
ATOM 13731 O O . LEU H 1 207 ? 79.030 47.895 55.530 1.00 31.81 204 LEU H O 1
ATOM 13736 N N . ALA H 1 208 ? 77.744 47.159 57.218 1.00 32.31 205 ALA H N 1
ATOM 13737 C CA . ALA H 1 208 ? 77.325 48.500 57.608 1.00 34.14 205 ALA H CA 1
ATOM 13738 C C . ALA H 1 208 ? 78.479 49.180 58.338 1.00 36.45 205 ALA H C 1
ATOM 13739 O O . ALA H 1 208 ? 78.873 50.300 58.006 1.00 37.54 205 ALA H O 1
ATOM 13741 N N . ALA H 1 209 ? 79.018 48.488 59.337 1.00 37.77 206 ALA H N 1
ATOM 13742 C CA . ALA H 1 209 ? 80.131 49.006 60.117 1.00 38.92 206 ALA H CA 1
ATOM 13743 C C . ALA H 1 209 ? 81.288 49.396 59.207 1.00 38.86 206 ALA H C 1
ATOM 13744 O O . ALA H 1 209 ? 81.708 50.550 59.193 1.00 40.21 206 ALA H O 1
ATOM 13746 N N . LYS H 1 210 ? 81.792 48.432 58.440 1.00 38.63 207 LYS H N 1
ATOM 13747 C CA . LYS H 1 210 ? 82.908 48.678 57.533 1.00 38.28 207 LYS H CA 1
ATOM 13748 C C . LYS H 1 210 ? 82.608 49.709 56.443 1.00 38.29 207 LYS H C 1
ATOM 13749 O O . LYS H 1 210 ? 83.378 49.862 55.495 1.00 38.86 207 LYS H O 1
ATOM 13755 N N . GLY H 1 211 ? 81.486 50.408 56.578 1.00 37.06 208 GLY H N 1
ATOM 13756 C CA . GLY H 1 211 ? 81.133 51.442 55.619 1.00 36.21 208 GLY H CA 1
ATOM 13757 C C . GLY H 1 211 ? 80.849 51.063 54.174 1.00 35.39 208 GLY H C 1
ATOM 13758 O O . GLY H 1 211 ? 81.001 51.901 53.282 1.00 35.38 208 GLY H O 1
ATOM 13759 N N . TRP H 1 212 ? 80.439 49.822 53.927 1.00 33.89 209 TRP H N 1
ATOM 13760 C CA . TRP H 1 212 ? 80.121 49.404 52.563 1.00 31.87 209 TRP H CA 1
ATOM 13761 C C . TRP H 1 212 ? 78.759 49.987 52.197 1.00 30.30 209 TRP H C 1
ATOM 13762 O O . TRP H 1 212 ? 78.588 50.542 51.114 1.00 31.39 209 TRP H O 1
ATOM 13773 N N . ARG H 1 213 ? 77.802 49.859 53.118 1.00 28.63 210 ARG H N 1
ATOM 13774 C CA . ARG H 1 213 ? 76.441 50.380 52.955 1.00 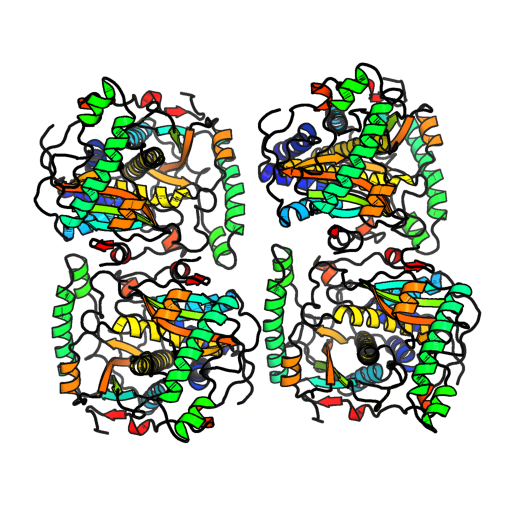26.39 210 ARG H CA 1
ATOM 13775 C C . ARG H 1 213 ? 75.725 50.433 54.301 1.00 24.40 210 ARG H C 1
ATOM 13776 O O . ARG H 1 213 ? 75.956 49.598 55.176 1.00 23.35 210 ARG H O 1
ATOM 13784 N N . GLN H 1 214 ? 74.845 51.413 54.456 1.00 22.78 211 GLN H N 1
ATOM 13785 C CA . GLN H 1 214 ? 74.089 51.572 55.689 1.00 22.58 211 GLN H CA 1
ATOM 13786 C C . GLN H 1 214 ? 72.701 50.945 55.586 1.00 22.30 211 GLN H C 1
ATOM 13787 O O . GLN H 1 214 ? 72.274 50.521 54.506 1.00 21.29 211 GLN H O 1
ATOM 13793 N N . ARG H 1 215 ? 72.011 50.883 56.722 1.00 22.64 212 ARG H N 1
ATOM 13794 C CA . ARG H 1 215 ? 70.659 50.330 56.789 1.00 22.02 212 ARG H CA 1
ATOM 13795 C C . ARG H 1 215 ? 69.690 51.353 56.191 1.00 21.83 212 ARG H C 1
ATOM 13796 O O . ARG H 1 215 ? 69.655 52.507 56.630 1.00 21.36 212 ARG H O 1
ATOM 13804 N N . LEU H 1 216 ? 68.903 50.938 55.203 1.00 19.83 213 LEU H N 1
ATOM 13805 C CA . LEU H 1 216 ? 67.957 51.854 54.579 1.00 18.40 213 LEU H CA 1
ATOM 13806 C C . LEU H 1 216 ? 66.819 52.165 55.524 1.00 18.07 213 LEU H C 1
ATOM 13807 O O . LEU H 1 216 ? 66.444 51.332 56.349 1.00 17.19 213 LEU H O 1
ATOM 13812 N N . PRO H 1 217 ? 66.264 53.384 55.428 1.00 18.24 214 PRO H N 1
ATOM 13813 C CA . PRO H 1 217 ? 65.148 53.782 56.289 1.00 18.33 214 PRO H CA 1
ATOM 13814 C C . PRO H 1 217 ? 63.970 52.947 55.792 1.00 18.27 214 PRO H C 1
ATOM 13815 O O . PRO H 1 217 ? 63.625 53.025 54.617 1.00 18.77 214 PRO H O 1
ATOM 13819 N N . LEU H 1 218 ? 63.368 52.145 56.665 1.00 19.07 215 LEU H N 1
ATOM 13820 C CA . LEU H 1 218 ? 62.252 51.294 56.262 1.00 19.14 215 LEU H CA 1
ATOM 13821 C C . LEU H 1 218 ? 61.031 52.091 55.847 1.00 18.97 215 LEU H C 1
ATOM 13822 O O . LEU H 1 218 ? 60.165 51.580 55.149 1.00 19.44 215 LEU H O 1
ATOM 13827 N N . GLU H 1 219 ? 60.975 53.345 56.278 1.00 20.26 216 GLU H N 1
ATOM 13828 C CA . GLU H 1 219 ? 59.858 54.229 55.969 1.00 22.23 216 GLU H CA 1
ATOM 13829 C C . GLU H 1 219 ? 59.843 54.635 54.506 1.00 22.07 216 GLU H C 1
ATOM 13830 O O . GLU H 1 219 ? 58.787 54.898 53.935 1.00 23.71 216 GLU H O 1
ATOM 13836 N N . ASP H 1 220 ? 61.020 54.692 53.898 1.00 21.52 217 ASP H N 1
ATOM 13837 C CA . ASP H 1 220 ? 61.123 55.077 52.497 1.00 20.29 217 ASP H CA 1
ATOM 13838 C C . ASP H 1 220 ? 60.721 53.927 51.583 1.00 19.79 217 ASP H C 1
ATOM 13839 O O . ASP H 1 220 ? 60.481 54.128 50.396 1.00 18.86 217 ASP H O 1
ATOM 13844 N N . LEU H 1 221 ? 60.631 52.725 52.143 1.00 19.32 218 LEU H N 1
ATOM 13845 C CA . LEU H 1 221 ? 60.315 51.539 51.352 1.00 21.44 218 LEU H CA 1
ATOM 13846 C C . LEU H 1 221 ? 58.871 51.008 51.354 1.00 22.20 218 LEU H C 1
ATOM 13847 O O . LEU H 1 221 ? 58.587 50.024 50.677 1.00 22.04 218 LEU H O 1
ATOM 13852 N N . VAL H 1 222 ? 57.964 51.645 52.092 1.00 24.17 219 VAL H N 1
ATOM 13853 C CA . VAL H 1 222 ? 56.577 51.173 52.168 1.00 24.56 219 VAL H CA 1
ATOM 13854 C C . VAL H 1 222 ? 55.584 52.066 51.428 1.00 26.03 219 VAL H C 1
ATOM 13855 O O . VAL H 1 222 ? 55.554 53.278 51.655 1.00 27.68 219 VAL H O 1
ATOM 13859 N N . PHE H 1 223 ? 54.769 51.462 50.559 1.00 26.71 220 PHE H N 1
ATOM 13860 C CA . PHE H 1 223 ? 53.764 52.198 49.775 1.00 28.29 220 PHE H CA 1
ATOM 13861 C C . PHE H 1 223 ? 52.320 51.758 50.078 1.00 29.26 220 PHE H C 1
ATOM 13862 O O . PHE H 1 223 ? 52.074 50.590 50.408 1.00 29.09 220 PHE H O 1
ATOM 13870 N N . GLU H 1 224 ? 51.376 52.694 49.946 1.00 29.35 221 GLU H N 1
ATOM 13871 C CA . GLU H 1 224 ? 49.954 52.429 50.195 1.00 29.21 221 GLU H CA 1
ATOM 13872 C C . GLU H 1 224 ? 49.156 52.294 48.899 1.00 29.20 221 GLU H C 1
ATOM 13873 O O . GLU H 1 224 ? 48.977 53.268 48.166 1.00 29.81 221 GLU H O 1
ATOM 13879 N N . GLU H 1 225 ? 48.686 51.078 48.631 1.00 29.26 222 GLU H N 1
ATOM 13880 C CA . GLU H 1 225 ? 47.875 50.763 47.455 1.00 28.88 222 GLU H CA 1
ATOM 13881 C C . GLU H 1 225 ? 48.560 50.797 46.097 1.00 28.35 222 GLU H C 1
ATOM 13882 O O . GLU H 1 225 ? 48.260 49.971 45.233 1.00 28.68 222 GLU H O 1
ATOM 13888 N N . GLY H 1 226 ? 49.464 51.752 45.901 1.00 27.79 223 GLY H N 1
ATOM 13889 C CA . GLY H 1 226 ? 50.154 51.855 44.628 1.00 27.21 223 GLY H CA 1
ATOM 13890 C C . GLY H 1 226 ? 51.632 52.158 44.770 1.00 26.89 223 GLY H C 1
ATOM 13891 O O . GLY H 1 226 ? 52.032 52.961 45.614 1.00 25.91 223 GLY H O 1
ATOM 13892 N N . TRP H 1 227 ? 52.444 51.518 43.935 1.00 27.55 224 TRP H N 1
ATOM 13893 C CA . TRP H 1 227 ? 53.892 51.710 43.965 1.00 28.36 224 TRP H CA 1
ATOM 13894 C C . TRP H 1 227 ? 54.284 53.180 44.039 1.00 29.25 224 TRP H C 1
ATOM 13895 O O . TRP H 1 227 ? 53.622 54.045 43.457 1.00 30.73 224 TRP H O 1
ATOM 13906 N N . GLY H 1 228 ? 55.361 53.454 44.769 1.00 29.31 225 GLY H N 1
ATOM 13907 C CA . GLY H 1 228 ? 55.843 54.816 44.917 1.00 29.08 225 GLY H CA 1
ATOM 13908 C C . GLY H 1 228 ? 54.913 55.770 45.648 1.00 29.47 225 GLY H C 1
ATOM 13909 O O . GLY H 1 228 ? 55.267 56.931 45.855 1.00 28.94 225 GLY H O 1
ATOM 13910 N N . VAL H 1 229 ? 53.739 55.287 46.052 1.00 29.10 226 VAL H N 1
ATOM 13911 C CA . VAL H 1 229 ? 52.752 56.122 46.741 1.00 29.92 226 VAL H CA 1
ATOM 13912 C C . VAL H 1 229 ? 52.740 55.907 48.256 1.00 30.92 226 VAL H C 1
ATOM 13913 O O . VAL H 1 229 ? 52.225 54.903 48.740 1.00 31.63 226 VAL H O 1
ATOM 13917 N N . ARG H 1 230 ? 53.300 56.855 49.003 1.00 32.19 227 ARG H N 1
ATOM 13918 C CA . ARG H 1 230 ? 53.346 56.751 50.459 1.00 33.57 227 ARG H CA 1
ATOM 13919 C C . ARG H 1 230 ? 51.978 56.896 51.095 1.00 33.06 227 ARG H C 1
ATOM 13920 O O . ARG H 1 230 ? 51.787 56.336 52.195 1.00 33.68 227 ARG H O 1
#

Nearest PDB structures (foldseek):
  2isj-assembly1_A  TM=1.005E+00  e=3.890E-45  Sinorhizobium meliloti
  4dn2-assembly1_B  TM=8.317E-01  e=1.998E-14  Geobacter metallireducens GS-15
  3h4o-assembly1_A  TM=8.383E-01  e=1.197E-12  Clostridioides difficile 630
  1nox-assembly1_A-2  TM=6.984E-01  e=1.709E-12  Thermus thermophilus HB8
  5ko8-assembly1_A-3  TM=7.275E-01  e=1.224E-10  Haliscomenobacter hydrossis DSM 1100

CATH classification: 3.40.109.10

Sequence (1752 aa):
LTAAGAFSSDERAAVYRAIETRRDVRDEFLPEPLSEELIARLLGAAHQAPSVGFMQPWNFVLVRQDETREKVWQAFQRANDEAAEMFSGERQAKYRSLKLEGIRKAPLSICVTCDRTRGGAVVLGRTHNPQMDLYSTVCAVQNLWLAARAEGVGVGWVSIFHESEIKAILGIPDHVEIVAWLCLGFVDRLYQEPELAAKGWRQRLPLEDLVFEEGWGVRLTAAGAFSSDERAAVYRAIETRRDVRDEFLPEPLSEELIARLLGAAHQAPSVGFMQPWNFVLVRQDETREKVWQAFQRANDEAAEMFSGERQAKYRSLKLEGIRKAPLSICVTCDRTRGGAVVLGRTHNPQMDLYSTVCAVQNLWLAARAEGVGVGWVSIFHESEIKAILGIPDHVEIVAWLCLGFVDRLYQEPELAAKGWRQRLPLEDLVFEEGWGVRLTAAGAFSSDERAAVYRAIETRRDVRDEFLPEPLSEELIARLLGAAHQAPSVGFMQPWNFVLVRQDETREKVWQAFQRANDEAAEMFSGERQAKYRSLKLEGIRKAPLSICVTCDRTRGGAVVLGRTHNPQMDLYSTVCAVQNLWLAARAEGVGVGWVSIFHESEIKAILGIPDHVEIVAWLCLGFVDRLYQEPELAAKGWRQRLPLEDLVFEEGWGVRLTAAGAFSSDERAAVYRAIETRRDVRDEFLPEPLSEELIARLLGAAHQAPSVGFMQPWNFVLVRQDETREKVWQAFQRANDEAAEMFSGERQAKYRSLKLEGIRKAPLSICVTCDRTRGGAVVLGRTHNPQMDLYSTVCAVQNLWLAARAEGVGVGWVSIFHESEIKAILGIPDHVEIVAWLCLGFVDRLYQEPELAAKGWRQRLPLEDLVFEEGWGVRLTAAGAFSSDERAAVYRAIETRRDVRDEFLPEPLSEELIARLLGAAHQAPSVGFMQPWNFVLVRQDETREKVWQAFQRANDEAAEMFSGERQAKYRSLKLEGIRKAPLSICVTCDRTRGGAVVLGRTHNPQMDLYSTVCAVQNLWLAARAEGVGVGWVSIFHESEIKAILGIPDHVEIVAWLCLGFVDRLYQEPELAAKGWRQRLPLEDLVFEEGWGVRLTAAGAFSSDERAAVYRAIETRRDVRDEFLPEPLSEELIARLLGAAHQAPSVGFMQPWNFVLVRQDETREKVWQAFQRANDEAAEMFSGERQAKYRSLKLEGIRKAPLSICVTCDRTRGGAVVLGRTHNPQMDLYSTVCAVQNLWLAARAEGVGVGWVSIFHESEIKAILGIPDHVEIVAWLCLGFVDRLYQEPELAAKGWRQRLPLEDLVFEEGWGVRLTAAGAFSSDERAAVYRAIETRRDVRDEFLPEPLSEELIARLLGAAHQAPSVGFMQPWNFVLVRQDETREKVWQAFQRANDEAAEMFSGERQAKYRSLKLEGIRKAPLSICVTCDRTRGGAVVLGRTHNPQMDLYSTVCAVQNLWLAARAEGVGVGWVSIFHESEIKAILGIPDHVEIVAWLCLGFVDRLYQEPELAAKGWRQRLPLEDLVFEEGWGVRLTAAGAFSSDERAAVYRAIETRRDVRDEFLPEPLSEELIARLLGAAHQAPSVGFMQPWNFVLVRQDETREKVWQAFQRANDEAAEMFSGERQAKYRSLKLEGIRKAPLSICVTCDRTRGGAVVLGRTHNPQMDLYSTVCAVQNLWLAARAEGVGVGWVSIFHESEIKAILGIPDHVEIVAWLCLGFVDRLYQEPELAAKGWRQRLPLEDLVFEEGWGVR

InterPro domains:
  IPR000415 Nitroreductase-like [G3DSA:3.40.109.10] (1-201)
  IPR000415 Nitroreductase-like [SSF55469] (23-225)
  IPR012825 5,6-dimethylbenzimidazole synthase BluB [TIGR02476] (15-219)
  IPR012825 5,6-dimethylbenzimidazole synthase BluB [cd02145] (24-220)
  IPR029479 Nitroreductase [PF00881] (27-193)
  IPR050627 Nitroreductase/BluB [PTHR23026] (18-220)

B-factor: mean 21.32, std 11.07, range [1.0, 60.15]

Secondary structure (DSSP, 8-state):
-EE--PPPHHHHHHHHHHHHH--B-SS---SPPPPHHHHHHHHHHHHTS--GGG---EEEEEE--HHHHHHHHHHHHHHHHHHHTT--HHHHHHHTTS----TTTSSEEEEEEEETTTT-SS-TT-SS-TTHHHHHHHHHHHHHHHHHHHTTEEEEEE--S-HHHHHHHHT--TTEEEEEEEEEEE-SEE-SS-HHHHTTS-PPP-GGGTEEESSTT--/-EE--PPPHHHHHHHHHHHHH--B-SS---SSPPPHHHHHHHHHHHTTS--GGG---EEEEEE--HHHHHHHHHHHHHHHHHHHTTS-HHHHHHHHT-----TTT-SEEEEEEEETTTT-SS-TT-SS-TTHHHHHHHHHHHHHHHHHHHTTEEEEEE--S-HHHHHHHHT--TTEEEEEEEEEEE-SEE-SS-HHHHTTS-PPP-GGGTEEESSTT--/-EE--PPPHHHHHHHHHHHHH--B-SS---SSPPPHHHHHHHHHHHHTS--GGG---EEEEEE--HHHHHHHHHHHHHHHHHHHHTS-HHHHHHHHHS----TTTSSEEEEEEEETTTT-SS-TT-SS-TTHHHHHHHHHHHHHHHHHHHTTEEEEEE--S-HHHHHHHHT--TTEEEEEEEEEEE-SEE-SS-HHHHTTS-PPP-HHHHEEESSTT--/-EE--PPPHHHHHHHHHHHHH--B-SS---SPPPPHHHHHHHHHHHHTS--GGG---EEEEEE--HHHHHHHHHHHHHHHHHHHTTS-HHHHHHHTTS----TTT-SEEEEEEEETTTT-SS-TT-SS-TTHHHHHHHHHHHHHHHHHHHTTEEEEEE--S-HHHHHHHHT--TTEEEEEEEEEEE-SEE-SS-HHHHTTS-PPPPGGGGEEESSTT--/-EE--PPPHHHHHHHHHHHHH--B-SS---S-PPPHHHHHHHHHHHHTS--GGG---EEEEEE--HHHHHHHHHHHHHHHHHHHTTS-HHHHHHHHHS----TTTSSEEEEEEEETTTT-SS-TTTTS-TTHHHHHHHHHHHHHHHHHHHTTEEEEEE--S-HHHHHHHHT--TTEEEEEEEEEEE-SEE-SS-HHHHTTS-PPPPGGGGEEESSTT--/-EEPP---HHHHHHHHHHHHH--B-SS---SPPPPHHHHHHHHHHHHTS--GGG---EEEEEE--HHHHHHHHHHHHHHHHHHGGGS-HHHHHHHHT-----TTT-SEEEEEEEETTTT-SS-TT-SS-TTHHHHHHHHHHHHHHHHHHHTTEEEEEE--S-HHHHHHHHT--TTEEEEEEEEEEE-SEE-SS-HHHHTTS-PPP-HHHHEEESSTT--/-EE--PPPHHHHHHHHHHHHH--B-SS---SSPPPHHHHHHHHHHHHTS--GGG---EEEEEE--HHHHHHHHHHHHHHHHHHHTT--HHHHHHHHTS----TTTSSEEEEEEEETTTT-SS-TTTTT-TTHHHHHHHHHHHHHHHHHHHTTEEEEE---S-HHHHHHHHT--TTEEEEEEEEEEE-SEE-SS-HHHHTTS-PPPPHHHHEEESBTT--/-EE-----HHHHHHHHHHHHH--B-SS---S-PPPHHHHHHHHHHHHTS--GGG---EEEEEE--HHHHHHHHHHHHHHHHHHHTTS-HHHHHHHTTS----TTT-SEEEEEEEETTTT-SS-TT-SS-TTHHHHHHHHHHHHHHHHHHHTTEEEEE---S-HHHHHHHHT--SSEEEEEEEEEEE-SEE-SS-HHHHTTS-PPPPGGGGEEESSTT--

Organism: Rhizobium meliloti (strain 1021) (NCBI:txid266834)

GO terms:
  GO:0016705 oxidoreductase activity, acting on paired donors, with incorporation or reduction of molecular oxygen (F, IDA)
  GO:0009236 cobalamin biosynthetic process (P, IDA)